Protein 2DJP (pdb70)

CATH classification: 3.10.350.10

InterPro domains:
  IPR018392 LysM domain [PF01476] (45-85)
  IPR018392 LysM domain [PS51782] (40-84)
  IPR018392 LysM domain [SM00257] (41-85)
  IPR018392 LysM domain [cd00118] (42-84)
  IPR036779 LysM domain superfamily [G3DSA:3.10.350.10] (25-99)
  IPR036779 LysM domain superfamily [SSF54106] (41-85)
  IPR045030 LysM and putative peptidoglycan-binding domain-containing protein 1-4 [PTHR20932] (3-223)

Solvent-accessible surface area: 6997 Å² total; per-residue (Å²): 135,127,118,68,129,113,78,128,109,117,122,180,89,124,132,78,128,31,147,21,101,126,72,36,91,36,45,33,4,4,143,124,72,61,18,66,78,106,72,0,48,191,45,32,163,6,147,83,162,87,79,19,94,118,102,168,38,2,93,0,15,52,111,78,131,115,212,74,183,177,93,101,44,142,92,110,125

Foldseek 3Di:
DPDDDDDDDPDDKDKDKDFDDDPDDLVCLQVVAPHHSVCQCVVVVCDDPDDSSVDGIGIDTHDDDPVDDDDDDDDDD

Sequence (77 aa):
GSSGSSGCSPVRERRLEHQLEPGDTLAGLALKYGVTMEQIKRANRLYTNDSIFLKKTLYIPILTEPRDLFNSGPSSGGSSGSSGCSPVRERRLEHQLEPGDTLAGLALKYGVTMEQIKRANRLYTNDSIFLKKTLYIPILTEPRDLFNSGPSSGGSSGSSGCSPVRERRLEHQLEPGDTLAGLALKYGVTMEQIKRANRLYTNDSIFLKKTLYIPILTEPRDLFNSGPSSGGSSGSSGCSPVRERRLEHQLEPGDTLAGLALKYGVTMEQIKRANRLYTNDSIFLKKTLYIPILTEPRDLFNSGPSSGGSSGSSGCSPVRERRLEHQLEPGDTLAGLALKYGVTMEQIKRANRLYTNDSIFLKKTLYIPILTEPRDLFNSGPSSGGSSGSSGCSPVRERRLEHQLEPGDTLAGLALKYGVTMEQIKRANRLYTNDSIFLKKTLYIPILTEPRDLFNSGPSSGGSSGSSGCSPVRERRLEHQLEPGDTLAGLALKYGVTMEQIKRANRLYTNDSIFLKKTLYIPILTEPRDLFNSGPSSGGSSGSSGCSPVRERRLEHQLEPGDTLAGLALKYGVTMEQIKRANRLYTNDSIFLKKTLYIPILTEPRDLFNSGPSSGGSSGSSGCSPVRERRLEHQLEPGDTLAGLALKYGVTMEQIKRANRLYTNDSIFLKKTLYIPILTEPRDLFNSGPSSGGSSGSSGCSPVRERRLEHQLEPGDTLAGLALKYGVTMEQIKRANRLYTNDSIFLKKTLYIPILTEPRDLFNSGPSSGGSSGSSGCSPVRERRLEHQLEPGDTLAGLALKYGVTMEQIKRANRLYTNDSIFLKKTLYIPILTEPRDLFNSGPSSGGSSGSSGCSPVRERRLEHQLEPGDTLAGLALKYGVTMEQIKRANRLYTNDSIFLKKTLYIPILTEPRDLFNSGPSSGGSSGSSGCSPVRERRLEHQLEPGDTLAGLALKYGVTMEQIKRANRLYTNDSIFLKKTLYIPILTEPRDLFNSGPSSGGSSGSSGCSPVRERRLEHQLEPGDTLAGLALKYGVTMEQIKRANRLYTNDSIFLKKTLYIPILTEPRDLFNSGPSSGGSSGSSGCSPVRERRLEHQLEPGDTLAGLALKYGVTMEQIKRANRLYTNDSIFLKKTLYIPILTEPRDLFNSGPSSGGSSGSSGCSPVRERRLEHQLEPGDTLAGLALKYGVTMEQIKRANRLYTNDSIFLKKTLYIPILTEPRDLFNSGPSSGGSSGSSGCSPVRERRLEHQLEPGDTLAGLALKYGVTMEQIKRANRLYTNDSIFLKKTLYIPILTEPRDLFNSGPSSGGSSGSSGCSPVRERRLEHQLEPGDTLAGLALKYGVTMEQIKRANRLYTNDSIFLKKTLYIPILTEPRDLFNSGPSSGGSSGSSGCSPVRERRLEHQLEPGDTLAGLALKYGVTMEQIKRANRLYTNDSIFLKKTLYIPILTEPRDLFNSGPSSGGSSGSSGCSPVRERRLEHQLEPGDTLAGLALKYGVTMEQIKRANRLYTNDSIFLKKTLYIPILTEPRDLFNSGPSSG

Nearest PDB structures (foldseek):
  2djp-assembly1_A  TM=8.012E-01  e=9.213E-13  Homo sapiens
  4b8v-assembly1_A  TM=7.421E-01  e=3.220E-02  Fulvia fulva
  4xcm-assembly1_B  TM=6.071E-01  e=5.305E-03  Thermus thermophilus HB8
  5jce-assembly1_A  TM=6.536E-01  e=1.382E-01  Oryza sativa Japonica Group
  4s3j-assembly1_A  TM=6.427E-01  e=1.203E-01  Bacillus cereus ATCC 10876

Organism: Homo sapiens (NCBI:txid9606)

GO terms:
  GO:0005515 protein binding (F, IPI)
  GO:0005654 nucleoplasm (C, IDA)

Secondary structure (DSSP, 8-state):
------------EEEEEE---TT--HHHHHHHHT--HHHHHHHHT---SS-GGGSS-EEEEEE--S--SS---S---

Structure (mmCIF, N/CA/C/O backbone):
data_2DJP
#
_entry.id   2DJP
#
loop_
_atom_site.group_PDB
_atom_site.id
_atom_site.type_symbol
_atom_site.label_atom_id
_atom_site.label_alt_id
_atom_site.label_comp_id
_atom_site.label_asym_id
_atom_site.label_entity_id
_atom_site.label_seq_id
_atom_site.pdbx_PDB_ins_code
_atom_site.Cartn_x
_atom_site.Cartn_y
_atom_site.Cartn_z
_atom_site.occupancy
_atom_site.B_iso_or_equiv
_atom_site.auth_seq_id
_atom_site.auth_comp_id
_atom_site.auth_asym_id
_atom_site.auth_atom_id
_atom_site.pdbx_PDB_model_num
ATOM 1 N N . GLY A 1 1 ? 0.839 45.046 -2.295 1.00 0.00 1 GLY A N 1
ATOM 2 C CA . GLY A 1 1 ? 0.565 43.848 -3.067 1.00 0.00 1 GLY A CA 1
ATOM 3 C C . GLY A 1 1 ? 1.692 42.838 -2.990 1.00 0.00 1 GLY A C 1
ATOM 4 O O . GLY A 1 1 ? 2.473 42.696 -3.931 1.00 0.00 1 GLY A O 1
ATOM 8 N N . SER A 1 2 ? 1.779 42.136 -1.865 1.00 0.00 2 SER A N 1
ATOM 9 C CA . SER A 1 2 ? 2.823 41.138 -1.666 1.00 0.00 2 SER A CA 1
ATOM 10 C C . SER A 1 2 ? 2.350 39.759 -2.118 1.00 0.00 2 SER A C 1
ATOM 11 O O . SER A 1 2 ? 1.367 39.228 -1.602 1.00 0.00 2 SER A O 1
ATOM 19 N N . SER A 1 3 ? 3.058 39.186 -3.086 1.00 0.00 3 SER A N 1
ATOM 20 C CA . SER A 1 3 ? 2.709 37.872 -3.612 1.00 0.00 3 SER A CA 1
ATOM 21 C C . SER A 1 3 ? 3.868 36.893 -3.440 1.00 0.00 3 SER A C 1
ATOM 22 O O . SER A 1 3 ? 4.987 37.156 -3.877 1.00 0.00 3 SER A O 1
ATOM 30 N N . GLY A 1 4 ? 3.589 35.762 -2.799 1.00 0.00 4 GLY A N 1
ATOM 31 C CA . GLY A 1 4 ? 4.616 34.761 -2.580 1.00 0.00 4 GLY A CA 1
ATOM 32 C C . GLY A 1 4 ? 4.234 33.406 -3.142 1.00 0.00 4 GLY A C 1
ATOM 33 O O . GLY A 1 4 ? 3.110 33.212 -3.603 1.00 0.00 4 GLY A O 1
ATOM 37 N N . SER A 1 5 ? 5.173 32.466 -3.104 1.00 0.00 5 SER A N 1
ATOM 38 C CA . SER A 1 5 ? 4.931 31.123 -3.619 1.00 0.00 5 SER A CA 1
ATOM 39 C C . SER A 1 5 ? 4.273 30.245 -2.558 1.00 0.00 5 SER A C 1
ATOM 40 O O . SER A 1 5 ? 4.949 29.670 -1.706 1.00 0.00 5 SER A O 1
ATOM 48 N N . SER A 1 6 ? 2.949 30.148 -2.618 1.00 0.00 6 SER A N 1
ATOM 49 C CA . SER A 1 6 ? 2.197 29.344 -1.661 1.00 0.00 6 SER A CA 1
ATOM 50 C C . SER A 1 6 ? 1.391 28.263 -2.374 1.00 0.00 6 SER A C 1
ATOM 51 O O . SER A 1 6 ? 0.705 28.532 -3.359 1.00 0.00 6 SER A O 1
ATOM 59 N N . GLY A 1 7 ? 1.481 27.036 -1.869 1.00 0.00 7 GLY A N 1
ATOM 60 C CA . GLY A 1 7 ? 0.756 25.931 -2.469 1.00 0.00 7 GLY A CA 1
ATOM 61 C C . GLY A 1 7 ? 1.591 24.669 -2.556 1.00 0.00 7 GLY A C 1
ATOM 62 O O . GLY A 1 7 ? 2.362 24.490 -3.500 1.00 0.00 7 GLY A O 1
ATOM 66 N N . CYS A 1 8 ? 1.439 23.793 -1.569 1.00 0.00 8 CYS A N 1
ATOM 67 C CA . CYS A 1 8 ? 2.188 22.541 -1.537 1.00 0.00 8 CYS A CA 1
ATOM 68 C C . CYS A 1 8 ? 1.425 21.433 -2.256 1.00 0.00 8 CYS A C 1
ATOM 69 O O . CYS A 1 8 ? 0.231 21.561 -2.524 1.00 0.00 8 CYS A O 1
ATOM 77 N N . SER A 1 9 ? 2.124 20.346 -2.566 1.00 0.00 9 SER A N 1
ATOM 78 C CA . SER A 1 9 ? 1.514 19.217 -3.259 1.00 0.00 9 SER A CA 1
ATOM 79 C C . SER A 1 9 ? 1.605 17.948 -2.415 1.00 0.00 9 SER A C 1
ATOM 80 O O . SER A 1 9 ? 2.563 17.180 -2.505 1.00 0.00 9 SER A O 1
ATOM 88 N N . PRO A 1 10 ? 0.584 17.723 -1.575 1.00 0.00 10 PRO A N 1
ATOM 89 C CA . PRO A 1 10 ? 0.524 16.549 -0.700 1.00 0.00 10 PRO A CA 1
ATOM 90 C C . PRO A 1 10 ? 0.298 15.257 -1.477 1.00 0.00 10 PRO A C 1
ATOM 91 O O . PRO A 1 10 ? -0.353 15.255 -2.522 1.00 0.00 10 PRO A O 1
ATOM 102 N N . VAL A 1 11 ? 0.839 14.158 -0.960 1.00 0.00 11 VAL A N 1
ATOM 103 C CA . VAL A 1 11 ? 0.695 12.858 -1.605 1.00 0.00 11 VAL A CA 1
ATOM 104 C C . VAL A 1 11 ? -0.684 12.265 -1.344 1.00 0.00 11 VAL A C 1
ATOM 105 O O . VAL A 1 11 ? -1.347 12.616 -0.367 1.00 0.00 11 VAL A O 1
ATOM 118 N N . ARG A 1 12 ? -1.111 11.363 -2.222 1.00 0.00 12 ARG A N 1
ATOM 119 C CA . ARG A 1 12 ? -2.413 10.721 -2.086 1.00 0.00 12 ARG A CA 1
ATOM 120 C C . ARG A 1 12 ? -2.256 9.229 -1.808 1.00 0.00 12 ARG A C 1
ATOM 121 O O . ARG A 1 12 ? -2.840 8.700 -0.863 1.00 0.00 12 ARG A O 1
ATOM 142 N N . GLU A 1 13 ? -1.464 8.557 -2.638 1.00 0.00 13 GLU A N 1
ATOM 143 C CA . GLU A 1 13 ? -1.233 7.126 -2.482 1.00 0.00 13 GLU A CA 1
ATOM 144 C C . GLU A 1 13 ? 0.192 6.854 -2.008 1.00 0.00 13 GLU A C 1
ATOM 145 O O . GLU A 1 13 ? 1.154 7.388 -2.560 1.00 0.00 13 GLU A O 1
ATOM 157 N N . ARG A 1 14 ? 0.319 6.020 -0.981 1.00 0.00 14 ARG A N 1
ATOM 158 C CA . ARG A 1 14 ? 1.625 5.678 -0.431 1.00 0.00 14 ARG A CA 1
ATOM 159 C C . ARG A 1 14 ? 1.772 4.167 -0.279 1.00 0.00 14 ARG A C 1
ATOM 160 O O . ARG A 1 14 ? 0.813 3.418 -0.464 1.00 0.00 14 ARG A O 1
ATOM 181 N N . ARG A 1 15 ? 2.979 3.726 0.060 1.00 0.00 15 ARG A N 1
ATOM 182 C CA . ARG A 1 15 ? 3.252 2.305 0.235 1.00 0.00 15 ARG A CA 1
ATOM 183 C C . ARG A 1 15 ? 3.807 2.025 1.629 1.00 0.00 15 ARG A C 1
ATOM 184 O O . ARG A 1 15 ? 4.664 2.757 2.126 1.00 0.00 15 ARG A O 1
ATOM 205 N N . LEU A 1 16 ? 3.312 0.963 2.255 1.00 0.00 16 LEU A N 1
ATOM 206 C CA . LEU A 1 16 ? 3.758 0.587 3.592 1.00 0.00 16 LEU A CA 1
ATOM 207 C C . LEU A 1 16 ? 4.555 -0.713 3.555 1.00 0.00 16 LEU A C 1
ATOM 208 O O . LEU A 1 16 ? 4.099 -1.716 3.006 1.00 0.00 16 LEU A O 1
ATOM 224 N N . GLU A 1 17 ? 5.746 -0.688 4.144 1.00 0.00 17 GLU A N 1
ATOM 225 C CA . GLU A 1 17 ? 6.605 -1.866 4.179 1.00 0.00 17 GLU A CA 1
ATOM 226 C C . GLU A 1 17 ? 6.077 -2.896 5.173 1.00 0.00 17 GLU A C 1
ATOM 227 O O . GLU A 1 17 ? 6.100 -2.675 6.385 1.00 0.00 17 GLU A O 1
ATOM 239 N N . HIS A 1 18 ? 5.599 -4.022 4.653 1.00 0.00 18 HIS A N 1
ATOM 240 C CA . HIS A 1 18 ? 5.065 -5.087 5.494 1.00 0.00 18 HIS A CA 1
ATOM 241 C C . HIS A 1 18 ? 5.998 -6.293 5.502 1.00 0.00 18 HIS A C 1
ATOM 242 O O . HIS A 1 18 ? 6.318 -6.849 4.451 1.00 0.00 18 HIS A O 1
ATOM 257 N N . GLN A 1 19 ? 6.431 -6.692 6.693 1.00 0.00 19 GLN A N 1
ATOM 258 C CA . GLN A 1 19 ? 7.329 -7.832 6.837 1.00 0.00 19 GLN A CA 1
ATOM 259 C C . GLN A 1 19 ? 6.624 -9.131 6.462 1.00 0.00 19 GLN A C 1
ATOM 260 O O . GLN A 1 19 ? 6.254 -9.922 7.330 1.00 0.00 19 GLN A O 1
ATOM 274 N N . LEU A 1 20 ? 6.441 -9.345 5.163 1.00 0.00 20 LEU A N 1
ATOM 275 C CA . LEU A 1 20 ? 5.779 -10.549 4.672 1.00 0.00 20 LEU A CA 1
ATOM 276 C C . LEU A 1 20 ? 6.201 -11.771 5.482 1.00 0.00 20 LEU A C 1
ATOM 277 O O . LEU A 1 20 ? 7.390 -12.009 5.689 1.00 0.00 20 LEU A O 1
ATOM 293 N N . GLU A 1 21 ? 5.218 -12.543 5.935 1.00 0.00 21 GLU A N 1
ATOM 294 C CA . GLU A 1 21 ? 5.489 -13.741 6.721 1.00 0.00 21 GLU A CA 1
ATOM 295 C C . GLU A 1 21 ? 5.165 -15.000 5.922 1.00 0.00 21 GLU A C 1
ATOM 296 O O . GLU A 1 21 ? 4.422 -14.969 4.940 1.00 0.00 21 GLU A O 1
ATOM 308 N N . PRO A 1 22 ? 5.735 -16.136 6.351 1.00 0.00 22 PRO A N 1
ATOM 309 C CA . PRO A 1 22 ? 5.522 -17.427 5.690 1.00 0.00 22 PRO A CA 1
ATOM 310 C C . PRO A 1 22 ? 4.104 -17.951 5.885 1.00 0.00 22 PRO A C 1
ATOM 311 O O . PRO A 1 22 ? 3.678 -18.886 5.208 1.00 0.00 22 PRO A O 1
ATOM 322 N N . GLY A 1 23 ? 3.374 -17.341 6.814 1.00 0.00 23 GLY A N 1
ATOM 323 C CA . GLY A 1 23 ? 2.011 -17.759 7.081 1.00 0.00 23 GLY A CA 1
ATOM 324 C C . GLY A 1 23 ? 0.992 -16.719 6.659 1.00 0.00 23 GLY A C 1
ATOM 325 O O . GLY A 1 23 ? -0.106 -16.656 7.212 1.00 0.00 23 GLY A O 1
ATOM 329 N N . ASP A 1 24 ? 1.356 -15.900 5.679 1.00 0.00 24 ASP A N 1
ATOM 330 C CA . ASP A 1 24 ? 0.466 -14.857 5.183 1.00 0.00 24 ASP A CA 1
ATOM 331 C C . ASP A 1 24 ? -0.062 -15.206 3.796 1.00 0.00 24 ASP A C 1
ATOM 332 O O . ASP A 1 24 ? 0.613 -15.875 3.012 1.00 0.00 24 ASP A O 1
ATOM 341 N N . THR A 1 25 ? -1.275 -14.750 3.497 1.00 0.00 25 THR A N 1
ATOM 342 C CA . THR A 1 25 ? -1.895 -15.017 2.205 1.00 0.00 25 THR A CA 1
ATOM 343 C C . THR A 1 25 ? -2.282 -13.720 1.504 1.00 0.00 25 THR A C 1
ATOM 344 O O . THR A 1 25 ? -2.729 -12.766 2.142 1.00 0.00 25 THR A O 1
ATOM 355 N N . LEU A 1 26 ? -2.109 -13.690 0.187 1.00 0.00 26 LEU A N 1
ATOM 356 C CA . LEU A 1 26 ? -2.442 -12.510 -0.603 1.00 0.00 26 LEU A CA 1
ATOM 357 C C . LEU A 1 26 ? -3.829 -11.988 -0.243 1.00 0.00 26 LEU A C 1
ATOM 358 O O . LEU A 1 26 ? -3.996 -10.813 0.084 1.00 0.00 26 LEU A O 1
ATOM 374 N N . ALA A 1 27 ? -4.822 -12.869 -0.303 1.00 0.00 27 ALA A N 1
ATOM 375 C CA . ALA A 1 27 ? -6.194 -12.498 0.020 1.00 0.00 27 ALA A CA 1
ATOM 376 C C . ALA A 1 27 ? -6.282 -11.880 1.411 1.00 0.00 27 ALA A C 1
ATOM 377 O O . ALA A 1 27 ? -7.109 -11.004 1.661 1.00 0.00 27 ALA A O 1
ATOM 384 N N . GLY A 1 28 ? -5.424 -12.343 2.315 1.00 0.00 28 GLY A N 1
ATOM 385 C CA . GLY A 1 28 ? -5.422 -11.824 3.670 1.00 0.00 28 GLY A CA 1
ATOM 386 C C . GLY A 1 28 ? -4.998 -10.370 3.734 1.00 0.00 28 GLY A C 1
ATOM 387 O O . GLY A 1 28 ? -5.723 -9.527 4.263 1.00 0.00 28 GLY A O 1
ATOM 391 N N . LEU A 1 29 ? -3.820 -10.075 3.196 1.00 0.00 29 LEU A N 1
ATOM 392 C CA . LEU A 1 29 ? -3.298 -8.713 3.196 1.00 0.00 29 LEU A CA 1
ATOM 393 C C . LEU A 1 29 ? -4.284 -7.753 2.538 1.00 0.00 29 LEU A C 1
ATOM 394 O O . LEU A 1 29 ? -4.592 -6.693 3.084 1.00 0.00 29 LEU A O 1
ATOM 410 N N . ALA A 1 30 ? -4.779 -8.132 1.364 1.00 0.00 30 ALA A N 1
ATOM 411 C CA . ALA A 1 30 ? -5.733 -7.307 0.635 1.00 0.00 30 ALA A CA 1
ATOM 412 C C . ALA A 1 30 ? -6.767 -6.700 1.577 1.00 0.00 30 ALA A C 1
ATOM 413 O O . ALA A 1 30 ? -6.869 -5.478 1.699 1.00 0.00 30 ALA A O 1
ATOM 420 N N . LEU A 1 31 ? -7.532 -7.558 2.242 1.00 0.00 31 LEU A N 1
ATOM 421 C CA . LEU A 1 31 ? -8.558 -7.106 3.174 1.00 0.00 31 LEU A CA 1
ATOM 422 C C . LEU A 1 31 ? -7.930 -6.478 4.414 1.00 0.00 31 LEU A C 1
ATOM 423 O O . LEU A 1 31 ? -8.341 -5.405 4.856 1.00 0.00 31 LEU A O 1
ATOM 439 N N . LYS A 1 32 ? -6.929 -7.152 4.969 1.00 0.00 32 LYS A N 1
ATOM 440 C CA . LYS A 1 32 ? -6.240 -6.660 6.156 1.00 0.00 32 LYS A CA 1
ATOM 441 C C . LYS A 1 32 ? -6.147 -5.137 6.139 1.00 0.00 32 LYS A C 1
ATOM 442 O O . LYS A 1 32 ? -6.226 -4.489 7.183 1.00 0.00 32 LYS A O 1
ATOM 461 N N . TYR A 1 33 ? -5.979 -4.573 4.948 1.00 0.00 33 TYR A N 1
ATOM 462 C CA . TYR A 1 33 ? -5.875 -3.127 4.796 1.00 0.00 33 TYR A CA 1
ATOM 463 C C . TYR A 1 33 ? -7.165 -2.544 4.226 1.00 0.00 33 TYR A C 1
ATOM 464 O O . TYR A 1 33 ? -7.869 -1.791 4.896 1.00 0.00 33 TYR A O 1
ATOM 482 N N . GLY A 1 34 ? -7.468 -2.901 2.981 1.00 0.00 34 GLY A N 1
ATOM 483 C CA . GLY A 1 34 ? -8.672 -2.406 2.340 1.00 0.00 34 GLY A CA 1
ATOM 484 C C . GLY A 1 34 ? -8.537 -2.330 0.832 1.00 0.00 34 GLY A C 1
ATOM 485 O O . GLY A 1 34 ? -9.092 -1.434 0.196 1.00 0.00 34 GLY A O 1
ATOM 489 N N . VAL A 1 35 ? -7.796 -3.272 0.258 1.00 0.00 35 VAL A N 1
ATOM 490 C CA . VAL A 1 35 ? -7.589 -3.309 -1.185 1.00 0.00 35 VAL A CA 1
ATOM 491 C C . VAL A 1 35 ? -7.841 -4.706 -1.741 1.00 0.00 35 VAL A C 1
ATOM 492 O O . VAL A 1 35 ? -8.258 -5.609 -1.016 1.00 0.00 35 VAL A O 1
ATOM 505 N N . THR A 1 36 ? -7.584 -4.877 -3.034 1.00 0.00 36 THR A N 1
ATOM 506 C CA . THR A 1 36 ? -7.782 -6.164 -3.689 1.00 0.00 36 THR A CA 1
ATOM 507 C C . THR A 1 36 ? -6.450 -6.792 -4.082 1.00 0.00 36 THR A C 1
ATOM 508 O O . THR A 1 36 ? -5.550 -6.109 -4.568 1.00 0.00 36 THR A O 1
ATOM 519 N N . MET A 1 37 ? -6.333 -8.099 -3.869 1.00 0.00 37 MET A N 1
ATOM 520 C CA . MET A 1 37 ? -5.110 -8.820 -4.203 1.00 0.00 37 MET A CA 1
ATOM 521 C C . MET A 1 37 ? -4.503 -8.291 -5.498 1.00 0.00 37 MET A C 1
ATOM 522 O O . MET A 1 37 ? -3.344 -7.880 -5.528 1.00 0.00 37 MET A O 1
ATOM 536 N N . GLU A 1 38 ? -5.295 -8.304 -6.566 1.00 0.00 38 GLU A N 1
ATOM 537 C CA . GLU A 1 38 ? -4.834 -7.826 -7.864 1.00 0.00 38 GLU A CA 1
ATOM 538 C C . GLU A 1 38 ? -4.056 -6.522 -7.719 1.00 0.00 38 GLU A C 1
ATOM 539 O O . GLU A 1 38 ? -2.888 -6.439 -8.098 1.00 0.00 38 GLU A O 1
ATOM 551 N N . GLN A 1 39 ? -4.712 -5.506 -7.167 1.00 0.00 39 GLN A N 1
ATOM 552 C CA . GLN A 1 39 ? -4.082 -4.206 -6.972 1.00 0.00 39 GLN A CA 1
ATOM 553 C C . GLN A 1 39 ? -2.656 -4.364 -6.455 1.00 0.00 39 GLN A C 1
ATOM 554 O O . GLN A 1 39 ? -1.697 -3.971 -7.120 1.00 0.00 39 GLN A O 1
ATOM 568 N N . ILE A 1 40 ? -2.524 -4.939 -5.265 1.00 0.00 40 ILE A N 1
ATOM 569 C CA . ILE A 1 40 ? -1.215 -5.149 -4.659 1.00 0.00 40 ILE A CA 1
ATOM 570 C C . ILE A 1 40 ? -0.229 -5.730 -5.667 1.00 0.00 40 ILE A C 1
ATOM 571 O O . ILE A 1 40 ? 0.859 -5.192 -5.869 1.00 0.00 40 ILE A O 1
ATOM 587 N N . LYS A 1 41 ? -0.619 -6.832 -6.300 1.00 0.00 41 LYS A N 1
ATOM 588 C CA . LYS A 1 41 ? 0.228 -7.485 -7.291 1.00 0.00 41 LYS A CA 1
ATOM 589 C C . LYS A 1 41 ? 0.579 -6.527 -8.424 1.00 0.00 41 LYS A C 1
ATOM 590 O O . LYS A 1 41 ? 1.733 -6.123 -8.573 1.00 0.00 41 LYS A O 1
ATOM 609 N N . ARG A 1 42 ? -0.422 -6.164 -9.219 1.00 0.00 42 ARG A N 1
ATOM 610 C CA . ARG A 1 42 ? -0.218 -5.253 -10.338 1.00 0.00 42 ARG A CA 1
ATOM 611 C C . ARG A 1 42 ? 0.558 -4.015 -9.896 1.00 0.00 42 ARG A C 1
ATOM 612 O O . ARG A 1 42 ? 1.270 -3.401 -10.690 1.00 0.00 42 ARG A O 1
ATOM 633 N N . ALA A 1 43 ? 0.415 -3.656 -8.625 1.00 0.00 43 ALA A N 1
ATOM 634 C CA . ALA A 1 43 ? 1.104 -2.493 -8.078 1.00 0.00 43 ALA A CA 1
ATOM 635 C C . ALA A 1 43 ? 2.602 -2.750 -7.956 1.00 0.00 43 ALA A C 1
ATOM 636 O O . ALA A 1 43 ? 3.411 -1.833 -8.089 1.00 0.00 43 ALA A O 1
ATOM 643 N N . ASN A 1 44 ? 2.964 -4.003 -7.702 1.00 0.00 44 ASN A N 1
ATOM 644 C CA . ASN A 1 44 ? 4.366 -4.380 -7.561 1.00 0.00 44 ASN A CA 1
ATOM 645 C C . ASN A 1 44 ? 4.722 -5.519 -8.511 1.00 0.00 44 ASN A C 1
ATOM 646 O O . ASN A 1 44 ? 5.691 -6.245 -8.291 1.00 0.00 44 ASN A O 1
ATOM 657 N N . ARG A 1 45 ? 3.930 -5.670 -9.568 1.00 0.00 45 ARG A N 1
ATOM 658 C CA . ARG A 1 45 ? 4.160 -6.721 -10.551 1.00 0.00 45 ARG A CA 1
ATOM 659 C C . ARG A 1 45 ? 4.740 -7.968 -9.889 1.00 0.00 45 ARG A C 1
ATOM 660 O O . ARG A 1 45 ? 5.708 -8.551 -10.378 1.00 0.00 45 ARG A O 1
ATOM 681 N N . LEU A 1 46 ? 4.141 -8.371 -8.774 1.00 0.00 46 LEU A N 1
ATOM 682 C CA . LEU A 1 46 ? 4.597 -9.549 -8.043 1.00 0.00 46 LEU A CA 1
ATOM 683 C C . LEU A 1 46 ? 4.296 -10.824 -8.823 1.00 0.00 46 LEU A C 1
ATOM 684 O O . LEU A 1 46 ? 4.839 -11.889 -8.526 1.00 0.00 46 LEU A O 1
ATOM 700 N N . TYR A 1 47 ? 3.430 -10.709 -9.823 1.00 0.00 47 TYR A N 1
ATOM 701 C CA . TYR A 1 47 ? 3.056 -11.853 -10.647 1.00 0.00 47 TYR A CA 1
ATOM 702 C C . TYR A 1 47 ? 4.293 -12.549 -11.206 1.00 0.00 47 TYR A C 1
ATOM 703 O O . TYR A 1 47 ? 4.943 -12.045 -12.123 1.00 0.00 47 TYR A O 1
ATOM 721 N N . THR A 1 48 ? 4.613 -13.712 -10.647 1.00 0.00 48 THR A N 1
ATOM 722 C CA . THR A 1 48 ? 5.771 -14.479 -11.088 1.00 0.00 48 THR A CA 1
ATOM 723 C C . THR A 1 48 ? 5.425 -15.954 -11.251 1.00 0.00 48 THR A C 1
ATOM 724 O O . THR A 1 48 ? 4.436 -16.434 -10.698 1.00 0.00 48 THR A O 1
ATOM 735 N N . ASN A 1 49 ? 6.245 -16.669 -12.014 1.00 0.00 49 ASN A N 1
ATOM 736 C CA . ASN A 1 49 ? 6.025 -18.091 -12.250 1.00 0.00 49 ASN A CA 1
ATOM 737 C C . ASN A 1 49 ? 5.851 -18.841 -10.932 1.00 0.00 49 ASN A C 1
ATOM 738 O O . ASN A 1 49 ? 5.027 -19.750 -10.827 1.00 0.00 49 ASN A O 1
ATOM 749 N N . ASP A 1 50 ? 6.632 -18.453 -9.930 1.00 0.00 50 ASP A N 1
ATOM 750 C CA . ASP A 1 50 ? 6.565 -19.087 -8.618 1.00 0.00 50 ASP A CA 1
ATOM 751 C C . ASP A 1 50 ? 5.828 -18.196 -7.622 1.00 0.00 50 ASP A C 1
ATOM 752 O O . ASP A 1 50 ? 5.759 -16.979 -7.796 1.00 0.00 50 ASP A O 1
ATOM 761 N N . SER A 1 51 ? 5.278 -18.812 -6.580 1.00 0.00 51 SER A N 1
ATOM 762 C CA . SER A 1 51 ? 4.542 -18.075 -5.559 1.00 0.00 51 SER A CA 1
ATOM 763 C C . SER A 1 51 ? 5.232 -16.752 -5.240 1.00 0.00 51 SER A C 1
ATOM 764 O O . SER A 1 51 ? 6.415 -16.571 -5.528 1.00 0.00 51 SER A O 1
ATOM 772 N N . ILE A 1 52 ? 4.482 -15.830 -4.645 1.00 0.00 52 ILE A N 1
ATOM 773 C CA . ILE A 1 52 ? 5.020 -14.524 -4.287 1.00 0.00 52 ILE A CA 1
ATOM 774 C C . ILE A 1 52 ? 5.976 -14.630 -3.103 1.00 0.00 52 ILE A C 1
ATOM 775 O O . ILE A 1 52 ? 6.872 -13.800 -2.939 1.00 0.00 52 ILE A O 1
ATOM 791 N N . PHE A 1 53 ? 5.782 -15.656 -2.282 1.00 0.00 53 PHE A N 1
ATOM 792 C CA . PHE A 1 53 ? 6.628 -15.872 -1.114 1.00 0.00 53 PHE A CA 1
ATOM 793 C C . PHE A 1 53 ? 8.103 -15.728 -1.476 1.00 0.00 53 PHE A C 1
ATOM 794 O O . PHE A 1 53 ? 8.947 -15.497 -0.610 1.00 0.00 53 PHE A O 1
ATOM 811 N N . LEU A 1 54 ? 8.406 -15.869 -2.762 1.00 0.00 54 LEU A N 1
ATOM 812 C CA . LEU A 1 54 ? 9.779 -15.756 -3.241 1.00 0.00 54 LEU A CA 1
ATOM 813 C C . LEU A 1 54 ? 10.449 -14.504 -2.684 1.00 0.00 54 LEU A C 1
ATOM 814 O O . LEU A 1 54 ? 11.648 -14.500 -2.404 1.00 0.00 54 LEU A O 1
ATOM 830 N N . LYS A 1 55 ? 9.667 -13.442 -2.525 1.00 0.00 55 LYS A N 1
ATOM 831 C CA . LYS A 1 55 ? 10.182 -12.184 -1.998 1.00 0.00 55 LYS A CA 1
ATOM 832 C C . LYS A 1 55 ? 10.312 -12.242 -0.479 1.00 0.00 55 LYS A C 1
ATOM 833 O O . LYS A 1 55 ? 10.081 -13.284 0.134 1.00 0.00 55 LYS A O 1
ATOM 852 N N . LYS A 1 56 ? 10.682 -11.117 0.122 1.00 0.00 56 LYS A N 1
ATOM 853 C CA . LYS A 1 56 ? 10.840 -11.038 1.569 1.00 0.00 56 LYS A CA 1
ATOM 854 C C . LYS A 1 56 ? 9.850 -10.046 2.172 1.00 0.00 56 LYS A C 1
ATOM 855 O O . LYS A 1 56 ? 9.168 -10.350 3.151 1.00 0.00 56 LYS A O 1
ATOM 874 N N . THR A 1 57 ? 9.776 -8.858 1.580 1.00 0.00 57 THR A N 1
ATOM 875 C CA . THR A 1 57 ? 8.870 -7.821 2.058 1.00 0.00 57 THR A CA 1
ATOM 876 C C . THR A 1 57 ? 7.999 -7.288 0.926 1.00 0.00 57 THR A C 1
ATOM 877 O O . THR A 1 57 ? 8.470 -7.091 -0.194 1.00 0.00 57 THR A O 1
ATOM 888 N N . LEU A 1 58 ? 6.725 -7.055 1.226 1.00 0.00 58 LEU A N 1
ATOM 889 C CA . LEU A 1 58 ? 5.787 -6.543 0.233 1.00 0.00 58 LEU A CA 1
ATOM 890 C C . LEU A 1 58 ? 5.158 -5.235 0.702 1.00 0.00 58 LEU A C 1
ATOM 891 O O . LEU A 1 58 ? 4.722 -5.120 1.848 1.00 0.00 58 LEU A O 1
ATOM 907 N N . TYR A 1 59 ? 5.112 -4.253 -0.191 1.00 0.00 59 TYR A N 1
ATOM 908 C CA . TYR A 1 59 ? 4.536 -2.953 0.131 1.00 0.00 59 TYR A CA 1
ATOM 909 C C . TYR A 1 59 ? 3.027 -2.955 -0.092 1.00 0.00 59 TYR A C 1
ATOM 910 O O . TYR A 1 59 ? 2.521 -3.643 -0.979 1.00 0.00 59 TYR A O 1
ATOM 928 N N . ILE A 1 60 ? 2.315 -2.181 0.719 1.00 0.00 60 ILE A N 1
ATOM 929 C CA . ILE A 1 60 ? 0.864 -2.091 0.609 1.00 0.00 60 ILE A CA 1
ATOM 930 C C . ILE A 1 60 ? 0.422 -0.661 0.317 1.00 0.00 60 ILE A C 1
ATOM 931 O O . ILE A 1 60 ? 0.730 0.274 1.056 1.00 0.00 60 ILE A O 1
ATOM 947 N N . PRO A 1 61 ? -0.320 -0.486 -0.787 1.00 0.00 61 PRO A N 1
ATOM 948 C CA . PRO A 1 61 ? -0.823 0.827 -1.202 1.00 0.00 61 PRO A CA 1
ATOM 949 C C . PRO A 1 61 ? -1.909 1.353 -0.269 1.00 0.00 61 PRO A C 1
ATOM 950 O O . PRO A 1 61 ? -2.976 0.751 -0.142 1.00 0.00 61 PRO A O 1
ATOM 961 N N . ILE A 1 62 ? -1.631 2.479 0.380 1.00 0.00 62 ILE A N 1
ATOM 962 C CA . ILE A 1 62 ? -2.586 3.086 1.299 1.00 0.00 62 ILE A CA 1
ATOM 963 C C . ILE A 1 62 ? -3.488 4.081 0.577 1.00 0.00 62 ILE A C 1
ATOM 964 O O . ILE A 1 62 ? -3.029 5.119 0.100 1.00 0.00 62 ILE A O 1
ATOM 980 N N . LEU A 1 63 ? -4.774 3.758 0.502 1.00 0.00 63 LEU A N 1
ATOM 981 C CA . LEU A 1 63 ? -5.743 4.624 -0.161 1.00 0.00 63 LEU A CA 1
ATOM 982 C C . LEU A 1 63 ? -6.598 5.367 0.861 1.00 0.00 63 LEU A C 1
ATOM 983 O O . LEU A 1 63 ? -7.494 4.787 1.477 1.00 0.00 63 LEU A O 1
ATOM 999 N N . THR A 1 64 ? -6.317 6.654 1.036 1.00 0.00 64 THR A N 1
ATOM 1000 C CA . THR A 1 64 ? -7.060 7.477 1.983 1.00 0.00 64 THR A CA 1
ATOM 1001 C C . THR A 1 64 ? -7.638 8.712 1.302 1.00 0.00 64 THR A C 1
ATOM 1002 O O . THR A 1 64 ? -7.060 9.235 0.350 1.00 0.00 64 THR A O 1
ATOM 1013 N N . GLU A 1 65 ? -8.783 9.173 1.796 1.00 0.00 65 GLU A N 1
ATOM 1014 C CA . GLU A 1 65 ? -9.439 10.348 1.234 1.00 0.00 65 GLU A CA 1
ATOM 1015 C C . GLU A 1 65 ? -9.232 11.567 2.127 1.00 0.00 65 GLU A C 1
ATOM 1016 O O . GLU A 1 65 ? -8.974 11.453 3.326 1.00 0.00 65 GLU A O 1
ATOM 1028 N N . PRO A 1 66 ? -9.347 12.763 1.532 1.00 0.00 66 PRO A N 1
ATOM 1029 C CA . PRO A 1 66 ? -9.176 14.027 2.254 1.00 0.00 66 PRO A CA 1
ATOM 1030 C C . PRO A 1 66 ? -10.316 14.295 3.231 1.00 0.00 66 PRO A C 1
ATOM 1031 O O . PRO A 1 66 ? -10.345 15.330 3.898 1.00 0.00 66 PRO A O 1
ATOM 1042 N N . ARG A 1 67 ? -11.253 13.356 3.312 1.00 0.00 67 ARG A N 1
ATOM 1043 C CA . ARG A 1 67 ? -12.395 13.491 4.207 1.00 0.00 67 ARG A CA 1
ATOM 1044 C C . ARG A 1 67 ? -12.112 12.832 5.554 1.00 0.00 67 ARG A C 1
ATOM 1045 O O . ARG A 1 67 ? -12.048 11.607 5.655 1.00 0.00 67 ARG A O 1
ATOM 1066 N N . ASP A 1 68 ? -11.943 13.653 6.585 1.00 0.00 68 ASP A N 1
ATOM 1067 C CA . ASP A 1 68 ? -11.666 13.150 7.925 1.00 0.00 68 ASP A CA 1
ATOM 1068 C C . ASP A 1 68 ? -12.433 13.949 8.974 1.00 0.00 68 ASP A C 1
ATOM 1069 O O . ASP A 1 68 ? -12.474 15.179 8.925 1.00 0.00 68 ASP A O 1
ATOM 1078 N N . LEU A 1 69 ? -13.041 13.243 9.921 1.00 0.00 69 LEU A N 1
ATOM 1079 C CA . LEU A 1 69 ? -13.808 13.886 10.982 1.00 0.00 69 LEU A CA 1
ATOM 1080 C C . LEU A 1 69 ? -13.047 15.076 11.559 1.00 0.00 69 LEU A C 1
ATOM 1081 O O . LEU A 1 69 ? -13.642 16.093 11.915 1.00 0.00 69 LEU A O 1
ATOM 1097 N N . PHE A 1 70 ? -11.728 14.941 11.648 1.00 0.00 70 PHE A N 1
ATOM 1098 C CA . PHE A 1 70 ? -10.885 16.005 12.180 1.00 0.00 70 PHE A CA 1
ATOM 1099 C C . PHE A 1 70 ? -9.454 15.874 11.667 1.00 0.00 70 PHE A C 1
ATOM 1100 O O . PHE A 1 70 ? -8.822 14.830 11.820 1.00 0.00 70 PHE A O 1
ATOM 1117 N N . ASN A 1 71 ? -8.951 16.942 11.056 1.00 0.00 71 ASN A N 1
ATOM 1118 C CA . ASN A 1 71 ? -7.596 16.947 10.518 1.00 0.00 71 ASN A CA 1
ATOM 1119 C C . ASN A 1 71 ? -6.630 17.628 11.484 1.00 0.00 71 ASN A C 1
ATOM 1120 O O . ASN A 1 71 ? -6.878 18.742 11.943 1.00 0.00 71 ASN A O 1
ATOM 1131 N N . SER A 1 72 ? -5.528 16.949 11.786 1.00 0.00 72 SER A N 1
ATOM 1132 C CA . SER A 1 72 ? -4.526 17.486 12.699 1.00 0.00 72 SER A CA 1
ATOM 1133 C C . SER A 1 72 ? -3.814 18.686 12.080 1.00 0.00 72 SER A C 1
ATOM 1134 O O . SER A 1 72 ? -3.645 19.721 12.723 1.00 0.00 72 SER A O 1
ATOM 1142 N N . GLY A 1 73 ? -3.398 18.536 10.826 1.00 0.00 73 GLY A N 1
ATOM 1143 C CA . GLY A 1 73 ? -2.709 19.614 10.140 1.00 0.00 73 GLY A CA 1
ATOM 1144 C C . GLY A 1 73 ? -1.275 19.261 9.800 1.00 0.00 73 GLY A C 1
ATOM 1145 O O . GLY A 1 73 ? -0.900 18.090 9.732 1.00 0.00 73 GLY A O 1
ATOM 1149 N N . PRO A 1 74 ? -0.444 20.291 9.578 1.00 0.00 74 PRO A N 1
ATOM 1150 C CA . PRO A 1 74 ? 0.970 20.109 9.238 1.00 0.00 74 PRO A CA 1
ATOM 1151 C C . PRO A 1 74 ? 1.785 19.578 10.413 1.00 0.00 74 PRO A C 1
ATOM 1152 O O . PRO A 1 74 ? 2.938 19.180 10.252 1.00 0.00 74 PRO A O 1
ATOM 1163 N N . SER A 1 75 ? 1.177 19.576 11.596 1.00 0.00 75 SER A N 1
ATOM 1164 C CA . SER A 1 75 ? 1.848 19.098 12.799 1.00 0.00 75 SER A CA 1
ATOM 1165 C C . SER A 1 75 ? 2.294 17.648 12.632 1.00 0.00 75 SER A C 1
ATOM 1166 O O . SER A 1 75 ? 1.501 16.782 12.264 1.00 0.00 75 SER A O 1
ATOM 1174 N N . SER A 1 76 ? 3.569 17.393 12.906 1.00 0.00 76 SER A N 1
ATOM 1175 C CA . SER A 1 76 ? 4.123 16.050 12.783 1.00 0.00 76 SER A CA 1
ATOM 1176 C C . SER A 1 76 ? 4.683 15.569 14.119 1.00 0.00 76 SER A C 1
ATOM 1177 O O . SER A 1 76 ? 5.087 16.370 14.960 1.00 0.00 76 SER A O 1
ATOM 1185 N N . GLY A 1 77 ? 4.704 14.252 14.305 1.00 0.00 77 GLY A N 1
ATOM 1186 C CA . GLY A 1 77 ? 5.216 13.686 15.539 1.00 0.00 77 GLY A CA 1
ATOM 1187 C C . GLY A 1 77 ? 6.723 13.528 15.523 1.00 0.00 77 GLY A C 1
ATOM 1188 O O . GLY A 1 77 ? 7.281 12.927 14.605 1.00 0.00 77 GLY A O 1
ATOM 1192 N N . GLY A 1 1 ? -11.899 34.673 1.131 1.00 0.00 1 GLY A N 2
ATOM 1193 C CA . GLY A 1 1 ? -10.614 34.047 1.380 1.00 0.00 1 GLY A CA 2
ATOM 1194 C C . GLY A 1 1 ? -10.295 32.957 0.376 1.00 0.00 1 GLY A C 2
ATOM 1195 O O . GLY A 1 1 ? -10.926 32.870 -0.677 1.00 0.00 1 GLY A O 2
ATOM 1199 N N . SER A 1 2 ? -9.311 32.125 0.700 1.00 0.00 2 SER A N 2
ATOM 1200 C CA . SER A 1 2 ? -8.905 31.039 -0.184 1.00 0.00 2 SER A CA 2
ATOM 1201 C C . SER A 1 2 ? -8.310 29.883 0.613 1.00 0.00 2 SER A C 2
ATOM 1202 O O . SER A 1 2 ? -7.451 30.083 1.472 1.00 0.00 2 SER A O 2
ATOM 1210 N N . SER A 1 3 ? -8.772 28.671 0.322 1.00 0.00 3 SER A N 2
ATOM 1211 C CA . SER A 1 3 ? -8.289 27.482 1.014 1.00 0.00 3 SER A CA 2
ATOM 1212 C C . SER A 1 3 ? -6.807 27.255 0.733 1.00 0.00 3 SER A C 2
ATOM 1213 O O . SER A 1 3 ? -6.263 27.766 -0.245 1.00 0.00 3 SER A O 2
ATOM 1221 N N . GLY A 1 4 ? -6.158 26.483 1.600 1.00 0.00 4 GLY A N 2
ATOM 1222 C CA . GLY A 1 4 ? -4.745 26.201 1.429 1.00 0.00 4 GLY A CA 2
ATOM 1223 C C . GLY A 1 4 ? -4.486 24.766 1.016 1.00 0.00 4 GLY A C 2
ATOM 1224 O O . GLY A 1 4 ? -5.274 23.872 1.323 1.00 0.00 4 GLY A O 2
ATOM 1228 N N . SER A 1 5 ? -3.378 24.544 0.314 1.00 0.00 5 SER A N 2
ATOM 1229 C CA . SER A 1 5 ? -3.020 23.208 -0.147 1.00 0.00 5 SER A CA 2
ATOM 1230 C C . SER A 1 5 ? -2.348 22.411 0.966 1.00 0.00 5 SER A C 2
ATOM 1231 O O . SER A 1 5 ? -2.063 22.942 2.040 1.00 0.00 5 SER A O 2
ATOM 1239 N N . SER A 1 6 ? -2.097 21.133 0.702 1.00 0.00 6 SER A N 2
ATOM 1240 C CA . SER A 1 6 ? -1.462 20.260 1.682 1.00 0.00 6 SER A CA 2
ATOM 1241 C C . SER A 1 6 ? 0.044 20.186 1.448 1.00 0.00 6 SER A C 2
ATOM 1242 O O . SER A 1 6 ? 0.838 20.419 2.358 1.00 0.00 6 SER A O 2
ATOM 1250 N N . GLY A 1 7 ? 0.430 19.858 0.218 1.00 0.00 7 GLY A N 2
ATOM 1251 C CA . GLY A 1 7 ? 1.839 19.758 -0.115 1.00 0.00 7 GLY A CA 2
ATOM 1252 C C . GLY A 1 7 ? 2.183 20.479 -1.403 1.00 0.00 7 GLY A C 2
ATOM 1253 O O . GLY A 1 7 ? 1.323 21.115 -2.015 1.00 0.00 7 GLY A O 2
ATOM 1257 N N . CYS A 1 8 ? 3.441 20.381 -1.816 1.00 0.00 8 CYS A N 2
ATOM 1258 C CA . CYS A 1 8 ? 3.897 21.031 -3.040 1.00 0.00 8 CYS A CA 2
ATOM 1259 C C . CYS A 1 8 ? 3.657 20.138 -4.252 1.00 0.00 8 CYS A C 2
ATOM 1260 O O . CYS A 1 8 ? 3.119 20.583 -5.266 1.00 0.00 8 CYS A O 2
ATOM 1268 N N . SER A 1 9 ? 4.060 18.877 -4.141 1.00 0.00 9 SER A N 2
ATOM 1269 C CA . SER A 1 9 ? 3.893 17.922 -5.230 1.00 0.00 9 SER A CA 2
ATOM 1270 C C . SER A 1 9 ? 2.653 17.060 -5.013 1.00 0.00 9 SER A C 2
ATOM 1271 O O . SER A 1 9 ? 2.326 16.670 -3.892 1.00 0.00 9 SER A O 2
ATOM 1279 N N . PRO A 1 10 ? 1.944 16.756 -6.110 1.00 0.00 10 PRO A N 2
ATOM 1280 C CA . PRO A 1 10 ? 0.729 15.937 -6.067 1.00 0.00 10 PRO A CA 2
ATOM 1281 C C . PRO A 1 10 ? 1.025 14.479 -5.734 1.00 0.00 10 PRO A C 2
ATOM 1282 O O . PRO A 1 10 ? 1.339 13.681 -6.618 1.00 0.00 10 PRO A O 2
ATOM 1293 N N . VAL A 1 11 ? 0.921 14.136 -4.454 1.00 0.00 11 VAL A N 2
ATOM 1294 C CA . VAL A 1 11 ? 1.176 12.772 -4.004 1.00 0.00 11 VAL A CA 2
ATOM 1295 C C . VAL A 1 11 ? -0.060 12.171 -3.345 1.00 0.00 11 VAL A C 2
ATOM 1296 O O . VAL A 1 11 ? -0.424 12.544 -2.229 1.00 0.00 11 VAL A O 2
ATOM 1309 N N . ARG A 1 12 ? -0.701 11.239 -4.041 1.00 0.00 12 ARG A N 2
ATOM 1310 C CA . ARG A 1 12 ? -1.898 10.586 -3.523 1.00 0.00 12 ARG A CA 2
ATOM 1311 C C . ARG A 1 12 ? -1.657 9.093 -3.318 1.00 0.00 12 ARG A C 2
ATOM 1312 O O . ARG A 1 12 ? -2.481 8.398 -2.725 1.00 0.00 12 ARG A O 2
ATOM 1333 N N . GLU A 1 13 ? -0.522 8.609 -3.812 1.00 0.00 13 GLU A N 2
ATOM 1334 C CA . GLU A 1 13 ? -0.174 7.198 -3.684 1.00 0.00 13 GLU A CA 2
ATOM 1335 C C . GLU A 1 13 ? 0.924 7.002 -2.642 1.00 0.00 13 GLU A C 2
ATOM 1336 O O . GLU A 1 13 ? 1.806 7.846 -2.488 1.00 0.00 13 GLU A O 2
ATOM 1348 N N . ARG A 1 14 ? 0.861 5.882 -1.930 1.00 0.00 14 ARG A N 2
ATOM 1349 C CA . ARG A 1 14 ? 1.848 5.574 -0.901 1.00 0.00 14 ARG A CA 2
ATOM 1350 C C . ARG A 1 14 ? 2.044 4.066 -0.769 1.00 0.00 14 ARG A C 2
ATOM 1351 O O . ARG A 1 14 ? 1.294 3.280 -1.348 1.00 0.00 14 ARG A O 2
ATOM 1372 N N . ARG A 1 15 ? 3.056 3.671 -0.005 1.00 0.00 15 ARG A N 2
ATOM 1373 C CA . ARG A 1 15 ? 3.352 2.259 0.201 1.00 0.00 15 ARG A CA 2
ATOM 1374 C C . ARG A 1 15 ? 3.919 2.020 1.598 1.00 0.00 15 ARG A C 2
ATOM 1375 O O . ARG A 1 15 ? 4.762 2.780 2.076 1.00 0.00 15 ARG A O 2
ATOM 1396 N N . LEU A 1 16 ? 3.450 0.960 2.248 1.00 0.00 16 LEU A N 2
ATOM 1397 C CA . LEU A 1 16 ? 3.909 0.621 3.590 1.00 0.00 16 LEU A CA 2
ATOM 1398 C C . LEU A 1 16 ? 4.704 -0.680 3.581 1.00 0.00 16 LEU A C 2
ATOM 1399 O O . LEU A 1 16 ? 4.263 -1.684 3.022 1.00 0.00 16 LEU A O 2
ATOM 1415 N N . GLU A 1 17 ? 5.877 -0.656 4.206 1.00 0.00 17 GLU A N 2
ATOM 1416 C CA . GLU A 1 17 ? 6.733 -1.835 4.270 1.00 0.00 17 GLU A CA 2
ATOM 1417 C C . GLU A 1 17 ? 6.174 -2.860 5.253 1.00 0.00 17 GLU A C 2
ATOM 1418 O O . GLU A 1 17 ? 6.273 -2.689 6.469 1.00 0.00 17 GLU A O 2
ATOM 1430 N N . HIS A 1 18 ? 5.584 -3.924 4.718 1.00 0.00 18 HIS A N 2
ATOM 1431 C CA . HIS A 1 18 ? 5.009 -4.977 5.547 1.00 0.00 18 HIS A CA 2
ATOM 1432 C C . HIS A 1 18 ? 5.952 -6.173 5.639 1.00 0.00 18 HIS A C 2
ATOM 1433 O O . HIS A 1 18 ? 6.313 -6.769 4.624 1.00 0.00 18 HIS A O 2
ATOM 1448 N N . GLN A 1 19 ? 6.346 -6.517 6.860 1.00 0.00 19 GLN A N 2
ATOM 1449 C CA . GLN A 1 19 ? 7.249 -7.641 7.083 1.00 0.00 19 GLN A CA 2
ATOM 1450 C C . GLN A 1 19 ? 6.554 -8.964 6.781 1.00 0.00 19 GLN A C 2
ATOM 1451 O O . GLN A 1 19 ? 6.014 -9.613 7.679 1.00 0.00 19 GLN A O 2
ATOM 1465 N N . LEU A 1 20 ? 6.570 -9.360 5.513 1.00 0.00 20 LEU A N 2
ATOM 1466 C CA . LEU A 1 20 ? 5.941 -10.607 5.093 1.00 0.00 20 LEU A CA 2
ATOM 1467 C C . LEU A 1 20 ? 6.449 -11.781 5.924 1.00 0.00 20 LEU A C 2
ATOM 1468 O O . LEU A 1 20 ? 7.656 -11.977 6.066 1.00 0.00 20 LEU A O 2
ATOM 1484 N N . GLU A 1 21 ? 5.520 -12.559 6.470 1.00 0.00 21 GLU A N 2
ATOM 1485 C CA . GLU A 1 21 ? 5.874 -13.714 7.287 1.00 0.00 21 GLU A CA 2
ATOM 1486 C C . GLU A 1 21 ? 5.422 -15.010 6.621 1.00 0.00 21 GLU A C 2
ATOM 1487 O O . GLU A 1 21 ? 4.554 -15.019 5.748 1.00 0.00 21 GLU A O 2
ATOM 1499 N N . PRO A 1 22 ? 6.024 -16.132 7.042 1.00 0.00 22 PRO A N 2
ATOM 1500 C CA . PRO A 1 22 ? 5.700 -17.455 6.500 1.00 0.00 22 PRO A CA 2
ATOM 1501 C C . PRO A 1 22 ? 4.312 -17.928 6.916 1.00 0.00 22 PRO A C 2
ATOM 1502 O O . PRO A 1 22 ? 4.110 -18.378 8.044 1.00 0.00 22 PRO A O 2
ATOM 1513 N N . GLY A 1 23 ? 3.356 -17.822 5.998 1.00 0.00 23 GLY A N 2
ATOM 1514 C CA . GLY A 1 23 ? 1.998 -18.244 6.290 1.00 0.00 23 GLY A CA 2
ATOM 1515 C C . GLY A 1 23 ? 0.967 -17.221 5.854 1.00 0.00 23 GLY A C 2
ATOM 1516 O O . GLY A 1 23 ? -0.236 -17.471 5.930 1.00 0.00 23 GLY A O 2
ATOM 1520 N N . ASP A 1 24 ? 1.439 -16.066 5.397 1.00 0.00 24 ASP A N 2
ATOM 1521 C CA . ASP A 1 24 ? 0.550 -15.001 4.948 1.00 0.00 24 ASP A CA 2
ATOM 1522 C C . ASP A 1 24 ? 0.085 -15.249 3.516 1.00 0.00 24 ASP A C 2
ATOM 1523 O O . ASP A 1 24 ? 0.845 -15.742 2.681 1.00 0.00 24 ASP A O 2
ATOM 1532 N N . THR A 1 25 ? -1.169 -14.905 3.238 1.00 0.00 25 THR A N 2
ATOM 1533 C CA . THR A 1 25 ? -1.736 -15.093 1.909 1.00 0.00 25 THR A CA 2
ATOM 1534 C C . THR A 1 25 ? -2.237 -13.773 1.334 1.00 0.00 25 THR A C 2
ATOM 1535 O O . THR A 1 25 ? -2.787 -12.939 2.055 1.00 0.00 25 THR A O 2
ATOM 1546 N N . LEU A 1 26 ? -2.045 -13.589 0.033 1.00 0.00 26 LEU A N 2
ATOM 1547 C CA . LEU A 1 26 ? -2.479 -12.369 -0.640 1.00 0.00 26 LEU A CA 2
ATOM 1548 C C . LEU A 1 26 ? -3.872 -11.956 -0.174 1.00 0.00 26 LEU A C 2
ATOM 1549 O O . LEU A 1 26 ? -4.066 -10.851 0.330 1.00 0.00 26 LEU A O 2
ATOM 1565 N N . ALA A 1 27 ? -4.837 -12.853 -0.344 1.00 0.00 27 ALA A N 2
ATOM 1566 C CA . ALA A 1 27 ? -6.211 -12.584 0.063 1.00 0.00 27 ALA A CA 2
ATOM 1567 C C . ALA A 1 27 ? -6.260 -11.976 1.460 1.00 0.00 27 ALA A C 2
ATOM 1568 O O . ALA A 1 27 ? -7.083 -11.105 1.740 1.00 0.00 27 ALA A O 2
ATOM 1575 N N . GLY A 1 28 ? -5.374 -12.442 2.335 1.00 0.00 28 GLY A N 2
ATOM 1576 C CA . GLY A 1 28 ? -5.335 -11.933 3.694 1.00 0.00 28 GLY A CA 2
ATOM 1577 C C . GLY A 1 28 ? -4.945 -10.469 3.753 1.00 0.00 28 GLY A C 2
ATOM 1578 O O . GLY A 1 28 ? -5.681 -9.644 4.297 1.00 0.00 28 GLY A O 2
ATOM 1582 N N . LEU A 1 29 ? -3.785 -10.144 3.194 1.00 0.00 29 LEU A N 2
ATOM 1583 C CA . LEU A 1 29 ? -3.297 -8.770 3.187 1.00 0.00 29 LEU A CA 2
ATOM 1584 C C . LEU A 1 29 ? -4.299 -7.840 2.510 1.00 0.00 29 LEU A C 2
ATOM 1585 O O . LEU A 1 29 ? -4.686 -6.815 3.069 1.00 0.00 29 LEU A O 2
ATOM 1601 N N . ALA A 1 30 ? -4.717 -8.207 1.302 1.00 0.00 30 ALA A N 2
ATOM 1602 C CA . ALA A 1 30 ? -5.677 -7.408 0.551 1.00 0.00 30 ALA A CA 2
ATOM 1603 C C . ALA A 1 30 ? -6.746 -6.827 1.470 1.00 0.00 30 ALA A C 2
ATOM 1604 O O . ALA A 1 30 ? -6.896 -5.609 1.572 1.00 0.00 30 ALA A O 2
ATOM 1611 N N . LEU A 1 31 ? -7.488 -7.705 2.136 1.00 0.00 31 LEU A N 2
ATOM 1612 C CA . LEU A 1 31 ? -8.544 -7.279 3.047 1.00 0.00 31 LEU A CA 2
ATOM 1613 C C . LEU A 1 31 ? -7.957 -6.634 4.299 1.00 0.00 31 LEU A C 2
ATOM 1614 O O . LEU A 1 31 ? -8.458 -5.617 4.780 1.00 0.00 31 LEU A O 2
ATOM 1630 N N . LYS A 1 32 ? -6.892 -7.231 4.821 1.00 0.00 32 LYS A N 2
ATOM 1631 C CA . LYS A 1 32 ? -6.233 -6.715 6.015 1.00 0.00 32 LYS A CA 2
ATOM 1632 C C . LYS A 1 32 ? -6.122 -5.194 5.960 1.00 0.00 32 LYS A C 2
ATOM 1633 O O . LYS A 1 32 ? -6.254 -4.516 6.979 1.00 0.00 32 LYS A O 2
ATOM 1652 N N . TYR A 1 33 ? -5.880 -4.666 4.766 1.00 0.00 33 TYR A N 2
ATOM 1653 C CA . 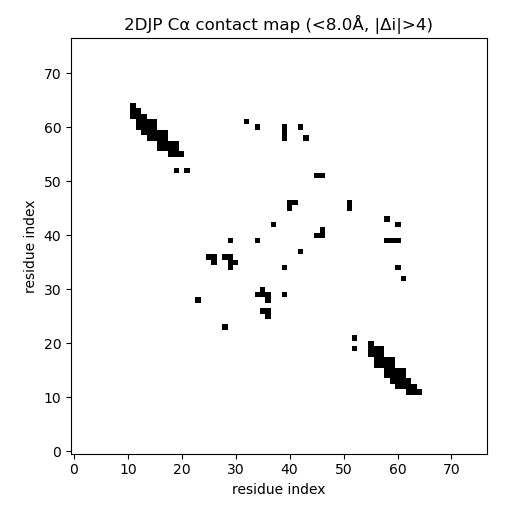TYR A 1 33 ? -5.751 -3.226 4.579 1.00 0.00 33 TYR A CA 2
ATOM 1654 C C . TYR A 1 33 ? -7.016 -2.641 3.957 1.00 0.00 33 TYR A C 2
ATOM 1655 O O . TYR A 1 33 ? -7.487 -1.579 4.362 1.00 0.00 33 TYR A O 2
ATOM 1673 N N . GLY A 1 34 ? -7.562 -3.345 2.970 1.00 0.00 34 GLY A N 2
ATOM 1674 C CA . GLY A 1 34 ? -8.767 -2.882 2.307 1.00 0.00 34 GLY A CA 2
ATOM 1675 C C . GLY A 1 34 ? -8.670 -2.970 0.797 1.00 0.00 34 GLY A C 2
ATOM 1676 O O . GLY A 1 34 ? -9.679 -2.893 0.097 1.00 0.00 34 GLY A O 2
ATOM 1680 N N . VAL A 1 35 ? -7.450 -3.132 0.293 1.00 0.00 35 VAL A N 2
ATOM 1681 C CA . VAL A 1 35 ? -7.224 -3.230 -1.144 1.00 0.00 35 VAL A CA 2
ATOM 1682 C C . VAL A 1 35 ? -7.398 -4.665 -1.630 1.00 0.00 35 VAL A C 2
ATOM 1683 O O . VAL A 1 35 ? -7.391 -5.607 -0.838 1.00 0.00 35 VAL A O 2
ATOM 1696 N N . THR A 1 36 ? -7.555 -4.824 -2.941 1.00 0.00 36 THR A N 2
ATOM 1697 C CA . THR A 1 36 ? -7.732 -6.143 -3.535 1.00 0.00 36 THR A CA 2
ATOM 1698 C C . THR A 1 36 ? -6.396 -6.734 -3.971 1.00 0.00 36 THR A C 2
ATOM 1699 O O . THR A 1 36 ? -5.524 -6.020 -4.466 1.00 0.00 36 THR A O 2
ATOM 1710 N N . MET A 1 37 ? -6.243 -8.041 -3.785 1.00 0.00 37 MET A N 2
ATOM 1711 C CA . MET A 1 37 ? -5.012 -8.727 -4.162 1.00 0.00 37 MET A CA 2
ATOM 1712 C C . MET A 1 37 ? -4.487 -8.208 -5.496 1.00 0.00 37 MET A C 2
ATOM 1713 O O . MET A 1 37 ? -3.329 -7.807 -5.604 1.00 0.00 37 MET A O 2
ATOM 1727 N N . GLU A 1 38 ? -5.347 -8.218 -6.510 1.00 0.00 38 GLU A N 2
ATOM 1728 C CA . GLU A 1 38 ? -4.968 -7.749 -7.838 1.00 0.00 38 GLU A CA 2
ATOM 1729 C C . GLU A 1 38 ? -4.224 -6.419 -7.753 1.00 0.00 38 GLU A C 2
ATOM 1730 O O . GLU A 1 38 ? -3.138 -6.268 -8.311 1.00 0.00 38 GLU A O 2
ATOM 1742 N N . GLN A 1 39 ? -4.818 -5.459 -7.051 1.00 0.00 39 GLN A N 2
ATOM 1743 C CA . GLN A 1 39 ? -4.212 -4.142 -6.894 1.00 0.00 39 GLN A CA 2
ATOM 1744 C C . GLN A 1 39 ? -2.776 -4.259 -6.396 1.00 0.00 39 GLN A C 2
ATOM 1745 O O . GLN A 1 39 ? -1.841 -3.809 -7.059 1.00 0.00 39 GLN A O 2
ATOM 1759 N N . ILE A 1 40 ? -2.608 -4.866 -5.226 1.00 0.00 40 ILE A N 2
ATOM 1760 C CA . ILE A 1 40 ? -1.285 -5.043 -4.640 1.00 0.00 40 ILE A CA 2
ATOM 1761 C C . ILE A 1 40 ? -0.326 -5.690 -5.634 1.00 0.00 40 ILE A C 2
ATOM 1762 O O . ILE A 1 40 ? 0.773 -5.188 -5.870 1.00 0.00 40 ILE A O 2
ATOM 1778 N N . LYS A 1 41 ? -0.750 -6.807 -6.215 1.00 0.00 41 LYS A N 2
ATOM 1779 C CA . LYS A 1 41 ? 0.069 -7.522 -7.187 1.00 0.00 41 LYS A CA 2
ATOM 1780 C C . LYS A 1 41 ? 0.484 -6.603 -8.331 1.00 0.00 41 LYS A C 2
ATOM 1781 O O . LYS A 1 41 ? 1.664 -6.293 -8.494 1.00 0.00 41 LYS A O 2
ATOM 1800 N N . ARG A 1 42 ? -0.494 -6.169 -9.120 1.00 0.00 42 ARG A N 2
ATOM 1801 C CA . ARG A 1 42 ? -0.229 -5.285 -10.249 1.00 0.00 42 ARG A CA 2
ATOM 1802 C C . ARG A 1 42 ? 0.555 -4.054 -9.803 1.00 0.00 42 ARG A C 2
ATOM 1803 O O . ARG A 1 42 ? 1.356 -3.508 -10.561 1.00 0.00 42 ARG A O 2
ATOM 1824 N N . ALA A 1 43 ? 0.317 -3.623 -8.568 1.00 0.00 43 ALA A N 2
ATOM 1825 C CA . ALA A 1 43 ? 1.002 -2.458 -8.021 1.00 0.00 43 ALA A CA 2
ATOM 1826 C C . ALA A 1 43 ? 2.493 -2.728 -7.850 1.00 0.00 43 ALA A C 2
ATOM 1827 O O . ALA A 1 43 ? 3.309 -1.809 -7.904 1.00 0.00 43 ALA A O 2
ATOM 1834 N N . ASN A 1 44 ? 2.841 -3.994 -7.643 1.00 0.00 44 ASN A N 2
ATOM 1835 C CA . ASN A 1 44 ? 4.234 -4.384 -7.462 1.00 0.00 44 ASN A CA 2
ATOM 1836 C C . ASN A 1 44 ? 4.608 -5.520 -8.408 1.00 0.00 44 ASN A C 2
ATOM 1837 O O . ASN A 1 44 ? 5.584 -6.235 -8.181 1.00 0.00 44 ASN A O 2
ATOM 1848 N N . ARG A 1 45 ? 3.825 -5.681 -9.470 1.00 0.00 45 ARG A N 2
ATOM 1849 C CA . ARG A 1 45 ? 4.073 -6.730 -10.451 1.00 0.00 45 ARG A CA 2
ATOM 1850 C C . ARG A 1 45 ? 4.661 -7.970 -9.784 1.00 0.00 45 ARG A C 2
ATOM 1851 O O . ARG A 1 45 ? 5.636 -8.547 -10.268 1.00 0.00 45 ARG A O 2
ATOM 1872 N N . LEU A 1 46 ? 4.063 -8.375 -8.669 1.00 0.00 46 LEU A N 2
ATOM 1873 C CA . LEU A 1 46 ? 4.527 -9.546 -7.933 1.00 0.00 46 LEU A CA 2
ATOM 1874 C C . LEU A 1 46 ? 4.238 -10.827 -8.710 1.00 0.00 46 LEU A C 2
ATOM 1875 O O . LEU A 1 46 ? 4.761 -11.893 -8.386 1.00 0.00 46 LEU A O 2
ATOM 1891 N N . TYR A 1 47 ? 3.404 -10.713 -9.738 1.00 0.00 47 TYR A N 2
ATOM 1892 C CA . TYR A 1 47 ? 3.045 -11.862 -10.562 1.00 0.00 47 TYR A CA 2
ATOM 1893 C C . TYR A 1 47 ? 4.293 -12.574 -11.076 1.00 0.00 47 TYR A C 2
ATOM 1894 O O . TYR A 1 47 ? 4.976 -12.084 -11.977 1.00 0.00 47 TYR A O 2
ATOM 1912 N N . THR A 1 48 ? 4.584 -13.735 -10.499 1.00 0.00 48 THR A N 2
ATOM 1913 C CA . THR A 1 48 ? 5.748 -14.516 -10.897 1.00 0.00 48 THR A CA 2
ATOM 1914 C C . THR A 1 48 ? 5.392 -15.989 -11.062 1.00 0.00 48 THR A C 2
ATOM 1915 O O . THR A 1 48 ? 4.382 -16.455 -10.537 1.00 0.00 48 THR A O 2
ATOM 1926 N N . ASN A 1 49 ? 6.229 -16.717 -11.794 1.00 0.00 49 ASN A N 2
ATOM 1927 C CA . ASN A 1 49 ? 6.002 -18.138 -12.028 1.00 0.00 49 ASN A CA 2
ATOM 1928 C C . ASN A 1 49 ? 5.753 -18.873 -10.714 1.00 0.00 49 ASN A C 2
ATOM 1929 O O . ASN A 1 49 ? 4.874 -19.731 -10.627 1.00 0.00 49 ASN A O 2
ATOM 1940 N N . ASP A 1 50 ? 6.531 -18.529 -9.694 1.00 0.00 50 ASP A N 2
ATOM 1941 C CA . ASP A 1 50 ? 6.395 -19.154 -8.383 1.00 0.00 50 ASP A CA 2
ATOM 1942 C C . ASP A 1 50 ? 5.687 -18.220 -7.407 1.00 0.00 50 ASP A C 2
ATOM 1943 O O . ASP A 1 50 ? 5.694 -17.001 -7.582 1.00 0.00 50 ASP A O 2
ATOM 1952 N N . SER A 1 51 ? 5.076 -18.799 -6.378 1.00 0.00 51 SER A N 2
ATOM 1953 C CA . SER A 1 51 ? 4.360 -18.018 -5.376 1.00 0.00 51 SER A CA 2
ATOM 1954 C C . SER A 1 51 ? 5.096 -16.717 -5.073 1.00 0.00 51 SER A C 2
ATOM 1955 O O . SER A 1 51 ? 6.302 -16.606 -5.299 1.00 0.00 51 SER A O 2
ATOM 1963 N N . ILE A 1 52 ? 4.363 -15.735 -4.560 1.00 0.00 52 ILE A N 2
ATOM 1964 C CA . ILE A 1 52 ? 4.945 -14.442 -4.225 1.00 0.00 52 ILE A CA 2
ATOM 1965 C C . ILE A 1 52 ? 5.901 -14.560 -3.042 1.00 0.00 52 ILE A C 2
ATOM 1966 O O . ILE A 1 52 ? 6.789 -13.725 -2.862 1.00 0.00 52 ILE A O 2
ATOM 1982 N N . PHE A 1 53 ? 5.716 -15.603 -2.240 1.00 0.00 53 PHE A N 2
ATOM 1983 C CA . PHE A 1 53 ? 6.562 -15.831 -1.075 1.00 0.00 53 PHE A CA 2
ATOM 1984 C C . PHE A 1 53 ? 8.036 -15.668 -1.433 1.00 0.00 53 PHE A C 2
ATOM 1985 O O . PHE A 1 53 ? 8.878 -15.444 -0.562 1.00 0.00 53 PHE A O 2
ATOM 2002 N N . LEU A 1 54 ? 8.342 -15.783 -2.721 1.00 0.00 54 LEU A N 2
ATOM 2003 C CA . LEU A 1 54 ? 9.715 -15.650 -3.196 1.00 0.00 54 LEU A CA 2
ATOM 2004 C C . LEU A 1 54 ? 10.400 -14.449 -2.552 1.00 0.00 54 LEU A C 2
ATOM 2005 O O . LEU A 1 54 ? 11.606 -14.466 -2.307 1.00 0.00 54 LEU A O 2
ATOM 2021 N N . LYS A 1 55 ? 9.622 -13.407 -2.278 1.00 0.00 55 LYS A N 2
ATOM 2022 C CA . LYS A 1 55 ? 10.151 -12.198 -1.659 1.00 0.00 55 LYS A CA 2
ATOM 2023 C C . LYS A 1 55 ? 10.126 -12.310 -0.138 1.00 0.00 55 LYS A C 2
ATOM 2024 O O . LYS A 1 55 ? 9.781 -13.356 0.413 1.00 0.00 55 LYS A O 2
ATOM 2043 N N . LYS A 1 56 ? 10.492 -11.226 0.537 1.00 0.00 56 LYS A N 2
ATOM 2044 C CA . LYS A 1 56 ? 10.509 -11.200 1.995 1.00 0.00 56 LYS A CA 2
ATOM 2045 C C . LYS A 1 56 ? 9.624 -10.079 2.530 1.00 0.00 56 LYS A C 2
ATOM 2046 O O . LYS A 1 56 ? 8.966 -10.229 3.560 1.00 0.00 56 LYS A O 2
ATOM 2065 N N . THR A 1 57 ? 9.611 -8.953 1.823 1.00 0.00 57 THR A N 2
ATOM 2066 C CA . THR A 1 57 ? 8.807 -7.806 2.226 1.00 0.00 57 THR A CA 2
ATOM 2067 C C . THR A 1 57 ? 7.938 -7.312 1.076 1.00 0.00 57 THR A C 2
ATOM 2068 O O . THR A 1 57 ? 8.412 -7.151 -0.050 1.00 0.00 57 THR A O 2
ATOM 2079 N N . LEU A 1 58 ? 6.663 -7.073 1.364 1.00 0.00 58 LEU A N 2
ATOM 2080 C CA . LEU A 1 58 ? 5.726 -6.595 0.353 1.00 0.00 58 LEU A CA 2
ATOM 2081 C C . LEU A 1 58 ? 5.107 -5.265 0.768 1.00 0.00 58 LEU A C 2
ATOM 2082 O O . LEU A 1 58 ? 4.613 -5.121 1.887 1.00 0.00 58 LEU A O 2
ATOM 2098 N N . TYR A 1 59 ? 5.136 -4.296 -0.140 1.00 0.00 59 TYR A N 2
ATOM 2099 C CA . TYR A 1 59 ? 4.578 -2.976 0.132 1.00 0.00 59 TYR A CA 2
ATOM 2100 C C . TYR A 1 59 ? 3.067 -2.970 -0.079 1.00 0.00 59 TYR A C 2
ATOM 2101 O O . TYR A 1 59 ? 2.546 -3.691 -0.930 1.00 0.00 59 TYR A O 2
ATOM 2119 N N . ILE A 1 60 ? 2.371 -2.150 0.701 1.00 0.00 60 ILE A N 2
ATOM 2120 C CA . ILE A 1 60 ? 0.921 -2.047 0.598 1.00 0.00 60 ILE A CA 2
ATOM 2121 C C . ILE A 1 60 ? 0.496 -0.639 0.196 1.00 0.00 60 ILE A C 2
ATOM 2122 O O . ILE A 1 60 ? 0.805 0.345 0.868 1.00 0.00 60 ILE A O 2
ATOM 2138 N N . PRO A 1 61 ? -0.230 -0.538 -0.927 1.00 0.00 61 PRO A N 2
ATOM 2139 C CA . PRO A 1 61 ? -0.715 0.745 -1.444 1.00 0.00 61 PRO A CA 2
ATOM 2140 C C . PRO A 1 61 ? -1.807 1.348 -0.566 1.00 0.00 61 PRO A C 2
ATOM 2141 O O . PRO A 1 61 ? -2.860 0.742 -0.366 1.00 0.00 61 PRO A O 2
ATOM 2152 N N . ILE A 1 62 ? -1.549 2.543 -0.047 1.00 0.00 62 ILE A N 2
ATOM 2153 C CA . ILE A 1 62 ? -2.511 3.228 0.807 1.00 0.00 62 ILE A CA 2
ATOM 2154 C C . ILE A 1 62 ? -3.401 4.163 -0.005 1.00 0.00 62 ILE A C 2
ATOM 2155 O O . ILE A 1 62 ? -2.910 5.031 -0.729 1.00 0.00 62 ILE A O 2
ATOM 2171 N N . LEU A 1 63 ? -4.711 3.982 0.120 1.00 0.00 63 LEU A N 2
ATOM 2172 C CA . LEU A 1 63 ? -5.670 4.810 -0.601 1.00 0.00 63 LEU A CA 2
ATOM 2173 C C . LEU A 1 63 ? -6.292 5.853 0.322 1.00 0.00 63 LEU A C 2
ATOM 2174 O O . LEU A 1 63 ? -7.154 5.536 1.143 1.00 0.00 63 LEU A O 2
ATOM 2190 N N . THR A 1 64 ? -5.852 7.099 0.182 1.00 0.00 64 THR A N 2
ATOM 2191 C CA . THR A 1 64 ? -6.366 8.189 1.002 1.00 0.00 64 THR A CA 2
ATOM 2192 C C . THR A 1 64 ? -6.981 9.284 0.139 1.00 0.00 64 THR A C 2
ATOM 2193 O O . THR A 1 64 ? -6.499 9.566 -0.958 1.00 0.00 64 THR A O 2
ATOM 2204 N N . GLU A 1 65 ? -8.048 9.898 0.641 1.00 0.00 65 GLU A N 2
ATOM 2205 C CA . GLU A 1 65 ? -8.728 10.963 -0.086 1.00 0.00 65 GLU A CA 2
ATOM 2206 C C . GLU A 1 65 ? -8.257 12.334 0.391 1.00 0.00 65 GLU A C 2
ATOM 2207 O O . GLU A 1 65 ? -8.030 12.562 1.579 1.00 0.00 65 GLU A O 2
ATOM 2219 N N . PRO A 1 66 ? -8.107 13.271 -0.558 1.00 0.00 66 PRO A N 2
ATOM 2220 C CA . PRO A 1 66 ? -7.662 14.635 -0.260 1.00 0.00 66 PRO A CA 2
ATOM 2221 C C . PRO A 1 66 ? -8.715 15.435 0.500 1.00 0.00 66 PRO A C 2
ATOM 2222 O O . PRO A 1 66 ? -8.438 16.526 0.999 1.00 0.00 66 PRO A O 2
ATOM 2233 N N . ARG A 1 67 ? -9.922 14.885 0.585 1.00 0.00 67 ARG A N 2
ATOM 2234 C CA . ARG A 1 67 ? -11.015 15.548 1.285 1.00 0.00 67 ARG A CA 2
ATOM 2235 C C . ARG A 1 67 ? -10.957 15.261 2.782 1.00 0.00 67 ARG A C 2
ATOM 2236 O O . ARG A 1 67 ? -10.954 16.180 3.601 1.00 0.00 67 ARG A O 2
ATOM 2257 N N . ASP A 1 68 ? -10.912 13.980 3.132 1.00 0.00 68 ASP A N 2
ATOM 2258 C CA . ASP A 1 68 ? -10.853 13.571 4.530 1.00 0.00 68 ASP A CA 2
ATOM 2259 C C . ASP A 1 68 ? -9.407 13.428 4.994 1.00 0.00 68 ASP A C 2
ATOM 2260 O O . ASP A 1 68 ? -8.914 12.316 5.192 1.00 0.00 68 ASP A O 2
ATOM 2269 N N . LEU A 1 69 ? -8.731 14.558 5.165 1.00 0.00 69 LEU A N 2
ATOM 2270 C CA . LEU A 1 69 ? -7.340 14.560 5.605 1.00 0.00 69 LEU A CA 2
ATOM 2271 C C . LEU A 1 69 ? -7.007 15.846 6.353 1.00 0.00 69 LEU A C 2
ATOM 2272 O O . LEU A 1 69 ? -7.397 16.938 5.937 1.00 0.00 69 LEU A O 2
ATOM 2288 N N . PHE A 1 70 ? -6.281 15.711 7.458 1.00 0.00 70 PHE A N 2
ATOM 2289 C CA . PHE A 1 70 ? -5.894 16.863 8.264 1.00 0.00 70 PHE A CA 2
ATOM 2290 C C . PHE A 1 70 ? -4.377 16.941 8.407 1.00 0.00 70 PHE A C 2
ATOM 2291 O O . PHE A 1 70 ? -3.715 15.938 8.673 1.00 0.00 70 PHE A O 2
ATOM 2308 N N . ASN A 1 71 ? -3.832 18.140 8.228 1.00 0.00 71 ASN A N 2
ATOM 2309 C CA . ASN A 1 71 ? -2.393 18.350 8.336 1.00 0.00 71 ASN A CA 2
ATOM 2310 C C . ASN A 1 71 ? -1.854 17.765 9.638 1.00 0.00 71 ASN A C 2
ATOM 2311 O O . ASN A 1 71 ? -2.619 17.343 10.504 1.00 0.00 71 ASN A O 2
ATOM 2322 N N . SER A 1 72 ? -0.531 17.745 9.768 1.00 0.00 72 SER A N 2
ATOM 2323 C CA . SER A 1 72 ? 0.111 17.208 10.962 1.00 0.00 72 SER A CA 2
ATOM 2324 C C . SER A 1 72 ? 1.604 17.522 10.963 1.00 0.00 72 SER A C 2
ATOM 2325 O O . SER A 1 72 ? 2.172 17.895 9.938 1.00 0.00 72 SER A O 2
ATOM 2333 N N . GLY A 1 73 ? 2.234 17.368 12.124 1.00 0.00 73 GLY A N 2
ATOM 2334 C CA . GLY A 1 73 ? 3.655 17.638 12.238 1.00 0.00 73 GLY A CA 2
ATOM 2335 C C . GLY A 1 73 ? 4.436 16.438 12.736 1.00 0.00 73 GLY A C 2
ATOM 2336 O O . GLY A 1 73 ? 3.899 15.340 12.887 1.00 0.00 73 GLY A O 2
ATOM 2340 N N . PRO A 1 74 ? 5.735 16.640 13.000 1.00 0.00 74 PRO A N 2
ATOM 2341 C CA . PRO A 1 74 ? 6.619 15.577 13.487 1.00 0.00 74 PRO A CA 2
ATOM 2342 C C . PRO A 1 74 ? 6.293 15.161 14.917 1.00 0.00 74 PRO A C 2
ATOM 2343 O O . PRO A 1 74 ? 5.532 15.836 15.611 1.00 0.00 74 PRO A O 2
ATOM 2354 N N . SER A 1 75 ? 6.873 14.048 15.352 1.00 0.00 75 SER A N 2
ATOM 2355 C CA . SER A 1 75 ? 6.641 13.541 16.700 1.00 0.00 75 SER A CA 2
ATOM 2356 C C . SER A 1 75 ? 7.918 13.606 17.532 1.00 0.00 75 SER A C 2
ATOM 2357 O O . SER A 1 75 ? 7.940 14.201 18.609 1.00 0.00 75 SER A O 2
ATOM 2365 N N . SER A 1 76 ? 8.980 12.989 17.024 1.00 0.00 76 SER A N 2
ATOM 2366 C CA . SER A 1 76 ? 10.261 12.973 17.721 1.00 0.00 76 SER A CA 2
ATOM 2367 C C . SER A 1 76 ? 10.557 14.333 18.345 1.00 0.00 76 SER A C 2
ATOM 2368 O O . SER A 1 76 ? 10.020 15.354 17.918 1.00 0.00 76 SER A O 2
ATOM 2376 N N . GLY A 1 77 ? 11.418 14.338 19.358 1.00 0.00 77 GLY A N 2
ATOM 2377 C CA . GLY A 1 77 ? 11.772 15.577 20.025 1.00 0.00 77 GLY A CA 2
ATOM 2378 C C . GLY A 1 77 ? 13.215 15.595 20.488 1.00 0.00 77 GLY A C 2
ATOM 2379 O O . GLY A 1 77 ? 13.489 15.588 21.688 1.00 0.00 77 GLY A O 2
ATOM 2383 N N . GLY A 1 1 ? 9.140 13.858 6.093 1.00 0.00 1 GLY A N 3
ATOM 2384 C CA . GLY A 1 1 ? 9.025 15.036 6.932 1.00 0.00 1 GLY A CA 3
ATOM 2385 C C . GLY A 1 1 ? 8.838 16.306 6.126 1.00 0.00 1 GLY A C 3
ATOM 2386 O O . GLY A 1 1 ? 9.810 16.921 5.688 1.00 0.00 1 GLY A O 3
ATOM 2390 N N . SER A 1 2 ? 7.584 16.700 5.928 1.00 0.00 2 SER A N 3
ATOM 2391 C CA . SER A 1 2 ? 7.271 17.902 5.164 1.00 0.00 2 SER A CA 3
ATOM 2392 C C . SER A 1 2 ? 6.466 18.887 6.007 1.00 0.00 2 SER A C 3
ATOM 2393 O O . SER A 1 2 ? 5.458 18.524 6.611 1.00 0.00 2 SER A O 3
ATOM 2401 N N . SER A 1 3 ? 6.920 20.136 6.041 1.00 0.00 3 SER A N 3
ATOM 2402 C CA . SER A 1 3 ? 6.246 21.174 6.811 1.00 0.00 3 SER A CA 3
ATOM 2403 C C . SER A 1 3 ? 4.761 21.228 6.467 1.00 0.00 3 SER A C 3
ATOM 2404 O O . SER A 1 3 ? 4.376 21.706 5.400 1.00 0.00 3 SER A O 3
ATOM 2412 N N . GLY A 1 4 ? 3.929 20.733 7.379 1.00 0.00 4 GLY A N 3
ATOM 2413 C CA . GLY A 1 4 ? 2.496 20.734 7.154 1.00 0.00 4 GLY A CA 3
ATOM 2414 C C . GLY A 1 4 ? 1.710 21.002 8.422 1.00 0.00 4 GLY A C 3
ATOM 2415 O O . GLY A 1 4 ? 1.723 20.194 9.351 1.00 0.00 4 GLY A O 3
ATOM 2419 N N . SER A 1 5 ? 1.025 22.140 8.462 1.00 0.00 5 SER A N 3
ATOM 2420 C CA . SER A 1 5 ? 0.234 22.516 9.629 1.00 0.00 5 SER A CA 3
ATOM 2421 C C . SER A 1 5 ? -1.196 22.866 9.226 1.00 0.00 5 SER A C 3
ATOM 2422 O O . SER A 1 5 ? -2.152 22.238 9.681 1.00 0.00 5 SER A O 3
ATOM 2430 N N . SER A 1 6 ? -1.333 23.873 8.370 1.00 0.00 6 SER A N 3
ATOM 2431 C CA . SER A 1 6 ? -2.645 24.311 7.908 1.00 0.00 6 SER A CA 3
ATOM 2432 C C . SER A 1 6 ? -2.855 23.942 6.442 1.00 0.00 6 SER A C 3
ATOM 2433 O O . SER A 1 6 ? -3.935 23.502 6.050 1.00 0.00 6 SER A O 3
ATOM 2441 N N . GLY A 1 7 ? -1.813 24.126 5.637 1.00 0.00 7 GLY A N 3
ATOM 2442 C CA . GLY A 1 7 ? -1.903 23.809 4.223 1.00 0.00 7 GLY A CA 3
ATOM 2443 C C . GLY A 1 7 ? -1.311 22.453 3.894 1.00 0.00 7 GLY A C 3
ATOM 2444 O O . GLY A 1 7 ? -0.223 22.365 3.324 1.00 0.00 7 GLY A O 3
ATOM 2448 N N . CYS A 1 8 ? -2.027 21.394 4.256 1.00 0.00 8 CYS A N 3
ATOM 2449 C CA . CYS A 1 8 ? -1.564 20.035 3.998 1.00 0.00 8 CYS A CA 3
ATOM 2450 C C . CYS A 1 8 ? -2.094 19.525 2.662 1.00 0.00 8 CYS A C 3
ATOM 2451 O O . CYS A 1 8 ? -3.231 19.808 2.285 1.00 0.00 8 CYS A O 3
ATOM 2459 N N . SER A 1 9 ? -1.261 18.773 1.949 1.00 0.00 9 SER A N 3
ATOM 2460 C CA . SER A 1 9 ? -1.644 18.228 0.652 1.00 0.00 9 SER A CA 3
ATOM 2461 C C . SER A 1 9 ? -2.062 16.766 0.779 1.00 0.00 9 SER A C 3
ATOM 2462 O O . SER A 1 9 ? -1.509 16.002 1.570 1.00 0.00 9 SER A O 3
ATOM 2470 N N . PRO A 1 10 ? -3.063 16.366 -0.020 1.00 0.00 10 PRO A N 3
ATOM 2471 C CA . PRO A 1 10 ? -3.578 14.994 -0.017 1.00 0.00 10 PRO A CA 3
ATOM 2472 C C . PRO A 1 10 ? -2.583 14.000 -0.604 1.00 0.00 10 PRO A C 3
ATOM 2473 O O . PRO A 1 10 ? -1.940 14.274 -1.617 1.00 0.00 10 PRO A O 3
ATOM 2484 N N . VAL A 1 11 ? -2.459 12.843 0.039 1.00 0.00 11 VAL A N 3
ATOM 2485 C CA . VAL A 1 11 ? -1.543 11.806 -0.420 1.00 0.00 11 VAL A CA 3
ATOM 2486 C C . VAL A 1 11 ? -2.229 10.860 -1.399 1.00 0.00 11 VAL A C 3
ATOM 2487 O O . VAL A 1 11 ? -3.144 10.124 -1.028 1.00 0.00 11 VAL A O 3
ATOM 2500 N N . ARG A 1 12 ? -1.781 10.884 -2.650 1.00 0.00 12 ARG A N 3
ATOM 2501 C CA . ARG A 1 12 ? -2.353 10.028 -3.682 1.00 0.00 12 ARG A CA 3
ATOM 2502 C C . ARG A 1 12 ? -1.687 8.655 -3.681 1.00 0.00 12 ARG A C 3
ATOM 2503 O O . ARG A 1 12 ? -2.359 7.629 -3.583 1.00 0.00 12 ARG A O 3
ATOM 2524 N N . GLU A 1 13 ? -0.362 8.646 -3.790 1.00 0.00 13 GLU A N 3
ATOM 2525 C CA . GLU A 1 13 ? 0.394 7.399 -3.803 1.00 0.00 13 GLU A CA 3
ATOM 2526 C C . GLU A 1 13 ? 1.136 7.199 -2.485 1.00 0.00 13 GLU A C 3
ATOM 2527 O O . GLU A 1 13 ? 1.605 8.158 -1.873 1.00 0.00 13 GLU A O 3
ATOM 2539 N N . ARG A 1 14 ? 1.238 5.946 -2.054 1.00 0.00 14 ARG A N 3
ATOM 2540 C CA . ARG A 1 14 ? 1.921 5.619 -0.808 1.00 0.00 14 ARG A CA 3
ATOM 2541 C C . ARG A 1 14 ? 2.002 4.108 -0.612 1.00 0.00 14 ARG A C 3
ATOM 2542 O O . ARG A 1 14 ? 1.048 3.383 -0.896 1.00 0.00 14 ARG A O 3
ATOM 2563 N N . ARG A 1 15 ? 3.147 3.640 -0.126 1.00 0.00 15 ARG A N 3
ATOM 2564 C CA . ARG A 1 15 ? 3.352 2.215 0.106 1.00 0.00 15 ARG A CA 3
ATOM 2565 C C . ARG A 1 15 ? 3.823 1.960 1.535 1.00 0.00 15 ARG A C 3
ATOM 2566 O O . ARG A 1 15 ? 4.644 2.705 2.072 1.00 0.00 15 ARG A O 3
ATOM 2587 N N . LEU A 1 16 ? 3.297 0.903 2.145 1.00 0.00 16 LEU A N 3
ATOM 2588 C CA . LEU A 1 16 ? 3.663 0.549 3.512 1.00 0.00 16 LEU A CA 3
ATOM 2589 C C . LEU A 1 16 ? 4.372 -0.801 3.554 1.00 0.00 16 LEU A C 3
ATOM 2590 O O . LEU A 1 16 ? 3.918 -1.769 2.947 1.00 0.00 16 LEU A O 3
ATOM 2606 N N . GLU A 1 17 ? 5.487 -0.856 4.276 1.00 0.00 17 GLU A N 3
ATOM 2607 C CA . GLU A 1 17 ? 6.257 -2.088 4.398 1.00 0.00 17 GLU A CA 3
ATOM 2608 C C . GLU A 1 17 ? 5.551 -3.083 5.315 1.00 0.00 17 GLU A C 3
ATOM 2609 O O . GLU A 1 17 ? 5.207 -2.759 6.453 1.00 0.00 17 GLU A O 3
ATOM 2621 N N . HIS A 1 18 ? 5.338 -4.294 4.812 1.00 0.00 18 HIS A N 3
ATOM 2622 C CA . HIS A 1 18 ? 4.674 -5.337 5.586 1.00 0.00 18 HIS A CA 3
ATOM 2623 C C . HIS A 1 18 ? 5.534 -6.596 5.653 1.00 0.00 18 HIS A C 3
ATOM 2624 O O . HIS A 1 18 ? 5.755 -7.261 4.641 1.00 0.00 18 HIS A O 3
ATOM 2639 N N . GLN A 1 19 ? 6.015 -6.915 6.850 1.00 0.00 19 GLN A N 3
ATOM 2640 C CA . GLN A 1 19 ? 6.852 -8.092 7.047 1.00 0.00 19 GLN A CA 3
ATOM 2641 C C . GLN A 1 19 ? 6.131 -9.356 6.588 1.00 0.00 19 GLN A C 3
ATOM 2642 O O . GLN A 1 19 ? 5.429 -10.001 7.368 1.00 0.00 19 GLN A O 3
ATOM 2656 N N . LEU A 1 20 ? 6.308 -9.704 5.318 1.00 0.00 20 LEU A N 3
ATOM 2657 C CA . LEU A 1 20 ? 5.673 -10.890 4.755 1.00 0.00 20 LEU A CA 3
ATOM 2658 C C . LEU A 1 20 ? 6.056 -12.139 5.543 1.00 0.00 20 LEU A C 3
ATOM 2659 O O . LEU A 1 20 ? 7.237 -12.444 5.705 1.00 0.00 20 LEU A O 3
ATOM 2675 N N . GLU A 1 21 ? 5.049 -12.857 6.029 1.00 0.00 21 GLU A N 3
ATOM 2676 C CA . GLU A 1 21 ? 5.281 -14.074 6.799 1.00 0.00 21 GLU A CA 3
ATOM 2677 C C . GLU A 1 21 ? 5.254 -15.303 5.896 1.00 0.00 21 GLU A C 3
ATOM 2678 O O . GLU A 1 21 ? 4.727 -15.275 4.783 1.00 0.00 21 GLU A O 3
ATOM 2690 N N . PRO A 1 22 ? 5.834 -16.409 6.384 1.00 0.00 22 PRO A N 3
ATOM 2691 C CA . PRO A 1 22 ? 5.890 -17.670 5.638 1.00 0.00 22 PRO A CA 3
ATOM 2692 C C . PRO A 1 22 ? 4.520 -18.328 5.509 1.00 0.00 22 PRO A C 3
ATOM 2693 O O . PRO A 1 22 ? 4.302 -19.162 4.632 1.00 0.00 22 PRO A O 3
ATOM 2704 N N . GLY A 1 23 ? 3.600 -17.946 6.390 1.00 0.00 23 GLY A N 3
ATOM 2705 C CA . GLY A 1 23 ? 2.263 -18.509 6.356 1.00 0.00 23 GLY A CA 3
ATOM 2706 C C . GLY A 1 23 ? 1.203 -17.468 6.055 1.00 0.00 23 GLY A C 3
ATOM 2707 O O . GLY A 1 23 ? 0.072 -17.568 6.532 1.00 0.00 23 GLY A O 3
ATOM 2711 N N . ASP A 1 24 ? 1.568 -16.467 5.263 1.00 0.00 24 ASP A N 3
ATOM 2712 C CA . ASP A 1 24 ? 0.640 -15.402 4.899 1.00 0.00 24 ASP A CA 3
ATOM 2713 C C . ASP A 1 24 ? 0.099 -15.612 3.488 1.00 0.00 24 ASP A C 3
ATOM 2714 O O . ASP A 1 24 ? 0.683 -16.346 2.690 1.00 0.00 24 ASP A O 3
ATOM 2723 N N . THR A 1 25 ? -1.021 -14.963 3.186 1.00 0.00 25 THR A N 3
ATOM 2724 C CA . THR A 1 25 ? -1.642 -15.079 1.873 1.00 0.00 25 THR A CA 3
ATOM 2725 C C . THR A 1 25 ? -2.105 -13.720 1.361 1.00 0.00 25 THR A C 3
ATOM 2726 O O . THR A 1 25 ? -2.583 -12.885 2.130 1.00 0.00 25 THR A O 3
ATOM 2737 N N . LEU A 1 26 ? -1.961 -13.504 0.058 1.00 0.00 26 LEU A N 3
ATOM 2738 C CA . LEU A 1 26 ? -2.365 -12.245 -0.558 1.00 0.00 26 LEU A CA 3
ATOM 2739 C C . LEU A 1 26 ? -3.751 -11.824 -0.078 1.00 0.00 26 LEU A C 3
ATOM 2740 O O . LEU A 1 26 ? -3.948 -10.694 0.365 1.00 0.00 26 LEU A O 3
ATOM 2756 N N . ALA A 1 27 ? -4.707 -12.743 -0.169 1.00 0.00 27 ALA A N 3
ATOM 2757 C CA . ALA A 1 27 ? -6.073 -12.469 0.260 1.00 0.00 27 ALA A CA 3
ATOM 2758 C C . ALA A 1 27 ? -6.094 -11.796 1.628 1.00 0.00 27 ALA A C 3
ATOM 2759 O O . ALA A 1 27 ? -6.875 -10.875 1.865 1.00 0.00 27 ALA A O 3
ATOM 2766 N N . GLY A 1 28 ? -5.232 -12.262 2.526 1.00 0.00 28 GLY A N 3
ATOM 2767 C CA . GLY A 1 28 ? -5.169 -11.693 3.859 1.00 0.00 28 GLY A CA 3
ATOM 2768 C C . GLY A 1 28 ? -4.823 -10.217 3.844 1.00 0.00 28 GLY A C 3
ATOM 2769 O O . GLY A 1 28 ? -5.592 -9.386 4.331 1.00 0.00 28 GLY A O 3
ATOM 2773 N N . LEU A 1 29 ? -3.663 -9.889 3.287 1.00 0.00 29 LEU A N 3
ATOM 2774 C CA . LEU A 1 29 ? -3.215 -8.502 3.212 1.00 0.00 29 LEU A CA 3
ATOM 2775 C C . LEU A 1 29 ? -4.256 -7.631 2.516 1.00 0.00 29 LEU A C 3
ATOM 2776 O O . LEU A 1 29 ? -4.625 -6.569 3.017 1.00 0.00 29 LEU A O 3
ATOM 2792 N N . ALA A 1 30 ? -4.727 -8.089 1.361 1.00 0.00 30 ALA A N 3
ATOM 2793 C CA . ALA A 1 30 ? -5.729 -7.353 0.599 1.00 0.00 30 ALA A CA 3
ATOM 2794 C C . ALA A 1 30 ? -6.777 -6.738 1.520 1.00 0.00 30 ALA A C 3
ATOM 2795 O O . ALA A 1 30 ? -6.897 -5.515 1.612 1.00 0.00 30 ALA A O 3
ATOM 2802 N N . LEU A 1 31 ? -7.533 -7.591 2.201 1.00 0.00 31 LEU A N 3
ATOM 2803 C CA . LEU A 1 31 ? -8.573 -7.131 3.116 1.00 0.00 31 LEU A CA 3
ATOM 2804 C C . LEU A 1 31 ? -7.962 -6.449 4.335 1.00 0.00 31 LEU A C 3
ATOM 2805 O O . LEU A 1 31 ? -8.406 -5.377 4.748 1.00 0.00 31 LEU A O 3
ATOM 2821 N N . LYS A 1 32 ? -6.939 -7.075 4.907 1.00 0.00 32 LYS A N 3
ATOM 2822 C CA . LYS A 1 32 ? -6.263 -6.527 6.077 1.00 0.00 32 LYS A CA 3
ATOM 2823 C C . LYS A 1 32 ? -6.230 -5.003 6.023 1.00 0.00 32 LYS A C 3
ATOM 2824 O O . LYS A 1 32 ? -6.339 -4.333 7.050 1.00 0.00 32 LYS A O 3
ATOM 2843 N N . TYR A 1 33 ? -6.080 -4.462 4.819 1.00 0.00 33 TYR A N 3
ATOM 2844 C CA . TYR A 1 33 ? -6.032 -3.017 4.631 1.00 0.00 33 TYR A CA 3
ATOM 2845 C C . TYR A 1 33 ? -7.330 -2.504 4.016 1.00 0.00 33 TYR A C 3
ATOM 2846 O O . TYR A 1 33 ? -7.882 -1.495 4.454 1.00 0.00 33 TYR A O 3
ATOM 2864 N N . GLY A 1 34 ? -7.813 -3.207 2.996 1.00 0.00 34 GLY A N 3
ATOM 2865 C CA . GLY A 1 34 ? -9.043 -2.809 2.337 1.00 0.00 34 GLY A CA 3
ATOM 2866 C C . GLY A 1 34 ? -8.965 -2.955 0.830 1.00 0.00 34 GLY A C 3
ATOM 2867 O O . GLY A 1 34 ? -9.983 -2.896 0.140 1.00 0.00 34 GLY A O 3
ATOM 2871 N N . VAL A 1 35 ? -7.754 -3.143 0.316 1.00 0.00 35 VAL A N 3
ATOM 2872 C CA . VAL A 1 35 ? -7.547 -3.296 -1.119 1.00 0.00 35 VAL A CA 3
ATOM 2873 C C . VAL A 1 35 ? -7.669 -4.757 -1.539 1.00 0.00 35 VAL A C 3
ATOM 2874 O O . VAL A 1 35 ? -7.836 -5.644 -0.701 1.00 0.00 35 VAL A O 3
ATOM 2887 N N . THR A 1 36 ? -7.584 -5.001 -2.843 1.00 0.00 36 THR A N 3
ATOM 2888 C CA . THR A 1 36 ? -7.686 -6.354 -3.375 1.00 0.00 36 THR A CA 3
ATOM 2889 C C . THR A 1 36 ? -6.307 -6.931 -3.676 1.00 0.00 36 THR A C 3
ATOM 2890 O O . THR A 1 36 ? -5.338 -6.192 -3.842 1.00 0.00 36 THR A O 3
ATOM 2901 N N . MET A 1 37 ? -6.228 -8.256 -3.744 1.00 0.00 37 MET A N 3
ATOM 2902 C CA . MET A 1 37 ? -4.967 -8.932 -4.027 1.00 0.00 37 MET A CA 3
ATOM 2903 C C . MET A 1 37 ? -4.383 -8.460 -5.355 1.00 0.00 37 MET A C 3
ATOM 2904 O O . MET A 1 37 ? -3.186 -8.189 -5.454 1.00 0.00 37 MET A O 3
ATOM 2918 N N . GLU A 1 38 ? -5.235 -8.363 -6.370 1.00 0.00 38 GLU A N 3
ATOM 2919 C CA . GLU A 1 38 ? -4.801 -7.924 -7.691 1.00 0.00 38 GLU A CA 3
ATOM 2920 C C . GLU A 1 38 ? -4.071 -6.586 -7.608 1.00 0.00 38 GLU A C 3
ATOM 2921 O O . GLU A 1 38 ? -2.931 -6.461 -8.053 1.00 0.00 38 GLU A O 3
ATOM 2933 N N . GLN A 1 39 ? -4.738 -5.590 -7.034 1.00 0.00 39 GLN A N 3
ATOM 2934 C CA . GLN A 1 39 ? -4.154 -4.262 -6.893 1.00 0.00 39 GLN A CA 3
ATOM 2935 C C . GLN A 1 39 ? -2.708 -4.350 -6.416 1.00 0.00 39 GLN A C 3
ATOM 2936 O O . GLN A 1 39 ? -1.789 -3.908 -7.105 1.00 0.00 39 GLN A O 3
ATOM 2950 N N . ILE A 1 40 ? -2.515 -4.924 -5.233 1.00 0.00 40 ILE A N 3
ATOM 2951 C CA . ILE A 1 40 ? -1.181 -5.071 -4.664 1.00 0.00 40 ILE A CA 3
ATOM 2952 C C . ILE A 1 40 ? -0.210 -5.654 -5.685 1.00 0.00 40 ILE A C 3
ATOM 2953 O O . ILE A 1 40 ? 0.869 -5.107 -5.915 1.00 0.00 40 ILE A O 3
ATOM 2969 N N . LYS A 1 41 ? -0.600 -6.767 -6.297 1.00 0.00 41 LYS A N 3
ATOM 2970 C CA . LYS A 1 41 ? 0.234 -7.424 -7.296 1.00 0.00 41 LYS A CA 3
ATOM 2971 C C . LYS A 1 41 ? 0.568 -6.470 -8.438 1.00 0.00 41 LYS A C 3
ATOM 2972 O O . LYS A 1 41 ? 1.717 -6.061 -8.602 1.00 0.00 41 LYS A O 3
ATOM 2991 N N . ARG A 1 42 ? -0.444 -6.118 -9.225 1.00 0.00 42 ARG A N 3
ATOM 2992 C CA . ARG A 1 42 ? -0.257 -5.212 -10.352 1.00 0.00 42 ARG A CA 3
ATOM 2993 C C . ARG A 1 42 ? 0.514 -3.967 -9.925 1.00 0.00 42 ARG A C 3
ATOM 2994 O O . ARG A 1 42 ? 1.266 -3.390 -10.711 1.00 0.00 42 ARG A O 3
ATOM 3015 N N . ALA A 1 43 ? 0.322 -3.557 -8.675 1.00 0.00 43 ALA A N 3
ATOM 3016 C CA . ALA A 1 43 ? 1.000 -2.381 -8.144 1.00 0.00 43 ALA A CA 3
ATOM 3017 C C . ALA A 1 43 ? 2.504 -2.614 -8.042 1.00 0.00 43 ALA A C 3
ATOM 3018 O O . ALA A 1 43 ? 3.296 -1.684 -8.184 1.00 0.00 43 ALA A O 3
ATOM 3025 N N . ASN A 1 44 ? 2.889 -3.862 -7.793 1.00 0.00 44 ASN A N 3
ATOM 3026 C CA . ASN A 1 44 ? 4.298 -4.216 -7.671 1.00 0.00 44 ASN A CA 3
ATOM 3027 C C . ASN A 1 44 ? 4.660 -5.347 -8.629 1.00 0.00 44 ASN A C 3
ATOM 3028 O O . ASN A 1 44 ? 5.648 -6.053 -8.427 1.00 0.00 44 ASN A O 3
ATOM 3039 N N . ARG A 1 45 ? 3.853 -5.512 -9.672 1.00 0.00 45 ARG A N 3
ATOM 3040 C CA . ARG A 1 45 ? 4.088 -6.557 -10.661 1.00 0.00 45 ARG A CA 3
ATOM 3041 C C . ARG A 1 45 ? 4.695 -7.796 -10.009 1.00 0.00 45 ARG A C 3
ATOM 3042 O O . ARG A 1 45 ? 5.664 -8.365 -10.514 1.00 0.00 45 ARG A O 3
ATOM 3063 N N . LEU A 1 46 ? 4.120 -8.209 -8.886 1.00 0.00 46 LEU A N 3
ATOM 3064 C CA . LEU A 1 46 ? 4.604 -9.381 -8.164 1.00 0.00 46 LEU A CA 3
ATOM 3065 C C . LEU A 1 46 ? 4.309 -10.660 -8.941 1.00 0.00 46 LEU A C 3
ATOM 3066 O O . LEU A 1 46 ? 4.850 -11.723 -8.635 1.00 0.00 46 LEU A O 3
ATOM 3082 N N . TYR A 1 47 ? 3.450 -10.549 -9.948 1.00 0.00 47 TYR A N 3
ATOM 3083 C CA . TYR A 1 47 ? 3.083 -11.696 -10.770 1.00 0.00 47 TYR A CA 3
ATOM 3084 C C . TYR A 1 47 ? 4.325 -12.395 -11.316 1.00 0.00 47 TYR A C 3
ATOM 3085 O O . TYR A 1 47 ? 4.986 -11.891 -12.225 1.00 0.00 47 TYR A O 3
ATOM 3103 N N . THR A 1 48 ? 4.636 -13.559 -10.756 1.00 0.00 48 THR A N 3
ATOM 3104 C CA . THR A 1 48 ? 5.797 -14.328 -11.185 1.00 0.00 48 THR A CA 3
ATOM 3105 C C . THR A 1 48 ? 5.446 -15.801 -11.362 1.00 0.00 48 THR A C 3
ATOM 3106 O O . THR A 1 48 ? 4.449 -16.280 -10.825 1.00 0.00 48 THR A O 3
ATOM 3117 N N . ASN A 1 49 ? 6.274 -16.515 -12.119 1.00 0.00 49 ASN A N 3
ATOM 3118 C CA . ASN A 1 49 ? 6.050 -17.934 -12.367 1.00 0.00 49 ASN A CA 3
ATOM 3119 C C . ASN A 1 49 ? 5.846 -18.690 -11.057 1.00 0.00 49 ASN A C 3
ATOM 3120 O O . ASN A 1 49 ? 5.009 -19.588 -10.971 1.00 0.00 49 ASN A O 3
ATOM 3131 N N . ASP A 1 50 ? 6.615 -18.318 -10.040 1.00 0.00 50 ASP A N 3
ATOM 3132 C CA . ASP A 1 50 ? 6.518 -18.958 -8.733 1.00 0.00 50 ASP A CA 3
ATOM 3133 C C . ASP A 1 50 ? 5.774 -18.066 -7.745 1.00 0.00 50 ASP A C 3
ATOM 3134 O O . ASP A 1 50 ? 5.723 -16.847 -7.911 1.00 0.00 50 ASP A O 3
ATOM 3143 N N . SER A 1 51 ? 5.199 -18.681 -6.716 1.00 0.00 51 SER A N 3
ATOM 3144 C CA . SER A 1 51 ? 4.454 -17.943 -5.703 1.00 0.00 51 SER A CA 3
ATOM 3145 C C . SER A 1 51 ? 5.166 -16.641 -5.347 1.00 0.00 51 SER A C 3
ATOM 3146 O O . SER A 1 51 ? 6.352 -16.472 -5.630 1.00 0.00 51 SER A O 3
ATOM 3154 N N . ILE A 1 52 ? 4.432 -15.725 -4.724 1.00 0.00 52 ILE A N 3
ATOM 3155 C CA . ILE A 1 52 ? 4.992 -14.439 -4.328 1.00 0.00 52 ILE A CA 3
ATOM 3156 C C . ILE A 1 52 ? 5.976 -14.600 -3.174 1.00 0.00 52 ILE A C 3
ATOM 3157 O O . ILE A 1 52 ? 6.858 -13.764 -2.975 1.00 0.00 52 ILE A O 3
ATOM 3173 N N . PHE A 1 53 ? 5.821 -15.681 -2.417 1.00 0.00 53 PHE A N 3
ATOM 3174 C CA . PHE A 1 53 ? 6.697 -15.953 -1.283 1.00 0.00 53 PHE A CA 3
ATOM 3175 C C . PHE A 1 53 ? 8.160 -15.757 -1.667 1.00 0.00 53 PHE A C 3
ATOM 3176 O O . PHE A 1 53 ? 9.018 -15.554 -0.807 1.00 0.00 53 PHE A O 3
ATOM 3193 N N . LEU A 1 54 ? 8.439 -15.819 -2.965 1.00 0.00 54 LEU A N 3
ATOM 3194 C CA . LEU A 1 54 ? 9.799 -15.649 -3.464 1.00 0.00 54 LEU A CA 3
ATOM 3195 C C . LEU A 1 54 ? 10.472 -14.446 -2.812 1.00 0.00 54 LEU A C 3
ATOM 3196 O O . LEU A 1 54 ? 11.652 -14.494 -2.465 1.00 0.00 54 LEU A O 3
ATOM 3212 N N . LYS A 1 55 ? 9.713 -13.368 -2.646 1.00 0.00 55 LYS A N 3
ATOM 3213 C CA . LYS A 1 55 ? 10.234 -12.152 -2.033 1.00 0.00 55 LYS A CA 3
ATOM 3214 C C . LYS A 1 55 ? 10.264 -12.280 -0.513 1.00 0.00 55 LYS A C 3
ATOM 3215 O O . LYS A 1 55 ? 9.777 -13.262 0.048 1.00 0.00 55 LYS A O 3
ATOM 3234 N N . LYS A 1 56 ? 10.839 -11.281 0.149 1.00 0.00 56 LYS A N 3
ATOM 3235 C CA . LYS A 1 56 ? 10.931 -11.280 1.604 1.00 0.00 56 LYS A CA 3
ATOM 3236 C C . LYS A 1 56 ? 9.888 -10.348 2.214 1.00 0.00 56 LYS A C 3
ATOM 3237 O O . LYS A 1 56 ? 9.113 -10.750 3.082 1.00 0.00 56 LYS A O 3
ATOM 3256 N N . THR A 1 57 ? 9.874 -9.101 1.754 1.00 0.00 57 THR A N 3
ATOM 3257 C CA . THR A 1 57 ? 8.927 -8.113 2.254 1.00 0.00 57 THR A CA 3
ATOM 3258 C C . THR A 1 57 ? 8.181 -7.437 1.109 1.00 0.00 57 THR A C 3
ATOM 3259 O O . THR A 1 57 ? 8.767 -7.128 0.070 1.00 0.00 57 THR A O 3
ATOM 3270 N N . LEU A 1 58 ? 6.888 -7.208 1.305 1.00 0.00 58 LEU A N 3
ATOM 3271 C CA . LEU A 1 58 ? 6.061 -6.567 0.287 1.00 0.00 58 LEU A CA 3
ATOM 3272 C C . LEU A 1 58 ? 5.539 -5.221 0.779 1.00 0.00 58 LEU A C 3
ATOM 3273 O O . LEU A 1 58 ? 5.599 -4.918 1.971 1.00 0.00 58 LEU A O 3
ATOM 3289 N N . TYR A 1 59 ? 5.024 -4.418 -0.145 1.00 0.00 59 TYR A N 3
ATOM 3290 C CA . TYR A 1 59 ? 4.491 -3.104 0.194 1.00 0.00 59 TYR A CA 3
ATOM 3291 C C . TYR A 1 59 ? 2.986 -3.047 -0.052 1.00 0.00 59 TYR A C 3
ATOM 3292 O O . TYR A 1 59 ? 2.469 -3.702 -0.956 1.00 0.00 59 TYR A O 3
ATOM 3310 N N . ILE A 1 60 ? 2.291 -2.258 0.761 1.00 0.00 60 ILE A N 3
ATOM 3311 C CA . ILE A 1 60 ? 0.846 -2.113 0.631 1.00 0.00 60 ILE A CA 3
ATOM 3312 C C . ILE A 1 60 ? 0.469 -0.687 0.248 1.00 0.00 60 ILE A C 3
ATOM 3313 O O . ILE A 1 60 ? 0.785 0.275 0.948 1.00 0.00 60 ILE A O 3
ATOM 3329 N N . PRO A 1 61 ? -0.226 -0.544 -0.890 1.00 0.00 61 PRO A N 3
ATOM 3330 C CA . PRO A 1 61 ? -0.664 0.762 -1.392 1.00 0.00 61 PRO A CA 3
ATOM 3331 C C . PRO A 1 61 ? -1.762 1.376 -0.530 1.00 0.00 61 PRO A C 3
ATOM 3332 O O . PRO A 1 61 ? -2.861 0.829 -0.427 1.00 0.00 61 PRO A O 3
ATOM 3343 N N . ILE A 1 62 ? -1.458 2.513 0.087 1.00 0.00 62 ILE A N 3
ATOM 3344 C CA . ILE A 1 62 ? -2.421 3.200 0.938 1.00 0.00 62 ILE A CA 3
ATOM 3345 C C . ILE A 1 62 ? -3.314 4.127 0.121 1.00 0.00 62 ILE A C 3
ATOM 3346 O O . ILE A 1 62 ? -2.843 5.098 -0.472 1.00 0.00 62 ILE A O 3
ATOM 3362 N N . LEU A 1 63 ? -4.607 3.822 0.095 1.00 0.00 63 LEU A N 3
ATOM 3363 C CA . LEU A 1 63 ? -5.569 4.628 -0.648 1.00 0.00 63 LEU A CA 3
ATOM 3364 C C . LEU A 1 63 ? -6.541 5.326 0.298 1.00 0.00 63 LEU A C 3
ATOM 3365 O O . LEU A 1 63 ? -7.400 4.687 0.905 1.00 0.00 63 LEU A O 3
ATOM 3381 N N . THR A 1 64 ? -6.400 6.643 0.417 1.00 0.00 64 THR A N 3
ATOM 3382 C CA . THR A 1 64 ? -7.265 7.428 1.288 1.00 0.00 64 THR A CA 3
ATOM 3383 C C . THR A 1 64 ? -7.819 8.647 0.559 1.00 0.00 64 THR A C 3
ATOM 3384 O O . THR A 1 64 ? -7.195 9.162 -0.368 1.00 0.00 64 THR A O 3
ATOM 3395 N N . GLU A 1 65 ? -8.992 9.104 0.986 1.00 0.00 65 GLU A N 3
ATOM 3396 C CA . GLU A 1 65 ? -9.629 10.263 0.372 1.00 0.00 65 GLU A CA 3
ATOM 3397 C C . GLU A 1 65 ? -10.757 10.794 1.252 1.00 0.00 65 GLU A C 3
ATOM 3398 O O . GLU A 1 65 ? -11.474 10.039 1.908 1.00 0.00 65 GLU A O 3
ATOM 3410 N N . PRO A 1 66 ? -10.917 12.126 1.267 1.00 0.00 66 PRO A N 3
ATOM 3411 C CA . PRO A 1 66 ? -11.956 12.788 2.062 1.00 0.00 66 PRO A CA 3
ATOM 3412 C C . PRO A 1 66 ? -13.356 12.528 1.519 1.00 0.00 66 PRO A C 3
ATOM 3413 O O . PRO A 1 66 ? -13.709 12.994 0.436 1.00 0.00 66 PRO A O 3
ATOM 3424 N N . ARG A 1 67 ? -14.151 11.781 2.279 1.00 0.00 67 ARG A N 3
ATOM 3425 C CA . ARG A 1 67 ? -15.513 11.457 1.873 1.00 0.00 67 ARG A CA 3
ATOM 3426 C C . ARG A 1 67 ? -16.521 11.955 2.905 1.00 0.00 67 ARG A C 3
ATOM 3427 O O . ARG A 1 67 ? -17.295 12.874 2.639 1.00 0.00 67 ARG A O 3
ATOM 3448 N N . ASP A 1 68 ? -16.505 11.341 4.083 1.00 0.00 68 ASP A N 3
ATOM 3449 C CA . ASP A 1 68 ? -17.416 11.721 5.156 1.00 0.00 68 ASP A CA 3
ATOM 3450 C C . ASP A 1 68 ? -16.655 12.354 6.317 1.00 0.00 68 ASP A C 3
ATOM 3451 O O . ASP A 1 68 ? -15.634 11.829 6.764 1.00 0.00 68 ASP A O 3
ATOM 3460 N N . LEU A 1 69 ? -17.158 13.485 6.800 1.00 0.00 69 LEU A N 3
ATOM 3461 C CA . LEU A 1 69 ? -16.525 14.191 7.909 1.00 0.00 69 LEU A CA 3
ATOM 3462 C C . LEU A 1 69 ? -15.914 13.208 8.903 1.00 0.00 69 LEU A C 3
ATOM 3463 O O . LEU A 1 69 ? -16.621 12.610 9.715 1.00 0.00 69 LEU A O 3
ATOM 3479 N N . PHE A 1 70 ? -14.597 13.047 8.835 1.00 0.00 70 PHE A N 3
ATOM 3480 C CA . PHE A 1 70 ? -13.890 12.138 9.729 1.00 0.00 70 PHE A CA 3
ATOM 3481 C C . PHE A 1 70 ? -13.597 12.810 11.067 1.00 0.00 70 PHE A C 3
ATOM 3482 O O . PHE A 1 70 ? -12.510 13.345 11.280 1.00 0.00 70 PHE A O 3
ATOM 3499 N N . ASN A 1 71 ? -14.576 12.778 11.966 1.00 0.00 71 ASN A N 3
ATOM 3500 C CA . ASN A 1 71 ? -14.424 13.385 13.283 1.00 0.00 71 ASN A CA 3
ATOM 3501 C C . ASN A 1 71 ? -13.140 12.910 13.956 1.00 0.00 71 ASN A C 3
ATOM 3502 O O . ASN A 1 71 ? -12.892 11.709 14.066 1.00 0.00 71 ASN A O 3
ATOM 3513 N N . SER A 1 72 ? -12.327 13.860 14.406 1.00 0.00 72 SER A N 3
ATOM 3514 C CA . SER A 1 72 ? -11.067 13.540 15.066 1.00 0.00 72 SER A CA 3
ATOM 3515 C C . SER A 1 72 ? -10.507 14.760 15.790 1.00 0.00 72 SER A C 3
ATOM 3516 O O . SER A 1 72 ? -10.763 15.899 15.400 1.00 0.00 72 SER A O 3
ATOM 3524 N N . GLY A 1 73 ? -9.740 14.513 16.848 1.00 0.00 73 GLY A N 3
ATOM 3525 C CA . GLY A 1 73 ? -9.156 15.600 17.611 1.00 0.00 73 GLY A CA 3
ATOM 3526 C C . GLY A 1 73 ? -9.214 15.356 19.106 1.00 0.00 73 GLY A C 3
ATOM 3527 O O . GLY A 1 73 ? -10.115 15.829 19.799 1.00 0.00 73 GLY A O 3
ATOM 3531 N N . PRO A 1 74 ? -8.235 14.600 19.624 1.00 0.00 74 PRO A N 3
ATOM 3532 C CA . PRO A 1 74 ? -8.157 14.276 21.052 1.00 0.00 74 PRO A CA 3
ATOM 3533 C C . PRO A 1 74 ? -7.804 15.490 21.904 1.00 0.00 74 PRO A C 3
ATOM 3534 O O . PRO A 1 74 ? -6.681 15.992 21.851 1.00 0.00 74 PRO A O 3
ATOM 3545 N N . SER A 1 75 ? -8.769 15.958 22.688 1.00 0.00 75 SER A N 3
ATOM 3546 C CA . SER A 1 75 ? -8.561 17.116 23.549 1.00 0.00 75 SER A CA 3
ATOM 3547 C C . SER A 1 75 ? -7.332 16.923 24.432 1.00 0.00 75 SER A C 3
ATOM 3548 O O . SER A 1 75 ? -6.489 17.812 24.546 1.00 0.00 75 SER A O 3
ATOM 3556 N N . SER A 1 76 ? -7.238 15.753 25.057 1.00 0.00 76 SER A N 3
ATOM 3557 C CA . SER A 1 76 ? -6.115 15.442 25.933 1.00 0.00 76 SER A CA 3
ATOM 3558 C C . SER A 1 76 ? -4.992 14.761 25.157 1.00 0.00 76 SER A C 3
ATOM 3559 O O . SER A 1 76 ? -5.209 13.755 24.483 1.00 0.00 76 SER A O 3
ATOM 3567 N N . GLY A 1 77 ? -3.789 15.319 25.257 1.00 0.00 77 GLY A N 3
ATOM 3568 C CA . GLY A 1 77 ? -2.649 14.753 24.559 1.00 0.00 77 GLY A CA 3
ATOM 3569 C C . GLY A 1 77 ? -1.397 15.592 24.721 1.00 0.00 77 GLY A C 3
ATOM 3570 O O . GLY A 1 77 ? -1.358 16.511 25.538 1.00 0.00 77 GLY A O 3
ATOM 3574 N N . GLY A 1 1 ? -1.539 28.883 -11.496 1.00 0.00 1 GLY A N 4
ATOM 3575 C CA . GLY A 1 1 ? -0.791 28.724 -12.730 1.00 0.00 1 GLY A CA 4
ATOM 3576 C C . GLY A 1 1 ? 0.647 29.186 -12.600 1.00 0.00 1 GLY A C 4
ATOM 3577 O O . GLY A 1 1 ? 1.014 30.245 -13.111 1.00 0.00 1 GLY A O 4
ATOM 3581 N N . SER A 1 2 ? 1.462 28.393 -11.913 1.00 0.00 2 SER A N 4
ATOM 3582 C CA . SER A 1 2 ? 2.867 28.730 -11.713 1.00 0.00 2 SER A CA 4
ATOM 3583 C C . SER A 1 2 ? 3.017 30.172 -11.238 1.00 0.00 2 SER A C 4
ATOM 3584 O O . SER A 1 2 ? 3.980 30.855 -11.587 1.00 0.00 2 SER A O 4
ATOM 3592 N N . SER A 1 3 ? 2.058 30.628 -10.439 1.00 0.00 3 SER A N 4
ATOM 3593 C CA . SER A 1 3 ? 2.080 31.990 -9.918 1.00 0.00 3 SER A CA 4
ATOM 3594 C C . SER A 1 3 ? 2.946 32.078 -8.665 1.00 0.00 3 SER A C 4
ATOM 3595 O O . SER A 1 3 ? 3.761 32.989 -8.522 1.00 0.00 3 SER A O 4
ATOM 3603 N N . GLY A 1 4 ? 2.764 31.122 -7.758 1.00 0.00 4 GLY A N 4
ATOM 3604 C CA . GLY A 1 4 ? 3.534 31.109 -6.529 1.00 0.00 4 GLY A CA 4
ATOM 3605 C C . GLY A 1 4 ? 4.029 29.722 -6.169 1.00 0.00 4 GLY A C 4
ATOM 3606 O O . GLY A 1 4 ? 3.944 28.797 -6.977 1.00 0.00 4 GLY A O 4
ATOM 3610 N N . SER A 1 5 ? 4.550 29.578 -4.955 1.00 0.00 5 SER A N 4
ATOM 3611 C CA . SER A 1 5 ? 5.066 28.295 -4.492 1.00 0.00 5 SER A CA 4
ATOM 3612 C C . SER A 1 5 ? 4.173 27.712 -3.400 1.00 0.00 5 SER A C 4
ATOM 3613 O O . SER A 1 5 ? 3.883 28.372 -2.402 1.00 0.00 5 SER A O 4
ATOM 3621 N N . SER A 1 6 ? 3.741 26.471 -3.598 1.00 0.00 6 SER A N 4
ATOM 3622 C CA . SER A 1 6 ? 2.878 25.799 -2.633 1.00 0.00 6 SER A CA 4
ATOM 3623 C C . SER A 1 6 ? 3.376 26.027 -1.208 1.00 0.00 6 SER A C 4
ATOM 3624 O O . SER A 1 6 ? 2.605 26.391 -0.321 1.00 0.00 6 SER A O 4
ATOM 3632 N N . GLY A 1 7 ? 4.671 25.811 -0.999 1.00 0.00 7 GLY A N 4
ATOM 3633 C CA . GLY A 1 7 ? 5.250 25.997 0.319 1.00 0.00 7 GLY A CA 4
ATOM 3634 C C . GLY A 1 7 ? 5.468 24.686 1.047 1.00 0.00 7 GLY A C 4
ATOM 3635 O O . GLY A 1 7 ? 6.477 24.509 1.731 1.00 0.00 7 GLY A O 4
ATOM 3639 N N . CYS A 1 8 ? 4.521 23.766 0.902 1.00 0.00 8 CYS A N 4
ATOM 3640 C CA . CYS A 1 8 ? 4.614 22.464 1.554 1.00 0.00 8 CYS A CA 4
ATOM 3641 C C . CYS A 1 8 ? 4.569 21.338 0.527 1.00 0.00 8 CYS A C 4
ATOM 3642 O O . CYS A 1 8 ? 3.963 21.477 -0.536 1.00 0.00 8 CYS A O 4
ATOM 3650 N N . SER A 1 9 ? 5.215 20.222 0.851 1.00 0.00 9 SER A N 4
ATOM 3651 C CA . SER A 1 9 ? 5.253 19.073 -0.046 1.00 0.00 9 SER A CA 4
ATOM 3652 C C . SER A 1 9 ? 4.351 17.954 0.466 1.00 0.00 9 SER A C 4
ATOM 3653 O O . SER A 1 9 ? 4.773 17.078 1.222 1.00 0.00 9 SER A O 4
ATOM 3661 N N . PRO A 1 10 ? 3.078 17.983 0.046 1.00 0.00 10 PRO A N 4
ATOM 3662 C CA . PRO A 1 10 ? 2.088 16.978 0.448 1.00 0.00 10 PRO A CA 4
ATOM 3663 C C . PRO A 1 10 ? 2.365 15.612 -0.170 1.00 0.00 10 PRO A C 4
ATOM 3664 O O . PRO A 1 10 ? 3.057 15.506 -1.183 1.00 0.00 10 PRO A O 4
ATOM 3675 N N . VAL A 1 11 ? 1.819 14.568 0.445 1.00 0.00 11 VAL A N 4
ATOM 3676 C CA . VAL A 1 11 ? 2.006 13.208 -0.046 1.00 0.00 11 VAL A CA 4
ATOM 3677 C C . VAL A 1 11 ? 0.742 12.691 -0.725 1.00 0.00 11 VAL A C 4
ATOM 3678 O O . VAL A 1 11 ? -0.343 12.721 -0.145 1.00 0.00 11 VAL A O 4
ATOM 3691 N N . ARG A 1 12 ? 0.892 12.215 -1.957 1.00 0.00 12 ARG A N 4
ATOM 3692 C CA . ARG A 1 12 ? -0.238 11.691 -2.715 1.00 0.00 12 ARG A CA 4
ATOM 3693 C C . ARG A 1 12 ? -0.225 10.165 -2.725 1.00 0.00 12 ARG A C 4
ATOM 3694 O O . ARG A 1 12 ? -1.236 9.525 -2.437 1.00 0.00 12 ARG A O 4
ATOM 3715 N N . GLU A 1 13 ? 0.926 9.590 -3.060 1.00 0.00 13 GLU A N 4
ATOM 3716 C CA . GLU A 1 13 ? 1.068 8.140 -3.109 1.00 0.00 13 GLU A CA 4
ATOM 3717 C C . GLU A 1 13 ? 2.136 7.665 -2.128 1.00 0.00 13 GLU A C 4
ATOM 3718 O O . GLU A 1 13 ? 3.297 8.067 -2.214 1.00 0.00 13 GLU A O 4
ATOM 3730 N N . ARG A 1 14 ? 1.735 6.807 -1.195 1.00 0.00 14 ARG A N 4
ATOM 3731 C CA . ARG A 1 14 ? 2.657 6.278 -0.196 1.00 0.00 14 ARG A CA 4
ATOM 3732 C C . ARG A 1 14 ? 2.411 4.790 0.036 1.00 0.00 14 ARG A C 4
ATOM 3733 O O . ARG A 1 14 ? 1.267 4.347 0.129 1.00 0.00 14 ARG A O 4
ATOM 3754 N N . ARG A 1 15 ? 3.494 4.025 0.128 1.00 0.00 15 ARG A N 4
ATOM 3755 C CA . ARG A 1 15 ? 3.396 2.587 0.347 1.00 0.00 15 ARG A CA 4
ATOM 3756 C C . ARG A 1 15 ? 3.898 2.214 1.739 1.00 0.00 15 ARG A C 4
ATOM 3757 O O . ARG A 1 15 ? 4.752 2.896 2.306 1.00 0.00 15 ARG A O 4
ATOM 3778 N N . LEU A 1 16 ? 3.361 1.128 2.285 1.00 0.00 16 LEU A N 4
ATOM 3779 C CA . LEU A 1 16 ? 3.753 0.664 3.611 1.00 0.00 16 LEU A CA 4
ATOM 3780 C C . LEU A 1 16 ? 4.541 -0.639 3.521 1.00 0.00 16 LEU A C 4
ATOM 3781 O O . LEU A 1 16 ? 4.114 -1.588 2.866 1.00 0.00 16 LEU A O 4
ATOM 3797 N N . GLU A 1 17 ? 5.692 -0.675 4.186 1.00 0.00 17 GLU A N 4
ATOM 3798 C CA . GLU A 1 17 ? 6.538 -1.863 4.181 1.00 0.00 17 GLU A CA 4
ATOM 3799 C C . GLU A 1 17 ? 6.013 -2.909 5.160 1.00 0.00 17 GLU A C 4
ATOM 3800 O O . GLU A 1 17 ? 6.028 -2.703 6.374 1.00 0.00 17 GLU A O 4
ATOM 3812 N N . HIS A 1 18 ? 5.548 -4.033 4.623 1.00 0.00 18 HIS A N 4
ATOM 3813 C CA . HIS A 1 18 ? 5.017 -5.112 5.448 1.00 0.00 18 HIS A CA 4
ATOM 3814 C C . HIS A 1 18 ? 5.977 -6.297 5.475 1.00 0.00 18 HIS A C 4
ATOM 3815 O O . HIS A 1 18 ? 6.301 -6.869 4.434 1.00 0.00 18 HIS A O 4
ATOM 3830 N N . GLN A 1 19 ? 6.429 -6.659 6.671 1.00 0.00 19 GLN A N 4
ATOM 3831 C CA . GLN A 1 19 ? 7.354 -7.775 6.832 1.00 0.00 19 GLN A CA 4
ATOM 3832 C C . GLN A 1 19 ? 6.677 -9.097 6.486 1.00 0.00 19 GLN A C 4
ATOM 3833 O O . GLN A 1 19 ? 6.354 -9.892 7.370 1.00 0.00 19 GLN A O 4
ATOM 3847 N N . LEU A 1 20 ? 6.464 -9.327 5.195 1.00 0.00 20 LEU A N 4
ATOM 3848 C CA . LEU A 1 20 ? 5.825 -10.553 4.731 1.00 0.00 20 LEU A CA 4
ATOM 3849 C C . LEU A 1 20 ? 6.322 -11.759 5.521 1.00 0.00 20 LEU A C 4
ATOM 3850 O O . LEU A 1 20 ? 7.512 -12.072 5.510 1.00 0.00 20 LEU A O 4
ATOM 3866 N N . GLU A 1 21 ? 5.402 -12.433 6.205 1.00 0.00 21 GLU A N 4
ATOM 3867 C CA . GLU A 1 21 ? 5.748 -13.605 7.000 1.00 0.00 21 GLU A CA 4
ATOM 3868 C C . GLU A 1 21 ? 5.348 -14.889 6.278 1.00 0.00 21 GLU A C 4
ATOM 3869 O O . GLU A 1 21 ? 4.405 -14.918 5.487 1.00 0.00 21 GLU A O 4
ATOM 3881 N N . PRO A 1 22 ? 6.083 -15.976 6.554 1.00 0.00 22 PRO A N 4
ATOM 3882 C CA . PRO A 1 22 ? 5.825 -17.283 5.942 1.00 0.00 22 PRO A CA 4
ATOM 3883 C C . PRO A 1 22 ? 4.529 -17.911 6.443 1.00 0.00 22 PRO A C 4
ATOM 3884 O O . PRO A 1 22 ? 4.539 -18.728 7.363 1.00 0.00 22 PRO A O 4
ATOM 3895 N N . GLY A 1 23 ? 3.414 -17.526 5.829 1.00 0.00 23 GLY A N 4
ATOM 3896 C CA . GLY A 1 23 ? 2.125 -18.062 6.226 1.00 0.00 23 GLY A CA 4
ATOM 3897 C C . GLY A 1 23 ? 0.971 -17.190 5.775 1.00 0.00 23 GLY A C 4
ATOM 3898 O O . GLY A 1 23 ? -0.170 -17.648 5.701 1.00 0.00 23 GLY A O 4
ATOM 3902 N N . ASP A 1 24 ? 1.265 -15.930 5.475 1.00 0.00 24 ASP A N 4
ATOM 3903 C CA . ASP A 1 24 ? 0.242 -14.991 5.029 1.00 0.00 24 ASP A CA 4
ATOM 3904 C C . ASP A 1 24 ? -0.221 -15.323 3.614 1.00 0.00 24 ASP A C 4
ATOM 3905 O O . ASP A 1 24 ? 0.443 -16.065 2.889 1.00 0.00 24 ASP A O 4
ATOM 3914 N N . THR A 1 25 ? -1.366 -14.770 3.226 1.00 0.00 25 THR A N 4
ATOM 3915 C CA . THR A 1 25 ? -1.919 -15.009 1.899 1.00 0.00 25 THR A CA 4
ATOM 3916 C C . THR A 1 25 ? -2.401 -13.710 1.262 1.00 0.00 25 THR A C 4
ATOM 3917 O O . THR A 1 25 ? -2.930 -12.831 1.944 1.00 0.00 25 THR A O 4
ATOM 3928 N N . LEU A 1 26 ? -2.216 -13.595 -0.048 1.00 0.00 26 LEU A N 4
ATOM 3929 C CA . LEU A 1 26 ? -2.633 -12.403 -0.778 1.00 0.00 26 LEU A CA 4
ATOM 3930 C C . LEU A 1 26 ? -4.025 -11.957 -0.342 1.00 0.00 26 LEU A C 4
ATOM 3931 O O . LEU A 1 26 ? -4.212 -10.829 0.112 1.00 0.00 26 LEU A O 4
ATOM 3947 N N . ALA A 1 27 ? -4.998 -12.851 -0.482 1.00 0.00 27 ALA A N 4
ATOM 3948 C CA . ALA A 1 27 ? -6.372 -12.551 -0.099 1.00 0.00 27 ALA A CA 4
ATOM 3949 C C . ALA A 1 27 ? -6.436 -11.977 1.312 1.00 0.00 27 ALA A C 4
ATOM 3950 O O . ALA A 1 27 ? -7.362 -11.242 1.653 1.00 0.00 27 ALA A O 4
ATOM 3957 N N . GLY A 1 28 ? -5.444 -12.318 2.130 1.00 0.00 28 GLY A N 4
ATOM 3958 C CA . GLY A 1 28 ? -5.407 -11.827 3.496 1.00 0.00 28 GLY A CA 4
ATOM 3959 C C . GLY A 1 28 ? -5.020 -10.364 3.576 1.00 0.00 28 GLY A C 4
ATOM 3960 O O . GLY A 1 28 ? -5.815 -9.526 4.004 1.00 0.00 28 GLY A O 4
ATOM 3964 N N . LEU A 1 29 ? -3.796 -10.054 3.165 1.00 0.00 29 LEU A N 4
ATOM 3965 C CA . LEU A 1 29 ? -3.303 -8.681 3.193 1.00 0.00 29 LEU A CA 4
ATOM 3966 C C . LEU A 1 29 ? -4.294 -7.733 2.525 1.00 0.00 29 LEU A C 4
ATOM 3967 O O . LEU A 1 29 ? -4.534 -6.628 3.009 1.00 0.00 29 LEU A O 4
ATOM 3983 N N . ALA A 1 30 ? -4.868 -8.175 1.411 1.00 0.00 30 ALA A N 4
ATOM 3984 C CA . ALA A 1 30 ? -5.836 -7.368 0.678 1.00 0.00 30 ALA A CA 4
ATOM 3985 C C . ALA A 1 30 ? -6.868 -6.759 1.621 1.00 0.00 30 ALA A C 4
ATOM 3986 O O . ALA A 1 30 ? -7.006 -5.538 1.702 1.00 0.00 30 ALA A O 4
ATOM 3993 N N . LEU A 1 31 ? -7.592 -7.616 2.332 1.00 0.00 31 LEU A N 4
ATOM 3994 C CA . LEU A 1 31 ? -8.613 -7.162 3.269 1.00 0.00 31 LEU A CA 4
ATOM 3995 C C . LEU A 1 31 ? -7.978 -6.517 4.497 1.00 0.00 31 LEU A C 4
ATOM 3996 O O . LEU A 1 31 ? -8.392 -5.443 4.932 1.00 0.00 31 LEU A O 4
ATOM 4012 N N . LYS A 1 32 ? -6.966 -7.178 5.049 1.00 0.00 32 LYS A N 4
ATOM 4013 C CA . LYS A 1 32 ? -6.269 -6.669 6.224 1.00 0.00 32 LYS A CA 4
ATOM 4014 C C . LYS A 1 32 ? -6.118 -5.153 6.152 1.00 0.00 32 LYS A C 4
ATOM 4015 O O . LYS A 1 32 ? -6.129 -4.469 7.176 1.00 0.00 32 LYS A O 4
ATOM 4034 N N . TYR A 1 33 ? -5.978 -4.634 4.938 1.00 0.00 33 TYR A N 4
ATOM 4035 C CA . TYR A 1 33 ? -5.823 -3.199 4.733 1.00 0.00 33 TYR A CA 4
ATOM 4036 C C . TYR A 1 33 ? -7.104 -2.587 4.174 1.00 0.00 33 TYR A C 4
ATOM 4037 O O . TYR A 1 33 ? -7.833 -1.890 4.879 1.00 0.00 33 TYR A O 4
ATOM 4055 N N . GLY A 1 34 ? -7.373 -2.855 2.899 1.00 0.00 34 GLY A N 4
ATOM 4056 C CA . GLY A 1 34 ? -8.566 -2.325 2.265 1.00 0.00 34 GLY A CA 4
ATOM 4057 C C . GLY A 1 34 ? -8.454 -2.293 0.754 1.00 0.00 34 GLY A C 4
ATOM 4058 O O . GLY A 1 34 ? -8.980 -1.389 0.104 1.00 0.00 34 GLY A O 4
ATOM 4062 N N . VAL A 1 35 ? -7.765 -3.281 0.192 1.00 0.00 35 VAL A N 4
ATOM 4063 C CA . VAL A 1 35 ? -7.584 -3.361 -1.253 1.00 0.00 35 VAL A CA 4
ATOM 4064 C C . VAL A 1 35 ? -7.830 -4.778 -1.759 1.00 0.00 35 VAL A C 4
ATOM 4065 O O . VAL A 1 35 ? -8.222 -5.663 -0.997 1.00 0.00 35 VAL A O 4
ATOM 4078 N N . THR A 1 36 ? -7.596 -4.988 -3.051 1.00 0.00 36 THR A N 4
ATOM 4079 C CA . THR A 1 36 ? -7.792 -6.298 -3.660 1.00 0.00 36 THR A CA 4
ATOM 4080 C C . THR A 1 36 ? -6.460 -6.925 -4.055 1.00 0.00 36 THR A C 4
ATOM 4081 O O . THR A 1 36 ? -5.576 -6.248 -4.580 1.00 0.00 36 THR A O 4
ATOM 4092 N N . MET A 1 37 ? -6.324 -8.222 -3.802 1.00 0.00 37 MET A N 4
ATOM 4093 C CA . MET A 1 37 ? -5.099 -8.941 -4.134 1.00 0.00 37 MET A CA 4
ATOM 4094 C C . MET A 1 37 ? -4.503 -8.424 -5.439 1.00 0.00 37 MET A C 4
ATOM 4095 O O . MET A 1 37 ? -3.323 -8.078 -5.498 1.00 0.00 37 MET A O 4
ATOM 4109 N N . GLU A 1 38 ? -5.325 -8.375 -6.482 1.00 0.00 38 GLU A N 4
ATOM 4110 C CA . GLU A 1 38 ? -4.876 -7.901 -7.786 1.00 0.00 38 GLU A CA 4
ATOM 4111 C C . GLU A 1 38 ? -4.111 -6.588 -7.654 1.00 0.00 38 GLU A C 4
ATOM 4112 O O . GLU A 1 38 ? -2.955 -6.488 -8.062 1.00 0.00 38 GLU A O 4
ATOM 4124 N N . GLN A 1 39 ? -4.767 -5.583 -7.082 1.00 0.00 39 GLN A N 4
ATOM 4125 C CA . GLN A 1 39 ? -4.149 -4.275 -6.897 1.00 0.00 39 GLN A CA 4
ATOM 4126 C C . GLN A 1 39 ? -2.722 -4.416 -6.378 1.00 0.00 39 GLN A C 4
ATOM 4127 O O . GLN A 1 39 ? -1.768 -4.006 -7.041 1.00 0.00 39 GLN A O 4
ATOM 4141 N N . ILE A 1 40 ? -2.583 -4.996 -5.191 1.00 0.00 40 ILE A N 4
ATOM 4142 C CA . ILE A 1 40 ? -1.272 -5.191 -4.585 1.00 0.00 40 ILE A CA 4
ATOM 4143 C C . ILE A 1 40 ? -0.281 -5.767 -5.591 1.00 0.00 40 ILE A C 4
ATOM 4144 O O . ILE A 1 40 ? 0.811 -5.231 -5.780 1.00 0.00 40 ILE A O 4
ATOM 4160 N N . LYS A 1 41 ? -0.670 -6.861 -6.236 1.00 0.00 41 LYS A N 4
ATOM 4161 C CA . LYS A 1 41 ? 0.181 -7.510 -7.227 1.00 0.00 41 LYS A CA 4
ATOM 4162 C C . LYS A 1 41 ? 0.536 -6.545 -8.354 1.00 0.00 41 LYS A C 4
ATOM 4163 O O . LYS A 1 41 ? 1.689 -6.137 -8.494 1.00 0.00 41 LYS A O 4
ATOM 4182 N N . ARG A 1 42 ? -0.462 -6.185 -9.154 1.00 0.00 42 ARG A N 4
ATOM 4183 C CA . ARG A 1 42 ? -0.254 -5.268 -10.269 1.00 0.00 42 ARG A CA 4
ATOM 4184 C C . ARG A 1 42 ? 0.540 -4.043 -9.825 1.00 0.00 42 ARG A C 4
ATOM 4185 O O . ARG A 1 42 ? 1.272 -3.447 -10.613 1.00 0.00 42 ARG A O 4
ATOM 4206 N N . ALA A 1 43 ? 0.388 -3.674 -8.557 1.00 0.00 43 ALA A N 4
ATOM 4207 C CA . ALA A 1 43 ? 1.092 -2.521 -8.008 1.00 0.00 43 ALA A CA 4
ATOM 4208 C C . ALA A 1 43 ? 2.591 -2.786 -7.915 1.00 0.00 43 ALA A C 4
ATOM 4209 O O . ALA A 1 43 ? 3.403 -1.879 -8.093 1.00 0.00 43 ALA A O 4
ATOM 4216 N N . ASN A 1 44 ? 2.950 -4.035 -7.636 1.00 0.00 44 ASN A N 4
ATOM 4217 C CA . ASN A 1 44 ? 4.352 -4.419 -7.519 1.00 0.00 44 ASN A CA 4
ATOM 4218 C C . ASN A 1 44 ? 4.684 -5.565 -8.469 1.00 0.00 44 ASN A C 4
ATOM 4219 O O . ASN A 1 44 ? 5.654 -6.295 -8.263 1.00 0.00 44 ASN A O 4
ATOM 4230 N N . ARG A 1 45 ? 3.872 -5.716 -9.511 1.00 0.00 45 ARG A N 4
ATOM 4231 C CA . ARG A 1 45 ? 4.079 -6.774 -10.493 1.00 0.00 45 ARG A CA 4
ATOM 4232 C C . ARG A 1 45 ? 4.665 -8.020 -9.835 1.00 0.00 45 ARG A C 4
ATOM 4233 O O . ARG A 1 45 ? 5.628 -8.604 -10.334 1.00 0.00 45 ARG A O 4
ATOM 4254 N N . LEU A 1 46 ? 4.078 -8.422 -8.713 1.00 0.00 46 LEU A N 4
ATOM 4255 C CA . LEU A 1 46 ? 4.542 -9.598 -7.986 1.00 0.00 46 LEU A CA 4
ATOM 4256 C C . LEU A 1 46 ? 4.233 -10.875 -8.762 1.00 0.00 46 LEU A C 4
ATOM 4257 O O . LEU A 1 46 ? 4.782 -11.938 -8.472 1.00 0.00 46 LEU A O 4
ATOM 4273 N N . TYR A 1 47 ? 3.354 -10.761 -9.751 1.00 0.00 47 TYR A N 4
ATOM 4274 C CA . TYR A 1 47 ? 2.972 -11.906 -10.570 1.00 0.00 47 TYR A CA 4
ATOM 4275 C C . TYR A 1 47 ? 4.203 -12.600 -11.144 1.00 0.00 47 TYR A C 4
ATOM 4276 O O . TYR A 1 47 ? 4.838 -12.098 -12.072 1.00 0.00 47 TYR A O 4
ATOM 4294 N N . THR A 1 48 ? 4.535 -13.760 -10.585 1.00 0.00 48 THR A N 4
ATOM 4295 C CA . THR A 1 48 ? 5.690 -14.524 -11.040 1.00 0.00 48 THR A CA 4
ATOM 4296 C C . THR A 1 48 ? 5.347 -16.002 -11.188 1.00 0.00 48 THR A C 4
ATOM 4297 O O . THR A 1 48 ? 4.370 -16.482 -10.616 1.00 0.00 48 THR A O 4
ATOM 4308 N N . ASN A 1 49 ? 6.159 -16.719 -11.958 1.00 0.00 49 ASN A N 4
ATOM 4309 C CA . ASN A 1 49 ? 5.942 -18.143 -12.181 1.00 0.00 49 ASN A CA 4
ATOM 4310 C C . ASN A 1 49 ? 5.775 -18.882 -10.856 1.00 0.00 49 ASN A C 4
ATOM 4311 O O . ASN A 1 49 ? 4.944 -19.782 -10.736 1.00 0.00 49 ASN A O 4
ATOM 4322 N N . ASP A 1 50 ? 6.570 -18.494 -9.865 1.00 0.00 50 ASP A N 4
ATOM 4323 C CA . ASP A 1 50 ? 6.511 -19.118 -8.548 1.00 0.00 50 ASP A CA 4
ATOM 4324 C C . ASP A 1 50 ? 5.793 -18.213 -7.551 1.00 0.00 50 ASP A C 4
ATOM 4325 O O . ASP A 1 50 ? 5.733 -16.997 -7.732 1.00 0.00 50 ASP A O 4
ATOM 4334 N N . SER A 1 51 ? 5.249 -18.816 -6.498 1.00 0.00 51 SER A N 4
ATOM 4335 C CA . SER A 1 51 ? 4.531 -18.066 -5.475 1.00 0.00 51 SER A CA 4
ATOM 4336 C C . SER A 1 51 ? 5.229 -16.740 -5.183 1.00 0.00 51 SER A C 4
ATOM 4337 O O . SER A 1 51 ? 6.413 -16.573 -5.473 1.00 0.00 51 SER A O 4
ATOM 4345 N N . ILE A 1 52 ? 4.485 -15.802 -4.607 1.00 0.00 52 ILE A N 4
ATOM 4346 C CA . ILE A 1 52 ? 5.031 -14.492 -4.275 1.00 0.00 52 ILE A CA 4
ATOM 4347 C C . ILE A 1 52 ? 5.987 -14.579 -3.090 1.00 0.00 52 ILE A C 4
ATOM 4348 O O . ILE A 1 52 ? 6.842 -13.713 -2.904 1.00 0.00 52 ILE A O 4
ATOM 4364 N N . PHE A 1 53 ? 5.838 -15.632 -2.293 1.00 0.00 53 PHE A N 4
ATOM 4365 C CA . PHE A 1 53 ? 6.689 -15.834 -1.126 1.00 0.00 53 PHE A CA 4
ATOM 4366 C C . PHE A 1 53 ? 8.160 -15.653 -1.488 1.00 0.00 53 PHE A C 4
ATOM 4367 O O . PHE A 1 53 ? 9.003 -15.428 -0.618 1.00 0.00 53 PHE A O 4
ATOM 4384 N N . LEU A 1 54 ? 8.462 -15.754 -2.778 1.00 0.00 54 LEU A N 4
ATOM 4385 C CA . LEU A 1 54 ? 9.832 -15.603 -3.257 1.00 0.00 54 LEU A CA 4
ATOM 4386 C C . LEU A 1 54 ? 10.511 -14.408 -2.596 1.00 0.00 54 LEU A C 4
ATOM 4387 O O . LEU A 1 54 ? 11.687 -14.469 -2.235 1.00 0.00 54 LEU A O 4
ATOM 4403 N N . LYS A 1 55 ? 9.763 -13.321 -2.438 1.00 0.00 55 LYS A N 4
ATOM 4404 C CA . LYS A 1 55 ? 10.290 -12.112 -1.817 1.00 0.00 55 LYS A CA 4
ATOM 4405 C C . LYS A 1 55 ? 10.278 -12.232 -0.296 1.00 0.00 55 LYS A C 4
ATOM 4406 O O . LYS A 1 55 ? 9.926 -13.277 0.252 1.00 0.00 55 LYS A O 4
ATOM 4425 N N . LYS A 1 56 ? 10.663 -11.155 0.380 1.00 0.00 56 LYS A N 4
ATOM 4426 C CA . LYS A 1 56 ? 10.693 -11.137 1.838 1.00 0.00 56 LYS A CA 4
ATOM 4427 C C . LYS A 1 56 ? 9.743 -10.080 2.389 1.00 0.00 56 LYS A C 4
ATOM 4428 O O . LYS A 1 56 ? 9.034 -10.316 3.368 1.00 0.00 56 LYS A O 4
ATOM 4447 N N . THR A 1 57 ? 9.732 -8.912 1.755 1.00 0.00 57 THR A N 4
ATOM 4448 C CA . THR A 1 57 ? 8.868 -7.818 2.182 1.00 0.00 57 THR A CA 4
ATOM 4449 C C . THR A 1 57 ? 8.017 -7.306 1.025 1.00 0.00 57 THR A C 4
ATOM 4450 O O . THR A 1 57 ? 8.508 -7.134 -0.092 1.00 0.00 57 THR A O 4
ATOM 4461 N N . LEU A 1 58 ? 6.741 -7.062 1.299 1.00 0.00 58 LEU A N 4
ATOM 4462 C CA . LEU A 1 58 ? 5.821 -6.568 0.280 1.00 0.00 58 LEU A CA 4
ATOM 4463 C C . LEU A 1 58 ? 5.193 -5.245 0.709 1.00 0.00 58 LEU A C 4
ATOM 4464 O O . LEU A 1 58 ? 4.689 -5.118 1.825 1.00 0.00 58 LEU A O 4
ATOM 4480 N N . TYR A 1 59 ? 5.226 -4.264 -0.186 1.00 0.00 59 TYR A N 4
ATOM 4481 C CA . TYR A 1 59 ? 4.661 -2.950 0.100 1.00 0.00 59 TYR A CA 4
ATOM 4482 C C . TYR A 1 59 ? 3.152 -2.946 -0.126 1.00 0.00 59 TYR A C 4
ATOM 4483 O O . TYR A 1 59 ? 2.644 -3.630 -1.014 1.00 0.00 59 TYR A O 4
ATOM 4501 N N . ILE A 1 60 ? 2.442 -2.168 0.685 1.00 0.00 60 ILE A N 4
ATOM 4502 C CA . ILE A 1 60 ? 0.992 -2.073 0.573 1.00 0.00 60 ILE A CA 4
ATOM 4503 C C . ILE A 1 60 ? 0.562 -0.660 0.192 1.00 0.00 60 ILE A C 4
ATOM 4504 O O . ILE A 1 60 ? 0.872 0.316 0.875 1.00 0.00 60 ILE A O 4
ATOM 4520 N N . PRO A 1 61 ? -0.172 -0.546 -0.925 1.00 0.00 61 PRO A N 4
ATOM 4521 C CA . PRO A 1 61 ? -0.663 0.743 -1.422 1.00 0.00 61 PRO A CA 4
ATOM 4522 C C . PRO A 1 61 ? -1.751 1.331 -0.530 1.00 0.00 61 PRO A C 4
ATOM 4523 O O . PRO A 1 61 ? -2.822 0.745 -0.372 1.00 0.00 61 PRO A O 4
ATOM 4534 N N . ILE A 1 62 ? -1.469 2.493 0.050 1.00 0.00 62 ILE A N 4
ATOM 4535 C CA . ILE A 1 62 ? -2.425 3.161 0.925 1.00 0.00 62 ILE A CA 4
ATOM 4536 C C . ILE A 1 62 ? -3.317 4.114 0.138 1.00 0.00 62 ILE A C 4
ATOM 4537 O O . ILE A 1 62 ? -2.839 5.078 -0.462 1.00 0.00 62 ILE A O 4
ATOM 4553 N N . LEU A 1 63 ? -4.617 3.841 0.145 1.00 0.00 63 LEU A N 4
ATOM 4554 C CA . LEU A 1 63 ? -5.579 4.676 -0.567 1.00 0.00 63 LEU A CA 4
ATOM 4555 C C . LEU A 1 63 ? -6.300 5.615 0.394 1.00 0.00 63 LEU A C 4
ATOM 4556 O O . LEU A 1 63 ? -7.191 5.199 1.136 1.00 0.00 63 LEU A O 4
ATOM 4572 N N . THR A 1 64 ? -5.912 6.887 0.374 1.00 0.00 64 THR A N 4
ATOM 4573 C CA . THR A 1 64 ? -6.522 7.886 1.241 1.00 0.00 64 THR A CA 4
ATOM 4574 C C . THR A 1 64 ? -7.563 8.706 0.488 1.00 0.00 64 THR A C 4
ATOM 4575 O O . THR A 1 64 ? -7.390 9.013 -0.691 1.00 0.00 64 THR A O 4
ATOM 4586 N N . GLU A 1 65 ? -8.644 9.058 1.177 1.00 0.00 65 GLU A N 4
ATOM 4587 C CA . GLU A 1 65 ? -9.714 9.843 0.572 1.00 0.00 65 GLU A CA 4
ATOM 4588 C C . GLU A 1 65 ? -9.257 11.276 0.313 1.00 0.00 65 GLU A C 4
ATOM 4589 O O . GLU A 1 65 ? -8.500 11.862 1.087 1.00 0.00 65 GLU A O 4
ATOM 4601 N N . PRO A 1 66 ? -9.729 11.855 -0.801 1.00 0.00 66 PRO A N 4
ATOM 4602 C CA . PRO A 1 66 ? -9.383 13.226 -1.188 1.00 0.00 66 PRO A CA 4
ATOM 4603 C C . PRO A 1 66 ? -10.011 14.264 -0.265 1.00 0.00 66 PRO A C 4
ATOM 4604 O O . PRO A 1 66 ? -9.669 15.446 -0.320 1.00 0.00 66 PRO A O 4
ATOM 4615 N N . ARG A 1 67 ? -10.932 13.816 0.582 1.00 0.00 67 ARG A N 4
ATOM 4616 C CA . ARG A 1 67 ? -11.608 14.708 1.517 1.00 0.00 67 ARG A CA 4
ATOM 4617 C C . ARG A 1 67 ? -10.621 15.291 2.524 1.00 0.00 67 ARG A C 4
ATOM 4618 O O . ARG A 1 67 ? -10.468 16.508 2.625 1.00 0.00 67 ARG A O 4
ATOM 4639 N N . ASP A 1 68 ? -9.954 14.414 3.266 1.00 0.00 68 ASP A N 4
ATOM 4640 C CA . ASP A 1 68 ? -8.981 14.841 4.265 1.00 0.00 68 ASP A CA 4
ATOM 4641 C C . ASP A 1 68 ? -8.142 16.003 3.744 1.00 0.00 68 ASP A C 4
ATOM 4642 O O . ASP A 1 68 ? -8.020 16.202 2.535 1.00 0.00 68 ASP A O 4
ATOM 4651 N N . LEU A 1 69 ? -7.568 16.770 4.665 1.00 0.00 69 LEU A N 4
ATOM 4652 C CA . LEU A 1 69 ? -6.740 17.915 4.299 1.00 0.00 69 LEU A CA 4
ATOM 4653 C C . LEU A 1 69 ? -5.497 17.467 3.538 1.00 0.00 69 LEU A C 4
ATOM 4654 O O . LEU A 1 69 ? -4.775 16.572 3.979 1.00 0.00 69 LEU A O 4
ATOM 4670 N N . PHE A 1 70 ? -5.250 18.097 2.394 1.00 0.00 70 PHE A N 4
ATOM 4671 C CA . PHE A 1 70 ? -4.092 17.764 1.572 1.00 0.00 70 PHE A CA 4
ATOM 4672 C C . PHE A 1 70 ? -2.800 18.217 2.245 1.00 0.00 70 PHE A C 4
ATOM 4673 O O . PHE A 1 70 ? -1.915 17.408 2.520 1.00 0.00 70 PHE A O 4
ATOM 4690 N N . ASN A 1 71 ? -2.700 19.517 2.506 1.00 0.00 71 ASN A N 4
ATOM 4691 C CA . ASN A 1 71 ? -1.515 20.079 3.145 1.00 0.00 71 ASN A CA 4
ATOM 4692 C C . ASN A 1 71 ? -1.195 19.341 4.441 1.00 0.00 71 ASN A C 4
ATOM 4693 O O . ASN A 1 71 ? -0.106 18.790 4.601 1.00 0.00 71 ASN A O 4
ATOM 4704 N N . SER A 1 72 ? -2.152 19.335 5.364 1.00 0.00 72 SER A N 4
ATOM 4705 C CA . SER A 1 72 ? -1.971 18.668 6.648 1.00 0.00 72 SER A CA 4
ATOM 4706 C C . SER A 1 72 ? -0.564 18.903 7.189 1.00 0.00 72 SER A C 4
ATOM 4707 O O . SER A 1 72 ? 0.067 17.993 7.724 1.00 0.00 72 SER A O 4
ATOM 4715 N N . GLY A 1 73 ? -0.079 20.133 7.045 1.00 0.00 73 GLY A N 4
ATOM 4716 C CA . GLY A 1 73 ? 1.250 20.467 7.523 1.00 0.00 73 GLY A CA 4
ATOM 4717 C C . GLY A 1 73 ? 1.531 21.955 7.462 1.00 0.00 73 GLY A C 4
ATOM 4718 O O . GLY A 1 73 ? 2.304 22.429 6.629 1.00 0.00 73 GLY A O 4
ATOM 4722 N N . PRO A 1 74 ? 0.893 22.719 8.361 1.00 0.00 74 PRO A N 4
ATOM 4723 C CA . PRO A 1 74 ? 1.062 24.174 8.426 1.00 0.00 74 PRO A CA 4
ATOM 4724 C C . PRO A 1 74 ? 2.446 24.575 8.922 1.00 0.00 74 PRO A C 4
ATOM 4725 O O . PRO A 1 74 ? 3.022 23.915 9.787 1.00 0.00 74 PRO A O 4
ATOM 4736 N N . SER A 1 75 ? 2.976 25.662 8.369 1.00 0.00 75 SER A N 4
ATOM 4737 C CA . SER A 1 75 ? 4.296 26.149 8.754 1.00 0.00 75 SER A CA 4
ATOM 4738 C C . SER A 1 75 ? 4.363 26.406 10.256 1.00 0.00 75 SER A C 4
ATOM 4739 O O . SER A 1 75 ? 4.033 27.494 10.727 1.00 0.00 75 SER A O 4
ATOM 4747 N N . SER A 1 76 ? 4.794 25.395 11.004 1.00 0.00 76 SER A N 4
ATOM 4748 C CA . SER A 1 76 ? 4.902 25.508 12.454 1.00 0.00 76 SER A CA 4
ATOM 4749 C C . SER A 1 76 ? 5.493 26.857 12.851 1.00 0.00 76 SER A C 4
ATOM 4750 O O . SER A 1 76 ? 6.602 27.204 12.447 1.00 0.00 76 SER A O 4
ATOM 4758 N N . GLY A 1 77 ? 4.743 27.614 13.645 1.00 0.00 77 GLY A N 4
ATOM 4759 C CA . GLY A 1 77 ? 5.209 28.917 14.084 1.00 0.00 77 GLY A CA 4
ATOM 4760 C C . GLY A 1 77 ? 6.698 28.936 14.365 1.00 0.00 77 GLY A C 4
ATOM 4761 O O . GLY A 1 77 ? 7.187 29.798 15.096 1.00 0.00 77 GLY A O 4
ATOM 4765 N N . GLY A 1 1 ? -28.968 22.893 -10.829 1.00 0.00 1 GLY A N 5
ATOM 4766 C CA . GLY A 1 1 ? -27.811 23.383 -11.557 1.00 0.00 1 GLY A CA 5
ATOM 4767 C C . GLY A 1 1 ? -26.504 22.902 -10.959 1.00 0.00 1 GLY A C 5
ATOM 4768 O O . GLY A 1 1 ? -26.490 22.282 -9.896 1.00 0.00 1 GLY A O 5
ATOM 4772 N N . SER A 1 2 ? -25.402 23.185 -11.646 1.00 0.00 2 SER A N 5
ATOM 4773 C CA . SER A 1 2 ? -24.083 22.772 -11.179 1.00 0.00 2 SER A CA 5
ATOM 4774 C C . SER A 1 2 ? -22.987 23.352 -12.067 1.00 0.00 2 SER A C 5
ATOM 4775 O O . SER A 1 2 ? -22.971 23.132 -13.278 1.00 0.00 2 SER A O 5
ATOM 4783 N N . SER A 1 3 ? -22.070 24.095 -11.455 1.00 0.00 3 SER A N 5
ATOM 4784 C CA . SER A 1 3 ? -20.971 24.711 -12.190 1.00 0.00 3 SER A CA 5
ATOM 4785 C C . SER A 1 3 ? -19.790 24.992 -11.265 1.00 0.00 3 SER A C 5
ATOM 4786 O O . SER A 1 3 ? -19.963 25.484 -10.151 1.00 0.00 3 SER A O 5
ATOM 4794 N N . GLY A 1 4 ? -18.588 24.675 -11.737 1.00 0.00 4 GLY A N 5
ATOM 4795 C CA . GLY A 1 4 ? -17.395 24.899 -10.942 1.00 0.00 4 GLY A CA 5
ATOM 4796 C C . GLY A 1 4 ? -16.712 23.606 -10.543 1.00 0.00 4 GLY A C 5
ATOM 4797 O O . GLY A 1 4 ? -17.360 22.567 -10.420 1.00 0.00 4 GLY A O 5
ATOM 4801 N N . SER A 1 5 ? -15.400 23.669 -10.342 1.00 0.00 5 SER A N 5
ATOM 4802 C CA . SER A 1 5 ? -14.627 22.493 -9.961 1.00 0.00 5 SER A CA 5
ATOM 4803 C C . SER A 1 5 ? -14.881 22.126 -8.502 1.00 0.00 5 SER A C 5
ATOM 4804 O O . SER A 1 5 ? -14.219 22.638 -7.598 1.00 0.00 5 SER A O 5
ATOM 4812 N N . SER A 1 6 ? -15.843 21.237 -8.280 1.00 0.00 6 SER A N 5
ATOM 4813 C CA . SER A 1 6 ? -16.188 20.804 -6.931 1.00 0.00 6 SER A CA 5
ATOM 4814 C C . SER A 1 6 ? -15.054 19.989 -6.316 1.00 0.00 6 SER A C 5
ATOM 4815 O O . SER A 1 6 ? -14.772 18.872 -6.747 1.00 0.00 6 SER A O 5
ATOM 4823 N N . GLY A 1 7 ? -14.407 20.558 -5.303 1.00 0.00 7 GLY A N 5
ATOM 4824 C CA . GLY A 1 7 ? -13.311 19.872 -4.644 1.00 0.00 7 GLY A CA 5
ATOM 4825 C C . GLY A 1 7 ? -12.434 19.110 -5.618 1.00 0.00 7 GLY A C 5
ATOM 4826 O O . GLY A 1 7 ? -12.331 17.885 -5.543 1.00 0.00 7 GLY A O 5
ATOM 4830 N N . CYS A 1 8 ? -11.803 19.835 -6.534 1.00 0.00 8 CYS A N 5
ATOM 4831 C CA . CYS A 1 8 ? -10.932 19.220 -7.530 1.00 0.00 8 CYS A CA 5
ATOM 4832 C C . CYS A 1 8 ? -9.473 19.286 -7.091 1.00 0.00 8 CYS A C 5
ATOM 4833 O O . CYS A 1 8 ? -8.742 20.202 -7.468 1.00 0.00 8 CYS A O 5
ATOM 4841 N N . SER A 1 9 ? -9.056 18.310 -6.291 1.00 0.00 9 SER A N 5
ATOM 4842 C CA . SER A 1 9 ? -7.686 18.260 -5.795 1.00 0.00 9 SER A CA 5
ATOM 4843 C C . SER A 1 9 ? -7.017 16.943 -6.180 1.00 0.00 9 SER A C 5
ATOM 4844 O O . SER A 1 9 ? -7.648 15.887 -6.225 1.00 0.00 9 SER A O 5
ATOM 4852 N N . PRO A 1 10 ? -5.707 17.006 -6.463 1.00 0.00 10 PRO A N 5
ATOM 4853 C CA . PRO A 1 10 ? -4.923 15.829 -6.847 1.00 0.00 10 PRO A CA 5
ATOM 4854 C C . PRO A 1 10 ? -4.725 14.860 -5.687 1.00 0.00 10 PRO A C 5
ATOM 4855 O O . PRO A 1 10 ? -4.583 15.273 -4.537 1.00 0.00 10 PRO A O 5
ATOM 4866 N N . VAL A 1 11 ? -4.717 13.567 -5.997 1.00 0.00 11 VAL A N 5
ATOM 4867 C CA . VAL A 1 11 ? -4.535 12.538 -4.980 1.00 0.00 11 VAL A CA 5
ATOM 4868 C C . VAL A 1 11 ? -3.192 11.835 -5.143 1.00 0.00 11 VAL A C 5
ATOM 4869 O O . VAL A 1 11 ? -2.658 11.745 -6.249 1.00 0.00 11 VAL A O 5
ATOM 4882 N N . ARG A 1 12 ? -2.652 11.339 -4.035 1.00 0.00 12 ARG A N 5
ATOM 4883 C CA . ARG A 1 12 ? -1.370 10.644 -4.055 1.00 0.00 12 ARG A CA 5
ATOM 4884 C C . ARG A 1 12 ? -1.416 9.394 -3.182 1.00 0.00 12 ARG A C 5
ATOM 4885 O O . ARG A 1 12 ? -1.868 9.441 -2.038 1.00 0.00 12 ARG A O 5
ATOM 4906 N N . GLU A 1 13 ? -0.945 8.278 -3.730 1.00 0.00 13 GLU A N 5
ATOM 4907 C CA . GLU A 1 13 ? -0.934 7.015 -3.001 1.00 0.00 13 GLU A CA 5
ATOM 4908 C C . GLU A 1 13 ? 0.439 6.752 -2.389 1.00 0.00 13 GLU A C 5
ATOM 4909 O O . GLU A 1 13 ? 1.450 7.270 -2.862 1.00 0.00 13 GLU A O 5
ATOM 4921 N N . ARG A 1 14 ? 0.465 5.944 -1.334 1.00 0.00 14 ARG A N 5
ATOM 4922 C CA . ARG A 1 14 ? 1.713 5.614 -0.656 1.00 0.00 14 ARG A CA 5
ATOM 4923 C C . ARG A 1 14 ? 1.895 4.102 -0.560 1.00 0.00 14 ARG A C 5
ATOM 4924 O O . ARG A 1 14 ? 1.098 3.335 -1.101 1.00 0.00 14 ARG A O 5
ATOM 4945 N N . ARG A 1 15 ? 2.950 3.681 0.131 1.00 0.00 15 ARG A N 5
ATOM 4946 C CA . ARG A 1 15 ? 3.238 2.261 0.296 1.00 0.00 15 ARG A CA 5
ATOM 4947 C C . ARG A 1 15 ? 3.787 1.976 1.691 1.00 0.00 15 ARG A C 5
ATOM 4948 O O . ARG A 1 15 ? 4.648 2.702 2.191 1.00 0.00 15 ARG A O 5
ATOM 4969 N N . LEU A 1 16 ? 3.284 0.917 2.314 1.00 0.00 16 LEU A N 5
ATOM 4970 C CA . LEU A 1 16 ? 3.724 0.536 3.652 1.00 0.00 16 LEU A CA 5
ATOM 4971 C C . LEU A 1 16 ? 4.524 -0.762 3.613 1.00 0.00 16 LEU A C 5
ATOM 4972 O O . LEU A 1 16 ? 4.095 -1.749 3.016 1.00 0.00 16 LEU A O 5
ATOM 4988 N N . GLU A 1 17 ? 5.688 -0.753 4.255 1.00 0.00 17 GLU A N 5
ATOM 4989 C CA . GLU A 1 17 ? 6.548 -1.931 4.294 1.00 0.00 17 GLU A CA 5
ATOM 4990 C C . GLU A 1 17 ? 5.977 -2.989 5.233 1.00 0.00 17 GLU A C 5
ATOM 4991 O O . GLU A 1 17 ? 5.977 -2.818 6.453 1.00 0.00 17 GLU A O 5
ATOM 5003 N N . HIS A 1 18 ? 5.490 -4.084 4.656 1.00 0.00 18 HIS A N 5
ATOM 5004 C CA . HIS A 1 18 ? 4.916 -5.171 5.441 1.00 0.00 18 HIS A CA 5
ATOM 5005 C C . HIS A 1 18 ? 5.869 -6.361 5.499 1.00 0.00 18 HIS A C 5
ATOM 5006 O O . HIS A 1 18 ? 6.176 -6.972 4.476 1.00 0.00 18 HIS A O 5
ATOM 5021 N N . GLN A 1 19 ? 6.334 -6.683 6.702 1.00 0.00 19 GLN A N 5
ATOM 5022 C CA . GLN A 1 19 ? 7.253 -7.798 6.892 1.00 0.00 19 GLN A CA 5
ATOM 5023 C C . GLN A 1 19 ? 6.580 -9.123 6.548 1.00 0.00 19 GLN A C 5
ATOM 5024 O O . GLN A 1 19 ? 6.031 -9.797 7.421 1.00 0.00 19 GLN A O 5
ATOM 5038 N N . LEU A 1 20 ? 6.625 -9.490 5.273 1.00 0.00 20 LEU A N 5
ATOM 5039 C CA . LEU A 1 20 ? 6.019 -10.735 4.813 1.00 0.00 20 LEU A CA 5
ATOM 5040 C C . LEU A 1 20 ? 6.565 -11.927 5.592 1.00 0.00 20 LEU A C 5
ATOM 5041 O O . LEU A 1 20 ? 7.778 -12.107 5.700 1.00 0.00 20 LEU A O 5
ATOM 5057 N N . GLU A 1 21 ? 5.662 -12.740 6.131 1.00 0.00 21 GLU A N 5
ATOM 5058 C CA . GLU A 1 21 ? 6.054 -13.915 6.899 1.00 0.00 21 GLU A CA 5
ATOM 5059 C C . GLU A 1 21 ? 5.556 -15.193 6.230 1.00 0.00 21 GLU A C 5
ATOM 5060 O O . GLU A 1 21 ? 4.627 -15.180 5.423 1.00 0.00 21 GLU A O 5
ATOM 5072 N N . PRO A 1 22 ? 6.191 -16.325 6.571 1.00 0.00 22 PRO A N 5
ATOM 5073 C CA . PRO A 1 22 ? 5.830 -17.633 6.015 1.00 0.00 22 PRO A CA 5
ATOM 5074 C C . PRO A 1 22 ? 4.477 -18.124 6.518 1.00 0.00 22 PRO A C 5
ATOM 5075 O O . PRO A 1 22 ? 4.368 -18.644 7.628 1.00 0.00 22 PRO A O 5
ATOM 5086 N N . GLY A 1 23 ? 3.447 -17.955 5.694 1.00 0.00 23 GLY A N 5
ATOM 5087 C CA . GLY A 1 23 ? 2.115 -18.386 6.074 1.00 0.00 23 GLY A CA 5
ATOM 5088 C C . GLY A 1 23 ? 1.045 -17.397 5.658 1.00 0.00 23 GLY A C 5
ATOM 5089 O O . GLY A 1 23 ? -0.139 -17.733 5.615 1.00 0.00 23 GLY A O 5
ATOM 5093 N N . ASP A 1 24 ? 1.460 -16.172 5.353 1.00 0.00 24 ASP A N 5
ATOM 5094 C CA . ASP A 1 24 ? 0.528 -15.130 4.940 1.00 0.00 24 ASP A CA 5
ATOM 5095 C C . ASP A 1 24 ? -0.004 -15.402 3.537 1.00 0.00 24 ASP A C 5
ATOM 5096 O O . ASP A 1 24 ? 0.563 -16.200 2.789 1.00 0.00 24 ASP A O 5
ATOM 5105 N N . THR A 1 25 ? -1.098 -14.734 3.184 1.00 0.00 25 THR A N 5
ATOM 5106 C CA . THR A 1 25 ? -1.709 -14.905 1.872 1.00 0.00 25 THR A CA 5
ATOM 5107 C C . THR A 1 25 ? -2.186 -13.571 1.309 1.00 0.00 25 THR A C 5
ATOM 5108 O O . THR A 1 25 ? -2.625 -12.693 2.053 1.00 0.00 25 THR A O 5
ATOM 5119 N N . LEU A 1 26 ? -2.097 -13.424 -0.009 1.00 0.00 26 LEU A N 5
ATOM 5120 C CA . LEU A 1 26 ? -2.520 -12.196 -0.672 1.00 0.00 26 LEU A CA 5
ATOM 5121 C C . LEU A 1 26 ? -3.887 -11.747 -0.165 1.00 0.00 26 LEU A C 5
ATOM 5122 O O . LEU A 1 26 ? -4.028 -10.652 0.380 1.00 0.00 26 LEU A O 5
ATOM 5138 N N . ALA A 1 27 ? -4.889 -12.600 -0.346 1.00 0.00 27 ALA A N 5
ATOM 5139 C CA . ALA A 1 27 ? -6.244 -12.292 0.097 1.00 0.00 27 ALA A CA 5
ATOM 5140 C C . ALA A 1 27 ? -6.241 -11.705 1.504 1.00 0.00 27 ALA A C 5
ATOM 5141 O O . ALA A 1 27 ? -7.027 -10.811 1.816 1.00 0.00 27 ALA A O 5
ATOM 5148 N N . GLY A 1 28 ? -5.351 -12.214 2.351 1.00 0.00 28 GLY A N 5
ATOM 5149 C CA . GLY A 1 28 ? -5.264 -11.728 3.716 1.00 0.00 28 GLY A CA 5
ATOM 5150 C C . GLY A 1 28 ? -4.902 -10.258 3.786 1.00 0.00 28 GLY A C 5
ATOM 5151 O O . GLY A 1 28 ? -5.670 -9.445 4.304 1.00 0.00 28 GLY A O 5
ATOM 5155 N N . LEU A 1 29 ? -3.730 -9.913 3.264 1.00 0.00 29 LEU A N 5
ATOM 5156 C CA . LEU A 1 29 ? -3.266 -8.530 3.271 1.00 0.00 29 LEU A CA 5
ATOM 5157 C C . LEU A 1 29 ? -4.250 -7.622 2.540 1.00 0.00 29 LEU A C 5
ATOM 5158 O O . LEU A 1 29 ? -4.502 -6.494 2.963 1.00 0.00 29 LEU A O 5
ATOM 5174 N N . ALA A 1 30 ? -4.805 -8.124 1.441 1.00 0.00 30 ALA A N 5
ATOM 5175 C CA . ALA A 1 30 ? -5.765 -7.360 0.654 1.00 0.00 30 ALA A CA 5
ATOM 5176 C C . ALA A 1 30 ? -6.834 -6.737 1.545 1.00 0.00 30 ALA A C 5
ATOM 5177 O O . ALA A 1 30 ? -6.996 -5.516 1.576 1.00 0.00 30 ALA A O 5
ATOM 5184 N N . LEU A 1 31 ? -7.561 -7.581 2.267 1.00 0.00 31 LEU A N 5
ATOM 5185 C CA . LEU A 1 31 ? -8.616 -7.113 3.159 1.00 0.00 31 LEU A CA 5
ATOM 5186 C C . LEU A 1 31 ? -8.026 -6.457 4.403 1.00 0.00 31 LEU A C 5
ATOM 5187 O O . LEU A 1 31 ? -8.444 -5.370 4.803 1.00 0.00 31 LEU A O 5
ATOM 5203 N N . LYS A 1 32 ? -7.051 -7.124 5.011 1.00 0.00 32 LYS A N 5
ATOM 5204 C CA . LYS A 1 32 ? -6.399 -6.605 6.208 1.00 0.00 32 LYS A CA 5
ATOM 5205 C C . LYS A 1 32 ? -6.295 -5.084 6.155 1.00 0.00 32 LYS A C 5
ATOM 5206 O O . LYS A 1 32 ? -6.373 -4.411 7.183 1.00 0.00 32 LYS A O 5
ATOM 5225 N N . TYR A 1 33 ? -6.119 -4.550 4.952 1.00 0.00 33 TYR A N 5
ATOM 5226 C CA . TYR A 1 33 ? -6.002 -3.108 4.765 1.00 0.00 33 TYR A CA 5
ATOM 5227 C C . TYR A 1 33 ? -7.283 -2.531 4.169 1.00 0.00 33 TYR A C 5
ATOM 5228 O O . TYR A 1 33 ? -8.024 -1.814 4.838 1.00 0.00 33 TYR A O 5
ATOM 5246 N N . GLY A 1 34 ? -7.535 -2.851 2.903 1.00 0.00 34 GLY A N 5
ATOM 5247 C CA . GLY A 1 34 ? -8.725 -2.358 2.236 1.00 0.00 34 GLY A CA 5
ATOM 5248 C C . GLY A 1 34 ? -8.574 -2.325 0.729 1.00 0.00 34 GLY A C 5
ATOM 5249 O O . GLY A 1 34 ? -9.113 -1.441 0.062 1.00 0.00 34 GLY A O 5
ATOM 5253 N N . VAL A 1 35 ? -7.837 -3.291 0.188 1.00 0.00 35 VAL A N 5
ATOM 5254 C CA . VAL A 1 35 ? -7.616 -3.369 -1.251 1.00 0.00 35 VAL A CA 5
ATOM 5255 C C . VAL A 1 35 ? -7.811 -4.793 -1.760 1.00 0.00 35 VAL A C 5
ATOM 5256 O O . VAL A 1 35 ? -8.180 -5.691 -1.002 1.00 0.00 35 VAL A O 5
ATOM 5269 N N . THR A 1 36 ? -7.562 -4.993 -3.051 1.00 0.00 36 THR A N 5
ATOM 5270 C CA . THR A 1 36 ? -7.712 -6.307 -3.663 1.00 0.00 36 THR A CA 5
ATOM 5271 C C . THR A 1 36 ? -6.355 -6.912 -4.005 1.00 0.00 36 THR A C 5
ATOM 5272 O O . THR A 1 36 ? -5.435 -6.204 -4.415 1.00 0.00 36 THR A O 5
ATOM 5283 N N . MET A 1 37 ? -6.237 -8.224 -3.834 1.00 0.00 37 MET A N 5
ATOM 5284 C CA . MET A 1 37 ? -4.991 -8.924 -4.127 1.00 0.00 37 MET A CA 5
ATOM 5285 C C . MET A 1 37 ? -4.391 -8.437 -5.442 1.00 0.00 37 MET A C 5
ATOM 5286 O O . MET A 1 37 ? -3.190 -8.184 -5.530 1.00 0.00 37 MET A O 5
ATOM 5300 N N . GLU A 1 38 ? -5.235 -8.309 -6.462 1.00 0.00 38 GLU A N 5
ATOM 5301 C CA . GLU A 1 38 ? -4.785 -7.853 -7.772 1.00 0.00 38 GLU A CA 5
ATOM 5302 C C . GLU A 1 38 ? -4.011 -6.544 -7.656 1.00 0.00 38 GLU A C 5
ATOM 5303 O O . GLU A 1 38 ? -2.878 -6.437 -8.126 1.00 0.00 38 GLU A O 5
ATOM 5315 N N . GLN A 1 39 ? -4.631 -5.550 -7.028 1.00 0.00 39 GLN A N 5
ATOM 5316 C CA . GLN A 1 39 ? -4.001 -4.247 -6.852 1.00 0.00 39 GLN A CA 5
ATOM 5317 C C . GLN A 1 39 ? -2.577 -4.397 -6.327 1.00 0.00 39 GLN A C 5
ATOM 5318 O O . GLN A 1 39 ? -1.622 -3.939 -6.955 1.00 0.00 39 GLN A O 5
ATOM 5332 N N . ILE A 1 40 ? -2.443 -5.041 -5.172 1.00 0.00 40 ILE A N 5
ATOM 5333 C CA . ILE A 1 40 ? -1.135 -5.252 -4.563 1.00 0.00 40 ILE A CA 5
ATOM 5334 C C . ILE A 1 40 ? -0.151 -5.846 -5.565 1.00 0.00 40 ILE A C 5
ATOM 5335 O O . ILE A 1 40 ? 0.963 -5.349 -5.728 1.00 0.00 40 ILE A O 5
ATOM 5351 N N . LYS A 1 41 ? -0.572 -6.913 -6.237 1.00 0.00 41 LYS A N 5
ATOM 5352 C CA . LYS A 1 41 ? 0.270 -7.575 -7.227 1.00 0.00 41 LYS A CA 5
ATOM 5353 C C . LYS A 1 41 ? 0.614 -6.626 -8.370 1.00 0.00 41 LYS A C 5
ATOM 5354 O O . LYS A 1 41 ? 1.765 -6.216 -8.524 1.00 0.00 41 LYS A O 5
ATOM 5373 N N . ARG A 1 42 ? -0.391 -6.280 -9.169 1.00 0.00 42 ARG A N 5
ATOM 5374 C CA . ARG A 1 42 ? -0.194 -5.379 -10.298 1.00 0.00 42 ARG A CA 5
ATOM 5375 C C . ARG A 1 42 ? 0.605 -4.148 -9.879 1.00 0.00 42 ARG A C 5
ATOM 5376 O O . ARG A 1 42 ? 1.382 -3.604 -10.662 1.00 0.00 42 ARG A O 5
ATOM 5397 N N . ALA A 1 43 ? 0.408 -3.715 -8.638 1.00 0.00 43 ALA A N 5
ATOM 5398 C CA . ALA A 1 43 ? 1.111 -2.551 -8.114 1.00 0.00 43 ALA A CA 5
ATOM 5399 C C . ALA A 1 43 ? 2.606 -2.822 -7.991 1.00 0.00 43 ALA A C 5
ATOM 5400 O O . ALA A 1 43 ? 3.426 -1.920 -8.159 1.00 0.00 43 ALA A O 5
ATOM 5407 N N . ASN A 1 44 ? 2.954 -4.070 -7.695 1.00 0.00 44 ASN A N 5
ATOM 5408 C CA . ASN A 1 44 ? 4.352 -4.459 -7.548 1.00 0.00 44 ASN A CA 5
ATOM 5409 C C . ASN A 1 44 ? 4.700 -5.607 -8.491 1.00 0.00 44 ASN A C 5
ATOM 5410 O O . ASN A 1 44 ? 5.646 -6.357 -8.250 1.00 0.00 44 ASN A O 5
ATOM 5421 N N . ARG A 1 45 ? 3.928 -5.736 -9.565 1.00 0.00 45 ARG A N 5
ATOM 5422 C CA . ARG A 1 45 ? 4.154 -6.793 -10.544 1.00 0.00 45 ARG A CA 5
ATOM 5423 C C . ARG A 1 45 ? 4.733 -8.037 -9.878 1.00 0.00 45 ARG A C 5
ATOM 5424 O O . ARG A 1 45 ? 5.691 -8.631 -10.374 1.00 0.00 45 ARG A O 5
ATOM 5445 N N . LEU A 1 46 ? 4.146 -8.426 -8.752 1.00 0.00 46 LEU A N 5
ATOM 5446 C CA . LEU A 1 46 ? 4.603 -9.600 -8.016 1.00 0.00 46 LEU A CA 5
ATOM 5447 C C . LEU A 1 46 ? 4.285 -10.880 -8.782 1.00 0.00 46 LEU A C 5
ATOM 5448 O O . LEU A 1 46 ? 4.810 -11.949 -8.470 1.00 0.00 46 LEU A O 5
ATOM 5464 N N . TYR A 1 47 ? 3.424 -10.764 -9.787 1.00 0.00 47 TYR A N 5
ATOM 5465 C CA . TYR A 1 47 ? 3.035 -11.912 -10.597 1.00 0.00 47 TYR A CA 5
ATOM 5466 C C . TYR A 1 47 ? 4.263 -12.634 -11.143 1.00 0.00 47 TYR A C 5
ATOM 5467 O O . TYR A 1 47 ? 4.927 -12.151 -12.060 1.00 0.00 47 TYR A O 5
ATOM 5485 N N . THR A 1 48 ? 4.560 -13.798 -10.572 1.00 0.00 48 THR A N 5
ATOM 5486 C CA . THR A 1 48 ? 5.708 -14.588 -10.999 1.00 0.00 48 THR A CA 5
ATOM 5487 C C . THR A 1 48 ? 5.335 -16.058 -11.156 1.00 0.00 48 THR A C 5
ATOM 5488 O O . THR A 1 48 ? 4.335 -16.517 -10.605 1.00 0.00 48 THR A O 5
ATOM 5499 N N . ASN A 1 49 ? 6.146 -16.792 -11.910 1.00 0.00 49 ASN A N 5
ATOM 5500 C CA . ASN A 1 49 ? 5.901 -18.211 -12.140 1.00 0.00 49 ASN A CA 5
ATOM 5501 C C . ASN A 1 49 ? 5.666 -18.942 -10.821 1.00 0.00 49 ASN A C 5
ATOM 5502 O O . ASN A 1 49 ? 4.776 -19.787 -10.718 1.00 0.00 49 ASN A O 5
ATOM 5513 N N . ASP A 1 50 ? 6.470 -18.611 -9.816 1.00 0.00 50 ASP A N 5
ATOM 5514 C CA . ASP A 1 50 ? 6.349 -19.235 -8.504 1.00 0.00 50 ASP A CA 5
ATOM 5515 C C . ASP A 1 50 ? 5.673 -18.291 -7.514 1.00 0.00 50 ASP A C 5
ATOM 5516 O O . ASP A 1 50 ? 5.690 -17.073 -7.692 1.00 0.00 50 ASP A O 5
ATOM 5525 N N . SER A 1 51 ? 5.077 -18.862 -6.472 1.00 0.00 51 SER A N 5
ATOM 5526 C CA . SER A 1 51 ? 4.391 -18.072 -5.456 1.00 0.00 51 SER A CA 5
ATOM 5527 C C . SER A 1 51 ? 5.141 -16.772 -5.181 1.00 0.00 51 SER A C 5
ATOM 5528 O O . SER A 1 51 ? 6.344 -16.674 -5.423 1.00 0.00 51 SER A O 5
ATOM 5536 N N . ILE A 1 52 ? 4.421 -15.777 -4.674 1.00 0.00 52 ILE A N 5
ATOM 5537 C CA . ILE A 1 52 ? 5.017 -14.483 -4.365 1.00 0.00 52 ILE A CA 5
ATOM 5538 C C . ILE A 1 52 ? 5.999 -14.594 -3.203 1.00 0.00 52 ILE A C 5
ATOM 5539 O O . ILE A 1 52 ? 6.861 -13.734 -3.021 1.00 0.00 52 ILE A O 5
ATOM 5555 N N . PHE A 1 53 ? 5.863 -15.659 -2.421 1.00 0.00 53 PHE A N 5
ATOM 5556 C CA . PHE A 1 53 ? 6.739 -15.884 -1.277 1.00 0.00 53 PHE A CA 5
ATOM 5557 C C . PHE A 1 53 ? 8.203 -15.712 -1.670 1.00 0.00 53 PHE A C 5
ATOM 5558 O O . PHE A 1 53 ? 9.068 -15.513 -0.816 1.00 0.00 53 PHE A O 5
ATOM 5575 N N . LEU A 1 54 ? 8.473 -15.791 -2.968 1.00 0.00 54 LEU A N 5
ATOM 5576 C CA . LEU A 1 54 ? 9.833 -15.646 -3.477 1.00 0.00 54 LEU A CA 5
ATOM 5577 C C . LEU A 1 54 ? 10.493 -14.391 -2.915 1.00 0.00 54 LEU A C 5
ATOM 5578 O O . LEU A 1 54 ? 11.707 -14.351 -2.716 1.00 0.00 54 LEU A O 5
ATOM 5594 N N . LYS A 1 55 ? 9.685 -13.368 -2.660 1.00 0.00 55 LYS A N 5
ATOM 5595 C CA . LYS A 1 55 ? 10.188 -12.111 -2.117 1.00 0.00 55 LYS A CA 5
ATOM 5596 C C . LYS A 1 55 ? 10.316 -12.187 -0.599 1.00 0.00 55 LYS A C 5
ATOM 5597 O O . LYS A 1 55 ? 10.074 -13.233 0.004 1.00 0.00 55 LYS A O 5
ATOM 5616 N N . LYS A 1 56 ? 10.697 -11.071 0.014 1.00 0.00 56 LYS A N 5
ATOM 5617 C CA . LYS A 1 56 ? 10.855 -11.010 1.463 1.00 0.00 56 LYS A CA 5
ATOM 5618 C C . LYS A 1 56 ? 9.852 -10.039 2.078 1.00 0.00 56 LYS A C 5
ATOM 5619 O O . LYS A 1 56 ? 9.162 -10.371 3.042 1.00 0.00 56 LYS A O 5
ATOM 5638 N N . THR A 1 57 ? 9.775 -8.837 1.514 1.00 0.00 57 THR A N 5
ATOM 5639 C CA . THR A 1 57 ? 8.857 -7.819 2.006 1.00 0.00 57 THR A CA 5
ATOM 5640 C C . THR A 1 57 ? 7.986 -7.273 0.881 1.00 0.00 57 THR A C 5
ATOM 5641 O O . THR A 1 57 ? 8.467 -7.024 -0.226 1.00 0.00 57 THR A O 5
ATOM 5652 N N . LEU A 1 58 ? 6.702 -7.087 1.169 1.00 0.00 58 LEU A N 5
ATOM 5653 C CA . LEU A 1 58 ? 5.764 -6.569 0.180 1.00 0.00 58 LEU A CA 5
ATOM 5654 C C . LEU A 1 58 ? 5.126 -5.270 0.663 1.00 0.00 58 LEU A C 5
ATOM 5655 O O . LEU A 1 58 ? 4.652 -5.184 1.796 1.00 0.00 58 LEU A O 5
ATOM 5671 N N . TYR A 1 59 ? 5.115 -4.264 -0.205 1.00 0.00 59 TYR A N 5
ATOM 5672 C CA . TYR A 1 59 ? 4.535 -2.970 0.133 1.00 0.00 59 TYR A CA 5
ATOM 5673 C C . TYR A 1 59 ? 3.029 -2.967 -0.112 1.00 0.00 59 TYR A C 5
ATOM 5674 O O . TYR A 1 59 ? 2.535 -3.641 -1.015 1.00 0.00 59 TYR A O 5
ATOM 5692 N N . ILE A 1 60 ? 2.306 -2.202 0.699 1.00 0.00 60 ILE A N 5
ATOM 5693 C CA . ILE A 1 60 ? 0.857 -2.109 0.570 1.00 0.00 60 ILE A CA 5
ATOM 5694 C C . ILE A 1 60 ? 0.427 -0.690 0.215 1.00 0.00 60 ILE A C 5
ATOM 5695 O O . ILE A 1 60 ? 0.734 0.273 0.918 1.00 0.00 60 ILE A O 5
ATOM 5711 N N . PRO A 1 61 ? -0.302 -0.555 -0.902 1.00 0.00 61 PRO A N 5
ATOM 5712 C CA . PRO A 1 61 ? -0.793 0.743 -1.376 1.00 0.00 61 PRO A CA 5
ATOM 5713 C C . PRO A 1 61 ? -1.885 1.313 -0.477 1.00 0.00 61 PRO A C 5
ATOM 5714 O O . PRO A 1 61 ? -2.951 0.715 -0.324 1.00 0.00 61 PRO A O 5
ATOM 5725 N N . ILE A 1 62 ? -1.613 2.471 0.115 1.00 0.00 62 ILE A N 5
ATOM 5726 C CA . ILE A 1 62 ? -2.573 3.122 0.998 1.00 0.00 62 ILE A CA 5
ATOM 5727 C C . ILE A 1 62 ? -3.496 4.051 0.216 1.00 0.00 62 ILE A C 5
ATOM 5728 O O . ILE A 1 62 ? -3.041 4.992 -0.435 1.00 0.00 62 ILE A O 5
ATOM 5744 N N . LEU A 1 63 ? -4.795 3.782 0.287 1.00 0.00 63 LEU A N 5
ATOM 5745 C CA . LEU A 1 63 ? -5.784 4.595 -0.413 1.00 0.00 63 LEU A CA 5
ATOM 5746 C C . LEU A 1 63 ? -6.650 5.369 0.576 1.00 0.00 63 LEU A C 5
ATOM 5747 O O . LEU A 1 63 ? -7.479 4.790 1.278 1.00 0.00 63 LEU A O 5
ATOM 5763 N N . THR A 1 64 ? -6.453 6.683 0.624 1.00 0.00 64 THR A N 5
ATOM 5764 C CA . THR A 1 64 ? -7.216 7.537 1.526 1.00 0.00 64 THR A CA 5
ATOM 5765 C C . THR A 1 64 ? -7.829 8.716 0.778 1.00 0.00 64 THR A C 5
ATOM 5766 O O . THR A 1 64 ? -7.119 9.501 0.150 1.00 0.00 64 THR A O 5
ATOM 5777 N N . GLU A 1 65 ? -9.151 8.835 0.852 1.00 0.00 65 GLU A N 5
ATOM 5778 C CA . GLU A 1 65 ? -9.858 9.919 0.181 1.00 0.00 65 GLU A CA 5
ATOM 5779 C C . GLU A 1 65 ? -9.803 11.199 1.010 1.00 0.00 65 GLU A C 5
ATOM 5780 O O . GLU A 1 65 ? -10.020 11.194 2.222 1.00 0.00 65 GLU A O 5
ATOM 5792 N N . PRO A 1 66 ? -9.504 12.324 0.342 1.00 0.00 66 PRO A N 5
ATOM 5793 C CA . PRO A 1 66 ? -9.412 13.632 0.996 1.00 0.00 66 PRO A CA 5
ATOM 5794 C C . PRO A 1 66 ? -10.772 14.149 1.452 1.00 0.00 66 PRO A C 5
ATOM 5795 O O . PRO A 1 66 ? -11.525 14.721 0.664 1.00 0.00 66 PRO A O 5
ATOM 5806 N N . ARG A 1 67 ? -11.081 13.943 2.728 1.00 0.00 67 ARG A N 5
ATOM 5807 C CA . ARG A 1 67 ? -12.351 14.387 3.289 1.00 0.00 67 ARG A CA 5
ATOM 5808 C C . ARG A 1 67 ? -12.154 15.606 4.185 1.00 0.00 67 ARG A C 5
ATOM 5809 O O . ARG A 1 67 ? -11.023 15.990 4.487 1.00 0.00 67 ARG A O 5
ATOM 5830 N N . ASP A 1 68 ? -13.259 16.209 4.607 1.00 0.00 68 ASP A N 5
ATOM 5831 C CA . ASP A 1 68 ? -13.208 17.384 5.469 1.00 0.00 68 ASP A CA 5
ATOM 5832 C C . ASP A 1 68 ? -13.707 17.052 6.871 1.00 0.00 68 ASP A C 5
ATOM 5833 O O . ASP A 1 68 ? -14.903 17.142 7.154 1.00 0.00 68 ASP A O 5
ATOM 5842 N N . LEU A 1 69 ? -12.785 16.665 7.746 1.00 0.00 69 LEU A N 5
ATOM 5843 C CA . LEU A 1 69 ? -13.132 16.317 9.119 1.00 0.00 69 LEU A CA 5
ATOM 5844 C C . LEU A 1 69 ? -12.421 17.234 10.109 1.00 0.00 69 LEU A C 5
ATOM 5845 O O . LEU A 1 69 ? -11.327 16.926 10.582 1.00 0.00 69 LEU A O 5
ATOM 5861 N N . PHE A 1 70 ? -13.050 18.363 10.420 1.00 0.00 70 PHE A N 5
ATOM 5862 C CA . PHE A 1 70 ? -12.479 19.325 11.355 1.00 0.00 70 PHE A CA 5
ATOM 5863 C C . PHE A 1 70 ? -11.011 19.590 11.033 1.00 0.00 70 PHE A C 5
ATOM 5864 O O . PHE A 1 70 ? -10.167 19.635 11.926 1.00 0.00 70 PHE A O 5
ATOM 5881 N N . ASN A 1 71 ? -10.716 19.765 9.749 1.00 0.00 71 ASN A N 5
ATOM 5882 C CA . ASN A 1 71 ? -9.350 20.025 9.307 1.00 0.00 71 ASN A CA 5
ATOM 5883 C C . ASN A 1 71 ? -8.884 21.404 9.763 1.00 0.00 71 ASN A C 5
ATOM 5884 O O . ASN A 1 71 ? -7.769 21.561 10.259 1.00 0.00 71 ASN A O 5
ATOM 5895 N N . SER A 1 72 ? -9.747 22.401 9.592 1.00 0.00 72 SER A N 5
ATOM 5896 C CA . SER A 1 72 ? -9.423 23.768 9.982 1.00 0.00 72 SER A CA 5
ATOM 5897 C C . SER A 1 72 ? -8.746 23.796 11.349 1.00 0.00 72 SER A C 5
ATOM 5898 O O . SER A 1 72 ? -7.761 24.504 11.552 1.00 0.00 72 SER A O 5
ATOM 5906 N N . GLY A 1 73 ? -9.283 23.019 12.285 1.00 0.00 73 GLY A N 5
ATOM 5907 C CA . GLY A 1 73 ? -8.719 22.969 13.622 1.00 0.00 73 GLY A CA 5
ATOM 5908 C C . GLY A 1 73 ? -7.438 22.161 13.680 1.00 0.00 73 GLY A C 5
ATOM 5909 O O . GLY A 1 73 ? -7.077 21.460 12.735 1.00 0.00 73 GLY A O 5
ATOM 5913 N N . PRO A 1 74 ? -6.726 22.256 14.813 1.00 0.00 74 PRO A N 5
ATOM 5914 C CA . PRO A 1 74 ? -5.465 21.536 15.018 1.00 0.00 74 PRO A CA 5
ATOM 5915 C C . PRO A 1 74 ? -5.674 20.032 15.159 1.00 0.00 74 PRO A C 5
ATOM 5916 O O . PRO A 1 74 ? -6.806 19.549 15.157 1.00 0.00 74 PRO A O 5
ATOM 5927 N N . SER A 1 75 ? -4.574 19.296 15.282 1.00 0.00 75 SER A N 5
ATOM 5928 C CA . SER A 1 75 ? -4.636 17.845 15.420 1.00 0.00 75 SER A CA 5
ATOM 5929 C C . SER A 1 75 ? -4.875 17.449 16.874 1.00 0.00 75 SER A C 5
ATOM 5930 O O . SER A 1 75 ? -5.862 16.785 17.193 1.00 0.00 75 SER A O 5
ATOM 5938 N N . SER A 1 76 ? -3.965 17.860 17.751 1.00 0.00 76 SER A N 5
ATOM 5939 C CA . SER A 1 76 ? -4.074 17.545 19.170 1.00 0.00 76 SER A CA 5
ATOM 5940 C C . SER A 1 76 ? -4.892 18.605 19.901 1.00 0.00 76 SER A C 5
ATOM 5941 O O . SER A 1 76 ? -5.732 18.287 20.742 1.00 0.00 76 SER A O 5
ATOM 5949 N N . GLY A 1 77 ? -4.639 19.869 19.573 1.00 0.00 77 GLY A N 5
ATOM 5950 C CA . GLY A 1 77 ? -5.359 20.958 20.207 1.00 0.00 77 GLY A CA 5
ATOM 5951 C C . GLY A 1 77 ? -4.443 22.088 20.633 1.00 0.00 77 GLY A C 5
ATOM 5952 O O . GLY A 1 77 ? -4.882 23.042 21.275 1.00 0.00 77 GLY A O 5
ATOM 5956 N N . GLY A 1 1 ? -3.599 41.952 -0.170 1.00 0.00 1 GLY A N 6
ATOM 5957 C CA . GLY A 1 1 ? -2.956 41.196 -1.229 1.00 0.00 1 GLY A CA 6
ATOM 5958 C C . GLY A 1 1 ? -2.323 39.914 -0.726 1.00 0.00 1 GLY A C 6
ATOM 5959 O O . GLY A 1 1 ? -1.099 39.799 -0.669 1.00 0.00 1 GLY A O 6
ATOM 5963 N N . SER A 1 2 ? -3.159 38.949 -0.357 1.00 0.00 2 SER A N 6
ATOM 5964 C CA . SER A 1 2 ? -2.675 37.670 0.150 1.00 0.00 2 SER A CA 6
ATOM 5965 C C . SER A 1 2 ? -1.423 37.227 -0.602 1.00 0.00 2 SER A C 6
ATOM 5966 O O . SER A 1 2 ? -1.302 37.440 -1.808 1.00 0.00 2 SER A O 6
ATOM 5974 N N . SER A 1 3 ? -0.494 36.609 0.121 1.00 0.00 3 SER A N 6
ATOM 5975 C CA . SER A 1 3 ? 0.750 36.138 -0.475 1.00 0.00 3 SER A CA 6
ATOM 5976 C C . SER A 1 3 ? 1.457 35.151 0.449 1.00 0.00 3 SER A C 6
ATOM 5977 O O . SER A 1 3 ? 1.005 34.897 1.565 1.00 0.00 3 SER A O 6
ATOM 5985 N N . GLY A 1 4 ? 2.569 34.598 -0.025 1.00 0.00 4 GLY A N 6
ATOM 5986 C CA . GLY A 1 4 ? 3.320 33.645 0.771 1.00 0.00 4 GLY A CA 6
ATOM 5987 C C . GLY A 1 4 ? 2.896 32.212 0.513 1.00 0.00 4 GLY A C 6
ATOM 5988 O O . GLY A 1 4 ? 2.528 31.490 1.439 1.00 0.00 4 GLY A O 6
ATOM 5992 N N . SER A 1 5 ? 2.946 31.800 -0.750 1.00 0.00 5 SER A N 6
ATOM 5993 C CA . SER A 1 5 ? 2.559 30.446 -1.128 1.00 0.00 5 SER A CA 6
ATOM 5994 C C . SER A 1 5 ? 3.168 29.421 -0.177 1.00 0.00 5 SER A C 6
ATOM 5995 O O . SER A 1 5 ? 4.291 29.589 0.298 1.00 0.00 5 SER A O 6
ATOM 6003 N N . SER A 1 6 ? 2.418 28.359 0.097 1.00 0.00 6 SER A N 6
ATOM 6004 C CA . SER A 1 6 ? 2.882 27.307 0.995 1.00 0.00 6 SER A CA 6
ATOM 6005 C C . SER A 1 6 ? 3.149 26.016 0.227 1.00 0.00 6 SER A C 6
ATOM 6006 O O . SER A 1 6 ? 2.360 25.614 -0.627 1.00 0.00 6 SER A O 6
ATOM 6014 N N . GLY A 1 7 ? 4.268 25.370 0.539 1.00 0.00 7 GLY A N 6
ATOM 6015 C CA . GLY A 1 7 ? 4.621 24.131 -0.130 1.00 0.00 7 GLY A CA 6
ATOM 6016 C C . GLY A 1 7 ? 3.821 22.949 0.379 1.00 0.00 7 GLY A C 6
ATOM 6017 O O . GLY A 1 7 ? 4.388 21.926 0.764 1.00 0.00 7 GLY A O 6
ATOM 6021 N N . CYS A 1 8 ? 2.500 23.090 0.384 1.00 0.00 8 CYS A N 6
ATOM 6022 C CA . CYS A 1 8 ? 1.619 22.025 0.853 1.00 0.00 8 CYS A CA 6
ATOM 6023 C C . CYS A 1 8 ? 1.234 21.094 -0.292 1.00 0.00 8 CYS A C 6
ATOM 6024 O O . CYS A 1 8 ? 0.192 21.268 -0.923 1.00 0.00 8 CYS A O 6
ATOM 6032 N N . SER A 1 9 ? 2.083 20.106 -0.555 1.00 0.00 9 SER A N 6
ATOM 6033 C CA . SER A 1 9 ? 1.835 19.150 -1.628 1.00 0.00 9 SER A CA 6
ATOM 6034 C C . SER A 1 9 ? 1.308 17.832 -1.070 1.00 0.00 9 SER A C 6
ATOM 6035 O O . SER A 1 9 ? 2.064 16.976 -0.610 1.00 0.00 9 SER A O 6
ATOM 6043 N N . PRO A 1 10 ? -0.022 17.663 -1.111 1.00 0.00 10 PRO A N 6
ATOM 6044 C CA . PRO A 1 10 ? -0.682 16.451 -0.615 1.00 0.00 10 PRO A CA 6
ATOM 6045 C C . PRO A 1 10 ? -0.402 15.237 -1.494 1.00 0.00 10 PRO A C 6
ATOM 6046 O O . PRO A 1 10 ? -0.588 15.282 -2.710 1.00 0.00 10 PRO A O 6
ATOM 6057 N N . VAL A 1 11 ? 0.047 14.152 -0.871 1.00 0.00 11 VAL A N 6
ATOM 6058 C CA . VAL A 1 11 ? 0.351 12.924 -1.596 1.00 0.00 11 VAL A CA 6
ATOM 6059 C C . VAL A 1 11 ? -0.925 12.227 -2.056 1.00 0.00 11 VAL A C 6
ATOM 6060 O O . VAL A 1 11 ? -1.999 12.444 -1.495 1.00 0.00 11 VAL A O 6
ATOM 6073 N N . ARG A 1 12 ? -0.798 11.389 -3.079 1.00 0.00 12 ARG A N 6
ATOM 6074 C CA . ARG A 1 12 ? -1.942 10.660 -3.615 1.00 0.00 12 ARG A CA 6
ATOM 6075 C C . ARG A 1 12 ? -1.832 9.170 -3.302 1.00 0.00 12 ARG A C 6
ATOM 6076 O O . ARG A 1 12 ? -2.758 8.572 -2.756 1.00 0.00 12 ARG A O 6
ATOM 6097 N N . GLU A 1 13 ? -0.694 8.579 -3.652 1.00 0.00 13 GLU A N 6
ATOM 6098 C CA . GLU A 1 13 ? -0.465 7.160 -3.409 1.00 0.00 13 GLU A CA 6
ATOM 6099 C C . GLU A 1 13 ? 0.691 6.954 -2.433 1.00 0.00 13 GLU A C 6
ATOM 6100 O O . GLU A 1 13 ? 1.650 7.726 -2.419 1.00 0.00 13 GLU A O 6
ATOM 6112 N N . ARG A 1 14 ? 0.591 5.909 -1.619 1.00 0.00 14 ARG A N 6
ATOM 6113 C CA . ARG A 1 14 ? 1.626 5.602 -0.639 1.00 0.00 14 ARG A CA 6
ATOM 6114 C C . ARG A 1 14 ? 1.813 4.094 -0.500 1.00 0.00 14 ARG A C 6
ATOM 6115 O O . ARG A 1 14 ? 0.939 3.313 -0.874 1.00 0.00 14 ARG A O 6
ATOM 6136 N N . ARG A 1 15 ? 2.959 3.693 0.041 1.00 0.00 15 ARG A N 6
ATOM 6137 C CA . ARG A 1 15 ? 3.262 2.279 0.228 1.00 0.00 15 ARG A CA 6
ATOM 6138 C C . ARG A 1 15 ? 3.813 2.022 1.627 1.00 0.00 15 ARG A C 6
ATOM 6139 O O . ARG A 1 15 ? 4.647 2.779 2.127 1.00 0.00 15 ARG A O 6
ATOM 6160 N N . LEU A 1 16 ? 3.342 0.950 2.255 1.00 0.00 16 LEU A N 6
ATOM 6161 C CA . LEU A 1 16 ? 3.787 0.592 3.597 1.00 0.00 16 LEU A CA 6
ATOM 6162 C C . LEU A 1 16 ? 4.539 -0.735 3.586 1.00 0.00 16 LEU A C 6
ATOM 6163 O O . LEU A 1 16 ? 4.079 -1.714 3.000 1.00 0.00 16 LEU A O 6
ATOM 6179 N N . GLU A 1 17 ? 5.696 -0.759 4.240 1.00 0.00 17 GLU A N 6
ATOM 6180 C CA . GLU A 1 17 ? 6.510 -1.967 4.306 1.00 0.00 17 GLU A CA 6
ATOM 6181 C C . GLU A 1 17 ? 5.893 -2.988 5.256 1.00 0.00 17 GLU A C 6
ATOM 6182 O O . GLU A 1 17 ? 5.664 -2.700 6.432 1.00 0.00 17 GLU A O 6
ATOM 6194 N N . HIS A 1 18 ? 5.624 -4.183 4.739 1.00 0.00 18 HIS A N 6
ATOM 6195 C CA . HIS A 1 18 ? 5.033 -5.248 5.541 1.00 0.00 18 HIS A CA 6
ATOM 6196 C C . HIS A 1 18 ? 5.882 -6.513 5.474 1.00 0.00 18 HIS A C 6
ATOM 6197 O O . HIS A 1 18 ? 5.989 -7.145 4.424 1.00 0.00 18 HIS A O 6
ATOM 6212 N N . GLN A 1 19 ? 6.484 -6.876 6.602 1.00 0.00 19 GLN A N 6
ATOM 6213 C CA . GLN A 1 19 ? 7.325 -8.065 6.670 1.00 0.00 19 GLN A CA 6
ATOM 6214 C C . GLN A 1 19 ? 6.544 -9.309 6.260 1.00 0.00 19 GLN A C 6
ATOM 6215 O O . GLN A 1 19 ? 5.950 -9.987 7.099 1.00 0.00 19 GLN A O 6
ATOM 6229 N N . LEU A 1 20 ? 6.547 -9.603 4.964 1.00 0.00 20 LEU A N 6
ATOM 6230 C CA . LEU A 1 20 ? 5.837 -10.765 4.442 1.00 0.00 20 LEU A CA 6
ATOM 6231 C C . LEU A 1 20 ? 6.307 -12.044 5.128 1.00 0.00 20 LEU A C 6
ATOM 6232 O O . LEU A 1 20 ? 7.484 -12.396 5.065 1.00 0.00 20 LEU A O 6
ATOM 6248 N N . GLU A 1 21 ? 5.378 -12.734 5.782 1.00 0.00 21 GLU A N 6
ATOM 6249 C CA . GLU A 1 21 ? 5.698 -13.974 6.479 1.00 0.00 21 GLU A CA 6
ATOM 6250 C C . GLU A 1 21 ? 5.336 -15.187 5.625 1.00 0.00 21 GLU A C 6
ATOM 6251 O O . GLU A 1 21 ? 4.448 -15.136 4.774 1.00 0.00 21 GLU A O 6
ATOM 6263 N N . PRO A 1 22 ? 6.041 -16.304 5.857 1.00 0.00 22 PRO A N 6
ATOM 6264 C CA . PRO A 1 22 ? 5.813 -17.551 5.121 1.00 0.00 22 PRO A CA 6
ATOM 6265 C C . PRO A 1 22 ? 4.480 -18.200 5.478 1.00 0.00 22 PRO A C 6
ATOM 6266 O O . PRO A 1 22 ? 4.156 -19.283 4.993 1.00 0.00 22 PRO A O 6
ATOM 6277 N N . GLY A 1 23 ? 3.709 -17.530 6.330 1.00 0.00 23 GLY A N 6
ATOM 6278 C CA . GLY A 1 23 ? 2.420 -18.057 6.737 1.00 0.00 23 GLY A CA 6
ATOM 6279 C C . GLY A 1 23 ? 1.283 -17.100 6.439 1.00 0.00 23 GLY A C 6
ATOM 6280 O O . GLY A 1 23 ? 0.225 -17.168 7.066 1.00 0.00 23 GLY A O 6
ATOM 6284 N N . ASP A 1 24 ? 1.499 -16.206 5.481 1.00 0.00 24 ASP A N 6
ATOM 6285 C CA . ASP A 1 24 ? 0.483 -15.231 5.102 1.00 0.00 24 ASP A CA 6
ATOM 6286 C C . ASP A 1 24 ? -0.081 -15.544 3.719 1.00 0.00 24 ASP A C 6
ATOM 6287 O O . ASP A 1 24 ? 0.439 -16.399 3.003 1.00 0.00 24 ASP A O 6
ATOM 6296 N N . THR A 1 25 ? -1.150 -14.845 3.350 1.00 0.00 25 THR A N 6
ATOM 6297 C CA . THR A 1 25 ? -1.787 -15.049 2.055 1.00 0.00 25 THR A CA 6
ATOM 6298 C C . THR A 1 25 ? -2.154 -13.719 1.407 1.00 0.00 25 THR A C 6
ATOM 6299 O O . THR A 1 25 ? -2.392 -12.726 2.095 1.00 0.00 25 THR A O 6
ATOM 6310 N N . LEU A 1 26 ? -2.199 -13.706 0.079 1.00 0.00 26 LEU A N 6
ATOM 6311 C CA . LEU A 1 26 ? -2.538 -12.497 -0.663 1.00 0.00 26 LEU A CA 6
ATOM 6312 C C . LEU A 1 26 ? -3.908 -11.971 -0.250 1.00 0.00 26 LEU A C 6
ATOM 6313 O O . LEU A 1 26 ? -4.058 -10.795 0.082 1.00 0.00 26 LEU A O 6
ATOM 6329 N N . ALA A 1 27 ? -4.905 -12.850 -0.270 1.00 0.00 27 ALA A N 6
ATOM 6330 C CA . ALA A 1 27 ? -6.262 -12.475 0.107 1.00 0.00 27 ALA A CA 6
ATOM 6331 C C . ALA A 1 27 ? -6.296 -11.871 1.506 1.00 0.00 27 ALA A C 6
ATOM 6332 O O . ALA A 1 27 ? -7.144 -11.033 1.811 1.00 0.00 27 ALA A O 6
ATOM 6339 N N . GLY A 1 28 ? -5.369 -12.304 2.356 1.00 0.00 28 GLY A N 6
ATOM 6340 C CA . GLY A 1 28 ? -5.312 -11.796 3.714 1.00 0.00 28 GLY A CA 6
ATOM 6341 C C . GLY A 1 28 ? -4.917 -10.333 3.769 1.00 0.00 28 GLY A C 6
ATOM 6342 O O . GLY A 1 28 ? -5.638 -9.509 4.334 1.00 0.00 28 GLY A O 6
ATOM 6346 N N . LEU A 1 29 ? -3.770 -10.009 3.184 1.00 0.00 29 LEU A N 6
ATOM 6347 C CA . LEU A 1 29 ? -3.279 -8.635 3.170 1.00 0.00 29 LEU A CA 6
ATOM 6348 C C . LEU A 1 29 ? -4.301 -7.698 2.533 1.00 0.00 29 LEU A C 6
ATOM 6349 O O . LEU A 1 29 ? -4.669 -6.677 3.114 1.00 0.00 29 LEU A O 6
ATOM 6365 N N . ALA A 1 30 ? -4.757 -8.054 1.337 1.00 0.00 30 ALA A N 6
ATOM 6366 C CA . ALA A 1 30 ? -5.739 -7.248 0.623 1.00 0.00 30 ALA A CA 6
ATOM 6367 C C . ALA A 1 30 ? -6.792 -6.693 1.577 1.00 0.00 30 ALA A C 6
ATOM 6368 O O . ALA A 1 30 ? -6.946 -5.479 1.709 1.00 0.00 30 ALA A O 6
ATOM 6375 N N . LEU A 1 31 ? -7.515 -7.590 2.238 1.00 0.00 31 LEU A N 6
ATOM 6376 C CA . LEU A 1 31 ? -8.555 -7.191 3.180 1.00 0.00 31 LEU A CA 6
ATOM 6377 C C . LEU A 1 31 ? -7.947 -6.535 4.415 1.00 0.00 31 LEU A C 6
ATOM 6378 O O . LEU A 1 31 ? -8.373 -5.457 4.832 1.00 0.00 31 LEU A O 6
ATOM 6394 N N . LYS A 1 32 ? -6.949 -7.190 4.997 1.00 0.00 32 LYS A N 6
ATOM 6395 C CA . LYS A 1 32 ? -6.279 -6.670 6.183 1.00 0.00 32 LYS A CA 6
ATOM 6396 C C . LYS A 1 32 ? -6.188 -5.149 6.133 1.00 0.00 32 LYS A C 6
ATOM 6397 O O . LYS A 1 32 ? -6.277 -4.478 7.162 1.00 0.00 32 LYS A O 6
ATOM 6416 N N . TYR A 1 33 ? -6.013 -4.610 4.932 1.00 0.00 33 TYR A N 6
ATOM 6417 C CA . TYR A 1 33 ? -5.909 -3.167 4.749 1.00 0.00 33 TYR A CA 6
ATOM 6418 C C . TYR A 1 33 ? -7.191 -2.601 4.145 1.00 0.00 33 TYR A C 6
ATOM 6419 O O . TYR A 1 33 ? -7.662 -1.537 4.545 1.00 0.00 33 TYR A O 6
ATOM 6437 N N . GLY A 1 34 ? -7.752 -3.323 3.179 1.00 0.00 34 GLY A N 6
ATOM 6438 C CA . GLY A 1 34 ? -8.974 -2.878 2.535 1.00 0.00 34 GLY A CA 6
ATOM 6439 C C . GLY A 1 34 ? -8.908 -2.991 1.025 1.00 0.00 34 GLY A C 6
ATOM 6440 O O . GLY A 1 34 ? -9.938 -3.018 0.352 1.00 0.00 34 GLY A O 6
ATOM 6444 N N . VAL A 1 35 ? -7.693 -3.056 0.490 1.00 0.00 35 VAL A N 6
ATOM 6445 C CA . VAL A 1 35 ? -7.496 -3.166 -0.950 1.00 0.00 35 VAL A CA 6
ATOM 6446 C C . VAL A 1 35 ? -7.599 -4.616 -1.409 1.00 0.00 35 VAL A C 6
ATOM 6447 O O . VAL A 1 35 ? -7.649 -5.536 -0.593 1.00 0.00 35 VAL A O 6
ATOM 6460 N N . THR A 1 36 ? -7.631 -4.814 -2.724 1.00 0.00 36 THR A N 6
ATOM 6461 C CA . THR A 1 36 ? -7.728 -6.152 -3.293 1.00 0.00 36 THR A CA 6
ATOM 6462 C C . THR A 1 36 ? -6.348 -6.720 -3.603 1.00 0.00 36 THR A C 6
ATOM 6463 O O . THR A 1 36 ? -5.390 -5.973 -3.801 1.00 0.00 36 THR A O 6
ATOM 6474 N N . MET A 1 37 ? -6.254 -8.045 -3.644 1.00 0.00 37 MET A N 6
ATOM 6475 C CA . MET A 1 37 ? -4.990 -8.712 -3.932 1.00 0.00 37 MET A CA 6
ATOM 6476 C C . MET A 1 37 ? -4.401 -8.216 -5.248 1.00 0.00 37 MET A C 6
ATOM 6477 O O . MET A 1 37 ? -3.290 -7.688 -5.281 1.00 0.00 37 MET A O 6
ATOM 6491 N N . GLU A 1 38 ? -5.152 -8.390 -6.331 1.00 0.00 38 GLU A N 6
ATOM 6492 C CA . GLU A 1 38 ? -4.703 -7.961 -7.650 1.00 0.00 38 GLU A CA 6
ATOM 6493 C C . GLU A 1 38 ? -3.990 -6.614 -7.570 1.00 0.00 38 GLU A C 6
ATOM 6494 O O . GLU A 1 38 ? -2.840 -6.483 -7.989 1.00 0.00 38 GLU A O 6
ATOM 6506 N N . GLN A 1 39 ? -4.682 -5.616 -7.029 1.00 0.00 39 GLN A N 6
ATOM 6507 C CA . GLN A 1 39 ? -4.116 -4.279 -6.895 1.00 0.00 39 GLN A CA 6
ATOM 6508 C C . GLN A 1 39 ? -2.663 -4.347 -6.437 1.00 0.00 39 GLN A C 6
ATOM 6509 O O . GLN A 1 39 ? -1.755 -3.933 -7.158 1.00 0.00 39 GLN A O 6
ATOM 6523 N N . ILE A 1 40 ? -2.450 -4.870 -5.234 1.00 0.00 40 ILE A N 6
ATOM 6524 C CA . ILE A 1 40 ? -1.107 -4.992 -4.681 1.00 0.00 40 ILE A CA 6
ATOM 6525 C C . ILE A 1 40 ? -0.151 -5.614 -5.693 1.00 0.00 40 ILE A C 6
ATOM 6526 O O . ILE A 1 40 ? 0.875 -5.026 -6.036 1.00 0.00 40 ILE A O 6
ATOM 6542 N N . LYS A 1 41 ? -0.493 -6.806 -6.168 1.00 0.00 41 LYS A N 6
ATOM 6543 C CA . LYS A 1 41 ? 0.332 -7.508 -7.143 1.00 0.00 41 LYS A CA 6
ATOM 6544 C C . LYS A 1 41 ? 0.684 -6.597 -8.314 1.00 0.00 41 LYS A C 6
ATOM 6545 O O . LYS A 1 41 ? 1.848 -6.251 -8.516 1.00 0.00 41 LYS A O 6
ATOM 6564 N N . ARG A 1 42 ? -0.329 -6.211 -9.082 1.00 0.00 42 ARG A N 6
ATOM 6565 C CA . ARG A 1 42 ? -0.126 -5.339 -10.234 1.00 0.00 42 ARG A CA 6
ATOM 6566 C C . ARG A 1 42 ? 0.655 -4.090 -9.838 1.00 0.00 42 ARG A C 6
ATOM 6567 O O . ARG A 1 42 ? 1.430 -3.554 -10.630 1.00 0.00 42 ARG A O 6
ATOM 6588 N N . ALA A 1 43 ? 0.445 -3.630 -8.609 1.00 0.00 43 ALA A N 6
ATOM 6589 C CA . ALA A 1 43 ? 1.131 -2.446 -8.109 1.00 0.00 43 ALA A CA 6
ATOM 6590 C C . ALA A 1 43 ? 2.626 -2.701 -7.953 1.00 0.00 43 ALA A C 6
ATOM 6591 O O . ALA A 1 43 ? 3.439 -1.788 -8.089 1.00 0.00 43 ALA A O 6
ATOM 6598 N N . ASN A 1 44 ? 2.981 -3.949 -7.665 1.00 0.00 44 ASN A N 6
ATOM 6599 C CA . ASN A 1 44 ? 4.380 -4.325 -7.490 1.00 0.00 44 ASN A CA 6
ATOM 6600 C C . ASN A 1 44 ? 4.762 -5.458 -8.436 1.00 0.00 44 ASN A C 6
ATOM 6601 O O . ASN A 1 44 ? 5.733 -6.177 -8.200 1.00 0.00 44 ASN A O 6
ATOM 6612 N N . ARG A 1 45 ? 3.992 -5.611 -9.509 1.00 0.00 45 ARG A N 6
ATOM 6613 C CA . ARG A 1 45 ? 4.249 -6.657 -10.491 1.00 0.00 45 ARG A CA 6
ATOM 6614 C C . ARG A 1 45 ? 4.818 -7.904 -9.821 1.00 0.00 45 ARG A C 6
ATOM 6615 O O . ARG A 1 45 ? 5.783 -8.498 -10.306 1.00 0.00 45 ARG A O 6
ATOM 6636 N N . LEU A 1 46 ? 4.216 -8.296 -8.704 1.00 0.00 46 LEU A N 6
ATOM 6637 C CA . LEU A 1 46 ? 4.662 -9.473 -7.966 1.00 0.00 46 LEU A CA 6
ATOM 6638 C C . LEU A 1 46 ? 4.351 -10.750 -8.739 1.00 0.00 46 LEU A C 6
ATOM 6639 O O . LEU A 1 46 ? 4.876 -11.820 -8.427 1.00 0.00 46 LEU A O 6
ATOM 6655 N N . TYR A 1 47 ? 3.497 -10.631 -9.749 1.00 0.00 47 TYR A N 6
ATOM 6656 C CA . TYR A 1 47 ? 3.115 -11.777 -10.566 1.00 0.00 47 TYR A CA 6
ATOM 6657 C C . TYR A 1 47 ? 4.348 -12.494 -11.108 1.00 0.00 47 TYR A C 6
ATOM 6658 O O . TYR A 1 47 ? 5.019 -12.003 -12.016 1.00 0.00 47 TYR A O 6
ATOM 6676 N N . THR A 1 48 ? 4.642 -13.662 -10.543 1.00 0.00 48 THR A N 6
ATOM 6677 C CA . THR A 1 48 ? 5.793 -14.448 -10.966 1.00 0.00 48 THR A CA 6
ATOM 6678 C C . THR A 1 48 ? 5.422 -15.916 -11.141 1.00 0.00 48 THR A C 6
ATOM 6679 O O . THR A 1 48 ? 4.416 -16.380 -10.605 1.00 0.00 48 THR A O 6
ATOM 6690 N N . ASN A 1 49 ? 6.241 -16.644 -11.893 1.00 0.00 49 ASN A N 6
ATOM 6691 C CA . ASN A 1 49 ? 5.998 -18.061 -12.138 1.00 0.00 49 ASN A CA 6
ATOM 6692 C C . ASN A 1 49 ? 5.724 -18.799 -10.831 1.00 0.00 49 ASN A C 6
ATOM 6693 O O . ASN A 1 49 ? 4.829 -19.641 -10.758 1.00 0.00 49 ASN A O 6
ATOM 6704 N N . ASP A 1 50 ? 6.501 -18.478 -9.802 1.00 0.00 50 ASP A N 6
ATOM 6705 C CA . ASP A 1 50 ? 6.341 -19.109 -8.498 1.00 0.00 50 ASP A CA 6
ATOM 6706 C C . ASP A 1 50 ? 5.644 -18.168 -7.520 1.00 0.00 50 ASP A C 6
ATOM 6707 O O . ASP A 1 50 ? 5.675 -16.949 -7.688 1.00 0.00 50 ASP A O 6
ATOM 6716 N N . SER A 1 51 ? 5.015 -18.742 -6.500 1.00 0.00 51 SER A N 6
ATOM 6717 C CA . SER A 1 51 ? 4.306 -17.955 -5.498 1.00 0.00 51 SER A CA 6
ATOM 6718 C C . SER A 1 51 ? 5.063 -16.669 -5.182 1.00 0.00 51 SER A C 6
ATOM 6719 O O . SER A 1 51 ? 6.272 -16.578 -5.400 1.00 0.00 51 SER A O 6
ATOM 6727 N N . ILE A 1 52 ? 4.344 -15.678 -4.666 1.00 0.00 52 ILE A N 6
ATOM 6728 C CA . ILE A 1 52 ? 4.947 -14.397 -4.319 1.00 0.00 52 ILE A CA 6
ATOM 6729 C C . ILE A 1 52 ? 5.924 -14.547 -3.158 1.00 0.00 52 ILE A C 6
ATOM 6730 O O . ILE A 1 52 ? 6.810 -13.713 -2.966 1.00 0.00 52 ILE A O 6
ATOM 6746 N N . PHE A 1 53 ? 5.758 -15.616 -2.386 1.00 0.00 53 PHE A N 6
ATOM 6747 C CA . PHE A 1 53 ? 6.626 -15.876 -1.243 1.00 0.00 53 PHE A CA 6
ATOM 6748 C C . PHE A 1 53 ? 8.093 -15.696 -1.622 1.00 0.00 53 PHE A C 6
ATOM 6749 O O . PHE A 1 53 ? 8.949 -15.492 -0.760 1.00 0.00 53 PHE A O 6
ATOM 6766 N N . LEU A 1 54 ? 8.377 -15.772 -2.918 1.00 0.00 54 LEU A N 6
ATOM 6767 C CA . LEU A 1 54 ? 9.741 -15.617 -3.413 1.00 0.00 54 LEU A CA 6
ATOM 6768 C C . LEU A 1 54 ? 10.404 -14.385 -2.807 1.00 0.00 54 LEU A C 6
ATOM 6769 O O . LEU A 1 54 ? 11.625 -14.332 -2.659 1.00 0.00 54 LEU A O 6
ATOM 6785 N N . LYS A 1 55 ? 9.590 -13.395 -2.455 1.00 0.00 55 LYS A N 6
ATOM 6786 C CA . LYS A 1 55 ? 10.096 -12.163 -1.861 1.00 0.00 55 LYS A CA 6
ATOM 6787 C C . LYS A 1 55 ? 10.139 -12.270 -0.340 1.00 0.00 55 LYS A C 6
ATOM 6788 O O . LYS A 1 55 ? 9.829 -13.317 0.228 1.00 0.00 55 LYS A O 6
ATOM 6807 N N . LYS A 1 56 ? 10.526 -11.180 0.315 1.00 0.00 56 LYS A N 6
ATOM 6808 C CA . LYS A 1 56 ? 10.607 -11.150 1.770 1.00 0.00 56 LYS A CA 6
ATOM 6809 C C . LYS A 1 56 ? 9.659 -10.103 2.346 1.00 0.00 56 LYS A C 6
ATOM 6810 O O . LYS A 1 56 ? 8.943 -10.364 3.314 1.00 0.00 56 LYS A O 6
ATOM 6829 N N . THR A 1 57 ? 9.658 -8.917 1.745 1.00 0.00 57 THR A N 6
ATOM 6830 C CA . THR A 1 57 ? 8.798 -7.832 2.198 1.00 0.00 57 THR A CA 6
ATOM 6831 C C . THR A 1 57 ? 7.966 -7.272 1.049 1.00 0.00 57 THR A C 6
ATOM 6832 O O . THR A 1 57 ? 8.479 -7.040 -0.046 1.00 0.00 57 THR A O 6
ATOM 6843 N N . LEU A 1 58 ? 6.681 -7.057 1.306 1.00 0.00 58 LEU A N 6
ATOM 6844 C CA . LEU A 1 58 ? 5.777 -6.524 0.292 1.00 0.00 58 LEU A CA 6
ATOM 6845 C C . LEU A 1 58 ? 5.176 -5.197 0.743 1.00 0.00 58 LEU A C 6
ATOM 6846 O O . LEU A 1 58 ? 4.865 -5.013 1.920 1.00 0.00 58 LEU A O 6
ATOM 6862 N N . TYR A 1 59 ? 5.013 -4.276 -0.201 1.00 0.00 59 TYR A N 6
ATOM 6863 C CA . TYR A 1 59 ? 4.448 -2.966 0.099 1.00 0.00 59 TYR A CA 6
ATOM 6864 C C . TYR A 1 59 ? 2.948 -2.943 -0.176 1.00 0.00 59 TYR A C 6
ATOM 6865 O O . TYR A 1 59 ? 2.463 -3.613 -1.088 1.00 0.00 59 TYR A O 6
ATOM 6883 N N . ILE A 1 60 ? 2.219 -2.166 0.618 1.00 0.00 60 ILE A N 6
ATOM 6884 C CA . ILE A 1 60 ? 0.774 -2.054 0.460 1.00 0.00 60 ILE A CA 6
ATOM 6885 C C . ILE A 1 60 ? 0.375 -0.639 0.053 1.00 0.00 60 ILE A C 6
ATOM 6886 O O . ILE A 1 60 ? 0.660 0.337 0.747 1.00 0.00 60 ILE A O 6
ATOM 6902 N N . PRO A 1 61 ? -0.304 -0.524 -1.098 1.00 0.00 61 PRO A N 6
ATOM 6903 C CA . PRO A 1 61 ? -0.761 0.766 -1.622 1.00 0.00 61 PRO A CA 6
ATOM 6904 C C . PRO A 1 61 ? -1.885 1.367 -0.785 1.00 0.00 61 PRO A C 6
ATOM 6905 O O . PRO A 1 61 ? -2.970 0.793 -0.682 1.00 0.00 61 PRO A O 6
ATOM 6916 N N . ILE A 1 62 ? -1.619 2.525 -0.189 1.00 0.00 62 ILE A N 6
ATOM 6917 C CA . ILE A 1 62 ? -2.609 3.203 0.637 1.00 0.00 62 ILE A CA 6
ATOM 6918 C C . ILE A 1 62 ? -3.399 4.223 -0.177 1.00 0.00 62 ILE A C 6
ATOM 6919 O O . ILE A 1 62 ? -2.837 5.187 -0.698 1.00 0.00 62 ILE A O 6
ATOM 6935 N N . LEU A 1 63 ? -4.705 4.005 -0.280 1.00 0.00 63 LEU A N 6
ATOM 6936 C CA . LEU A 1 63 ? -5.574 4.906 -1.029 1.00 0.00 63 LEU A CA 6
ATOM 6937 C C . LEU A 1 63 ? -6.326 5.844 -0.089 1.00 0.00 63 LEU A C 6
ATOM 6938 O O . LEU A 1 63 ? -7.287 5.443 0.568 1.00 0.00 63 LEU A O 6
ATOM 6954 N N . THR A 1 64 ? -5.883 7.096 -0.032 1.00 0.00 64 THR A N 6
ATOM 6955 C CA . THR A 1 64 ? -6.514 8.091 0.826 1.00 0.00 64 THR A CA 6
ATOM 6956 C C . THR A 1 64 ? -7.029 9.273 0.011 1.00 0.00 64 THR A C 6
ATOM 6957 O O . THR A 1 64 ? -6.385 9.707 -0.943 1.00 0.00 64 THR A O 6
ATOM 6968 N N . GLU A 1 65 ? -8.193 9.788 0.394 1.00 0.00 65 GLU A N 6
ATOM 6969 C CA . GLU A 1 65 ? -8.793 10.920 -0.302 1.00 0.00 65 GLU A CA 6
ATOM 6970 C C . GLU A 1 65 ? -7.826 12.099 -0.358 1.00 0.00 65 GLU A C 6
ATOM 6971 O O . GLU A 1 65 ? -7.050 12.342 0.566 1.00 0.00 65 GLU A O 6
ATOM 6983 N N . PRO A 1 66 ? -7.872 12.850 -1.469 1.00 0.00 66 PRO A N 6
ATOM 6984 C CA . PRO A 1 66 ? -7.008 14.016 -1.673 1.00 0.00 66 PRO A CA 6
ATOM 6985 C C . PRO A 1 66 ? -7.374 15.177 -0.755 1.00 0.00 66 PRO A C 6
ATOM 6986 O O . PRO A 1 66 ? -6.662 16.179 -0.692 1.00 0.00 66 PRO A O 6
ATOM 6997 N N . ARG A 1 67 ? -8.489 15.035 -0.045 1.00 0.00 67 ARG A N 6
ATOM 6998 C CA . ARG A 1 67 ? -8.950 16.073 0.869 1.00 0.00 67 ARG A CA 6
ATOM 6999 C C . ARG A 1 67 ? -9.088 15.526 2.287 1.00 0.00 67 ARG A C 6
ATOM 7000 O O . ARG A 1 67 ? -10.083 14.882 2.621 1.00 0.00 67 ARG A O 6
ATOM 7021 N N . ASP A 1 68 ? -8.083 15.787 3.116 1.00 0.00 68 ASP A N 6
ATOM 7022 C CA . ASP A 1 68 ? -8.093 15.322 4.499 1.00 0.00 68 ASP A CA 6
ATOM 7023 C C . ASP A 1 68 ? -7.868 16.482 5.464 1.00 0.00 68 ASP A C 6
ATOM 7024 O O . ASP A 1 68 ? -7.653 17.620 5.044 1.00 0.00 68 ASP A O 6
ATOM 7033 N N . LEU A 1 69 ? -7.922 16.187 6.758 1.00 0.00 69 LEU A N 6
ATOM 7034 C CA . LEU A 1 69 ? -7.726 17.206 7.784 1.00 0.00 69 LEU A CA 6
ATOM 7035 C C . LEU A 1 69 ? -6.407 17.943 7.574 1.00 0.00 69 LEU A C 6
ATOM 7036 O O . LEU A 1 69 ? -5.331 17.388 7.800 1.00 0.00 69 LEU A O 6
ATOM 7052 N N . PHE A 1 70 ? -6.497 19.196 7.143 1.00 0.00 70 PHE A N 6
ATOM 7053 C CA . PHE A 1 70 ? -5.311 20.010 6.904 1.00 0.00 70 PHE A CA 6
ATOM 7054 C C . PHE A 1 70 ? -4.375 19.974 8.109 1.00 0.00 70 PHE A C 6
ATOM 7055 O O . PHE A 1 70 ? -4.822 19.965 9.255 1.00 0.00 70 PHE A O 6
ATOM 7072 N N . ASN A 1 71 ? -3.074 19.951 7.839 1.00 0.00 71 ASN A N 6
ATOM 7073 C CA . ASN A 1 71 ? -2.074 19.915 8.900 1.00 0.00 71 ASN A CA 6
ATOM 7074 C C . ASN A 1 71 ? -1.943 21.278 9.571 1.00 0.00 71 ASN A C 6
ATOM 7075 O O . ASN A 1 71 ? -2.379 22.293 9.029 1.00 0.00 71 ASN A O 6
ATOM 7086 N N . SER A 1 72 ? -1.338 21.293 10.755 1.00 0.00 72 SER A N 6
ATOM 7087 C CA . SER A 1 72 ? -1.152 22.532 11.502 1.00 0.00 72 SER A CA 6
ATOM 7088 C C . SER A 1 72 ? -0.253 23.498 10.737 1.00 0.00 72 SER A C 6
ATOM 7089 O O . SER A 1 72 ? 0.954 23.285 10.627 1.00 0.00 72 SER A O 6
ATOM 7097 N N . GLY A 1 73 ? -0.851 24.562 10.210 1.00 0.00 73 GLY A N 6
ATOM 7098 C CA . GLY A 1 73 ? -0.090 25.546 9.462 1.00 0.00 73 GLY A CA 6
ATOM 7099 C C . GLY A 1 73 ? 0.223 26.782 10.281 1.00 0.00 73 GLY A C 6
ATOM 7100 O O . GLY A 1 73 ? -0.242 26.939 11.411 1.00 0.00 73 GLY A O 6
ATOM 7104 N N . PRO A 1 74 ? 1.032 27.686 9.709 1.00 0.00 74 PRO A N 6
ATOM 7105 C CA . PRO A 1 74 ? 1.426 28.930 10.377 1.00 0.00 74 PRO A CA 6
ATOM 7106 C C . PRO A 1 74 ? 0.265 29.909 10.513 1.00 0.00 74 PRO A C 6
ATOM 7107 O O . PRO A 1 74 ? 0.023 30.727 9.625 1.00 0.00 74 PRO A O 6
ATOM 7118 N N . SER A 1 75 ? -0.451 29.820 11.629 1.00 0.00 75 SER A N 6
ATOM 7119 C CA . SER A 1 75 ? -1.589 30.697 11.879 1.00 0.00 75 SER A CA 6
ATOM 7120 C C . SER A 1 75 ? -1.861 30.821 13.375 1.00 0.00 75 SER A C 6
ATOM 7121 O O . SER A 1 75 ? -1.411 29.996 14.170 1.00 0.00 75 SER A O 6
ATOM 7129 N N . SER A 1 76 ? -2.603 31.858 13.751 1.00 0.00 76 SER A N 6
ATOM 7130 C CA . SER A 1 76 ? -2.933 32.093 15.152 1.00 0.00 76 SER A CA 6
ATOM 7131 C C . SER A 1 76 ? -4.325 31.561 15.479 1.00 0.00 76 SER A C 6
ATOM 7132 O O . SER A 1 76 ? -5.333 32.127 15.058 1.00 0.00 76 SER A O 6
ATOM 7140 N N . GLY A 1 77 ? -4.371 30.467 16.234 1.00 0.00 77 GLY A N 6
ATOM 7141 C CA . GLY A 1 77 ? -5.643 29.876 16.605 1.00 0.00 77 GLY A CA 6
ATOM 7142 C C . GLY A 1 77 ? -6.379 30.692 17.649 1.00 0.00 77 GLY A C 6
ATOM 7143 O O . GLY A 1 77 ? -6.300 30.402 18.843 1.00 0.00 77 GLY A O 6
ATOM 7147 N N . GLY A 1 1 ? 11.154 15.033 -22.753 1.00 0.00 1 GLY A N 7
ATOM 7148 C CA . GLY A 1 1 ? 10.319 13.848 -22.804 1.00 0.00 1 GLY A CA 7
ATOM 7149 C C . GLY A 1 1 ? 8.861 14.152 -22.520 1.00 0.00 1 GLY A C 7
ATOM 7150 O O . GLY A 1 1 ? 8.507 14.548 -21.410 1.00 0.00 1 GLY A O 7
ATOM 7154 N N . SER A 1 2 ? 8.013 13.970 -23.527 1.00 0.00 2 SER A N 7
ATOM 7155 C CA . SER A 1 2 ? 6.586 14.233 -23.382 1.00 0.00 2 SER A CA 7
ATOM 7156 C C . SER A 1 2 ? 5.803 12.930 -23.257 1.00 0.00 2 SER A C 7
ATOM 7157 O O . SER A 1 2 ? 5.653 12.187 -24.228 1.00 0.00 2 SER A O 7
ATOM 7165 N N . SER A 1 3 ? 5.305 12.658 -22.055 1.00 0.00 3 SER A N 7
ATOM 7166 C CA . SER A 1 3 ? 4.541 11.443 -21.801 1.00 0.00 3 SER A CA 7
ATOM 7167 C C . SER A 1 3 ? 5.187 10.241 -22.483 1.00 0.00 3 SER A C 7
ATOM 7168 O O . SER A 1 3 ? 4.503 9.403 -23.067 1.00 0.00 3 SER A O 7
ATOM 7176 N N . GLY A 1 4 ? 6.512 10.166 -22.404 1.00 0.00 4 GLY A N 7
ATOM 7177 C CA . GLY A 1 4 ? 7.231 9.065 -23.018 1.00 0.00 4 GLY A CA 7
ATOM 7178 C C . GLY A 1 4 ? 7.191 7.805 -22.176 1.00 0.00 4 GLY A C 7
ATOM 7179 O O . GLY A 1 4 ? 8.233 7.258 -21.816 1.00 0.00 4 GLY A O 7
ATOM 7183 N N . SER A 1 5 ? 5.985 7.345 -21.859 1.00 0.00 5 SER A N 7
ATOM 7184 C CA . SER A 1 5 ? 5.813 6.145 -21.049 1.00 0.00 5 SER A CA 7
ATOM 7185 C C . SER A 1 5 ? 4.402 5.583 -21.201 1.00 0.00 5 SER A C 7
ATOM 7186 O O . SER A 1 5 ? 3.418 6.320 -21.132 1.00 0.00 5 SER A O 7
ATOM 7194 N N . SER A 1 6 ? 4.313 4.274 -21.410 1.00 0.00 6 SER A N 7
ATOM 7195 C CA . SER A 1 6 ? 3.024 3.613 -21.576 1.00 0.00 6 SER A CA 7
ATOM 7196 C C . SER A 1 6 ? 2.584 2.945 -20.277 1.00 0.00 6 SER A C 7
ATOM 7197 O O . SER A 1 6 ? 3.407 2.438 -19.516 1.00 0.00 6 SER A O 7
ATOM 7205 N N . GLY A 1 7 ? 1.277 2.949 -20.029 1.00 0.00 7 GLY A N 7
ATOM 7206 C CA . GLY A 1 7 ? 0.749 2.342 -18.822 1.00 0.00 7 GLY A CA 7
ATOM 7207 C C . GLY A 1 7 ? -0.104 3.301 -18.016 1.00 0.00 7 GLY A C 7
ATOM 7208 O O . GLY A 1 7 ? -1.293 3.467 -18.291 1.00 0.00 7 GLY A O 7
ATOM 7212 N N . CYS A 1 8 ? 0.502 3.934 -17.017 1.00 0.00 8 CYS A N 7
ATOM 7213 C CA . CYS A 1 8 ? -0.211 4.880 -16.167 1.00 0.00 8 CYS A CA 7
ATOM 7214 C C . CYS A 1 8 ? 0.752 5.887 -15.546 1.00 0.00 8 CYS A C 7
ATOM 7215 O O . CYS A 1 8 ? 1.968 5.695 -15.572 1.00 0.00 8 CYS A O 7
ATOM 7223 N N . SER A 1 9 ? 0.201 6.961 -14.990 1.00 0.00 9 SER A N 7
ATOM 7224 C CA . SER A 1 9 ? 1.012 8.001 -14.368 1.00 0.00 9 SER A CA 7
ATOM 7225 C C . SER A 1 9 ? 0.622 8.191 -12.905 1.00 0.00 9 SER A C 7
ATOM 7226 O O . SER A 1 9 ? -0.246 8.997 -12.567 1.00 0.00 9 SER A O 7
ATOM 7234 N N . PRO A 1 10 ? 1.278 7.431 -12.015 1.00 0.00 10 PRO A N 7
ATOM 7235 C CA . PRO A 1 10 ? 1.018 7.498 -10.574 1.00 0.00 10 PRO A CA 7
ATOM 7236 C C . PRO A 1 10 ? 1.499 8.807 -9.958 1.00 0.00 10 PRO A C 7
ATOM 7237 O O . PRO A 1 10 ? 2.664 9.179 -10.097 1.00 0.00 10 PRO A O 7
ATOM 7248 N N . VAL A 1 11 ? 0.594 9.502 -9.276 1.00 0.00 11 VAL A N 7
ATOM 7249 C CA . VAL A 1 11 ? 0.927 10.770 -8.637 1.00 0.00 11 VAL A CA 7
ATOM 7250 C C . VAL A 1 11 ? 1.107 10.597 -7.133 1.00 0.00 11 VAL A C 7
ATOM 7251 O O . VAL A 1 11 ? 0.318 9.914 -6.478 1.00 0.00 11 VAL A O 7
ATOM 7264 N N . ARG A 1 12 ? 2.148 11.219 -6.592 1.00 0.00 12 ARG A N 7
ATOM 7265 C CA . ARG A 1 12 ? 2.433 11.133 -5.165 1.00 0.00 12 ARG A CA 7
ATOM 7266 C C . ARG A 1 12 ? 2.167 9.725 -4.641 1.00 0.00 12 ARG A C 7
ATOM 7267 O O . ARG A 1 12 ? 1.673 9.549 -3.528 1.00 0.00 12 ARG A O 7
ATOM 7288 N N . GLU A 1 13 ? 2.499 8.725 -5.453 1.00 0.00 13 GLU A N 7
ATOM 7289 C CA . GLU A 1 13 ? 2.294 7.333 -5.071 1.00 0.00 13 GLU A CA 7
ATOM 7290 C C . GLU A 1 13 ? 3.116 6.981 -3.834 1.00 0.00 13 GLU A C 7
ATOM 7291 O O . GLU A 1 13 ? 4.156 7.587 -3.574 1.00 0.00 13 GLU A O 7
ATOM 7303 N N . ARG A 1 14 ? 2.642 5.999 -3.075 1.00 0.00 14 ARG A N 7
ATOM 7304 C CA . ARG A 1 14 ? 3.331 5.567 -1.865 1.00 0.00 14 ARG A CA 7
ATOM 7305 C C . ARG A 1 14 ? 2.898 4.160 -1.465 1.00 0.00 14 ARG A C 7
ATOM 7306 O O . ARG A 1 14 ? 1.832 3.691 -1.864 1.00 0.00 14 ARG A O 7
ATOM 7327 N N . ARG A 1 15 ? 3.733 3.491 -0.676 1.00 0.00 15 ARG A N 7
ATOM 7328 C CA . ARG A 1 15 ? 3.437 2.137 -0.224 1.00 0.00 15 ARG A CA 7
ATOM 7329 C C . ARG A 1 15 ? 4.013 1.891 1.167 1.00 0.00 15 ARG A C 7
ATOM 7330 O O . ARG A 1 15 ? 5.098 2.373 1.496 1.00 0.00 15 ARG A O 7
ATOM 7351 N N . LEU A 1 16 ? 3.280 1.138 1.981 1.00 0.00 16 LEU A N 7
ATOM 7352 C CA . LEU A 1 16 ? 3.718 0.828 3.337 1.00 0.00 16 LEU A CA 7
ATOM 7353 C C . LEU A 1 16 ? 4.422 -0.525 3.386 1.00 0.00 16 LEU A C 7
ATOM 7354 O O . LEU A 1 16 ? 3.923 -1.514 2.850 1.00 0.00 16 LEU A O 7
ATOM 7370 N N . GLU A 1 17 ? 5.582 -0.559 4.034 1.00 0.00 17 GLU A N 7
ATOM 7371 C CA . GLU A 1 17 ? 6.353 -1.791 4.154 1.00 0.00 17 GLU A CA 7
ATOM 7372 C C . GLU A 1 17 ? 5.706 -2.742 5.156 1.00 0.00 17 GLU A C 7
ATOM 7373 O O . GLU A 1 17 ? 5.441 -2.371 6.300 1.00 0.00 17 GLU A O 7
ATOM 7385 N N . HIS A 1 18 ? 5.454 -3.972 4.717 1.00 0.00 18 HIS A N 7
ATOM 7386 C CA . HIS A 1 18 ? 4.838 -4.978 5.575 1.00 0.00 18 HIS A CA 7
ATOM 7387 C C . HIS A 1 18 ? 5.740 -6.201 5.712 1.00 0.00 18 HIS A C 7
ATOM 7388 O O . HIS A 1 18 ? 6.225 -6.740 4.718 1.00 0.00 18 HIS A O 7
ATOM 7403 N N . GLN A 1 19 ? 5.960 -6.632 6.950 1.00 0.00 19 GLN A N 7
ATOM 7404 C CA . GLN A 1 19 ? 6.805 -7.790 7.217 1.00 0.00 19 GLN A CA 7
ATOM 7405 C C . GLN A 1 19 ? 6.102 -9.081 6.812 1.00 0.00 19 GLN A C 7
ATOM 7406 O O . GLN A 1 19 ? 5.364 -9.672 7.601 1.00 0.00 19 GLN A O 7
ATOM 7420 N N . LEU A 1 20 ? 6.335 -9.514 5.577 1.00 0.00 20 LEU A N 7
ATOM 7421 C CA . LEU A 1 20 ? 5.724 -10.736 5.067 1.00 0.00 20 LEU A CA 7
ATOM 7422 C C . LEU A 1 20 ? 6.247 -11.959 5.812 1.00 0.00 20 LEU A C 7
ATOM 7423 O O . LEU A 1 20 ? 7.422 -12.308 5.703 1.00 0.00 20 LEU A O 7
ATOM 7439 N N . GLU A 1 21 ? 5.366 -12.608 6.567 1.00 0.00 21 GLU A N 7
ATOM 7440 C CA . GLU A 1 21 ? 5.740 -13.794 7.329 1.00 0.00 21 GLU A CA 7
ATOM 7441 C C . GLU A 1 21 ? 5.297 -15.065 6.610 1.00 0.00 21 GLU A C 7
ATOM 7442 O O . GLU A 1 21 ? 4.420 -15.046 5.746 1.00 0.00 21 GLU A O 7
ATOM 7454 N N . PRO A 1 22 ? 5.917 -16.197 6.974 1.00 0.00 22 PRO A N 7
ATOM 7455 C CA . PRO A 1 22 ? 5.604 -17.498 6.377 1.00 0.00 22 PRO A CA 7
ATOM 7456 C C . PRO A 1 22 ? 4.225 -18.007 6.786 1.00 0.00 22 PRO A C 7
ATOM 7457 O O . PRO A 1 22 ? 4.095 -18.792 7.723 1.00 0.00 22 PRO A O 7
ATOM 7468 N N . GLY A 1 23 ? 3.197 -17.553 6.075 1.00 0.00 23 GLY A N 7
ATOM 7469 C CA . GLY A 1 23 ? 1.842 -17.973 6.379 1.00 0.00 23 GLY A CA 7
ATOM 7470 C C . GLY A 1 23 ? 0.801 -17.024 5.818 1.00 0.00 23 GLY A C 7
ATOM 7471 O O . GLY A 1 23 ? -0.345 -17.411 5.593 1.00 0.00 23 GLY A O 7
ATOM 7475 N N . ASP A 1 24 ? 1.200 -15.777 5.594 1.00 0.00 24 ASP A N 7
ATOM 7476 C CA . ASP A 1 24 ? 0.294 -14.769 5.057 1.00 0.00 24 ASP A CA 7
ATOM 7477 C C . ASP A 1 24 ? -0.135 -15.124 3.636 1.00 0.00 24 ASP A C 7
ATOM 7478 O O . ASP A 1 24 ? 0.558 -15.860 2.933 1.00 0.00 24 ASP A O 7
ATOM 7487 N N . THR A 1 25 ? -1.282 -14.598 3.220 1.00 0.00 25 THR A N 7
ATOM 7488 C CA . THR A 1 25 ? -1.805 -14.862 1.885 1.00 0.00 25 THR A CA 7
ATOM 7489 C C . THR A 1 25 ? -2.322 -13.584 1.235 1.00 0.00 25 THR A C 7
ATOM 7490 O O . THR A 1 25 ? -2.882 -12.716 1.907 1.00 0.00 25 THR A O 7
ATOM 7501 N N . LEU A 1 26 ? -2.131 -13.473 -0.075 1.00 0.00 26 LEU A N 7
ATOM 7502 C CA . LEU A 1 26 ? -2.580 -12.300 -0.817 1.00 0.00 26 LEU A CA 7
ATOM 7503 C C . LEU A 1 26 ? -3.941 -11.827 -0.317 1.00 0.00 26 LEU A C 7
ATOM 7504 O O . LEU A 1 26 ? -4.083 -10.697 0.151 1.00 0.00 26 LEU A O 7
ATOM 7520 N N . ALA A 1 27 ? -4.938 -12.699 -0.417 1.00 0.00 27 ALA A N 7
ATOM 7521 C CA . ALA A 1 27 ? -6.287 -12.372 0.029 1.00 0.00 27 ALA A CA 7
ATOM 7522 C C . ALA A 1 27 ? -6.274 -11.802 1.443 1.00 0.00 27 ALA A C 7
ATOM 7523 O O . ALA A 1 27 ? -7.082 -10.938 1.782 1.00 0.00 27 ALA A O 7
ATOM 7530 N N . GLY A 1 28 ? -5.351 -12.291 2.266 1.00 0.00 28 GLY A N 7
ATOM 7531 C CA . GLY A 1 28 ? -5.252 -11.819 3.634 1.00 0.00 28 GLY A CA 7
ATOM 7532 C C . GLY A 1 28 ? -4.880 -10.351 3.716 1.00 0.00 28 GLY A C 7
ATOM 7533 O O . GLY A 1 28 ? -5.630 -9.542 4.264 1.00 0.00 28 GLY A O 7
ATOM 7537 N N . LEU A 1 29 ? -3.719 -10.006 3.171 1.00 0.00 29 LEU A N 7
ATOM 7538 C CA . LEU A 1 29 ? -3.247 -8.626 3.185 1.00 0.00 29 LEU A CA 7
ATOM 7539 C C . LEU A 1 29 ? -4.260 -7.697 2.523 1.00 0.00 29 LEU A C 7
ATOM 7540 O O . LEU A 1 29 ? -4.591 -6.640 3.059 1.00 0.00 29 LEU A O 7
ATOM 7556 N N . ALA A 1 30 ? -4.750 -8.101 1.355 1.00 0.00 30 ALA A N 7
ATOM 7557 C CA . ALA A 1 30 ? -5.729 -7.307 0.622 1.00 0.00 30 ALA A CA 7
ATOM 7558 C C . ALA A 1 30 ? -6.788 -6.739 1.560 1.00 0.00 30 ALA A C 7
ATOM 7559 O O . ALA A 1 30 ? -6.911 -5.522 1.710 1.00 0.00 30 ALA A O 7
ATOM 7566 N N . LEU A 1 31 ? -7.551 -7.625 2.190 1.00 0.00 31 LEU A N 7
ATOM 7567 C CA . LEU A 1 31 ? -8.602 -7.211 3.114 1.00 0.00 31 LEU A CA 7
ATOM 7568 C C . LEU A 1 31 ? -8.005 -6.609 4.382 1.00 0.00 31 LEU A C 7
ATOM 7569 O O . LEU A 1 31 ? -8.465 -5.575 4.868 1.00 0.00 31 LEU A O 7
ATOM 7585 N N . LYS A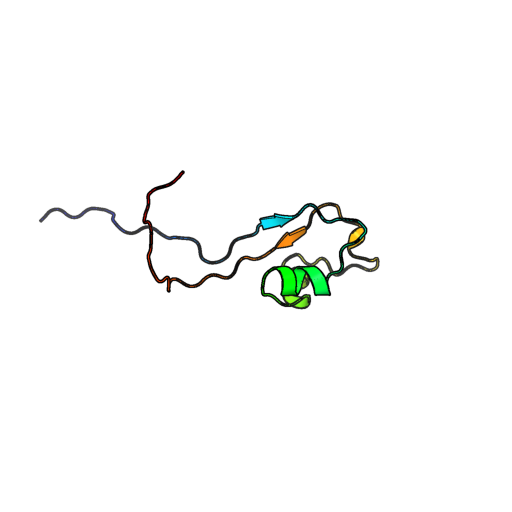 1 32 ? -6.976 -7.261 4.913 1.00 0.00 32 LYS A N 7
ATOM 7586 C CA . LYS A 1 32 ? -6.313 -6.789 6.123 1.00 0.00 32 LYS A CA 7
ATOM 7587 C C . LYS A 1 32 ? -6.252 -5.265 6.151 1.00 0.00 32 LYS A C 7
ATOM 7588 O O . LYS A 1 32 ? -6.415 -4.647 7.203 1.00 0.00 32 LYS A O 7
ATOM 7607 N N . TYR A 1 33 ? -6.019 -4.665 4.989 1.00 0.00 33 TYR A N 7
ATOM 7608 C CA . TYR A 1 33 ? -5.936 -3.213 4.881 1.00 0.00 33 TYR A CA 7
ATOM 7609 C C . TYR A 1 33 ? -7.224 -2.636 4.300 1.00 0.00 33 TYR A C 7
ATOM 7610 O O . TYR A 1 33 ? -7.762 -1.654 4.808 1.00 0.00 33 TYR A O 7
ATOM 7628 N N . GLY A 1 34 ? -7.712 -3.256 3.229 1.00 0.00 34 GLY A N 7
ATOM 7629 C CA . GLY A 1 34 ? -8.932 -2.791 2.596 1.00 0.00 34 GLY A CA 7
ATOM 7630 C C . GLY A 1 34 ? -8.864 -2.863 1.083 1.00 0.00 34 GLY A C 7
ATOM 7631 O O . GLY A 1 34 ? -9.878 -2.717 0.401 1.00 0.00 34 GLY A O 7
ATOM 7635 N N . VAL A 1 35 ? -7.664 -3.087 0.556 1.00 0.00 35 VAL A N 7
ATOM 7636 C CA . VAL A 1 35 ? -7.467 -3.177 -0.885 1.00 0.00 35 VAL A CA 7
ATOM 7637 C C . VAL A 1 35 ? -7.659 -4.607 -1.378 1.00 0.00 35 VAL A C 7
ATOM 7638 O O . VAL A 1 35 ? -7.874 -5.525 -0.586 1.00 0.00 35 VAL A O 7
ATOM 7651 N N . THR A 1 36 ? -7.579 -4.790 -2.692 1.00 0.00 36 THR A N 7
ATOM 7652 C CA . THR A 1 36 ? -7.744 -6.108 -3.292 1.00 0.00 36 THR A CA 7
ATOM 7653 C C . THR A 1 36 ? -6.397 -6.714 -3.669 1.00 0.00 36 THR A C 7
ATOM 7654 O O . THR A 1 36 ? -5.445 -5.995 -3.970 1.00 0.00 36 THR A O 7
ATOM 7665 N N . MET A 1 37 ? -6.325 -8.041 -3.650 1.00 0.00 37 MET A N 7
ATOM 7666 C CA . MET A 1 37 ? -5.093 -8.743 -3.993 1.00 0.00 37 MET A CA 7
ATOM 7667 C C . MET A 1 37 ? -4.513 -8.217 -5.302 1.00 0.00 37 MET A C 7
ATOM 7668 O O . MET A 1 37 ? -3.402 -7.689 -5.330 1.00 0.00 37 MET A O 7
ATOM 7682 N N . GLU A 1 38 ? -5.272 -8.366 -6.383 1.00 0.00 38 GLU A N 7
ATOM 7683 C CA . GLU A 1 38 ? -4.831 -7.906 -7.694 1.00 0.00 38 GLU A CA 7
ATOM 7684 C C . GLU A 1 38 ? -4.051 -6.600 -7.579 1.00 0.00 38 GLU A C 7
ATOM 7685 O O . GLU A 1 38 ? -2.904 -6.510 -8.016 1.00 0.00 38 GLU A O 7
ATOM 7697 N N . GLN A 1 39 ? -4.683 -5.591 -6.988 1.00 0.00 39 GLN A N 7
ATOM 7698 C CA . GLN A 1 39 ? -4.048 -4.289 -6.816 1.00 0.00 39 GLN A CA 7
ATOM 7699 C C . GLN A 1 39 ? -2.612 -4.444 -6.327 1.00 0.00 39 GLN A C 7
ATOM 7700 O O . GLN A 1 39 ? -1.663 -4.150 -7.055 1.00 0.00 39 GLN A O 7
ATOM 7714 N N . ILE A 1 40 ? -2.460 -4.906 -5.091 1.00 0.00 40 ILE A N 7
ATOM 7715 C CA . ILE A 1 40 ? -1.140 -5.100 -4.505 1.00 0.00 40 ILE A CA 7
ATOM 7716 C C . ILE A 1 40 ? -0.158 -5.650 -5.534 1.00 0.00 40 ILE A C 7
ATOM 7717 O O . ILE A 1 40 ? 0.948 -5.131 -5.693 1.00 0.00 40 ILE A O 7
ATOM 7733 N N . LYS A 1 41 ? -0.569 -6.703 -6.232 1.00 0.00 41 LYS A N 7
ATOM 7734 C CA . LYS A 1 41 ? 0.272 -7.323 -7.249 1.00 0.00 41 LYS A CA 7
ATOM 7735 C C . LYS A 1 41 ? 0.585 -6.339 -8.371 1.00 0.00 41 LYS A C 7
ATOM 7736 O O . LYS A 1 41 ? 1.720 -5.884 -8.513 1.00 0.00 41 LYS A O 7
ATOM 7755 N N . ARG A 1 42 ? -0.430 -6.012 -9.165 1.00 0.00 42 ARG A N 7
ATOM 7756 C CA . ARG A 1 42 ? -0.263 -5.081 -10.275 1.00 0.00 42 ARG A CA 7
ATOM 7757 C C . ARG A 1 42 ? 0.512 -3.843 -9.833 1.00 0.00 42 ARG A C 7
ATOM 7758 O O . ARG A 1 42 ? 1.165 -3.185 -10.643 1.00 0.00 42 ARG A O 7
ATOM 7779 N N . ALA A 1 43 ? 0.434 -3.531 -8.544 1.00 0.00 43 ALA A N 7
ATOM 7780 C CA . ALA A 1 43 ? 1.128 -2.373 -7.994 1.00 0.00 43 ALA A CA 7
ATOM 7781 C C . ALA A 1 43 ? 2.627 -2.631 -7.888 1.00 0.00 43 ALA A C 7
ATOM 7782 O O . ALA A 1 43 ? 3.438 -1.725 -8.075 1.00 0.00 43 ALA A O 7
ATOM 7789 N N . ASN A 1 44 ? 2.989 -3.874 -7.585 1.00 0.00 44 ASN A N 7
ATOM 7790 C CA . ASN A 1 44 ? 4.391 -4.251 -7.452 1.00 0.00 44 ASN A CA 7
ATOM 7791 C C . ASN A 1 44 ? 4.745 -5.380 -8.416 1.00 0.00 44 ASN A C 7
ATOM 7792 O O . ASN A 1 44 ? 5.721 -6.101 -8.212 1.00 0.00 44 ASN A O 7
ATOM 7803 N N . ARG A 1 45 ? 3.945 -5.525 -9.468 1.00 0.00 45 ARG A N 7
ATOM 7804 C CA . ARG A 1 45 ? 4.172 -6.565 -10.463 1.00 0.00 45 ARG A CA 7
ATOM 7805 C C . ARG A 1 45 ? 4.767 -7.814 -9.818 1.00 0.00 45 ARG A C 7
ATOM 7806 O O . ARG A 1 45 ? 5.747 -8.374 -10.312 1.00 0.00 45 ARG A O 7
ATOM 7827 N N . LEU A 1 46 ? 4.169 -8.244 -8.713 1.00 0.00 46 LEU A N 7
ATOM 7828 C CA . LEU A 1 46 ? 4.639 -9.427 -7.999 1.00 0.00 46 LEU A CA 7
ATOM 7829 C C . LEU A 1 46 ? 4.282 -10.700 -8.760 1.00 0.00 46 LEU A C 7
ATOM 7830 O O . LEU A 1 46 ? 4.821 -11.772 -8.484 1.00 0.00 46 LEU A O 7
ATOM 7846 N N . TYR A 1 47 ? 3.373 -10.574 -9.720 1.00 0.00 47 TYR A N 7
ATOM 7847 C CA . TYR A 1 47 ? 2.943 -11.714 -10.521 1.00 0.00 47 TYR A CA 7
ATOM 7848 C C . TYR A 1 47 ? 4.142 -12.432 -11.132 1.00 0.00 47 TYR A C 7
ATOM 7849 O O . TYR A 1 47 ? 4.761 -11.941 -12.077 1.00 0.00 47 TYR A O 7
ATOM 7867 N N . THR A 1 48 ? 4.466 -13.600 -10.586 1.00 0.00 48 THR A N 7
ATOM 7868 C CA . THR A 1 48 ? 5.590 -14.388 -11.076 1.00 0.00 48 THR A CA 7
ATOM 7869 C C . THR A 1 48 ? 5.209 -15.856 -11.225 1.00 0.00 48 THR A C 7
ATOM 7870 O O . THR A 1 48 ? 4.237 -16.318 -10.631 1.00 0.00 48 THR A O 7
ATOM 7881 N N . ASN A 1 49 ? 5.983 -16.585 -12.023 1.00 0.00 49 ASN A N 7
ATOM 7882 C CA . ASN A 1 49 ? 5.726 -18.003 -12.250 1.00 0.00 49 ASN A CA 7
ATOM 7883 C C . ASN A 1 49 ? 5.544 -18.741 -10.928 1.00 0.00 49 ASN A C 7
ATOM 7884 O O . ASN A 1 49 ? 4.688 -19.618 -10.808 1.00 0.00 49 ASN A O 7
ATOM 7895 N N . ASP A 1 50 ? 6.354 -18.381 -9.939 1.00 0.00 50 ASP A N 7
ATOM 7896 C CA . ASP A 1 50 ? 6.281 -19.008 -8.624 1.00 0.00 50 ASP A CA 7
ATOM 7897 C C . ASP A 1 50 ? 5.592 -18.088 -7.621 1.00 0.00 50 ASP A C 7
ATOM 7898 O O . ASP A 1 50 ? 5.564 -16.870 -7.798 1.00 0.00 50 ASP A O 7
ATOM 7907 N N . SER A 1 51 ? 5.036 -18.680 -6.569 1.00 0.00 51 SER A N 7
ATOM 7908 C CA . SER A 1 51 ? 4.342 -17.915 -5.539 1.00 0.00 51 SER A CA 7
ATOM 7909 C C . SER A 1 51 ? 5.084 -16.616 -5.236 1.00 0.00 51 SER A C 7
ATOM 7910 O O . SER A 1 51 ? 6.268 -16.478 -5.543 1.00 0.00 51 SER A O 7
ATOM 7918 N N . ILE A 1 52 ? 4.377 -15.667 -4.631 1.00 0.00 52 ILE A N 7
ATOM 7919 C CA . ILE A 1 52 ? 4.968 -14.380 -4.284 1.00 0.00 52 ILE A CA 7
ATOM 7920 C C . ILE A 1 52 ? 5.940 -14.517 -3.118 1.00 0.00 52 ILE A C 7
ATOM 7921 O O . ILE A 1 52 ? 6.823 -13.680 -2.930 1.00 0.00 52 ILE A O 7
ATOM 7937 N N . PHE A 1 53 ? 5.773 -15.580 -2.337 1.00 0.00 53 PHE A N 7
ATOM 7938 C CA . PHE A 1 53 ? 6.637 -15.828 -1.189 1.00 0.00 53 PHE A CA 7
ATOM 7939 C C . PHE A 1 53 ? 8.107 -15.712 -1.579 1.00 0.00 53 PHE A C 7
ATOM 7940 O O . PHE A 1 53 ? 8.977 -15.545 -0.723 1.00 0.00 53 PHE A O 7
ATOM 7957 N N . LEU A 1 54 ? 8.378 -15.803 -2.877 1.00 0.00 54 LEU A N 7
ATOM 7958 C CA . LEU A 1 54 ? 9.743 -15.709 -3.382 1.00 0.00 54 LEU A CA 7
ATOM 7959 C C . LEU A 1 54 ? 10.461 -14.500 -2.790 1.00 0.00 54 LEU A C 7
ATOM 7960 O O . LEU A 1 54 ? 11.685 -14.493 -2.659 1.00 0.00 54 LEU A O 7
ATOM 7976 N N . LYS A 1 55 ? 9.690 -13.477 -2.433 1.00 0.00 55 LYS A N 7
ATOM 7977 C CA . LYS A 1 55 ? 10.250 -12.263 -1.852 1.00 0.00 55 LYS A CA 7
ATOM 7978 C C . LYS A 1 55 ? 10.305 -12.364 -0.331 1.00 0.00 55 LYS A C 7
ATOM 7979 O O . LYS A 1 55 ? 9.803 -13.322 0.257 1.00 0.00 55 LYS A O 7
ATOM 7998 N N . LYS A 1 56 ? 10.917 -11.368 0.301 1.00 0.00 56 LYS A N 7
ATOM 7999 C CA . LYS A 1 56 ? 11.035 -11.341 1.755 1.00 0.00 56 LYS A CA 7
ATOM 8000 C C . LYS A 1 56 ? 10.019 -10.382 2.366 1.00 0.00 56 LYS A C 7
ATOM 8001 O O . LYS A 1 56 ? 9.257 -10.754 3.259 1.00 0.00 56 LYS A O 7
ATOM 8020 N N . THR A 1 57 ? 10.012 -9.145 1.879 1.00 0.00 57 THR A N 7
ATOM 8021 C CA . THR A 1 57 ? 9.089 -8.133 2.377 1.00 0.00 57 THR A CA 7
ATOM 8022 C C . THR A 1 57 ? 8.328 -7.472 1.233 1.00 0.00 57 THR A C 7
ATOM 8023 O O . THR A 1 57 ? 8.895 -7.195 0.175 1.00 0.00 57 THR A O 7
ATOM 8034 N N . LEU A 1 58 ? 7.042 -7.220 1.452 1.00 0.00 58 LEU A N 7
ATOM 8035 C CA . LEU A 1 58 ? 6.203 -6.590 0.439 1.00 0.00 58 LEU A CA 7
ATOM 8036 C C . LEU A 1 58 ? 5.657 -5.256 0.937 1.00 0.00 58 LEU A C 7
ATOM 8037 O O . LEU A 1 58 ? 5.813 -4.908 2.107 1.00 0.00 58 LEU A O 7
ATOM 8053 N N . TYR A 1 59 ? 5.016 -4.514 0.041 1.00 0.00 59 TYR A N 7
ATOM 8054 C CA . TYR A 1 59 ? 4.447 -3.217 0.389 1.00 0.00 59 TYR A CA 7
ATOM 8055 C C . TYR A 1 59 ? 2.947 -3.189 0.114 1.00 0.00 59 TYR A C 7
ATOM 8056 O O . TYR A 1 59 ? 2.462 -3.843 -0.810 1.00 0.00 59 TYR A O 7
ATOM 8074 N N . ILE A 1 60 ? 2.218 -2.426 0.922 1.00 0.00 60 ILE A N 7
ATOM 8075 C CA . ILE A 1 60 ? 0.774 -2.310 0.765 1.00 0.00 60 ILE A CA 7
ATOM 8076 C C . ILE A 1 60 ? 0.386 -0.928 0.252 1.00 0.00 60 ILE A C 7
ATOM 8077 O O . ILE A 1 60 ? 0.746 0.099 0.828 1.00 0.00 60 ILE A O 7
ATOM 8093 N N . PRO A 1 61 ? -0.369 -0.898 -0.856 1.00 0.00 61 PRO A N 7
ATOM 8094 C CA . PRO A 1 61 ? -0.825 0.352 -1.471 1.00 0.00 61 PRO A CA 7
ATOM 8095 C C . PRO A 1 61 ? -1.871 1.067 -0.622 1.00 0.00 61 PRO A C 7
ATOM 8096 O O . PRO A 1 61 ? -2.937 0.518 -0.341 1.00 0.00 61 PRO A O 7
ATOM 8107 N N . ILE A 1 62 ? -1.559 2.293 -0.216 1.00 0.00 62 ILE A N 7
ATOM 8108 C CA . ILE A 1 62 ? -2.473 3.083 0.600 1.00 0.00 62 ILE A CA 7
ATOM 8109 C C . ILE A 1 62 ? -3.333 3.998 -0.267 1.00 0.00 62 ILE A C 7
ATOM 8110 O O . ILE A 1 62 ? -2.816 4.829 -1.015 1.00 0.00 62 ILE A O 7
ATOM 8126 N N . LEU A 1 63 ? -4.647 3.841 -0.160 1.00 0.00 63 LEU A N 7
ATOM 8127 C CA . LEU A 1 63 ? -5.581 4.654 -0.932 1.00 0.00 63 LEU A CA 7
ATOM 8128 C C . LEU A 1 63 ? -6.209 5.737 -0.061 1.00 0.00 63 LEU A C 7
ATOM 8129 O O . LEU A 1 63 ? -7.084 5.459 0.760 1.00 0.00 63 LEU A O 7
ATOM 8145 N N . THR A 1 64 ? -5.758 6.974 -0.247 1.00 0.00 64 THR A N 7
ATOM 8146 C CA . THR A 1 64 ? -6.276 8.099 0.521 1.00 0.00 64 THR A CA 7
ATOM 8147 C C . THR A 1 64 ? -6.896 9.149 -0.394 1.00 0.00 64 THR A C 7
ATOM 8148 O O . THR A 1 64 ? -6.556 9.236 -1.573 1.00 0.00 64 THR A O 7
ATOM 8159 N N . GLU A 1 65 ? -7.806 9.946 0.158 1.00 0.00 65 GLU A N 7
ATOM 8160 C CA . GLU A 1 65 ? -8.473 10.991 -0.610 1.00 0.00 65 GLU A CA 7
ATOM 8161 C C . GLU A 1 65 ? -7.736 12.320 -0.475 1.00 0.00 65 GLU A C 7
ATOM 8162 O O . GLU A 1 65 ? -6.993 12.552 0.479 1.00 0.00 65 GLU A O 7
ATOM 8174 N N . PRO A 1 66 ? -7.945 13.214 -1.452 1.00 0.00 66 PRO A N 7
ATOM 8175 C CA . PRO A 1 66 ? -7.310 14.535 -1.465 1.00 0.00 66 PRO A CA 7
ATOM 8176 C C . PRO A 1 66 ? -7.856 15.452 -0.376 1.00 0.00 66 PRO A C 7
ATOM 8177 O O . PRO A 1 66 ? -7.319 16.533 -0.134 1.00 0.00 66 PRO A O 7
ATOM 8188 N N . ARG A 1 67 ? -8.927 15.013 0.279 1.00 0.00 67 ARG A N 7
ATOM 8189 C CA . ARG A 1 67 ? -9.546 15.795 1.342 1.00 0.00 67 ARG A CA 7
ATOM 8190 C C . ARG A 1 67 ? -9.033 15.354 2.710 1.00 0.00 67 ARG A C 7
ATOM 8191 O O . ARG A 1 67 ? -9.462 14.332 3.245 1.00 0.00 67 ARG A O 7
ATOM 8212 N N . ASP A 1 68 ? -8.113 16.132 3.269 1.00 0.00 68 ASP A N 7
ATOM 8213 C CA . ASP A 1 68 ? -7.542 15.823 4.575 1.00 0.00 68 ASP A CA 7
ATOM 8214 C C . ASP A 1 68 ? -7.517 17.061 5.465 1.00 0.00 68 ASP A C 7
ATOM 8215 O O . ASP A 1 68 ? -7.496 18.191 4.974 1.00 0.00 68 ASP A O 7
ATOM 8224 N N . LEU A 1 69 ? -7.521 16.843 6.775 1.00 0.00 69 LEU A N 7
ATOM 8225 C CA . LEU A 1 69 ? -7.500 17.941 7.735 1.00 0.00 69 LEU A CA 7
ATOM 8226 C C . LEU A 1 69 ? -6.227 18.768 7.588 1.00 0.00 69 LEU A C 7
ATOM 8227 O O . LEU A 1 69 ? -5.280 18.356 6.917 1.00 0.00 69 LEU A O 7
ATOM 8243 N N . PHE A 1 70 ? -6.210 19.936 8.222 1.00 0.00 70 PHE A N 7
ATOM 8244 C CA . PHE A 1 70 ? -5.052 20.821 8.163 1.00 0.00 70 PHE A CA 7
ATOM 8245 C C . PHE A 1 70 ? -4.391 20.943 9.532 1.00 0.00 70 PHE A C 7
ATOM 8246 O O . PHE A 1 70 ? -3.184 20.749 9.670 1.00 0.00 70 PHE A O 7
ATOM 8263 N N . ASN A 1 71 ? -5.191 21.267 10.543 1.00 0.00 71 ASN A N 7
ATOM 8264 C CA . ASN A 1 71 ? -4.684 21.417 11.902 1.00 0.00 71 ASN A CA 7
ATOM 8265 C C . ASN A 1 71 ? -3.934 20.164 12.344 1.00 0.00 71 ASN A C 7
ATOM 8266 O O . ASN A 1 71 ? -4.533 19.216 12.852 1.00 0.00 71 ASN A O 7
ATOM 8277 N N . SER A 1 72 ? -2.620 20.167 12.147 1.00 0.00 72 SER A N 7
ATOM 8278 C CA . SER A 1 72 ? -1.788 19.030 12.522 1.00 0.00 72 SER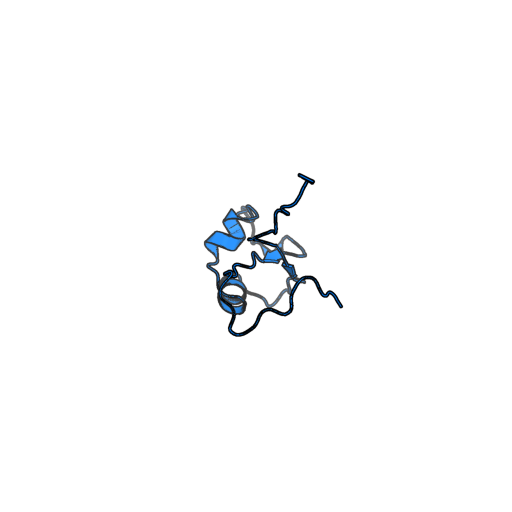 A CA 7
ATOM 8279 C C . SER A 1 72 ? -0.450 19.498 13.085 1.00 0.00 72 SER A C 7
ATOM 8280 O O . SER A 1 72 ? 0.221 20.347 12.500 1.00 0.00 72 SER A O 7
ATOM 8288 N N . GLY A 1 73 ? -0.067 18.937 14.228 1.00 0.00 73 GLY A N 7
ATOM 8289 C CA . GLY A 1 73 ? 1.189 19.309 14.854 1.00 0.00 73 GLY A CA 7
ATOM 8290 C C . GLY A 1 73 ? 1.059 20.540 15.728 1.00 0.00 73 GLY A C 7
ATOM 8291 O O . GLY A 1 73 ? 1.332 21.662 15.301 1.00 0.00 73 GLY A O 7
ATOM 8295 N N . PRO A 1 74 ? 0.631 20.337 16.983 1.00 0.00 74 PRO A N 7
ATOM 8296 C CA . PRO A 1 74 ? 0.455 21.429 17.945 1.00 0.00 74 PRO A CA 7
ATOM 8297 C C . PRO A 1 74 ? 1.783 22.029 18.391 1.00 0.00 74 PRO A C 7
ATOM 8298 O O . PRO A 1 74 ? 2.850 21.505 18.072 1.00 0.00 74 PRO A O 7
ATOM 8309 N N . SER A 1 75 ? 1.711 23.130 19.132 1.00 0.00 75 SER A N 7
ATOM 8310 C CA . SER A 1 75 ? 2.910 23.804 19.619 1.00 0.00 75 SER A CA 7
ATOM 8311 C C . SER A 1 75 ? 2.921 23.857 21.143 1.00 0.00 75 SER A C 7
ATOM 8312 O O . SER A 1 75 ? 2.022 23.332 21.801 1.00 0.00 75 SER A O 7
ATOM 8320 N N . SER A 1 76 ? 3.945 24.496 21.699 1.00 0.00 76 SER A N 7
ATOM 8321 C CA . SER A 1 76 ? 4.077 24.615 23.147 1.00 0.00 76 SER A CA 7
ATOM 8322 C C . SER A 1 76 ? 4.147 26.080 23.567 1.00 0.00 76 SER A C 7
ATOM 8323 O O . SER A 1 76 ? 3.564 26.477 24.575 1.00 0.00 76 SER A O 7
ATOM 8331 N N . GLY A 1 77 ? 4.864 26.880 22.784 1.00 0.00 77 GLY A N 7
ATOM 8332 C CA . GLY A 1 77 ? 4.998 28.293 23.090 1.00 0.00 77 GLY A CA 7
ATOM 8333 C C . GLY A 1 77 ? 6.433 28.772 23.002 1.00 0.00 77 GLY A C 7
ATOM 8334 O O . GLY A 1 77 ? 7.265 28.143 22.347 1.00 0.00 77 GLY A O 7
ATOM 8338 N N . GLY A 1 1 ? -21.177 21.939 9.732 1.00 0.00 1 GLY A N 8
ATOM 8339 C CA . GLY A 1 1 ? -20.595 23.251 9.523 1.00 0.00 1 GLY A CA 8
ATOM 8340 C C . GLY A 1 1 ? -19.302 23.193 8.735 1.00 0.00 1 GLY A C 8
ATOM 8341 O O . GLY A 1 1 ? -19.150 23.884 7.727 1.00 0.00 1 GLY A O 8
ATOM 8345 N N . SER A 1 2 ? -18.367 22.367 9.194 1.00 0.00 2 SER A N 8
ATOM 8346 C CA . SER A 1 2 ? -17.078 22.226 8.527 1.00 0.00 2 SER A CA 8
ATOM 8347 C C . SER A 1 2 ? -17.263 21.982 7.032 1.00 0.00 2 SER A C 8
ATOM 8348 O O . SER A 1 2 ? -17.688 20.904 6.616 1.00 0.00 2 SER A O 8
ATOM 8356 N N . SER A 1 3 ? -16.942 22.991 6.230 1.00 0.00 3 SER A N 8
ATOM 8357 C CA . SER A 1 3 ? -17.076 22.889 4.782 1.00 0.00 3 SER A CA 8
ATOM 8358 C C . SER A 1 3 ? -16.154 23.881 4.079 1.00 0.00 3 SER A C 8
ATOM 8359 O O . SER A 1 3 ? -15.847 24.946 4.6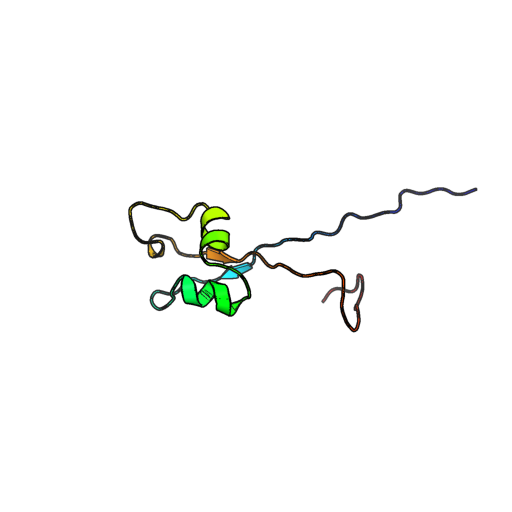13 1.00 0.00 3 SER A O 8
ATOM 8367 N N . GLY A 1 4 ? -15.714 23.521 2.877 1.00 0.00 4 GLY A N 8
ATOM 8368 C CA . GLY A 1 4 ? -14.830 24.389 2.120 1.00 0.00 4 GLY A CA 8
ATOM 8369 C C . GLY A 1 4 ? -13.367 24.071 2.352 1.00 0.00 4 GLY A C 8
ATOM 8370 O O . GLY A 1 4 ? -12.845 24.281 3.447 1.00 0.00 4 GLY A O 8
ATOM 8374 N N . SER A 1 5 ? -12.702 23.562 1.320 1.00 0.00 5 SER A N 8
ATOM 8375 C CA . SER A 1 5 ? -11.291 23.209 1.418 1.00 0.00 5 SER A CA 8
ATOM 8376 C C . SER A 1 5 ? -10.654 23.124 0.034 1.00 0.00 5 SER A C 8
ATOM 8377 O O . SER A 1 5 ? -11.037 22.291 -0.787 1.00 0.00 5 SER A O 8
ATOM 8385 N N . SER A 1 6 ? -9.681 23.994 -0.217 1.00 0.00 6 SER A N 8
ATOM 8386 C CA . SER A 1 6 ? -8.993 24.021 -1.502 1.00 0.00 6 SER A CA 8
ATOM 8387 C C . SER A 1 6 ? -7.580 24.575 -1.350 1.00 0.00 6 SER A C 8
ATOM 8388 O O . SER A 1 6 ? -7.173 24.980 -0.262 1.00 0.00 6 SER A O 8
ATOM 8396 N N . GLY A 1 7 ? -6.834 24.589 -2.451 1.00 0.00 7 GLY A N 8
ATOM 8397 C CA . GLY A 1 7 ? -5.474 25.095 -2.420 1.00 0.00 7 GLY A CA 8
ATOM 8398 C C . GLY A 1 7 ? -4.478 24.115 -3.008 1.00 0.00 7 GLY A C 8
ATOM 8399 O O . GLY A 1 7 ? -4.416 23.938 -4.225 1.00 0.00 7 GLY A O 8
ATOM 8403 N N . CYS A 1 8 ? -3.696 23.479 -2.144 1.00 0.00 8 CYS A N 8
ATOM 8404 C CA . CYS A 1 8 ? -2.695 22.514 -2.584 1.00 0.00 8 CYS A CA 8
ATOM 8405 C C . CYS A 1 8 ? -2.932 21.152 -1.940 1.00 0.00 8 CYS A C 8
ATOM 8406 O O . CYS A 1 8 ? -3.256 21.063 -0.755 1.00 0.00 8 CYS A O 8
ATOM 8414 N N . SER A 1 9 ? -2.769 20.094 -2.727 1.00 0.00 9 SER A N 8
ATOM 8415 C CA . SER A 1 9 ? -2.971 18.736 -2.234 1.00 0.00 9 SER A CA 8
ATOM 8416 C C . SER A 1 9 ? -1.657 18.136 -1.743 1.00 0.00 9 SER A C 8
ATOM 8417 O O . SER A 1 9 ? -0.587 18.381 -2.299 1.00 0.00 9 SER A O 8
ATOM 8425 N N . PRO A 1 10 ? -1.739 17.331 -0.673 1.00 0.00 10 PRO A N 8
ATOM 8426 C CA . PRO A 1 10 ? -0.567 16.678 -0.082 1.00 0.00 10 PRO A CA 8
ATOM 8427 C C . PRO A 1 10 ? 0.004 15.588 -0.982 1.00 0.00 10 PRO A C 8
ATOM 8428 O O . PRO A 1 10 ? -0.391 15.454 -2.140 1.00 0.00 10 PRO A O 8
ATOM 8439 N N . VAL A 1 11 ? 0.936 14.809 -0.441 1.00 0.00 11 VAL A N 8
ATOM 8440 C CA . VAL A 1 11 ? 1.561 13.729 -1.195 1.00 0.00 11 VAL A CA 8
ATOM 8441 C C . VAL A 1 11 ? 0.552 12.636 -1.529 1.00 0.00 11 VAL A C 8
ATOM 8442 O O . VAL A 1 11 ? -0.418 12.429 -0.799 1.00 0.00 11 VAL A O 8
ATOM 8455 N N . ARG A 1 12 ? 0.787 11.939 -2.636 1.00 0.00 12 ARG A N 8
ATOM 8456 C CA . ARG A 1 12 ? -0.102 10.867 -3.067 1.00 0.00 12 ARG A CA 8
ATOM 8457 C C . ARG A 1 12 ? 0.617 9.521 -3.041 1.00 0.00 12 ARG A C 8
ATOM 8458 O O . ARG A 1 12 ? 0.114 8.550 -2.477 1.00 0.00 12 ARG A O 8
ATOM 8479 N N . GLU A 1 13 ? 1.794 9.473 -3.656 1.00 0.00 13 GLU A N 8
ATOM 8480 C CA . GLU A 1 13 ? 2.580 8.246 -3.704 1.00 0.00 13 GLU A CA 8
ATOM 8481 C C . GLU A 1 13 ? 3.056 7.849 -2.309 1.00 0.00 13 GLU A C 8
ATOM 8482 O O . GLU A 1 13 ? 3.973 8.459 -1.758 1.00 0.00 13 GLU A O 8
ATOM 8494 N N . ARG A 1 14 ? 2.425 6.825 -1.744 1.00 0.00 14 ARG A N 8
ATOM 8495 C CA . ARG A 1 14 ? 2.782 6.349 -0.413 1.00 0.00 14 ARG A CA 8
ATOM 8496 C C . ARG A 1 14 ? 2.480 4.860 -0.269 1.00 0.00 14 ARG A C 8
ATOM 8497 O O . ARG A 1 14 ? 1.353 4.420 -0.499 1.00 0.00 14 ARG A O 8
ATOM 8518 N N . ARG A 1 15 ? 3.494 4.090 0.111 1.00 0.00 15 ARG A N 8
ATOM 8519 C CA . ARG A 1 15 ? 3.337 2.650 0.283 1.00 0.00 15 ARG A CA 8
ATOM 8520 C C . ARG A 1 15 ? 3.943 2.192 1.606 1.00 0.00 15 ARG A C 8
ATOM 8521 O O . ARG A 1 15 ? 5.031 2.627 1.987 1.00 0.00 15 ARG A O 8
ATOM 8542 N N . LEU A 1 16 ? 3.233 1.312 2.303 1.00 0.00 16 LEU A N 8
ATOM 8543 C CA . LEU A 1 16 ? 3.700 0.795 3.584 1.00 0.00 16 LEU A CA 8
ATOM 8544 C C . LEU A 1 16 ? 4.413 -0.542 3.405 1.00 0.00 16 LEU A C 8
ATOM 8545 O O . LEU A 1 16 ? 3.915 -1.434 2.720 1.00 0.00 16 LEU A O 8
ATOM 8561 N N . GLU A 1 17 ? 5.581 -0.671 4.026 1.00 0.00 17 GLU A N 8
ATOM 8562 C CA . GLU A 1 17 ? 6.362 -1.900 3.935 1.00 0.00 17 GLU A CA 8
ATOM 8563 C C . GLU A 1 17 ? 5.875 -2.930 4.950 1.00 0.00 17 GLU A C 8
ATOM 8564 O O . GLU A 1 17 ? 5.907 -2.692 6.158 1.00 0.00 17 GLU A O 8
ATOM 8576 N N . HIS A 1 18 ? 5.423 -4.076 4.451 1.00 0.00 18 HIS A N 8
ATOM 8577 C CA . HIS A 1 18 ? 4.929 -5.144 5.313 1.00 0.00 18 HIS A CA 8
ATOM 8578 C C . HIS A 1 18 ? 5.927 -6.296 5.377 1.00 0.00 18 HIS A C 8
ATOM 8579 O O . HIS A 1 18 ? 6.285 -6.877 4.353 1.00 0.00 18 HIS A O 8
ATOM 8594 N N . GLN A 1 19 ? 6.373 -6.620 6.587 1.00 0.00 19 GLN A N 8
ATOM 8595 C CA . GLN A 1 19 ? 7.331 -7.701 6.783 1.00 0.00 19 GLN A CA 8
ATOM 8596 C C . GLN A 1 19 ? 6.700 -9.052 6.463 1.00 0.00 19 GLN A C 8
ATOM 8597 O O . GLN A 1 19 ? 6.338 -9.809 7.365 1.00 0.00 19 GLN A O 8
ATOM 8611 N N . LEU A 1 20 ? 6.571 -9.349 5.175 1.00 0.00 20 LEU A N 8
ATOM 8612 C CA . LEU A 1 20 ? 5.983 -10.609 4.735 1.00 0.00 20 LEU A CA 8
ATOM 8613 C C . LEU A 1 20 ? 6.449 -11.764 5.616 1.00 0.00 20 LEU A C 8
ATOM 8614 O O . LEU A 1 20 ? 7.642 -12.057 5.692 1.00 0.00 20 LEU A O 8
ATOM 8630 N N . GLU A 1 21 ? 5.499 -12.417 6.279 1.00 0.00 21 GLU A N 8
ATOM 8631 C CA . GLU A 1 21 ? 5.812 -13.540 7.153 1.00 0.00 21 GLU A CA 8
ATOM 8632 C C . GLU A 1 21 ? 5.403 -14.862 6.509 1.00 0.00 21 GLU A C 8
ATOM 8633 O O . GLU A 1 21 ? 4.514 -14.918 5.659 1.00 0.00 21 GLU A O 8
ATOM 8645 N N . PRO A 1 22 ? 6.067 -15.951 6.922 1.00 0.00 22 PRO A N 8
ATOM 8646 C CA . PRO A 1 22 ? 5.790 -17.293 6.399 1.00 0.00 22 PRO A CA 8
ATOM 8647 C C . PRO A 1 22 ? 4.436 -17.825 6.855 1.00 0.00 22 PRO A C 8
ATOM 8648 O O . PRO A 1 22 ? 4.314 -18.392 7.940 1.00 0.00 22 PRO A O 8
ATOM 8659 N N . GLY A 1 23 ? 3.419 -17.637 6.019 1.00 0.00 23 GLY A N 8
ATOM 8660 C CA . GLY A 1 23 ? 2.087 -18.105 6.354 1.00 0.00 23 GLY A CA 8
ATOM 8661 C C . GLY A 1 23 ? 1.004 -17.153 5.885 1.00 0.00 23 GLY A C 8
ATOM 8662 O O . GLY A 1 23 ? -0.171 -17.517 5.832 1.00 0.00 23 GLY A O 8
ATOM 8666 N N . ASP A 1 24 ? 1.399 -15.931 5.546 1.00 0.00 24 ASP A N 8
ATOM 8667 C CA . ASP A 1 24 ? 0.453 -14.924 5.080 1.00 0.00 24 ASP A CA 8
ATOM 8668 C C . ASP A 1 24 ? -0.072 -15.273 3.691 1.00 0.00 24 ASP A C 8
ATOM 8669 O O . ASP A 1 24 ? 0.521 -16.081 2.975 1.00 0.00 24 ASP A O 8
ATOM 8678 N N . THR A 1 25 ? -1.190 -14.659 3.314 1.00 0.00 25 THR A N 8
ATOM 8679 C CA . THR A 1 25 ? -1.796 -14.907 2.012 1.00 0.00 25 THR A CA 8
ATOM 8680 C C . THR A 1 25 ? -2.279 -13.608 1.375 1.00 0.00 25 THR A C 8
ATOM 8681 O O . THR A 1 25 ? -2.631 -12.656 2.072 1.00 0.00 25 THR A O 8
ATOM 8692 N N . LEU A 1 26 ? -2.294 -13.576 0.047 1.00 0.00 26 LEU A N 8
ATOM 8693 C CA . LEU A 1 26 ? -2.734 -12.394 -0.685 1.00 0.00 26 LEU A CA 8
ATOM 8694 C C . LEU A 1 26 ? -4.113 -11.943 -0.212 1.00 0.00 26 LEU A C 8
ATOM 8695 O O . LEU A 1 26 ? -4.297 -10.794 0.188 1.00 0.00 26 LEU A O 8
ATOM 8711 N N . ALA A 1 27 ? -5.077 -12.857 -0.259 1.00 0.00 27 ALA A N 8
ATOM 8712 C CA . ALA A 1 27 ? -6.437 -12.554 0.169 1.00 0.00 27 ALA A CA 8
ATOM 8713 C C . ALA A 1 27 ? -6.451 -11.950 1.569 1.00 0.00 27 ALA A C 8
ATOM 8714 O O . ALA A 1 27 ? -7.271 -11.085 1.874 1.00 0.00 27 ALA A O 8
ATOM 8721 N N . GLY A 1 28 ? -5.537 -12.412 2.417 1.00 0.00 28 GLY A N 8
ATOM 8722 C CA . GLY A 1 28 ? -5.463 -11.906 3.775 1.00 0.00 28 GLY A CA 8
ATOM 8723 C C . GLY A 1 28 ? -5.069 -10.443 3.828 1.00 0.00 28 GLY A C 8
ATOM 8724 O O . GLY A 1 28 ? -5.810 -9.612 4.355 1.00 0.00 28 GLY A O 8
ATOM 8728 N N . LEU A 1 29 ? -3.900 -10.126 3.282 1.00 0.00 29 LEU A N 8
ATOM 8729 C CA . LEU A 1 29 ? -3.408 -8.753 3.270 1.00 0.00 29 LEU A CA 8
ATOM 8730 C C . LEU A 1 29 ? -4.401 -7.825 2.579 1.00 0.00 29 LEU A C 8
ATOM 8731 O O . LEU A 1 29 ? -4.715 -6.748 3.086 1.00 0.00 29 LEU A O 8
ATOM 8747 N N . ALA A 1 30 ? -4.894 -8.250 1.421 1.00 0.00 30 ALA A N 8
ATOM 8748 C CA . ALA A 1 30 ? -5.855 -7.459 0.662 1.00 0.00 30 ALA A CA 8
ATOM 8749 C C . ALA A 1 30 ? -6.871 -6.796 1.586 1.00 0.00 30 ALA A C 8
ATOM 8750 O O . ALA A 1 30 ? -6.999 -5.571 1.608 1.00 0.00 30 ALA A O 8
ATOM 8757 N N . LEU A 1 31 ? -7.591 -7.612 2.348 1.00 0.00 31 LEU A N 8
ATOM 8758 C CA . LEU A 1 31 ? -8.597 -7.104 3.275 1.00 0.00 31 LEU A CA 8
ATOM 8759 C C . LEU A 1 31 ? -7.941 -6.474 4.499 1.00 0.00 31 LEU A C 8
ATOM 8760 O O . LEU A 1 31 ? -8.331 -5.392 4.938 1.00 0.00 31 LEU A O 8
ATOM 8776 N N . LYS A 1 32 ? -6.941 -7.157 5.046 1.00 0.00 32 LYS A N 8
ATOM 8777 C CA . LYS A 1 32 ? -6.227 -6.664 6.218 1.00 0.00 32 LYS A CA 8
ATOM 8778 C C . LYS A 1 32 ? -6.038 -5.152 6.143 1.00 0.00 32 LYS A C 8
ATOM 8779 O O . LYS A 1 32 ? -6.042 -4.465 7.165 1.00 0.00 32 LYS A O 8
ATOM 8798 N N . TYR A 1 33 ? -5.873 -4.641 4.928 1.00 0.00 33 TYR A N 8
ATOM 8799 C CA . TYR A 1 33 ? -5.681 -3.210 4.721 1.00 0.00 33 TYR A CA 8
ATOM 8800 C C . TYR A 1 33 ? -6.950 -2.564 4.176 1.00 0.00 33 TYR A C 8
ATOM 8801 O O . TYR A 1 33 ? -7.579 -1.744 4.843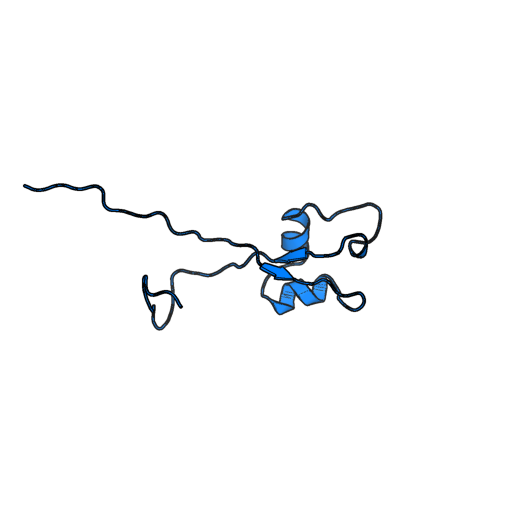 1.00 0.00 33 TYR A O 8
ATOM 8819 N N . GLY A 1 34 ? -7.322 -2.941 2.956 1.00 0.00 34 GLY A N 8
ATOM 8820 C CA . GLY A 1 34 ? -8.515 -2.390 2.341 1.00 0.00 34 GLY A CA 8
ATOM 8821 C C . GLY A 1 34 ? -8.397 -2.293 0.832 1.00 0.00 34 GLY A C 8
ATOM 8822 O O . GLY A 1 34 ? -8.902 -1.350 0.222 1.00 0.00 34 GLY A O 8
ATOM 8826 N N . VAL A 1 35 ? -7.728 -3.270 0.229 1.00 0.00 35 VAL A N 8
ATOM 8827 C CA . VAL A 1 35 ? -7.544 -3.291 -1.218 1.00 0.00 35 VAL A CA 8
ATOM 8828 C C . VAL A 1 35 ? -7.764 -4.691 -1.779 1.00 0.00 35 VAL A C 8
ATOM 8829 O O . VAL A 1 35 ? -8.070 -5.628 -1.041 1.00 0.00 35 VAL A O 8
ATOM 8842 N N . THR A 1 36 ? -7.606 -4.827 -3.092 1.00 0.00 36 THR A N 8
ATOM 8843 C CA . THR A 1 36 ? -7.787 -6.113 -3.754 1.00 0.00 36 THR A CA 8
ATOM 8844 C C . THR A 1 36 ? -6.446 -6.770 -4.057 1.00 0.00 36 THR A C 8
ATOM 8845 O O . THR A 1 36 ? -5.483 -6.097 -4.425 1.00 0.00 36 THR A O 8
ATOM 8856 N N . MET A 1 37 ? -6.389 -8.089 -3.900 1.00 0.00 37 MET A N 8
ATOM 8857 C CA . MET A 1 37 ? -5.164 -8.837 -4.158 1.00 0.00 37 MET A CA 8
ATOM 8858 C C . MET A 1 37 ? -4.496 -8.358 -5.443 1.00 0.00 37 MET A C 8
ATOM 8859 O O . MET A 1 37 ? -3.303 -8.055 -5.456 1.00 0.00 37 MET A O 8
ATOM 8873 N N . GLU A 1 38 ? -5.272 -8.292 -6.520 1.00 0.00 38 GLU A N 8
ATOM 8874 C CA . GLU A 1 38 ? -4.753 -7.851 -7.809 1.00 0.00 38 GLU A CA 8
ATOM 8875 C C . GLU A 1 38 ? -3.990 -6.537 -7.668 1.00 0.00 38 GLU A C 8
ATOM 8876 O O . GLU A 1 38 ? -2.815 -6.448 -8.024 1.00 0.00 38 GLU A O 8
ATOM 8888 N N . GLN A 1 39 ? -4.667 -5.519 -7.146 1.00 0.00 39 GLN A N 8
ATOM 8889 C CA . GLN A 1 39 ? -4.054 -4.210 -6.958 1.00 0.00 39 GLN A CA 8
ATOM 8890 C C . GLN A 1 39 ? -2.634 -4.346 -6.419 1.00 0.00 39 GLN A C 8
ATOM 8891 O O . GLN A 1 39 ? -1.675 -3.903 -7.051 1.00 0.00 39 GLN A O 8
ATOM 8905 N N . ILE A 1 40 ? -2.508 -4.961 -5.248 1.00 0.00 40 ILE A N 8
ATOM 8906 C CA . ILE A 1 40 ? -1.204 -5.155 -4.624 1.00 0.00 40 ILE A CA 8
ATOM 8907 C C . ILE A 1 40 ? -0.193 -5.706 -5.625 1.00 0.00 40 ILE A C 8
ATOM 8908 O O . ILE A 1 40 ? 0.850 -5.099 -5.867 1.00 0.00 40 ILE A O 8
ATOM 8924 N N . LYS A 1 41 ? -0.510 -6.858 -6.205 1.00 0.00 41 LYS A N 8
ATOM 8925 C CA . LYS A 1 41 ? 0.368 -7.491 -7.182 1.00 0.00 41 LYS A CA 8
ATOM 8926 C C . LYS A 1 41 ? 0.711 -6.524 -8.311 1.00 0.00 41 LYS A C 8
ATOM 8927 O O . LYS A 1 41 ? 1.866 -6.133 -8.476 1.00 0.00 41 LYS A O 8
ATOM 8946 N N . ARG A 1 42 ? -0.300 -6.142 -9.084 1.00 0.00 42 ARG A N 8
ATOM 8947 C CA . ARG A 1 42 ? -0.105 -5.221 -10.197 1.00 0.00 42 ARG A CA 8
ATOM 8948 C C . ARG A 1 42 ? 0.680 -3.990 -9.753 1.00 0.00 42 ARG A C 8
ATOM 8949 O O . ARG A 1 42 ? 1.361 -3.353 -10.556 1.00 0.00 42 ARG A O 8
ATOM 8970 N N . ALA A 1 43 ? 0.578 -3.661 -8.469 1.00 0.00 43 ALA A N 8
ATOM 8971 C CA . ALA A 1 43 ? 1.279 -2.508 -7.918 1.00 0.00 43 ALA A CA 8
ATOM 8972 C C . ALA A 1 43 ? 2.774 -2.781 -7.795 1.00 0.00 43 ALA A C 8
ATOM 8973 O O . ALA A 1 43 ? 3.595 -1.884 -7.980 1.00 0.00 43 ALA A O 8
ATOM 8980 N N . ASN A 1 44 ? 3.119 -4.026 -7.482 1.00 0.00 44 ASN A N 8
ATOM 8981 C CA . ASN A 1 44 ? 4.516 -4.417 -7.333 1.00 0.00 44 ASN A CA 8
ATOM 8982 C C . ASN A 1 44 ? 4.872 -5.544 -8.298 1.00 0.00 44 ASN A C 8
ATOM 8983 O O . ASN A 1 44 ? 5.827 -6.288 -8.075 1.00 0.00 44 ASN A O 8
ATOM 8994 N N . ARG A 1 45 ? 4.096 -5.663 -9.371 1.00 0.00 45 ARG A N 8
ATOM 8995 C CA . ARG A 1 45 ? 4.328 -6.699 -10.370 1.00 0.00 45 ARG A CA 8
ATOM 8996 C C . ARG A 1 45 ? 4.880 -7.965 -9.722 1.00 0.00 45 ARG A C 8
ATOM 8997 O O . ARG A 1 45 ? 5.846 -8.555 -10.209 1.00 0.00 45 ARG A O 8
ATOM 9018 N N . LEU A 1 46 ? 4.261 -8.378 -8.621 1.00 0.00 46 LEU A N 8
ATOM 9019 C CA . LEU A 1 46 ? 4.690 -9.575 -7.905 1.00 0.00 46 LEU A CA 8
ATOM 9020 C C . LEU A 1 46 ? 4.381 -10.832 -8.712 1.00 0.00 46 LEU A C 8
ATOM 9021 O O . LEU A 1 46 ? 4.897 -11.911 -8.420 1.00 0.00 46 LEU A O 8
ATOM 9037 N N . TYR A 1 47 ? 3.537 -10.685 -9.727 1.00 0.00 47 TYR A N 8
ATOM 9038 C CA . TYR A 1 47 ? 3.159 -11.808 -10.576 1.00 0.00 47 TYR A CA 8
ATOM 9039 C C . TYR A 1 47 ? 4.394 -12.520 -11.119 1.00 0.00 47 TYR A C 8
ATOM 9040 O O . TYR A 1 47 ? 5.071 -12.018 -12.017 1.00 0.00 47 TYR A O 8
ATOM 9058 N N . THR A 1 48 ? 4.682 -13.696 -10.568 1.00 0.00 48 THR A N 8
ATOM 9059 C CA . THR A 1 48 ? 5.835 -14.478 -10.995 1.00 0.00 48 THR A CA 8
ATOM 9060 C C . THR A 1 48 ? 5.466 -15.946 -11.178 1.00 0.00 48 THR A C 8
ATOM 9061 O O . THR A 1 48 ? 4.460 -16.413 -10.647 1.00 0.00 48 THR A O 8
ATOM 9072 N N . ASN A 1 49 ? 6.287 -16.668 -11.933 1.00 0.00 49 ASN A N 8
ATOM 9073 C CA . ASN A 1 49 ? 6.046 -18.084 -12.186 1.00 0.00 49 ASN A CA 8
ATOM 9074 C C . ASN A 1 49 ? 5.875 -18.849 -10.876 1.00 0.00 49 ASN A C 8
ATOM 9075 O O . ASN A 1 49 ? 5.044 -19.751 -10.777 1.00 0.00 49 ASN A O 8
ATOM 9086 N N . ASP A 1 50 ? 6.668 -18.482 -9.875 1.00 0.00 50 ASP A N 8
ATOM 9087 C CA . ASP A 1 50 ? 6.603 -19.131 -8.571 1.00 0.00 50 ASP A CA 8
ATOM 9088 C C . ASP A 1 50 ? 5.884 -18.246 -7.558 1.00 0.00 50 ASP A C 8
ATOM 9089 O O . ASP A 1 50 ? 5.823 -17.027 -7.717 1.00 0.00 50 ASP A O 8
ATOM 9098 N N . SER A 1 51 ? 5.338 -18.869 -6.518 1.00 0.00 51 SER A N 8
ATOM 9099 C CA . SER A 1 51 ? 4.618 -18.139 -5.482 1.00 0.00 51 SER A CA 8
ATOM 9100 C C . SER A 1 51 ? 5.289 -16.799 -5.195 1.00 0.00 51 SER A C 8
ATOM 9101 O O . SER A 1 51 ? 6.480 -16.621 -5.453 1.00 0.00 51 SER A O 8
ATOM 9109 N N . ILE A 1 52 ? 4.516 -15.860 -4.661 1.00 0.00 52 ILE A N 8
ATOM 9110 C CA . ILE A 1 52 ? 5.035 -14.536 -4.338 1.00 0.00 52 ILE A CA 8
ATOM 9111 C C . ILE A 1 52 ? 6.023 -14.601 -3.179 1.00 0.00 52 ILE A C 8
ATOM 9112 O O . ILE A 1 52 ? 6.885 -13.733 -3.035 1.00 0.00 52 ILE A O 8
ATOM 9128 N N . PHE A 1 53 ? 5.894 -15.635 -2.355 1.00 0.00 53 PHE A N 8
ATOM 9129 C CA . PHE A 1 53 ? 6.777 -15.814 -1.209 1.00 0.00 53 PHE A CA 8
ATOM 9130 C C . PHE A 1 53 ? 8.235 -15.611 -1.608 1.00 0.00 53 PHE A C 8
ATOM 9131 O O . PHE A 1 53 ? 9.092 -15.347 -0.763 1.00 0.00 53 PHE A O 8
ATOM 9148 N N . LEU A 1 54 ? 8.511 -15.737 -2.901 1.00 0.00 54 LEU A N 8
ATOM 9149 C CA . LEU A 1 54 ? 9.866 -15.568 -3.415 1.00 0.00 54 LEU A CA 8
ATOM 9150 C C . LEU A 1 54 ? 10.516 -14.316 -2.836 1.00 0.00 54 LEU A C 8
ATOM 9151 O O . LEU A 1 54 ? 11.729 -14.271 -2.630 1.00 0.00 54 LEU A O 8
ATOM 9167 N N . LYS A 1 55 ? 9.700 -13.300 -2.573 1.00 0.00 55 LYS A N 8
ATOM 9168 C CA . LYS A 1 55 ? 10.194 -12.047 -2.014 1.00 0.00 55 LYS A CA 8
ATOM 9169 C C . LYS A 1 55 ? 10.305 -12.136 -0.495 1.00 0.00 55 LYS A C 8
ATOM 9170 O O . LYS A 1 55 ? 10.072 -13.191 0.095 1.00 0.00 55 LYS A O 8
ATOM 9189 N N . LYS A 1 56 ? 10.661 -11.021 0.134 1.00 0.00 56 LYS A N 8
ATOM 9190 C CA . LYS A 1 56 ? 10.801 -10.970 1.584 1.00 0.00 56 LYS A CA 8
ATOM 9191 C C . LYS A 1 56 ? 9.832 -9.960 2.189 1.00 0.00 56 LYS A C 8
ATOM 9192 O O . LYS A 1 56 ? 9.151 -10.249 3.174 1.00 0.00 56 LYS A O 8
ATOM 9211 N N . THR A 1 57 ? 9.774 -8.773 1.594 1.00 0.00 57 THR A N 8
ATOM 9212 C CA . THR A 1 57 ? 8.888 -7.719 2.074 1.00 0.00 57 THR A CA 8
ATOM 9213 C C . THR A 1 57 ? 7.958 -7.236 0.967 1.00 0.00 57 THR A C 8
ATOM 9214 O O . THR A 1 57 ? 8.400 -6.942 -0.144 1.00 0.00 57 THR A O 8
ATOM 9225 N N . LEU A 1 58 ? 6.669 -7.155 1.277 1.00 0.00 58 LEU A N 8
ATOM 9226 C CA . LEU A 1 58 ? 5.676 -6.706 0.308 1.00 0.00 58 LEU A CA 8
ATOM 9227 C C . LEU A 1 58 ? 5.026 -5.402 0.759 1.00 0.00 58 LEU A C 8
ATOM 9228 O O . LEU A 1 58 ? 4.446 -5.327 1.843 1.00 0.00 58 LEU A O 8
ATOM 9244 N N . TYR A 1 59 ? 5.124 -4.376 -0.080 1.00 0.00 59 TYR A N 8
ATOM 9245 C CA . TYR A 1 59 ? 4.546 -3.075 0.233 1.00 0.00 59 TYR A CA 8
ATOM 9246 C C . TYR A 1 59 ? 3.054 -3.051 -0.086 1.00 0.00 59 TYR A C 8
ATOM 9247 O O . TYR A 1 59 ? 2.596 -3.717 -1.015 1.00 0.00 59 TYR A O 8
ATOM 9265 N N . ILE A 1 60 ? 2.302 -2.277 0.690 1.00 0.00 60 ILE A N 8
ATOM 9266 C CA . ILE A 1 60 ? 0.863 -2.164 0.490 1.00 0.00 60 ILE A CA 8
ATOM 9267 C C . ILE A 1 60 ? 0.466 -0.731 0.152 1.00 0.00 60 ILE A C 8
ATOM 9268 O O . ILE A 1 60 ? 0.776 0.213 0.879 1.00 0.00 60 ILE A O 8
ATOM 9284 N N . PRO A 1 61 ? -0.239 -0.562 -0.976 1.00 0.00 61 PRO A N 8
ATOM 9285 C CA . PRO A 1 61 ? -0.696 0.753 -1.435 1.00 0.00 61 PRO A CA 8
ATOM 9286 C C . PRO A 1 61 ? -1.795 1.327 -0.547 1.00 0.00 61 PRO A C 8
ATOM 9287 O O . PRO A 1 61 ? -2.882 0.758 -0.443 1.00 0.00 61 PRO A O 8
ATOM 9298 N N . ILE A 1 62 ? -1.505 2.456 0.090 1.00 0.00 62 ILE A N 8
ATOM 9299 C CA . ILE A 1 62 ? -2.470 3.106 0.968 1.00 0.00 62 ILE A CA 8
ATOM 9300 C C . ILE A 1 62 ? -3.308 4.125 0.203 1.00 0.00 62 ILE A C 8
ATOM 9301 O O . ILE A 1 62 ? -2.773 5.031 -0.438 1.00 0.00 62 ILE A O 8
ATOM 9317 N N . LEU A 1 63 ? -4.626 3.973 0.277 1.00 0.00 63 LEU A N 8
ATOM 9318 C CA . LEU A 1 63 ? -5.540 4.880 -0.407 1.00 0.00 63 LEU A CA 8
ATOM 9319 C C . LEU A 1 63 ? -6.107 5.914 0.562 1.00 0.00 63 LEU A C 8
ATOM 9320 O O . LEU A 1 63 ? -6.990 5.611 1.364 1.00 0.00 63 LEU A O 8
ATOM 9336 N N . THR A 1 64 ? -5.594 7.138 0.480 1.00 0.00 64 THR A N 8
ATOM 9337 C CA . THR A 1 64 ? -6.049 8.217 1.347 1.00 0.00 64 THR A CA 8
ATOM 9338 C C . THR A 1 64 ? -6.609 9.378 0.534 1.00 0.00 64 THR A C 8
ATOM 9339 O O . THR A 1 64 ? -6.258 9.556 -0.632 1.00 0.00 64 THR A O 8
ATOM 9350 N N . GLU A 1 65 ? -7.480 10.165 1.157 1.00 0.00 65 GLU A N 8
ATOM 9351 C CA . GLU A 1 65 ? -8.088 11.310 0.488 1.00 0.00 65 GLU A CA 8
ATOM 9352 C C . GLU A 1 65 ? -7.394 12.608 0.892 1.00 0.00 65 GLU A C 8
ATOM 9353 O O . GLU A 1 65 ? -6.808 12.718 1.969 1.00 0.00 65 GLU A O 8
ATOM 9365 N N . PRO A 1 66 ? -7.462 13.614 0.008 1.00 0.00 66 PRO A N 8
ATOM 9366 C CA . PRO A 1 66 ? -6.846 14.923 0.250 1.00 0.00 66 PRO A CA 8
ATOM 9367 C C . PRO A 1 66 ? -7.562 15.706 1.345 1.00 0.00 66 PRO A C 8
ATOM 9368 O O . PRO A 1 66 ? -7.127 16.792 1.730 1.00 0.00 66 PRO A O 8
ATOM 9379 N N . ARG A 1 67 ? -8.660 15.149 1.844 1.00 0.00 67 ARG A N 8
ATOM 9380 C CA . ARG A 1 67 ? -9.436 15.797 2.895 1.00 0.00 67 ARG A CA 8
ATOM 9381 C C . ARG A 1 67 ? -8.519 16.469 3.912 1.00 0.00 67 ARG A C 8
ATOM 9382 O O . ARG A 1 67 ? -7.529 15.884 4.352 1.00 0.00 67 ARG A O 8
ATOM 9403 N N . ASP A 1 68 ? -8.855 17.700 4.281 1.00 0.00 68 ASP A N 8
ATOM 9404 C CA . ASP A 1 68 ? -8.062 18.452 5.246 1.00 0.00 68 ASP A CA 8
ATOM 9405 C C . ASP A 1 68 ? -8.788 19.724 5.673 1.00 0.00 68 ASP A C 8
ATOM 9406 O O . ASP A 1 68 ? -9.918 19.978 5.252 1.00 0.00 68 ASP A O 8
ATOM 9415 N N . LEU A 1 69 ? -8.134 20.521 6.510 1.00 0.00 69 LEU A N 8
ATOM 9416 C CA . LEU A 1 69 ? -8.717 21.767 6.995 1.00 0.00 69 LEU A CA 8
ATOM 9417 C C . LEU A 1 69 ? -7.754 22.932 6.798 1.00 0.00 69 LEU A C 8
ATOM 9418 O O . LEU A 1 69 ? -8.170 24.053 6.504 1.00 0.00 69 LEU A O 8
ATOM 9434 N N . PHE A 1 70 ? -6.463 22.660 6.959 1.00 0.00 70 PHE A N 8
ATOM 9435 C CA . PHE A 1 70 ? -5.439 23.686 6.798 1.00 0.00 70 PHE A CA 8
ATOM 9436 C C . PHE A 1 70 ? -4.096 23.061 6.432 1.00 0.00 70 PHE A C 8
ATOM 9437 O O . PHE A 1 70 ? -3.885 21.864 6.620 1.00 0.00 70 PHE A O 8
ATOM 9454 N N . ASN A 1 71 ? -3.192 23.882 5.908 1.00 0.00 71 ASN A N 8
ATOM 9455 C CA . ASN A 1 71 ? -1.869 23.410 5.514 1.00 0.00 71 ASN A CA 8
ATOM 9456 C C . ASN A 1 71 ? -1.092 22.898 6.723 1.00 0.00 71 ASN A C 8
ATOM 9457 O O . ASN A 1 71 ? -1.331 23.323 7.853 1.00 0.00 71 ASN A O 8
ATOM 9468 N N . SER A 1 72 ? -0.159 21.983 6.476 1.00 0.00 72 SER A N 8
ATOM 9469 C CA . SER A 1 72 ? 0.651 21.411 7.545 1.00 0.00 72 SER A CA 8
ATOM 9470 C C . SER A 1 72 ? 1.859 20.674 6.975 1.00 0.00 72 SER A C 8
ATOM 9471 O O . SER A 1 72 ? 1.724 19.825 6.094 1.00 0.00 72 SER A O 8
ATOM 9479 N N . GLY A 1 73 ? 3.042 21.006 7.484 1.00 0.00 73 GLY A N 8
ATOM 9480 C CA . GLY A 1 73 ? 4.258 20.367 7.015 1.00 0.00 73 GLY A CA 8
ATOM 9481 C C . GLY A 1 73 ? 4.739 19.277 7.951 1.00 0.00 73 GLY A C 8
ATOM 9482 O O . GLY A 1 73 ? 3.980 18.748 8.764 1.00 0.00 73 GLY A O 8
ATOM 9486 N N . PRO A 1 74 ? 6.028 18.924 7.842 1.00 0.00 74 PRO A N 8
ATOM 9487 C CA . PRO A 1 74 ? 6.638 17.885 8.677 1.00 0.00 74 PRO A CA 8
ATOM 9488 C C . PRO A 1 74 ? 6.779 18.320 10.132 1.00 0.00 74 PRO A C 8
ATOM 9489 O O . PRO A 1 74 ? 6.562 19.485 10.466 1.00 0.00 74 PRO A O 8
ATOM 9500 N N . SER A 1 75 ? 7.142 17.376 10.995 1.00 0.00 75 SER A N 8
ATOM 9501 C CA . SER A 1 75 ? 7.308 17.661 12.415 1.00 0.00 75 SER A CA 8
ATOM 9502 C C . SER A 1 75 ? 8.687 17.222 12.899 1.00 0.00 75 SER A C 8
ATOM 9503 O O . SER A 1 75 ? 9.423 18.005 13.501 1.00 0.00 75 SER A O 8
ATOM 9511 N N . SER A 1 76 ? 9.029 15.966 12.633 1.00 0.00 76 SER A N 8
ATOM 9512 C CA . SER A 1 76 ? 10.318 15.421 13.044 1.00 0.00 76 SER A CA 8
ATOM 9513 C C . SER A 1 76 ? 11.449 16.008 12.205 1.00 0.00 76 SER A C 8
ATOM 9514 O O . SER A 1 76 ? 11.898 15.398 11.236 1.00 0.00 76 SER A O 8
ATOM 9522 N N . GLY A 1 77 ? 11.904 17.197 12.587 1.00 0.00 77 GLY A N 8
ATOM 9523 C CA . GLY A 1 77 ? 12.979 17.848 11.860 1.00 0.00 77 GLY A CA 8
ATOM 9524 C C . GLY A 1 77 ? 14.258 17.932 12.668 1.00 0.00 77 GLY A C 8
ATOM 9525 O O . GLY A 1 77 ? 15.248 17.275 12.346 1.00 0.00 77 GLY A O 8
ATOM 9529 N N . GLY A 1 1 ? -20.486 25.855 2.286 1.00 0.00 1 GLY A N 9
ATOM 9530 C CA . GLY A 1 1 ? -20.160 26.874 1.305 1.00 0.00 1 GLY A CA 9
ATOM 9531 C C . GLY A 1 1 ? -19.668 26.284 -0.001 1.00 0.00 1 GLY A C 9
ATOM 9532 O O . GLY A 1 1 ? -19.840 25.092 -0.256 1.00 0.00 1 GLY A O 9
ATOM 9536 N N . SER A 1 2 ? -19.054 27.120 -0.832 1.00 0.00 2 SER A N 9
ATOM 9537 C CA . SER A 1 2 ? -18.540 26.676 -2.123 1.00 0.00 2 SER A CA 9
ATOM 9538 C C . SER A 1 2 ? -17.298 25.808 -1.943 1.00 0.00 2 SER A C 9
ATOM 9539 O O . SER A 1 2 ? -16.641 25.853 -0.903 1.00 0.00 2 SER A O 9
ATOM 9547 N N . SER A 1 3 ? -16.982 25.019 -2.965 1.00 0.00 3 SER A N 9
ATOM 9548 C CA . SER A 1 3 ? -15.821 24.138 -2.920 1.00 0.00 3 SER A CA 9
ATOM 9549 C C . SER A 1 3 ? -14.557 24.883 -3.337 1.00 0.00 3 SER A C 9
ATOM 9550 O O . SER A 1 3 ? -13.509 24.750 -2.707 1.00 0.00 3 SER A O 9
ATOM 9558 N N . GLY A 1 4 ? -14.665 25.669 -4.405 1.00 0.00 4 GLY A N 9
ATOM 9559 C CA . GLY A 1 4 ? -13.524 26.424 -4.889 1.00 0.00 4 GLY A CA 9
ATOM 9560 C C . GLY A 1 4 ? -12.839 25.751 -6.061 1.00 0.00 4 GLY A C 9
ATOM 9561 O O . GLY A 1 4 ? -13.481 25.056 -6.849 1.00 0.00 4 GLY A O 9
ATOM 9565 N N . SER A 1 5 ? -11.531 25.958 -6.179 1.00 0.00 5 SER A N 9
ATOM 9566 C CA . SER A 1 5 ? -10.759 25.371 -7.268 1.00 0.00 5 SER A CA 9
ATOM 9567 C C . SER A 1 5 ? -9.523 24.655 -6.732 1.00 0.00 5 SER A C 9
ATOM 9568 O O . SER A 1 5 ? -9.159 24.808 -5.566 1.00 0.00 5 SER A O 9
ATOM 9576 N N . SER A 1 6 ? -8.882 23.871 -7.593 1.00 0.00 6 SER A N 9
ATOM 9577 C CA . SER A 1 6 ? -7.689 23.127 -7.207 1.00 0.00 6 SER A CA 9
ATOM 9578 C C . SER A 1 6 ? -6.440 23.740 -7.834 1.00 0.00 6 SER A C 9
ATOM 9579 O O . SER A 1 6 ? -6.510 24.394 -8.873 1.00 0.00 6 SER A O 9
ATOM 9587 N N . GLY A 1 7 ? -5.296 23.522 -7.192 1.00 0.00 7 GLY A N 9
ATOM 9588 C CA . GLY A 1 7 ? -4.047 24.059 -7.700 1.00 0.00 7 GLY A CA 9
ATOM 9589 C C . GLY A 1 7 ? -3.234 23.024 -8.452 1.00 0.00 7 GLY A C 9
ATOM 9590 O O . GLY A 1 7 ? -3.387 21.823 -8.228 1.00 0.00 7 GLY A O 9
ATOM 9594 N N . CYS A 1 8 ? -2.369 23.489 -9.346 1.00 0.00 8 CYS A N 9
ATOM 9595 C CA . CYS A 1 8 ? -1.530 22.595 -10.136 1.00 0.00 8 CYS A CA 9
ATOM 9596 C C . CYS A 1 8 ? -0.471 21.930 -9.262 1.00 0.00 8 CYS A C 9
ATOM 9597 O O . CYS A 1 8 ? 0.572 22.518 -8.977 1.00 0.00 8 CYS A O 9
ATOM 9605 N N . SER A 1 9 ? -0.747 20.700 -8.839 1.00 0.00 9 SER A N 9
ATOM 9606 C CA . SER A 1 9 ? 0.179 19.957 -7.994 1.00 0.00 9 SER A CA 9
ATOM 9607 C C . SER A 1 9 ? 0.503 18.597 -8.606 1.00 0.00 9 SER A C 9
ATOM 9608 O O . SER A 1 9 ? -0.341 17.952 -9.229 1.00 0.00 9 SER A O 9
ATOM 9616 N N . PRO A 1 10 ? 1.754 18.151 -8.425 1.00 0.00 10 PRO A N 9
ATOM 9617 C CA . PRO A 1 10 ? 2.219 16.864 -8.951 1.00 0.00 10 PRO A CA 9
ATOM 9618 C C . PRO A 1 10 ? 1.587 15.679 -8.227 1.00 0.00 10 PRO A C 9
ATOM 9619 O O . PRO A 1 10 ? 0.883 15.851 -7.233 1.00 0.00 10 PRO A O 9
ATOM 9630 N N . VAL A 1 11 ? 1.844 14.477 -8.733 1.00 0.00 11 VAL A N 9
ATOM 9631 C CA . VAL A 1 11 ? 1.302 13.264 -8.134 1.00 0.00 11 VAL A CA 9
ATOM 9632 C C . VAL A 1 11 ? 2.415 12.365 -7.608 1.00 0.00 11 VAL A C 9
ATOM 9633 O O . VAL A 1 11 ? 3.457 12.212 -8.246 1.00 0.00 11 VAL A O 9
ATOM 9646 N N . ARG A 1 12 ? 2.188 11.772 -6.440 1.00 0.00 12 ARG A N 9
ATOM 9647 C CA . ARG A 1 12 ? 3.173 10.889 -5.828 1.00 0.00 12 ARG A CA 9
ATOM 9648 C C . ARG A 1 12 ? 2.520 9.595 -5.350 1.00 0.00 12 ARG A C 9
ATOM 9649 O O . ARG A 1 12 ? 1.332 9.571 -5.028 1.00 0.00 12 ARG A O 9
ATOM 9670 N N . GLU A 1 13 ? 3.304 8.523 -5.308 1.00 0.00 13 GLU A N 9
ATOM 9671 C CA . GLU A 1 13 ? 2.801 7.226 -4.871 1.00 0.00 13 GLU A CA 9
ATOM 9672 C C . GLU A 1 13 ? 3.555 6.737 -3.637 1.00 0.00 13 GLU A C 9
ATOM 9673 O O . GLU A 1 13 ? 4.786 6.739 -3.608 1.00 0.00 13 GLU A O 9
ATOM 9685 N N . ARG A 1 14 ? 2.807 6.319 -2.621 1.00 0.00 14 ARG A N 9
ATOM 9686 C CA . ARG A 1 14 ? 3.404 5.830 -1.384 1.00 0.00 14 ARG A CA 9
ATOM 9687 C C . ARG A 1 14 ? 2.926 4.415 -1.073 1.00 0.00 14 ARG A C 9
ATOM 9688 O O . ARG A 1 14 ? 1.892 3.973 -1.576 1.00 0.00 14 ARG A O 9
ATOM 9709 N N . ARG A 1 15 ? 3.685 3.708 -0.241 1.00 0.00 15 ARG A N 9
ATOM 9710 C CA . ARG A 1 15 ? 3.339 2.343 0.136 1.00 0.00 15 ARG A CA 9
ATOM 9711 C C . ARG A 1 15 ? 3.784 2.044 1.565 1.00 0.00 15 ARG A C 9
ATOM 9712 O O . ARG A 1 15 ? 4.548 2.805 2.160 1.00 0.00 15 ARG A O 9
ATOM 9733 N N . LEU A 1 16 ? 3.301 0.933 2.109 1.00 0.00 16 LEU A N 9
ATOM 9734 C CA . LEU A 1 16 ? 3.648 0.534 3.468 1.00 0.00 16 LEU A CA 9
ATOM 9735 C C . LEU A 1 16 ? 4.354 -0.819 3.475 1.00 0.00 16 LEU A C 9
ATOM 9736 O O . LEU A 1 16 ? 3.835 -1.802 2.949 1.00 0.00 16 LEU A O 9
ATOM 9752 N N . GLU A 1 17 ? 5.539 -0.859 4.076 1.00 0.00 17 GLU A N 9
ATOM 9753 C CA . GLU A 1 17 ? 6.315 -2.091 4.152 1.00 0.00 17 GLU A CA 9
ATOM 9754 C C . GLU A 1 17 ? 5.703 -3.058 5.163 1.00 0.00 17 GLU A C 9
ATOM 9755 O O . GLU A 1 17 ? 5.458 -2.697 6.314 1.00 0.00 17 GLU A O 9
ATOM 9767 N N . HIS A 1 18 ? 5.458 -4.288 4.722 1.00 0.00 18 HIS A N 9
ATOM 9768 C CA . HIS A 1 18 ? 4.874 -5.307 5.587 1.00 0.00 18 HIS A CA 9
ATOM 9769 C C . HIS A 1 18 ? 5.759 -6.549 5.636 1.00 0.00 18 HIS A C 9
ATOM 9770 O O . HIS A 1 18 ? 5.913 -7.252 4.637 1.00 0.00 18 HIS A O 9
ATOM 9785 N N . GLN A 1 19 ? 6.338 -6.812 6.803 1.00 0.00 19 GLN A N 9
ATOM 9786 C CA . GLN A 1 19 ? 7.208 -7.969 6.980 1.00 0.00 19 GLN A CA 9
ATOM 9787 C C . GLN A 1 19 ? 6.488 -9.256 6.593 1.00 0.00 19 GLN A C 9
ATOM 9788 O O . GLN A 1 19 ? 5.886 -9.921 7.437 1.00 0.00 19 GLN A O 9
ATOM 9802 N N . LEU A 1 20 ? 6.554 -9.602 5.312 1.00 0.00 20 LEU A N 9
ATOM 9803 C CA . LEU A 1 20 ? 5.908 -10.811 4.812 1.00 0.00 20 LEU A CA 9
ATOM 9804 C C . LEU A 1 20 ? 6.432 -12.047 5.536 1.00 0.00 20 LEU A C 9
ATOM 9805 O O . LEU A 1 20 ? 7.613 -12.379 5.441 1.00 0.00 20 LEU A O 9
ATOM 9821 N N . GLU A 1 21 ? 5.544 -12.726 6.256 1.00 0.00 21 GLU A N 9
ATOM 9822 C CA . GLU A 1 21 ? 5.917 -13.926 6.994 1.00 0.00 21 GLU A CA 9
ATOM 9823 C C . GLU A 1 21 ? 5.590 -15.182 6.191 1.00 0.00 21 GLU A C 9
ATOM 9824 O O . GLU A 1 21 ? 4.712 -15.187 5.328 1.00 0.00 21 GLU A O 9
ATOM 9836 N N . PRO A 1 22 ? 6.314 -16.274 6.481 1.00 0.00 22 PRO A N 9
ATOM 9837 C CA . PRO A 1 22 ? 6.119 -17.557 5.798 1.00 0.00 22 PRO A CA 9
ATOM 9838 C C . PRO A 1 22 ? 4.795 -18.216 6.168 1.00 0.00 22 PRO A C 9
ATOM 9839 O O . PRO A 1 22 ? 4.752 -19.121 7.000 1.00 0.00 22 PRO A O 9
ATOM 9850 N N . GLY A 1 23 ? 3.715 -17.755 5.544 1.00 0.00 23 GLY A N 9
ATOM 9851 C CA . GLY A 1 23 ? 2.404 -18.312 5.821 1.00 0.00 23 GLY A CA 9
ATOM 9852 C C . GLY A 1 23 ? 1.280 -17.377 5.421 1.00 0.00 23 GLY A C 9
ATOM 9853 O O . GLY A 1 23 ? 0.168 -17.819 5.133 1.00 0.00 23 GLY A O 9
ATOM 9857 N N . ASP A 1 24 ? 1.569 -16.080 5.404 1.00 0.00 24 ASP A N 9
ATOM 9858 C CA . ASP A 1 24 ? 0.574 -15.080 5.037 1.00 0.00 24 ASP A CA 9
ATOM 9859 C C . ASP A 1 24 ? 0.000 -15.366 3.653 1.00 0.00 24 ASP A C 9
ATOM 9860 O O . ASP A 1 24 ? 0.582 -16.119 2.871 1.00 0.00 24 ASP A O 9
ATOM 9869 N N . THR A 1 25 ? -1.146 -14.762 3.356 1.00 0.00 25 THR A N 9
ATOM 9870 C CA . THR A 1 25 ? -1.800 -14.954 2.068 1.00 0.00 25 THR A CA 9
ATOM 9871 C C . THR A 1 25 ? -2.238 -13.621 1.470 1.00 0.00 25 THR A C 9
ATOM 9872 O O . THR A 1 25 ? -2.722 -12.739 2.181 1.00 0.00 25 THR A O 9
ATOM 9883 N N . LEU A 1 26 ? -2.068 -13.482 0.160 1.00 0.00 26 LEU A N 9
ATOM 9884 C CA . LEU A 1 26 ? -2.447 -12.256 -0.534 1.00 0.00 26 LEU A CA 9
ATOM 9885 C C . LEU A 1 26 ? -3.827 -11.783 -0.089 1.00 0.00 26 LEU A C 9
ATOM 9886 O O . LEU A 1 26 ? -4.018 -10.611 0.234 1.00 0.00 26 LEU A O 9
ATOM 9902 N N . ALA A 1 27 ? -4.786 -12.703 -0.072 1.00 0.00 27 ALA A N 9
ATOM 9903 C CA . ALA A 1 27 ? -6.147 -12.381 0.338 1.00 0.00 27 ALA A CA 9
ATOM 9904 C C . ALA A 1 27 ? -6.164 -11.706 1.705 1.00 0.00 27 ALA A C 9
ATOM 9905 O O . ALA A 1 27 ? -6.754 -10.640 1.874 1.00 0.00 27 ALA A O 9
ATOM 9912 N N . GLY A 1 28 ? -5.512 -12.335 2.679 1.00 0.00 28 GLY A N 9
ATOM 9913 C CA . GLY A 1 28 ? -5.466 -11.780 4.019 1.00 0.00 28 GLY A CA 9
ATOM 9914 C C . GLY A 1 28 ? -5.036 -10.326 4.030 1.00 0.00 28 GLY A C 9
ATOM 9915 O O . GLY A 1 28 ? -5.707 -9.478 4.618 1.00 0.00 28 GLY A O 9
ATOM 9919 N N . LEU A 1 29 ? -3.915 -10.038 3.380 1.00 0.00 29 LEU A N 9
ATOM 9920 C CA . LEU A 1 29 ? -3.395 -8.676 3.318 1.00 0.00 29 LEU A CA 9
ATOM 9921 C C . LEU A 1 29 ? -4.420 -7.729 2.701 1.00 0.00 29 LEU A C 9
ATOM 9922 O O . LEU A 1 29 ? -4.798 -6.727 3.307 1.00 0.00 29 LEU A O 9
ATOM 9938 N N . ALA A 1 30 ? -4.867 -8.056 1.493 1.00 0.00 30 ALA A N 9
ATOM 9939 C CA . ALA A 1 30 ? -5.851 -7.238 0.795 1.00 0.00 30 ALA A CA 9
ATOM 9940 C C . ALA A 1 30 ? -6.892 -6.687 1.764 1.00 0.00 30 ALA A C 9
ATOM 9941 O O . ALA A 1 30 ? -6.994 -5.475 1.958 1.00 0.00 30 ALA A O 9
ATOM 9948 N N . LEU A 1 31 ? -7.664 -7.583 2.368 1.00 0.00 31 LEU A N 9
ATOM 9949 C CA . LEU A 1 31 ? -8.699 -7.186 3.316 1.00 0.00 31 LEU A CA 9
ATOM 9950 C C . LEU A 1 31 ? -8.088 -6.496 4.532 1.00 0.00 31 LEU A C 9
ATOM 9951 O O . LEU A 1 31 ? -8.555 -5.440 4.960 1.00 0.00 31 LEU A O 9
ATOM 9967 N N . LYS A 1 32 ? -7.039 -7.098 5.083 1.00 0.00 32 LYS A N 9
ATOM 9968 C CA . LYS A 1 32 ? -6.361 -6.541 6.247 1.00 0.00 32 LYS A CA 9
ATOM 9969 C C . LYS A 1 32 ? -6.287 -5.020 6.157 1.00 0.00 32 LYS A C 9
ATOM 9970 O O . LYS A 1 32 ? -6.421 -4.322 7.162 1.00 0.00 32 LYS A O 9
ATOM 9989 N N . TYR A 1 33 ? -6.073 -4.513 4.948 1.00 0.00 33 TYR A N 9
ATOM 9990 C CA . TYR A 1 33 ? -5.980 -3.075 4.727 1.00 0.00 33 TYR A CA 9
ATOM 9991 C C . TYR A 1 33 ? -7.268 -2.534 4.112 1.00 0.00 33 TYR A C 9
ATOM 9992 O O . TYR A 1 33 ? -7.962 -1.717 4.715 1.00 0.00 33 TYR A O 9
ATOM 10010 N N . GLY A 1 34 ? -7.580 -2.997 2.906 1.00 0.00 34 GLY A N 9
ATOM 10011 C CA . GLY A 1 34 ? -8.783 -2.551 2.228 1.00 0.00 34 GLY A CA 9
ATOM 10012 C C . GLY A 1 34 ? -8.610 -2.486 0.723 1.00 0.00 34 GLY A C 9
ATOM 10013 O O . GLY A 1 34 ? -9.183 -1.621 0.061 1.00 0.00 34 GLY A O 9
ATOM 10017 N N . VAL A 1 35 ? -7.817 -3.405 0.180 1.00 0.00 35 VAL A N 9
ATOM 10018 C CA . VAL A 1 35 ? -7.570 -3.449 -1.256 1.00 0.00 35 VAL A CA 9
ATOM 10019 C C . VAL A 1 35 ? -7.718 -4.867 -1.796 1.00 0.00 35 VAL A C 9
ATOM 10020 O O . VAL A 1 35 ? -7.896 -5.818 -1.034 1.00 0.00 35 VAL A O 9
ATOM 10033 N N . THR A 1 36 ? -7.641 -5.003 -3.116 1.00 0.00 36 THR A N 9
ATOM 10034 C CA . THR A 1 36 ? -7.767 -6.304 -3.759 1.00 0.00 36 THR A CA 9
ATOM 10035 C C . THR A 1 36 ? -6.399 -6.888 -4.092 1.00 0.00 36 THR A C 9
ATOM 10036 O O . THR A 1 36 ? -5.520 -6.186 -4.593 1.00 0.00 36 THR A O 9
ATOM 10047 N N . MET A 1 37 ? -6.225 -8.175 -3.812 1.00 0.00 37 MET A N 9
ATOM 10048 C CA . MET A 1 37 ? -4.963 -8.853 -4.084 1.00 0.00 37 MET A CA 9
ATOM 10049 C C . MET A 1 37 ? -4.389 -8.414 -5.428 1.00 0.00 37 MET A C 9
ATOM 10050 O O . MET A 1 37 ? -3.288 -7.870 -5.495 1.00 0.00 37 MET A O 9
ATOM 10064 N N . GLU A 1 38 ? -5.144 -8.656 -6.496 1.00 0.00 38 GLU A N 9
ATOM 10065 C CA . GLU A 1 38 ? -4.709 -8.286 -7.837 1.00 0.00 38 GLU A CA 9
ATOM 10066 C C . GLU A 1 38 ? -3.946 -6.964 -7.817 1.00 0.00 38 GLU A C 9
ATOM 10067 O O . GLU A 1 38 ? -2.801 -6.891 -8.261 1.00 0.00 38 GLU A O 9
ATOM 10079 N N . GLN A 1 39 ? -4.592 -5.924 -7.300 1.00 0.00 39 GLN A N 9
ATOM 10080 C CA . GLN A 1 39 ? -3.975 -4.605 -7.224 1.00 0.00 39 GLN A CA 9
ATOM 10081 C C . GLN A 1 39 ? -2.564 -4.695 -6.651 1.00 0.00 39 GLN A C 9
ATOM 10082 O O . GLN A 1 39 ? -1.584 -4.434 -7.348 1.00 0.00 39 GLN A O 9
ATOM 10096 N N . ILE A 1 40 ? -2.470 -5.067 -5.379 1.00 0.00 40 ILE A N 9
ATOM 10097 C CA . ILE A 1 40 ? -1.179 -5.193 -4.715 1.00 0.00 40 ILE A CA 9
ATOM 10098 C C . ILE A 1 40 ? -0.142 -5.817 -5.642 1.00 0.00 40 ILE A C 9
ATOM 10099 O O . ILE A 1 40 ? 1.042 -5.485 -5.581 1.00 0.00 40 ILE A O 9
ATOM 10115 N N . LYS A 1 41 ? -0.594 -6.724 -6.501 1.00 0.00 41 LYS A N 9
ATOM 10116 C CA . LYS A 1 41 ? 0.293 -7.394 -7.445 1.00 0.00 41 LYS A CA 9
ATOM 10117 C C . LYS A 1 41 ? 0.600 -6.493 -8.637 1.00 0.00 41 LYS A C 9
ATOM 10118 O O . LYS A 1 41 ? 1.714 -6.499 -9.161 1.00 0.00 41 LYS A O 9
ATOM 10137 N N . ARG A 1 42 ? -0.395 -5.719 -9.060 1.00 0.00 42 ARG A N 9
ATOM 10138 C CA . ARG A 1 42 ? -0.231 -4.813 -10.190 1.00 0.00 42 ARG A CA 9
ATOM 10139 C C . ARG A 1 42 ? 0.636 -3.617 -9.806 1.00 0.00 42 ARG A C 9
ATOM 10140 O O . ARG A 1 42 ? 1.383 -3.089 -10.630 1.00 0.00 42 ARG A O 9
ATOM 10161 N N . ALA A 1 43 ? 0.531 -3.196 -8.550 1.00 0.00 43 ALA A N 9
ATOM 10162 C CA . ALA A 1 43 ? 1.306 -2.064 -8.057 1.00 0.00 43 ALA A CA 9
ATOM 10163 C C . ALA A 1 43 ? 2.782 -2.426 -7.922 1.00 0.00 43 ALA A C 9
ATOM 10164 O O . ALA A 1 43 ? 3.657 -1.582 -8.112 1.00 0.00 43 ALA A O 9
ATOM 10171 N N . ASN A 1 44 ? 3.050 -3.685 -7.593 1.00 0.00 44 ASN A N 9
ATOM 10172 C CA . ASN A 1 44 ? 4.420 -4.158 -7.432 1.00 0.00 44 ASN A CA 9
ATOM 10173 C C . ASN A 1 44 ? 4.724 -5.289 -8.410 1.00 0.00 44 ASN A C 9
ATOM 10174 O O . ASN A 1 44 ? 5.691 -6.030 -8.237 1.00 0.00 44 ASN A O 9
ATOM 10185 N N . ARG A 1 45 ? 3.891 -5.415 -9.438 1.00 0.00 45 ARG A N 9
ATOM 10186 C CA . ARG A 1 45 ? 4.070 -6.455 -10.443 1.00 0.00 45 ARG A CA 9
ATOM 10187 C C . ARG A 1 45 ? 4.651 -7.720 -9.819 1.00 0.00 45 ARG A C 9
ATOM 10188 O O . ARG A 1 45 ? 5.635 -8.273 -10.313 1.00 0.00 45 ARG A O 9
ATOM 10209 N N . LEU A 1 46 ? 4.038 -8.172 -8.731 1.00 0.00 46 LEU A N 9
ATOM 10210 C CA . LEU A 1 46 ? 4.495 -9.372 -8.038 1.00 0.00 46 LEU A CA 9
ATOM 10211 C C . LEU A 1 46 ? 4.222 -10.620 -8.872 1.00 0.00 46 LEU A C 9
ATOM 10212 O O . LEU A 1 46 ? 4.767 -11.691 -8.603 1.00 0.00 46 LEU A O 9
ATOM 10228 N N . TYR A 1 47 ? 3.379 -10.473 -9.888 1.00 0.00 47 TYR A N 9
ATOM 10229 C CA . TYR A 1 47 ? 3.034 -11.588 -10.762 1.00 0.00 47 TYR A CA 9
ATOM 10230 C C . TYR A 1 47 ? 4.290 -12.254 -11.317 1.00 0.00 47 TYR A C 9
ATOM 10231 O O . TYR A 1 47 ? 4.954 -11.714 -12.202 1.00 0.00 47 TYR A O 9
ATOM 10249 N N . THR A 1 48 ? 4.609 -13.432 -10.791 1.00 0.00 48 THR A N 9
ATOM 10250 C CA . THR A 1 48 ? 5.784 -14.173 -11.231 1.00 0.00 48 THR A CA 9
ATOM 10251 C C . THR A 1 48 ? 5.457 -15.646 -11.447 1.00 0.00 48 THR A C 9
ATOM 10252 O O . THR A 1 48 ? 4.462 -16.152 -10.929 1.00 0.00 48 THR A O 9
ATOM 10263 N N . ASN A 1 49 ? 6.300 -16.329 -12.215 1.00 0.00 49 ASN A N 9
ATOM 10264 C CA . ASN A 1 49 ? 6.100 -17.745 -12.499 1.00 0.00 49 ASN A CA 9
ATOM 10265 C C . ASN A 1 49 ? 5.943 -18.542 -11.207 1.00 0.00 49 ASN A C 9
ATOM 10266 O O . ASN A 1 49 ? 5.134 -19.467 -11.131 1.00 0.00 49 ASN A O 9
ATOM 10277 N N . ASP A 1 50 ? 6.720 -18.175 -10.194 1.00 0.00 50 ASP A N 9
ATOM 10278 C CA . ASP A 1 50 ? 6.667 -18.855 -8.905 1.00 0.00 50 ASP A CA 9
ATOM 10279 C C . ASP A 1 50 ? 5.917 -18.012 -7.877 1.00 0.00 50 ASP A C 9
ATOM 10280 O O . ASP A 1 50 ? 5.827 -16.791 -8.009 1.00 0.00 50 ASP A O 9
ATOM 10289 N N . SER A 1 51 ? 5.381 -18.672 -6.856 1.00 0.00 51 SER A N 9
ATOM 10290 C CA . SER A 1 51 ? 4.635 -17.984 -5.808 1.00 0.00 51 SER A CA 9
ATOM 10291 C C . SER A 1 51 ? 5.292 -16.652 -5.459 1.00 0.00 51 SER A C 9
ATOM 10292 O O . SER A 1 51 ? 6.475 -16.442 -5.729 1.00 0.00 51 SER A O 9
ATOM 10300 N N . ILE A 1 52 ? 4.517 -15.757 -4.857 1.00 0.00 52 ILE A N 9
ATOM 10301 C CA . ILE A 1 52 ? 5.023 -14.446 -4.469 1.00 0.00 52 ILE A CA 9
ATOM 10302 C C . ILE A 1 52 ? 5.984 -14.555 -3.290 1.00 0.00 52 ILE A C 9
ATOM 10303 O O . ILE A 1 52 ? 6.851 -13.701 -3.102 1.00 0.00 52 ILE A O 9
ATOM 10319 N N . PHE A 1 53 ? 5.825 -15.611 -2.500 1.00 0.00 53 PHE A N 9
ATOM 10320 C CA . PHE A 1 53 ? 6.679 -15.832 -1.339 1.00 0.00 53 PHE A CA 9
ATOM 10321 C C . PHE A 1 53 ? 8.148 -15.630 -1.698 1.00 0.00 53 PHE A C 9
ATOM 10322 O O . PHE A 1 53 ? 8.986 -15.397 -0.826 1.00 0.00 53 PHE A O 9
ATOM 10339 N N . LEU A 1 54 ? 8.453 -15.722 -2.988 1.00 0.00 54 LEU A N 9
ATOM 10340 C CA . LEU A 1 54 ? 9.821 -15.550 -3.464 1.00 0.00 54 LEU A CA 9
ATOM 10341 C C . LEU A 1 54 ? 10.493 -14.365 -2.777 1.00 0.00 54 LEU A C 9
ATOM 10342 O O . LEU A 1 54 ? 11.637 -14.458 -2.332 1.00 0.00 54 LEU A O 9
ATOM 10358 N N . LYS A 1 55 ? 9.773 -13.252 -2.691 1.00 0.00 55 LYS A N 9
ATOM 10359 C CA . LYS A 1 55 ? 10.296 -12.049 -2.054 1.00 0.00 55 LYS A CA 9
ATOM 10360 C C . LYS A 1 55 ? 10.319 -12.203 -0.536 1.00 0.00 55 LYS A C 9
ATOM 10361 O O . LYS A 1 55 ? 10.002 -13.267 -0.005 1.00 0.00 55 LYS A O 9
ATOM 10380 N N . LYS A 1 56 ? 10.694 -11.133 0.156 1.00 0.00 56 LYS A N 9
ATOM 10381 C CA . LYS A 1 56 ? 10.756 -11.147 1.613 1.00 0.00 56 LYS A CA 9
ATOM 10382 C C . LYS A 1 56 ? 9.762 -10.156 2.209 1.00 0.00 56 LYS A C 9
ATOM 10383 O O . LYS A 1 56 ? 9.036 -10.478 3.151 1.00 0.00 56 LYS A O 9
ATOM 10402 N N . THR A 1 57 ? 9.733 -8.948 1.655 1.00 0.00 57 THR A N 9
ATOM 10403 C CA . THR A 1 57 ? 8.827 -7.910 2.131 1.00 0.00 57 THR A CA 9
ATOM 10404 C C . THR A 1 57 ? 7.966 -7.368 0.997 1.00 0.00 57 THR A C 9
ATOM 10405 O O . THR A 1 57 ? 8.450 -7.151 -0.115 1.00 0.00 57 THR A O 9
ATOM 10416 N N . LEU A 1 58 ? 6.687 -7.151 1.283 1.00 0.00 58 LEU A N 9
ATOM 10417 C CA . LEU A 1 58 ? 5.756 -6.633 0.286 1.00 0.00 58 LEU A CA 9
ATOM 10418 C C . LEU A 1 58 ? 5.128 -5.325 0.755 1.00 0.00 58 LEU A C 9
ATOM 10419 O O . LEU A 1 58 ? 4.639 -5.228 1.880 1.00 0.00 58 LEU A O 9
ATOM 10435 N N . TYR A 1 59 ? 5.145 -4.322 -0.116 1.00 0.00 59 TYR A N 9
ATOM 10436 C CA . TYR A 1 59 ? 4.577 -3.019 0.208 1.00 0.00 59 TYR A CA 9
ATOM 10437 C C . TYR A 1 59 ? 3.072 -3.003 -0.040 1.00 0.00 59 TYR A C 9
ATOM 10438 O O . TYR A 1 59 ? 2.573 -3.682 -0.937 1.00 0.00 59 TYR A O 9
ATOM 10456 N N . ILE A 1 60 ? 2.355 -2.222 0.761 1.00 0.00 60 ILE A N 9
ATOM 10457 C CA . ILE A 1 60 ? 0.907 -2.115 0.628 1.00 0.00 60 ILE A CA 9
ATOM 10458 C C . ILE A 1 60 ? 0.499 -0.720 0.168 1.00 0.00 60 ILE A C 9
ATOM 10459 O O . ILE A 1 60 ? 0.860 0.290 0.772 1.00 0.00 60 ILE A O 9
ATOM 10475 N N . PRO A 1 61 ? -0.274 -0.661 -0.926 1.00 0.00 61 PRO A N 9
ATOM 10476 C CA . PRO A 1 61 ? -0.752 0.605 -1.491 1.00 0.00 61 PRO A CA 9
ATOM 10477 C C . PRO A 1 61 ? -1.789 1.282 -0.601 1.00 0.00 61 PRO A C 9
ATOM 10478 O O . PRO A 1 61 ? -2.832 0.703 -0.298 1.00 0.00 61 PRO A O 9
ATOM 10489 N N . ILE A 1 62 ? -1.496 2.510 -0.187 1.00 0.00 62 ILE A N 9
ATOM 10490 C CA . ILE A 1 62 ? -2.405 3.266 0.666 1.00 0.00 62 ILE A CA 9
ATOM 10491 C C . ILE A 1 62 ? -3.278 4.206 -0.158 1.00 0.00 62 ILE A C 9
ATOM 10492 O O . ILE A 1 62 ? -2.774 5.076 -0.868 1.00 0.00 62 ILE A O 9
ATOM 10508 N N . LEU A 1 63 ? -4.590 4.026 -0.056 1.00 0.00 63 LEU A N 9
ATOM 10509 C CA . LEU A 1 63 ? -5.536 4.860 -0.790 1.00 0.00 63 LEU A CA 9
ATOM 10510 C C . LEU A 1 63 ? -6.106 5.955 0.106 1.00 0.00 63 LEU A C 9
ATOM 10511 O O . LEU A 1 63 ? -6.969 5.699 0.946 1.00 0.00 63 LEU A O 9
ATOM 10527 N N . THR A 1 64 ? -5.620 7.178 -0.081 1.00 0.00 64 THR A N 9
ATOM 10528 C CA . THR A 1 64 ? -6.082 8.313 0.709 1.00 0.00 64 THR A CA 9
ATOM 10529 C C . THR A 1 64 ? -6.668 9.401 -0.182 1.00 0.00 64 THR A C 9
ATOM 10530 O O . THR A 1 64 ? -6.334 9.496 -1.363 1.00 0.00 64 THR A O 9
ATOM 10541 N N . GLU A 1 65 ? -7.543 10.222 0.391 1.00 0.00 65 GLU A N 9
ATOM 10542 C CA . GLU A 1 65 ? -8.176 11.304 -0.354 1.00 0.00 65 GLU A CA 9
ATOM 10543 C C . GLU A 1 65 ? -7.131 12.154 -1.071 1.00 0.00 65 GLU A C 9
ATOM 10544 O O . GLU A 1 65 ? -5.979 12.255 -0.648 1.00 0.00 65 GLU A O 9
ATOM 10556 N N . PRO A 1 66 ? -7.541 12.781 -2.183 1.00 0.00 66 PRO A N 9
ATOM 10557 C CA . PRO A 1 66 ? -6.657 13.634 -2.983 1.00 0.00 66 PRO A CA 9
ATOM 10558 C C . PRO A 1 66 ? -6.299 14.931 -2.267 1.00 0.00 66 PRO A C 9
ATOM 10559 O O . PRO A 1 66 ? -5.469 15.705 -2.743 1.00 0.00 66 PRO A O 9
ATOM 10570 N N . ARG A 1 67 ? -6.929 15.162 -1.120 1.00 0.00 67 ARG A N 9
ATOM 10571 C CA . ARG A 1 67 ? -6.676 16.366 -0.338 1.00 0.00 67 ARG A CA 9
ATOM 10572 C C . ARG A 1 67 ? -5.788 16.058 0.864 1.00 0.00 67 ARG A C 9
ATOM 10573 O O . ARG A 1 67 ? -6.222 15.414 1.820 1.00 0.00 67 ARG A O 9
ATOM 10594 N N . ASP A 1 68 ? -4.545 16.521 0.808 1.00 0.00 68 ASP A N 9
ATOM 10595 C CA . ASP A 1 68 ? -3.596 16.295 1.893 1.00 0.00 68 ASP A CA 9
ATOM 10596 C C . ASP A 1 68 ? -3.238 17.607 2.584 1.00 0.00 68 ASP A C 9
ATOM 10597 O O . ASP A 1 68 ? -3.633 18.685 2.136 1.00 0.00 68 ASP A O 9
ATOM 10606 N N . LEU A 1 69 ? -2.491 17.509 3.678 1.00 0.00 69 LEU A N 9
ATOM 10607 C CA . LEU A 1 69 ? -2.081 18.688 4.433 1.00 0.00 69 LEU A CA 9
ATOM 10608 C C . LEU A 1 69 ? -0.577 18.913 4.317 1.00 0.00 69 LEU A C 9
ATOM 10609 O O . LEU A 1 69 ? -0.091 20.031 4.494 1.00 0.00 69 LEU A O 9
ATOM 10625 N N . PHE A 1 70 ? 0.154 17.846 4.016 1.00 0.00 70 PHE A N 9
ATOM 10626 C CA . PHE A 1 70 ? 1.603 17.927 3.875 1.00 0.00 70 PHE A CA 9
ATOM 10627 C C . PHE A 1 70 ? 1.992 18.244 2.434 1.00 0.00 70 PHE A C 9
ATOM 10628 O O . PHE A 1 70 ? 1.200 18.060 1.511 1.00 0.00 70 PHE A O 9
ATOM 10645 N N . ASN A 1 71 ? 3.219 18.722 2.250 1.00 0.00 71 ASN A N 9
ATOM 10646 C CA . ASN A 1 71 ? 3.714 19.067 0.923 1.00 0.00 71 ASN A CA 9
ATOM 10647 C C . ASN A 1 71 ? 4.845 18.133 0.505 1.00 0.00 71 ASN A C 9
ATOM 10648 O O . ASN A 1 71 ? 5.968 18.242 0.997 1.00 0.00 71 ASN A O 9
ATOM 10659 N N . SER A 1 72 ? 4.542 17.215 -0.408 1.00 0.00 72 SER A N 9
ATOM 10660 C CA . SER A 1 72 ? 5.532 16.260 -0.890 1.00 0.00 72 SER A CA 9
ATOM 10661 C C . SER A 1 72 ? 6.435 16.897 -1.941 1.00 0.00 72 SER A C 9
ATOM 10662 O O . SER A 1 72 ? 6.155 17.988 -2.437 1.00 0.00 72 SER A O 9
ATOM 10670 N N . GLY A 1 73 ? 7.521 16.208 -2.276 1.00 0.00 73 GLY A N 9
ATOM 10671 C CA . GLY A 1 73 ? 8.450 16.721 -3.266 1.00 0.00 73 GLY A CA 9
ATOM 10672 C C . GLY A 1 73 ? 9.646 17.408 -2.638 1.00 0.00 73 GLY A C 9
ATOM 10673 O O . GLY A 1 73 ? 9.542 18.052 -1.594 1.00 0.00 73 GLY A O 9
ATOM 10677 N N . PRO A 1 74 ? 10.816 17.272 -3.280 1.00 0.00 74 PRO A N 9
ATOM 10678 C CA . PRO A 1 74 ? 12.060 17.877 -2.795 1.00 0.00 74 PRO A CA 9
ATOM 10679 C C . PRO A 1 74 ? 12.055 19.396 -2.922 1.00 0.00 74 PRO A C 9
ATOM 10680 O O . PRO A 1 74 ? 11.765 19.938 -3.989 1.00 0.00 74 PRO A O 9
ATOM 10691 N N . SER A 1 75 ? 12.377 20.078 -1.828 1.00 0.00 75 SER A N 9
ATOM 10692 C CA . SER A 1 75 ? 12.406 21.536 -1.817 1.00 0.00 75 SER A CA 9
ATOM 10693 C C . SER A 1 75 ? 13.350 22.053 -0.735 1.00 0.00 75 SER A C 9
ATOM 10694 O O . SER A 1 75 ? 13.693 21.331 0.201 1.00 0.00 75 SER A O 9
ATOM 10702 N N . SER A 1 76 ? 13.767 23.307 -0.872 1.00 0.00 76 SER A N 9
ATOM 10703 C CA . SER A 1 76 ? 14.675 23.921 0.090 1.00 0.00 76 SER A CA 9
ATOM 10704 C C . SER A 1 76 ? 13.946 24.958 0.940 1.00 0.00 76 SER A C 9
ATOM 10705 O O . SER A 1 76 ? 13.259 25.834 0.416 1.00 0.00 76 SER A O 9
ATOM 10713 N N . GLY A 1 77 ? 14.102 24.851 2.256 1.00 0.00 77 GLY A N 9
ATOM 10714 C CA . GLY A 1 77 ? 13.454 25.785 3.158 1.00 0.00 77 GLY A CA 9
ATOM 10715 C C . GLY A 1 77 ? 13.813 25.534 4.609 1.00 0.00 77 GLY A C 9
ATOM 10716 O O . GLY A 1 77 ? 13.915 24.386 5.040 1.00 0.00 77 GLY A O 9
ATOM 10720 N N . GLY A 1 1 ? -10.628 40.953 -15.575 1.00 0.00 1 GLY A N 10
ATOM 10721 C CA . GLY A 1 1 ? -9.762 40.279 -16.524 1.00 0.00 1 GLY A CA 10
ATOM 10722 C C . GLY A 1 1 ? -8.784 39.338 -15.849 1.00 0.00 1 GLY A C 10
ATOM 10723 O O . GLY A 1 1 ? -8.310 39.610 -14.747 1.00 0.00 1 GLY A O 10
ATOM 10727 N N . SER A 1 2 ? -8.483 38.225 -16.512 1.00 0.00 2 SER A N 10
ATOM 10728 C CA . SER A 1 2 ? -7.559 37.237 -15.966 1.00 0.00 2 SER A CA 10
ATOM 10729 C C . SER A 1 2 ? -6.869 36.463 -17.085 1.00 0.00 2 SER A C 10
ATOM 10730 O O . SER A 1 2 ? -7.464 36.197 -18.130 1.00 0.00 2 SER A O 10
ATOM 10738 N N . SER A 1 3 ? -5.610 36.104 -16.858 1.00 0.00 3 SER A N 10
ATOM 10739 C CA . SER A 1 3 ? -4.836 35.363 -17.848 1.00 0.00 3 SER A CA 10
ATOM 10740 C C . SER A 1 3 ? -4.971 33.859 -17.628 1.00 0.00 3 SER A C 10
ATOM 10741 O O . SER A 1 3 ? -5.340 33.118 -18.538 1.00 0.00 3 SER A O 10
ATOM 10749 N N . GLY A 1 4 ? -4.668 33.415 -16.412 1.00 0.00 4 GLY A N 10
ATOM 10750 C CA . GLY A 1 4 ? -4.760 32.003 -16.093 1.00 0.00 4 GLY A CA 10
ATOM 10751 C C . GLY A 1 4 ? -3.549 31.222 -16.562 1.00 0.00 4 GLY A C 10
ATOM 10752 O O . GLY A 1 4 ? -2.969 31.529 -17.603 1.00 0.00 4 GLY A O 10
ATOM 10756 N N . SER A 1 5 ? -3.165 30.209 -15.792 1.00 0.00 5 SER A N 10
ATOM 10757 C CA . SER A 1 5 ? -2.011 29.385 -16.131 1.00 0.00 5 SER A CA 10
ATOM 10758 C C . SER A 1 5 ? -2.305 27.909 -15.882 1.00 0.00 5 SER A C 10
ATOM 10759 O O . SER A 1 5 ? -2.976 27.553 -14.913 1.00 0.00 5 SER A O 10
ATOM 10767 N N . SER A 1 6 ? -1.797 27.054 -16.763 1.00 0.00 6 SER A N 10
ATOM 10768 C CA . SER A 1 6 ? -2.008 25.616 -16.642 1.00 0.00 6 SER A CA 10
ATOM 10769 C C . SER A 1 6 ? -1.226 25.050 -15.461 1.00 0.00 6 SER A C 10
ATOM 10770 O O . SER A 1 6 ? -0.070 25.408 -15.238 1.00 0.00 6 SER A O 10
ATOM 10778 N N . GLY A 1 7 ? -1.866 24.162 -14.706 1.00 0.00 7 GLY A N 10
ATOM 10779 C CA . GLY A 1 7 ? -1.217 23.560 -13.556 1.00 0.00 7 GLY A CA 10
ATOM 10780 C C . GLY A 1 7 ? -1.851 22.243 -13.156 1.00 0.00 7 GLY A C 10
ATOM 10781 O O . GLY A 1 7 ? -2.854 22.222 -12.441 1.00 0.00 7 GLY A O 10
ATOM 10785 N N . CYS A 1 8 ? -1.268 21.143 -13.617 1.00 0.00 8 CYS A N 10
ATOM 10786 C CA . CYS A 1 8 ? -1.785 19.815 -13.305 1.00 0.00 8 CYS A CA 10
ATOM 10787 C C . CYS A 1 8 ? -1.746 19.557 -11.802 1.00 0.00 8 CYS A C 10
ATOM 10788 O O . CYS A 1 8 ? -1.178 20.340 -11.042 1.00 0.00 8 CYS A O 10
ATOM 10796 N N . SER A 1 9 ? -2.357 18.453 -11.381 1.00 0.00 9 SER A N 10
ATOM 10797 C CA . SER A 1 9 ? -2.397 18.094 -9.968 1.00 0.00 9 SER A CA 10
ATOM 10798 C C . SER A 1 9 ? -1.113 17.384 -9.551 1.00 0.00 9 SER A C 10
ATOM 10799 O O . SER A 1 9 ? -0.523 16.616 -10.312 1.00 0.00 9 SER A O 10
ATOM 10807 N N . PRO A 1 10 ? -0.669 17.645 -8.313 1.00 0.00 10 PRO A N 10
ATOM 10808 C CA . PRO A 1 10 ? 0.549 17.041 -7.765 1.00 0.00 10 PRO A CA 10
ATOM 10809 C C . PRO A 1 10 ? 0.387 15.549 -7.498 1.00 0.00 10 PRO A C 10
ATOM 10810 O O . PRO A 1 10 ? -0.708 15.080 -7.185 1.00 0.00 10 PRO A O 10
ATOM 10821 N N . VAL A 1 11 ? 1.483 14.807 -7.621 1.00 0.00 11 VAL A N 10
ATOM 10822 C CA . VAL A 1 11 ? 1.462 13.368 -7.391 1.00 0.00 11 VAL A CA 10
ATOM 10823 C C . VAL A 1 11 ? 2.264 12.998 -6.148 1.00 0.00 11 VAL A C 10
ATOM 10824 O O . VAL A 1 11 ? 3.438 13.347 -6.028 1.00 0.00 11 VAL A O 10
ATOM 10837 N N . ARG A 1 12 ? 1.622 12.289 -5.226 1.00 0.00 12 ARG A N 10
ATOM 10838 C CA . ARG A 1 12 ? 2.275 11.872 -3.991 1.00 0.00 12 ARG A CA 10
ATOM 10839 C C . ARG A 1 12 ? 2.087 10.376 -3.755 1.00 0.00 12 ARG A C 10
ATOM 10840 O O . ARG A 1 12 ? 1.014 9.932 -3.348 1.00 0.00 12 ARG A O 10
ATOM 10861 N N . GLU A 1 13 ? 3.139 9.605 -4.012 1.00 0.00 13 GLU A N 10
ATOM 10862 C CA . GLU A 1 13 ? 3.089 8.159 -3.829 1.00 0.00 13 GLU A CA 10
ATOM 10863 C C . GLU A 1 13 ? 3.352 7.786 -2.373 1.00 0.00 13 GLU A C 10
ATOM 10864 O O . GLU A 1 13 ? 4.213 8.373 -1.717 1.00 0.00 13 GLU A O 10
ATOM 10876 N N . ARG A 1 14 ? 2.605 6.807 -1.875 1.00 0.00 14 ARG A N 10
ATOM 10877 C CA . ARG A 1 14 ? 2.756 6.356 -0.496 1.00 0.00 14 ARG A CA 10
ATOM 10878 C C . ARG A 1 14 ? 2.464 4.863 -0.378 1.00 0.00 14 ARG A C 10
ATOM 10879 O O . ARG A 1 14 ? 1.395 4.396 -0.772 1.00 0.00 14 ARG A O 10
ATOM 10900 N N . ARG A 1 15 ? 3.421 4.120 0.168 1.00 0.00 15 ARG A N 10
ATOM 10901 C CA . ARG A 1 15 ? 3.267 2.680 0.337 1.00 0.00 15 ARG A CA 10
ATOM 10902 C C . ARG A 1 15 ? 3.930 2.210 1.628 1.00 0.00 15 ARG A C 10
ATOM 10903 O O . ARG A 1 15 ? 5.067 2.580 1.925 1.00 0.00 15 ARG A O 10
ATOM 10924 N N . LEU A 1 16 ? 3.213 1.394 2.392 1.00 0.00 16 LEU A N 10
ATOM 10925 C CA . LEU A 1 16 ? 3.731 0.874 3.653 1.00 0.00 16 LEU A CA 10
ATOM 10926 C C . LEU A 1 16 ? 4.556 -0.388 3.423 1.00 0.00 16 LEU A C 10
ATOM 10927 O O . LEU A 1 16 ? 4.343 -1.112 2.451 1.00 0.00 16 LEU A O 10
ATOM 10943 N N . GLU A 1 17 ? 5.498 -0.647 4.325 1.00 0.00 17 GLU A N 10
ATOM 10944 C CA . GLU A 1 17 ? 6.354 -1.823 4.220 1.00 0.00 17 GLU A CA 10
ATOM 10945 C C . GLU A 1 17 ? 5.877 -2.928 5.157 1.00 0.00 17 GLU A C 10
ATOM 10946 O O . GLU A 1 17 ? 5.841 -2.752 6.376 1.00 0.00 17 GLU A O 10
ATOM 10958 N N . HIS A 1 18 ? 5.510 -4.068 4.580 1.00 0.00 18 HIS A N 10
ATOM 10959 C CA . HIS A 1 18 ? 5.034 -5.203 5.363 1.00 0.00 18 HIS A CA 10
ATOM 10960 C C . HIS A 1 18 ? 6.030 -6.357 5.307 1.00 0.00 18 HIS A C 10
ATOM 10961 O O . HIS A 1 18 ? 6.318 -6.888 4.235 1.00 0.00 18 HIS A O 10
ATOM 10976 N N . GLN A 1 19 ? 6.553 -6.739 6.468 1.00 0.00 19 GLN A N 10
ATOM 10977 C CA . GLN A 1 19 ? 7.518 -7.829 6.549 1.00 0.00 19 GLN A CA 10
ATOM 10978 C C . GLN A 1 19 ? 6.854 -9.168 6.245 1.00 0.00 19 GLN A C 10
ATOM 10979 O O . GLN A 1 19 ? 6.517 -9.927 7.155 1.00 0.00 19 GLN A O 10
ATOM 10993 N N . LEU A 1 20 ? 6.667 -9.452 4.961 1.00 0.00 20 LEU A N 10
ATOM 10994 C CA . LEU A 1 20 ? 6.042 -10.700 4.536 1.00 0.00 20 LEU A CA 10
ATOM 10995 C C . LEU A 1 20 ? 6.509 -11.865 5.404 1.00 0.00 20 LEU A C 10
ATOM 10996 O O . LEU A 1 20 ? 7.693 -11.983 5.716 1.00 0.00 20 LEU A O 10
ATOM 11012 N N . GLU A 1 21 ? 5.569 -12.725 5.786 1.00 0.00 21 GLU A N 10
ATOM 11013 C CA . GLU A 1 21 ? 5.885 -13.881 6.616 1.00 0.00 21 GLU A CA 10
ATOM 11014 C C . GLU A 1 21 ? 5.615 -15.181 5.864 1.00 0.00 21 GLU A C 10
ATOM 11015 O O . GLU A 1 21 ? 4.859 -15.220 4.893 1.00 0.00 21 GLU A O 10
ATOM 11027 N N . PRO A 1 22 ? 6.247 -16.272 6.322 1.00 0.00 22 PRO A N 10
ATOM 11028 C CA . PRO A 1 22 ? 6.091 -17.593 5.707 1.00 0.00 22 PRO A CA 10
ATOM 11029 C C . PRO A 1 22 ? 4.703 -18.180 5.939 1.00 0.00 22 PRO A C 10
ATOM 11030 O O . PRO A 1 22 ? 4.390 -19.268 5.457 1.00 0.00 22 PRO A O 10
ATOM 11041 N N . GLY A 1 23 ? 3.874 -17.453 6.682 1.00 0.00 23 GLY A N 10
ATOM 11042 C CA . GLY A 1 23 ? 2.529 -17.918 6.964 1.00 0.00 23 GLY A CA 10
ATOM 11043 C C . GLY A 1 23 ? 1.475 -16.881 6.632 1.00 0.00 23 GLY A C 10
ATOM 11044 O O . GLY A 1 23 ? 0.466 -16.767 7.328 1.00 0.00 23 GLY A O 10
ATOM 11048 N N . ASP A 1 24 ? 1.709 -16.122 5.568 1.00 0.00 24 ASP A N 10
ATOM 11049 C CA . ASP A 1 24 ? 0.772 -15.087 5.145 1.00 0.00 24 ASP A CA 10
ATOM 11050 C C . ASP A 1 24 ? 0.094 -15.472 3.833 1.00 0.00 24 ASP A C 10
ATOM 11051 O O . ASP A 1 24 ? 0.521 -16.404 3.150 1.00 0.00 24 ASP A O 10
ATOM 11060 N N . THR A 1 25 ? -0.966 -14.748 3.486 1.00 0.00 25 THR A N 10
ATOM 11061 C CA . THR A 1 25 ? -1.704 -15.014 2.258 1.00 0.00 25 THR A CA 10
ATOM 11062 C C . THR A 1 25 ? -2.119 -13.717 1.574 1.00 0.00 25 THR A C 10
ATOM 11063 O O . THR A 1 25 ? -2.379 -12.710 2.234 1.00 0.00 25 THR A O 10
ATOM 11074 N N . LEU A 1 26 ? -2.179 -13.747 0.247 1.00 0.00 26 LEU A N 10
ATOM 11075 C CA . LEU A 1 26 ? -2.564 -12.572 -0.528 1.00 0.00 26 LEU A CA 10
ATOM 11076 C C . LEU A 1 26 ? -3.926 -12.048 -0.084 1.00 0.00 26 LEU A C 10
ATOM 11077 O O . LEU A 1 26 ? -4.053 -10.899 0.338 1.00 0.00 26 LEU A O 10
ATOM 11093 N N . ALA A 1 27 ? -4.942 -12.900 -0.180 1.00 0.00 27 ALA A N 10
ATOM 11094 C CA . ALA A 1 27 ? -6.293 -12.525 0.216 1.00 0.00 27 ALA A CA 10
ATOM 11095 C C . ALA A 1 27 ? -6.303 -11.890 1.602 1.00 0.00 27 ALA A C 10
ATOM 11096 O O . ALA A 1 27 ? -7.104 -10.999 1.882 1.00 0.00 27 ALA A O 10
ATOM 11103 N N . GLY A 1 28 ? -5.408 -12.356 2.468 1.00 0.00 28 GLY A N 10
ATOM 11104 C CA . GLY A 1 28 ? -5.331 -11.822 3.816 1.00 0.00 28 GLY A CA 10
ATOM 11105 C C . GLY A 1 28 ? -4.981 -10.347 3.836 1.00 0.00 28 GLY A C 10
ATOM 11106 O O . GLY A 1 28 ? -5.715 -9.535 4.401 1.00 0.00 28 GLY A O 10
ATOM 11110 N N . LEU A 1 29 ? -3.857 -9.999 3.220 1.00 0.00 29 LEU A N 10
ATOM 11111 C CA . LEU A 1 29 ? -3.410 -8.611 3.170 1.00 0.00 29 LEU A CA 10
ATOM 11112 C C . LEU A 1 29 ? -4.473 -7.719 2.538 1.00 0.00 29 LEU A C 10
ATOM 11113 O O . LEU A 1 29 ? -4.786 -6.647 3.056 1.00 0.00 29 LEU A O 10
ATOM 11129 N N . ALA A 1 30 ? -5.026 -8.169 1.417 1.00 0.00 30 ALA A N 10
ATOM 11130 C CA . ALA A 1 30 ? -6.057 -7.413 0.716 1.00 0.00 30 ALA A CA 10
ATOM 11131 C C . ALA A 1 30 ? -7.057 -6.810 1.696 1.00 0.00 30 ALA A C 10
ATOM 11132 O O . ALA A 1 30 ? -7.230 -5.592 1.752 1.00 0.00 30 ALA A O 10
ATOM 11139 N N . LEU A 1 31 ? -7.714 -7.669 2.468 1.00 0.00 31 LEU A N 10
ATOM 11140 C CA . LEU A 1 31 ? -8.698 -7.220 3.447 1.00 0.00 31 LEU A CA 10
ATOM 11141 C C . LEU A 1 31 ? -8.018 -6.546 4.634 1.00 0.00 31 LEU A C 10
ATOM 11142 O O . LEU A 1 31 ? -8.438 -5.479 5.080 1.00 0.00 31 LEU A O 10
ATOM 11158 N N . LYS A 1 32 ? -6.963 -7.176 5.140 1.00 0.00 32 LYS A N 10
ATOM 11159 C CA . LYS A 1 32 ? -6.220 -6.636 6.273 1.00 0.00 32 LYS A CA 10
ATOM 11160 C C . LYS A 1 32 ? -6.077 -5.122 6.158 1.00 0.00 32 LYS A C 10
ATOM 11161 O O . LYS A 1 32 ? -6.147 -4.405 7.157 1.00 0.00 32 LYS A O 10
ATOM 11180 N N . TYR A 1 33 ? -5.878 -4.642 4.936 1.00 0.00 33 TYR A N 10
ATOM 11181 C CA . TYR A 1 33 ? -5.724 -3.213 4.692 1.00 0.00 33 TYR A CA 10
ATOM 11182 C C . TYR A 1 33 ? -7.004 -2.619 4.112 1.00 0.00 33 TYR A C 10
ATOM 11183 O O . TYR A 1 33 ? -7.646 -1.773 4.734 1.00 0.00 33 TYR A O 10
ATOM 11201 N N . GLY A 1 34 ? -7.369 -3.069 2.915 1.00 0.00 34 GLY A N 10
ATOM 11202 C CA . GLY A 1 34 ? -8.571 -2.572 2.271 1.00 0.00 34 GLY A CA 10
ATOM 11203 C C . GLY A 1 34 ? -8.424 -2.477 0.765 1.00 0.00 34 GLY A C 10
ATOM 11204 O O . GLY A 1 34 ? -8.980 -1.577 0.135 1.00 0.00 34 GLY A O 10
ATOM 11208 N N . VAL A 1 35 ? -7.672 -3.407 0.186 1.00 0.00 35 VAL A N 10
ATOM 11209 C CA . VAL A 1 35 ? -7.453 -3.424 -1.256 1.00 0.00 35 VAL A CA 10
ATOM 11210 C C . VAL A 1 35 ? -7.537 -4.843 -1.808 1.00 0.00 35 VAL A C 10
ATOM 11211 O O . VAL A 1 35 ? -7.475 -5.818 -1.058 1.00 0.00 35 VAL A O 10
ATOM 11224 N N . THR A 1 36 ? -7.678 -4.952 -3.125 1.00 0.00 36 THR A N 10
ATOM 11225 C CA . THR A 1 36 ? -7.772 -6.252 -3.778 1.00 0.00 36 THR A CA 10
ATOM 11226 C C . THR A 1 36 ? -6.388 -6.826 -4.060 1.00 0.00 36 THR A C 10
ATOM 11227 O O . THR A 1 36 ? -5.486 -6.112 -4.497 1.00 0.00 36 THR A O 10
ATOM 11238 N N . MET A 1 37 ? -6.228 -8.121 -3.806 1.00 0.00 37 MET A N 10
ATOM 11239 C CA . MET A 1 37 ? -4.953 -8.792 -4.034 1.00 0.00 37 MET A CA 10
ATOM 11240 C C . MET A 1 37 ? -4.322 -8.329 -5.343 1.00 0.00 37 MET A C 10
ATOM 11241 O O . MET A 1 37 ? -3.154 -7.942 -5.377 1.00 0.00 37 MET A O 10
ATOM 11255 N N . GLU A 1 38 ? -5.102 -8.372 -6.419 1.00 0.00 38 GLU A N 10
ATOM 11256 C CA . GLU A 1 38 ? -4.617 -7.958 -7.730 1.00 0.00 38 GLU A CA 10
ATOM 11257 C C . GLU A 1 38 ? -3.878 -6.626 -7.642 1.00 0.00 38 GLU A C 10
ATOM 11258 O O . GLU A 1 38 ? -2.707 -6.529 -8.006 1.00 0.00 38 GLU A O 10
ATOM 11270 N N . GLN A 1 39 ? -4.573 -5.602 -7.155 1.00 0.00 39 GLN A N 10
ATOM 11271 C CA . GLN A 1 39 ? -3.983 -4.276 -7.020 1.00 0.00 39 GLN A CA 10
ATOM 11272 C C . GLN A 1 39 ? -2.565 -4.364 -6.464 1.00 0.00 39 GLN A C 10
ATOM 11273 O O . GLN A 1 39 ? -1.606 -3.950 -7.116 1.00 0.00 39 GLN A O 10
ATOM 11287 N N . ILE A 1 40 ? -2.441 -4.906 -5.257 1.00 0.00 40 ILE A N 10
ATOM 11288 C CA . ILE A 1 40 ? -1.140 -5.049 -4.615 1.00 0.00 40 ILE A CA 10
ATOM 11289 C C . ILE A 1 40 ? -0.113 -5.634 -5.578 1.00 0.00 40 ILE A C 10
ATOM 11290 O O . ILE A 1 40 ? 0.960 -5.066 -5.780 1.00 0.00 40 ILE A O 10
ATOM 11306 N N . LYS A 1 41 ? -0.450 -6.774 -6.173 1.00 0.00 41 LYS A N 10
ATOM 11307 C CA . LYS A 1 41 ? 0.441 -7.437 -7.118 1.00 0.00 41 LYS A CA 10
ATOM 11308 C C . LYS A 1 41 ? 0.808 -6.503 -8.266 1.00 0.00 41 LYS A C 10
ATOM 11309 O O . LYS A 1 41 ? 1.958 -6.080 -8.391 1.00 0.00 41 LYS A O 10
ATOM 11328 N N . ARG A 1 42 ? -0.175 -6.183 -9.101 1.00 0.00 42 ARG A N 10
ATOM 11329 C CA . ARG A 1 42 ? 0.046 -5.298 -10.238 1.00 0.00 42 ARG A CA 10
ATOM 11330 C C . ARG A 1 42 ? 0.875 -4.084 -9.829 1.00 0.00 42 ARG A C 10
ATOM 11331 O O . ARG A 1 42 ? 1.736 -3.627 -10.580 1.00 0.00 42 ARG A O 10
ATOM 11352 N N . ALA A 1 43 ? 0.607 -3.566 -8.635 1.00 0.00 43 ALA A N 10
ATOM 11353 C CA . ALA A 1 43 ? 1.328 -2.406 -8.126 1.00 0.00 43 ALA A CA 10
ATOM 11354 C C . ALA A 1 43 ? 2.814 -2.711 -7.967 1.00 0.00 43 ALA A C 10
ATOM 11355 O O . ALA A 1 43 ? 3.660 -1.839 -8.162 1.00 0.00 43 ALA A O 10
ATOM 11362 N N . ASN A 1 44 ? 3.124 -3.953 -7.609 1.00 0.00 44 ASN A N 10
ATOM 11363 C CA . ASN A 1 44 ? 4.508 -4.372 -7.422 1.00 0.00 44 ASN A CA 10
ATOM 11364 C C . ASN A 1 44 ? 4.871 -5.498 -8.385 1.00 0.00 44 ASN A C 10
ATOM 11365 O O . ASN A 1 44 ? 5.823 -6.243 -8.154 1.00 0.00 44 ASN A O 10
ATOM 11376 N N . ARG A 1 45 ? 4.105 -5.615 -9.465 1.00 0.00 45 ARG A N 10
ATOM 11377 C CA . ARG A 1 45 ? 4.345 -6.650 -10.463 1.00 0.00 45 ARG A CA 10
ATOM 11378 C C . ARG A 1 45 ? 4.889 -7.918 -9.811 1.00 0.00 45 ARG A C 10
ATOM 11379 O O . ARG A 1 45 ? 5.871 -8.497 -10.277 1.00 0.00 45 ARG A O 10
ATOM 11400 N N . LEU A 1 46 ? 4.244 -8.344 -8.730 1.00 0.00 46 LEU A N 10
ATOM 11401 C CA . LEU A 1 46 ? 4.663 -9.544 -8.013 1.00 0.00 46 LEU A CA 10
ATOM 11402 C C . LEU A 1 46 ? 4.384 -10.796 -8.838 1.00 0.00 46 LEU A C 10
ATOM 11403 O O . LEU A 1 46 ? 4.935 -11.864 -8.569 1.00 0.00 46 LEU A O 10
ATOM 11419 N N . TYR A 1 47 ? 3.527 -10.657 -9.844 1.00 0.00 47 TYR A N 10
ATOM 11420 C CA . TYR A 1 47 ? 3.175 -11.778 -10.708 1.00 0.00 47 TYR A CA 10
ATOM 11421 C C . TYR A 1 47 ? 4.426 -12.442 -11.275 1.00 0.00 47 TYR A C 10
ATOM 11422 O O . TYR A 1 47 ? 5.077 -11.906 -12.171 1.00 0.00 47 TYR A O 10
ATOM 11440 N N . THR A 1 48 ? 4.756 -13.616 -10.745 1.00 0.00 48 THR A N 10
ATOM 11441 C CA . THR A 1 48 ? 5.928 -14.356 -11.196 1.00 0.00 48 THR A CA 10
ATOM 11442 C C . THR A 1 48 ? 5.603 -15.832 -11.395 1.00 0.00 48 THR A C 10
ATOM 11443 O O . THR A 1 48 ? 4.618 -16.338 -10.860 1.00 0.00 48 THR A O 10
ATOM 11454 N N . ASN A 1 49 ? 6.438 -16.518 -12.169 1.00 0.00 49 ASN A N 10
ATOM 11455 C CA . ASN A 1 49 ? 6.240 -17.937 -12.439 1.00 0.00 49 ASN A CA 10
ATOM 11456 C C . ASN A 1 49 ? 6.017 -18.711 -11.144 1.00 0.00 49 ASN A C 10
ATOM 11457 O O . ASN A 1 49 ? 5.188 -19.620 -11.086 1.00 0.00 49 ASN A O 10
ATOM 11468 N N . ASP A 1 50 ? 6.761 -18.344 -10.106 1.00 0.00 50 ASP A N 10
ATOM 11469 C CA . ASP A 1 50 ? 6.644 -19.003 -8.810 1.00 0.00 50 ASP A CA 10
ATOM 11470 C C . ASP A 1 50 ? 5.873 -18.130 -7.825 1.00 0.00 50 ASP A C 10
ATOM 11471 O O . ASP A 1 50 ? 5.809 -16.911 -7.979 1.00 0.00 50 ASP A O 10
ATOM 11480 N N . SER A 1 51 ? 5.289 -18.763 -6.813 1.00 0.00 51 SER A N 10
ATOM 11481 C CA . SER A 1 51 ? 4.517 -18.046 -5.805 1.00 0.00 51 SER A CA 10
ATOM 11482 C C . SER A 1 51 ? 5.180 -16.715 -5.460 1.00 0.00 51 SER A C 10
ATOM 11483 O O . SER A 1 51 ? 6.375 -16.527 -5.688 1.00 0.00 51 SER A O 10
ATOM 11491 N N . ILE A 1 52 ? 4.395 -15.796 -4.908 1.00 0.00 52 ILE A N 10
ATOM 11492 C CA . ILE A 1 52 ? 4.904 -14.484 -4.530 1.00 0.00 52 ILE A CA 10
ATOM 11493 C C . ILE A 1 52 ? 5.853 -14.585 -3.341 1.00 0.00 52 ILE A C 10
ATOM 11494 O O . ILE A 1 52 ? 6.711 -13.724 -3.142 1.00 0.00 52 ILE A O 10
ATOM 11510 N N . PHE A 1 53 ? 5.695 -15.644 -2.553 1.00 0.00 53 PHE A N 10
ATOM 11511 C CA . PHE A 1 53 ? 6.538 -15.858 -1.382 1.00 0.00 53 PHE A CA 10
ATOM 11512 C C . PHE A 1 53 ? 8.009 -15.641 -1.725 1.00 0.00 53 PHE A C 10
ATOM 11513 O O . PHE A 1 53 ? 8.835 -15.400 -0.843 1.00 0.00 53 PHE A O 10
ATOM 11530 N N . LEU A 1 54 ? 8.330 -15.728 -3.011 1.00 0.00 54 LEU A N 10
ATOM 11531 C CA . LEU A 1 54 ? 9.702 -15.542 -3.472 1.00 0.00 54 LEU A CA 10
ATOM 11532 C C . LEU A 1 54 ? 10.357 -14.359 -2.766 1.00 0.00 54 LEU A C 10
ATOM 11533 O O . LEU A 1 54 ? 11.480 -14.462 -2.271 1.00 0.00 54 LEU A O 10
ATOM 11549 N N . LYS A 1 55 ? 9.648 -13.236 -2.722 1.00 0.00 55 LYS A N 10
ATOM 11550 C CA . LYS A 1 55 ? 10.158 -12.034 -2.074 1.00 0.00 55 LYS A CA 10
ATOM 11551 C C . LYS A 1 55 ? 10.173 -12.197 -0.558 1.00 0.00 55 LYS A C 10
ATOM 11552 O O . LYS A 1 55 ? 9.878 -13.273 -0.036 1.00 0.00 55 LYS A O 10
ATOM 11571 N N . LYS A 1 56 ? 10.517 -11.124 0.145 1.00 0.00 56 LYS A N 10
ATOM 11572 C CA . LYS A 1 56 ? 10.568 -11.147 1.602 1.00 0.00 56 LYS A CA 10
ATOM 11573 C C . LYS A 1 56 ? 9.682 -10.056 2.195 1.00 0.00 56 LYS A C 10
ATOM 11574 O O . LYS A 1 56 ? 9.081 -10.237 3.255 1.00 0.00 56 LYS A O 10
ATOM 11593 N N . THR A 1 57 ? 9.602 -8.923 1.503 1.00 0.00 57 THR A N 10
ATOM 11594 C CA . THR A 1 57 ? 8.788 -7.804 1.961 1.00 0.00 57 THR A CA 10
ATOM 11595 C C . THR A 1 57 ? 7.847 -7.324 0.863 1.00 0.00 57 THR A C 10
ATOM 11596 O O . THR A 1 57 ? 8.267 -7.091 -0.271 1.00 0.00 57 THR A O 10
ATOM 11607 N N . LEU A 1 58 ? 6.572 -7.176 1.206 1.00 0.00 58 LEU A N 10
ATOM 11608 C CA . LEU A 1 58 ? 5.569 -6.722 0.249 1.00 0.00 58 LEU A CA 10
ATOM 11609 C C . LEU A 1 58 ? 4.922 -5.421 0.714 1.00 0.00 58 LEU A C 10
ATOM 11610 O O . LEU A 1 58 ? 4.345 -5.357 1.800 1.00 0.00 58 LEU A O 10
ATOM 11626 N N . TYR A 1 59 ? 5.018 -4.388 -0.115 1.00 0.00 59 TYR A N 10
ATOM 11627 C CA . TYR A 1 59 ? 4.442 -3.090 0.211 1.00 0.00 59 TYR A CA 10
ATOM 11628 C C . TYR A 1 59 ? 2.950 -3.060 -0.106 1.00 0.00 59 TYR A C 10
ATOM 11629 O O . TYR A 1 59 ? 2.490 -3.719 -1.039 1.00 0.00 59 TYR A O 10
ATOM 11647 N N . ILE A 1 60 ? 2.201 -2.291 0.676 1.00 0.00 60 ILE A N 10
ATOM 11648 C CA . ILE A 1 60 ? 0.761 -2.174 0.478 1.00 0.00 60 ILE A CA 10
ATOM 11649 C C . ILE A 1 60 ? 0.382 -0.769 0.022 1.00 0.00 60 ILE A C 10
ATOM 11650 O O . ILE A 1 60 ? 0.692 0.228 0.674 1.00 0.00 60 ILE A O 10
ATOM 11666 N N . PRO A 1 61 ? -0.307 -0.686 -1.126 1.00 0.00 61 PRO A N 10
ATOM 11667 C CA . PRO A 1 61 ? -0.747 0.591 -1.695 1.00 0.00 61 PRO A CA 10
ATOM 11668 C C . PRO A 1 61 ? -1.851 1.244 -0.871 1.00 0.00 61 PRO A C 10
ATOM 11669 O O . PRO A 1 61 ? -2.921 0.665 -0.680 1.00 0.00 61 PRO A O 10
ATOM 11680 N N . ILE A 1 62 ? -1.585 2.452 -0.385 1.00 0.00 62 ILE A N 10
ATOM 11681 C CA . ILE A 1 62 ? -2.558 3.183 0.417 1.00 0.00 62 ILE A CA 10
ATOM 11682 C C . ILE A 1 62 ? -3.365 4.149 -0.443 1.00 0.00 62 ILE A C 10
ATOM 11683 O O . ILE A 1 62 ? -2.830 5.129 -0.963 1.00 0.00 62 ILE A O 10
ATOM 11699 N N . LEU A 1 63 ? -4.655 3.868 -0.587 1.00 0.00 63 LEU A N 10
ATOM 11700 C CA . LEU A 1 63 ? -5.538 4.714 -1.383 1.00 0.00 63 LEU A CA 10
ATOM 11701 C C . LEU A 1 63 ? -6.388 5.609 -0.487 1.00 0.00 63 LEU A C 10
ATOM 11702 O O . LEU A 1 63 ? -7.351 5.153 0.131 1.00 0.00 63 LEU A O 10
ATOM 11718 N N . THR A 1 64 ? -6.027 6.887 -0.421 1.00 0.00 64 THR A N 10
ATOM 11719 C CA . THR A 1 64 ? -6.757 7.846 0.398 1.00 0.00 64 THR A CA 10
ATOM 11720 C C . THR A 1 64 ? -7.483 8.868 -0.469 1.00 0.00 64 THR A C 10
ATOM 11721 O O . THR A 1 64 ? -6.856 9.625 -1.209 1.00 0.00 64 THR A O 10
ATOM 11732 N N . GLU A 1 65 ? -8.809 8.885 -0.370 1.00 0.00 65 GLU A N 10
ATOM 11733 C CA . GLU A 1 65 ? -9.620 9.815 -1.146 1.00 0.00 65 GLU A CA 10
ATOM 11734 C C . GLU A 1 65 ? -9.994 11.038 -0.313 1.00 0.00 65 GLU A C 10
ATOM 11735 O O . GLU A 1 65 ? -9.971 11.012 0.918 1.00 0.00 65 GLU A O 10
ATOM 11747 N N . PRO A 1 66 ? -10.346 12.136 -0.998 1.00 0.00 66 PRO A N 10
ATOM 11748 C CA . PRO A 1 66 ? -10.731 13.389 -0.342 1.00 0.00 66 PRO A CA 10
ATOM 11749 C C . PRO A 1 66 ? -12.076 13.282 0.368 1.00 0.00 66 PRO A C 10
ATOM 11750 O O . PRO A 1 66 ? -12.459 14.170 1.130 1.00 0.00 66 PRO A O 10
ATOM 11761 N N . ARG A 1 67 ? -12.789 12.190 0.113 1.00 0.00 67 ARG A N 10
ATOM 11762 C CA . ARG A 1 67 ? -14.093 11.967 0.728 1.00 0.00 67 ARG A CA 10
ATOM 11763 C C . ARG A 1 67 ? -13.939 11.448 2.154 1.00 0.00 67 ARG A C 10
ATOM 11764 O O . ARG A 1 67 ? -13.241 10.463 2.395 1.00 0.00 67 ARG A O 10
ATOM 11785 N N . ASP A 1 68 ? -14.596 12.117 3.095 1.00 0.00 68 ASP A N 10
ATOM 11786 C CA . ASP A 1 68 ? -14.534 11.723 4.498 1.00 0.00 68 ASP A CA 10
ATOM 11787 C C . ASP A 1 68 ? -15.503 12.549 5.338 1.00 0.00 68 ASP A C 10
ATOM 11788 O O . ASP A 1 68 ? -15.407 13.776 5.389 1.00 0.00 68 ASP A O 10
ATOM 11797 N N . LEU A 1 69 ? -16.437 11.869 5.994 1.00 0.00 69 LEU A N 10
ATOM 11798 C CA . LEU A 1 69 ? -17.426 12.540 6.831 1.00 0.00 69 LEU A CA 10
ATOM 11799 C C . LEU A 1 69 ? -16.820 13.760 7.517 1.00 0.00 69 LEU A C 10
ATOM 11800 O O . LEU A 1 69 ? -15.660 13.742 7.930 1.00 0.00 69 LEU A O 10
ATOM 11816 N N . PHE A 1 70 ? -17.614 14.820 7.638 1.00 0.00 70 PHE A N 10
ATOM 11817 C CA . PHE A 1 70 ? -17.156 16.049 8.275 1.00 0.00 70 PHE A CA 10
ATOM 11818 C C . PHE A 1 70 ? -17.475 16.038 9.767 1.00 0.00 70 PHE A C 10
ATOM 11819 O O . PHE A 1 70 ? -17.960 17.027 10.316 1.00 0.00 70 PHE A O 10
ATOM 11836 N N . ASN A 1 71 ? -17.198 14.913 10.418 1.00 0.00 71 ASN A N 10
ATOM 11837 C CA . ASN A 1 71 ? -17.456 14.772 11.846 1.00 0.00 71 ASN A CA 10
ATOM 11838 C C . ASN A 1 71 ? -16.199 14.318 12.583 1.00 0.00 71 ASN A C 10
ATOM 11839 O O . ASN A 1 71 ? -15.686 15.025 13.451 1.00 0.00 71 ASN A O 10
ATOM 11850 N N . SER A 1 72 ? -15.709 13.134 12.232 1.00 0.00 72 SER A N 10
ATOM 11851 C CA . SER A 1 72 ? -14.515 12.583 12.862 1.00 0.00 72 SER A CA 10
ATOM 11852 C C . SER A 1 72 ? -13.273 12.882 12.027 1.00 0.00 72 SER A C 10
ATOM 11853 O O . SER A 1 72 ? -12.987 12.191 11.050 1.00 0.00 72 SER A O 10
ATOM 11861 N N . GLY A 1 73 ? -12.539 13.918 12.420 1.00 0.00 73 GLY A N 10
ATOM 11862 C CA . GLY A 1 73 ? -11.336 14.292 11.698 1.00 0.00 73 GLY A CA 10
ATOM 11863 C C . GLY A 1 73 ? -11.300 15.769 11.358 1.00 0.00 73 GLY A C 10
ATOM 11864 O O . GLY A 1 73 ? -11.661 16.183 10.257 1.00 0.00 73 GLY A O 10
ATOM 11868 N N . PRO A 1 74 ? -10.855 16.590 12.320 1.00 0.00 74 PRO A N 10
ATOM 11869 C CA . PRO A 1 74 ? -10.763 18.042 12.141 1.00 0.00 74 PRO A CA 10
ATOM 11870 C C . PRO A 1 74 ? -9.664 18.437 11.161 1.00 0.00 74 PRO A C 10
ATOM 11871 O O . PRO A 1 74 ? -8.618 17.791 11.093 1.00 0.00 74 PRO A O 10
ATOM 11882 N N . SER A 1 75 ? -9.907 19.501 10.403 1.00 0.00 75 SER A N 10
ATOM 11883 C CA . SER A 1 75 ? -8.939 19.980 9.423 1.00 0.00 75 SER A CA 10
ATOM 11884 C C . SER A 1 75 ? -7.700 20.541 10.114 1.00 0.00 75 SER A C 10
ATOM 11885 O O . SER A 1 75 ? -7.799 21.403 10.987 1.00 0.00 75 SER A O 10
ATOM 11893 N N . SER A 1 76 ? -6.532 20.045 9.716 1.00 0.00 76 SER A N 10
ATOM 11894 C CA . SER A 1 76 ? -5.273 20.494 10.298 1.00 0.00 76 SER A CA 10
ATOM 11895 C C . SER A 1 76 ? -4.535 21.427 9.344 1.00 0.00 76 SER A C 10
ATOM 11896 O O . SER A 1 76 ? -4.569 21.244 8.128 1.00 0.00 76 SER A O 10
ATOM 11904 N N . GLY A 1 77 ? -3.867 22.431 9.905 1.00 0.00 77 GLY A N 10
ATOM 11905 C CA . GLY A 1 77 ? -3.130 23.379 9.091 1.00 0.00 77 GLY A CA 10
ATOM 11906 C C . GLY A 1 77 ? -2.045 24.094 9.872 1.00 0.00 77 GLY A C 10
ATOM 11907 O O . GLY A 1 77 ? -0.887 24.121 9.455 1.00 0.00 77 GLY A O 10
ATOM 11911 N N . GLY A 1 1 ? -2.667 40.676 3.015 1.00 0.00 1 GLY A N 11
ATOM 11912 C CA . GLY A 1 1 ? -3.481 39.665 2.366 1.00 0.00 1 GLY A CA 11
ATOM 11913 C C . GLY A 1 1 ? -4.266 38.828 3.357 1.00 0.00 1 GLY A C 11
ATOM 11914 O O . GLY A 1 1 ? -4.000 38.864 4.558 1.00 0.00 1 GLY A O 11
ATOM 11918 N N . SER A 1 2 ? -5.238 38.074 2.853 1.00 0.00 2 SER A N 11
ATOM 11919 C CA . SER A 1 2 ? -6.068 37.229 3.703 1.00 0.00 2 SER A CA 11
ATOM 11920 C C . SER A 1 2 ? -5.580 35.784 3.676 1.00 0.00 2 SER A C 11
ATOM 11921 O O . SER A 1 2 ? -5.234 35.215 4.711 1.00 0.00 2 SER A O 11
ATOM 11929 N N . SER A 1 3 ? -5.553 35.197 2.484 1.00 0.00 3 SER A N 11
ATOM 11930 C CA . SER A 1 3 ? -5.111 33.817 2.321 1.00 0.00 3 SER A CA 11
ATOM 11931 C C . SER A 1 3 ? -3.589 33.740 2.243 1.00 0.00 3 SER A C 11
ATOM 11932 O O . SER A 1 3 ? -2.956 32.982 2.976 1.00 0.00 3 SER A O 11
ATOM 11940 N N . GLY A 1 4 ? -3.008 34.533 1.347 1.00 0.00 4 GLY A N 11
ATOM 11941 C CA . GLY A 1 4 ? -1.565 34.540 1.189 1.00 0.00 4 GLY A CA 11
ATOM 11942 C C . GLY A 1 4 ? -1.069 33.385 0.341 1.00 0.00 4 GLY A C 11
ATOM 11943 O O . GLY A 1 4 ? -1.570 32.266 0.450 1.00 0.00 4 GLY A O 11
ATOM 11947 N N . SER A 1 5 ? -0.083 33.657 -0.508 1.00 0.00 5 SER A N 11
ATOM 11948 C CA . SER A 1 5 ? 0.477 32.634 -1.382 1.00 0.00 5 SER A CA 11
ATOM 11949 C C . SER A 1 5 ? 0.549 31.288 -0.667 1.00 0.00 5 SER A C 11
ATOM 11950 O O . SER A 1 5 ? 1.353 31.099 0.245 1.00 0.00 5 SER A O 11
ATOM 11958 N N . SER A 1 6 ? -0.300 30.355 -1.088 1.00 0.00 6 SER A N 11
ATOM 11959 C CA . SER A 1 6 ? -0.337 29.028 -0.486 1.00 0.00 6 SER A CA 11
ATOM 11960 C C . SER A 1 6 ? 0.187 27.975 -1.459 1.00 0.00 6 SER A C 11
ATOM 11961 O O . SER A 1 6 ? 0.104 28.142 -2.675 1.00 0.00 6 SER A O 11
ATOM 11969 N N . GLY A 1 7 ? 0.727 26.890 -0.912 1.00 0.00 7 GLY A N 11
ATOM 11970 C CA . GLY A 1 7 ? 1.256 25.826 -1.745 1.00 0.00 7 GLY A CA 11
ATOM 11971 C C . GLY A 1 7 ? 1.605 24.585 -0.947 1.00 0.00 7 GLY A C 11
ATOM 11972 O O . GLY A 1 7 ? 2.731 24.090 -1.018 1.00 0.00 7 GLY A O 11
ATOM 11976 N N . CYS A 1 8 ? 0.640 24.082 -0.186 1.00 0.00 8 CYS A N 11
ATOM 11977 C CA . CYS A 1 8 ? 0.852 22.892 0.631 1.00 0.00 8 CYS A CA 11
ATOM 11978 C C . CYS A 1 8 ? 0.331 21.646 -0.078 1.00 0.00 8 CYS A C 11
ATOM 11979 O O . CYS A 1 8 ? -0.877 21.443 -0.192 1.00 0.00 8 CYS A O 11
ATOM 11987 N N . SER A 1 9 ? 1.253 20.815 -0.556 1.00 0.00 9 SER A N 11
ATOM 11988 C CA . SER A 1 9 ? 0.887 19.591 -1.259 1.00 0.00 9 SER A CA 11
ATOM 11989 C C . SER A 1 9 ? 1.687 18.403 -0.734 1.00 0.00 9 SER A C 11
ATOM 11990 O O . SER A 1 9 ? 2.817 18.149 -1.153 1.00 0.00 9 SER A O 11
ATOM 11998 N N . PRO A 1 10 ? 1.088 17.657 0.205 1.00 0.00 10 PRO A N 11
ATOM 11999 C CA . PRO A 1 10 ? 1.726 16.482 0.808 1.00 0.00 10 PRO A CA 11
ATOM 12000 C C . PRO A 1 10 ? 1.851 15.322 -0.173 1.00 0.00 10 PRO A C 11
ATOM 12001 O O . PRO A 1 10 ? 1.172 15.289 -1.200 1.00 0.00 10 PRO A O 11
ATOM 12012 N N . VAL A 1 11 ? 2.722 14.372 0.149 1.00 0.00 11 VAL A N 11
ATOM 12013 C CA . VAL A 1 11 ? 2.935 13.208 -0.704 1.00 0.00 11 VAL A CA 11
ATOM 12014 C C . VAL A 1 11 ? 1.655 12.393 -0.850 1.00 0.00 11 VAL A C 11
ATOM 12015 O O . VAL A 1 11 ? 1.035 12.009 0.141 1.00 0.00 11 VAL A O 11
ATOM 12028 N N . ARG A 1 12 ? 1.265 12.132 -2.094 1.00 0.00 12 ARG A N 11
ATOM 12029 C CA . ARG A 1 12 ? 0.058 11.363 -2.370 1.00 0.00 12 ARG A CA 11
ATOM 12030 C C . ARG A 1 12 ? 0.367 9.870 -2.433 1.00 0.00 12 ARG A C 11
ATOM 12031 O O . ARG A 1 12 ? -0.235 9.071 -1.717 1.00 0.00 12 ARG A O 11
ATOM 12052 N N . GLU A 1 13 ? 1.309 9.502 -3.296 1.00 0.00 13 GLU A N 11
ATOM 12053 C CA . GLU A 1 13 ? 1.697 8.105 -3.453 1.00 0.00 13 GLU A CA 11
ATOM 12054 C C . GLU A 1 13 ? 2.580 7.652 -2.294 1.00 0.00 13 GLU A C 11
ATOM 12055 O O . GLU A 1 13 ? 3.721 8.095 -2.159 1.00 0.00 13 GLU A O 11
ATOM 12067 N N . ARG A 1 14 ? 2.044 6.766 -1.461 1.00 0.00 14 ARG A N 11
ATOM 12068 C CA . ARG A 1 14 ? 2.782 6.254 -0.312 1.00 0.00 14 ARG A CA 11
ATOM 12069 C C . ARG A 1 14 ? 2.473 4.778 -0.082 1.00 0.00 14 ARG A C 11
ATOM 12070 O O . ARG A 1 14 ? 1.310 4.377 -0.034 1.00 0.00 14 ARG A O 11
ATOM 12091 N N . ARG A 1 15 ? 3.522 3.974 0.060 1.00 0.00 15 ARG A N 11
ATOM 12092 C CA . ARG A 1 15 ? 3.362 2.542 0.283 1.00 0.00 15 ARG A CA 11
ATOM 12093 C C . ARG A 1 15 ? 3.832 2.155 1.682 1.00 0.00 15 ARG A C 11
ATOM 12094 O O . ARG A 1 15 ? 4.696 2.813 2.263 1.00 0.00 15 ARG A O 11
ATOM 12115 N N . LEU A 1 16 ? 3.257 1.084 2.218 1.00 0.00 16 LEU A N 11
ATOM 12116 C CA . LEU A 1 16 ? 3.616 0.608 3.550 1.00 0.00 16 LEU A CA 11
ATOM 12117 C C . LEU A 1 16 ? 4.412 -0.691 3.468 1.00 0.00 16 LEU A C 11
ATOM 12118 O O . LEU A 1 16 ? 4.153 -1.535 2.610 1.00 0.00 16 LEU A O 11
ATOM 12134 N N . GLU A 1 17 ? 5.379 -0.844 4.367 1.00 0.00 17 GLU A N 11
ATOM 12135 C CA . GLU A 1 17 ? 6.211 -2.041 4.396 1.00 0.00 17 GLU A CA 11
ATOM 12136 C C . GLU A 1 17 ? 5.621 -3.091 5.335 1.00 0.00 17 GLU A C 11
ATOM 12137 O O . GLU A 1 17 ? 5.431 -2.838 6.525 1.00 0.00 17 GLU A O 11
ATOM 12149 N N . HIS A 1 18 ? 5.334 -4.269 4.790 1.00 0.00 18 HIS A N 11
ATOM 12150 C CA . HIS A 1 18 ? 4.766 -5.357 5.577 1.00 0.00 18 HIS A CA 11
ATOM 12151 C C . HIS A 1 18 ? 5.714 -6.552 5.615 1.00 0.00 18 HIS A C 11
ATOM 12152 O O . HIS A 1 18 ? 5.981 -7.176 4.588 1.00 0.00 18 HIS A O 11
ATOM 12167 N N . GLN A 1 19 ? 6.218 -6.864 6.804 1.00 0.00 19 GLN A N 11
ATOM 12168 C CA . GLN A 1 19 ? 7.137 -7.984 6.974 1.00 0.00 19 GLN A CA 11
ATOM 12169 C C . GLN A 1 19 ? 6.477 -9.297 6.565 1.00 0.00 19 GLN A C 11
ATOM 12170 O O . GLN A 1 19 ? 5.970 -10.038 7.409 1.00 0.00 19 GLN A O 11
ATOM 12184 N N . LEU A 1 20 ? 6.486 -9.578 5.267 1.00 0.00 20 LEU A N 11
ATOM 12185 C CA . LEU A 1 20 ? 5.887 -10.802 4.746 1.00 0.00 20 LEU A CA 11
ATOM 12186 C C . LEU A 1 20 ? 6.313 -12.012 5.572 1.00 0.00 20 LEU A C 11
ATOM 12187 O O . LEU A 1 20 ? 7.422 -12.522 5.417 1.00 0.00 20 LEU A O 11
ATOM 12203 N N . GLU A 1 21 ? 5.423 -12.465 6.450 1.00 0.00 21 GLU A N 11
ATOM 12204 C CA . GLU A 1 21 ? 5.707 -13.616 7.299 1.00 0.00 21 GLU A CA 11
ATOM 12205 C C . GLU A 1 21 ? 5.329 -14.917 6.598 1.00 0.00 21 GLU A C 11
ATOM 12206 O O . GLU A 1 21 ? 4.503 -14.942 5.685 1.00 0.00 21 GLU A O 11
ATOM 12218 N N . PRO A 1 22 ? 5.948 -16.025 7.033 1.00 0.00 22 PRO A N 11
ATOM 12219 C CA . PRO A 1 22 ? 5.692 -17.350 6.461 1.00 0.00 22 PRO A CA 11
ATOM 12220 C C . PRO A 1 22 ? 4.302 -17.873 6.807 1.00 0.00 22 PRO A C 11
ATOM 12221 O O . PRO A 1 22 ? 4.055 -18.312 7.929 1.00 0.00 22 PRO A O 11
ATOM 12232 N N . GLY A 1 23 ? 3.397 -17.822 5.834 1.00 0.00 23 GLY A N 11
ATOM 12233 C CA . GLY A 1 23 ? 2.043 -18.294 6.056 1.00 0.00 23 GLY A CA 11
ATOM 12234 C C . GLY A 1 23 ? 0.999 -17.285 5.620 1.00 0.00 23 GLY A C 11
ATOM 12235 O O . GLY A 1 23 ? -0.185 -17.609 5.525 1.00 0.00 23 GLY A O 11
ATOM 12239 N N . ASP A 1 24 ? 1.437 -16.059 5.357 1.00 0.00 24 ASP A N 11
ATOM 12240 C CA . ASP A 1 24 ? 0.531 -14.999 4.929 1.00 0.00 24 ASP A CA 11
ATOM 12241 C C . ASP A 1 24 ? -0.006 -15.275 3.528 1.00 0.00 24 ASP A C 11
ATOM 12242 O O . ASP A 1 24 ? 0.654 -15.922 2.714 1.00 0.00 24 ASP A O 11
ATOM 12251 N N . THR A 1 25 ? -1.210 -14.781 3.254 1.00 0.00 25 THR A N 11
ATOM 12252 C CA . THR A 1 25 ? -1.837 -14.976 1.953 1.00 0.00 25 THR A CA 11
ATOM 12253 C C . THR A 1 25 ? -2.256 -13.645 1.339 1.00 0.00 25 THR A C 11
ATOM 12254 O O . THR A 1 25 ? -2.722 -12.746 2.040 1.00 0.00 25 THR A O 11
ATOM 12265 N N . LEU A 1 26 ? -2.088 -13.525 0.027 1.00 0.00 26 LEU A N 11
ATOM 12266 C CA . LEU A 1 26 ? -2.450 -12.303 -0.682 1.00 0.00 26 LEU A CA 11
ATOM 12267 C C . LEU A 1 26 ? -3.774 -11.747 -0.169 1.00 0.00 26 LEU A C 11
ATOM 12268 O O . LEU A 1 26 ? -3.846 -10.604 0.281 1.00 0.00 26 LEU A O 11
ATOM 12284 N N . ALA A 1 27 ? -4.819 -12.565 -0.237 1.00 0.00 27 ALA A N 11
ATOM 12285 C CA . ALA A 1 27 ? -6.140 -12.157 0.225 1.00 0.00 27 ALA A CA 11
ATOM 12286 C C . ALA A 1 27 ? -6.075 -11.582 1.635 1.00 0.00 27 ALA A C 11
ATOM 12287 O O . ALA A 1 27 ? -6.761 -10.610 1.952 1.00 0.00 27 ALA A O 11
ATOM 12294 N N . GLY A 1 28 ? -5.246 -12.188 2.479 1.00 0.00 28 GLY A N 11
ATOM 12295 C CA . GLY A 1 28 ? -5.107 -11.722 3.847 1.00 0.00 28 GLY A CA 11
ATOM 12296 C C . GLY A 1 28 ? -4.739 -10.253 3.924 1.00 0.00 28 GLY A C 11
ATOM 12297 O O . GLY A 1 28 ? -5.435 -9.464 4.565 1.00 0.00 28 GLY A O 11
ATOM 12301 N N . LEU A 1 29 ? -3.642 -9.885 3.272 1.00 0.00 29 LEU A N 11
ATOM 12302 C CA . LEU A 1 29 ? -3.181 -8.501 3.271 1.00 0.00 29 LEU A CA 11
ATOM 12303 C C . LEU A 1 29 ? -4.185 -7.593 2.568 1.00 0.00 29 LEU A C 11
ATOM 12304 O O . LEU A 1 29 ? -4.517 -6.517 3.063 1.00 0.00 29 LEU A O 11
ATOM 12320 N N . ALA A 1 30 ? -4.667 -8.036 1.411 1.00 0.00 30 ALA A N 11
ATOM 12321 C CA . ALA A 1 30 ? -5.637 -7.266 0.642 1.00 0.00 30 ALA A CA 11
ATOM 12322 C C . ALA A 1 30 ? -6.763 -6.754 1.535 1.00 0.00 30 ALA A C 11
ATOM 12323 O O . ALA A 1 30 ? -6.954 -5.545 1.678 1.00 0.00 30 ALA A O 11
ATOM 12330 N N . LEU A 1 31 ? -7.506 -7.679 2.131 1.00 0.00 31 LEU A N 11
ATOM 12331 C CA . LEU A 1 31 ? -8.614 -7.321 3.010 1.00 0.00 31 LEU A CA 11
ATOM 12332 C C . LEU A 1 31 ? -8.105 -6.661 4.288 1.00 0.00 31 LEU A C 11
ATOM 12333 O O . LEU A 1 31 ? -8.654 -5.657 4.742 1.00 0.00 31 LEU A O 11
ATOM 12349 N N . LYS A 1 32 ? -7.051 -7.231 4.862 1.00 0.00 32 LYS A N 11
ATOM 12350 C CA . LYS A 1 32 ? -6.464 -6.697 6.085 1.00 0.00 32 LYS A CA 11
ATOM 12351 C C . LYS A 1 32 ? -6.398 -5.174 6.038 1.00 0.00 32 LYS A C 11
ATOM 12352 O O . LYS A 1 32 ? -6.632 -4.502 7.043 1.00 0.00 32 LYS A O 11
ATOM 12371 N N . TYR A 1 33 ? -6.081 -4.636 4.866 1.00 0.00 33 TYR A N 11
ATOM 12372 C CA . TYR A 1 33 ? -5.984 -3.192 4.688 1.00 0.00 33 TYR A CA 11
ATOM 12373 C C . TYR A 1 33 ? -7.243 -2.639 4.027 1.00 0.00 33 TYR A C 11
ATOM 12374 O O . TYR A 1 33 ? -7.692 -1.539 4.344 1.00 0.00 33 TYR A O 11
ATOM 12392 N N . GLY A 1 34 ? -7.809 -3.413 3.105 1.00 0.00 34 GLY A N 11
ATOM 12393 C CA . GLY A 1 34 ? -9.010 -2.985 2.413 1.00 0.00 34 GLY A CA 11
ATOM 12394 C C . GLY A 1 34 ? -8.896 -3.130 0.909 1.00 0.00 34 GLY A C 11
ATOM 12395 O O . GLY A 1 34 ? -9.904 -3.179 0.204 1.00 0.00 34 GLY A O 11
ATOM 12399 N N . VAL A 1 35 ? -7.664 -3.197 0.414 1.00 0.00 35 VAL A N 11
ATOM 12400 C CA . VAL A 1 35 ? -7.420 -3.336 -1.017 1.00 0.00 35 VAL A CA 11
ATOM 12401 C C . VAL A 1 35 ? -7.537 -4.792 -1.455 1.00 0.00 35 VAL A C 11
ATOM 12402 O O . VAL A 1 35 ? -7.624 -5.697 -0.625 1.00 0.00 35 VAL A O 11
ATOM 12415 N N . THR A 1 36 ? -7.537 -5.011 -2.766 1.00 0.00 36 THR A N 11
ATOM 12416 C CA . THR A 1 36 ? -7.643 -6.357 -3.316 1.00 0.00 36 THR A CA 11
ATOM 12417 C C . THR A 1 36 ? -6.269 -6.923 -3.653 1.00 0.00 36 THR A C 11
ATOM 12418 O O . THR A 1 36 ? -5.302 -6.178 -3.810 1.00 0.00 36 THR A O 11
ATOM 12429 N N . MET A 1 37 ? -6.189 -8.245 -3.763 1.00 0.00 37 MET A N 11
ATOM 12430 C CA . MET A 1 37 ? -4.932 -8.911 -4.084 1.00 0.00 37 MET A CA 11
ATOM 12431 C C . MET A 1 37 ? -4.384 -8.423 -5.421 1.00 0.00 37 MET A C 11
ATOM 12432 O O . MET A 1 37 ? -3.217 -8.048 -5.524 1.00 0.00 37 MET A O 11
ATOM 12446 N N . GLU A 1 38 ? -5.235 -8.431 -6.443 1.00 0.00 38 GLU A N 11
ATOM 12447 C CA . GLU A 1 38 ? -4.834 -7.990 -7.773 1.00 0.00 38 GLU A CA 11
ATOM 12448 C C . GLU A 1 38 ? -4.116 -6.645 -7.707 1.00 0.00 38 GLU A C 11
ATOM 12449 O O . GLU A 1 38 ? -3.060 -6.464 -8.312 1.00 0.00 38 GLU A O 11
ATOM 12461 N N . GLN A 1 39 ? -4.698 -5.706 -6.969 1.00 0.00 39 GLN A N 11
ATOM 12462 C CA . GLN A 1 39 ? -4.115 -4.377 -6.825 1.00 0.00 39 GLN A CA 11
ATOM 12463 C C . GLN A 1 39 ? -2.667 -4.466 -6.355 1.00 0.00 39 GLN A C 11
ATOM 12464 O O . GLN A 1 39 ? -1.743 -4.125 -7.094 1.00 0.00 39 GLN A O 11
ATOM 12478 N N . ILE A 1 40 ? -2.477 -4.927 -5.124 1.00 0.00 40 ILE A N 11
ATOM 12479 C CA . ILE A 1 40 ? -1.141 -5.061 -4.557 1.00 0.00 40 ILE A CA 11
ATOM 12480 C C . ILE A 1 40 ? -0.182 -5.702 -5.554 1.00 0.00 40 ILE A C 11
ATOM 12481 O O . ILE A 1 40 ? 0.960 -5.266 -5.704 1.00 0.00 40 ILE A O 11
ATOM 12497 N N . LYS A 1 41 ? -0.654 -6.740 -6.237 1.00 0.00 41 LYS A N 11
ATOM 12498 C CA . LYS A 1 41 ? 0.159 -7.441 -7.224 1.00 0.00 41 LYS A CA 11
ATOM 12499 C C . LYS A 1 41 ? 0.518 -6.520 -8.386 1.00 0.00 41 LYS A C 11
ATOM 12500 O O . LYS A 1 41 ? 1.672 -6.122 -8.541 1.00 0.00 41 LYS A O 11
ATOM 12519 N N . ARG A 1 42 ? -0.479 -6.184 -9.199 1.00 0.00 42 ARG A N 11
ATOM 12520 C CA . ARG A 1 42 ? -0.268 -5.310 -10.346 1.00 0.00 42 ARG A CA 11
ATOM 12521 C C . ARG A 1 42 ? 0.577 -4.100 -9.959 1.00 0.00 42 ARG A C 11
ATOM 12522 O O . ARG A 1 42 ? 1.400 -3.629 -10.743 1.00 0.00 42 ARG A O 11
ATOM 12543 N N . ALA A 1 43 ? 0.366 -3.601 -8.746 1.00 0.00 43 ALA A N 11
ATOM 12544 C CA . ALA A 1 43 ? 1.108 -2.447 -8.255 1.00 0.00 43 ALA A CA 11
ATOM 12545 C C . ALA A 1 43 ? 2.601 -2.749 -8.171 1.00 0.00 43 ALA A C 11
ATOM 12546 O O . ALA A 1 43 ? 3.435 -1.877 -8.409 1.00 0.00 43 ALA A O 11
ATOM 12553 N N . ASN A 1 44 ? 2.930 -3.991 -7.831 1.00 0.00 44 ASN A N 11
ATOM 12554 C CA . ASN A 1 44 ? 4.323 -4.408 -7.715 1.00 0.00 44 ASN A CA 11
ATOM 12555 C C . ASN A 1 44 ? 4.620 -5.579 -8.647 1.00 0.00 44 ASN A C 11
ATOM 12556 O O . ASN A 1 44 ? 5.563 -6.338 -8.426 1.00 0.00 44 ASN A O 11
ATOM 12567 N N . ARG A 1 45 ? 3.808 -5.718 -9.690 1.00 0.00 45 ARG A N 11
ATOM 12568 C CA . ARG A 1 45 ? 3.983 -6.796 -10.656 1.00 0.00 45 ARG A CA 11
ATOM 12569 C C . ARG A 1 45 ? 4.569 -8.035 -9.987 1.00 0.00 45 ARG A C 11
ATOM 12570 O O . ARG A 1 45 ? 5.504 -8.650 -10.503 1.00 0.00 45 ARG A O 11
ATOM 12591 N N . LEU A 1 46 ? 4.015 -8.397 -8.835 1.00 0.00 46 LEU A N 11
ATOM 12592 C CA . LEU A 1 46 ? 4.483 -9.564 -8.094 1.00 0.00 46 LEU A CA 11
ATOM 12593 C C . LEU A 1 46 ? 4.122 -10.853 -8.824 1.00 0.00 46 LEU A C 11
ATOM 12594 O O . LEU A 1 46 ? 4.626 -11.927 -8.495 1.00 0.00 46 LEU A O 11
ATOM 12610 N N . TYR A 1 47 ? 3.248 -10.739 -9.818 1.00 0.00 47 TYR A N 11
ATOM 12611 C CA . TYR A 1 47 ? 2.819 -11.896 -10.595 1.00 0.00 47 TYR A CA 11
ATOM 12612 C C . TYR A 1 47 ? 4.020 -12.662 -11.141 1.00 0.00 47 TYR A C 11
ATOM 12613 O O . TYR A 1 47 ? 4.683 -12.216 -12.078 1.00 0.00 47 TYR A O 11
ATOM 12631 N N . THR A 1 48 ? 4.296 -13.819 -10.547 1.00 0.00 48 THR A N 11
ATOM 12632 C CA . THR A 1 48 ? 5.417 -14.648 -10.972 1.00 0.00 48 THR A CA 11
ATOM 12633 C C . THR A 1 48 ? 5.005 -16.111 -11.091 1.00 0.00 48 THR A C 11
ATOM 12634 O O . THR A 1 48 ? 4.000 -16.531 -10.520 1.00 0.00 48 THR A O 11
ATOM 12645 N N . ASN A 1 49 ? 5.789 -16.882 -11.838 1.00 0.00 49 ASN A N 11
ATOM 12646 C CA . ASN A 1 49 ? 5.505 -18.299 -12.032 1.00 0.00 49 ASN A CA 11
ATOM 12647 C C . ASN A 1 49 ? 5.314 -19.004 -10.692 1.00 0.00 49 ASN A C 11
ATOM 12648 O O . ASN A 1 49 ? 4.432 -19.851 -10.545 1.00 0.00 49 ASN A O 11
ATOM 12659 N N . ASP A 1 50 ? 6.145 -18.649 -9.719 1.00 0.00 50 ASP A N 11
ATOM 12660 C CA . ASP A 1 50 ? 6.067 -19.246 -8.391 1.00 0.00 50 ASP A CA 11
ATOM 12661 C C . ASP A 1 50 ? 5.417 -18.285 -7.401 1.00 0.00 50 ASP A C 11
ATOM 12662 O O . ASP A 1 50 ? 5.422 -17.071 -7.604 1.00 0.00 50 ASP A O 11
ATOM 12671 N N . SER A 1 51 ? 4.855 -18.837 -6.330 1.00 0.00 51 SER A N 11
ATOM 12672 C CA . SER A 1 51 ? 4.196 -18.029 -5.310 1.00 0.00 51 SER A CA 11
ATOM 12673 C C . SER A 1 51 ? 4.956 -16.728 -5.073 1.00 0.00 51 SER A C 11
ATOM 12674 O O . SER A 1 51 ? 6.150 -16.632 -5.360 1.00 0.00 51 SER A O 11
ATOM 12682 N N . ILE A 1 52 ? 4.256 -15.729 -4.547 1.00 0.00 52 ILE A N 11
ATOM 12683 C CA . ILE A 1 52 ? 4.864 -14.433 -4.270 1.00 0.00 52 ILE A CA 11
ATOM 12684 C C . ILE A 1 52 ? 5.884 -14.535 -3.141 1.00 0.00 52 ILE A C 11
ATOM 12685 O O . ILE A 1 52 ? 6.784 -13.702 -3.026 1.00 0.00 52 ILE A O 11
ATOM 12701 N N . PHE A 1 53 ? 5.740 -15.563 -2.312 1.00 0.00 53 PHE A N 11
ATOM 12702 C CA . PHE A 1 53 ? 6.650 -15.775 -1.192 1.00 0.00 53 PHE A CA 11
ATOM 12703 C C . PHE A 1 53 ? 8.103 -15.630 -1.637 1.00 0.00 53 PHE A C 11
ATOM 12704 O O . PHE A 1 53 ? 8.995 -15.400 -0.819 1.00 0.00 53 PHE A O 11
ATOM 12721 N N . LEU A 1 54 ? 8.333 -15.767 -2.938 1.00 0.00 54 LEU A N 11
ATOM 12722 C CA . LEU A 1 54 ? 9.677 -15.652 -3.493 1.00 0.00 54 LEU A CA 11
ATOM 12723 C C . LEU A 1 54 ? 10.395 -14.429 -2.932 1.00 0.00 54 LEU A C 11
ATOM 12724 O O . LEU A 1 54 ? 11.617 -14.427 -2.782 1.00 0.00 54 LEU A O 11
ATOM 12740 N N . LYS A 1 55 ? 9.628 -13.390 -2.622 1.00 0.00 55 LYS A N 11
ATOM 12741 C CA . LYS A 1 55 ? 10.189 -12.161 -2.074 1.00 0.00 55 LYS A CA 11
ATOM 12742 C C . LYS A 1 55 ? 10.272 -12.231 -0.552 1.00 0.00 55 LYS A C 11
ATOM 12743 O O . LYS A 1 55 ? 9.779 -13.177 0.063 1.00 0.00 55 LYS A O 11
ATOM 12762 N N . LYS A 1 56 ? 10.896 -11.224 0.049 1.00 0.00 56 LYS A N 11
ATOM 12763 C CA . LYS A 1 56 ? 11.041 -11.170 1.499 1.00 0.00 56 LYS A CA 11
ATOM 12764 C C . LYS A 1 56 ? 10.020 -10.217 2.112 1.00 0.00 56 LYS A C 11
ATOM 12765 O O . LYS A 1 56 ? 9.285 -10.584 3.031 1.00 0.00 56 LYS A O 11
ATOM 12784 N N . THR A 1 57 ? 9.977 -8.992 1.598 1.00 0.00 57 THR A N 11
ATOM 12785 C CA . THR A 1 57 ? 9.046 -7.986 2.095 1.00 0.00 57 THR A CA 11
ATOM 12786 C C . THR A 1 57 ? 8.244 -7.369 0.955 1.00 0.00 57 THR A C 11
ATOM 12787 O O . THR A 1 57 ? 8.783 -7.087 -0.116 1.00 0.00 57 THR A O 11
ATOM 12798 N N . LEU A 1 58 ? 6.954 -7.159 1.192 1.00 0.00 58 LEU A N 11
ATOM 12799 C CA . LEU A 1 58 ? 6.076 -6.573 0.184 1.00 0.00 58 LEU A CA 11
ATOM 12800 C C . LEU A 1 58 ? 5.565 -5.209 0.635 1.00 0.00 58 LEU A C 11
ATOM 12801 O O . LEU A 1 58 ? 5.606 -4.879 1.820 1.00 0.00 58 LEU A O 11
ATOM 12817 N N . TYR A 1 59 ? 5.083 -4.420 -0.319 1.00 0.00 59 TYR A N 11
ATOM 12818 C CA . TYR A 1 59 ? 4.564 -3.090 -0.021 1.00 0.00 59 TYR A CA 11
ATOM 12819 C C . TYR A 1 59 ? 3.042 -3.062 -0.130 1.00 0.00 59 TYR A C 11
ATOM 12820 O O . TYR A 1 59 ? 2.454 -3.783 -0.936 1.00 0.00 59 TYR A O 11
ATOM 12838 N N . ILE A 1 60 ? 2.413 -2.224 0.686 1.00 0.00 60 ILE A N 11
ATOM 12839 C CA . ILE A 1 60 ? 0.960 -2.100 0.680 1.00 0.00 60 ILE A CA 11
ATOM 12840 C C . ILE A 1 60 ? 0.530 -0.697 0.264 1.00 0.00 60 ILE A C 11
ATOM 12841 O O . ILE A 1 60 ? 0.855 0.297 0.914 1.00 0.00 60 ILE A O 11
ATOM 12857 N N . PRO A 1 61 ? -0.221 -0.613 -0.844 1.00 0.00 61 PRO A N 11
ATOM 12858 C CA . PRO A 1 61 ? -0.714 0.663 -1.370 1.00 0.00 61 PRO A CA 11
ATOM 12859 C C . PRO A 1 61 ? -1.786 1.283 -0.479 1.00 0.00 61 PRO A C 11
ATOM 12860 O O . PRO A 1 61 ? -2.838 0.685 -0.251 1.00 0.00 61 PRO A O 11
ATOM 12871 N N . ILE A 1 62 ? -1.511 2.483 0.021 1.00 0.00 62 ILE A N 11
ATOM 12872 C CA . ILE A 1 62 ? -2.453 3.183 0.885 1.00 0.00 62 ILE A CA 11
ATOM 12873 C C . ILE A 1 62 ? -3.389 4.071 0.073 1.00 0.00 62 ILE A C 11
ATOM 12874 O O . ILE A 1 62 ? -2.943 4.934 -0.684 1.00 0.00 62 ILE A O 11
ATOM 12890 N N . LEU A 1 63 ? -4.690 3.855 0.236 1.00 0.00 63 LEU A N 11
ATOM 12891 C CA . LEU A 1 63 ? -5.691 4.637 -0.481 1.00 0.00 63 LEU A CA 11
ATOM 12892 C C . LEU A 1 63 ? -6.363 5.644 0.448 1.00 0.00 63 LEU A C 11
ATOM 12893 O O . LEU A 1 63 ? -7.183 5.278 1.290 1.00 0.00 63 LEU A O 11
ATOM 12909 N N . THR A 1 64 ? -6.011 6.916 0.287 1.00 0.00 64 THR A N 11
ATOM 12910 C CA . THR A 1 64 ? -6.579 7.976 1.110 1.00 0.00 64 THR A CA 11
ATOM 12911 C C . THR A 1 64 ? -7.387 8.954 0.264 1.00 0.00 64 THR A C 11
ATOM 12912 O O . THR A 1 64 ? -6.854 9.588 -0.645 1.00 0.00 64 THR A O 11
ATOM 12923 N N . GLU A 1 65 ? -8.675 9.071 0.572 1.00 0.00 65 GLU A N 11
ATOM 12924 C CA . GLU A 1 65 ? -9.556 9.973 -0.161 1.00 0.00 65 GLU A CA 11
ATOM 12925 C C . GLU A 1 65 ? -9.623 11.338 0.517 1.00 0.00 65 GLU A C 11
ATOM 12926 O O . GLU A 1 65 ? -9.345 11.482 1.708 1.00 0.00 65 GLU A O 11
ATOM 12938 N N . PRO A 1 66 ? -10.001 12.366 -0.258 1.00 0.00 66 PRO A N 11
ATOM 12939 C CA . PRO A 1 66 ? -10.114 13.738 0.246 1.00 0.00 66 PRO A CA 11
ATOM 12940 C C . PRO A 1 66 ? -11.284 13.907 1.210 1.00 0.00 66 PRO A C 11
ATOM 12941 O O . PRO A 1 66 ? -11.339 14.874 1.969 1.00 0.00 66 PRO A O 11
ATOM 12952 N N . ARG A 1 67 ? -12.216 12.961 1.173 1.00 0.00 67 ARG A N 11
ATOM 12953 C CA . ARG A 1 67 ? -13.385 13.006 2.043 1.00 0.00 67 ARG A CA 11
ATOM 12954 C C . ARG A 1 67 ? -13.275 11.968 3.156 1.00 0.00 67 ARG A C 11
ATOM 12955 O O . ARG A 1 67 ? -13.279 10.764 2.898 1.00 0.00 67 ARG A O 11
ATOM 12976 N N . ASP A 1 68 ? -13.178 12.442 4.393 1.00 0.00 68 ASP A N 11
ATOM 12977 C CA . ASP A 1 68 ? -13.067 11.556 5.545 1.00 0.00 68 ASP A CA 11
ATOM 12978 C C . ASP A 1 68 ? -14.305 11.660 6.431 1.00 0.00 68 ASP A C 11
ATOM 12979 O O . ASP A 1 68 ? -15.158 12.524 6.226 1.00 0.00 68 ASP A O 11
ATOM 12988 N N . LEU A 1 69 ? -14.397 10.773 7.416 1.00 0.00 69 LEU A N 11
ATOM 12989 C CA . LEU A 1 69 ? -15.531 10.764 8.334 1.00 0.00 69 LEU A CA 11
ATOM 12990 C C . LEU A 1 69 ? -15.318 11.756 9.472 1.00 0.00 69 LEU A C 11
ATOM 12991 O O . LEU A 1 69 ? -14.363 11.639 10.241 1.00 0.00 69 LEU A O 11
ATOM 13007 N N . PHE A 1 70 ? -16.216 12.730 9.577 1.00 0.00 70 PHE A N 11
ATOM 13008 C CA . PHE A 1 70 ? -16.127 13.742 10.623 1.00 0.00 70 PHE A CA 11
ATOM 13009 C C . PHE A 1 70 ? -17.513 14.259 10.999 1.00 0.00 70 PHE A C 11
ATOM 13010 O O . PHE A 1 70 ? -18.447 14.199 10.201 1.00 0.00 70 PHE A O 11
ATOM 13027 N N . ASN A 1 71 ? -17.637 14.765 12.222 1.00 0.00 71 ASN A N 11
ATOM 13028 C CA . ASN A 1 71 ? -18.909 15.292 12.705 1.00 0.00 71 ASN A CA 11
ATOM 13029 C C . ASN A 1 71 ? -18.688 16.492 13.621 1.00 0.00 71 ASN A C 11
ATOM 13030 O O . ASN A 1 71 ? -17.917 16.421 14.578 1.00 0.00 71 ASN A O 11
ATOM 13041 N N . SER A 1 72 ? -19.370 17.592 13.321 1.00 0.00 72 SER A N 11
ATOM 13042 C CA . SER A 1 72 ? -19.246 18.809 14.115 1.00 0.00 72 SER A CA 11
ATOM 13043 C C . SER A 1 72 ? -20.607 19.469 14.313 1.00 0.00 72 SER A C 11
ATOM 13044 O O . SER A 1 72 ? -21.485 19.376 13.456 1.00 0.00 72 SER A O 11
ATOM 13052 N N . GLY A 1 73 ? -20.774 20.137 15.450 1.00 0.00 73 GLY A N 11
ATOM 13053 C CA . GLY A 1 73 ? -22.030 20.803 15.742 1.00 0.00 73 GLY A CA 11
ATOM 13054 C C . GLY A 1 73 ? -22.304 20.898 17.230 1.00 0.00 73 GLY A C 11
ATOM 13055 O O . GLY A 1 73 ? -21.719 20.176 18.038 1.00 0.00 73 GLY A O 11
ATOM 13059 N N . PRO A 1 74 ? -23.214 21.807 17.611 1.00 0.00 74 PRO A N 11
ATOM 13060 C CA . PRO A 1 74 ? -23.584 22.016 19.014 1.00 0.00 74 PRO A CA 11
ATOM 13061 C C . PRO A 1 74 ? -24.373 20.843 19.586 1.00 0.00 74 PRO A C 11
ATOM 13062 O O . PRO A 1 74 ? -25.286 20.324 18.943 1.00 0.00 74 PRO A O 11
ATOM 13073 N N . SER A 1 75 ? -24.016 20.430 20.798 1.00 0.00 75 SER A N 11
ATOM 13074 C CA . SER A 1 75 ? -24.689 19.316 21.455 1.00 0.00 75 SER A CA 11
ATOM 13075 C C . SER A 1 75 ? -25.820 19.815 22.349 1.00 0.00 75 SER A C 11
ATOM 13076 O O . SER A 1 75 ? -25.865 20.990 22.714 1.00 0.00 75 SER A O 11
ATOM 13084 N N . SER A 1 76 ? -26.733 18.914 22.697 1.00 0.00 76 SER A N 11
ATOM 13085 C CA . SER A 1 76 ? -27.867 19.263 23.544 1.00 0.00 76 SER A CA 11
ATOM 13086 C C . SER A 1 76 ? -27.394 19.771 24.903 1.00 0.00 76 SER A C 11
ATOM 13087 O O . SER A 1 76 ? -26.253 19.542 25.301 1.00 0.00 76 SER A O 11
ATOM 13095 N N . GLY A 1 77 ? -28.282 20.463 25.611 1.00 0.00 77 GLY A N 11
ATOM 13096 C CA . GLY A 1 77 ? -27.937 20.993 26.917 1.00 0.00 77 GLY A CA 11
ATOM 13097 C C . GLY A 1 77 ? -27.246 19.969 27.795 1.00 0.00 77 GLY A C 11
ATOM 13098 O O . GLY A 1 77 ? -27.486 19.911 29.001 1.00 0.00 77 GLY A O 11
ATOM 13102 N N . GLY A 1 1 ? 4.217 33.978 15.625 1.00 0.00 1 GLY A N 12
ATOM 13103 C CA . GLY A 1 1 ? 2.925 34.631 15.720 1.00 0.00 1 GLY A CA 12
ATOM 13104 C C . GLY A 1 1 ? 1.843 33.887 14.963 1.00 0.00 1 GLY A C 12
ATOM 13105 O O . GLY A 1 1 ? 1.952 32.683 14.733 1.00 0.00 1 GLY A O 12
ATOM 13109 N N . SER A 1 2 ? 0.793 34.605 14.575 1.00 0.00 2 SER A N 12
ATOM 13110 C CA . SER A 1 2 ? -0.316 34.005 13.844 1.00 0.00 2 SER A CA 12
ATOM 13111 C C . SER A 1 2 ? 0.051 33.790 12.379 1.00 0.00 2 SER A C 12
ATOM 13112 O O . SER A 1 2 ? 0.008 34.720 11.574 1.00 0.00 2 SER A O 12
ATOM 13120 N N . SER A 1 3 ? 0.413 32.556 12.041 1.00 0.00 3 SER A N 12
ATOM 13121 C CA . SER A 1 3 ? 0.792 32.218 10.674 1.00 0.00 3 SER A CA 12
ATOM 13122 C C . SER A 1 3 ? 0.992 30.714 10.522 1.00 0.00 3 SER A C 12
ATOM 13123 O O . SER A 1 3 ? 1.630 30.074 11.357 1.00 0.00 3 SER A O 12
ATOM 13131 N N . GLY A 1 4 ? 0.441 30.155 9.449 1.00 0.00 4 GLY A N 12
ATOM 13132 C CA . GLY A 1 4 ? 0.570 28.730 9.206 1.00 0.00 4 GLY A CA 12
ATOM 13133 C C . GLY A 1 4 ? -0.179 28.283 7.966 1.00 0.00 4 GLY A C 12
ATOM 13134 O O . GLY A 1 4 ? -1.039 27.405 8.035 1.00 0.00 4 GLY A O 12
ATOM 13138 N N . SER A 1 5 ? 0.146 28.890 6.829 1.00 0.00 5 SER A N 12
ATOM 13139 C CA . SER A 1 5 ? -0.507 28.553 5.569 1.00 0.00 5 SER A CA 12
ATOM 13140 C C . SER A 1 5 ? 0.240 27.433 4.852 1.00 0.00 5 SER A C 12
ATOM 13141 O O . SER A 1 5 ? 1.218 27.677 4.146 1.00 0.00 5 SER A O 12
ATOM 13149 N N . SER A 1 6 ? -0.228 26.203 5.041 1.00 0.00 6 SER A N 12
ATOM 13150 C CA . SER A 1 6 ? 0.397 25.043 4.416 1.00 0.00 6 SER A CA 12
ATOM 13151 C C . SER A 1 6 ? 0.606 25.277 2.923 1.00 0.00 6 SER A C 12
ATOM 13152 O O . SER A 1 6 ? -0.204 25.930 2.266 1.00 0.00 6 SER A O 12
ATOM 13160 N N . GLY A 1 7 ? 1.700 24.739 2.393 1.00 0.00 7 GLY A N 12
ATOM 13161 C CA . GLY A 1 7 ? 1.998 24.899 0.982 1.00 0.00 7 GLY A CA 12
ATOM 13162 C C . GLY A 1 7 ? 2.615 23.656 0.374 1.00 0.00 7 GLY A C 12
ATOM 13163 O O . GLY A 1 7 ? 3.739 23.695 -0.128 1.00 0.00 7 GLY A O 12
ATOM 13167 N N . CYS A 1 8 ? 1.881 22.549 0.421 1.00 0.00 8 CYS A N 12
ATOM 13168 C CA . CYS A 1 8 ? 2.365 21.287 -0.128 1.00 0.00 8 CYS A CA 12
ATOM 13169 C C . CYS A 1 8 ? 1.248 20.547 -0.856 1.00 0.00 8 CYS A C 12
ATOM 13170 O O . CYS A 1 8 ? 0.068 20.846 -0.671 1.00 0.00 8 CYS A O 12
ATOM 13178 N N . SER A 1 9 ? 1.628 19.580 -1.684 1.00 0.00 9 SER A N 12
ATOM 13179 C CA . SER A 1 9 ? 0.659 18.800 -2.444 1.00 0.00 9 SER A CA 12
ATOM 13180 C C . SER A 1 9 ? 0.272 17.531 -1.691 1.00 0.00 9 SER A C 12
ATOM 13181 O O . SER A 1 9 ? 1.095 16.891 -1.037 1.00 0.00 9 SER A O 12
ATOM 13189 N N . PRO A 1 10 ? -1.013 17.156 -1.785 1.00 0.00 10 PRO A N 12
ATOM 13190 C CA . PRO A 1 10 ? -1.540 15.961 -1.120 1.00 0.00 10 PRO A CA 12
ATOM 13191 C C . PRO A 1 10 ? -1.017 14.672 -1.744 1.00 0.00 10 PRO A C 12
ATOM 13192 O O . PRO A 1 10 ? -1.315 14.364 -2.898 1.00 0.00 10 PRO A O 12
ATOM 13203 N N . VAL A 1 11 ? -0.235 13.921 -0.974 1.00 0.00 11 VAL A N 12
ATOM 13204 C CA . VAL A 1 11 ? 0.328 12.664 -1.452 1.00 0.00 11 VAL A CA 12
ATOM 13205 C C . VAL A 1 11 ? -0.759 11.614 -1.648 1.00 0.00 11 VAL A C 12
ATOM 13206 O O . VAL A 1 11 ? -1.434 11.219 -0.696 1.00 0.00 11 VAL A O 12
ATOM 13219 N N . ARG A 1 12 ? -0.924 11.165 -2.888 1.00 0.00 12 ARG A N 12
ATOM 13220 C CA . ARG A 1 12 ? -1.930 10.160 -3.209 1.00 0.00 12 ARG A CA 12
ATOM 13221 C C . ARG A 1 12 ? -1.340 8.755 -3.132 1.00 0.00 12 ARG A C 12
ATOM 13222 O O . ARG A 1 12 ? -1.915 7.864 -2.507 1.00 0.00 12 ARG A O 12
ATOM 13243 N N . GLU A 1 13 ? -0.190 8.566 -3.771 1.00 0.00 13 GLU A N 12
ATOM 13244 C CA . GLU A 1 13 ? 0.477 7.269 -3.775 1.00 0.00 13 GLU A CA 12
ATOM 13245 C C . GLU A 1 13 ? 1.239 7.045 -2.472 1.00 0.00 13 GLU A C 12
ATOM 13246 O O . GLU A 1 13 ? 2.001 7.905 -2.030 1.00 0.00 13 GLU A O 12
ATOM 13258 N N . ARG A 1 14 ? 1.026 5.883 -1.862 1.00 0.00 14 ARG A N 12
ATOM 13259 C CA . ARG A 1 14 ? 1.690 5.546 -0.609 1.00 0.00 14 ARG A CA 12
ATOM 13260 C C . ARG A 1 14 ? 1.862 4.036 -0.474 1.00 0.00 14 ARG A C 12
ATOM 13261 O O . ARG A 1 14 ? 0.967 3.266 -0.823 1.00 0.00 14 ARG A O 12
ATOM 13282 N N . ARG A 1 15 ? 3.017 3.620 0.034 1.00 0.00 15 ARG A N 12
ATOM 13283 C CA . ARG A 1 15 ? 3.307 2.202 0.214 1.00 0.00 15 ARG A CA 12
ATOM 13284 C C . ARG A 1 15 ? 3.793 1.922 1.633 1.00 0.00 15 ARG A C 12
ATOM 13285 O O . ARG A 1 15 ? 4.624 2.653 2.172 1.00 0.00 15 ARG A O 12
ATOM 13306 N N . LEU A 1 16 ? 3.268 0.859 2.233 1.00 0.00 16 LEU A N 12
ATOM 13307 C CA . LEU A 1 16 ? 3.648 0.481 3.590 1.00 0.00 16 LEU A CA 12
ATOM 13308 C C . LEU A 1 16 ? 4.458 -0.811 3.589 1.00 0.00 16 LEU A C 12
ATOM 13309 O O . LEU A 1 16 ? 4.055 -1.807 2.989 1.00 0.00 16 LEU A O 12
ATOM 13325 N N . GLU A 1 17 ? 5.601 -0.787 4.267 1.00 0.00 17 GLU A N 12
ATOM 13326 C CA . GLU A 1 17 ? 6.467 -1.958 4.345 1.00 0.00 17 GLU A CA 12
ATOM 13327 C C . GLU A 1 17 ? 5.876 -3.011 5.278 1.00 0.00 17 GLU A C 12
ATOM 13328 O O . GLU A 1 17 ? 5.762 -2.793 6.485 1.00 0.00 17 GLU A O 12
ATOM 13340 N N . HIS A 1 18 ? 5.500 -4.152 4.710 1.00 0.00 18 HIS A N 12
ATOM 13341 C CA . HIS A 1 18 ? 4.920 -5.240 5.490 1.00 0.00 18 HIS A CA 12
ATOM 13342 C C . HIS A 1 18 ? 5.866 -6.436 5.543 1.00 0.00 18 HIS A C 12
ATOM 13343 O O . HIS A 1 18 ? 6.182 -7.033 4.514 1.00 0.00 18 HIS A O 12
ATOM 13358 N N . GLN A 1 19 ? 6.313 -6.778 6.747 1.00 0.00 19 GLN A N 12
ATOM 13359 C CA . GLN A 1 19 ? 7.224 -7.901 6.931 1.00 0.00 19 GLN A CA 12
ATOM 13360 C C . GLN A 1 19 ? 6.548 -9.217 6.561 1.00 0.00 19 GLN A C 12
ATOM 13361 O O . GLN A 1 19 ? 6.129 -9.979 7.433 1.00 0.00 19 GLN A O 12
ATOM 13375 N N . LEU A 1 20 ? 6.445 -9.478 5.262 1.00 0.00 20 LEU A N 12
ATOM 13376 C CA . LEU A 1 20 ? 5.819 -10.702 4.775 1.00 0.00 20 LEU A CA 12
ATOM 13377 C C . LEU A 1 20 ? 6.405 -11.927 5.470 1.00 0.00 20 LEU A C 12
ATOM 13378 O O . LEU A 1 20 ? 7.601 -12.196 5.368 1.00 0.00 20 LEU A O 12
ATOM 13394 N N . GLU A 1 21 ? 5.553 -12.666 6.174 1.00 0.00 21 GLU A N 12
ATOM 13395 C CA . GLU A 1 21 ? 5.987 -13.863 6.885 1.00 0.00 21 GLU A CA 12
ATOM 13396 C C . GLU A 1 21 ? 5.575 -15.123 6.129 1.00 0.00 21 GLU A C 12
ATOM 13397 O O . GLU A 1 21 ? 4.653 -15.115 5.314 1.00 0.00 21 GLU A O 12
ATOM 13409 N N . PRO A 1 22 ? 6.276 -16.233 6.406 1.00 0.00 22 PRO A N 12
ATOM 13410 C CA . PRO A 1 22 ? 6.001 -17.522 5.763 1.00 0.00 22 PRO A CA 12
ATOM 13411 C C . PRO A 1 22 ? 4.677 -18.126 6.218 1.00 0.00 22 PRO A C 12
ATOM 13412 O O . PRO A 1 22 ? 4.628 -18.880 7.189 1.00 0.00 22 PRO A O 12
ATOM 13423 N N . GLY A 1 23 ? 3.604 -17.790 5.509 1.00 0.00 23 GLY A N 12
ATOM 13424 C CA . GLY A 1 23 ? 2.294 -18.309 5.855 1.00 0.00 23 GLY A CA 12
ATOM 13425 C C . GLY A 1 23 ? 1.176 -17.354 5.484 1.00 0.00 23 GLY A C 12
ATOM 13426 O O . GLY A 1 23 ? 0.009 -17.745 5.429 1.00 0.00 23 GLY A O 12
ATOM 13430 N N . ASP A 1 24 ? 1.531 -16.100 5.230 1.00 0.00 24 ASP A N 12
ATOM 13431 C CA . ASP A 1 24 ? 0.549 -15.086 4.863 1.00 0.00 24 ASP A CA 12
ATOM 13432 C C . ASP A 1 24 ? -0.015 -15.354 3.471 1.00 0.00 24 ASP A C 12
ATOM 13433 O O . ASP A 1 24 ? 0.602 -16.048 2.662 1.00 0.00 24 ASP A O 12
ATOM 13442 N N . THR A 1 25 ? -1.192 -14.801 3.198 1.00 0.00 25 THR A N 12
ATOM 13443 C CA . THR A 1 25 ? -1.840 -14.981 1.905 1.00 0.00 25 THR A CA 12
ATOM 13444 C C . THR A 1 25 ? -2.322 -13.650 1.341 1.00 0.00 25 THR A C 12
ATOM 13445 O O . THR A 1 25 ? -2.754 -12.768 2.084 1.00 0.00 25 THR A O 12
ATOM 13456 N N . LEU A 1 26 ? -2.245 -13.509 0.022 1.00 0.00 26 LEU A N 12
ATOM 13457 C CA . LEU A 1 26 ? -2.675 -12.284 -0.643 1.00 0.00 26 LEU A CA 12
ATOM 13458 C C . LEU A 1 26 ? -4.046 -11.843 -0.140 1.00 0.00 26 LEU A C 12
ATOM 13459 O O . LEU A 1 26 ? -4.255 -10.671 0.172 1.00 0.00 26 LEU A O 12
ATOM 13475 N N . ALA A 1 27 ? -4.974 -12.790 -0.062 1.00 0.00 27 ALA A N 12
ATOM 13476 C CA . ALA A 1 27 ? -6.324 -12.500 0.408 1.00 0.00 27 ALA A CA 12
ATOM 13477 C C . ALA A 1 27 ? -6.297 -11.858 1.791 1.00 0.00 27 ALA A C 12
ATOM 13478 O O . ALA A 1 27 ? -7.138 -11.021 2.114 1.00 0.00 27 ALA A O 12
ATOM 13485 N N . GLY A 1 28 ? -5.325 -12.258 2.606 1.00 0.00 28 GLY A N 12
ATOM 13486 C CA . GLY A 1 28 ? -5.208 -11.712 3.945 1.00 0.00 28 GLY A CA 12
ATOM 13487 C C . GLY A 1 28 ? -4.881 -10.232 3.941 1.00 0.00 28 GLY A C 12
ATOM 13488 O O . GLY A 1 28 ? -5.635 -9.420 4.479 1.00 0.00 28 GLY A O 12
ATOM 13492 N N . LEU A 1 29 ? -3.753 -9.879 3.335 1.00 0.00 29 LEU A N 12
ATOM 13493 C CA . LEU A 1 29 ? -3.325 -8.486 3.265 1.00 0.00 29 LEU A CA 12
ATOM 13494 C C . LEU A 1 29 ? -4.375 -7.629 2.565 1.00 0.00 29 LEU A C 12
ATOM 13495 O O . LEU A 1 29 ? -4.712 -6.541 3.030 1.00 0.00 29 LEU A O 12
ATOM 13511 N N . ALA A 1 30 ? -4.890 -8.129 1.447 1.00 0.00 30 ALA A N 12
ATOM 13512 C CA . ALA A 1 30 ? -5.905 -7.411 0.686 1.00 0.00 30 ALA A CA 12
ATOM 13513 C C . ALA A 1 30 ? -6.946 -6.788 1.610 1.00 0.00 30 ALA A C 12
ATOM 13514 O O . ALA A 1 30 ? -7.111 -5.568 1.643 1.00 0.00 30 ALA A O 12
ATOM 13521 N N . LEU A 1 31 ? -7.646 -7.632 2.359 1.00 0.00 31 LEU A N 12
ATOM 13522 C CA . LEU A 1 31 ? -8.672 -7.164 3.284 1.00 0.00 31 LEU A CA 12
ATOM 13523 C C . LEU A 1 31 ? -8.044 -6.464 4.485 1.00 0.00 31 LEU A C 12
ATOM 13524 O O . LEU A 1 31 ? -8.476 -5.381 4.881 1.00 0.00 31 LEU A O 12
ATOM 13540 N N . LYS A 1 32 ? -7.022 -7.089 5.059 1.00 0.00 32 LYS A N 12
ATOM 13541 C CA . LYS A 1 32 ? -6.331 -6.525 6.213 1.00 0.00 32 LYS A CA 12
ATOM 13542 C C . LYS A 1 32 ? -6.286 -5.002 6.130 1.00 0.00 32 LYS A C 12
ATOM 13543 O O . LYS A 1 32 ? -6.430 -4.312 7.139 1.00 0.00 32 LYS A O 12
ATOM 13562 N N . TYR A 1 33 ? -6.087 -4.486 4.922 1.00 0.00 33 TYR A N 12
ATOM 13563 C CA . TYR A 1 33 ? -6.022 -3.045 4.708 1.00 0.00 33 TYR A CA 12
ATOM 13564 C C . TYR A 1 33 ? -7.324 -2.525 4.107 1.00 0.00 33 TYR A C 12
ATOM 13565 O O . TYR A 1 33 ? -8.070 -1.791 4.753 1.00 0.00 33 TYR A O 12
ATOM 13583 N N . GLY A 1 34 ? -7.590 -2.912 2.863 1.00 0.00 34 GLY A N 12
ATOM 13584 C CA . GLY A 1 34 ? -8.802 -2.476 2.194 1.00 0.00 34 GLY A CA 12
ATOM 13585 C C . GLY A 1 34 ? -8.647 -2.427 0.687 1.00 0.00 34 GLY A C 12
ATOM 13586 O O . GLY A 1 34 ? -9.214 -1.557 0.025 1.00 0.00 34 GLY A O 12
ATOM 13590 N N . VAL A 1 35 ? -7.876 -3.363 0.142 1.00 0.00 35 VAL A N 12
ATOM 13591 C CA . VAL A 1 35 ? -7.646 -3.422 -1.297 1.00 0.00 35 VAL A CA 12
ATOM 13592 C C . VAL A 1 35 ? -7.801 -4.846 -1.819 1.00 0.00 35 VAL A C 12
ATOM 13593 O O . VAL A 1 35 ? -8.096 -5.770 -1.060 1.00 0.00 35 VAL A O 12
ATOM 13606 N N . THR A 1 36 ? -7.599 -5.018 -3.122 1.00 0.00 36 THR A N 12
ATOM 13607 C CA . THR A 1 36 ? -7.716 -6.330 -3.747 1.00 0.00 36 THR A CA 12
ATOM 13608 C C . THR A 1 36 ? -6.345 -6.956 -3.972 1.00 0.00 36 THR A C 12
ATOM 13609 O O . THR A 1 36 ? -5.353 -6.251 -4.153 1.00 0.00 36 THR A O 12
ATOM 13620 N N . MET A 1 37 ? -6.297 -8.284 -3.960 1.00 0.00 37 MET A N 12
ATOM 13621 C CA . MET A 1 37 ? -5.046 -9.005 -4.165 1.00 0.00 37 MET A CA 12
ATOM 13622 C C . MET A 1 37 ? -4.375 -8.572 -5.465 1.00 0.00 37 MET A C 12
ATOM 13623 O O . MET A 1 37 ? -3.155 -8.431 -5.526 1.00 0.00 37 MET A O 12
ATOM 13637 N N . GLU A 1 38 ? -5.182 -8.362 -6.500 1.00 0.00 38 GLU A N 12
ATOM 13638 C CA . GLU A 1 38 ? -4.664 -7.946 -7.799 1.00 0.00 38 GLU A CA 12
ATOM 13639 C C . GLU A 1 38 ? -3.964 -6.594 -7.697 1.00 0.00 38 GLU A C 12
ATOM 13640 O O . GLU A 1 38 ? -2.839 -6.430 -8.167 1.00 0.00 38 GLU A O 12
ATOM 13652 N N . GLN A 1 39 ? -4.639 -5.629 -7.080 1.00 0.00 39 GLN A N 12
ATOM 13653 C CA . GLN A 1 39 ? -4.082 -4.291 -6.918 1.00 0.00 39 GLN A CA 12
ATOM 13654 C C . GLN A 1 39 ? -2.655 -4.357 -6.383 1.00 0.00 39 GLN A C 12
ATOM 13655 O O . GLN A 1 39 ? -1.722 -3.859 -7.014 1.00 0.00 39 GLN A O 12
ATOM 13669 N N . ILE A 1 40 ? -2.494 -4.973 -5.217 1.00 0.00 40 ILE A N 12
ATOM 13670 C CA . ILE A 1 40 ? -1.181 -5.103 -4.598 1.00 0.00 40 ILE A CA 12
ATOM 13671 C C . ILE A 1 40 ? -0.155 -5.637 -5.592 1.00 0.00 40 ILE A C 12
ATOM 13672 O O . ILE A 1 40 ? 0.887 -5.021 -5.818 1.00 0.00 40 ILE A O 12
ATOM 13688 N N . LYS A 1 41 ? -0.458 -6.786 -6.187 1.00 0.00 41 LYS A N 12
ATOM 13689 C CA . LYS A 1 41 ? 0.435 -7.402 -7.161 1.00 0.00 41 LYS A CA 12
ATOM 13690 C C . LYS A 1 41 ? 0.741 -6.441 -8.305 1.00 0.00 41 LYS A C 12
ATOM 13691 O O . LYS A 1 41 ? 1.878 -6.000 -8.470 1.00 0.00 41 LYS A O 12
ATOM 13710 N N . ARG A 1 42 ? -0.282 -6.118 -9.090 1.00 0.00 42 ARG A N 12
ATOM 13711 C CA . ARG A 1 42 ? -0.122 -5.208 -10.217 1.00 0.00 42 ARG A CA 12
ATOM 13712 C C . ARG A 1 42 ? 0.686 -3.979 -9.814 1.00 0.00 42 ARG A C 12
ATOM 13713 O O . ARG A 1 42 ? 1.512 -3.487 -10.582 1.00 0.00 42 ARG A O 12
ATOM 13734 N N . ALA A 1 43 ? 0.441 -3.487 -8.603 1.00 0.00 43 ALA A N 12
ATOM 13735 C CA . ALA A 1 43 ? 1.147 -2.317 -8.097 1.00 0.00 43 ALA A CA 12
ATOM 13736 C C . ALA A 1 43 ? 2.645 -2.581 -7.994 1.00 0.00 43 ALA A C 12
ATOM 13737 O O . ALA A 1 43 ? 3.458 -1.677 -8.184 1.00 0.00 43 ALA A O 12
ATOM 13744 N N . ASN A 1 44 ? 3.003 -3.824 -7.691 1.00 0.00 44 ASN A N 12
ATOM 13745 C CA . ASN A 1 44 ? 4.404 -4.207 -7.562 1.00 0.00 44 ASN A CA 12
ATOM 13746 C C . ASN A 1 44 ? 4.757 -5.321 -8.542 1.00 0.00 44 ASN A C 12
ATOM 13747 O O . ASN A 1 44 ? 5.720 -6.060 -8.338 1.00 0.00 44 ASN A O 12
ATOM 13758 N N . ARG A 1 45 ? 3.970 -5.436 -9.607 1.00 0.00 45 ARG A N 12
ATOM 13759 C CA . ARG A 1 45 ? 4.199 -6.460 -10.619 1.00 0.00 45 ARG A CA 12
ATOM 13760 C C . ARG A 1 45 ? 4.770 -7.728 -9.990 1.00 0.00 45 ARG A C 12
ATOM 13761 O O . ARG A 1 45 ? 5.738 -8.300 -10.492 1.00 0.00 45 ARG A O 12
ATOM 13782 N N . LEU A 1 46 ? 4.165 -8.160 -8.889 1.00 0.00 46 LEU A N 12
ATOM 13783 C CA . LEU A 1 46 ? 4.614 -9.360 -8.191 1.00 0.00 46 LEU A CA 12
ATOM 13784 C C . LEU A 1 46 ? 4.311 -10.611 -9.009 1.00 0.00 46 LEU A C 12
ATOM 13785 O O . LEU A 1 46 ? 4.863 -11.682 -8.752 1.00 0.00 46 LEU A O 12
ATOM 13801 N N . TYR A 1 47 ? 3.434 -10.469 -9.996 1.00 0.00 47 TYR A N 12
ATOM 13802 C CA . TYR A 1 47 ? 3.058 -11.588 -10.851 1.00 0.00 47 TYR A CA 12
ATOM 13803 C C . TYR A 1 47 ? 4.293 -12.259 -11.444 1.00 0.00 47 TYR A C 12
ATOM 13804 O O . TYR A 1 47 ? 4.928 -11.726 -12.354 1.00 0.00 47 TYR A O 12
ATOM 13822 N N . THR A 1 48 ? 4.627 -13.435 -10.922 1.00 0.00 48 THR A N 12
ATOM 13823 C CA . THR A 1 48 ? 5.785 -14.181 -11.397 1.00 0.00 48 THR A CA 12
ATOM 13824 C C . THR A 1 48 ? 5.448 -15.655 -11.591 1.00 0.00 48 THR A C 12
ATOM 13825 O O . THR A 1 48 ? 4.471 -16.156 -11.036 1.00 0.00 48 THR A O 12
ATOM 13836 N N . ASN A 1 49 ? 6.264 -16.345 -12.382 1.00 0.00 49 ASN A N 12
ATOM 13837 C CA . ASN A 1 49 ? 6.051 -17.762 -12.649 1.00 0.00 49 ASN A CA 12
ATOM 13838 C C . ASN A 1 49 ? 5.904 -18.545 -11.347 1.00 0.00 49 ASN A C 12
ATOM 13839 O O . ASN A 1 49 ? 5.096 -19.469 -11.255 1.00 0.00 49 ASN A O 12
ATOM 13850 N N . ASP A 1 50 ? 6.690 -18.168 -10.345 1.00 0.00 50 ASP A N 12
ATOM 13851 C CA . ASP A 1 50 ? 6.647 -18.832 -9.048 1.00 0.00 50 ASP A CA 12
ATOM 13852 C C . ASP A 1 50 ? 5.908 -17.977 -8.023 1.00 0.00 50 ASP A C 12
ATOM 13853 O O . ASP A 1 50 ? 5.816 -16.759 -8.168 1.00 0.00 50 ASP A O 12
ATOM 13862 N N . SER A 1 51 ? 5.382 -18.625 -6.989 1.00 0.00 51 SER A N 12
ATOM 13863 C CA . SER A 1 51 ? 4.646 -17.925 -5.943 1.00 0.00 51 SER A CA 12
ATOM 13864 C C . SER A 1 51 ? 5.326 -16.605 -5.591 1.00 0.00 51 SER A C 12
ATOM 13865 O O . SER A 1 51 ? 6.498 -16.396 -5.903 1.00 0.00 51 SER A O 12
ATOM 13873 N N . ILE A 1 52 ? 4.581 -15.719 -4.939 1.00 0.00 52 ILE A N 12
ATOM 13874 C CA . ILE A 1 52 ? 5.111 -14.420 -4.543 1.00 0.00 52 ILE A CA 12
ATOM 13875 C C . ILE A 1 52 ? 6.042 -14.549 -3.342 1.00 0.00 52 ILE A C 12
ATOM 13876 O O . ILE A 1 52 ? 6.919 -13.711 -3.131 1.00 0.00 52 ILE A O 12
ATOM 13892 N N . PHE A 1 53 ? 5.846 -15.604 -2.559 1.00 0.00 53 PHE A N 12
ATOM 13893 C CA . PHE A 1 53 ? 6.669 -15.844 -1.379 1.00 0.00 53 PHE A CA 12
ATOM 13894 C C . PHE A 1 53 ? 8.149 -15.667 -1.703 1.00 0.00 53 PHE A C 12
ATOM 13895 O O . PHE A 1 53 ? 8.970 -15.452 -0.811 1.00 0.00 53 PHE A O 12
ATOM 13912 N N . LEU A 1 54 ? 8.483 -15.761 -2.986 1.00 0.00 54 LEU A N 12
ATOM 13913 C CA . LEU A 1 54 ? 9.865 -15.612 -3.429 1.00 0.00 54 LEU A CA 12
ATOM 13914 C C . LEU A 1 54 ? 10.538 -14.437 -2.728 1.00 0.00 54 LEU A C 12
ATOM 13915 O O . LEU A 1 54 ? 11.698 -14.523 -2.323 1.00 0.00 54 LEU A O 12
ATOM 13931 N N . LYS A 1 55 ? 9.803 -13.339 -2.586 1.00 0.00 55 LYS A N 12
ATOM 13932 C CA . LYS A 1 55 ? 10.327 -12.146 -1.931 1.00 0.00 55 LYS A CA 12
ATOM 13933 C C . LYS A 1 55 ? 10.297 -12.302 -0.414 1.00 0.00 55 LYS A C 12
ATOM 13934 O O . LYS A 1 55 ? 9.951 -13.364 0.106 1.00 0.00 55 LYS A O 12
ATOM 13953 N N . LYS A 1 56 ? 10.660 -11.237 0.293 1.00 0.00 56 LYS A N 12
ATOM 13954 C CA . LYS A 1 56 ? 10.673 -11.254 1.751 1.00 0.00 56 LYS A CA 12
ATOM 13955 C C . LYS A 1 56 ? 9.704 -10.219 2.315 1.00 0.00 56 LYS A C 12
ATOM 13956 O O . LYS A 1 56 ? 8.975 -10.492 3.269 1.00 0.00 56 LYS A O 12
ATOM 13975 N N . THR A 1 57 ? 9.700 -9.031 1.719 1.00 0.00 57 THR A N 12
ATOM 13976 C CA . THR A 1 57 ? 8.821 -7.956 2.161 1.00 0.00 57 THR A CA 12
ATOM 13977 C C . THR A 1 57 ? 7.994 -7.410 1.003 1.00 0.00 57 THR A C 12
ATOM 13978 O O . THR A 1 57 ? 8.499 -7.239 -0.107 1.00 0.00 57 THR A O 12
ATOM 13989 N N . LEU A 1 58 ? 6.721 -7.138 1.268 1.00 0.00 58 LEU A N 12
ATOM 13990 C CA . LEU A 1 58 ? 5.823 -6.610 0.247 1.00 0.00 58 LEU A CA 12
ATOM 13991 C C . LEU A 1 58 ? 5.192 -5.298 0.703 1.00 0.00 58 LEU A C 12
ATOM 13992 O O . LEU A 1 58 ? 4.763 -5.170 1.850 1.00 0.00 58 LEU A O 12
ATOM 14008 N N . TYR A 1 59 ? 5.136 -4.328 -0.203 1.00 0.00 59 TYR A N 12
ATOM 14009 C CA . TYR A 1 59 ? 4.557 -3.026 0.106 1.00 0.00 59 TYR A CA 12
ATOM 14010 C C . TYR A 1 59 ? 3.060 -3.013 -0.187 1.00 0.00 59 TYR A C 12
ATOM 14011 O O . TYR A 1 59 ? 2.593 -3.670 -1.117 1.00 0.00 59 TYR A O 12
ATOM 14029 N N . ILE A 1 60 ? 2.314 -2.258 0.613 1.00 0.00 60 ILE A N 12
ATOM 14030 C CA . ILE A 1 60 ? 0.870 -2.156 0.439 1.00 0.00 60 ILE A CA 12
ATOM 14031 C C . ILE A 1 60 ? 0.462 -0.740 0.049 1.00 0.00 60 ILE A C 12
ATOM 14032 O O . ILE A 1 60 ? 0.717 0.226 0.769 1.00 0.00 60 ILE A O 12
ATOM 14048 N N . PRO A 1 61 ? -0.190 -0.611 -1.116 1.00 0.00 61 PRO A N 12
ATOM 14049 C CA . PRO A 1 61 ? -0.650 0.684 -1.627 1.00 0.00 61 PRO A CA 12
ATOM 14050 C C . PRO A 1 61 ? -1.802 1.254 -0.807 1.00 0.00 61 PRO A C 12
ATOM 14051 O O . PRO A 1 61 ? -2.879 0.661 -0.737 1.00 0.00 61 PRO A O 12
ATOM 14062 N N . ILE A 1 62 ? -1.570 2.407 -0.189 1.00 0.00 62 ILE A N 12
ATOM 14063 C CA . ILE A 1 62 ? -2.590 3.057 0.624 1.00 0.00 62 ILE A CA 12
ATOM 14064 C C . ILE A 1 62 ? -3.437 4.009 -0.214 1.00 0.00 62 ILE A C 12
ATOM 14065 O O . ILE A 1 62 ? -2.970 5.070 -0.630 1.00 0.00 62 ILE A O 12
ATOM 14081 N N . LEU A 1 63 ? -4.685 3.623 -0.457 1.00 0.00 63 LEU A N 12
ATOM 14082 C CA . LEU A 1 63 ? -5.599 4.443 -1.244 1.00 0.00 63 LEU A CA 12
ATOM 14083 C C . LEU A 1 63 ? -6.666 5.074 -0.355 1.00 0.00 63 LEU A C 12
ATOM 14084 O O . LEU A 1 63 ? -7.605 4.405 0.078 1.00 0.00 63 LEU A O 12
ATOM 14100 N N . THR A 1 64 ? -6.517 6.368 -0.088 1.00 0.00 64 THR A N 12
ATOM 14101 C CA . THR A 1 64 ? -7.468 7.090 0.747 1.00 0.00 64 THR A CA 12
ATOM 14102 C C . THR A 1 64 ? -7.994 8.332 0.035 1.00 0.00 64 THR A C 12
ATOM 14103 O O . THR A 1 64 ? -7.218 9.176 -0.412 1.00 0.00 64 THR A O 12
ATOM 14114 N N . GLU A 1 65 ? -9.315 8.436 -0.065 1.00 0.00 65 GLU A N 12
ATOM 14115 C CA . GLU A 1 65 ? -9.943 9.576 -0.723 1.00 0.00 65 GLU A CA 12
ATOM 14116 C C . GLU A 1 65 ? -9.324 10.887 -0.248 1.00 0.00 65 GLU A C 12
ATOM 14117 O O . GLU A 1 65 ? -9.580 11.358 0.861 1.00 0.00 65 GLU A O 12
ATOM 14129 N N . PRO A 1 66 ? -8.489 11.492 -1.105 1.00 0.00 66 PRO A N 12
ATOM 14130 C CA . PRO A 1 66 ? -7.816 12.757 -0.796 1.00 0.00 66 PRO A CA 12
ATOM 14131 C C . PRO A 1 66 ? -8.784 13.935 -0.756 1.00 0.00 66 PRO A C 12
ATOM 14132 O O . PRO A 1 66 ? -8.428 15.029 -0.320 1.00 0.00 66 PRO A O 12
ATOM 14143 N N . ARG A 1 67 ? -10.011 13.702 -1.212 1.00 0.00 67 ARG A N 12
ATOM 14144 C CA . ARG A 1 67 ? -11.030 14.744 -1.229 1.00 0.00 67 ARG A CA 12
ATOM 14145 C C . ARG A 1 67 ? -11.502 15.065 0.186 1.00 0.00 67 ARG A C 12
ATOM 14146 O O . ARG A 1 67 ? -11.672 16.231 0.545 1.00 0.00 67 ARG A O 12
ATOM 14167 N N . ASP A 1 68 ? -11.712 14.025 0.985 1.00 0.00 68 ASP A N 12
ATOM 14168 C CA . ASP A 1 68 ? -12.164 14.196 2.361 1.00 0.00 68 ASP A CA 12
ATOM 14169 C C . ASP A 1 68 ? -11.088 14.871 3.206 1.00 0.00 68 ASP A C 12
ATOM 14170 O O . ASP A 1 68 ? -10.100 14.243 3.590 1.00 0.00 68 ASP A O 12
ATOM 14179 N N . LEU A 1 69 ? -11.286 16.153 3.492 1.00 0.00 69 LEU A N 12
ATOM 14180 C CA . LEU A 1 69 ? -10.332 16.914 4.292 1.00 0.00 69 LEU A CA 12
ATOM 14181 C C . LEU A 1 69 ? -9.792 16.072 5.443 1.00 0.00 69 LEU A C 12
ATOM 14182 O O . LEU A 1 69 ? -10.436 15.122 5.887 1.00 0.00 69 LEU A O 12
ATOM 14198 N N . PHE A 1 70 ? -8.605 16.428 5.923 1.00 0.00 70 PHE A N 12
ATOM 14199 C CA . PHE A 1 70 ? -7.977 15.706 7.023 1.00 0.00 70 PHE A CA 12
ATOM 14200 C C . PHE A 1 70 ? -8.361 16.320 8.366 1.00 0.00 70 PHE A C 12
ATOM 14201 O O . PHE A 1 70 ? -8.258 17.531 8.559 1.00 0.00 70 PHE A O 12
ATOM 14218 N N . ASN A 1 71 ? -8.806 15.476 9.291 1.00 0.00 71 ASN A N 12
ATOM 14219 C CA . ASN A 1 71 ? -9.207 15.935 10.616 1.00 0.00 71 ASN A CA 12
ATOM 14220 C C . ASN A 1 71 ? -8.074 16.702 11.292 1.00 0.00 71 ASN A C 12
ATOM 14221 O O . ASN A 1 71 ? -7.039 16.129 11.630 1.00 0.00 71 ASN A O 12
ATOM 14232 N N . SER A 1 72 ? -8.280 18.001 11.486 1.00 0.00 72 SER A N 12
ATOM 14233 C CA . SER A 1 72 ? -7.275 18.847 12.118 1.00 0.00 72 SER A CA 12
ATOM 14234 C C . SER A 1 72 ? -7.861 20.209 12.478 1.00 0.00 72 SER A C 12
ATOM 14235 O O . SER A 1 72 ? -8.900 20.609 11.953 1.00 0.00 72 SER A O 12
ATOM 14243 N N . GLY A 1 73 ? -7.186 20.919 13.377 1.00 0.00 73 GLY A N 12
ATOM 14244 C CA . GLY A 1 73 ? -7.654 22.228 13.792 1.00 0.00 73 GLY A CA 12
ATOM 14245 C C . GLY A 1 73 ? -6.596 23.009 14.547 1.00 0.00 73 GLY A C 12
ATOM 14246 O O . GLY A 1 73 ? -6.694 23.218 15.757 1.00 0.00 73 GLY A O 12
ATOM 14250 N N . PRO A 1 74 ? -5.556 23.453 13.827 1.00 0.00 74 PRO A N 12
ATOM 14251 C CA . PRO A 1 74 ? -4.455 24.221 14.416 1.00 0.00 74 PRO A CA 12
ATOM 14252 C C . PRO A 1 74 ? -4.886 25.621 14.838 1.00 0.00 74 PRO A C 12
ATOM 14253 O O . PRO A 1 74 ? -4.661 26.594 14.119 1.00 0.00 74 PRO A O 12
ATOM 14264 N N . SER A 1 75 ? -5.506 25.716 16.010 1.00 0.00 75 SER A N 12
ATOM 14265 C CA . SER A 1 75 ? -5.972 26.998 16.527 1.00 0.00 75 SER A CA 12
ATOM 14266 C C . SER A 1 75 ? -7.163 27.508 15.722 1.00 0.00 75 SER A C 12
ATOM 14267 O O . SER A 1 75 ? -7.394 28.714 15.630 1.00 0.00 75 SER A O 12
ATOM 14275 N N . SER A 1 76 ? -7.916 26.581 15.139 1.00 0.00 76 SER A N 12
ATOM 14276 C CA . SER A 1 76 ? -9.081 26.936 14.337 1.00 0.00 76 SER A CA 12
ATOM 14277 C C . SER A 1 76 ? -10.349 26.922 15.185 1.00 0.00 76 SER A C 12
ATOM 14278 O O . SER A 1 76 ? -10.710 25.899 15.765 1.00 0.00 76 SER A O 12
ATOM 14286 N N . GLY A 1 77 ? -11.021 28.067 15.253 1.00 0.00 77 GLY A N 12
ATOM 14287 C CA . GLY A 1 77 ? -12.241 28.166 16.032 1.00 0.00 77 GLY A CA 12
ATOM 14288 C C . GLY A 1 77 ? -13.204 27.030 15.749 1.00 0.00 77 GLY A C 12
ATOM 14289 O O . GLY A 1 77 ? -14.313 27.000 16.284 1.00 0.00 77 GLY A O 12
ATOM 14293 N N . GLY A 1 1 ? -18.199 30.868 -3.509 1.00 0.00 1 GLY A N 13
ATOM 14294 C CA . GLY A 1 1 ? -17.954 29.967 -2.398 1.00 0.00 1 GLY A CA 13
ATOM 14295 C C . GLY A 1 1 ? -16.762 30.388 -1.562 1.00 0.00 1 GLY A C 13
ATOM 14296 O O . GLY A 1 1 ? -15.645 30.494 -2.070 1.00 0.00 1 GLY A O 13
ATOM 14300 N N . SER A 1 2 ? -16.998 30.630 -0.277 1.00 0.00 2 SER A N 13
ATOM 14301 C CA . SER A 1 2 ? -15.936 31.048 0.630 1.00 0.00 2 SER A CA 13
ATOM 14302 C C . SER A 1 2 ? -15.262 29.838 1.271 1.00 0.00 2 SER A C 13
ATOM 14303 O O . SER A 1 2 ? -15.848 29.164 2.118 1.00 0.00 2 SER A O 13
ATOM 14311 N N . SER A 1 3 ? -14.027 29.570 0.860 1.00 0.00 3 SER A N 13
ATOM 14312 C CA . SER A 1 3 ? -13.273 28.439 1.390 1.00 0.00 3 SER A CA 13
ATOM 14313 C C . SER A 1 3 ? -12.000 28.913 2.085 1.00 0.00 3 SER A C 13
ATOM 14314 O O . SER A 1 3 ? -11.546 30.037 1.874 1.00 0.00 3 SER A O 13
ATOM 14322 N N . GLY A 1 4 ? -11.429 28.046 2.916 1.00 0.00 4 GLY A N 13
ATOM 14323 C CA . GLY A 1 4 ? -10.214 28.393 3.630 1.00 0.00 4 GLY A CA 13
ATOM 14324 C C . GLY A 1 4 ? -9.139 27.333 3.493 1.00 0.00 4 GLY A C 13
ATOM 14325 O O . GLY A 1 4 ? -9.153 26.329 4.204 1.00 0.00 4 GLY A O 13
ATOM 14329 N N . SER A 1 5 ? -8.204 27.556 2.574 1.00 0.00 5 SER A N 13
ATOM 14330 C CA . SER A 1 5 ? -7.120 26.610 2.342 1.00 0.00 5 SER A CA 13
ATOM 14331 C C . SER A 1 5 ? -6.046 27.224 1.448 1.00 0.00 5 SER A C 13
ATOM 14332 O O . SER A 1 5 ? -6.347 27.988 0.532 1.00 0.00 5 SER A O 13
ATOM 14340 N N . SER A 1 6 ? -4.791 26.882 1.722 1.00 0.00 6 SER A N 13
ATOM 14341 C CA . SER A 1 6 ? -3.670 27.401 0.947 1.00 0.00 6 SER A CA 13
ATOM 14342 C C . SER A 1 6 ? -3.637 26.777 -0.445 1.00 0.00 6 SER A C 13
ATOM 14343 O O . SER A 1 6 ? -3.428 27.466 -1.442 1.00 0.00 6 SER A O 13
ATOM 14351 N N . GLY A 1 7 ? -3.845 25.465 -0.503 1.00 0.00 7 GLY A N 13
ATOM 14352 C CA . GLY A 1 7 ? -3.835 24.768 -1.776 1.00 0.00 7 GLY A CA 13
ATOM 14353 C C . GLY A 1 7 ? -2.536 24.026 -2.020 1.00 0.00 7 GLY A C 13
ATOM 14354 O O . GLY A 1 7 ? -1.513 24.638 -2.330 1.00 0.00 7 GLY A O 13
ATOM 14358 N N . CYS A 1 8 ? -2.575 22.706 -1.881 1.00 0.00 8 CYS A N 13
ATOM 14359 C CA . CYS A 1 8 ? -1.391 21.880 -2.086 1.00 0.00 8 CYS A CA 13
ATOM 14360 C C . CYS A 1 8 ? -1.773 20.507 -2.630 1.00 0.00 8 CYS A C 13
ATOM 14361 O O . CYS A 1 8 ? -2.916 20.072 -2.497 1.00 0.00 8 CYS A O 13
ATOM 14369 N N . SER A 1 9 ? -0.808 19.830 -3.244 1.00 0.00 9 SER A N 13
ATOM 14370 C CA . SER A 1 9 ? -1.044 18.508 -3.813 1.00 0.00 9 SER A CA 13
ATOM 14371 C C . SER A 1 9 ? -0.379 17.426 -2.969 1.00 0.00 9 SER A C 13
ATOM 14372 O O . SER A 1 9 ? 0.774 17.053 -3.188 1.00 0.00 9 SER A O 13
ATOM 14380 N N . PRO A 1 10 ? -1.121 16.909 -1.978 1.00 0.00 10 PRO A N 13
ATOM 14381 C CA . PRO A 1 10 ? -0.625 15.862 -1.080 1.00 0.00 10 PRO A CA 13
ATOM 14382 C C . PRO A 1 10 ? -0.460 14.522 -1.788 1.00 0.00 10 PRO A C 13
ATOM 14383 O O . PRO A 1 10 ? -0.941 14.335 -2.906 1.00 0.00 10 PRO A O 13
ATOM 14394 N N . VAL A 1 11 ? 0.224 13.591 -1.131 1.00 0.00 11 VAL A N 13
ATOM 14395 C CA . VAL A 1 11 ? 0.452 12.267 -1.697 1.00 0.00 11 VAL A CA 13
ATOM 14396 C C . VAL A 1 11 ? -0.764 11.369 -1.500 1.00 0.00 11 VAL A C 13
ATOM 14397 O O . VAL A 1 11 ? -1.179 11.107 -0.371 1.00 0.00 11 VAL A O 13
ATOM 14410 N N . ARG A 1 12 ? -1.331 10.899 -2.607 1.00 0.00 12 ARG A N 13
ATOM 14411 C CA . ARG A 1 12 ? -2.501 10.030 -2.556 1.00 0.00 12 ARG A CA 13
ATOM 14412 C C . ARG A 1 12 ? -2.090 8.562 -2.607 1.00 0.00 12 ARG A C 13
ATOM 14413 O O . ARG A 1 12 ? -2.804 7.691 -2.113 1.00 0.00 12 ARG A O 13
ATOM 14434 N N . GLU A 1 13 ? -0.934 8.296 -3.208 1.00 0.00 13 GLU A N 13
ATOM 14435 C CA . GLU A 1 13 ? -0.430 6.933 -3.324 1.00 0.00 13 GLU A CA 13
ATOM 14436 C C . GLU A 1 13 ? 0.720 6.693 -2.350 1.00 0.00 13 GLU A C 13
ATOM 14437 O O . GLU A 1 13 ? 1.786 7.296 -2.472 1.00 0.00 13 GLU A O 13
ATOM 14449 N N . ARG A 1 14 ? 0.494 5.810 -1.383 1.00 0.00 14 ARG A N 13
ATOM 14450 C CA . ARG A 1 14 ? 1.509 5.492 -0.386 1.00 0.00 14 ARG A CA 13
ATOM 14451 C C . ARG A 1 14 ? 1.716 3.984 -0.283 1.00 0.00 14 ARG A C 13
ATOM 14452 O O . ARG A 1 14 ? 0.841 3.201 -0.654 1.00 0.00 14 ARG A O 13
ATOM 14473 N N . ARG A 1 15 ? 2.878 3.584 0.222 1.00 0.00 15 ARG A N 13
ATOM 14474 C CA . ARG A 1 15 ? 3.201 2.170 0.372 1.00 0.00 15 ARG A CA 13
ATOM 14475 C C . ARG A 1 15 ? 3.730 1.879 1.773 1.00 0.00 15 ARG A C 13
ATOM 14476 O O . ARG A 1 15 ? 4.576 2.608 2.293 1.00 0.00 15 ARG A O 13
ATOM 14497 N N . LEU A 1 16 ? 3.225 0.810 2.380 1.00 0.00 16 LEU A N 13
ATOM 14498 C CA . LEU A 1 16 ? 3.646 0.422 3.722 1.00 0.00 16 LEU A CA 13
ATOM 14499 C C . LEU A 1 16 ? 4.474 -0.859 3.684 1.00 0.00 16 LEU A C 13
ATOM 14500 O O . LEU A 1 16 ? 4.064 -1.856 3.091 1.00 0.00 16 LEU A O 13
ATOM 14516 N N . GLU A 1 17 ? 5.640 -0.823 4.322 1.00 0.00 17 GLU A N 13
ATOM 14517 C CA . GLU A 1 17 ? 6.524 -1.982 4.361 1.00 0.00 17 GLU A CA 13
ATOM 14518 C C . GLU A 1 17 ? 5.979 -3.050 5.306 1.00 0.00 17 GLU A C 13
ATOM 14519 O O . GLU A 1 17 ? 5.953 -2.863 6.523 1.00 0.00 17 GLU A O 13
ATOM 14531 N N . HIS A 1 18 ? 5.545 -4.169 4.736 1.00 0.00 18 HIS A N 13
ATOM 14532 C CA . HIS A 1 18 ? 5.001 -5.268 5.527 1.00 0.00 18 HIS A CA 13
ATOM 14533 C C . HIS A 1 18 ? 5.969 -6.446 5.558 1.00 0.00 18 HIS A C 13
ATOM 14534 O O . HIS A 1 18 ? 6.318 -7.002 4.517 1.00 0.00 18 HIS A O 13
ATOM 14549 N N . GLN A 1 19 ? 6.399 -6.821 6.759 1.00 0.00 19 GLN A N 13
ATOM 14550 C CA . GLN A 1 19 ? 7.328 -7.932 6.924 1.00 0.00 19 GLN A CA 13
ATOM 14551 C C . GLN A 1 19 ? 6.674 -9.252 6.532 1.00 0.00 19 GLN A C 13
ATOM 14552 O O . GLN A 1 19 ? 6.241 -10.023 7.390 1.00 0.00 19 GLN A O 13
ATOM 14566 N N . LEU A 1 20 ? 6.603 -9.508 5.230 1.00 0.00 20 LEU A N 13
ATOM 14567 C CA . LEU A 1 20 ? 6.000 -10.736 4.723 1.00 0.00 20 LEU A CA 13
ATOM 14568 C C . LEU A 1 20 ? 6.449 -11.942 5.542 1.00 0.00 20 LEU A C 13
ATOM 14569 O O . LEU A 1 20 ? 7.586 -12.396 5.421 1.00 0.00 20 LEU A O 13
ATOM 14585 N N . GLU A 1 21 ? 5.547 -12.455 6.372 1.00 0.00 21 GLU A N 13
ATOM 14586 C CA . GLU A 1 21 ? 5.852 -13.610 7.210 1.00 0.00 21 GLU A CA 13
ATOM 14587 C C . GLU A 1 21 ? 5.460 -14.908 6.510 1.00 0.00 21 GLU A C 13
ATOM 14588 O O . GLU A 1 21 ? 4.583 -14.937 5.646 1.00 0.00 21 GLU A O 13
ATOM 14600 N N . PRO A 1 22 ? 6.127 -16.008 6.889 1.00 0.00 22 PRO A N 13
ATOM 14601 C CA . PRO A 1 22 ? 5.867 -17.330 6.311 1.00 0.00 22 PRO A CA 13
ATOM 14602 C C . PRO A 1 22 ? 4.511 -17.889 6.728 1.00 0.00 22 PRO A C 13
ATOM 14603 O O . PRO A 1 22 ? 4.410 -18.643 7.695 1.00 0.00 22 PRO A O 13
ATOM 14614 N N . GLY A 1 23 ? 3.469 -17.513 5.992 1.00 0.00 23 GLY A N 13
ATOM 14615 C CA . GLY A 1 23 ? 2.133 -17.986 6.302 1.00 0.00 23 GLY A CA 13
ATOM 14616 C C . GLY A 1 23 ? 1.054 -17.045 5.803 1.00 0.00 23 GLY A C 13
ATOM 14617 O O . GLY A 1 23 ? -0.106 -17.435 5.668 1.00 0.00 23 GLY A O 13
ATOM 14621 N N . ASP A 1 24 ? 1.435 -15.802 5.532 1.00 0.00 24 ASP A N 13
ATOM 14622 C CA . ASP A 1 24 ? 0.492 -14.802 5.046 1.00 0.00 24 ASP A CA 13
ATOM 14623 C C . ASP A 1 24 ? 0.016 -15.142 3.637 1.00 0.00 24 ASP A C 13
ATOM 14624 O O . ASP A 1 24 ? 0.688 -15.864 2.900 1.00 0.00 24 ASP A O 13
ATOM 14633 N N . THR A 1 25 ? -1.150 -14.619 3.269 1.00 0.00 25 THR A N 13
ATOM 14634 C CA . THR A 1 25 ? -1.718 -14.870 1.951 1.00 0.00 25 THR A CA 13
ATOM 14635 C C . THR A 1 25 ? -2.304 -13.596 1.353 1.00 0.00 25 THR A C 13
ATOM 14636 O O . THR A 1 25 ? -2.913 -12.790 2.059 1.00 0.00 25 THR A O 13
ATOM 14647 N N . LEU A 1 26 ? -2.118 -13.419 0.050 1.00 0.00 26 LEU A N 13
ATOM 14648 C CA . LEU A 1 26 ? -2.629 -12.241 -0.643 1.00 0.00 26 LEU A CA 13
ATOM 14649 C C . LEU A 1 26 ? -3.995 -11.838 -0.096 1.00 0.00 26 LEU A C 13
ATOM 14650 O O . LEU A 1 26 ? -4.184 -10.712 0.361 1.00 0.00 26 LEU A O 13
ATOM 14666 N N . ALA A 1 27 ? -4.944 -12.768 -0.145 1.00 0.00 27 ALA A N 13
ATOM 14667 C CA . ALA A 1 27 ? -6.291 -12.511 0.349 1.00 0.00 27 ALA A CA 13
ATOM 14668 C C . ALA A 1 27 ? -6.255 -11.833 1.714 1.00 0.00 27 ALA A C 13
ATOM 14669 O O . ALA A 1 27 ? -7.005 -10.892 1.971 1.00 0.00 27 ALA A O 13
ATOM 14676 N N . GLY A 1 28 ? -5.378 -12.319 2.588 1.00 0.00 28 GLY A N 13
ATOM 14677 C CA . GLY A 1 28 ? -5.262 -11.748 3.917 1.00 0.00 28 GLY A CA 13
ATOM 14678 C C . GLY A 1 28 ? -4.923 -10.271 3.886 1.00 0.00 28 GLY A C 13
ATOM 14679 O O . GLY A 1 28 ? -5.695 -9.439 4.364 1.00 0.00 28 GLY A O 13
ATOM 14683 N N . LEU A 1 29 ? -3.765 -9.943 3.325 1.00 0.00 29 LEU A N 13
ATOM 14684 C CA . LEU A 1 29 ? -3.324 -8.555 3.235 1.00 0.00 29 LEU A CA 13
ATOM 14685 C C . LEU A 1 29 ? -4.374 -7.694 2.539 1.00 0.00 29 LEU A C 13
ATOM 14686 O O . LEU A 1 29 ? -4.742 -6.628 3.032 1.00 0.00 29 LEU A O 13
ATOM 14702 N N . ALA A 1 30 ? -4.853 -8.166 1.393 1.00 0.00 30 ALA A N 13
ATOM 14703 C CA . ALA A 1 30 ? -5.864 -7.441 0.632 1.00 0.00 30 ALA A CA 13
ATOM 14704 C C . ALA A 1 30 ? -6.891 -6.798 1.558 1.00 0.00 30 ALA A C 13
ATOM 14705 O O . ALA A 1 30 ? -7.087 -5.582 1.535 1.00 0.00 30 ALA A O 13
ATOM 14712 N N . LEU A 1 31 ? -7.544 -7.620 2.371 1.00 0.00 31 LEU A N 13
ATOM 14713 C CA . LEU A 1 31 ? -8.553 -7.131 3.305 1.00 0.00 31 LEU A CA 13
ATOM 14714 C C . LEU A 1 31 ? -7.901 -6.417 4.485 1.00 0.00 31 LEU A C 13
ATOM 14715 O O . LEU A 1 31 ? -8.343 -5.343 4.896 1.00 0.00 31 LEU A O 13
ATOM 14731 N N . LYS A 1 32 ? -6.848 -7.019 5.026 1.00 0.00 32 LYS A N 13
ATOM 14732 C CA . LYS A 1 32 ? -6.132 -6.440 6.156 1.00 0.00 32 LYS A CA 13
ATOM 14733 C C . LYS A 1 32 ? -6.041 -4.923 6.024 1.00 0.00 32 LYS A C 13
ATOM 14734 O O . LYS A 1 32 ? -6.143 -4.197 7.013 1.00 0.00 32 LYS A O 13
ATOM 14753 N N . TYR A 1 33 ? -5.849 -4.452 4.797 1.00 0.00 33 TYR A N 13
ATOM 14754 C CA . TYR A 1 33 ? -5.744 -3.021 4.536 1.00 0.00 33 TYR A CA 13
ATOM 14755 C C . TYR A 1 33 ? -7.049 -2.473 3.966 1.00 0.00 33 TYR A C 13
ATOM 14756 O O . TYR A 1 33 ? -7.647 -1.555 4.525 1.00 0.00 33 TYR A O 13
ATOM 14774 N N . GLY A 1 34 ? -7.486 -3.046 2.848 1.00 0.00 34 GLY A N 13
ATOM 14775 C CA . GLY A 1 34 ? -8.717 -2.604 2.221 1.00 0.00 34 GLY A CA 13
ATOM 14776 C C . GLY A 1 34 ? -8.599 -2.511 0.713 1.00 0.00 34 GLY A C 13
ATOM 14777 O O . GLY A 1 34 ? -9.253 -1.681 0.081 1.00 0.00 34 GLY A O 13
ATOM 14781 N N . VAL A 1 35 ? -7.760 -3.364 0.133 1.00 0.00 35 VAL A N 13
ATOM 14782 C CA . VAL A 1 35 ? -7.557 -3.375 -1.311 1.00 0.00 35 VAL A CA 13
ATOM 14783 C C . VAL A 1 35 ? -7.678 -4.787 -1.872 1.00 0.00 35 VAL A C 13
ATOM 14784 O O . VAL A 1 35 ? -7.794 -5.758 -1.124 1.00 0.00 35 VAL A O 13
ATOM 14797 N N . THR A 1 36 ? -7.648 -4.896 -3.197 1.00 0.00 36 THR A N 13
ATOM 14798 C CA . THR A 1 36 ? -7.755 -6.189 -3.860 1.00 0.00 36 THR A CA 13
ATOM 14799 C C . THR A 1 36 ? -6.377 -6.776 -4.145 1.00 0.00 36 THR A C 13
ATOM 14800 O O . THR A 1 36 ? -5.453 -6.058 -4.525 1.00 0.00 36 THR A O 13
ATOM 14811 N N . MET A 1 37 ? -6.247 -8.086 -3.960 1.00 0.00 37 MET A N 13
ATOM 14812 C CA . MET A 1 37 ? -4.981 -8.769 -4.199 1.00 0.00 37 MET A CA 13
ATOM 14813 C C . MET A 1 37 ? -4.427 -8.420 -5.576 1.00 0.00 37 MET A C 13
ATOM 14814 O O . MET A 1 37 ? -3.214 -8.329 -5.762 1.00 0.00 37 MET A O 13
ATOM 14828 N N . GLU A 1 38 ? -5.323 -8.225 -6.538 1.00 0.00 38 GLU A N 13
ATOM 14829 C CA . GLU A 1 38 ? -4.921 -7.886 -7.899 1.00 0.00 38 GLU A CA 13
ATOM 14830 C C . GLU A 1 38 ? -4.159 -6.565 -7.928 1.00 0.00 38 GLU A C 13
ATOM 14831 O O . GLU A 1 38 ? -3.152 -6.434 -8.622 1.00 0.00 38 GLU A O 13
ATOM 14843 N N . GLN A 1 39 ? -4.649 -5.589 -7.170 1.00 0.00 39 GLN A N 13
ATOM 14844 C CA . GLN A 1 39 ? -4.015 -4.277 -7.110 1.00 0.00 39 GLN A CA 13
ATOM 14845 C C . GLN A 1 39 ? -2.587 -4.386 -6.586 1.00 0.00 39 GLN A C 13
ATOM 14846 O O . GLN A 1 39 ? -1.641 -3.945 -7.239 1.00 0.00 39 GLN A O 13
ATOM 14860 N N . ILE A 1 40 ? -2.439 -4.975 -5.404 1.00 0.00 40 ILE A N 13
ATOM 14861 C CA . ILE A 1 40 ? -1.127 -5.142 -4.793 1.00 0.00 40 ILE A CA 13
ATOM 14862 C C . ILE A 1 40 ? -0.161 -5.839 -5.746 1.00 0.00 40 ILE A C 13
ATOM 14863 O O . ILE A 1 40 ? 1.020 -5.498 -5.810 1.00 0.00 40 ILE A O 13
ATOM 14879 N N . LYS A 1 41 ? -0.672 -6.816 -6.488 1.00 0.00 41 LYS A N 13
ATOM 14880 C CA . LYS A 1 41 ? 0.143 -7.559 -7.441 1.00 0.00 41 LYS A CA 13
ATOM 14881 C C . LYS A 1 41 ? 0.404 -6.732 -8.696 1.00 0.00 41 LYS A C 13
ATOM 14882 O O . LYS A 1 41 ? 1.480 -6.808 -9.288 1.00 0.00 41 LYS A O 13
ATOM 14901 N N . ARG A 1 42 ? -0.587 -5.941 -9.094 1.00 0.00 42 ARG A N 13
ATOM 14902 C CA . ARG A 1 42 ? -0.464 -5.099 -10.278 1.00 0.00 42 ARG A CA 13
ATOM 14903 C C . ARG A 1 42 ? 0.320 -3.828 -9.962 1.00 0.00 42 ARG A C 13
ATOM 14904 O O . ARG A 1 42 ? 0.757 -3.117 -10.866 1.00 0.00 42 ARG A O 13
ATOM 14925 N N . ALA A 1 43 ? 0.493 -3.550 -8.674 1.00 0.00 43 ALA A N 13
ATOM 14926 C CA . ALA A 1 43 ? 1.225 -2.367 -8.240 1.00 0.00 43 ALA A CA 13
ATOM 14927 C C . ALA A 1 43 ? 2.708 -2.675 -8.060 1.00 0.00 43 ALA A C 13
ATOM 14928 O O . ALA A 1 43 ? 3.548 -1.777 -8.109 1.00 0.00 43 ALA A O 13
ATOM 14935 N N . ASN A 1 44 ? 3.023 -3.949 -7.852 1.00 0.00 44 ASN A N 13
ATOM 14936 C CA . ASN A 1 44 ? 4.405 -4.374 -7.664 1.00 0.00 44 ASN A CA 13
ATOM 14937 C C . ASN A 1 44 ? 4.755 -5.521 -8.609 1.00 0.00 44 ASN A C 13
ATOM 14938 O O . ASN A 1 44 ? 5.758 -6.209 -8.421 1.00 0.00 44 ASN A O 13
ATOM 14949 N N . ARG A 1 45 ? 3.921 -5.719 -9.624 1.00 0.00 45 ARG A N 13
ATOM 14950 C CA . ARG A 1 45 ? 4.141 -6.782 -10.597 1.00 0.00 45 ARG A CA 13
ATOM 14951 C C . ARG A 1 45 ? 4.792 -7.995 -9.940 1.00 0.00 45 ARG A C 13
ATOM 14952 O O . ARG A 1 45 ? 5.844 -8.462 -10.377 1.00 0.00 45 ARG A O 13
ATOM 14973 N N . LEU A 1 46 ? 4.159 -8.501 -8.887 1.00 0.00 46 LEU A N 13
ATOM 14974 C CA . LEU A 1 46 ? 4.676 -9.660 -8.168 1.00 0.00 46 LEU A CA 13
ATOM 14975 C C . LEU A 1 46 ? 4.382 -10.949 -8.929 1.00 0.00 46 LEU A C 13
ATOM 14976 O O . LEU A 1 46 ? 4.581 -12.047 -8.410 1.00 0.00 46 LEU A O 13
ATOM 14992 N N . TYR A 1 47 ? 3.911 -10.806 -10.163 1.00 0.00 47 TYR A N 13
ATOM 14993 C CA . TYR A 1 47 ? 3.590 -11.959 -10.996 1.00 0.00 47 TYR A CA 13
ATOM 14994 C C . TYR A 1 47 ? 4.856 -12.713 -11.393 1.00 0.00 47 TYR A C 13
ATOM 14995 O O . TYR A 1 47 ? 5.617 -12.265 -12.251 1.00 0.00 47 TYR A O 13
ATOM 15013 N N . THR A 1 48 ? 5.074 -13.863 -10.763 1.00 0.00 48 THR A N 13
ATOM 15014 C CA . THR A 1 48 ? 6.246 -14.681 -11.049 1.00 0.00 48 THR A CA 13
ATOM 15015 C C . THR A 1 48 ? 5.871 -16.153 -11.180 1.00 0.00 48 THR A C 13
ATOM 15016 O O . THR A 1 48 ? 4.814 -16.577 -10.714 1.00 0.00 48 THR A O 13
ATOM 15027 N N . ASN A 1 49 ? 6.743 -16.927 -11.817 1.00 0.00 49 ASN A N 13
ATOM 15028 C CA . ASN A 1 49 ? 6.503 -18.352 -12.009 1.00 0.00 49 ASN A CA 13
ATOM 15029 C C . ASN A 1 49 ? 6.261 -19.048 -10.673 1.00 0.00 49 ASN A C 13
ATOM 15030 O O . ASN A 1 49 ? 5.427 -19.948 -10.573 1.00 0.00 49 ASN A O 13
ATOM 15041 N N . ASP A 1 50 ? 6.994 -18.624 -9.650 1.00 0.00 50 ASP A N 13
ATOM 15042 C CA . ASP A 1 50 ? 6.858 -19.204 -8.319 1.00 0.00 50 ASP A CA 13
ATOM 15043 C C . ASP A 1 50 ? 6.065 -18.279 -7.401 1.00 0.00 50 ASP A C 13
ATOM 15044 O O . ASP A 1 50 ? 5.999 -17.071 -7.628 1.00 0.00 50 ASP A O 13
ATOM 15053 N N . SER A 1 51 ? 5.463 -18.855 -6.365 1.00 0.00 51 SER A N 13
ATOM 15054 C CA . SER A 1 51 ? 4.670 -18.083 -5.416 1.00 0.00 51 SER A CA 13
ATOM 15055 C C . SER A 1 51 ? 5.358 -16.764 -5.080 1.00 0.00 51 SER A C 13
ATOM 15056 O O . SER A 1 51 ? 6.582 -16.650 -5.164 1.00 0.00 51 SER A O 13
ATOM 15064 N N . ILE A 1 52 ? 4.563 -15.769 -4.700 1.00 0.00 52 ILE A N 13
ATOM 15065 C CA . ILE A 1 52 ? 5.095 -14.458 -4.350 1.00 0.00 52 ILE A CA 13
ATOM 15066 C C . ILE A 1 52 ? 6.015 -14.543 -3.137 1.00 0.00 52 ILE A C 13
ATOM 15067 O O . ILE A 1 52 ? 6.818 -13.644 -2.888 1.00 0.00 52 ILE A O 13
ATOM 15083 N N . PHE A 1 53 ? 5.893 -15.632 -2.385 1.00 0.00 53 PHE A N 13
ATOM 15084 C CA . PHE A 1 53 ? 6.714 -15.836 -1.197 1.00 0.00 53 PHE A CA 13
ATOM 15085 C C . PHE A 1 53 ? 8.193 -15.634 -1.517 1.00 0.00 53 PHE A C 13
ATOM 15086 O O . PHE A 1 53 ? 9.014 -15.447 -0.618 1.00 0.00 53 PHE A O 13
ATOM 15103 N N . LEU A 1 54 ? 8.524 -15.673 -2.802 1.00 0.00 54 LEU A N 13
ATOM 15104 C CA . LEU A 1 54 ? 9.904 -15.494 -3.242 1.00 0.00 54 LEU A CA 13
ATOM 15105 C C . LEU A 1 54 ? 10.546 -14.297 -2.549 1.00 0.00 54 LEU A C 13
ATOM 15106 O O . LEU A 1 54 ? 11.593 -14.421 -1.914 1.00 0.00 54 LEU A O 13
ATOM 15122 N N . LYS A 1 55 ? 9.910 -13.137 -2.673 1.00 0.00 55 LYS A N 13
ATOM 15123 C CA . LYS A 1 55 ? 10.416 -11.917 -2.056 1.00 0.00 55 LYS A CA 13
ATOM 15124 C C . LYS A 1 55 ? 10.460 -12.053 -0.538 1.00 0.00 55 LYS A C 13
ATOM 15125 O O . LYS A 1 55 ? 10.152 -13.111 0.010 1.00 0.00 55 LYS A O 13
ATOM 15144 N N . LYS A 1 56 ? 10.846 -10.975 0.137 1.00 0.00 56 LYS A N 13
ATOM 15145 C CA . LYS A 1 56 ? 10.928 -10.973 1.593 1.00 0.00 56 LYS A CA 13
ATOM 15146 C C . LYS A 1 56 ? 9.925 -9.993 2.193 1.00 0.00 56 LYS A C 13
ATOM 15147 O O . LYS A 1 56 ? 9.223 -10.316 3.152 1.00 0.00 56 LYS A O 13
ATOM 15166 N N . THR A 1 57 ? 9.861 -8.794 1.622 1.00 0.00 57 THR A N 13
ATOM 15167 C CA . THR A 1 57 ? 8.944 -7.768 2.101 1.00 0.00 57 THR A CA 13
ATOM 15168 C C . THR A 1 57 ? 8.062 -7.249 0.971 1.00 0.00 57 THR A C 13
ATOM 15169 O O . THR A 1 57 ? 8.538 -6.997 -0.137 1.00 0.00 57 THR A O 13
ATOM 15180 N N . LEU A 1 58 ? 6.774 -7.090 1.257 1.00 0.00 58 LEU A N 13
ATOM 15181 C CA . LEU A 1 58 ? 5.825 -6.600 0.264 1.00 0.00 58 LEU A CA 13
ATOM 15182 C C . LEU A 1 58 ? 5.169 -5.304 0.732 1.00 0.00 58 LEU A C 13
ATOM 15183 O O . LEU A 1 58 ? 4.690 -5.211 1.862 1.00 0.00 58 LEU A O 13
ATOM 15199 N N . TYR A 1 59 ? 5.148 -4.307 -0.146 1.00 0.00 59 TYR A N 13
ATOM 15200 C CA . TYR A 1 59 ? 4.551 -3.017 0.176 1.00 0.00 59 TYR A CA 13
ATOM 15201 C C . TYR A 1 59 ? 3.050 -3.029 -0.094 1.00 0.00 59 TYR A C 13
ATOM 15202 O O . TYR A 1 59 ? 2.581 -3.679 -1.029 1.00 0.00 59 TYR A O 13
ATOM 15220 N N . ILE A 1 60 ? 2.301 -2.304 0.731 1.00 0.00 60 ILE A N 13
ATOM 15221 C CA . ILE A 1 60 ? 0.853 -2.229 0.580 1.00 0.00 60 ILE A CA 13
ATOM 15222 C C . ILE A 1 60 ? 0.411 -0.817 0.213 1.00 0.00 60 ILE A C 13
ATOM 15223 O O . ILE A 1 60 ? 0.669 0.148 0.933 1.00 0.00 60 ILE A O 13
ATOM 15239 N N . PRO A 1 61 ? -0.274 -0.690 -0.933 1.00 0.00 61 PRO A N 13
ATOM 15240 C CA . PRO A 1 61 ? -0.770 0.600 -1.421 1.00 0.00 61 PRO A CA 13
ATOM 15241 C C . PRO A 1 61 ? -1.909 1.145 -0.566 1.00 0.00 61 PRO A C 13
ATOM 15242 O O . PRO A 1 61 ? -2.971 0.530 -0.466 1.00 0.00 61 PRO A O 13
ATOM 15253 N N . ILE A 1 62 ? -1.681 2.301 0.049 1.00 0.00 62 ILE A N 13
ATOM 15254 C CA . ILE A 1 62 ? -2.689 2.928 0.894 1.00 0.00 62 ILE A CA 13
ATOM 15255 C C . ILE A 1 62 ? -3.526 3.928 0.102 1.00 0.00 62 ILE A C 13
ATOM 15256 O O . ILE A 1 62 ? -3.016 4.946 -0.368 1.00 0.00 62 ILE A O 13
ATOM 15272 N N . LEU A 1 63 ? -4.813 3.632 -0.041 1.00 0.00 63 LEU A N 13
ATOM 15273 C CA . LEU A 1 63 ? -5.722 4.506 -0.774 1.00 0.00 63 LEU A CA 13
ATOM 15274 C C . LEU A 1 63 ? -6.541 5.366 0.183 1.00 0.00 63 LEU A C 13
ATOM 15275 O O . LEU A 1 63 ? -7.487 4.889 0.809 1.00 0.00 63 LEU A O 13
ATOM 15291 N N . THR A 1 64 ? -6.172 6.639 0.289 1.00 0.00 64 THR A N 13
ATOM 15292 C CA . THR A 1 64 ? -6.872 7.566 1.169 1.00 0.00 64 THR A CA 13
ATOM 15293 C C . THR A 1 64 ? -7.558 8.669 0.370 1.00 0.00 64 THR A C 13
ATOM 15294 O O . THR A 1 64 ? -6.991 9.201 -0.584 1.00 0.00 64 THR A O 13
ATOM 15305 N N . GLU A 1 65 ? -8.781 9.007 0.767 1.00 0.00 65 GLU A N 13
ATOM 15306 C CA . GLU A 1 65 ? -9.544 10.047 0.087 1.00 0.00 65 GLU A CA 13
ATOM 15307 C C . GLU A 1 65 ? -8.947 11.425 0.358 1.00 0.00 65 GLU A C 13
ATOM 15308 O O . GLU A 1 65 ? -8.454 11.712 1.449 1.00 0.00 65 GLU A O 13
ATOM 15320 N N . PRO A 1 66 ? -8.991 12.299 -0.659 1.00 0.00 66 PRO A N 13
ATOM 15321 C CA . PRO A 1 66 ? -8.460 13.661 -0.555 1.00 0.00 66 PRO A CA 13
ATOM 15322 C C . PRO A 1 66 ? -9.297 14.541 0.367 1.00 0.00 66 PRO A C 13
ATOM 15323 O O . PRO A 1 66 ? -8.879 15.637 0.741 1.00 0.00 66 PRO A O 13
ATOM 15334 N N . ARG A 1 67 ? -10.479 14.055 0.729 1.00 0.00 67 ARG A N 13
ATOM 15335 C CA . ARG A 1 67 ? -11.375 14.798 1.607 1.00 0.00 67 ARG A CA 13
ATOM 15336 C C . ARG A 1 67 ? -11.194 14.367 3.059 1.00 0.00 67 ARG A C 13
ATOM 15337 O O . ARG A 1 67 ? -12.152 14.336 3.832 1.00 0.00 67 ARG A O 13
ATOM 15358 N N . ASP A 1 68 ? -9.960 14.035 3.423 1.00 0.00 68 ASP A N 13
ATOM 15359 C CA . ASP A 1 68 ? -9.653 13.606 4.783 1.00 0.00 68 ASP A CA 13
ATOM 15360 C C . ASP A 1 68 ? -8.512 14.433 5.369 1.00 0.00 68 ASP A C 13
ATOM 15361 O O . ASP A 1 68 ? -7.848 15.187 4.656 1.00 0.00 68 ASP A O 13
ATOM 15370 N N . LEU A 1 69 ? -8.290 14.286 6.670 1.00 0.00 69 LEU A N 13
ATOM 15371 C CA . LEU A 1 69 ? -7.230 15.020 7.353 1.00 0.00 69 LEU A CA 13
ATOM 15372 C C . LEU A 1 69 ? -5.875 14.740 6.711 1.00 0.00 69 LEU A C 13
ATOM 15373 O O . LEU A 1 69 ? -5.586 13.612 6.311 1.00 0.00 69 LEU A O 13
ATOM 15389 N N . PHE A 1 70 ? -5.045 15.775 6.619 1.00 0.00 70 PHE A N 13
ATOM 15390 C CA . PHE A 1 70 ? -3.719 15.641 6.027 1.00 0.00 70 PHE A CA 13
ATOM 15391 C C . PHE A 1 70 ? -2.905 14.574 6.754 1.00 0.00 70 PHE A C 13
ATOM 15392 O O . PHE A 1 70 ? -3.159 14.271 7.918 1.00 0.00 70 PHE A O 13
ATOM 15409 N N . ASN A 1 71 ? -1.925 14.009 6.056 1.00 0.00 71 ASN A N 13
ATOM 15410 C CA . ASN A 1 71 ? -1.074 12.975 6.633 1.00 0.00 71 ASN A CA 13
ATOM 15411 C C . ASN A 1 71 ? 0.357 13.479 6.799 1.00 0.00 71 ASN A C 13
ATOM 15412 O O . ASN A 1 71 ? 0.814 14.340 6.048 1.00 0.00 71 ASN A O 13
ATOM 15423 N N . SER A 1 72 ? 1.059 12.936 7.789 1.00 0.00 72 SER A N 13
ATOM 15424 C CA . SER A 1 72 ? 2.436 13.332 8.056 1.00 0.00 72 SER A CA 13
ATOM 15425 C C . SER A 1 72 ? 3.412 12.489 7.242 1.00 0.00 72 SER A C 13
ATOM 15426 O O . SER A 1 72 ? 4.335 13.014 6.620 1.00 0.00 72 SER A O 13
ATOM 15434 N N . GLY A 1 73 ? 3.200 11.176 7.251 1.00 0.00 73 GLY A N 13
ATOM 15435 C CA . GLY A 1 73 ? 4.069 10.280 6.510 1.00 0.00 73 GLY A CA 13
ATOM 15436 C C . GLY A 1 73 ? 4.851 9.350 7.416 1.00 0.00 73 GLY A C 13
ATOM 15437 O O . GLY A 1 73 ? 4.363 8.300 7.835 1.00 0.00 73 GLY A O 13
ATOM 15441 N N . PRO A 1 74 ? 6.097 9.735 7.731 1.00 0.00 74 PRO A N 13
ATOM 15442 C CA . PRO A 1 74 ? 6.975 8.941 8.596 1.00 0.00 74 PRO A CA 13
ATOM 15443 C C . PRO A 1 74 ? 6.506 8.932 10.047 1.00 0.00 74 PRO A C 13
ATOM 15444 O O . PRO A 1 74 ? 6.559 7.902 10.719 1.00 0.00 74 PRO A O 13
ATOM 15455 N N . SER A 1 75 ? 6.048 10.085 10.523 1.00 0.00 75 SER A N 13
ATOM 15456 C CA . SER A 1 75 ? 5.573 10.210 11.896 1.00 0.00 75 SER A CA 13
ATOM 15457 C C . SER A 1 75 ? 4.215 9.535 12.064 1.00 0.00 75 SER A C 13
ATOM 15458 O O . SER A 1 75 ? 3.305 9.737 11.259 1.00 0.00 75 SER A O 13
ATOM 15466 N N . SER A 1 76 ? 4.086 8.734 13.116 1.00 0.00 76 SER A N 13
ATOM 15467 C CA . SER A 1 76 ? 2.841 8.025 13.389 1.00 0.00 76 SER A CA 13
ATOM 15468 C C . SER A 1 76 ? 1.995 8.785 14.407 1.00 0.00 76 SER A C 13
ATOM 15469 O O . SER A 1 76 ? 0.786 8.934 14.239 1.00 0.00 76 SER A O 13
ATOM 15477 N N . GLY A 1 77 ? 2.643 9.265 15.465 1.00 0.00 77 GLY A N 13
ATOM 15478 C CA . GLY A 1 77 ? 1.936 10.004 16.495 1.00 0.00 77 GLY A CA 13
ATOM 15479 C C . GLY A 1 77 ? 1.446 9.109 17.617 1.00 0.00 77 GLY A C 13
ATOM 15480 O O . GLY A 1 77 ? 0.244 8.889 17.763 1.00 0.00 77 GLY A O 13
ATOM 15484 N N . GLY A 1 1 ? -6.507 25.794 2.019 1.00 0.00 1 GLY A N 14
ATOM 15485 C CA . GLY A 1 1 ? -7.511 25.947 3.055 1.00 0.00 1 GLY A CA 14
ATOM 15486 C C . GLY A 1 1 ? -7.047 25.415 4.396 1.00 0.00 1 GLY A C 14
ATOM 15487 O O . GLY A 1 1 ? -6.648 26.182 5.272 1.00 0.00 1 GLY A O 14
ATOM 15491 N N . SER A 1 2 ? -7.101 24.097 4.559 1.00 0.00 2 SER A N 14
ATOM 15492 C CA . SER A 1 2 ? -6.687 23.463 5.805 1.00 0.00 2 SER A CA 14
ATOM 15493 C C . SER A 1 2 ? -5.334 22.778 5.644 1.00 0.00 2 SER A C 14
ATOM 15494 O O . SER A 1 2 ? -5.149 21.945 4.757 1.00 0.00 2 SER A O 14
ATOM 15502 N N . SER A 1 3 ? -4.390 23.136 6.508 1.00 0.00 3 SER A N 14
ATOM 15503 C CA . SER A 1 3 ? -3.051 22.560 6.460 1.00 0.00 3 SER A CA 14
ATOM 15504 C C . SER A 1 3 ? -2.603 22.110 7.848 1.00 0.00 3 SER A C 14
ATOM 15505 O O . SER A 1 3 ? -2.661 22.875 8.809 1.00 0.00 3 SER A O 14
ATOM 15513 N N . GLY A 1 4 ? -2.157 20.861 7.942 1.00 0.00 4 GLY A N 14
ATOM 15514 C CA . GLY A 1 4 ? -1.706 20.329 9.215 1.00 0.00 4 GLY A CA 14
ATOM 15515 C C . GLY A 1 4 ? -0.195 20.241 9.304 1.00 0.00 4 GLY A C 14
ATOM 15516 O O . GLY A 1 4 ? 0.517 20.859 8.513 1.00 0.00 4 GLY A O 14
ATOM 15520 N N . SER A 1 5 ? 0.295 19.471 10.270 1.00 0.00 5 SER A N 14
ATOM 15521 C CA . SER A 1 5 ? 1.731 19.308 10.463 1.00 0.00 5 SER A CA 14
ATOM 15522 C C . SER A 1 5 ? 2.276 18.193 9.575 1.00 0.00 5 SER A C 14
ATOM 15523 O O . SER A 1 5 ? 1.569 17.238 9.255 1.00 0.00 5 SER A O 14
ATOM 15531 N N . SER A 1 6 ? 3.538 18.324 9.179 1.00 0.00 6 SER A N 14
ATOM 15532 C CA . SER A 1 6 ? 4.178 17.330 8.325 1.00 0.00 6 SER A CA 14
ATOM 15533 C C . SER A 1 6 ? 3.238 16.889 7.207 1.00 0.00 6 SER A C 14
ATOM 15534 O O . SER A 1 6 ? 3.152 15.704 6.885 1.00 0.00 6 SER A O 14
ATOM 15542 N N . GLY A 1 7 ? 2.534 17.851 6.619 1.00 0.00 7 GLY A N 14
ATOM 15543 C CA . GLY A 1 7 ? 1.609 17.543 5.545 1.00 0.00 7 GLY A CA 14
ATOM 15544 C C . GLY A 1 7 ? 1.277 18.756 4.699 1.00 0.00 7 GLY A C 14
ATOM 15545 O O . GLY A 1 7 ? 0.454 19.586 5.088 1.00 0.00 7 GLY A O 14
ATOM 15549 N N . CYS A 1 8 ? 1.919 18.862 3.541 1.00 0.00 8 CYS A N 14
ATOM 15550 C CA . CYS A 1 8 ? 1.689 19.986 2.640 1.00 0.00 8 CYS A CA 14
ATOM 15551 C C . CYS A 1 8 ? 0.969 19.529 1.375 1.00 0.00 8 CYS A C 14
ATOM 15552 O O . CYS A 1 8 ? -0.100 20.038 1.039 1.00 0.00 8 CYS A O 14
ATOM 15560 N N . SER A 1 9 ? 1.563 18.566 0.677 1.00 0.00 9 SER A N 14
ATOM 15561 C CA . SER A 1 9 ? 0.980 18.045 -0.554 1.00 0.00 9 SER A CA 14
ATOM 15562 C C . SER A 1 9 ? 0.128 16.811 -0.272 1.00 0.00 9 SER A C 14
ATOM 15563 O O . SER A 1 9 ? 0.480 15.955 0.540 1.00 0.00 9 SER A O 14
ATOM 15571 N N . PRO A 1 10 ? -1.020 16.717 -0.958 1.00 0.00 10 PRO A N 14
ATOM 15572 C CA . PRO A 1 10 ? -1.947 15.593 -0.799 1.00 0.00 10 PRO A CA 14
ATOM 15573 C C . PRO A 1 10 ? -1.387 14.294 -1.369 1.00 0.00 10 PRO A C 14
ATOM 15574 O O . PRO A 1 10 ? -1.479 14.041 -2.571 1.00 0.00 10 PRO A O 14
ATOM 15585 N N . VAL A 1 11 ? -0.805 13.474 -0.500 1.00 0.00 11 VAL A N 14
ATOM 15586 C CA . VAL A 1 11 ? -0.231 12.200 -0.917 1.00 0.00 11 VAL A CA 14
ATOM 15587 C C . VAL A 1 11 ? -1.321 11.178 -1.219 1.00 0.00 11 VAL A C 14
ATOM 15588 O O . VAL A 1 11 ? -1.868 10.552 -0.310 1.00 0.00 11 VAL A O 14
ATOM 15601 N N . ARG A 1 12 ? -1.632 11.014 -2.500 1.00 0.00 12 ARG A N 14
ATOM 15602 C CA . ARG A 1 12 ? -2.658 10.068 -2.922 1.00 0.00 12 ARG A CA 14
ATOM 15603 C C . ARG A 1 12 ? -2.090 8.654 -3.012 1.00 0.00 12 ARG A C 14
ATOM 15604 O O . ARG A 1 12 ? -2.769 7.681 -2.689 1.00 0.00 12 ARG A O 14
ATOM 15625 N N . GLU A 1 13 ? -0.840 8.551 -3.454 1.00 0.00 13 GLU A N 14
ATOM 15626 C CA . GLU A 1 13 ? -0.182 7.256 -3.587 1.00 0.00 13 GLU A CA 14
ATOM 15627 C C . GLU A 1 13 ? 0.875 7.069 -2.503 1.00 0.00 13 GLU A C 14
ATOM 15628 O O . GLU A 1 13 ? 1.747 7.918 -2.318 1.00 0.00 13 GLU A O 14
ATOM 15640 N N . ARG A 1 14 ? 0.791 5.951 -1.789 1.00 0.00 14 ARG A N 14
ATOM 15641 C CA . ARG A 1 14 ? 1.738 5.653 -0.722 1.00 0.00 14 ARG A CA 14
ATOM 15642 C C . ARG A 1 14 ? 1.909 4.146 -0.552 1.00 0.00 14 ARG A C 14
ATOM 15643 O O . ARG A 1 14 ? 1.009 3.369 -0.874 1.00 0.00 14 ARG A O 14
ATOM 15664 N N . ARG A 1 15 ? 3.068 3.740 -0.045 1.00 0.00 15 ARG A N 14
ATOM 15665 C CA . ARG A 1 15 ? 3.357 2.327 0.166 1.00 0.00 15 ARG A CA 14
ATOM 15666 C C . ARG A 1 15 ? 3.887 2.085 1.576 1.00 0.00 15 ARG A C 14
ATOM 15667 O O . ARG A 1 15 ? 4.699 2.857 2.087 1.00 0.00 15 ARG A O 14
ATOM 15688 N N . LEU A 1 16 ? 3.421 1.009 2.200 1.00 0.00 16 LEU A N 14
ATOM 15689 C CA . LEU A 1 16 ? 3.846 0.664 3.553 1.00 0.00 16 LEU A CA 14
ATOM 15690 C C . LEU A 1 16 ? 4.576 -0.675 3.569 1.00 0.00 16 LEU A C 14
ATOM 15691 O O . LEU A 1 16 ? 4.110 -1.654 2.987 1.00 0.00 16 LEU A O 14
ATOM 15707 N N . GLU A 1 17 ? 5.722 -0.710 4.242 1.00 0.00 17 GLU A N 14
ATOM 15708 C CA . GLU A 1 17 ? 6.515 -1.931 4.335 1.00 0.00 17 GLU A CA 14
ATOM 15709 C C . GLU A 1 17 ? 5.865 -2.930 5.288 1.00 0.00 17 GLU A C 14
ATOM 15710 O O . GLU A 1 17 ? 5.671 -2.643 6.469 1.00 0.00 17 GLU A O 14
ATOM 15722 N N . HIS A 1 18 ? 5.531 -4.106 4.765 1.00 0.00 18 HIS A N 14
ATOM 15723 C CA . HIS A 1 18 ? 4.903 -5.149 5.568 1.00 0.00 18 HIS A CA 14
ATOM 15724 C C . HIS A 1 18 ? 5.775 -6.400 5.611 1.00 0.00 18 HIS A C 14
ATOM 15725 O O . HIS A 1 18 ? 5.966 -7.070 4.596 1.00 0.00 18 HIS A O 14
ATOM 15740 N N . GLN A 1 19 ? 6.301 -6.708 6.792 1.00 0.00 19 GLN A N 14
ATOM 15741 C CA . GLN A 1 19 ? 7.154 -7.878 6.966 1.00 0.00 19 GLN A CA 14
ATOM 15742 C C . GLN A 1 19 ? 6.435 -9.147 6.520 1.00 0.00 19 GLN A C 14
ATOM 15743 O O . GLN A 1 19 ? 5.770 -9.809 7.318 1.00 0.00 19 GLN A O 14
ATOM 15757 N N . LEU A 1 20 ? 6.573 -9.480 5.242 1.00 0.00 20 LEU A N 14
ATOM 15758 C CA . LEU A 1 20 ? 5.936 -10.670 4.689 1.00 0.00 20 LEU A CA 14
ATOM 15759 C C . LEU A 1 20 ? 6.495 -11.935 5.332 1.00 0.00 20 LEU A C 14
ATOM 15760 O O . LEU A 1 20 ? 7.613 -11.940 5.845 1.00 0.00 20 LEU A O 14
ATOM 15776 N N . GLU A 1 21 ? 5.709 -13.007 5.298 1.00 0.00 21 GLU A N 14
ATOM 15777 C CA . GLU A 1 21 ? 6.127 -14.278 5.877 1.00 0.00 21 GLU A CA 14
ATOM 15778 C C . GLU A 1 21 ? 5.776 -15.439 4.951 1.00 0.00 21 GLU A C 14
ATOM 15779 O O . GLU A 1 21 ? 4.833 -15.374 4.162 1.00 0.00 21 GLU A O 14
ATOM 15791 N N . PRO A 1 22 ? 6.553 -16.528 5.048 1.00 0.00 22 PRO A N 14
ATOM 15792 C CA . PRO A 1 22 ? 6.345 -17.725 4.227 1.00 0.00 22 PRO A CA 14
ATOM 15793 C C . PRO A 1 22 ? 5.075 -18.477 4.610 1.00 0.00 22 PRO A C 14
ATOM 15794 O O . PRO A 1 22 ? 5.052 -19.214 5.594 1.00 0.00 22 PRO A O 14
ATOM 15805 N N . GLY A 1 23 ? 4.019 -18.286 3.824 1.00 0.00 23 GLY A N 14
ATOM 15806 C CA . GLY A 1 23 ? 2.760 -18.953 4.098 1.00 0.00 23 GLY A CA 14
ATOM 15807 C C . GLY A 1 23 ? 1.579 -18.004 4.054 1.00 0.00 23 GLY A C 14
ATOM 15808 O O . GLY A 1 23 ? 0.429 -18.437 3.985 1.00 0.00 23 GLY A O 14
ATOM 15812 N N . ASP A 1 24 ? 1.863 -16.707 4.096 1.00 0.00 24 ASP A N 14
ATOM 15813 C CA . ASP A 1 24 ? 0.815 -15.694 4.061 1.00 0.00 24 ASP A CA 14
ATOM 15814 C C . ASP A 1 24 ? -0.138 -15.937 2.894 1.00 0.00 24 ASP A C 14
ATOM 15815 O O . ASP A 1 24 ? 0.038 -16.879 2.121 1.00 0.00 24 ASP A O 14
ATOM 15824 N N . THR A 1 25 ? -1.148 -15.082 2.774 1.00 0.00 25 THR A N 14
ATOM 15825 C CA . THR A 1 25 ? -2.130 -15.205 1.703 1.00 0.00 25 THR A CA 14
ATOM 15826 C C . THR A 1 25 ? -2.492 -13.839 1.130 1.00 0.00 25 THR A C 14
ATOM 15827 O O . THR A 1 25 ? -2.623 -12.860 1.866 1.00 0.00 25 THR A O 14
ATOM 15838 N N . LEU A 1 26 ? -2.652 -13.780 -0.188 1.00 0.00 26 LEU A N 14
ATOM 15839 C CA . LEU A 1 26 ? -3.000 -12.534 -0.861 1.00 0.00 26 LEU A CA 14
ATOM 15840 C C . LEU A 1 26 ? -4.339 -12.000 -0.360 1.00 0.00 26 LEU A C 14
ATOM 15841 O O . LEU A 1 26 ? -4.491 -10.802 -0.124 1.00 0.00 26 LEU A O 14
ATOM 15857 N N . ALA A 1 27 ? -5.305 -12.898 -0.200 1.00 0.00 27 ALA A N 14
ATOM 15858 C CA . ALA A 1 27 ? -6.629 -12.518 0.276 1.00 0.00 27 ALA A CA 14
ATOM 15859 C C . ALA A 1 27 ? -6.559 -11.929 1.681 1.00 0.00 27 ALA A C 14
ATOM 15860 O O . ALA A 1 27 ? -7.331 -11.036 2.030 1.00 0.00 27 ALA A O 14
ATOM 15867 N N . GLY A 1 28 ? -5.628 -12.435 2.484 1.00 0.00 28 GLY A N 14
ATOM 15868 C CA . GLY A 1 28 ? -5.476 -11.947 3.843 1.00 0.00 28 GLY A CA 14
ATOM 15869 C C . GLY A 1 28 ? -5.030 -10.499 3.892 1.00 0.00 28 GLY A C 14
ATOM 15870 O O . GLY A 1 28 ? -5.701 -9.655 4.488 1.00 0.00 28 GLY A O 14
ATOM 15874 N N . LEU A 1 29 ? -3.895 -10.209 3.265 1.00 0.00 29 LEU A N 14
ATOM 15875 C CA . LEU A 1 29 ? -3.359 -8.852 3.241 1.00 0.00 29 LEU A CA 14
ATOM 15876 C C . LEU A 1 29 ? -4.352 -7.886 2.604 1.00 0.00 29 LEU A C 14
ATOM 15877 O O . LEU A 1 29 ? -4.648 -6.828 3.160 1.00 0.00 29 LEU A O 14
ATOM 15893 N N . ALA A 1 30 ? -4.865 -8.257 1.435 1.00 0.00 30 ALA A N 14
ATOM 15894 C CA . ALA A 1 30 ? -5.828 -7.425 0.724 1.00 0.00 30 ALA A CA 14
ATOM 15895 C C . ALA A 1 30 ? -6.807 -6.770 1.692 1.00 0.00 30 ALA A C 14
ATOM 15896 O O . ALA A 1 30 ? -6.845 -5.545 1.819 1.00 0.00 30 ALA A O 14
ATOM 15903 N N . LEU A 1 31 ? -7.598 -7.591 2.374 1.00 0.00 31 LEU A N 14
ATOM 15904 C CA . LEU A 1 31 ? -8.578 -7.091 3.331 1.00 0.00 31 LEU A CA 14
ATOM 15905 C C . LEU A 1 31 ? -7.890 -6.475 4.545 1.00 0.00 31 LEU A C 14
ATOM 15906 O O . LEU A 1 31 ? -8.224 -5.368 4.967 1.00 0.00 31 LEU A O 14
ATOM 15922 N N . LYS A 1 32 ? -6.924 -7.199 5.101 1.00 0.00 32 LYS A N 14
ATOM 15923 C CA . LYS A 1 32 ? -6.185 -6.725 6.264 1.00 0.00 32 LYS A CA 14
ATOM 15924 C C . LYS A 1 32 ? -6.004 -5.211 6.213 1.00 0.00 32 LYS A C 14
ATOM 15925 O O . LYS A 1 32 ? -6.024 -4.539 7.245 1.00 0.00 32 LYS A O 14
ATOM 15944 N N . TYR A 1 33 ? -5.829 -4.681 5.008 1.00 0.00 33 TYR A N 14
ATOM 15945 C CA . TYR A 1 33 ? -5.644 -3.246 4.823 1.00 0.00 33 TYR A CA 14
ATOM 15946 C C . TYR A 1 33 ? -6.925 -2.593 4.316 1.00 0.00 33 TYR A C 14
ATOM 15947 O O . TYR A 1 33 ? -7.452 -1.669 4.936 1.00 0.00 33 TYR A O 14
ATOM 15965 N N . GLY A 1 34 ? -7.423 -3.080 3.183 1.00 0.00 34 GLY A N 14
ATOM 15966 C CA . GLY A 1 34 ? -8.639 -2.533 2.611 1.00 0.00 34 GLY A CA 14
ATOM 15967 C C . GLY A 1 34 ? -8.562 -2.402 1.103 1.00 0.00 34 GLY A C 14
ATOM 15968 O O . GLY A 1 34 ? -9.134 -1.479 0.522 1.00 0.00 34 GLY A O 14
ATOM 15972 N N . VAL A 1 35 ? -7.851 -3.327 0.466 1.00 0.00 35 VAL A N 14
ATOM 15973 C CA . VAL A 1 35 ? -7.701 -3.311 -0.985 1.00 0.00 35 VAL A CA 14
ATOM 15974 C C . VAL A 1 35 ? -7.869 -4.708 -1.570 1.00 0.00 35 VAL A C 14
ATOM 15975 O O . VAL A 1 35 ? -8.189 -5.659 -0.856 1.00 0.00 35 VAL A O 14
ATOM 15988 N N . THR A 1 36 ? -7.651 -4.827 -2.876 1.00 0.00 36 THR A N 14
ATOM 15989 C CA . THR A 1 36 ? -7.779 -6.108 -3.559 1.00 0.00 36 THR A CA 14
ATOM 15990 C C . THR A 1 36 ? -6.424 -6.792 -3.704 1.00 0.00 36 THR A C 14
ATOM 15991 O O . THR A 1 36 ? -5.380 -6.164 -3.531 1.00 0.00 36 THR A O 14
ATOM 16002 N N . MET A 1 37 ? -6.448 -8.082 -4.022 1.00 0.00 37 MET A N 14
ATOM 16003 C CA . MET A 1 37 ? -5.221 -8.850 -4.191 1.00 0.00 37 MET A CA 14
ATOM 16004 C C . MET A 1 37 ? -4.499 -8.446 -5.472 1.00 0.00 37 MET A C 14
ATOM 16005 O O . MET A 1 37 ? -3.274 -8.325 -5.493 1.00 0.00 37 MET A O 14
ATOM 16019 N N . GLU A 1 38 ? -5.265 -8.238 -6.538 1.00 0.00 38 GLU A N 14
ATOM 16020 C CA . GLU A 1 38 ? -4.697 -7.849 -7.823 1.00 0.00 38 GLU A CA 14
ATOM 16021 C C . GLU A 1 38 ? -3.939 -6.530 -7.705 1.00 0.00 38 GLU A C 14
ATOM 16022 O O . GLU A 1 38 ? -2.772 -6.437 -8.086 1.00 0.00 38 GLU A O 14
ATOM 16034 N N . GLN A 1 39 ? -4.611 -5.513 -7.176 1.00 0.00 39 GLN A N 14
ATOM 16035 C CA . GLN A 1 39 ? -4.002 -4.199 -7.008 1.00 0.00 39 GLN A CA 14
ATOM 16036 C C . GLN A 1 39 ? -2.598 -4.320 -6.425 1.00 0.00 39 GLN A C 14
ATOM 16037 O O . GLN A 1 39 ? -1.626 -3.857 -7.022 1.00 0.00 39 GLN A O 14
ATOM 16051 N N . ILE A 1 40 ? -2.500 -4.945 -5.257 1.00 0.00 40 ILE A N 14
ATOM 16052 C CA . ILE A 1 40 ? -1.215 -5.127 -4.594 1.00 0.00 40 ILE A CA 14
ATOM 16053 C C . ILE A 1 40 ? -0.204 -5.786 -5.526 1.00 0.00 40 ILE A C 14
ATOM 16054 O O . ILE A 1 40 ? 0.975 -5.431 -5.533 1.00 0.00 40 ILE A O 14
ATOM 16070 N N . LYS A 1 41 ? -0.673 -6.747 -6.315 1.00 0.00 41 LYS A N 14
ATOM 16071 C CA . LYS A 1 41 ? 0.188 -7.454 -7.255 1.00 0.00 41 LYS A CA 14
ATOM 16072 C C . LYS A 1 41 ? 0.617 -6.538 -8.396 1.00 0.00 41 LYS A C 14
ATOM 16073 O O . LYS A 1 41 ? 1.782 -6.151 -8.489 1.00 0.00 41 LYS A O 14
ATOM 16092 N N . ARG A 1 42 ? -0.332 -6.192 -9.260 1.00 0.00 42 ARG A N 14
ATOM 16093 C CA . ARG A 1 42 ? -0.051 -5.320 -10.394 1.00 0.00 42 ARG A CA 14
ATOM 16094 C C . ARG A 1 42 ? 0.791 -4.122 -9.964 1.00 0.00 42 ARG A C 14
ATOM 16095 O O . ARG A 1 42 ? 1.669 -3.672 -10.699 1.00 0.00 42 ARG A O 14
ATOM 16116 N N . ALA A 1 43 ? 0.516 -3.610 -8.768 1.00 0.00 43 ALA A N 14
ATOM 16117 C CA . ALA A 1 43 ? 1.248 -2.467 -8.240 1.00 0.00 43 ALA A CA 14
ATOM 16118 C C . ALA A 1 43 ? 2.733 -2.783 -8.099 1.00 0.00 43 ALA A C 14
ATOM 16119 O O . ALA A 1 43 ? 3.584 -1.924 -8.321 1.00 0.00 43 ALA A O 14
ATOM 16126 N N . ASN A 1 44 ? 3.036 -4.023 -7.727 1.00 0.00 44 ASN A N 14
ATOM 16127 C CA . ASN A 1 44 ? 4.419 -4.452 -7.555 1.00 0.00 44 ASN A CA 14
ATOM 16128 C C . ASN A 1 44 ? 4.741 -5.630 -8.470 1.00 0.00 44 ASN A C 14
ATOM 16129 O O . ASN A 1 44 ? 5.675 -6.391 -8.215 1.00 0.00 44 ASN A O 14
ATOM 16140 N N . ARG A 1 45 ? 3.961 -5.774 -9.537 1.00 0.00 45 ARG A N 14
ATOM 16141 C CA . ARG A 1 45 ? 4.163 -6.859 -10.490 1.00 0.00 45 ARG A CA 14
ATOM 16142 C C . ARG A 1 45 ? 4.677 -8.111 -9.786 1.00 0.00 45 ARG A C 14
ATOM 16143 O O . ARG A 1 45 ? 5.599 -8.772 -10.266 1.00 0.00 45 ARG A O 14
ATOM 16164 N N . LEU A 1 46 ? 4.075 -8.433 -8.647 1.00 0.00 46 LEU A N 14
ATOM 16165 C CA . LEU A 1 46 ? 4.471 -9.606 -7.876 1.00 0.00 46 LEU A CA 14
ATOM 16166 C C . LEU A 1 46 ? 4.077 -10.891 -8.599 1.00 0.00 46 LEU A C 14
ATOM 16167 O O . LEU A 1 46 ? 4.555 -11.975 -8.264 1.00 0.00 46 LEU A O 14
ATOM 16183 N N . TYR A 1 47 ? 3.205 -10.761 -9.592 1.00 0.00 47 TYR A N 14
ATOM 16184 C CA . TYR A 1 47 ? 2.746 -11.911 -10.362 1.00 0.00 47 TYR A CA 14
ATOM 16185 C C . TYR A 1 47 ? 3.915 -12.601 -11.059 1.00 0.00 47 TYR A C 14
ATOM 16186 O O . TYR A 1 47 ? 4.449 -12.097 -12.048 1.00 0.00 47 TYR A O 14
ATOM 16204 N N . THR A 1 48 ? 4.307 -13.758 -10.536 1.00 0.00 48 THR A N 14
ATOM 16205 C CA . THR A 1 48 ? 5.412 -14.519 -11.107 1.00 0.00 48 THR A CA 14
ATOM 16206 C C . THR A 1 48 ? 5.070 -16.002 -11.197 1.00 0.00 48 THR A C 14
ATOM 16207 O O . THR A 1 48 ? 4.166 -16.482 -10.515 1.00 0.00 48 THR A O 14
ATOM 16218 N N . ASN A 1 49 ? 5.799 -16.721 -12.044 1.00 0.00 49 ASN A N 14
ATOM 16219 C CA . ASN A 1 49 ? 5.573 -18.151 -12.223 1.00 0.00 49 ASN A CA 14
ATOM 16220 C C . ASN A 1 49 ? 5.500 -18.864 -10.876 1.00 0.00 49 ASN A C 14
ATOM 16221 O O . ASN A 1 49 ? 4.709 -19.789 -10.694 1.00 0.00 49 ASN A O 14
ATOM 16232 N N . ASP A 1 50 ? 6.329 -18.425 -9.936 1.00 0.00 50 ASP A N 14
ATOM 16233 C CA . ASP A 1 50 ? 6.358 -19.019 -8.604 1.00 0.00 50 ASP A CA 14
ATOM 16234 C C . ASP A 1 50 ? 5.660 -18.118 -7.592 1.00 0.00 50 ASP A C 14
ATOM 16235 O O . ASP A 1 50 ? 5.547 -16.909 -7.796 1.00 0.00 50 ASP A O 14
ATOM 16244 N N . SER A 1 51 ? 5.192 -18.714 -6.500 1.00 0.00 51 SER A N 14
ATOM 16245 C CA . SER A 1 51 ? 4.500 -17.965 -5.457 1.00 0.00 51 SER A CA 14
ATOM 16246 C C . SER A 1 51 ? 5.191 -16.630 -5.198 1.00 0.00 51 SER A C 14
ATOM 16247 O O . SER A 1 51 ? 6.341 -16.428 -5.587 1.00 0.00 51 SER A O 14
ATOM 16255 N N . ILE A 1 52 ? 4.480 -15.722 -4.538 1.00 0.00 52 ILE A N 14
ATOM 16256 C CA . ILE A 1 52 ? 5.024 -14.406 -4.225 1.00 0.00 52 ILE A CA 14
ATOM 16257 C C . ILE A 1 52 ? 6.047 -14.488 -3.098 1.00 0.00 52 ILE A C 14
ATOM 16258 O O . ILE A 1 52 ? 6.920 -13.628 -2.973 1.00 0.00 52 ILE A O 14
ATOM 16274 N N . PHE A 1 53 ? 5.936 -15.529 -2.279 1.00 0.00 53 PHE A N 14
ATOM 16275 C CA . PHE A 1 53 ? 6.852 -15.724 -1.162 1.00 0.00 53 PHE A CA 14
ATOM 16276 C C . PHE A 1 53 ? 8.299 -15.524 -1.604 1.00 0.00 53 PHE A C 14
ATOM 16277 O O . PHE A 1 53 ? 9.182 -15.271 -0.783 1.00 0.00 53 PHE A O 14
ATOM 16294 N N . LEU A 1 54 ? 8.535 -15.641 -2.906 1.00 0.00 54 LEU A N 14
ATOM 16295 C CA . LEU A 1 54 ? 9.875 -15.474 -3.458 1.00 0.00 54 LEU A CA 14
ATOM 16296 C C . LEU A 1 54 ? 10.573 -14.268 -2.838 1.00 0.00 54 LEU A C 14
ATOM 16297 O O . LEU A 1 54 ? 11.793 -14.263 -2.667 1.00 0.00 54 LEU A O 14
ATOM 16313 N N . LYS A 1 55 ? 9.793 -13.247 -2.500 1.00 0.00 55 LYS A N 14
ATOM 16314 C CA . LYS A 1 55 ? 10.334 -12.037 -1.895 1.00 0.00 55 LYS A CA 14
ATOM 16315 C C . LYS A 1 55 ? 10.359 -12.153 -0.374 1.00 0.00 55 LYS A C 14
ATOM 16316 O O . LYS A 1 55 ? 10.042 -13.204 0.184 1.00 0.00 55 LYS A O 14
ATOM 16335 N N . LYS A 1 56 ? 10.735 -11.066 0.292 1.00 0.00 56 LYS A N 14
ATOM 16336 C CA . LYS A 1 56 ? 10.799 -11.045 1.749 1.00 0.00 56 LYS A CA 14
ATOM 16337 C C . LYS A 1 56 ? 9.807 -10.037 2.321 1.00 0.00 56 LYS A C 14
ATOM 16338 O O . LYS A 1 56 ? 9.071 -10.339 3.261 1.00 0.00 56 LYS A O 14
ATOM 16357 N N . THR A 1 57 ? 9.792 -8.837 1.748 1.00 0.00 57 THR A N 14
ATOM 16358 C CA . THR A 1 57 ? 8.892 -7.785 2.201 1.00 0.00 57 THR A CA 14
ATOM 16359 C C . THR A 1 57 ? 8.038 -7.260 1.053 1.00 0.00 57 THR A C 14
ATOM 16360 O O . THR A 1 57 ? 8.520 -7.097 -0.069 1.00 0.00 57 THR A O 14
ATOM 16371 N N . LEU A 1 58 ? 6.768 -6.996 1.339 1.00 0.00 58 LEU A N 14
ATOM 16372 C CA . LEU A 1 58 ? 5.845 -6.488 0.329 1.00 0.00 58 LEU A CA 14
ATOM 16373 C C . LEU A 1 58 ? 5.239 -5.158 0.765 1.00 0.00 58 LEU A C 14
ATOM 16374 O O . LEU A 1 58 ? 4.868 -4.984 1.926 1.00 0.00 58 LEU A O 14
ATOM 16390 N N . TYR A 1 59 ? 5.140 -4.223 -0.173 1.00 0.00 59 TYR A N 14
ATOM 16391 C CA . TYR A 1 59 ? 4.579 -2.908 0.114 1.00 0.00 59 TYR A CA 14
ATOM 16392 C C . TYR A 1 59 ? 3.077 -2.887 -0.154 1.00 0.00 59 TYR A C 14
ATOM 16393 O O . TYR A 1 59 ? 2.591 -3.536 -1.080 1.00 0.00 59 TYR A O 14
ATOM 16411 N N . ILE A 1 60 ? 2.348 -2.134 0.664 1.00 0.00 60 ILE A N 14
ATOM 16412 C CA . ILE A 1 60 ? 0.902 -2.026 0.515 1.00 0.00 60 ILE A CA 14
ATOM 16413 C C . ILE A 1 60 ? 0.496 -0.613 0.109 1.00 0.00 60 ILE A C 14
ATOM 16414 O O . ILE A 1 60 ? 0.787 0.366 0.797 1.00 0.00 60 ILE A O 14
ATOM 16430 N N . PRO A 1 61 ? -0.195 -0.502 -1.035 1.00 0.00 61 PRO A N 14
ATOM 16431 C CA . PRO A 1 61 ? -0.659 0.786 -1.558 1.00 0.00 61 PRO A CA 14
ATOM 16432 C C . PRO A 1 61 ? -1.775 1.388 -0.712 1.00 0.00 61 PRO A C 14
ATOM 16433 O O . PRO A 1 61 ? -2.864 0.822 -0.612 1.00 0.00 61 PRO A O 14
ATOM 16444 N N . ILE A 1 62 ? -1.497 2.536 -0.104 1.00 0.00 62 ILE A N 14
ATOM 16445 C CA . ILE A 1 62 ? -2.480 3.214 0.733 1.00 0.00 62 ILE A CA 14
ATOM 16446 C C . ILE A 1 62 ? -3.361 4.142 -0.096 1.00 0.00 62 ILE A C 14
ATOM 16447 O O . ILE A 1 62 ? -2.929 5.217 -0.515 1.00 0.00 62 ILE A O 14
ATOM 16463 N N . LEU A 1 63 ? -4.599 3.721 -0.329 1.00 0.00 63 LEU A N 14
ATOM 16464 C CA . LEU A 1 63 ? -5.544 4.515 -1.107 1.00 0.00 63 LEU A CA 14
ATOM 16465 C C . LEU A 1 63 ? -6.494 5.281 -0.192 1.00 0.00 63 LEU A C 14
ATOM 16466 O O . LEU A 1 63 ? -7.426 4.708 0.375 1.00 0.00 63 LEU A O 14
ATOM 16482 N N . THR A 1 64 ? -6.254 6.581 -0.052 1.00 0.00 64 THR A N 14
ATOM 16483 C CA . THR A 1 64 ? -7.088 7.427 0.792 1.00 0.00 64 THR A CA 14
ATOM 16484 C C . THR A 1 64 ? -7.494 8.703 0.063 1.00 0.00 64 THR A C 14
ATOM 16485 O O . THR A 1 64 ? -6.756 9.206 -0.783 1.00 0.00 64 THR A O 14
ATOM 16496 N N . GLU A 1 65 ? -8.672 9.221 0.398 1.00 0.00 65 GLU A N 14
ATOM 16497 C CA . GLU A 1 65 ? -9.175 10.439 -0.226 1.00 0.00 65 GLU A CA 14
ATOM 16498 C C . GLU A 1 65 ? -9.248 11.579 0.786 1.00 0.00 65 GLU A C 14
ATOM 16499 O O . GLU A 1 65 ? -9.634 11.394 1.940 1.00 0.00 65 GLU A O 14
ATOM 16511 N N . PRO A 1 66 ? -8.868 12.787 0.344 1.00 0.00 66 PRO A N 14
ATOM 16512 C CA . PRO A 1 66 ? -8.881 13.981 1.195 1.00 0.00 66 PRO A CA 14
ATOM 16513 C C . PRO A 1 66 ? -10.296 14.439 1.528 1.00 0.00 66 PRO A C 14
ATOM 16514 O O . PRO A 1 66 ? -10.497 15.273 2.412 1.00 0.00 66 PRO A O 14
ATOM 16525 N N . ARG A 1 67 ? -11.275 13.890 0.815 1.00 0.00 67 ARG A N 14
ATOM 16526 C CA . ARG A 1 67 ? -12.672 14.244 1.036 1.00 0.00 67 ARG A CA 14
ATOM 16527 C C . ARG A 1 67 ? -12.924 15.707 0.681 1.00 0.00 67 ARG A C 14
ATOM 16528 O O . ARG A 1 67 ? -13.761 16.369 1.295 1.00 0.00 67 ARG A O 14
ATOM 16549 N N . ASP A 1 68 ? -12.194 16.204 -0.311 1.00 0.00 68 ASP A N 14
ATOM 16550 C CA . ASP A 1 68 ? -12.339 17.588 -0.747 1.00 0.00 68 ASP A CA 14
ATOM 16551 C C . ASP A 1 68 ? -13.671 17.796 -1.462 1.00 0.00 68 ASP A C 14
ATOM 16552 O O . ASP A 1 68 ? -14.332 16.835 -1.858 1.00 0.00 68 ASP A O 14
ATOM 16561 N N . LEU A 1 69 ? -14.059 19.056 -1.624 1.00 0.00 69 LEU A N 14
ATOM 16562 C CA . LEU A 1 69 ? -15.313 19.391 -2.291 1.00 0.00 69 LEU A CA 14
ATOM 16563 C C . LEU A 1 69 ? -15.473 18.592 -3.580 1.00 0.00 69 LEU A C 14
ATOM 16564 O O . LEU A 1 69 ? -14.513 18.012 -4.087 1.00 0.00 69 LEU A O 14
ATOM 16580 N N . PHE A 1 70 ? -16.693 18.569 -4.108 1.00 0.00 70 PHE A N 14
ATOM 16581 C CA . PHE A 1 70 ? -16.980 17.843 -5.340 1.00 0.00 70 PHE A CA 14
ATOM 16582 C C . PHE A 1 70 ? -16.899 18.770 -6.549 1.00 0.00 70 PHE A C 14
ATOM 16583 O O . PHE A 1 70 ? -17.749 18.725 -7.437 1.00 0.00 70 PHE A O 14
ATOM 16600 N N . ASN A 1 71 ? -15.869 19.611 -6.574 1.00 0.00 71 ASN A N 14
ATOM 16601 C CA . ASN A 1 71 ? -15.677 20.550 -7.673 1.00 0.00 71 ASN A CA 14
ATOM 16602 C C . ASN A 1 71 ? -15.107 19.844 -8.899 1.00 0.00 71 ASN A C 14
ATOM 16603 O O . ASN A 1 71 ? -15.576 20.047 -10.019 1.00 0.00 71 ASN A O 14
ATOM 16614 N N . SER A 1 72 ? -14.094 19.012 -8.679 1.00 0.00 72 SER A N 14
ATOM 16615 C CA . SER A 1 72 ? -13.457 18.277 -9.766 1.00 0.00 72 SER A CA 14
ATOM 16616 C C . SER A 1 72 ? -14.289 17.060 -10.159 1.00 0.00 72 SER A C 14
ATOM 16617 O O . SER A 1 72 ? -15.242 16.697 -9.471 1.00 0.00 72 SER A O 14
ATOM 16625 N N . GLY A 1 73 ? -13.920 16.433 -11.272 1.00 0.00 73 GLY A N 14
ATOM 16626 C CA . GLY A 1 73 ? -14.642 15.264 -11.738 1.00 0.00 73 GLY A CA 14
ATOM 16627 C C . GLY A 1 73 ? -16.117 15.539 -11.950 1.00 0.00 73 GLY A C 14
ATOM 16628 O O . GLY A 1 73 ? -16.565 16.686 -11.936 1.00 0.00 73 GLY A O 14
ATOM 16632 N N . PRO A 1 74 ? -16.900 14.469 -12.152 1.00 0.00 74 PRO A N 14
ATOM 16633 C CA . PRO A 1 74 ? -18.345 14.575 -12.372 1.00 0.00 74 PRO A CA 14
ATOM 16634 C C . PRO A 1 74 ? -19.093 15.006 -11.115 1.00 0.00 74 PRO A C 14
ATOM 16635 O O . PRO A 1 74 ? -18.564 14.921 -10.007 1.00 0.00 74 PRO A O 14
ATOM 16646 N N . SER A 1 75 ? -20.326 15.469 -11.294 1.00 0.00 75 SER A N 14
ATOM 16647 C CA . SER A 1 75 ? -21.145 15.917 -10.174 1.00 0.00 75 SER A CA 14
ATOM 16648 C C . SER A 1 75 ? -22.612 15.563 -10.399 1.00 0.00 75 SER A C 14
ATOM 16649 O O . SER A 1 75 ? -23.085 15.516 -11.534 1.00 0.00 75 SER A O 14
ATOM 16657 N N . SER A 1 76 ? -23.328 15.314 -9.307 1.00 0.00 76 SER A N 14
ATOM 16658 C CA . SER A 1 76 ? -24.741 14.960 -9.383 1.00 0.00 76 SER A CA 14
ATOM 16659 C C . SER A 1 76 ? -25.619 16.202 -9.264 1.00 0.00 76 SER A C 14
ATOM 16660 O O . SER A 1 76 ? -25.700 16.820 -8.203 1.00 0.00 76 SER A O 14
ATOM 16668 N N . GLY A 1 77 ? -26.276 16.562 -10.362 1.00 0.00 77 GLY A N 14
ATOM 16669 C CA . GLY A 1 77 ? -27.140 17.728 -10.361 1.00 0.00 77 GLY A CA 14
ATOM 16670 C C . GLY A 1 77 ? -26.965 18.579 -11.603 1.00 0.00 77 GLY A C 14
ATOM 16671 O O . GLY A 1 77 ? -26.361 19.650 -11.549 1.00 0.00 77 GLY A O 14
ATOM 16675 N N . GLY A 1 1 ? -29.032 12.100 -14.115 1.00 0.00 1 GLY A N 15
ATOM 16676 C CA . GLY A 1 1 ? -29.112 11.689 -12.726 1.00 0.00 1 GLY A CA 15
ATOM 16677 C C . GLY A 1 1 ? -28.944 12.851 -11.767 1.00 0.00 1 GLY A C 15
ATOM 16678 O O . GLY A 1 1 ? -29.357 13.972 -12.061 1.00 0.00 1 GLY A O 15
ATOM 16682 N N . SER A 1 2 ? -28.336 12.583 -10.616 1.00 0.00 2 SER A N 15
ATOM 16683 C CA . SER A 1 2 ? -28.119 13.614 -9.608 1.00 0.00 2 SER A CA 15
ATOM 16684 C C . SER A 1 2 ? -26.648 14.013 -9.546 1.00 0.00 2 SER A C 15
ATOM 16685 O O . SER A 1 2 ? -25.759 13.171 -9.671 1.00 0.00 2 SER A O 15
ATOM 16693 N N . SER A 1 3 ? -26.399 15.305 -9.354 1.00 0.00 3 SER A N 15
ATOM 16694 C CA . SER A 1 3 ? -25.036 15.818 -9.280 1.00 0.00 3 SER A CA 15
ATOM 16695 C C . SER A 1 3 ? -24.439 15.577 -7.896 1.00 0.00 3 SER A C 15
ATOM 16696 O O . SER A 1 3 ? -25.106 15.765 -6.880 1.00 0.00 3 SER A O 15
ATOM 16704 N N . GLY A 1 4 ? -23.177 15.160 -7.867 1.00 0.00 4 GLY A N 15
ATOM 16705 C CA . GLY A 1 4 ? -22.511 14.900 -6.604 1.00 0.00 4 GLY A CA 15
ATOM 16706 C C . GLY A 1 4 ? -21.076 15.391 -6.594 1.00 0.00 4 GLY A C 15
ATOM 16707 O O . GLY A 1 4 ? -20.810 16.544 -6.256 1.00 0.00 4 GLY A O 15
ATOM 16711 N N . SER A 1 5 ? -20.150 14.513 -6.964 1.00 0.00 5 SER A N 15
ATOM 16712 C CA . SER A 1 5 ? -18.734 14.861 -6.990 1.00 0.00 5 SER A CA 15
ATOM 16713 C C . SER A 1 5 ? -18.283 15.196 -8.409 1.00 0.00 5 SER A C 15
ATOM 16714 O O . SER A 1 5 ? -18.293 14.340 -9.293 1.00 0.00 5 SER A O 15
ATOM 16722 N N . SER A 1 6 ? -17.889 16.448 -8.617 1.00 0.00 6 SER A N 15
ATOM 16723 C CA . SER A 1 6 ? -17.439 16.900 -9.929 1.00 0.00 6 SER A CA 15
ATOM 16724 C C . SER A 1 6 ? -15.934 17.150 -9.929 1.00 0.00 6 SER A C 15
ATOM 16725 O O . SER A 1 6 ? -15.451 18.099 -10.546 1.00 0.00 6 SER A O 15
ATOM 16733 N N . GLY A 1 7 ? -15.197 16.291 -9.232 1.00 0.00 7 GLY A N 15
ATOM 16734 C CA . GLY A 1 7 ? -13.754 16.435 -9.164 1.00 0.00 7 GLY A CA 15
ATOM 16735 C C . GLY A 1 7 ? -13.024 15.235 -9.735 1.00 0.00 7 GLY A C 15
ATOM 16736 O O . GLY A 1 7 ? -13.393 14.091 -9.469 1.00 0.00 7 GLY A O 15
ATOM 16740 N N . CYS A 1 8 ? -11.988 15.496 -10.524 1.00 0.00 8 CYS A N 15
ATOM 16741 C CA . CYS A 1 8 ? -11.205 14.429 -11.136 1.00 0.00 8 CYS A CA 15
ATOM 16742 C C . CYS A 1 8 ? -9.724 14.582 -10.807 1.00 0.00 8 CYS A C 15
ATOM 16743 O O . CYS A 1 8 ? -8.867 14.463 -11.683 1.00 0.00 8 CYS A O 15
ATOM 16751 N N . SER A 1 9 ? -9.430 14.848 -9.538 1.00 0.00 9 SER A N 15
ATOM 16752 C CA . SER A 1 9 ? -8.052 15.024 -9.094 1.00 0.00 9 SER A CA 15
ATOM 16753 C C . SER A 1 9 ? -7.432 13.686 -8.704 1.00 0.00 9 SER A C 15
ATOM 16754 O O . SER A 1 9 ? -8.091 12.806 -8.149 1.00 0.00 9 SER A O 15
ATOM 16762 N N . PRO A 1 10 ? -6.134 13.527 -9.001 1.00 0.00 10 PRO A N 15
ATOM 16763 C CA . PRO A 1 10 ? -5.395 12.299 -8.690 1.00 0.00 10 PRO A CA 15
ATOM 16764 C C . PRO A 1 10 ? -5.175 12.118 -7.192 1.00 0.00 10 PRO A C 15
ATOM 16765 O O . PRO A 1 10 ? -5.346 13.055 -6.412 1.00 0.00 10 PRO A O 15
ATOM 16776 N N . VAL A 1 11 ? -4.796 10.907 -6.797 1.00 0.00 11 VAL A N 15
ATOM 16777 C CA . VAL A 1 11 ? -4.551 10.603 -5.392 1.00 0.00 11 VAL A CA 15
ATOM 16778 C C . VAL A 1 11 ? -3.085 10.266 -5.150 1.00 0.00 11 VAL A C 15
ATOM 16779 O O . VAL A 1 11 ? -2.541 9.342 -5.756 1.00 0.00 11 VAL A O 15
ATOM 16792 N N . ARG A 1 12 ? -2.449 11.020 -4.259 1.00 0.00 12 ARG A N 15
ATOM 16793 C CA . ARG A 1 12 ? -1.044 10.801 -3.937 1.00 0.00 12 ARG A CA 15
ATOM 16794 C C . ARG A 1 12 ? -0.758 9.317 -3.732 1.00 0.00 12 ARG A C 15
ATOM 16795 O O . ARG A 1 12 ? -1.466 8.636 -2.991 1.00 0.00 12 ARG A O 15
ATOM 16816 N N . GLU A 1 13 ? 0.284 8.823 -4.393 1.00 0.00 13 GLU A N 15
ATOM 16817 C CA . GLU A 1 13 ? 0.662 7.419 -4.284 1.00 0.00 13 GLU A CA 15
ATOM 16818 C C . GLU A 1 13 ? 1.479 7.172 -3.018 1.00 0.00 13 GLU A C 15
ATOM 16819 O O . GLU A 1 13 ? 2.349 7.968 -2.664 1.00 0.00 13 GLU A O 15
ATOM 16831 N N . ARG A 1 14 ? 1.191 6.065 -2.341 1.00 0.00 14 ARG A N 15
ATOM 16832 C CA . ARG A 1 14 ? 1.897 5.715 -1.115 1.00 0.00 14 ARG A CA 15
ATOM 16833 C C . ARG A 1 14 ? 1.999 4.200 -0.961 1.00 0.00 14 ARG A C 15
ATOM 16834 O O . ARG A 1 14 ? 1.111 3.461 -1.386 1.00 0.00 14 ARG A O 15
ATOM 16855 N N . ARG A 1 15 ? 3.089 3.745 -0.352 1.00 0.00 15 ARG A N 15
ATOM 16856 C CA . ARG A 1 15 ? 3.309 2.319 -0.144 1.00 0.00 15 ARG A CA 15
ATOM 16857 C C . ARG A 1 15 ? 3.826 2.048 1.266 1.00 0.00 15 ARG A C 15
ATOM 16858 O O . ARG A 1 15 ? 4.746 2.717 1.741 1.00 0.00 15 ARG A O 15
ATOM 16879 N N . LEU A 1 16 ? 3.230 1.065 1.931 1.00 0.00 16 LEU A N 15
ATOM 16880 C CA . LEU A 1 16 ? 3.630 0.706 3.287 1.00 0.00 16 LEU A CA 15
ATOM 16881 C C . LEU A 1 16 ? 4.498 -0.548 3.285 1.00 0.00 16 LEU A C 15
ATOM 16882 O O . LEU A 1 16 ? 4.218 -1.506 2.565 1.00 0.00 16 LEU A O 15
ATOM 16898 N N . GLU A 1 17 ? 5.550 -0.535 4.098 1.00 0.00 17 GLU A N 15
ATOM 16899 C CA . GLU A 1 17 ? 6.457 -1.673 4.190 1.00 0.00 17 GLU A CA 15
ATOM 16900 C C . GLU A 1 17 ? 5.941 -2.701 5.193 1.00 0.00 17 GLU A C 15
ATOM 16901 O O . GLU A 1 17 ? 5.748 -2.393 6.370 1.00 0.00 17 GLU A O 15
ATOM 16913 N N . HIS A 1 18 ? 5.719 -3.923 4.720 1.00 0.00 18 HIS A N 15
ATOM 16914 C CA . HIS A 1 18 ? 5.226 -4.996 5.575 1.00 0.00 18 HIS A CA 15
ATOM 16915 C C . HIS A 1 18 ? 6.168 -6.196 5.540 1.00 0.00 18 HIS A C 15
ATOM 16916 O O . HIS A 1 18 ? 6.477 -6.722 4.471 1.00 0.00 18 HIS A O 15
ATOM 16931 N N . GLN A 1 19 ? 6.621 -6.621 6.714 1.00 0.00 19 GLN A N 15
ATOM 16932 C CA . GLN A 1 19 ? 7.529 -7.758 6.816 1.00 0.00 19 GLN A CA 15
ATOM 16933 C C . GLN A 1 19 ? 6.808 -9.061 6.490 1.00 0.00 19 GLN A C 15
ATOM 16934 O O . GLN A 1 19 ? 6.437 -9.819 7.388 1.00 0.00 19 GLN A O 15
ATOM 16948 N N . LEU A 1 20 ? 6.613 -9.317 5.202 1.00 0.00 20 LEU A N 15
ATOM 16949 C CA . LEU A 1 20 ? 5.936 -10.530 4.756 1.00 0.00 20 LEU A CA 15
ATOM 16950 C C . LEU A 1 20 ? 6.396 -11.739 5.565 1.00 0.00 20 LEU A C 15
ATOM 16951 O O . LEU A 1 20 ? 7.581 -11.883 5.862 1.00 0.00 20 LEU A O 15
ATOM 16967 N N . GLU A 1 21 ? 5.451 -12.605 5.915 1.00 0.00 21 GLU A N 15
ATOM 16968 C CA . GLU A 1 21 ? 5.761 -13.803 6.687 1.00 0.00 21 GLU A CA 15
ATOM 16969 C C . GLU A 1 21 ? 5.371 -15.062 5.919 1.00 0.00 21 GLU A C 15
ATOM 16970 O O . GLU A 1 21 ? 4.579 -15.025 4.977 1.00 0.00 21 GLU A O 15
ATOM 16982 N N . PRO A 1 22 ? 5.941 -16.205 6.330 1.00 0.00 22 PRO A N 15
ATOM 16983 C CA . PRO A 1 22 ? 5.668 -17.498 5.694 1.00 0.00 22 PRO A CA 15
ATOM 16984 C C . PRO A 1 22 ? 4.252 -17.991 5.967 1.00 0.00 22 PRO A C 15
ATOM 16985 O O . PRO A 1 22 ? 3.862 -19.068 5.519 1.00 0.00 22 PRO A O 15
ATOM 16996 N N . GLY A 1 23 ? 3.484 -17.195 6.706 1.00 0.00 23 GLY A N 15
ATOM 16997 C CA . GLY A 1 23 ? 2.119 -17.568 7.025 1.00 0.00 23 GLY A CA 15
ATOM 16998 C C . GLY A 1 23 ? 1.115 -16.514 6.601 1.00 0.00 23 GLY A C 15
ATOM 16999 O O . GLY A 1 23 ? 0.142 -16.253 7.309 1.00 0.00 23 GLY A O 15
ATOM 17003 N N . ASP A 1 24 ? 1.353 -15.904 5.445 1.00 0.00 24 ASP A N 15
ATOM 17004 C CA . ASP A 1 24 ? 0.463 -14.872 4.928 1.00 0.00 24 ASP A CA 15
ATOM 17005 C C . ASP A 1 24 ? -0.133 -15.289 3.587 1.00 0.00 24 ASP A C 15
ATOM 17006 O O . ASP A 1 24 ? 0.400 -16.165 2.904 1.00 0.00 24 ASP A O 15
ATOM 17015 N N . THR A 1 25 ? -1.241 -14.657 3.214 1.00 0.00 25 THR A N 15
ATOM 17016 C CA . THR A 1 25 ? -1.910 -14.964 1.956 1.00 0.00 25 THR A CA 15
ATOM 17017 C C . THR A 1 25 ? -2.403 -13.694 1.271 1.00 0.00 25 THR A C 15
ATOM 17018 O O . THR A 1 25 ? -2.904 -12.778 1.925 1.00 0.00 25 THR A O 15
ATOM 17029 N N . LEU A 1 26 ? -2.259 -13.646 -0.048 1.00 0.00 26 LEU A N 15
ATOM 17030 C CA . LEU A 1 26 ? -2.690 -12.487 -0.823 1.00 0.00 26 LEU A CA 15
ATOM 17031 C C . LEU A 1 26 ? -4.069 -12.015 -0.374 1.00 0.00 26 LEU A C 15
ATOM 17032 O O . LEU A 1 26 ? -4.229 -10.887 0.093 1.00 0.00 26 LEU A O 15
ATOM 17048 N N . ALA A 1 27 ? -5.063 -12.886 -0.516 1.00 0.00 27 ALA A N 15
ATOM 17049 C CA . ALA A 1 27 ? -6.428 -12.560 -0.121 1.00 0.00 27 ALA A CA 15
ATOM 17050 C C . ALA A 1 27 ? -6.474 -12.031 1.309 1.00 0.00 27 ALA A C 15
ATOM 17051 O O . ALA A 1 27 ? -7.320 -11.205 1.649 1.00 0.00 27 ALA A O 15
ATOM 17058 N N . GLY A 1 28 ? -5.558 -12.513 2.143 1.00 0.00 28 GLY A N 15
ATOM 17059 C CA . GLY A 1 28 ? -5.512 -12.078 3.527 1.00 0.00 28 GLY A CA 15
ATOM 17060 C C . GLY A 1 28 ? -5.061 -10.637 3.667 1.00 0.00 28 GLY A C 15
ATOM 17061 O O . GLY A 1 28 ? -5.784 -9.803 4.214 1.00 0.00 28 GLY A O 15
ATOM 17065 N N . LEU A 1 29 ? -3.863 -10.344 3.175 1.00 0.00 29 LEU A N 15
ATOM 17066 C CA . LEU A 1 29 ? -3.314 -8.994 3.249 1.00 0.00 29 LEU A CA 15
ATOM 17067 C C . LEU A 1 29 ? -4.246 -7.990 2.578 1.00 0.00 29 LEU A C 15
ATOM 17068 O O . LEU A 1 29 ? -4.546 -6.936 3.138 1.00 0.00 29 LEU A O 15
ATOM 17084 N N . ALA A 1 30 ? -4.702 -8.326 1.376 1.00 0.00 30 ALA A N 15
ATOM 17085 C CA . ALA A 1 30 ? -5.603 -7.456 0.630 1.00 0.00 30 ALA A CA 15
ATOM 17086 C C . ALA A 1 30 ? -6.649 -6.833 1.548 1.00 0.00 30 ALA A C 15
ATOM 17087 O O . ALA A 1 30 ? -6.761 -5.609 1.638 1.00 0.00 30 ALA A O 15
ATOM 17094 N N . LEU A 1 31 ? -7.414 -7.680 2.228 1.00 0.00 31 LEU A N 15
ATOM 17095 C CA . LEU A 1 31 ? -8.452 -7.212 3.139 1.00 0.00 31 LEU A CA 15
ATOM 17096 C C . LEU A 1 31 ? -7.841 -6.666 4.426 1.00 0.00 31 LEU A C 15
ATOM 17097 O O . LEU A 1 31 ? -8.238 -5.609 4.916 1.00 0.00 31 LEU A O 15
ATOM 17113 N N . LYS A 1 32 ? -6.870 -7.394 4.969 1.00 0.00 32 LYS A N 15
ATOM 17114 C CA . LYS A 1 32 ? -6.201 -6.982 6.197 1.00 0.00 32 LYS A CA 15
ATOM 17115 C C . LYS A 1 32 ? -6.052 -5.465 6.254 1.00 0.00 32 LYS A C 15
ATOM 17116 O O . LYS A 1 32 ? -6.141 -4.863 7.324 1.00 0.00 32 LYS A O 15
ATOM 17135 N N . TYR A 1 33 ? -5.827 -4.854 5.097 1.00 0.00 33 TYR A N 15
ATOM 17136 C CA . TYR A 1 33 ? -5.666 -3.407 5.015 1.00 0.00 33 TYR A CA 15
ATOM 17137 C C . TYR A 1 33 ? -6.933 -2.747 4.479 1.00 0.00 33 TYR A C 15
ATOM 17138 O O . TYR A 1 33 ? -7.620 -2.022 5.197 1.00 0.00 33 TYR A O 15
ATOM 17156 N N . GLY A 1 34 ? -7.235 -3.004 3.210 1.00 0.00 34 GLY A N 15
ATOM 17157 C CA . GLY A 1 34 ? -8.418 -2.428 2.598 1.00 0.00 34 GLY A CA 15
ATOM 17158 C C . GLY A 1 34 ? -8.290 -2.306 1.092 1.00 0.00 34 GLY A C 15
ATOM 17159 O O . GLY A 1 34 ? -8.813 -1.367 0.492 1.00 0.00 34 GLY A O 15
ATOM 17163 N N . VAL A 1 35 ? -7.591 -3.257 0.480 1.00 0.00 35 VAL A N 15
ATOM 17164 C CA . VAL A 1 35 ? -7.396 -3.251 -0.965 1.00 0.00 35 VAL A CA 15
ATOM 17165 C C . VAL A 1 35 ? -7.605 -4.642 -1.553 1.00 0.00 35 VAL A C 15
ATOM 17166 O O . VAL A 1 35 ? -7.867 -5.603 -0.828 1.00 0.00 35 VAL A O 15
ATOM 17179 N N . THR A 1 36 ? -7.487 -4.744 -2.873 1.00 0.00 36 THR A N 15
ATOM 17180 C CA . THR A 1 36 ? -7.664 -6.018 -3.560 1.00 0.00 36 THR A CA 15
ATOM 17181 C C . THR A 1 36 ? -6.321 -6.621 -3.955 1.00 0.00 36 THR A C 15
ATOM 17182 O O . THR A 1 36 ? -5.381 -5.900 -4.290 1.00 0.00 36 THR A O 15
ATOM 17193 N N . MET A 1 37 ? -6.237 -7.946 -3.913 1.00 0.00 37 MET A N 15
ATOM 17194 C CA . MET A 1 37 ? -5.008 -8.646 -4.269 1.00 0.00 37 MET A CA 15
ATOM 17195 C C . MET A 1 37 ? -4.455 -8.134 -5.595 1.00 0.00 37 MET A C 15
ATOM 17196 O O . MET A 1 37 ? -3.253 -7.913 -5.732 1.00 0.00 37 MET A O 15
ATOM 17210 N N . GLU A 1 38 ? -5.342 -7.949 -6.568 1.00 0.00 38 GLU A N 15
ATOM 17211 C CA . GLU A 1 38 ? -4.941 -7.464 -7.884 1.00 0.00 38 GLU A CA 15
ATOM 17212 C C . GLU A 1 38 ? -4.139 -6.171 -7.766 1.00 0.00 38 GLU A C 15
ATOM 17213 O O . GLU A 1 38 ? -3.076 -6.031 -8.370 1.00 0.00 38 GLU A O 15
ATOM 17225 N N . GLN A 1 39 ? -4.658 -5.229 -6.985 1.00 0.00 39 GLN A N 15
ATOM 17226 C CA . GLN A 1 39 ? -3.991 -3.947 -6.789 1.00 0.00 39 GLN A CA 15
ATOM 17227 C C . GLN A 1 39 ? -2.578 -4.145 -6.250 1.00 0.00 39 GLN A C 15
ATOM 17228 O O . GLN A 1 39 ? -1.600 -3.744 -6.882 1.00 0.00 39 GLN A O 15
ATOM 17242 N N . ILE A 1 40 ? -2.478 -4.765 -5.078 1.00 0.00 40 ILE A N 15
ATOM 17243 C CA . ILE A 1 40 ? -1.185 -5.016 -4.455 1.00 0.00 40 ILE A CA 15
ATOM 17244 C C . ILE A 1 40 ? -0.228 -5.695 -5.429 1.00 0.00 40 ILE A C 15
ATOM 17245 O O . ILE A 1 40 ? 0.934 -5.306 -5.548 1.00 0.00 40 ILE A O 15
ATOM 17261 N N . LYS A 1 41 ? -0.725 -6.711 -6.127 1.00 0.00 41 LYS A N 15
ATOM 17262 C CA . LYS A 1 41 ? 0.084 -7.443 -7.094 1.00 0.00 41 LYS A CA 15
ATOM 17263 C C . LYS A 1 41 ? 0.496 -6.541 -8.253 1.00 0.00 41 LYS A C 15
ATOM 17264 O O . LYS A 1 41 ? 1.670 -6.204 -8.402 1.00 0.00 41 LYS A O 15
ATOM 17283 N N . ARG A 1 42 ? -0.478 -6.152 -9.070 1.00 0.00 42 ARG A N 15
ATOM 17284 C CA . ARG A 1 42 ? -0.216 -5.289 -10.215 1.00 0.00 42 ARG A CA 15
ATOM 17285 C C . ARG A 1 42 ? 0.615 -4.077 -9.803 1.00 0.00 42 ARG A C 15
ATOM 17286 O O . ARG A 1 42 ? 1.404 -3.557 -10.591 1.00 0.00 42 ARG A O 15
ATOM 17307 N N . ALA A 1 43 ? 0.431 -3.633 -8.565 1.00 0.00 43 ALA A N 15
ATOM 17308 C CA . ALA A 1 43 ? 1.164 -2.484 -8.048 1.00 0.00 43 ALA A CA 15
ATOM 17309 C C . ALA A 1 43 ? 2.653 -2.790 -7.932 1.00 0.00 43 ALA A C 15
ATOM 17310 O O . ALA A 1 43 ? 3.493 -1.908 -8.104 1.00 0.00 43 ALA A O 15
ATOM 17317 N N . ASN A 1 44 ? 2.974 -4.047 -7.640 1.00 0.00 44 ASN A N 15
ATOM 17318 C CA . ASN A 1 44 ? 4.363 -4.469 -7.500 1.00 0.00 44 ASN A CA 15
ATOM 17319 C C . ASN A 1 44 ? 4.672 -5.639 -8.430 1.00 0.00 44 ASN A C 15
ATOM 17320 O O . ASN A 1 44 ? 5.634 -6.376 -8.217 1.00 0.00 44 ASN A O 15
ATOM 17331 N N . ARG A 1 45 ? 3.850 -5.801 -9.461 1.00 0.00 45 ARG A N 15
ATOM 17332 C CA . ARG A 1 45 ? 4.035 -6.881 -10.423 1.00 0.00 45 ARG A CA 15
ATOM 17333 C C . ARG A 1 45 ? 4.607 -8.122 -9.744 1.00 0.00 45 ARG A C 15
ATOM 17334 O O . ARG A 1 45 ? 5.564 -8.725 -10.232 1.00 0.00 45 ARG A O 15
ATOM 17355 N N . LEU A 1 46 ? 4.017 -8.497 -8.614 1.00 0.00 46 LEU A N 15
ATOM 17356 C CA . LEU A 1 46 ? 4.468 -9.666 -7.867 1.00 0.00 46 LEU A CA 15
ATOM 17357 C C . LEU A 1 46 ? 4.144 -10.952 -8.620 1.00 0.00 46 LEU A C 15
ATOM 17358 O O . LEU A 1 46 ? 4.718 -12.007 -8.344 1.00 0.00 46 LEU A O 15
ATOM 17374 N N . TYR A 1 47 ? 3.223 -10.858 -9.573 1.00 0.00 47 TYR A N 15
ATOM 17375 C CA . TYR A 1 47 ? 2.823 -12.014 -10.366 1.00 0.00 47 TYR A CA 15
ATOM 17376 C C . TYR A 1 47 ? 4.038 -12.698 -10.984 1.00 0.00 47 TYR A C 15
ATOM 17377 O O . TYR A 1 47 ? 4.629 -12.197 -11.941 1.00 0.00 47 TYR A O 15
ATOM 17395 N N . THR A 1 48 ? 4.407 -13.849 -10.430 1.00 0.00 48 THR A N 15
ATOM 17396 C CA . THR A 1 48 ? 5.552 -14.603 -10.924 1.00 0.00 48 THR A CA 15
ATOM 17397 C C . THR A 1 48 ? 5.223 -16.087 -11.043 1.00 0.00 48 THR A C 15
ATOM 17398 O O . THR A 1 48 ? 4.276 -16.574 -10.426 1.00 0.00 48 THR A O 15
ATOM 17409 N N . ASN A 1 49 ? 6.011 -16.801 -11.840 1.00 0.00 49 ASN A N 15
ATOM 17410 C CA . ASN A 1 49 ? 5.803 -18.231 -12.040 1.00 0.00 49 ASN A CA 15
ATOM 17411 C C . ASN A 1 49 ? 5.648 -18.950 -10.703 1.00 0.00 49 ASN A C 15
ATOM 17412 O O . ASN A 1 49 ? 4.833 -19.862 -10.568 1.00 0.00 49 ASN A O 15
ATOM 17423 N N . ASP A 1 50 ? 6.435 -18.531 -9.718 1.00 0.00 50 ASP A N 15
ATOM 17424 C CA . ASP A 1 50 ? 6.384 -19.133 -8.391 1.00 0.00 50 ASP A CA 15
ATOM 17425 C C . ASP A 1 50 ? 5.650 -18.225 -7.409 1.00 0.00 50 ASP A C 15
ATOM 17426 O O . ASP A 1 50 ? 5.566 -17.014 -7.613 1.00 0.00 50 ASP A O 15
ATOM 17435 N N . SER A 1 51 ? 5.118 -18.819 -6.346 1.00 0.00 51 SER A N 15
ATOM 17436 C CA . SER A 1 51 ? 4.386 -18.065 -5.335 1.00 0.00 51 SER A CA 15
ATOM 17437 C C . SER A 1 51 ? 5.082 -16.740 -5.036 1.00 0.00 51 SER A C 15
ATOM 17438 O O . SER A 1 51 ? 6.253 -16.553 -5.368 1.00 0.00 51 SER A O 15
ATOM 17446 N N . ILE A 1 52 ? 4.353 -15.826 -4.406 1.00 0.00 52 ILE A N 15
ATOM 17447 C CA . ILE A 1 52 ? 4.900 -14.519 -4.060 1.00 0.00 52 ILE A CA 15
ATOM 17448 C C . ILE A 1 52 ? 5.868 -14.622 -2.886 1.00 0.00 52 ILE A C 15
ATOM 17449 O O . ILE A 1 52 ? 6.741 -13.772 -2.712 1.00 0.00 52 ILE A O 15
ATOM 17465 N N . PHE A 1 53 ? 5.708 -15.669 -2.084 1.00 0.00 53 PHE A N 15
ATOM 17466 C CA . PHE A 1 53 ? 6.568 -15.884 -0.926 1.00 0.00 53 PHE A CA 15
ATOM 17467 C C . PHE A 1 53 ? 8.036 -15.692 -1.296 1.00 0.00 53 PHE A C 15
ATOM 17468 O O . PHE A 1 53 ? 8.880 -15.454 -0.432 1.00 0.00 53 PHE A O 15
ATOM 17485 N N . LEU A 1 54 ? 8.333 -15.797 -2.587 1.00 0.00 54 LEU A N 15
ATOM 17486 C CA . LEU A 1 54 ? 9.699 -15.636 -3.073 1.00 0.00 54 LEU A CA 15
ATOM 17487 C C . LEU A 1 54 ? 10.391 -14.469 -2.376 1.00 0.00 54 LEU A C 15
ATOM 17488 O O . LEU A 1 54 ? 11.590 -14.519 -2.100 1.00 0.00 54 LEU A O 15
ATOM 17504 N N . LYS A 1 55 ? 9.628 -13.420 -2.092 1.00 0.00 55 LYS A N 15
ATOM 17505 C CA . LYS A 1 55 ? 10.165 -12.240 -1.424 1.00 0.00 55 LYS A CA 15
ATOM 17506 C C . LYS A 1 55 ? 9.990 -12.345 0.088 1.00 0.00 55 LYS A C 15
ATOM 17507 O O . LYS A 1 55 ? 9.482 -13.344 0.597 1.00 0.00 55 LYS A O 15
ATOM 17526 N N . LYS A 1 56 ? 10.411 -11.306 0.801 1.00 0.00 56 LYS A N 15
ATOM 17527 C CA . LYS A 1 56 ? 10.298 -11.278 2.255 1.00 0.00 56 LYS A CA 15
ATOM 17528 C C . LYS A 1 56 ? 9.484 -10.073 2.714 1.00 0.00 56 LYS A C 15
ATOM 17529 O O . LYS A 1 56 ? 8.823 -10.117 3.752 1.00 0.00 56 LYS A O 15
ATOM 17548 N N . THR A 1 57 ? 9.536 -8.997 1.935 1.00 0.00 57 THR A N 15
ATOM 17549 C CA . THR A 1 57 ? 8.804 -7.781 2.262 1.00 0.00 57 THR A CA 15
ATOM 17550 C C . THR A 1 57 ? 7.962 -7.311 1.081 1.00 0.00 57 THR A C 15
ATOM 17551 O O . THR A 1 57 ? 8.454 -7.210 -0.044 1.00 0.00 57 THR A O 15
ATOM 17562 N N . LEU A 1 58 ? 6.691 -7.025 1.343 1.00 0.00 58 LEU A N 15
ATOM 17563 C CA . LEU A 1 58 ? 5.780 -6.565 0.301 1.00 0.00 58 LEU A CA 15
ATOM 17564 C C . LEU A 1 58 ? 5.206 -5.195 0.646 1.00 0.00 58 LEU A C 15
ATOM 17565 O O . LEU A 1 58 ? 4.832 -4.937 1.790 1.00 0.00 58 LEU A O 15
ATOM 17581 N N . TYR A 1 59 ? 5.136 -4.320 -0.352 1.00 0.00 59 TYR A N 15
ATOM 17582 C CA . TYR A 1 59 ? 4.607 -2.976 -0.154 1.00 0.00 59 TYR A CA 15
ATOM 17583 C C . TYR A 1 59 ? 3.083 -2.978 -0.203 1.00 0.00 59 TYR A C 15
ATOM 17584 O O . TYR A 1 59 ? 2.475 -3.760 -0.935 1.00 0.00 59 TYR A O 15
ATOM 17602 N N . ILE A 1 60 ? 2.471 -2.096 0.580 1.00 0.00 60 ILE A N 15
ATOM 17603 C CA . ILE A 1 60 ? 1.017 -1.994 0.625 1.00 0.00 60 ILE A CA 15
ATOM 17604 C C . ILE A 1 60 ? 0.551 -0.603 0.211 1.00 0.00 60 ILE A C 15
ATOM 17605 O O . ILE A 1 60 ? 0.828 0.396 0.876 1.00 0.00 60 ILE A O 15
ATOM 17621 N N . PRO A 1 61 ? -0.176 -0.533 -0.914 1.00 0.00 61 PRO A N 15
ATOM 17622 C CA . PRO A 1 61 ? -0.699 0.731 -1.441 1.00 0.00 61 PRO A CA 15
ATOM 17623 C C . PRO A 1 61 ? -1.811 1.307 -0.571 1.00 0.00 61 PRO A C 15
ATOM 17624 O O . PRO A 1 61 ? -2.879 0.710 -0.436 1.00 0.00 61 PRO A O 15
ATOM 17635 N N . ILE A 1 62 ? -1.552 2.469 0.018 1.00 0.00 62 ILE A N 15
ATOM 17636 C CA . ILE A 1 62 ? -2.532 3.126 0.875 1.00 0.00 62 ILE A CA 15
ATOM 17637 C C . ILE A 1 62 ? -3.350 4.148 0.092 1.00 0.00 62 ILE A C 15
ATOM 17638 O O . ILE A 1 62 ? -2.802 5.093 -0.477 1.00 0.00 62 ILE A O 15
ATOM 17654 N N . LEU A 1 63 ? -4.663 3.953 0.068 1.00 0.00 63 LEU A N 15
ATOM 17655 C CA . LEU A 1 63 ? -5.558 4.859 -0.644 1.00 0.00 63 LEU A CA 15
ATOM 17656 C C . LEU A 1 63 ? -6.136 5.907 0.302 1.00 0.00 63 LEU A C 15
ATOM 17657 O O . LEU A 1 63 ? -7.040 5.620 1.088 1.00 0.00 63 LEU A O 15
ATOM 17673 N N . THR A 1 64 ? -5.611 7.126 0.219 1.00 0.00 64 THR A N 15
ATOM 17674 C CA . THR A 1 64 ? -6.075 8.218 1.065 1.00 0.00 64 THR A CA 15
ATOM 17675 C C . THR A 1 64 ? -6.713 9.325 0.234 1.00 0.00 64 THR A C 15
ATOM 17676 O O . THR A 1 64 ? -6.041 9.981 -0.561 1.00 0.00 64 THR A O 15
ATOM 17687 N N . GLU A 1 65 ? -8.013 9.528 0.424 1.00 0.00 65 GLU A N 15
ATOM 17688 C CA . GLU A 1 65 ? -8.740 10.557 -0.309 1.00 0.00 65 GLU A CA 15
ATOM 17689 C C . GLU A 1 65 ? -9.431 11.523 0.649 1.00 0.00 65 GLU A C 15
ATOM 17690 O O . GLU A 1 65 ? -9.865 11.150 1.740 1.00 0.00 65 GLU A O 15
ATOM 17702 N N . PRO A 1 66 ? -9.536 12.794 0.234 1.00 0.00 66 PRO A N 15
ATOM 17703 C CA . PRO A 1 66 ? -10.174 13.839 1.040 1.00 0.00 66 PRO A CA 15
ATOM 17704 C C . PRO A 1 66 ? -11.682 13.648 1.151 1.00 0.00 66 PRO A C 15
ATOM 17705 O O . PRO A 1 66 ? -12.370 14.429 1.808 1.00 0.00 66 PRO A O 15
ATOM 17716 N N . ARG A 1 67 ? -12.190 12.603 0.505 1.00 0.00 67 ARG A N 15
ATOM 17717 C CA . ARG A 1 67 ? -13.618 12.310 0.530 1.00 0.00 67 ARG A CA 15
ATOM 17718 C C . ARG A 1 67 ? -14.216 12.635 1.896 1.00 0.00 67 ARG A C 15
ATOM 17719 O O . ARG A 1 67 ? -15.190 13.381 1.996 1.00 0.00 67 ARG A O 15
ATOM 17740 N N . ASP A 1 68 ? -13.626 12.070 2.943 1.00 0.00 68 ASP A N 15
ATOM 17741 C CA . ASP A 1 68 ? -14.099 12.300 4.303 1.00 0.00 68 ASP A CA 15
ATOM 17742 C C . ASP A 1 68 ? -14.026 13.782 4.661 1.00 0.00 68 ASP A C 15
ATOM 17743 O O . ASP A 1 68 ? -13.287 14.546 4.039 1.00 0.00 68 ASP A O 15
ATOM 17752 N N . LEU A 1 69 ? -14.799 14.181 5.665 1.00 0.00 69 LEU A N 15
ATOM 17753 C CA . LEU A 1 69 ? -14.823 15.572 6.105 1.00 0.00 69 LEU A CA 15
ATOM 17754 C C . LEU A 1 69 ? -13.439 16.022 6.563 1.00 0.00 69 LEU A C 15
ATOM 17755 O O . LEU A 1 69 ? -12.882 16.985 6.035 1.00 0.00 69 LEU A O 15
ATOM 17771 N N . PHE A 1 70 ? -12.889 15.319 7.547 1.00 0.00 70 PHE A N 15
ATOM 17772 C CA . PHE A 1 70 ? -11.570 15.646 8.076 1.00 0.00 70 PHE A CA 15
ATOM 17773 C C . PHE A 1 70 ? -10.521 15.630 6.967 1.00 0.00 70 PHE A C 15
ATOM 17774 O O . PHE A 1 70 ? -10.617 14.853 6.019 1.00 0.00 70 PHE A O 15
ATOM 17791 N N . ASN A 1 71 ? -9.521 16.496 7.096 1.00 0.00 71 ASN A N 15
ATOM 17792 C CA . ASN A 1 71 ? -8.454 16.583 6.105 1.00 0.00 71 ASN A CA 15
ATOM 17793 C C . ASN A 1 71 ? -7.086 16.428 6.763 1.00 0.00 71 ASN A C 15
ATOM 17794 O O . ASN A 1 71 ? -6.573 17.361 7.380 1.00 0.00 71 ASN A O 15
ATOM 17805 N N . SER A 1 72 ? -6.501 15.242 6.626 1.00 0.00 72 SER A N 15
ATOM 17806 C CA . SER A 1 72 ? -5.194 14.963 7.210 1.00 0.00 72 SER A CA 15
ATOM 17807 C C . SER A 1 72 ? -4.079 15.546 6.348 1.00 0.00 72 SER A C 15
ATOM 17808 O O . SER A 1 72 ? -3.806 15.058 5.252 1.00 0.00 72 SER A O 15
ATOM 17816 N N . GLY A 1 73 ? -3.436 16.595 6.853 1.00 0.00 73 GLY A N 15
ATOM 17817 C CA . GLY A 1 73 ? -2.357 17.228 6.117 1.00 0.00 73 GLY A CA 15
ATOM 17818 C C . GLY A 1 73 ? -1.437 18.031 7.014 1.00 0.00 73 GLY A C 15
ATOM 17819 O O . GLY A 1 73 ? -1.857 18.972 7.688 1.00 0.00 73 GLY A O 15
ATOM 17823 N N . PRO A 1 74 ? -0.148 17.659 7.031 1.00 0.00 74 PRO A N 15
ATOM 17824 C CA . PRO A 1 74 ? 0.861 18.338 7.849 1.00 0.00 74 PRO A CA 15
ATOM 17825 C C . PRO A 1 74 ? 1.172 19.742 7.341 1.00 0.00 74 PRO A C 15
ATOM 17826 O O . PRO A 1 74 ? 1.150 20.708 8.103 1.00 0.00 74 PRO A O 15
ATOM 17837 N N . SER A 1 75 ? 1.460 19.847 6.047 1.00 0.00 75 SER A N 15
ATOM 17838 C CA . SER A 1 75 ? 1.778 21.133 5.437 1.00 0.00 75 SER A CA 15
ATOM 17839 C C . SER A 1 75 ? 1.125 21.259 4.064 1.00 0.00 75 SER A C 15
ATOM 17840 O O . SER A 1 75 ? 1.068 20.295 3.301 1.00 0.00 75 SER A O 15
ATOM 17848 N N . SER A 1 76 ? 0.634 22.455 3.758 1.00 0.00 76 SER A N 15
ATOM 17849 C CA . SER A 1 76 ? -0.019 22.708 2.479 1.00 0.00 76 SER A CA 15
ATOM 17850 C C . SER A 1 76 ? 0.978 22.600 1.329 1.00 0.00 76 SER A C 15
ATOM 17851 O O . SER A 1 76 ? 2.100 23.097 1.416 1.00 0.00 76 SER A O 15
ATOM 17859 N N . GLY A 1 77 ? 0.559 21.945 0.250 1.00 0.00 77 GLY A N 15
ATOM 17860 C CA . GLY A 1 77 ? 1.426 21.782 -0.902 1.00 0.00 77 GLY A CA 15
ATOM 17861 C C . GLY A 1 77 ? 1.174 22.829 -1.970 1.00 0.00 77 GLY A C 15
ATOM 17862 O O . GLY A 1 77 ? 1.397 24.019 -1.747 1.00 0.00 77 GLY A O 15
ATOM 17866 N N . GLY A 1 1 ? 12.943 -4.970 -24.652 1.00 0.00 1 GLY A N 16
ATOM 17867 C CA . GLY A 1 1 ? 11.848 -5.263 -25.558 1.00 0.00 1 GLY A CA 16
ATOM 17868 C C . GLY A 1 1 ? 10.493 -5.122 -24.895 1.00 0.00 1 GLY A C 16
ATOM 17869 O O . GLY A 1 1 ? 9.644 -6.006 -25.008 1.00 0.00 1 GLY A O 16
ATOM 17873 N N . SER A 1 2 ? 10.290 -4.008 -24.199 1.00 0.00 2 SER A N 16
ATOM 17874 C CA . SER A 1 2 ? 9.030 -3.756 -23.509 1.00 0.00 2 SER A CA 16
ATOM 17875 C C . SER A 1 2 ? 8.572 -2.316 -23.721 1.00 0.00 2 SER A C 16
ATOM 17876 O O . SER A 1 2 ? 9.305 -1.371 -23.429 1.00 0.00 2 SER A O 16
ATOM 17884 N N . SER A 1 3 ? 7.355 -2.158 -24.232 1.00 0.00 3 SER A N 16
ATOM 17885 C CA . SER A 1 3 ? 6.800 -0.834 -24.487 1.00 0.00 3 SER A CA 16
ATOM 17886 C C . SER A 1 3 ? 5.777 -0.458 -23.420 1.00 0.00 3 SER A C 16
ATOM 17887 O O . SER A 1 3 ? 5.319 -1.308 -22.657 1.00 0.00 3 SER A O 16
ATOM 17895 N N . GLY A 1 4 ? 5.423 0.823 -23.372 1.00 0.00 4 GLY A N 16
ATOM 17896 C CA . GLY A 1 4 ? 4.457 1.290 -22.395 1.00 0.00 4 GLY A CA 16
ATOM 17897 C C . GLY A 1 4 ? 4.899 2.566 -21.707 1.00 0.00 4 GLY A C 16
ATOM 17898 O O . GLY A 1 4 ? 4.939 3.630 -22.324 1.00 0.00 4 GLY A O 16
ATOM 17902 N N . SER A 1 5 ? 5.231 2.460 -20.424 1.00 0.00 5 SER A N 16
ATOM 17903 C CA . SER A 1 5 ? 5.667 3.616 -19.650 1.00 0.00 5 SER A CA 16
ATOM 17904 C C . SER A 1 5 ? 4.937 4.878 -20.100 1.00 0.00 5 SER A C 16
ATOM 17905 O O . SER A 1 5 ? 5.545 5.936 -20.262 1.00 0.00 5 SER A O 16
ATOM 17913 N N . SER A 1 6 ? 3.628 4.758 -20.299 1.00 0.00 6 SER A N 16
ATOM 17914 C CA . SER A 1 6 ? 2.814 5.887 -20.734 1.00 0.00 6 SER A CA 16
ATOM 17915 C C . SER A 1 6 ? 1.490 5.924 -19.978 1.00 0.00 6 SER A C 16
ATOM 17916 O O . SER A 1 6 ? 0.685 4.998 -20.066 1.00 0.00 6 SER A O 16
ATOM 17924 N N . GLY A 1 7 ? 1.270 7.005 -19.235 1.00 0.00 7 GLY A N 16
ATOM 17925 C CA . GLY A 1 7 ? 0.042 7.144 -18.474 1.00 0.00 7 GLY A CA 16
ATOM 17926 C C . GLY A 1 7 ? 0.292 7.592 -17.047 1.00 0.00 7 GLY A C 16
ATOM 17927 O O . GLY A 1 7 ? -0.294 7.052 -16.108 1.00 0.00 7 GLY A O 16
ATOM 17931 N N . CYS A 1 8 ? 1.165 8.580 -16.883 1.00 0.00 8 CYS A N 16
ATOM 17932 C CA . CYS A 1 8 ? 1.493 9.098 -15.560 1.00 0.00 8 CYS A CA 16
ATOM 17933 C C . CYS A 1 8 ? 0.331 9.905 -14.989 1.00 0.00 8 CYS A C 16
ATOM 17934 O O . CYS A 1 8 ? -0.001 10.977 -15.495 1.00 0.00 8 CYS A O 16
ATOM 17942 N N . SER A 1 9 ? -0.283 9.382 -13.932 1.00 0.00 9 SER A N 16
ATOM 17943 C CA . SER A 1 9 ? -1.411 10.051 -13.295 1.00 0.00 9 SER A CA 16
ATOM 17944 C C . SER A 1 9 ? -0.977 10.737 -12.003 1.00 0.00 9 SER A C 16
ATOM 17945 O O . SER A 1 9 ? -0.134 10.237 -11.258 1.00 0.00 9 SER A O 16
ATOM 17953 N N . PRO A 1 10 ? -1.567 11.910 -11.731 1.00 0.00 10 PRO A N 16
ATOM 17954 C CA . PRO A 1 10 ? -1.258 12.690 -10.529 1.00 0.00 10 PRO A CA 16
ATOM 17955 C C . PRO A 1 10 ? -1.773 12.025 -9.257 1.00 0.00 10 PRO A C 16
ATOM 17956 O O . PRO A 1 10 ? -1.722 12.608 -8.174 1.00 0.00 10 PRO A O 16
ATOM 17967 N N . VAL A 1 11 ? -2.268 10.799 -9.395 1.00 0.00 11 VAL A N 16
ATOM 17968 C CA . VAL A 1 11 ? -2.791 10.052 -8.257 1.00 0.00 11 VAL A CA 16
ATOM 17969 C C . VAL A 1 11 ? -1.709 9.822 -7.208 1.00 0.00 11 VAL A C 16
ATOM 17970 O O . VAL A 1 11 ? -0.649 9.271 -7.505 1.00 0.00 11 VAL A O 16
ATOM 17983 N N . ARG A 1 12 ? -1.984 10.246 -5.979 1.00 0.00 12 ARG A N 16
ATOM 17984 C CA . ARG A 1 12 ? -1.034 10.086 -4.885 1.00 0.00 12 ARG A CA 16
ATOM 17985 C C . ARG A 1 12 ? -0.500 8.657 -4.832 1.00 0.00 12 ARG A C 16
ATOM 17986 O O . ARG A 1 12 ? -1.213 7.707 -5.154 1.00 0.00 12 ARG A O 16
ATOM 18007 N N . GLU A 1 13 ? 0.758 8.515 -4.426 1.00 0.00 13 GLU A N 16
ATOM 18008 C CA . GLU A 1 13 ? 1.386 7.203 -4.333 1.00 0.00 13 GLU A CA 16
ATOM 18009 C C . GLU A 1 13 ? 1.876 6.933 -2.914 1.00 0.00 13 GLU A C 16
ATOM 18010 O O . GLU A 1 13 ? 2.658 7.704 -2.359 1.00 0.00 13 GLU A O 16
ATOM 18022 N N . ARG A 1 14 ? 1.409 5.833 -2.332 1.00 0.00 14 ARG A N 16
ATOM 18023 C CA . ARG A 1 14 ? 1.797 5.462 -0.976 1.00 0.00 14 ARG A CA 16
ATOM 18024 C C . ARG A 1 14 ? 1.985 3.952 -0.859 1.00 0.00 14 ARG A C 16
ATOM 18025 O O . ARG A 1 14 ? 1.271 3.176 -1.495 1.00 0.00 14 ARG A O 16
ATOM 18046 N N . ARG A 1 15 ? 2.951 3.543 -0.043 1.00 0.00 15 ARG A N 16
ATOM 18047 C CA . ARG A 1 15 ? 3.235 2.127 0.156 1.00 0.00 15 ARG A CA 16
ATOM 18048 C C . ARG A 1 15 ? 3.736 1.867 1.574 1.00 0.00 15 ARG A C 16
ATOM 18049 O O . ARG A 1 15 ? 4.590 2.593 2.085 1.00 0.00 15 ARG A O 16
ATOM 18070 N N . LEU A 1 16 ? 3.199 0.828 2.204 1.00 0.00 16 LEU A N 16
ATOM 18071 C CA . LEU A 1 16 ? 3.591 0.472 3.563 1.00 0.00 16 LEU A CA 16
ATOM 18072 C C . LEU A 1 16 ? 4.325 -0.865 3.586 1.00 0.00 16 LEU A C 16
ATOM 18073 O O . LEU A 1 16 ? 3.879 -1.838 2.979 1.00 0.00 16 LEU A O 16
ATOM 18089 N N . GLU A 1 17 ? 5.450 -0.905 4.292 1.00 0.00 17 GLU A N 16
ATOM 18090 C CA . GLU A 1 17 ? 6.244 -2.123 4.394 1.00 0.00 17 GLU A CA 16
ATOM 18091 C C . GLU A 1 17 ? 5.569 -3.137 5.314 1.00 0.00 17 GLU A C 16
ATOM 18092 O O . GLU A 1 17 ? 5.154 -2.804 6.425 1.00 0.00 17 GLU A O 16
ATOM 18104 N N . HIS A 1 18 ? 5.463 -4.376 4.844 1.00 0.00 18 HIS A N 16
ATOM 18105 C CA . HIS A 1 18 ? 4.839 -5.439 5.623 1.00 0.00 18 HIS A CA 16
ATOM 18106 C C . HIS A 1 18 ? 5.731 -6.676 5.667 1.00 0.00 18 HIS A C 16
ATOM 18107 O O . HIS A 1 18 ? 5.978 -7.310 4.641 1.00 0.00 18 HIS A O 16
ATOM 18122 N N . GLN A 1 19 ? 6.211 -7.012 6.860 1.00 0.00 19 GLN A N 16
ATOM 18123 C CA . GLN A 1 19 ? 7.076 -8.172 7.035 1.00 0.00 19 GLN A CA 16
ATOM 18124 C C . GLN A 1 19 ? 6.402 -9.437 6.514 1.00 0.00 19 GLN A C 16
ATOM 18125 O O . GLN A 1 19 ? 5.826 -10.208 7.283 1.00 0.00 19 GLN A O 16
ATOM 18139 N N . LEU A 1 20 ? 6.478 -9.645 5.204 1.00 0.00 20 LEU A N 16
ATOM 18140 C CA . LEU A 1 20 ? 5.876 -10.818 4.580 1.00 0.00 20 LEU A CA 16
ATOM 18141 C C . LEU A 1 20 ? 6.244 -12.089 5.338 1.00 0.00 20 LEU A C 16
ATOM 18142 O O . LEU A 1 20 ? 7.381 -12.554 5.272 1.00 0.00 20 LEU A O 16
ATOM 18158 N N . GLU A 1 21 ? 5.274 -12.646 6.056 1.00 0.00 21 GLU A N 16
ATOM 18159 C CA . GLU A 1 21 ? 5.497 -13.864 6.825 1.00 0.00 21 GLU A CA 16
ATOM 18160 C C . GLU A 1 21 ? 5.511 -15.088 5.914 1.00 0.00 21 GLU A C 16
ATOM 18161 O O . GLU A 1 21 ? 4.915 -15.098 4.837 1.00 0.00 21 GLU A O 16
ATOM 18173 N N . PRO A 1 22 ? 6.208 -16.146 6.356 1.00 0.00 22 PRO A N 16
ATOM 18174 C CA . PRO A 1 22 ? 6.317 -17.395 5.596 1.00 0.00 22 PRO A CA 16
ATOM 18175 C C . PRO A 1 22 ? 4.999 -18.160 5.546 1.00 0.00 22 PRO A C 16
ATOM 18176 O O . PRO A 1 22 ? 4.924 -19.249 4.979 1.00 0.00 22 PRO A O 16
ATOM 18187 N N . GLY A 1 23 ? 3.961 -17.582 6.143 1.00 0.00 23 GLY A N 16
ATOM 18188 C CA . GLY A 1 23 ? 2.660 -18.225 6.155 1.00 0.00 23 GLY A CA 16
ATOM 18189 C C . GLY A 1 23 ? 1.533 -17.256 5.857 1.00 0.00 23 GLY A C 16
ATOM 18190 O O . GLY A 1 23 ? 0.374 -17.527 6.171 1.00 0.00 23 GLY A O 16
ATOM 18194 N N . ASP A 1 24 ? 1.873 -16.123 5.252 1.00 0.00 24 ASP A N 16
ATOM 18195 C CA . ASP A 1 24 ? 0.880 -15.110 4.913 1.00 0.00 24 ASP A CA 16
ATOM 18196 C C . ASP A 1 24 ? 0.296 -15.364 3.526 1.00 0.00 24 ASP A C 16
ATOM 18197 O O . ASP A 1 24 ? 0.844 -16.141 2.743 1.00 0.00 24 ASP A O 16
ATOM 18206 N N . THR A 1 25 ? -0.820 -14.705 3.230 1.00 0.00 25 THR A N 16
ATOM 18207 C CA . THR A 1 25 ? -1.479 -14.861 1.939 1.00 0.00 25 THR A CA 16
ATOM 18208 C C . THR A 1 25 ? -1.893 -13.511 1.367 1.00 0.00 25 THR A C 16
ATOM 18209 O O . THR A 1 25 ? -2.070 -12.540 2.104 1.00 0.00 25 THR A O 16
ATOM 18220 N N . LEU A 1 26 ? -2.047 -13.455 0.048 1.00 0.00 26 LEU A N 16
ATOM 18221 C CA . LEU A 1 26 ? -2.442 -12.222 -0.624 1.00 0.00 26 LEU A CA 16
ATOM 18222 C C . LEU A 1 26 ? -3.798 -11.737 -0.121 1.00 0.00 26 LEU A C 16
ATOM 18223 O O . LEU A 1 26 ? -3.943 -10.587 0.291 1.00 0.00 26 LEU A O 16
ATOM 18239 N N . ALA A 1 27 ? -4.787 -12.624 -0.156 1.00 0.00 27 ALA A N 16
ATOM 18240 C CA . ALA A 1 27 ? -6.130 -12.288 0.300 1.00 0.00 27 ALA A CA 16
ATOM 18241 C C . ALA A 1 27 ? -6.095 -11.634 1.677 1.00 0.00 27 ALA A C 16
ATOM 18242 O O . ALA A 1 27 ? -6.788 -10.649 1.925 1.00 0.00 27 ALA A O 16
ATOM 18249 N N . GLY A 1 28 ? -5.282 -12.191 2.571 1.00 0.00 28 GLY A N 16
ATOM 18250 C CA . GLY A 1 28 ? -5.173 -11.649 3.913 1.00 0.00 28 GLY A CA 16
ATOM 18251 C C . GLY A 1 28 ? -4.830 -10.172 3.915 1.00 0.00 28 GLY A C 16
ATOM 18252 O O . GLY A 1 28 ? -5.591 -9.351 4.430 1.00 0.00 28 GLY A O 16
ATOM 18256 N N . LEU A 1 29 ? -3.681 -9.832 3.341 1.00 0.00 29 LEU A N 16
ATOM 18257 C CA . LEU A 1 29 ? -3.237 -8.444 3.281 1.00 0.00 29 LEU A CA 16
ATOM 18258 C C . LEU A 1 29 ? -4.294 -7.563 2.623 1.00 0.00 29 LEU A C 16
ATOM 18259 O O . LEU A 1 29 ? -4.702 -6.544 3.181 1.00 0.00 29 LEU A O 16
ATOM 18275 N N . ALA A 1 30 ? -4.736 -7.963 1.435 1.00 0.00 30 ALA A N 16
ATOM 18276 C CA . ALA A 1 30 ? -5.748 -7.212 0.704 1.00 0.00 30 ALA A CA 16
ATOM 18277 C C . ALA A 1 30 ? -6.814 -6.665 1.647 1.00 0.00 30 ALA A C 16
ATOM 18278 O O . ALA A 1 30 ? -6.952 -5.451 1.807 1.00 0.00 30 ALA A O 16
ATOM 18285 N N . LEU A 1 31 ? -7.566 -7.566 2.270 1.00 0.00 31 LEU A N 16
ATOM 18286 C CA . LEU A 1 31 ? -8.620 -7.173 3.198 1.00 0.00 31 LEU A CA 16
ATOM 18287 C C . LEU A 1 31 ? -8.036 -6.477 4.423 1.00 0.00 31 LEU A C 16
ATOM 18288 O O . LEU A 1 31 ? -8.506 -5.415 4.831 1.00 0.00 31 LEU A O 16
ATOM 18304 N N . LYS A 1 32 ? -7.006 -7.081 5.006 1.00 0.00 32 LYS A N 16
ATOM 18305 C CA . LYS A 1 32 ? -6.354 -6.520 6.182 1.00 0.00 32 LYS A CA 16
ATOM 18306 C C . LYS A 1 32 ? -6.343 -4.995 6.123 1.00 0.00 32 LYS A C 16
ATOM 18307 O O . LYS A 1 32 ? -6.503 -4.324 7.142 1.00 0.00 32 LYS A O 16
ATOM 18326 N N . TYR A 1 33 ? -6.155 -4.456 4.923 1.00 0.00 33 TYR A N 16
ATOM 18327 C CA . TYR A 1 33 ? -6.123 -3.011 4.731 1.00 0.00 33 TYR A CA 16
ATOM 18328 C C . TYR A 1 33 ? -7.421 -2.516 4.102 1.00 0.00 33 TYR A C 16
ATOM 18329 O O . TYR A 1 33 ? -8.135 -1.700 4.683 1.00 0.00 33 TYR A O 16
ATOM 18347 N N . GLY A 1 34 ? -7.721 -3.018 2.907 1.00 0.00 34 GLY A N 16
ATOM 18348 C CA . GLY A 1 34 ? -8.933 -2.617 2.217 1.00 0.00 34 GLY A CA 16
ATOM 18349 C C . GLY A 1 34 ? -8.745 -2.536 0.715 1.00 0.00 34 GLY A C 16
ATOM 18350 O O . GLY A 1 34 ? -9.337 -1.684 0.053 1.00 0.00 34 GLY A O 16
ATOM 18354 N N . VAL A 1 35 ? -7.917 -3.425 0.175 1.00 0.00 35 VAL A N 16
ATOM 18355 C CA . VAL A 1 35 ? -7.652 -3.451 -1.258 1.00 0.00 35 VAL A CA 16
ATOM 18356 C C . VAL A 1 35 ? -7.792 -4.863 -1.817 1.00 0.00 35 VAL A C 16
ATOM 18357 O O . VAL A 1 35 ? -7.981 -5.823 -1.070 1.00 0.00 35 VAL A O 16
ATOM 18370 N N . THR A 1 36 ? -7.698 -4.982 -3.138 1.00 0.00 36 THR A N 16
ATOM 18371 C CA . THR A 1 36 ? -7.815 -6.276 -3.799 1.00 0.00 36 THR A CA 16
ATOM 18372 C C . THR A 1 36 ? -6.443 -6.842 -4.145 1.00 0.00 36 THR A C 16
ATOM 18373 O O . THR A 1 36 ? -5.595 -6.144 -4.700 1.00 0.00 36 THR A O 16
ATOM 18384 N N . MET A 1 37 ? -6.231 -8.112 -3.815 1.00 0.00 37 MET A N 16
ATOM 18385 C CA . MET A 1 37 ? -4.961 -8.772 -4.094 1.00 0.00 37 MET A CA 16
ATOM 18386 C C . MET A 1 37 ? -4.405 -8.333 -5.445 1.00 0.00 37 MET A C 16
ATOM 18387 O O . MET A 1 37 ? -3.234 -7.972 -5.555 1.00 0.00 37 MET A O 16
ATOM 18401 N N . GLU A 1 38 ? -5.253 -8.366 -6.468 1.00 0.00 38 GLU A N 16
ATOM 18402 C CA . GLU A 1 38 ? -4.844 -7.971 -7.811 1.00 0.00 38 GLU A CA 16
ATOM 18403 C C . GLU A 1 38 ? -4.125 -6.626 -7.788 1.00 0.00 38 GLU A C 16
ATOM 18404 O O . GLU A 1 38 ? -3.032 -6.485 -8.337 1.00 0.00 38 GLU A O 16
ATOM 18416 N N . GLN A 1 39 ? -4.747 -5.640 -7.149 1.00 0.00 39 GLN A N 16
ATOM 18417 C CA . GLN A 1 39 ? -4.167 -4.305 -7.055 1.00 0.00 39 GLN A CA 16
ATOM 18418 C C . GLN A 1 39 ? -2.726 -4.371 -6.560 1.00 0.00 39 GLN A C 16
ATOM 18419 O O . GLN A 1 39 ? -1.801 -3.950 -7.256 1.00 0.00 39 GLN A O 16
ATOM 18433 N N . ILE A 1 40 ? -2.543 -4.901 -5.355 1.00 0.00 40 ILE A N 16
ATOM 18434 C CA . ILE A 1 40 ? -1.214 -5.022 -4.769 1.00 0.00 40 ILE A CA 16
ATOM 18435 C C . ILE A 1 40 ? -0.231 -5.639 -5.758 1.00 0.00 40 ILE A C 16
ATOM 18436 O O . ILE A 1 40 ? 0.847 -5.094 -6.000 1.00 0.00 40 ILE A O 16
ATOM 18452 N N . LYS A 1 41 ? -0.609 -6.777 -6.329 1.00 0.00 41 LYS A N 16
ATOM 18453 C CA . LYS A 1 41 ? 0.237 -7.468 -7.295 1.00 0.00 41 LYS A CA 16
ATOM 18454 C C . LYS A 1 41 ? 0.597 -6.548 -8.457 1.00 0.00 41 LYS A C 16
ATOM 18455 O O . LYS A 1 41 ? 1.748 -6.133 -8.598 1.00 0.00 41 LYS A O 16
ATOM 18474 N N . ARG A 1 42 ? -0.393 -6.233 -9.286 1.00 0.00 42 ARG A N 16
ATOM 18475 C CA . ARG A 1 42 ? -0.179 -5.363 -10.435 1.00 0.00 42 ARG A CA 16
ATOM 18476 C C . ARG A 1 42 ? 0.641 -4.137 -10.044 1.00 0.00 42 ARG A C 16
ATOM 18477 O O . ARG A 1 42 ? 1.514 -3.697 -10.792 1.00 0.00 42 ARG A O 16
ATOM 18498 N N . ALA A 1 43 ? 0.354 -3.590 -8.868 1.00 0.00 43 ALA A N 16
ATOM 18499 C CA . ALA A 1 43 ? 1.065 -2.417 -8.376 1.00 0.00 43 ALA A CA 16
ATOM 18500 C C . ALA A 1 43 ? 2.561 -2.689 -8.264 1.00 0.00 43 ALA A C 16
ATOM 18501 O O . ALA A 1 43 ? 3.381 -1.796 -8.473 1.00 0.00 43 ALA A O 16
ATOM 18508 N N . ASN A 1 44 ? 2.910 -3.928 -7.933 1.00 0.00 44 ASN A N 16
ATOM 18509 C CA . ASN A 1 44 ? 4.308 -4.317 -7.792 1.00 0.00 44 ASN A CA 16
ATOM 18510 C C . ASN A 1 44 ? 4.647 -5.477 -8.723 1.00 0.00 44 ASN A C 16
ATOM 18511 O O . ASN A 1 44 ? 5.616 -6.203 -8.500 1.00 0.00 44 ASN A O 16
ATOM 18522 N N . ARG A 1 45 ? 3.842 -5.645 -9.767 1.00 0.00 45 ARG A N 16
ATOM 18523 C CA . ARG A 1 45 ? 4.055 -6.717 -10.732 1.00 0.00 45 ARG A CA 16
ATOM 18524 C C . ARG A 1 45 ? 4.651 -7.947 -10.055 1.00 0.00 45 ARG A C 16
ATOM 18525 O O . ARG A 1 45 ? 5.601 -8.548 -10.559 1.00 0.00 45 ARG A O 16
ATOM 18546 N N . LEU A 1 46 ? 4.088 -8.316 -8.910 1.00 0.00 46 LEU A N 16
ATOM 18547 C CA . LEU A 1 46 ? 4.564 -9.475 -8.162 1.00 0.00 46 LEU A CA 16
ATOM 18548 C C . LEU A 1 46 ? 4.232 -10.771 -8.895 1.00 0.00 46 LEU A C 16
ATOM 18549 O O . LEU A 1 46 ? 4.798 -11.824 -8.603 1.00 0.00 46 LEU A O 16
ATOM 18565 N N . TYR A 1 47 ? 3.312 -10.684 -9.850 1.00 0.00 47 TYR A N 16
ATOM 18566 C CA . TYR A 1 47 ? 2.904 -11.849 -10.626 1.00 0.00 47 TYR A CA 16
ATOM 18567 C C . TYR A 1 47 ? 4.115 -12.551 -11.233 1.00 0.00 47 TYR A C 16
ATOM 18568 O O . TYR A 1 47 ? 4.717 -12.063 -12.190 1.00 0.00 47 TYR A O 16
ATOM 18586 N N . THR A 1 48 ? 4.467 -13.703 -10.669 1.00 0.00 48 THR A N 16
ATOM 18587 C CA . THR A 1 48 ? 5.606 -14.473 -11.153 1.00 0.00 48 THR A CA 16
ATOM 18588 C C . THR A 1 48 ? 5.255 -15.952 -11.279 1.00 0.00 48 THR A C 16
ATOM 18589 O O . THR A 1 48 ? 4.295 -16.426 -10.673 1.00 0.00 48 THR A O 16
ATOM 18600 N N . ASN A 1 49 ? 6.041 -16.676 -12.070 1.00 0.00 49 ASN A N 16
ATOM 18601 C CA . ASN A 1 49 ? 5.813 -18.102 -12.275 1.00 0.00 49 ASN A CA 16
ATOM 18602 C C . ASN A 1 49 ? 5.655 -18.825 -10.941 1.00 0.00 49 ASN A C 16
ATOM 18603 O O . ASN A 1 49 ? 4.824 -19.723 -10.805 1.00 0.00 49 ASN A O 16
ATOM 18614 N N . ASP A 1 50 ? 6.456 -18.427 -9.960 1.00 0.00 50 ASP A N 16
ATOM 18615 C CA . ASP A 1 50 ? 6.405 -19.035 -8.636 1.00 0.00 50 ASP A CA 16
ATOM 18616 C C . ASP A 1 50 ? 5.691 -18.121 -7.645 1.00 0.00 50 ASP A C 16
ATOM 18617 O O . ASP A 1 50 ? 5.630 -16.907 -7.839 1.00 0.00 50 ASP A O 16
ATOM 18626 N N . SER A 1 51 ? 5.153 -18.712 -6.583 1.00 0.00 51 SER A N 16
ATOM 18627 C CA . SER A 1 51 ? 4.439 -17.951 -5.564 1.00 0.00 51 SER A CA 16
ATOM 18628 C C . SER A 1 51 ? 5.156 -16.638 -5.265 1.00 0.00 51 SER A C 16
ATOM 18629 O O . SER A 1 51 ? 6.332 -16.473 -5.590 1.00 0.00 51 SER A O 16
ATOM 18637 N N . ILE A 1 52 ? 4.440 -15.709 -4.642 1.00 0.00 52 ILE A N 16
ATOM 18638 C CA . ILE A 1 52 ? 5.007 -14.411 -4.298 1.00 0.00 52 ILE A CA 16
ATOM 18639 C C . ILE A 1 52 ? 6.031 -14.540 -3.175 1.00 0.00 52 ILE A C 16
ATOM 18640 O O . ILE A 1 52 ? 6.916 -13.697 -3.028 1.00 0.00 52 ILE A O 16
ATOM 18656 N N . PHE A 1 53 ? 5.905 -15.601 -2.385 1.00 0.00 53 PHE A N 16
ATOM 18657 C CA . PHE A 1 53 ? 6.820 -15.842 -1.276 1.00 0.00 53 PHE A CA 16
ATOM 18658 C C . PHE A 1 53 ? 8.269 -15.652 -1.715 1.00 0.00 53 PHE A C 16
ATOM 18659 O O . PHE A 1 53 ? 9.157 -15.435 -0.889 1.00 0.00 53 PHE A O 16
ATOM 18676 N N . LEU A 1 54 ? 8.501 -15.737 -3.020 1.00 0.00 54 LEU A N 16
ATOM 18677 C CA . LEU A 1 54 ? 9.842 -15.576 -3.571 1.00 0.00 54 LEU A CA 16
ATOM 18678 C C . LEU A 1 54 ? 10.560 -14.398 -2.921 1.00 0.00 54 LEU A C 16
ATOM 18679 O O . LEU A 1 54 ? 11.747 -14.477 -2.605 1.00 0.00 54 LEU A O 16
ATOM 18695 N N . LYS A 1 55 ? 9.831 -13.304 -2.722 1.00 0.00 55 LYS A N 16
ATOM 18696 C CA . LYS A 1 55 ? 10.396 -12.110 -2.106 1.00 0.00 55 LYS A CA 16
ATOM 18697 C C . LYS A 1 55 ? 10.427 -12.243 -0.587 1.00 0.00 55 LYS A C 16
ATOM 18698 O O . LYS A 1 55 ? 9.912 -13.212 -0.028 1.00 0.00 55 LYS A O 16
ATOM 18717 N N . LYS A 1 56 ? 11.033 -11.264 0.076 1.00 0.00 56 LYS A N 16
ATOM 18718 C CA . LYS A 1 56 ? 11.129 -11.270 1.531 1.00 0.00 56 LYS A CA 16
ATOM 18719 C C . LYS A 1 56 ? 10.086 -10.346 2.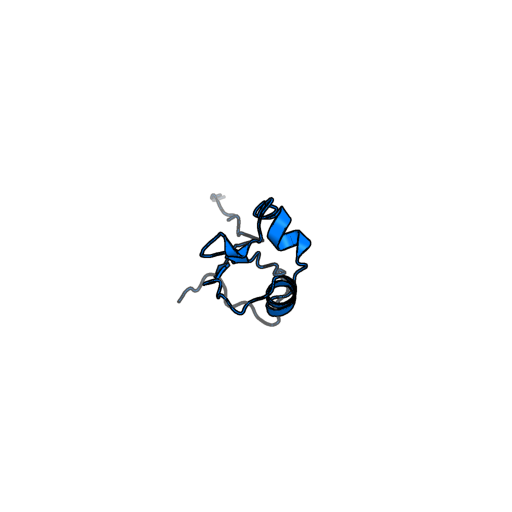149 1.00 0.00 56 LYS A C 16
ATOM 18720 O O . LYS A 1 56 ? 9.340 -10.744 3.045 1.00 0.00 56 LYS A O 16
ATOM 18739 N N . THR A 1 57 ? 10.037 -9.108 1.665 1.00 0.00 57 THR A N 16
ATOM 18740 C CA . THR A 1 57 ? 9.084 -8.128 2.170 1.00 0.00 57 THR A CA 16
ATOM 18741 C C . THR A 1 57 ? 8.296 -7.490 1.032 1.00 0.00 57 THR A C 16
ATOM 18742 O O . THR A 1 57 ? 8.815 -7.306 -0.070 1.00 0.00 57 THR A O 16
ATOM 18753 N N . LEU A 1 58 ? 7.040 -7.155 1.304 1.00 0.00 58 LEU A N 16
ATOM 18754 C CA . LEU A 1 58 ? 6.179 -6.536 0.301 1.00 0.00 58 LEU A CA 16
ATOM 18755 C C . LEU A 1 58 ? 5.625 -5.207 0.804 1.00 0.00 58 LEU A C 16
ATOM 18756 O O . LEU A 1 58 ? 5.651 -4.926 2.003 1.00 0.00 58 LEU A O 16
ATOM 18772 N N . TYR A 1 59 ? 5.122 -4.394 -0.118 1.00 0.00 59 TYR A N 16
ATOM 18773 C CA . TYR A 1 59 ? 4.561 -3.095 0.232 1.00 0.00 59 TYR A CA 16
ATOM 18774 C C . TYR A 1 59 ? 3.053 -3.073 0.006 1.00 0.00 59 TYR A C 16
ATOM 18775 O O . TYR A 1 59 ? 2.539 -3.739 -0.894 1.00 0.00 59 TYR A O 16
ATOM 18793 N N . ILE A 1 60 ? 2.349 -2.303 0.828 1.00 0.00 60 ILE A N 16
ATOM 18794 C CA . ILE A 1 60 ? 0.900 -2.192 0.718 1.00 0.00 60 ILE A CA 16
ATOM 18795 C C . ILE A 1 60 ? 0.485 -0.783 0.308 1.00 0.00 60 ILE A C 16
ATOM 18796 O O . ILE A 1 60 ? 0.793 0.201 0.980 1.00 0.00 60 ILE A O 16
ATOM 18812 N N . PRO A 1 61 ? -0.231 -0.682 -0.821 1.00 0.00 61 PRO A N 16
ATOM 18813 C CA . PRO A 1 61 ? -0.706 0.602 -1.346 1.00 0.00 61 PRO A CA 16
ATOM 18814 C C . PRO A 1 61 ? -1.802 1.212 -0.480 1.00 0.00 61 PRO A C 16
ATOM 18815 O O . PRO A 1 61 ? -2.883 0.640 -0.336 1.00 0.00 61 PRO A O 16
ATOM 18826 N N . ILE A 1 62 ? -1.517 2.375 0.095 1.00 0.00 62 ILE A N 16
ATOM 18827 C CA . ILE A 1 62 ? -2.481 3.063 0.946 1.00 0.00 62 ILE A CA 16
ATOM 18828 C C . ILE A 1 62 ? -3.374 3.990 0.127 1.00 0.00 62 ILE A C 16
ATOM 18829 O O . ILE A 1 62 ? -2.887 4.870 -0.584 1.00 0.00 62 ILE A O 16
ATOM 18845 N N . LEU A 1 63 ? -4.682 3.787 0.234 1.00 0.00 63 LEU A N 16
ATOM 18846 C CA . LEU A 1 63 ? -5.645 4.606 -0.494 1.00 0.00 63 LEU A CA 16
ATOM 18847 C C . LEU A 1 63 ? -6.481 5.447 0.465 1.00 0.00 63 LEU A C 16
ATOM 18848 O O . LEU A 1 63 ? -7.378 4.936 1.136 1.00 0.00 63 LEU A O 16
ATOM 18864 N N . THR A 1 64 ? -6.182 6.741 0.523 1.00 0.00 64 THR A N 16
ATOM 18865 C CA . THR A 1 64 ? -6.906 7.654 1.399 1.00 0.00 64 THR A CA 16
ATOM 18866 C C . THR A 1 64 ? -7.330 8.913 0.651 1.00 0.00 64 THR A C 16
ATOM 18867 O O . THR A 1 64 ? -6.737 9.270 -0.366 1.00 0.00 64 THR A O 16
ATOM 18878 N N . GLU A 1 65 ? -8.359 9.582 1.163 1.00 0.00 65 GLU A N 16
ATOM 18879 C CA . GLU A 1 65 ? -8.861 10.802 0.542 1.00 0.00 65 GLU A CA 16
ATOM 18880 C C . GLU A 1 65 ? -7.995 12.001 0.919 1.00 0.00 65 GLU A C 16
ATOM 18881 O O . GLU A 1 65 ? -7.542 12.138 2.055 1.00 0.00 65 GLU A O 16
ATOM 18893 N N . PRO A 1 66 ? -7.759 12.890 -0.057 1.00 0.00 66 PRO A N 16
ATOM 18894 C CA . PRO A 1 66 ? -6.946 14.093 0.147 1.00 0.00 66 PRO A CA 16
ATOM 18895 C C . PRO A 1 66 ? -7.638 15.114 1.044 1.00 0.00 66 PRO A C 16
ATOM 18896 O O . PRO A 1 66 ? -7.080 16.170 1.343 1.00 0.00 66 PRO A O 16
ATOM 18907 N N . ARG A 1 67 ? -8.855 14.792 1.471 1.00 0.00 67 ARG A N 16
ATOM 18908 C CA . ARG A 1 67 ? -9.622 15.682 2.334 1.00 0.00 67 ARG A CA 16
ATOM 18909 C C . ARG A 1 67 ? -9.265 15.459 3.800 1.00 0.00 67 ARG A C 16
ATOM 18910 O O . ARG A 1 67 ? -8.814 16.377 4.486 1.00 0.00 67 ARG A O 16
ATOM 18931 N N . ASP A 1 68 ? -9.470 14.235 4.274 1.00 0.00 68 ASP A N 16
ATOM 18932 C CA . ASP A 1 68 ? -9.169 13.892 5.659 1.00 0.00 68 ASP A CA 16
ATOM 18933 C C . ASP A 1 68 ? -7.730 14.256 6.009 1.00 0.00 68 ASP A C 16
ATOM 18934 O O . ASP A 1 68 ? -6.813 13.454 5.825 1.00 0.00 68 ASP A O 16
ATOM 18943 N N . LEU A 1 69 ? -7.538 15.470 6.514 1.00 0.00 69 LEU A N 16
ATOM 18944 C CA . LEU A 1 69 ? -6.210 15.941 6.889 1.00 0.00 69 LEU A CA 16
ATOM 18945 C C . LEU A 1 69 ? -6.299 17.031 7.953 1.00 0.00 69 LEU A C 16
ATOM 18946 O O . LEU A 1 69 ? -7.056 17.992 7.811 1.00 0.00 69 LEU A O 16
ATOM 18962 N N . PHE A 1 70 ? -5.520 16.875 9.018 1.00 0.00 70 PHE A N 16
ATOM 18963 C CA . PHE A 1 70 ? -5.510 17.846 10.106 1.00 0.00 70 PHE A CA 16
ATOM 18964 C C . PHE A 1 70 ? -4.529 18.978 9.816 1.00 0.00 70 PHE A C 16
ATOM 18965 O O . PHE A 1 70 ? -3.705 19.330 10.658 1.00 0.00 70 PHE A O 16
ATOM 18982 N N . ASN A 1 71 ? -4.626 19.544 8.617 1.00 0.00 71 ASN A N 16
ATOM 18983 C CA . ASN A 1 71 ? -3.747 20.636 8.214 1.00 0.00 71 ASN A CA 16
ATOM 18984 C C . ASN A 1 71 ? -4.232 21.964 8.786 1.00 0.00 71 ASN A C 16
ATOM 18985 O O . ASN A 1 71 ? -5.301 22.038 9.392 1.00 0.00 71 ASN A O 16
ATOM 18996 N N . SER A 1 72 ? -3.439 23.012 8.588 1.00 0.00 72 SER A N 16
ATOM 18997 C CA . SER A 1 72 ? -3.786 24.338 9.086 1.00 0.00 72 SER A CA 16
ATOM 18998 C C . SER A 1 72 ? -2.998 25.418 8.350 1.00 0.00 72 SER A C 16
ATOM 18999 O O . SER A 1 72 ? -1.957 25.146 7.754 1.00 0.00 72 SER A O 16
ATOM 19007 N N . GLY A 1 73 ? -3.505 26.647 8.398 1.00 0.00 73 GLY A N 16
ATOM 19008 C CA . GLY A 1 73 ? -2.837 27.750 7.732 1.00 0.00 73 GLY A CA 16
ATOM 19009 C C . GLY A 1 73 ? -1.751 28.372 8.588 1.00 0.00 73 GLY A C 16
ATOM 19010 O O . GLY A 1 73 ? -1.883 28.490 9.806 1.00 0.00 73 GLY A O 16
ATOM 19014 N N . PRO A 1 74 ? -0.647 28.780 7.945 1.00 0.00 74 PRO A N 16
ATOM 19015 C CA . PRO A 1 74 ? 0.488 29.399 8.636 1.00 0.00 74 PRO A CA 16
ATOM 19016 C C . PRO A 1 74 ? 0.159 30.793 9.159 1.00 0.00 74 PRO A C 16
ATOM 19017 O O . PRO A 1 74 ? -0.927 31.318 8.913 1.00 0.00 74 PRO A O 16
ATOM 19028 N N . SER A 1 75 ? 1.103 31.387 9.882 1.00 0.00 75 SER A N 16
ATOM 19029 C CA . SER A 1 75 ? 0.911 32.719 10.443 1.00 0.00 75 SER A CA 16
ATOM 19030 C C . SER A 1 75 ? 0.479 33.706 9.363 1.00 0.00 75 SER A C 16
ATOM 19031 O O . SER A 1 75 ? 1.232 33.994 8.433 1.00 0.00 75 SER A O 16
ATOM 19039 N N . SER A 1 76 ? -0.739 34.221 9.494 1.00 0.00 76 SER A N 16
ATOM 19040 C CA . SER A 1 76 ? -1.274 35.174 8.528 1.00 0.00 76 SER A CA 16
ATOM 19041 C C . SER A 1 76 ? -1.459 34.517 7.163 1.00 0.00 76 SER A C 16
ATOM 19042 O O . SER A 1 76 ? -1.134 35.102 6.131 1.00 0.00 76 SER A O 16
ATOM 19050 N N . GLY A 1 77 ? -1.985 33.296 7.168 1.00 0.00 77 GLY A N 16
ATOM 19051 C CA . GLY A 1 77 ? -2.205 32.578 5.925 1.00 0.00 77 GLY A CA 16
ATOM 19052 C C . GLY A 1 77 ? -3.533 31.848 5.905 1.00 0.00 77 GLY A C 16
ATOM 19053 O O . GLY A 1 77 ? -3.699 30.829 6.574 1.00 0.00 77 GLY A O 16
ATOM 19057 N N . GLY A 1 1 ? -4.188 19.276 -18.617 1.00 0.00 1 GLY A N 17
ATOM 19058 C CA . GLY A 1 1 ? -3.875 18.563 -17.393 1.00 0.00 1 GLY A CA 17
ATOM 19059 C C . GLY A 1 1 ? -4.536 19.181 -16.177 1.00 0.00 1 GLY A C 17
ATOM 19060 O O . GLY A 1 1 ? -5.706 18.919 -15.898 1.00 0.00 1 GLY A O 17
ATOM 19064 N N . SER A 1 2 ? -3.785 20.002 -15.450 1.00 0.00 2 SER A N 17
ATOM 19065 C CA . SER A 1 2 ? -4.303 20.655 -14.254 1.00 0.00 2 SER A CA 17
ATOM 19066 C C . SER A 1 2 ? -3.370 21.772 -13.797 1.00 0.00 2 SER A C 17
ATOM 19067 O O . SER A 1 2 ? -2.153 21.686 -13.961 1.00 0.00 2 SER A O 17
ATOM 19075 N N . SER A 1 3 ? -3.950 22.821 -13.223 1.00 0.00 3 SER A N 17
ATOM 19076 C CA . SER A 1 3 ? -3.173 23.958 -12.745 1.00 0.00 3 SER A CA 17
ATOM 19077 C C . SER A 1 3 ? -3.050 23.932 -11.224 1.00 0.00 3 SER A C 17
ATOM 19078 O O . SER A 1 3 ? -3.932 23.432 -10.528 1.00 0.00 3 SER A O 17
ATOM 19086 N N . GLY A 1 4 ? -1.949 24.476 -10.716 1.00 0.00 4 GLY A N 17
ATOM 19087 C CA . GLY A 1 4 ? -1.730 24.505 -9.281 1.00 0.00 4 GLY A CA 17
ATOM 19088 C C . GLY A 1 4 ? -0.258 24.467 -8.919 1.00 0.00 4 GLY A C 17
ATOM 19089 O O . GLY A 1 4 ? 0.472 25.428 -9.158 1.00 0.00 4 GLY A O 17
ATOM 19093 N N . SER A 1 5 ? 0.177 23.353 -8.338 1.00 0.00 5 SER A N 17
ATOM 19094 C CA . SER A 1 5 ? 1.570 23.195 -7.936 1.00 0.00 5 SER A CA 17
ATOM 19095 C C . SER A 1 5 ? 2.497 23.276 -9.146 1.00 0.00 5 SER A C 17
ATOM 19096 O O . SER A 1 5 ? 2.073 23.068 -10.282 1.00 0.00 5 SER A O 17
ATOM 19104 N N . SER A 1 6 ? 3.766 23.581 -8.892 1.00 0.00 6 SER A N 17
ATOM 19105 C CA . SER A 1 6 ? 4.753 23.694 -9.959 1.00 0.00 6 SER A CA 17
ATOM 19106 C C . SER A 1 6 ? 6.069 23.037 -9.553 1.00 0.00 6 SER A C 17
ATOM 19107 O O . SER A 1 6 ? 6.286 22.727 -8.382 1.00 0.00 6 SER A O 17
ATOM 19115 N N . GLY A 1 7 ? 6.945 22.828 -10.531 1.00 0.00 7 GLY A N 17
ATOM 19116 C CA . GLY A 1 7 ? 8.229 22.210 -10.257 1.00 0.00 7 GLY A CA 17
ATOM 19117 C C . GLY A 1 7 ? 8.110 20.724 -9.983 1.00 0.00 7 GLY A C 17
ATOM 19118 O O . GLY A 1 7 ? 8.562 19.901 -10.780 1.00 0.00 7 GLY A O 17
ATOM 19122 N N . CYS A 1 8 ? 7.501 20.379 -8.854 1.00 0.00 8 CYS A N 17
ATOM 19123 C CA . CYS A 1 8 ? 7.326 18.981 -8.476 1.00 0.00 8 CYS A CA 17
ATOM 19124 C C . CYS A 1 8 ? 6.129 18.369 -9.197 1.00 0.00 8 CYS A C 17
ATOM 19125 O O . CYS A 1 8 ? 5.167 19.063 -9.525 1.00 0.00 8 CYS A O 17
ATOM 19133 N N . SER A 1 9 ? 6.196 17.064 -9.440 1.00 0.00 9 SER A N 17
ATOM 19134 C CA . SER A 1 9 ? 5.120 16.358 -10.127 1.00 0.00 9 SER A CA 17
ATOM 19135 C C . SER A 1 9 ? 4.038 15.925 -9.142 1.00 0.00 9 SER A C 17
ATOM 19136 O O . SER A 1 9 ? 4.314 15.558 -8.000 1.00 0.00 9 SER A O 17
ATOM 19144 N N . PRO A 1 10 ? 2.776 15.969 -9.594 1.00 0.00 10 PRO A N 17
ATOM 19145 C CA . PRO A 1 10 ? 1.627 15.585 -8.770 1.00 0.00 10 PRO A CA 17
ATOM 19146 C C . PRO A 1 10 ? 1.582 14.084 -8.500 1.00 0.00 10 PRO A C 17
ATOM 19147 O O . PRO A 1 10 ? 0.854 13.346 -9.164 1.00 0.00 10 PRO A O 17
ATOM 19158 N N . VAL A 1 11 ? 2.365 13.640 -7.523 1.00 0.00 11 VAL A N 17
ATOM 19159 C CA . VAL A 1 11 ? 2.414 12.227 -7.165 1.00 0.00 11 VAL A CA 17
ATOM 19160 C C . VAL A 1 11 ? 1.766 11.982 -5.806 1.00 0.00 11 VAL A C 17
ATOM 19161 O O . VAL A 1 11 ? 2.245 12.470 -4.782 1.00 0.00 11 VAL A O 17
ATOM 19174 N N . ARG A 1 12 ? 0.676 11.222 -5.805 1.00 0.00 12 ARG A N 17
ATOM 19175 C CA . ARG A 1 12 ? -0.038 10.912 -4.572 1.00 0.00 12 ARG A CA 17
ATOM 19176 C C . ARG A 1 12 ? -0.014 9.412 -4.293 1.00 0.00 12 ARG A C 17
ATOM 19177 O O . ARG A 1 12 ? -0.970 8.857 -3.751 1.00 0.00 12 ARG A O 17
ATOM 19198 N N . GLU A 1 13 ? 1.084 8.763 -4.667 1.00 0.00 13 GLU A N 17
ATOM 19199 C CA . GLU A 1 13 ? 1.230 7.327 -4.457 1.00 0.00 13 GLU A CA 17
ATOM 19200 C C . GLU A 1 13 ? 2.066 7.041 -3.213 1.00 0.00 13 GLU A C 17
ATOM 19201 O O . GLU A 1 13 ? 3.132 7.626 -3.020 1.00 0.00 13 GLU A O 17
ATOM 19213 N N . ARG A 1 14 ? 1.573 6.138 -2.371 1.00 0.00 14 ARG A N 17
ATOM 19214 C CA . ARG A 1 14 ? 2.273 5.776 -1.145 1.00 0.00 14 ARG A CA 17
ATOM 19215 C C . ARG A 1 14 ? 2.212 4.269 -0.909 1.00 0.00 14 ARG A C 17
ATOM 19216 O O . ARG A 1 14 ? 1.202 3.626 -1.196 1.00 0.00 14 ARG A O 17
ATOM 19237 N N . ARG A 1 15 ? 3.299 3.713 -0.385 1.00 0.00 15 ARG A N 17
ATOM 19238 C CA . ARG A 1 15 ? 3.370 2.282 -0.112 1.00 0.00 15 ARG A CA 17
ATOM 19239 C C . ARG A 1 15 ? 3.819 2.024 1.323 1.00 0.00 15 ARG A C 17
ATOM 19240 O O . ARG A 1 15 ? 4.633 2.766 1.873 1.00 0.00 15 ARG A O 17
ATOM 19261 N N . LEU A 1 16 ? 3.282 0.968 1.924 1.00 0.00 16 LEU A N 17
ATOM 19262 C CA . LEU A 1 16 ? 3.626 0.611 3.296 1.00 0.00 16 LEU A CA 17
ATOM 19263 C C . LEU A 1 16 ? 4.343 -0.734 3.345 1.00 0.00 16 LEU A C 17
ATOM 19264 O O . LEU A 1 16 ? 3.833 -1.738 2.849 1.00 0.00 16 LEU A O 17
ATOM 19280 N N . GLU A 1 17 ? 5.528 -0.746 3.949 1.00 0.00 17 GLU A N 17
ATOM 19281 C CA . GLU A 1 17 ? 6.313 -1.969 4.064 1.00 0.00 17 GLU A CA 17
ATOM 19282 C C . GLU A 1 17 ? 5.699 -2.916 5.092 1.00 0.00 17 GLU A C 17
ATOM 19283 O O . GLU A 1 17 ? 5.445 -2.530 6.233 1.00 0.00 17 GLU A O 17
ATOM 19295 N N . HIS A 1 18 ? 5.464 -4.157 4.678 1.00 0.00 18 HIS A N 17
ATOM 19296 C CA . HIS A 1 18 ? 4.880 -5.159 5.562 1.00 0.00 18 HIS A CA 17
ATOM 19297 C C . HIS A 1 18 ? 5.776 -6.391 5.654 1.00 0.00 18 HIS A C 17
ATOM 19298 O O . HIS A 1 18 ? 6.033 -7.058 4.652 1.00 0.00 18 HIS A O 17
ATOM 19313 N N . GLN A 1 19 ? 6.248 -6.685 6.861 1.00 0.00 19 GLN A N 17
ATOM 19314 C CA . GLN A 1 19 ? 7.116 -7.835 7.082 1.00 0.00 19 GLN A CA 17
ATOM 19315 C C . GLN A 1 19 ? 6.405 -9.133 6.713 1.00 0.00 19 GLN A C 17
ATOM 19316 O O . GLN A 1 19 ? 5.871 -9.828 7.579 1.00 0.00 19 GLN A O 17
ATOM 19330 N N . LEU A 1 20 ? 6.400 -9.453 5.424 1.00 0.00 20 LEU A N 17
ATOM 19331 C CA . LEU A 1 20 ? 5.754 -10.668 4.940 1.00 0.00 20 LEU A CA 17
ATOM 19332 C C . LEU A 1 20 ? 6.237 -11.889 5.717 1.00 0.00 20 LEU A C 17
ATOM 19333 O O . LEU A 1 20 ? 7.404 -12.270 5.628 1.00 0.00 20 LEU A O 17
ATOM 19349 N N . GLU A 1 21 ? 5.332 -12.498 6.476 1.00 0.00 21 GLU A N 17
ATOM 19350 C CA . GLU A 1 21 ? 5.666 -13.676 7.266 1.00 0.00 21 GLU A CA 17
ATOM 19351 C C . GLU A 1 21 ? 5.350 -14.956 6.497 1.00 0.00 21 GLU A C 17
ATOM 19352 O O . GLU A 1 21 ? 4.535 -14.969 5.574 1.00 0.00 21 GLU A O 17
ATOM 19364 N N . PRO A 1 22 ? 6.009 -16.057 6.885 1.00 0.00 22 PRO A N 17
ATOM 19365 C CA . PRO A 1 22 ? 5.815 -17.362 6.245 1.00 0.00 22 PRO A CA 17
ATOM 19366 C C . PRO A 1 22 ? 4.444 -17.958 6.548 1.00 0.00 22 PRO A C 17
ATOM 19367 O O . PRO A 1 22 ? 4.300 -18.779 7.452 1.00 0.00 22 PRO A O 17
ATOM 19378 N N . GLY A 1 23 ? 3.440 -17.538 5.784 1.00 0.00 23 GLY A N 17
ATOM 19379 C CA . GLY A 1 23 ? 2.094 -18.041 5.987 1.00 0.00 23 GLY A CA 17
ATOM 19380 C C . GLY A 1 23 ? 1.034 -17.077 5.490 1.00 0.00 23 GLY A C 17
ATOM 19381 O O . GLY A 1 23 ? -0.104 -17.473 5.237 1.00 0.00 23 GLY A O 17
ATOM 19385 N N . ASP A 1 24 ? 1.407 -15.810 5.352 1.00 0.00 24 ASP A N 17
ATOM 19386 C CA . ASP A 1 24 ? 0.480 -14.787 4.883 1.00 0.00 24 ASP A CA 17
ATOM 19387 C C . ASP A 1 24 ? -0.034 -15.118 3.486 1.00 0.00 24 ASP A C 17
ATOM 19388 O O . ASP A 1 24 ? 0.603 -15.861 2.738 1.00 0.00 24 ASP A O 17
ATOM 19397 N N . THR A 1 25 ? -1.191 -14.563 3.139 1.00 0.00 25 THR A N 17
ATOM 19398 C CA . THR A 1 25 ? -1.792 -14.802 1.833 1.00 0.00 25 THR A CA 17
ATOM 19399 C C . THR A 1 25 ? -2.359 -13.514 1.245 1.00 0.00 25 THR A C 17
ATOM 19400 O O . THR A 1 25 ? -2.950 -12.702 1.958 1.00 0.00 25 THR A O 17
ATOM 19411 N N . LEU A 1 26 ? -2.175 -13.333 -0.058 1.00 0.00 26 LEU A N 17
ATOM 19412 C CA . LEU A 1 26 ? -2.670 -12.144 -0.742 1.00 0.00 26 LEU A CA 17
ATOM 19413 C C . LEU A 1 26 ? -4.045 -11.744 -0.216 1.00 0.00 26 LEU A C 17
ATOM 19414 O O . LEU A 1 26 ? -4.256 -10.603 0.193 1.00 0.00 26 LEU A O 17
ATOM 19430 N N . ALA A 1 27 ? -4.975 -12.693 -0.228 1.00 0.00 27 ALA A N 17
ATOM 19431 C CA . ALA A 1 27 ? -6.328 -12.442 0.253 1.00 0.00 27 ALA A CA 17
ATOM 19432 C C . ALA A 1 27 ? -6.311 -11.829 1.649 1.00 0.00 27 ALA A C 17
ATOM 19433 O O . ALA A 1 27 ? -7.130 -10.970 1.971 1.00 0.00 27 ALA A O 17
ATOM 19440 N N . GLY A 1 28 ? -5.371 -12.278 2.475 1.00 0.00 28 GLY A N 17
ATOM 19441 C CA . GLY A 1 28 ? -5.265 -11.764 3.828 1.00 0.00 28 GLY A CA 17
ATOM 19442 C C . GLY A 1 28 ? -4.946 -10.282 3.861 1.00 0.00 28 GLY A C 17
ATOM 19443 O O . GLY A 1 28 ? -5.710 -9.487 4.411 1.00 0.00 28 GLY A O 17
ATOM 19447 N N . LEU A 1 29 ? -3.815 -9.909 3.274 1.00 0.00 29 LEU A N 17
ATOM 19448 C CA . LEU A 1 29 ? -3.395 -8.512 3.240 1.00 0.00 29 LEU A CA 17
ATOM 19449 C C . LEU A 1 29 ? -4.450 -7.643 2.563 1.00 0.00 29 LEU A C 17
ATOM 19450 O O . LEU A 1 29 ? -4.755 -6.545 3.027 1.00 0.00 29 LEU A O 17
ATOM 19466 N N . ALA A 1 30 ? -5.005 -8.143 1.464 1.00 0.00 30 ALA A N 17
ATOM 19467 C CA . ALA A 1 30 ? -6.029 -7.415 0.725 1.00 0.00 30 ALA A CA 17
ATOM 19468 C C . ALA A 1 30 ? -7.072 -6.825 1.669 1.00 0.00 30 ALA A C 17
ATOM 19469 O O . ALA A 1 30 ? -7.318 -5.618 1.663 1.00 0.00 30 ALA A O 17
ATOM 19476 N N . LEU A 1 31 ? -7.683 -7.684 2.478 1.00 0.00 31 LEU A N 17
ATOM 19477 C CA . LEU A 1 31 ? -8.701 -7.248 3.428 1.00 0.00 31 LEU A CA 17
ATOM 19478 C C . LEU A 1 31 ? -8.063 -6.575 4.639 1.00 0.00 31 LEU A C 17
ATOM 19479 O O . LEU A 1 31 ? -8.489 -5.500 5.063 1.00 0.00 31 LEU A O 17
ATOM 19495 N N . LYS A 1 32 ? -7.037 -7.214 5.192 1.00 0.00 32 LYS A N 17
ATOM 19496 C CA . LYS A 1 32 ? -6.336 -6.677 6.353 1.00 0.00 32 LYS A CA 17
ATOM 19497 C C . LYS A 1 32 ? -6.273 -5.154 6.293 1.00 0.00 32 LYS A C 17
ATOM 19498 O O . LYS A 1 32 ? -6.397 -4.477 7.315 1.00 0.00 32 LYS A O 17
ATOM 19517 N N . TYR A 1 33 ? -6.081 -4.621 5.092 1.00 0.00 33 TYR A N 17
ATOM 19518 C CA . TYR A 1 33 ? -6.001 -3.178 4.900 1.00 0.00 33 TYR A CA 17
ATOM 19519 C C . TYR A 1 33 ? -7.262 -2.647 4.225 1.00 0.00 33 TYR A C 17
ATOM 19520 O O . TYR A 1 33 ? -8.070 -1.960 4.847 1.00 0.00 33 TYR A O 17
ATOM 19538 N N . GLY A 1 34 ? -7.422 -2.972 2.946 1.00 0.00 34 GLY A N 17
ATOM 19539 C CA . GLY A 1 34 ? -8.586 -2.520 2.206 1.00 0.00 34 GLY A CA 17
ATOM 19540 C C . GLY A 1 34 ? -8.321 -2.414 0.717 1.00 0.00 34 GLY A C 17
ATOM 19541 O O . GLY A 1 34 ? -8.816 -1.502 0.055 1.00 0.00 34 GLY A O 17
ATOM 19545 N N . VAL A 1 35 ? -7.537 -3.348 0.189 1.00 0.00 35 VAL A N 17
ATOM 19546 C CA . VAL A 1 35 ? -7.207 -3.356 -1.231 1.00 0.00 35 VAL A CA 17
ATOM 19547 C C . VAL A 1 35 ? -7.473 -4.723 -1.850 1.00 0.00 35 VAL A C 17
ATOM 19548 O O . VAL A 1 35 ? -7.827 -5.675 -1.154 1.00 0.00 35 VAL A O 17
ATOM 19561 N N . THR A 1 36 ? -7.299 -4.816 -3.165 1.00 0.00 36 THR A N 17
ATOM 19562 C CA . THR A 1 36 ? -7.520 -6.067 -3.879 1.00 0.00 36 THR A CA 17
ATOM 19563 C C . THR A 1 36 ? -6.207 -6.800 -4.124 1.00 0.00 36 THR A C 17
ATOM 19564 O O . THR A 1 36 ? -5.214 -6.196 -4.530 1.00 0.00 36 THR A O 17
ATOM 19575 N N . MET A 1 37 ? -6.208 -8.105 -3.875 1.00 0.00 37 MET A N 17
ATOM 19576 C CA . MET A 1 37 ? -5.015 -8.921 -4.070 1.00 0.00 37 MET A CA 17
ATOM 19577 C C . MET A 1 37 ? -4.299 -8.537 -5.361 1.00 0.00 37 MET A C 17
ATOM 19578 O O . MET A 1 37 ? -3.071 -8.472 -5.404 1.00 0.00 37 MET A O 17
ATOM 19592 N N . GLU A 1 38 ? -5.075 -8.283 -6.410 1.00 0.00 38 GLU A N 17
ATOM 19593 C CA . GLU A 1 38 ? -4.513 -7.905 -7.702 1.00 0.00 38 GLU A CA 17
ATOM 19594 C C . GLU A 1 38 ? -3.870 -6.523 -7.633 1.00 0.00 38 GLU A C 17
ATOM 19595 O O . GLU A 1 38 ? -2.755 -6.321 -8.114 1.00 0.00 38 GLU A O 17
ATOM 19607 N N . GLN A 1 39 ? -4.582 -5.575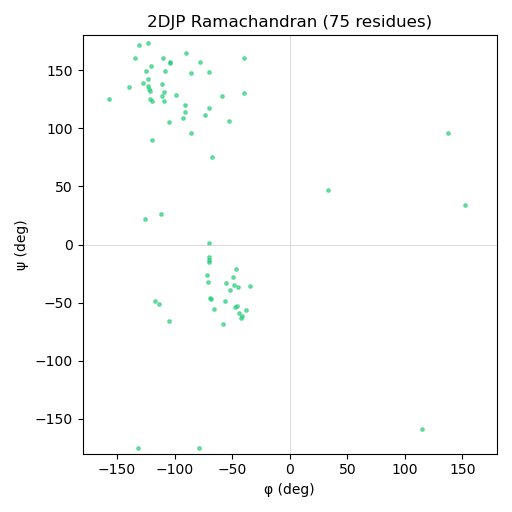 -7.032 1.00 0.00 39 GLN A N 17
ATOM 19608 C CA . GLN A 1 39 ? -4.083 -4.212 -6.901 1.00 0.00 39 GLN A CA 17
ATOM 19609 C C . GLN A 1 39 ? -2.666 -4.203 -6.337 1.00 0.00 39 GLN A C 17
ATOM 19610 O O . GLN A 1 39 ? -1.774 -3.554 -6.884 1.00 0.00 39 GLN A O 17
ATOM 19624 N N . ILE A 1 40 ? -2.466 -4.928 -5.242 1.00 0.00 40 ILE A N 17
ATOM 19625 C CA . ILE A 1 40 ? -1.157 -5.003 -4.605 1.00 0.00 40 ILE A CA 17
ATOM 19626 C C . ILE A 1 40 ? -0.113 -5.572 -5.560 1.00 0.00 40 ILE A C 17
ATOM 19627 O O . ILE A 1 40 ? 0.950 -4.983 -5.758 1.00 0.00 40 ILE A O 17
ATOM 19643 N N . LYS A 1 41 ? -0.423 -6.720 -6.151 1.00 0.00 41 LYS A N 17
ATOM 19644 C CA . LYS A 1 41 ? 0.486 -7.369 -7.089 1.00 0.00 41 LYS A CA 17
ATOM 19645 C C . LYS A 1 41 ? 0.807 -6.447 -8.261 1.00 0.00 41 LYS A C 17
ATOM 19646 O O . LYS A 1 41 ? 1.957 -6.052 -8.454 1.00 0.00 41 LYS A O 17
ATOM 19665 N N . ARG A 1 42 ? -0.215 -6.107 -9.038 1.00 0.00 42 ARG A N 17
ATOM 19666 C CA . ARG A 1 42 ? -0.041 -5.231 -10.191 1.00 0.00 42 ARG A CA 17
ATOM 19667 C C . ARG A 1 42 ? 0.796 -4.009 -9.823 1.00 0.00 42 ARG A C 17
ATOM 19668 O O . ARG A 1 42 ? 1.610 -3.540 -10.617 1.00 0.00 42 ARG A O 17
ATOM 19689 N N . ALA A 1 43 ? 0.588 -3.498 -8.613 1.00 0.00 43 ALA A N 17
ATOM 19690 C CA . ALA A 1 43 ? 1.324 -2.332 -8.140 1.00 0.00 43 ALA A CA 17
ATOM 19691 C C . ALA A 1 43 ? 2.806 -2.648 -7.975 1.00 0.00 43 ALA A C 17
ATOM 19692 O O . ALA A 1 43 ? 3.660 -1.787 -8.178 1.00 0.00 43 ALA A O 17
ATOM 19699 N N . ASN A 1 44 ? 3.104 -3.890 -7.605 1.00 0.00 44 ASN A N 17
ATOM 19700 C CA . ASN A 1 44 ? 4.485 -4.319 -7.411 1.00 0.00 44 ASN A CA 17
ATOM 19701 C C . ASN A 1 44 ? 4.849 -5.435 -8.385 1.00 0.00 44 ASN A C 17
ATOM 19702 O O . ASN A 1 44 ? 5.779 -6.204 -8.144 1.00 0.00 44 ASN A O 17
ATOM 19713 N N . ARG A 1 45 ? 4.110 -5.516 -9.487 1.00 0.00 45 ARG A N 17
ATOM 19714 C CA . ARG A 1 45 ? 4.355 -6.537 -10.498 1.00 0.00 45 ARG A CA 17
ATOM 19715 C C . ARG A 1 45 ? 4.901 -7.812 -9.861 1.00 0.00 45 ARG A C 17
ATOM 19716 O O . ARG A 1 45 ? 5.861 -8.404 -10.357 1.00 0.00 45 ARG A O 17
ATOM 19737 N N . LEU A 1 46 ? 4.285 -8.229 -8.761 1.00 0.00 46 LEU A N 17
ATOM 19738 C CA . LEU A 1 46 ? 4.709 -9.433 -8.056 1.00 0.00 46 LEU A CA 17
ATOM 19739 C C . LEU A 1 46 ? 4.387 -10.682 -8.869 1.00 0.00 46 LEU A C 17
ATOM 19740 O O . LEU A 1 46 ? 4.884 -11.771 -8.577 1.00 0.00 46 LEU A O 17
ATOM 19756 N N . TYR A 1 47 ? 3.555 -10.518 -9.892 1.00 0.00 47 TYR A N 17
ATOM 19757 C CA . TYR A 1 47 ? 3.167 -11.633 -10.748 1.00 0.00 47 TYR A CA 17
ATOM 19758 C C . TYR A 1 47 ? 4.396 -12.363 -11.283 1.00 0.00 47 TYR A C 17
ATOM 19759 O O . TYR A 1 47 ? 5.089 -11.868 -12.172 1.00 0.00 47 TYR A O 17
ATOM 19777 N N . THR A 1 48 ? 4.659 -13.544 -10.734 1.00 0.00 48 THR A N 17
ATOM 19778 C CA . THR A 1 48 ? 5.803 -14.344 -11.154 1.00 0.00 48 THR A CA 17
ATOM 19779 C C . THR A 1 48 ? 5.412 -15.804 -11.348 1.00 0.00 48 THR A C 17
ATOM 19780 O O . THR A 1 48 ? 4.393 -16.258 -10.829 1.00 0.00 48 THR A O 17
ATOM 19791 N N . ASN A 1 49 ? 6.229 -16.536 -12.099 1.00 0.00 49 ASN A N 17
ATOM 19792 C CA . ASN A 1 49 ? 5.967 -17.947 -12.361 1.00 0.00 49 ASN A CA 17
ATOM 19793 C C . ASN A 1 49 ? 5.782 -18.717 -11.058 1.00 0.00 49 ASN A C 17
ATOM 19794 O O . ASN A 1 49 ? 4.933 -19.603 -10.964 1.00 0.00 49 ASN A O 17
ATOM 19805 N N . ASP A 1 50 ? 6.582 -18.373 -10.055 1.00 0.00 50 ASP A N 17
ATOM 19806 C CA . ASP A 1 50 ? 6.506 -19.031 -8.755 1.00 0.00 50 ASP A CA 17
ATOM 19807 C C . ASP A 1 50 ? 5.803 -18.140 -7.736 1.00 0.00 50 ASP A C 17
ATOM 19808 O O . ASP A 1 50 ? 5.766 -16.919 -7.885 1.00 0.00 50 ASP A O 17
ATOM 19817 N N . SER A 1 51 ? 5.245 -18.760 -6.701 1.00 0.00 51 SER A N 17
ATOM 19818 C CA . SER A 1 51 ? 4.538 -18.025 -5.659 1.00 0.00 51 SER A CA 17
ATOM 19819 C C . SER A 1 51 ? 5.237 -16.703 -5.358 1.00 0.00 51 SER A C 17
ATOM 19820 O O . SER A 1 51 ? 6.432 -16.547 -5.615 1.00 0.00 51 SER A O 17
ATOM 19828 N N . ILE A 1 52 ? 4.485 -15.753 -4.812 1.00 0.00 52 ILE A N 17
ATOM 19829 C CA . ILE A 1 52 ? 5.032 -14.445 -4.475 1.00 0.00 52 ILE A CA 17
ATOM 19830 C C . ILE A 1 52 ? 5.971 -14.534 -3.276 1.00 0.00 52 ILE A C 17
ATOM 19831 O O . ILE A 1 52 ? 6.774 -13.633 -3.035 1.00 0.00 52 ILE A O 17
ATOM 19847 N N . PHE A 1 53 ? 5.866 -15.629 -2.530 1.00 0.00 53 PHE A N 17
ATOM 19848 C CA . PHE A 1 53 ? 6.707 -15.837 -1.356 1.00 0.00 53 PHE A CA 17
ATOM 19849 C C . PHE A 1 53 ? 8.184 -15.693 -1.713 1.00 0.00 53 PHE A C 17
ATOM 19850 O O . PHE A 1 53 ? 9.036 -15.555 -0.834 1.00 0.00 53 PHE A O 17
ATOM 19867 N N . LEU A 1 54 ? 8.479 -15.728 -3.008 1.00 0.00 54 LEU A N 17
ATOM 19868 C CA . LEU A 1 54 ? 9.853 -15.603 -3.482 1.00 0.00 54 LEU A CA 17
ATOM 19869 C C . LEU A 1 54 ? 10.550 -14.416 -2.824 1.00 0.00 54 LEU A C 17
ATOM 19870 O O . LEU A 1 54 ? 11.747 -14.466 -2.538 1.00 0.00 54 LEU A O 17
ATOM 19886 N N . LYS A 1 55 ? 9.794 -13.351 -2.585 1.00 0.00 55 LYS A N 17
ATOM 19887 C CA . LYS A 1 55 ? 10.337 -12.152 -1.957 1.00 0.00 55 LYS A CA 17
ATOM 19888 C C . LYS A 1 55 ? 10.333 -12.284 -0.438 1.00 0.00 55 LYS A C 17
ATOM 19889 O O . LYS A 1 55 ? 9.993 -13.336 0.104 1.00 0.00 55 LYS A O 17
ATOM 19908 N N . LYS A 1 56 ? 10.712 -11.209 0.246 1.00 0.00 56 LYS A N 17
ATOM 19909 C CA . LYS A 1 56 ? 10.750 -11.203 1.703 1.00 0.00 56 LYS A CA 17
ATOM 19910 C C . LYS A 1 56 ? 9.738 -10.213 2.270 1.00 0.00 56 LYS A C 17
ATOM 19911 O O . LYS A 1 56 ? 8.969 -10.543 3.174 1.00 0.00 56 LYS A O 17
ATOM 19930 N N . THR A 1 57 ? 9.741 -8.997 1.732 1.00 0.00 57 THR A N 17
ATOM 19931 C CA . THR A 1 57 ? 8.823 -7.959 2.184 1.00 0.00 57 THR A CA 17
ATOM 19932 C C . THR A 1 57 ? 7.962 -7.448 1.035 1.00 0.00 57 THR A C 17
ATOM 19933 O O . THR A 1 57 ? 8.438 -7.297 -0.091 1.00 0.00 57 THR A O 17
ATOM 19944 N N . LEU A 1 58 ? 6.693 -7.184 1.325 1.00 0.00 58 LEU A N 17
ATOM 19945 C CA . LEU A 1 58 ? 5.765 -6.688 0.314 1.00 0.00 58 LEU A CA 17
ATOM 19946 C C . LEU A 1 58 ? 5.116 -5.383 0.764 1.00 0.00 58 LEU A C 17
ATOM 19947 O O . LEU A 1 58 ? 4.624 -5.277 1.888 1.00 0.00 58 LEU A O 17
ATOM 19963 N N . TYR A 1 59 ? 5.118 -4.392 -0.121 1.00 0.00 59 TYR A N 17
ATOM 19964 C CA . TYR A 1 59 ? 4.529 -3.093 0.185 1.00 0.00 59 TYR A CA 17
ATOM 19965 C C . TYR A 1 59 ? 3.023 -3.107 -0.057 1.00 0.00 59 TYR A C 17
ATOM 19966 O O . TYR A 1 59 ? 2.531 -3.812 -0.939 1.00 0.00 59 TYR A O 17
ATOM 19984 N N . ILE A 1 60 ? 2.297 -2.322 0.732 1.00 0.00 60 ILE A N 17
ATOM 19985 C CA . ILE A 1 60 ? 0.847 -2.242 0.603 1.00 0.00 60 ILE A CA 17
ATOM 19986 C C . ILE A 1 60 ? 0.407 -0.834 0.215 1.00 0.00 60 ILE A C 17
ATOM 19987 O O . ILE A 1 60 ? 0.583 0.127 0.964 1.00 0.00 60 ILE A O 17
ATOM 20003 N N . PRO A 1 61 ? -0.181 -0.708 -0.984 1.00 0.00 61 PRO A N 17
ATOM 20004 C CA . PRO A 1 61 ? -0.661 0.578 -1.499 1.00 0.00 61 PRO A CA 17
ATOM 20005 C C . PRO A 1 61 ? -1.880 1.088 -0.738 1.00 0.00 61 PRO A C 17
ATOM 20006 O O . PRO A 1 61 ? -2.936 0.454 -0.742 1.00 0.00 61 PRO A O 17
ATOM 20017 N N . ILE A 1 62 ? -1.727 2.236 -0.087 1.00 0.00 62 ILE A N 17
ATOM 20018 C CA . ILE A 1 62 ? -2.817 2.831 0.677 1.00 0.00 62 ILE A CA 17
ATOM 20019 C C . ILE A 1 62 ? -3.672 3.738 -0.202 1.00 0.00 62 ILE A C 17
ATOM 20020 O O . ILE A 1 62 ? -3.229 4.805 -0.629 1.00 0.00 62 ILE A O 17
ATOM 20036 N N . LEU A 1 63 ? -4.901 3.308 -0.466 1.00 0.00 63 LEU A N 17
ATOM 20037 C CA . LEU A 1 63 ? -5.821 4.083 -1.292 1.00 0.00 63 LEU A CA 17
ATOM 20038 C C . LEU A 1 63 ? -6.875 4.773 -0.433 1.00 0.00 63 LEU A C 17
ATOM 20039 O O . LEU A 1 63 ? -7.814 4.137 0.049 1.00 0.00 63 LEU A O 17
ATOM 20055 N N . THR A 1 64 ? -6.716 6.080 -0.246 1.00 0.00 64 THR A N 17
ATOM 20056 C CA . THR A 1 64 ? -7.654 6.857 0.554 1.00 0.00 64 THR A CA 17
ATOM 20057 C C . THR A 1 64 ? -8.573 7.690 -0.331 1.00 0.00 64 THR A C 17
ATOM 20058 O O . THR A 1 64 ? -8.158 8.187 -1.378 1.00 0.00 64 THR A O 17
ATOM 20069 N N . GLU A 1 65 ? -9.823 7.840 0.095 1.00 0.00 65 GLU A N 17
ATOM 20070 C CA . GLU A 1 65 ? -10.801 8.614 -0.661 1.00 0.00 65 GLU A CA 17
ATOM 20071 C C . GLU A 1 65 ? -10.138 9.806 -1.346 1.00 0.00 65 GLU A C 17
ATOM 20072 O O . GLU A 1 65 ? -9.260 10.465 -0.789 1.00 0.00 65 GLU A O 17
ATOM 20084 N N . PRO A 1 66 ? -10.568 10.089 -2.585 1.00 0.00 66 PRO A N 17
ATOM 20085 C CA . PRO A 1 66 ? -10.030 11.202 -3.374 1.00 0.00 66 PRO A CA 17
ATOM 20086 C C . PRO A 1 66 ? -10.441 12.560 -2.815 1.00 0.00 66 PRO A C 17
ATOM 20087 O O . PRO A 1 66 ? -11.546 13.038 -3.070 1.00 0.00 66 PRO A O 17
ATOM 20098 N N . ARG A 1 67 ? -9.543 13.177 -2.053 1.00 0.00 67 ARG A N 17
ATOM 20099 C CA . ARG A 1 67 ? -9.813 14.480 -1.458 1.00 0.00 67 ARG A CA 17
ATOM 20100 C C . ARG A 1 67 ? -8.673 15.454 -1.742 1.00 0.00 67 ARG A C 17
ATOM 20101 O O . ARG A 1 67 ? -7.585 15.332 -1.178 1.00 0.00 67 ARG A O 17
ATOM 20122 N N . ASP A 1 68 ? -8.930 16.418 -2.618 1.00 0.00 68 ASP A N 17
ATOM 20123 C CA . ASP A 1 68 ? -7.926 17.413 -2.976 1.00 0.00 68 ASP A CA 17
ATOM 20124 C C . ASP A 1 68 ? -7.434 18.158 -1.740 1.00 0.00 68 ASP A C 17
ATOM 20125 O O . ASP A 1 68 ? -7.983 18.002 -0.648 1.00 0.00 68 ASP A O 17
ATOM 20134 N N . LEU A 1 69 ? -6.396 18.968 -1.917 1.00 0.00 69 LEU A N 17
ATOM 20135 C CA . LEU A 1 69 ? -5.828 19.737 -0.815 1.00 0.00 69 LEU A CA 17
ATOM 20136 C C . LEU A 1 69 ? -5.840 21.230 -1.131 1.00 0.00 69 LEU A C 17
ATOM 20137 O O . LEU A 1 69 ? -5.989 21.630 -2.286 1.00 0.00 69 LEU A O 17
ATOM 20153 N N . PHE A 1 70 ? -5.679 22.049 -0.097 1.00 0.00 70 PHE A N 17
ATOM 20154 C CA . PHE A 1 70 ? -5.670 23.498 -0.263 1.00 0.00 70 PHE A CA 17
ATOM 20155 C C . PHE A 1 70 ? -4.794 24.161 0.795 1.00 0.00 70 PHE A C 17
ATOM 20156 O O . PHE A 1 70 ? -4.536 23.586 1.852 1.00 0.00 70 PHE A O 17
ATOM 20173 N N . ASN A 1 71 ? -4.339 25.375 0.502 1.00 0.00 71 ASN A N 17
ATOM 20174 C CA . ASN A 1 71 ? -3.490 26.117 1.427 1.00 0.00 71 ASN A CA 17
ATOM 20175 C C . ASN A 1 71 ? -2.234 25.322 1.771 1.00 0.00 71 ASN A C 17
ATOM 20176 O O . ASN A 1 71 ? -1.756 25.357 2.904 1.00 0.00 71 ASN A O 17
ATOM 20187 N N . SER A 1 72 ? -1.704 24.608 0.783 1.00 0.00 72 SER A N 17
ATOM 20188 C CA . SER A 1 72 ? -0.505 23.802 0.981 1.00 0.00 72 SER A CA 17
ATOM 20189 C C . SER A 1 72 ? 0.610 24.632 1.609 1.00 0.00 72 SER A C 17
ATOM 20190 O O . SER A 1 72 ? 1.182 24.252 2.630 1.00 0.00 72 SER A O 17
ATOM 20198 N N . GLY A 1 73 ? 0.913 25.769 0.990 1.00 0.00 73 GLY A N 17
ATOM 20199 C CA . GLY A 1 73 ? 1.959 26.636 1.501 1.00 0.00 73 GLY A CA 17
ATOM 20200 C C . GLY A 1 73 ? 2.023 27.961 0.768 1.00 0.00 73 GLY A C 17
ATOM 20201 O O . GLY A 1 73 ? 2.879 28.179 -0.090 1.00 0.00 73 GLY A O 17
ATOM 20205 N N . PRO A 1 74 ? 1.101 28.874 1.106 1.00 0.00 74 PRO A N 17
ATOM 20206 C CA . PRO A 1 74 ? 1.035 30.200 0.484 1.00 0.00 74 PRO A CA 17
ATOM 20207 C C . PRO A 1 74 ? 2.205 31.089 0.890 1.00 0.00 74 PRO A C 17
ATOM 20208 O O . PRO A 1 74 ? 2.311 32.233 0.446 1.00 0.00 74 PRO A O 17
ATOM 20219 N N . SER A 1 75 ? 3.081 30.557 1.737 1.00 0.00 75 SER A N 17
ATOM 20220 C CA . SER A 1 75 ? 4.242 31.305 2.205 1.00 0.00 75 SER A CA 17
ATOM 20221 C C . SER A 1 75 ? 3.814 32.490 3.065 1.00 0.00 75 SER A C 17
ATOM 20222 O O . SER A 1 75 ? 4.226 33.625 2.825 1.00 0.00 75 SER A O 17
ATOM 20230 N N . SER A 1 76 ? 2.984 32.218 4.067 1.00 0.00 76 SER A N 17
ATOM 20231 C CA . SER A 1 76 ? 2.496 33.262 4.960 1.00 0.00 76 SER A CA 17
ATOM 20232 C C . SER A 1 76 ? 2.981 33.026 6.387 1.00 0.00 76 SER A C 17
ATOM 20233 O O . SER A 1 76 ? 3.126 31.885 6.825 1.00 0.00 76 SER A O 17
ATOM 20241 N N . GLY A 1 77 ? 3.232 34.114 7.109 1.00 0.00 77 GLY A N 17
ATOM 20242 C CA . GLY A 1 77 ? 3.698 34.005 8.479 1.00 0.00 77 GLY A CA 17
ATOM 20243 C C . GLY A 1 77 ? 4.605 35.153 8.875 1.00 0.00 77 GLY A C 17
ATOM 20244 O O . GLY A 1 77 ? 4.816 36.083 8.097 1.00 0.00 77 GLY A O 17
ATOM 20248 N N . GLY A 1 1 ? -10.744 30.240 -11.209 1.00 0.00 1 GLY A N 18
ATOM 20249 C CA . GLY A 1 1 ? -10.110 29.526 -10.116 1.00 0.00 1 GLY A CA 18
ATOM 20250 C C . GLY A 1 1 ? -8.857 30.221 -9.620 1.00 0.00 1 GLY A C 18
ATOM 20251 O O . GLY A 1 1 ? -7.800 30.131 -10.245 1.00 0.00 1 GLY A O 18
ATOM 20255 N N . SER A 1 2 ? -8.975 30.918 -8.494 1.00 0.00 2 SER A N 18
ATOM 20256 C CA . SER A 1 2 ? -7.844 31.635 -7.918 1.00 0.00 2 SER A CA 18
ATOM 20257 C C . SER A 1 2 ? -7.568 31.160 -6.495 1.00 0.00 2 SER A C 18
ATOM 20258 O O . SER A 1 2 ? -8.321 31.464 -5.570 1.00 0.00 2 SER A O 18
ATOM 20266 N N . SER A 1 3 ? -6.481 30.413 -6.328 1.00 0.00 3 SER A N 18
ATOM 20267 C CA . SER A 1 3 ? -6.106 29.892 -5.019 1.00 0.00 3 SER A CA 18
ATOM 20268 C C . SER A 1 3 ? -4.592 29.736 -4.910 1.00 0.00 3 SER A C 18
ATOM 20269 O O . SER A 1 3 ? -3.946 29.195 -5.806 1.00 0.00 3 SER A O 18
ATOM 20277 N N . GLY A 1 4 ? -4.032 30.214 -3.803 1.00 0.00 4 GLY A N 18
ATOM 20278 C CA . GLY A 1 4 ? -2.599 30.119 -3.595 1.00 0.00 4 GLY A CA 18
ATOM 20279 C C . GLY A 1 4 ? -2.163 28.726 -3.185 1.00 0.00 4 GLY A C 18
ATOM 20280 O O . GLY A 1 4 ? -2.074 28.422 -1.995 1.00 0.00 4 GLY A O 18
ATOM 20284 N N . SER A 1 5 ? -1.894 27.877 -4.171 1.00 0.00 5 SER A N 18
ATOM 20285 C CA . SER A 1 5 ? -1.471 26.507 -3.906 1.00 0.00 5 SER A CA 18
ATOM 20286 C C . SER A 1 5 ? 0.046 26.424 -3.767 1.00 0.00 5 SER A C 18
ATOM 20287 O O . SER A 1 5 ? 0.780 26.575 -4.745 1.00 0.00 5 SER A O 18
ATOM 20295 N N . SER A 1 6 ? 0.510 26.184 -2.545 1.00 0.00 6 SER A N 18
ATOM 20296 C CA . SER A 1 6 ? 1.940 26.084 -2.276 1.00 0.00 6 SER A CA 18
ATOM 20297 C C . SER A 1 6 ? 2.413 24.638 -2.382 1.00 0.00 6 SER A C 18
ATOM 20298 O O . SER A 1 6 ? 2.344 23.878 -1.417 1.00 0.00 6 SER A O 18
ATOM 20306 N N . GLY A 1 7 ? 2.894 24.264 -3.564 1.00 0.00 7 GLY A N 18
ATOM 20307 C CA . GLY A 1 7 ? 3.372 22.911 -3.776 1.00 0.00 7 GLY A CA 18
ATOM 20308 C C . GLY A 1 7 ? 3.768 22.655 -5.217 1.00 0.00 7 GLY A C 18
ATOM 20309 O O . GLY A 1 7 ? 3.018 22.037 -5.974 1.00 0.00 7 GLY A O 18
ATOM 20313 N N . CYS A 1 8 ? 4.948 23.132 -5.598 1.00 0.00 8 CYS A N 18
ATOM 20314 C CA . CYS A 1 8 ? 5.442 22.953 -6.959 1.00 0.00 8 CYS A CA 18
ATOM 20315 C C . CYS A 1 8 ? 6.482 21.839 -7.018 1.00 0.00 8 CYS A C 18
ATOM 20316 O O . CYS A 1 8 ? 7.508 21.970 -7.686 1.00 0.00 8 CYS A O 18
ATOM 20324 N N . SER A 1 9 ? 6.210 20.745 -6.315 1.00 0.00 9 SER A N 18
ATOM 20325 C CA . SER A 1 9 ? 7.125 19.610 -6.284 1.00 0.00 9 SER A CA 18
ATOM 20326 C C . SER A 1 9 ? 6.402 18.319 -6.656 1.00 0.00 9 SER A C 18
ATOM 20327 O O . SER A 1 9 ? 5.241 18.104 -6.308 1.00 0.00 9 SER A O 18
ATOM 20335 N N . PRO A 1 10 ? 7.105 17.437 -7.383 1.00 0.00 10 PRO A N 18
ATOM 20336 C CA . PRO A 1 10 ? 6.552 16.152 -7.819 1.00 0.00 10 PRO A CA 18
ATOM 20337 C C . PRO A 1 10 ? 6.350 15.183 -6.659 1.00 0.00 10 PRO A C 18
ATOM 20338 O O . PRO A 1 10 ? 7.312 14.750 -6.024 1.00 0.00 10 PRO A O 18
ATOM 20349 N N . VAL A 1 11 ? 5.094 14.847 -6.386 1.00 0.00 11 VAL A N 18
ATOM 20350 C CA . VAL A 1 11 ? 4.766 13.928 -5.302 1.00 0.00 11 VAL A CA 18
ATOM 20351 C C . VAL A 1 11 ? 4.567 12.510 -5.826 1.00 0.00 11 VAL A C 18
ATOM 20352 O O . VAL A 1 11 ? 3.839 12.291 -6.794 1.00 0.00 11 VAL A O 18
ATOM 20365 N N . ARG A 1 12 ? 5.219 11.549 -5.178 1.00 0.00 12 ARG A N 18
ATOM 20366 C CA . ARG A 1 12 ? 5.114 10.151 -5.579 1.00 0.00 12 ARG A CA 18
ATOM 20367 C C . ARG A 1 12 ? 4.113 9.408 -4.699 1.00 0.00 12 ARG A C 18
ATOM 20368 O O . ARG A 1 12 ? 3.713 9.900 -3.645 1.00 0.00 12 ARG A O 18
ATOM 20389 N N . GLU A 1 13 ? 3.713 8.219 -5.141 1.00 0.00 13 GLU A N 18
ATOM 20390 C CA . GLU A 1 13 ? 2.758 7.409 -4.394 1.00 0.00 13 GLU A CA 18
ATOM 20391 C C . GLU A 1 13 ? 3.344 6.976 -3.053 1.00 0.00 13 GLU A C 18
ATOM 20392 O O . GLU A 1 13 ? 4.559 6.998 -2.859 1.00 0.00 13 GLU A O 18
ATOM 20404 N N . ARG A 1 14 ? 2.470 6.582 -2.132 1.00 0.00 14 ARG A N 18
ATOM 20405 C CA . ARG A 1 14 ? 2.900 6.145 -0.809 1.00 0.00 14 ARG A CA 18
ATOM 20406 C C . ARG A 1 14 ? 2.554 4.676 -0.583 1.00 0.00 14 ARG A C 18
ATOM 20407 O O . ARG A 1 14 ? 1.416 4.256 -0.797 1.00 0.00 14 ARG A O 18
ATOM 20428 N N . ARG A 1 15 ? 3.542 3.901 -0.149 1.00 0.00 15 ARG A N 18
ATOM 20429 C CA . ARG A 1 15 ? 3.343 2.479 0.104 1.00 0.00 15 ARG A CA 18
ATOM 20430 C C . ARG A 1 15 ? 3.985 2.067 1.425 1.00 0.00 15 ARG A C 18
ATOM 20431 O O . ARG A 1 15 ? 5.134 2.414 1.705 1.00 0.00 15 ARG A O 18
ATOM 20452 N N . LEU A 1 16 ? 3.237 1.326 2.235 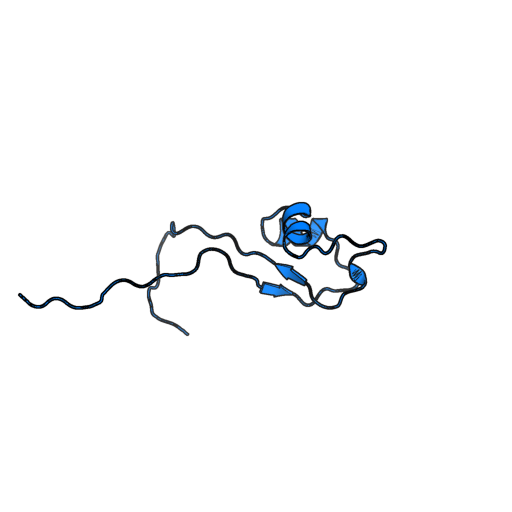1.00 0.00 16 LEU A N 18
ATOM 20453 C CA . LEU A 1 16 ? 3.733 0.867 3.528 1.00 0.00 16 LEU A CA 18
ATOM 20454 C C . LEU A 1 16 ? 4.403 -0.498 3.401 1.00 0.00 16 LEU A C 18
ATOM 20455 O O . LEU A 1 16 ? 4.075 -1.280 2.510 1.00 0.00 16 LEU A O 18
ATOM 20471 N N . GLU A 1 17 ? 5.342 -0.776 4.299 1.00 0.00 17 GLU A N 18
ATOM 20472 C CA . GLU A 1 17 ? 6.057 -2.047 4.287 1.00 0.00 17 GLU A CA 18
ATOM 20473 C C . GLU A 1 17 ? 5.360 -3.072 5.178 1.00 0.00 17 GLU A C 18
ATOM 20474 O O . GLU A 1 17 ? 4.887 -2.745 6.267 1.00 0.00 17 GLU A O 18
ATOM 20486 N N . HIS A 1 18 ? 5.300 -4.313 4.707 1.00 0.00 18 HIS A N 18
ATOM 20487 C CA . HIS A 1 18 ? 4.661 -5.387 5.460 1.00 0.00 18 HIS A CA 18
ATOM 20488 C C . HIS A 1 18 ? 5.571 -6.609 5.542 1.00 0.00 18 HIS A C 18
ATOM 20489 O O . HIS A 1 18 ? 5.912 -7.209 4.523 1.00 0.00 18 HIS A O 18
ATOM 20504 N N . GLN A 1 19 ? 5.960 -6.970 6.761 1.00 0.00 19 GLN A N 18
ATOM 20505 C CA . GLN A 1 19 ? 6.831 -8.120 6.975 1.00 0.00 19 GLN A CA 18
ATOM 20506 C C . GLN A 1 19 ? 6.163 -9.405 6.498 1.00 0.00 19 GLN A C 18
ATOM 20507 O O . GLN A 1 19 ? 5.451 -10.065 7.256 1.00 0.00 19 GLN A O 18
ATOM 20521 N N . LEU A 1 20 ? 6.396 -9.755 5.238 1.00 0.00 20 LEU A N 18
ATOM 20522 C CA . LEU A 1 20 ? 5.817 -10.962 4.659 1.00 0.00 20 LEU A CA 18
ATOM 20523 C C . LEU A 1 20 ? 6.216 -12.196 5.460 1.00 0.00 20 LEU A C 18
ATOM 20524 O O . LEU A 1 20 ? 7.390 -12.561 5.511 1.00 0.00 20 LEU A O 18
ATOM 20540 N N . GLU A 1 21 ? 5.231 -12.836 6.084 1.00 0.00 21 GLU A N 18
ATOM 20541 C CA . GLU A 1 21 ? 5.482 -14.030 6.882 1.00 0.00 21 GLU A CA 18
ATOM 20542 C C . GLU A 1 21 ? 5.346 -15.290 6.032 1.00 0.00 21 GLU A C 18
ATOM 20543 O O . GLU A 1 21 ? 4.697 -15.297 4.985 1.00 0.00 21 GLU A O 18
ATOM 20555 N N . PRO A 1 22 ? 5.974 -16.383 6.491 1.00 0.00 22 PRO A N 18
ATOM 20556 C CA . PRO A 1 22 ? 5.940 -17.669 5.789 1.00 0.00 22 PRO A CA 18
ATOM 20557 C C . PRO A 1 22 ? 4.561 -18.320 5.839 1.00 0.00 22 PRO A C 18
ATOM 20558 O O . PRO A 1 22 ? 4.348 -19.389 5.269 1.00 0.00 22 PRO A O 18
ATOM 20569 N N . GLY A 1 23 ? 3.628 -17.667 6.525 1.00 0.00 23 GLY A N 18
ATOM 20570 C CA . GLY A 1 23 ? 2.282 -18.198 6.637 1.00 0.00 23 GLY A CA 18
ATOM 20571 C C . GLY A 1 23 ? 1.223 -17.169 6.293 1.00 0.00 23 GLY A C 18
ATOM 20572 O O . GLY A 1 23 ? 0.105 -17.225 6.805 1.00 0.00 23 GLY A O 18
ATOM 20576 N N . ASP A 1 24 ? 1.576 -16.226 5.426 1.00 0.00 24 ASP A N 18
ATOM 20577 C CA . ASP A 1 24 ? 0.647 -15.180 5.016 1.00 0.00 24 ASP A CA 18
ATOM 20578 C C . ASP A 1 24 ? 0.057 -15.485 3.642 1.00 0.00 24 ASP A C 18
ATOM 20579 O O . ASP A 1 24 ? 0.562 -16.339 2.913 1.00 0.00 24 ASP A O 18
ATOM 20588 N N . THR A 1 25 ? -1.016 -14.781 3.295 1.00 0.00 25 THR A N 18
ATOM 20589 C CA . THR A 1 25 ? -1.676 -14.978 2.011 1.00 0.00 25 THR A CA 18
ATOM 20590 C C . THR A 1 25 ? -2.056 -13.644 1.378 1.00 0.00 25 THR A C 18
ATOM 20591 O O . THR A 1 25 ? -2.378 -12.682 2.077 1.00 0.00 25 THR A O 18
ATOM 20602 N N . LEU A 1 26 ? -2.016 -13.592 0.051 1.00 0.00 26 LEU A N 18
ATOM 20603 C CA . LEU A 1 26 ? -2.356 -12.375 -0.678 1.00 0.00 26 LEU A CA 18
ATOM 20604 C C . LEU A 1 26 ? -3.699 -11.820 -0.214 1.00 0.00 26 LEU A C 18
ATOM 20605 O O . LEU A 1 26 ? -3.803 -10.654 0.164 1.00 0.00 26 LEU A O 18
ATOM 20621 N N . ALA A 1 27 ? -4.725 -12.665 -0.243 1.00 0.00 27 ALA A N 18
ATOM 20622 C CA . ALA A 1 27 ? -6.060 -12.261 0.178 1.00 0.00 27 ALA A CA 18
ATOM 20623 C C . ALA A 1 27 ? -6.029 -11.619 1.561 1.00 0.00 27 ALA A C 18
ATOM 20624 O O . ALA A 1 27 ? -6.630 -10.569 1.782 1.00 0.00 27 ALA A O 18
ATOM 20631 N N . GLY A 1 28 ? -5.323 -12.257 2.490 1.00 0.00 28 GLY A N 18
ATOM 20632 C CA . GLY A 1 28 ? -5.227 -11.733 3.839 1.00 0.00 28 GLY A CA 18
ATOM 20633 C C . GLY A 1 28 ? -4.871 -10.260 3.865 1.00 0.00 28 GLY A C 18
ATOM 20634 O O . GLY A 1 28 ? -5.600 -9.448 4.437 1.00 0.00 28 GLY A O 18
ATOM 20638 N N . LEU A 1 29 ? -3.747 -9.914 3.247 1.00 0.00 29 LEU A N 18
ATOM 20639 C CA . LEU A 1 29 ? -3.295 -8.528 3.203 1.00 0.00 29 LEU A CA 18
ATOM 20640 C C . LEU A 1 29 ? -4.353 -7.629 2.573 1.00 0.00 29 LEU A C 18
ATOM 20641 O O . LEU A 1 29 ? -4.748 -6.617 3.152 1.00 0.00 29 LEU A O 18
ATOM 20657 N N . ALA A 1 30 ? -4.811 -8.006 1.383 1.00 0.00 30 ALA A N 18
ATOM 20658 C CA . ALA A 1 30 ? -5.827 -7.237 0.676 1.00 0.00 30 ALA A CA 18
ATOM 20659 C C . ALA A 1 30 ? -6.875 -6.694 1.641 1.00 0.00 30 ALA A C 18
ATOM 20660 O O . ALA A 1 30 ? -7.045 -5.481 1.771 1.00 0.00 30 ALA A O 18
ATOM 20667 N N . LEU A 1 31 ? -7.576 -7.598 2.316 1.00 0.00 31 LEU A N 18
ATOM 20668 C CA . LEU A 1 31 ? -8.609 -7.210 3.270 1.00 0.00 31 LEU A CA 18
ATOM 20669 C C . LEU A 1 31 ? -7.995 -6.536 4.493 1.00 0.00 31 LEU A C 18
ATOM 20670 O O . LEU A 1 31 ? -8.443 -5.472 4.919 1.00 0.00 31 LEU A O 18
ATOM 20686 N N . LYS A 1 32 ? -6.966 -7.162 5.053 1.00 0.00 32 LYS A N 18
ATOM 20687 C CA . LYS A 1 32 ? -6.287 -6.623 6.225 1.00 0.00 32 LYS A CA 18
ATOM 20688 C C . LYS A 1 32 ? -6.208 -5.101 6.156 1.00 0.00 32 LYS A C 18
ATOM 20689 O O . LYS A 1 32 ? -6.270 -4.419 7.179 1.00 0.00 32 LYS A O 18
ATOM 20708 N N . TYR A 1 33 ? -6.073 -4.575 4.943 1.00 0.00 33 TYR A N 18
ATOM 20709 C CA . TYR A 1 33 ? -5.986 -3.133 4.741 1.00 0.00 33 TYR A CA 18
ATOM 20710 C C . TYR A 1 33 ? -7.275 -2.589 4.134 1.00 0.00 33 TYR A C 18
ATOM 20711 O O . TYR A 1 33 ? -7.721 -1.494 4.475 1.00 0.00 33 TYR A O 18
ATOM 20729 N N . GLY A 1 34 ? -7.870 -3.364 3.232 1.00 0.00 34 GLY A N 18
ATOM 20730 C CA . GLY A 1 34 ? -9.102 -2.944 2.591 1.00 0.00 34 GLY A CA 18
ATOM 20731 C C . GLY A 1 34 ? -9.029 -3.031 1.080 1.00 0.00 34 GLY A C 18
ATOM 20732 O O . GLY A 1 34 ? -10.048 -2.945 0.395 1.00 0.00 34 GLY A O 18
ATOM 20736 N N . VAL A 1 35 ? -7.819 -3.200 0.556 1.00 0.00 35 VAL A N 18
ATOM 20737 C CA . VAL A 1 35 ? -7.615 -3.298 -0.884 1.00 0.00 35 VAL A CA 18
ATOM 20738 C C . VAL A 1 35 ? -7.730 -4.742 -1.359 1.00 0.00 35 VAL A C 18
ATOM 20739 O O . VAL A 1 35 ? -7.935 -5.656 -0.559 1.00 0.00 35 VAL A O 18
ATOM 20752 N N . THR A 1 36 ? -7.596 -4.942 -2.666 1.00 0.00 36 THR A N 18
ATOM 20753 C CA . THR A 1 36 ? -7.685 -6.275 -3.248 1.00 0.00 36 THR A CA 18
ATOM 20754 C C . THR A 1 36 ? -6.303 -6.819 -3.591 1.00 0.00 36 THR A C 18
ATOM 20755 O O . THR A 1 36 ? -5.357 -6.057 -3.786 1.00 0.00 36 THR A O 18
ATOM 20766 N N . MET A 1 37 ? -6.193 -8.142 -3.664 1.00 0.00 37 MET A N 18
ATOM 20767 C CA . MET A 1 37 ? -4.925 -8.787 -3.986 1.00 0.00 37 MET A CA 18
ATOM 20768 C C . MET A 1 37 ? -4.372 -8.268 -5.309 1.00 0.00 37 MET A C 18
ATOM 20769 O O . MET A 1 37 ? -3.270 -7.723 -5.360 1.00 0.00 37 MET A O 18
ATOM 20783 N N . GLU A 1 38 ? -5.145 -8.442 -6.377 1.00 0.00 38 GLU A N 18
ATOM 20784 C CA . GLU A 1 38 ? -4.730 -7.993 -7.701 1.00 0.00 38 GLU A CA 18
ATOM 20785 C C . GLU A 1 38 ? -4.006 -6.652 -7.618 1.00 0.00 38 GLU A C 18
ATOM 20786 O O . GLU A 1 38 ? -2.851 -6.532 -8.024 1.00 0.00 38 GLU A O 18
ATOM 20798 N N . GLN A 1 39 ? -4.696 -5.646 -7.089 1.00 0.00 39 GLN A N 18
ATOM 20799 C CA . GLN A 1 39 ? -4.120 -4.313 -6.953 1.00 0.00 39 GLN A CA 18
ATOM 20800 C C . GLN A 1 39 ? -2.680 -4.390 -6.457 1.00 0.00 39 GLN A C 18
ATOM 20801 O O . GLN A 1 39 ? -1.747 -4.017 -7.168 1.00 0.00 39 GLN A O 18
ATOM 20815 N N . ILE A 1 40 ? -2.507 -4.877 -5.232 1.00 0.00 40 ILE A N 18
ATOM 20816 C CA . ILE A 1 40 ? -1.180 -5.003 -4.641 1.00 0.00 40 ILE A CA 18
ATOM 20817 C C . ILE A 1 40 ? -0.183 -5.571 -5.646 1.00 0.00 40 ILE A C 18
ATOM 20818 O O . ILE A 1 40 ? 0.875 -4.988 -5.885 1.00 0.00 40 ILE A O 18
ATOM 20834 N N . LYS A 1 41 ? -0.528 -6.712 -6.233 1.00 0.00 41 LYS A N 18
ATOM 20835 C CA . LYS A 1 41 ? 0.334 -7.359 -7.215 1.00 0.00 41 LYS A CA 18
ATOM 20836 C C . LYS A 1 41 ? 0.633 -6.420 -8.379 1.00 0.00 41 LYS A C 18
ATOM 20837 O O . LYS A 1 41 ? 1.762 -5.955 -8.539 1.00 0.00 41 LYS A O 18
ATOM 20856 N N . ARG A 1 42 ? -0.385 -6.145 -9.188 1.00 0.00 42 ARG A N 18
ATOM 20857 C CA . ARG A 1 42 ? -0.230 -5.261 -10.337 1.00 0.00 42 ARG A CA 18
ATOM 20858 C C . ARG A 1 42 ? 0.601 -4.035 -9.972 1.00 0.00 42 ARG A C 18
ATOM 20859 O O . ARG A 1 42 ? 1.402 -3.554 -10.773 1.00 0.00 42 ARG A O 18
ATOM 20880 N N . ALA A 1 43 ? 0.404 -3.533 -8.757 1.00 0.00 43 ALA A N 18
ATOM 20881 C CA . ALA A 1 43 ? 1.135 -2.364 -8.285 1.00 0.00 43 ALA A CA 18
ATOM 20882 C C . ALA A 1 43 ? 2.630 -2.652 -8.193 1.00 0.00 43 ALA A C 18
ATOM 20883 O O . ALA A 1 43 ? 3.457 -1.787 -8.480 1.00 0.00 43 ALA A O 18
ATOM 20890 N N . ASN A 1 44 ? 2.969 -3.873 -7.792 1.00 0.00 44 ASN A N 18
ATOM 20891 C CA . ASN A 1 44 ? 4.365 -4.274 -7.662 1.00 0.00 44 ASN A CA 18
ATOM 20892 C C . ASN A 1 44 ? 4.695 -5.416 -8.619 1.00 0.00 44 ASN A C 18
ATOM 20893 O O . ASN A 1 44 ? 5.653 -6.159 -8.408 1.00 0.00 44 ASN A O 18
ATOM 20904 N N . ARG A 1 45 ? 3.894 -5.548 -9.671 1.00 0.00 45 ARG A N 18
ATOM 20905 C CA . ARG A 1 45 ? 4.100 -6.599 -10.660 1.00 0.00 45 ARG A CA 18
ATOM 20906 C C . ARG A 1 45 ? 4.671 -7.855 -10.009 1.00 0.00 45 ARG A C 18
ATOM 20907 O O . ARG A 1 45 ? 5.617 -8.456 -10.519 1.00 0.00 45 ARG A O 18
ATOM 20928 N N . LEU A 1 46 ? 4.091 -8.245 -8.879 1.00 0.00 46 LEU A N 18
ATOM 20929 C CA . LEU A 1 46 ? 4.543 -9.429 -8.157 1.00 0.00 46 LEU A CA 18
ATOM 20930 C C . LEU A 1 46 ? 4.190 -10.701 -8.922 1.00 0.00 46 LEU A C 18
ATOM 20931 O O . LEU A 1 46 ? 4.709 -11.778 -8.628 1.00 0.00 46 LEU A O 18
ATOM 20947 N N . TYR A 1 47 ? 3.306 -10.568 -9.904 1.00 0.00 47 TYR A N 18
ATOM 20948 C CA . TYR A 1 47 ? 2.884 -11.706 -10.711 1.00 0.00 47 TYR A CA 18
ATOM 20949 C C . TYR A 1 47 ? 4.089 -12.441 -11.291 1.00 0.00 47 TYR A C 18
ATOM 20950 O O . TYR A 1 47 ? 4.735 -11.961 -12.223 1.00 0.00 47 TYR A O 18
ATOM 20968 N N . THR A 1 48 ? 4.387 -13.610 -10.731 1.00 0.00 48 THR A N 18
ATOM 20969 C CA . THR A 1 48 ? 5.514 -14.411 -11.190 1.00 0.00 48 THR A CA 18
ATOM 20970 C C . THR A 1 48 ? 5.122 -15.877 -11.340 1.00 0.00 48 THR A C 18
ATOM 20971 O O . THR A 1 48 ? 4.130 -16.325 -10.766 1.00 0.00 48 THR A O 18
ATOM 20982 N N . ASN A 1 49 ? 5.907 -16.619 -12.114 1.00 0.00 49 ASN A N 18
ATOM 20983 C CA . ASN A 1 49 ? 5.640 -18.035 -12.339 1.00 0.00 49 ASN A CA 18
ATOM 20984 C C . ASN A 1 49 ? 5.474 -18.774 -11.015 1.00 0.00 49 ASN A C 18
ATOM 20985 O O . ASN A 1 49 ? 4.623 -19.655 -10.887 1.00 0.00 49 ASN A O 18
ATOM 20996 N N . ASP A 1 50 ? 6.291 -18.409 -10.033 1.00 0.00 50 ASP A N 18
ATOM 20997 C CA . ASP A 1 50 ? 6.233 -19.036 -8.718 1.00 0.00 50 ASP A CA 18
ATOM 20998 C C . ASP A 1 50 ? 5.549 -18.119 -7.708 1.00 0.00 50 ASP A C 18
ATOM 20999 O O . ASP A 1 50 ? 5.514 -16.901 -7.885 1.00 0.00 50 ASP A O 18
ATOM 21008 N N . SER A 1 51 ? 5.005 -18.712 -6.651 1.00 0.00 51 SER A N 18
ATOM 21009 C CA . SER A 1 51 ? 4.317 -17.949 -5.616 1.00 0.00 51 SER A CA 18
ATOM 21010 C C . SER A 1 51 ? 5.063 -16.654 -5.309 1.00 0.00 51 SER A C 18
ATOM 21011 O O . SER A 1 51 ? 6.241 -16.512 -5.637 1.00 0.00 51 SER A O 18
ATOM 21019 N N . ILE A 1 52 ? 4.368 -15.714 -4.679 1.00 0.00 52 ILE A N 18
ATOM 21020 C CA . ILE A 1 52 ? 4.964 -14.431 -4.327 1.00 0.00 52 ILE A CA 18
ATOM 21021 C C . ILE A 1 52 ? 5.965 -14.584 -3.187 1.00 0.00 52 ILE A C 18
ATOM 21022 O O . ILE A 1 52 ? 6.857 -13.754 -3.014 1.00 0.00 52 ILE A O 18
ATOM 21038 N N . PHE A 1 53 ? 5.811 -15.652 -2.411 1.00 0.00 53 PHE A N 18
ATOM 21039 C CA . PHE A 1 53 ? 6.702 -15.916 -1.287 1.00 0.00 53 PHE A CA 18
ATOM 21040 C C . PHE A 1 53 ? 8.161 -15.738 -1.697 1.00 0.00 53 PHE A C 18
ATOM 21041 O O . PHE A 1 53 ? 9.034 -15.531 -0.852 1.00 0.00 53 PHE A O 18
ATOM 21058 N N . LEU A 1 54 ? 8.419 -15.820 -2.997 1.00 0.00 54 LEU A N 18
ATOM 21059 C CA . LEU A 1 54 ? 9.772 -15.668 -3.520 1.00 0.00 54 LEU A CA 18
ATOM 21060 C C . LEU A 1 54 ? 10.455 -14.444 -2.918 1.00 0.00 54 LEU A C 18
ATOM 21061 O O . LEU A 1 54 ? 11.664 -14.446 -2.686 1.00 0.00 54 LEU A O 18
ATOM 21077 N N . LYS A 1 55 ? 9.672 -13.401 -2.665 1.00 0.00 55 LYS A N 18
ATOM 21078 C CA . LYS A 1 55 ? 10.199 -12.171 -2.086 1.00 0.00 55 LYS A CA 18
ATOM 21079 C C . LYS A 1 55 ? 10.291 -12.280 -0.568 1.00 0.00 55 LYS A C 18
ATOM 21080 O O . LYS A 1 55 ? 9.809 -13.245 0.026 1.00 0.00 55 LYS A O 18
ATOM 21099 N N . LYS A 1 56 ? 10.911 -11.284 0.056 1.00 0.00 56 LYS A N 18
ATOM 21100 C CA . LYS A 1 56 ? 11.063 -11.266 1.506 1.00 0.00 56 LYS A CA 18
ATOM 21101 C C . LYS A 1 56 ? 10.031 -10.347 2.150 1.00 0.00 56 LYS A C 18
ATOM 21102 O O . LYS A 1 56 ? 9.294 -10.755 3.049 1.00 0.00 56 LYS A O 18
ATOM 21121 N N . THR A 1 57 ? 9.981 -9.102 1.685 1.00 0.00 57 THR A N 18
ATOM 21122 C CA . THR A 1 57 ? 9.038 -8.125 2.216 1.00 0.00 57 THR A CA 18
ATOM 21123 C C . THR A 1 57 ? 8.241 -7.466 1.096 1.00 0.00 57 THR A C 18
ATOM 21124 O O . THR A 1 57 ? 8.786 -7.138 0.042 1.00 0.00 57 THR A O 18
ATOM 21135 N N . LEU A 1 58 ? 6.948 -7.275 1.331 1.00 0.00 58 LEU A N 18
ATOM 21136 C CA . LEU A 1 58 ? 6.074 -6.654 0.341 1.00 0.00 58 LEU A CA 18
ATOM 21137 C C . LEU A 1 58 ? 5.535 -5.321 0.851 1.00 0.00 58 LEU A C 18
ATOM 21138 O O . LEU A 1 58 ? 5.603 -5.028 2.045 1.00 0.00 58 LEU A O 18
ATOM 21154 N N . TYR A 1 59 ? 5.000 -4.517 -0.061 1.00 0.00 59 TYR A N 18
ATOM 21155 C CA . TYR A 1 59 ? 4.450 -3.215 0.295 1.00 0.00 59 TYR A CA 18
ATOM 21156 C C . TYR A 1 59 ? 2.949 -3.165 0.025 1.00 0.00 59 TYR A C 18
ATOM 21157 O O . TYR A 1 59 ? 2.451 -3.817 -0.893 1.00 0.00 59 TYR A O 18
ATOM 21175 N N . ILE A 1 60 ? 2.235 -2.387 0.831 1.00 0.00 60 ILE A N 18
ATOM 21176 C CA . ILE A 1 60 ? 0.792 -2.249 0.679 1.00 0.00 60 ILE A CA 18
ATOM 21177 C C . ILE A 1 60 ? 0.421 -0.851 0.196 1.00 0.00 60 ILE A C 18
ATOM 21178 O O . ILE A 1 60 ? 0.760 0.157 0.816 1.00 0.00 60 ILE A O 18
ATOM 21194 N N . PRO A 1 61 ? -0.295 -0.787 -0.937 1.00 0.00 61 PRO A N 18
ATOM 21195 C CA . PRO A 1 61 ? -0.730 0.482 -1.527 1.00 0.00 61 PRO A CA 18
ATOM 21196 C C . PRO A 1 61 ? -1.806 1.170 -0.693 1.00 0.00 61 PRO A C 18
ATOM 21197 O O . PRO A 1 61 ? -2.820 0.563 -0.349 1.00 0.00 61 PRO A O 18
ATOM 21208 N N . ILE A 1 62 ? -1.577 2.439 -0.372 1.00 0.00 62 ILE A N 18
ATOM 21209 C CA . ILE A 1 62 ? -2.528 3.209 0.420 1.00 0.00 62 ILE A CA 18
ATOM 21210 C C . ILE A 1 62 ? -3.389 4.101 -0.469 1.00 0.00 62 ILE A C 18
ATOM 21211 O O . ILE A 1 62 ? -2.882 4.782 -1.360 1.00 0.00 62 ILE A O 18
ATOM 21227 N N . LEU A 1 63 ? -4.694 4.092 -0.218 1.00 0.00 63 LEU A N 18
ATOM 21228 C CA . LEU A 1 63 ? -5.627 4.901 -0.995 1.00 0.00 63 LEU A CA 18
ATOM 21229 C C . LEU A 1 63 ? -6.088 6.117 -0.196 1.00 0.00 63 LEU A C 18
ATOM 21230 O O . LEU A 1 63 ? -6.893 5.998 0.728 1.00 0.00 63 LEU A O 18
ATOM 21246 N N . THR A 1 64 ? -5.575 7.287 -0.561 1.00 0.00 64 THR A N 18
ATOM 21247 C CA . THR A 1 64 ? -5.934 8.525 0.119 1.00 0.00 64 THR A CA 18
ATOM 21248 C C . THR A 1 64 ? -6.640 9.488 -0.828 1.00 0.00 64 THR A C 18
ATOM 21249 O O . THR A 1 64 ? -6.370 9.501 -2.028 1.00 0.00 64 THR A O 18
ATOM 21260 N N . GLU A 1 65 ? -7.544 10.294 -0.280 1.00 0.00 65 GLU A N 18
ATOM 21261 C CA . GLU A 1 65 ? -8.288 11.261 -1.078 1.00 0.00 65 GLU A CA 18
ATOM 21262 C C . GLU A 1 65 ? -7.615 12.631 -1.041 1.00 0.00 65 GLU A C 18
ATOM 21263 O O . GLU A 1 65 ? -7.169 13.103 0.005 1.00 0.00 65 GLU A O 18
ATOM 21275 N N . PRO A 1 66 ? -7.538 13.283 -2.210 1.00 0.00 66 PRO A N 18
ATOM 21276 C CA . PRO A 1 66 ? -6.921 14.607 -2.338 1.00 0.00 66 PRO A CA 18
ATOM 21277 C C . PRO A 1 66 ? -7.749 15.700 -1.670 1.00 0.00 66 PRO A C 18
ATOM 21278 O O . PRO A 1 66 ? -8.578 16.344 -2.313 1.00 0.00 66 PRO A O 18
ATOM 21289 N N . ARG A 1 67 ? -7.518 15.904 -0.378 1.00 0.00 67 ARG A N 18
ATOM 21290 C CA . ARG A 1 67 ? -8.243 16.918 0.377 1.00 0.00 67 ARG A CA 18
ATOM 21291 C C . ARG A 1 67 ? -8.052 18.299 -0.245 1.00 0.00 67 ARG A C 18
ATOM 21292 O O . ARG A 1 67 ? -6.928 18.787 -0.364 1.00 0.00 67 ARG A O 18
ATOM 21313 N N . ASP A 1 68 ? -9.157 18.922 -0.640 1.00 0.00 68 ASP A N 18
ATOM 21314 C CA . ASP A 1 68 ? -9.112 20.246 -1.249 1.00 0.00 68 ASP A CA 18
ATOM 21315 C C . ASP A 1 68 ? -8.498 21.263 -0.293 1.00 0.00 68 ASP A C 18
ATOM 21316 O O . ASP A 1 68 ? -8.691 21.186 0.921 1.00 0.00 68 ASP A O 18
ATOM 21325 N N . LEU A 1 69 ? -7.758 22.217 -0.847 1.00 0.00 69 LEU A N 18
ATOM 21326 C CA . LEU A 1 69 ? -7.114 23.250 -0.044 1.00 0.00 69 LEU A CA 18
ATOM 21327 C C . LEU A 1 69 ? -7.946 24.529 -0.033 1.00 0.00 69 LEU A C 18
ATOM 21328 O O . LEU A 1 69 ? -7.788 25.393 -0.895 1.00 0.00 69 LEU A O 18
ATOM 21344 N N . PHE A 1 70 ? -8.832 24.643 0.951 1.00 0.00 70 PHE A N 18
ATOM 21345 C CA . PHE A 1 70 ? -9.689 25.816 1.076 1.00 0.00 70 PHE A CA 18
ATOM 21346 C C . PHE A 1 70 ? -10.472 26.057 -0.211 1.00 0.00 70 PHE A C 18
ATOM 21347 O O . PHE A 1 70 ? -10.601 27.192 -0.669 1.00 0.00 70 PHE A O 18
ATOM 21364 N N . ASN A 1 71 ? -10.992 24.980 -0.791 1.00 0.00 71 ASN A N 18
ATOM 21365 C CA . ASN A 1 71 ? -11.762 25.073 -2.026 1.00 0.00 71 ASN A CA 18
ATOM 21366 C C . ASN A 1 71 ? -13.056 24.272 -1.923 1.00 0.00 71 ASN A C 18
ATOM 21367 O O . ASN A 1 71 ? -13.052 23.120 -1.488 1.00 0.00 71 ASN A O 18
ATOM 21378 N N . SER A 1 72 ? -14.161 24.889 -2.327 1.00 0.00 72 SER A N 18
ATOM 21379 C CA . SER A 1 72 ? -15.464 24.235 -2.277 1.00 0.00 72 SER A CA 18
ATOM 21380 C C . SER A 1 72 ? -15.636 23.277 -3.452 1.00 0.00 72 SER A C 18
ATOM 21381 O O . SER A 1 72 ? -16.115 22.156 -3.289 1.00 0.00 72 SER A O 18
ATOM 21389 N N . GLY A 1 73 ? -15.240 23.728 -4.639 1.00 0.00 73 GLY A N 18
ATOM 21390 C CA . GLY A 1 73 ? -15.359 22.900 -5.824 1.00 0.00 73 GLY A CA 18
ATOM 21391 C C . GLY A 1 73 ? -15.174 23.691 -7.104 1.00 0.00 73 GLY A C 18
ATOM 21392 O O . GLY A 1 73 ? -14.053 23.977 -7.527 1.00 0.00 73 GLY A O 18
ATOM 21396 N N . PRO A 1 74 ? -16.294 24.057 -7.746 1.00 0.00 74 PRO A N 18
ATOM 21397 C CA . PRO A 1 74 ? -16.276 24.823 -8.995 1.00 0.00 74 PRO A CA 18
ATOM 21398 C C . PRO A 1 74 ? -15.809 26.260 -8.788 1.00 0.00 74 PRO A C 18
ATOM 21399 O O . PRO A 1 74 ? -16.622 27.179 -8.690 1.00 0.00 74 PRO A O 18
ATOM 21410 N N . SER A 1 75 ? -14.495 26.446 -8.722 1.00 0.00 75 SER A N 18
ATOM 21411 C CA . SER A 1 75 ? -13.920 27.771 -8.522 1.00 0.00 75 SER A CA 18
ATOM 21412 C C . SER A 1 75 ? -14.795 28.610 -7.596 1.00 0.00 75 SER A C 18
ATOM 21413 O O . SER A 1 75 ? -14.965 29.811 -7.803 1.00 0.00 75 SER A O 18
ATOM 21421 N N . SER A 1 76 ? -15.348 27.966 -6.572 1.00 0.00 76 SER A N 18
ATOM 21422 C CA . SER A 1 76 ? -16.210 28.651 -5.615 1.00 0.00 76 SER A CA 18
ATOM 21423 C C . SER A 1 76 ? -15.434 29.020 -4.354 1.00 0.00 76 SER A C 18
ATOM 21424 O O . SER A 1 76 ? -15.419 28.269 -3.379 1.00 0.00 76 SER A O 18
ATOM 21432 N N . GLY A 1 77 ? -14.791 30.183 -4.381 1.00 0.00 77 GLY A N 18
ATOM 21433 C CA . GLY A 1 77 ? -14.022 30.633 -3.236 1.00 0.00 77 GLY A CA 18
ATOM 21434 C C . GLY A 1 77 ? -12.580 30.936 -3.588 1.00 0.00 77 GLY A C 18
ATOM 21435 O O . GLY A 1 77 ? -12.280 31.336 -4.713 1.00 0.00 77 GLY A O 18
ATOM 21439 N N . GLY A 1 1 ? -0.918 38.129 -1.770 1.00 0.00 1 GLY A N 19
ATOM 21440 C CA . GLY A 1 1 ? -0.447 37.833 -3.110 1.00 0.00 1 GLY A CA 19
ATOM 21441 C C . GLY A 1 1 ? -0.187 36.354 -3.320 1.00 0.00 1 GLY A C 19
ATOM 21442 O O . GLY A 1 1 ? 0.299 35.669 -2.420 1.00 0.00 1 GLY A O 19
ATOM 21446 N N . SER A 1 2 ? -0.511 35.861 -4.511 1.00 0.00 2 SER A N 19
ATOM 21447 C CA . SER A 1 2 ? -0.315 34.453 -4.834 1.00 0.00 2 SER A CA 19
ATOM 21448 C C . SER A 1 2 ? 1.027 34.237 -5.527 1.00 0.00 2 SER A C 19
ATOM 21449 O O . SER A 1 2 ? 1.192 34.568 -6.701 1.00 0.00 2 SER A O 19
ATOM 21457 N N . SER A 1 3 ? 1.983 33.678 -4.792 1.00 0.00 3 SER A N 19
ATOM 21458 C CA . SER A 1 3 ? 3.312 33.421 -5.333 1.00 0.00 3 SER A CA 19
ATOM 21459 C C . SER A 1 3 ? 3.669 31.942 -5.218 1.00 0.00 3 SER A C 19
ATOM 21460 O O . SER A 1 3 ? 3.049 31.200 -4.457 1.00 0.00 3 SER A O 19
ATOM 21468 N N . GLY A 1 4 ? 4.674 31.520 -5.980 1.00 0.00 4 GLY A N 19
ATOM 21469 C CA . GLY A 1 4 ? 5.096 30.132 -5.950 1.00 0.00 4 GLY A CA 19
ATOM 21470 C C . GLY A 1 4 ? 5.412 29.653 -4.547 1.00 0.00 4 GLY A C 19
ATOM 21471 O O . GLY A 1 4 ? 6.526 29.837 -4.056 1.00 0.00 4 GLY A O 19
ATOM 21475 N N . SER A 1 5 ? 4.429 29.037 -3.898 1.00 0.00 5 SER A N 19
ATOM 21476 C CA . SER A 1 5 ? 4.605 28.535 -2.541 1.00 0.00 5 SER A CA 19
ATOM 21477 C C . SER A 1 5 ? 3.606 27.422 -2.239 1.00 0.00 5 SER A C 19
ATOM 21478 O O . SER A 1 5 ? 2.453 27.475 -2.668 1.00 0.00 5 SER A O 19
ATOM 21486 N N . SER A 1 6 ? 4.057 26.415 -1.498 1.00 0.00 6 SER A N 19
ATOM 21487 C CA . SER A 1 6 ? 3.204 25.287 -1.141 1.00 0.00 6 SER A CA 19
ATOM 21488 C C . SER A 1 6 ? 3.816 24.484 0.003 1.00 0.00 6 SER A C 19
ATOM 21489 O O . SER A 1 6 ? 4.867 23.864 -0.151 1.00 0.00 6 SER A O 19
ATOM 21497 N N . GLY A 1 7 ? 3.149 24.501 1.153 1.00 0.00 7 GLY A N 19
ATOM 21498 C CA . GLY A 1 7 ? 3.641 23.772 2.307 1.00 0.00 7 GLY A CA 19
ATOM 21499 C C . GLY A 1 7 ? 3.655 22.273 2.083 1.00 0.00 7 GLY A C 19
ATOM 21500 O O . GLY A 1 7 ? 3.537 21.807 0.949 1.00 0.00 7 GLY A O 19
ATOM 21504 N N . CYS A 1 8 ? 3.801 21.516 3.165 1.00 0.00 8 CYS A N 19
ATOM 21505 C CA . CYS A 1 8 ? 3.832 20.060 3.081 1.00 0.00 8 CYS A CA 19
ATOM 21506 C C . CYS A 1 8 ? 2.489 19.514 2.608 1.00 0.00 8 CYS A C 19
ATOM 21507 O O . CYS A 1 8 ? 1.520 19.479 3.367 1.00 0.00 8 CYS A O 19
ATOM 21515 N N . SER A 1 9 ? 2.438 19.090 1.350 1.00 0.00 9 SER A N 19
ATOM 21516 C CA . SER A 1 9 ? 1.212 18.550 0.774 1.00 0.00 9 SER A CA 19
ATOM 21517 C C . SER A 1 9 ? 1.180 17.030 0.892 1.00 0.00 9 SER A C 19
ATOM 21518 O O . SER A 1 9 ? 2.201 16.351 0.779 1.00 0.00 9 SER A O 19
ATOM 21526 N N . PRO A 1 10 ? -0.021 16.480 1.124 1.00 0.00 10 PRO A N 19
ATOM 21527 C CA . PRO A 1 10 ? -0.217 15.034 1.262 1.00 0.00 10 PRO A CA 19
ATOM 21528 C C . PRO A 1 10 ? -0.026 14.295 -0.057 1.00 0.00 10 PRO A C 19
ATOM 21529 O O . PRO A 1 10 ? -0.235 14.857 -1.132 1.00 0.00 10 PRO A O 19
ATOM 21540 N N . VAL A 1 11 ? 0.374 13.030 0.031 1.00 0.00 11 VAL A N 19
ATOM 21541 C CA . VAL A 1 11 ? 0.592 12.212 -1.156 1.00 0.00 11 VAL A CA 19
ATOM 21542 C C . VAL A 1 11 ? -0.629 11.352 -1.464 1.00 0.00 11 VAL A C 19
ATOM 21543 O O . VAL A 1 11 ? -1.244 10.785 -0.561 1.00 0.00 11 VAL A O 19
ATOM 21556 N N . ARG A 1 12 ? -0.974 11.261 -2.744 1.00 0.00 12 ARG A N 19
ATOM 21557 C CA . ARG A 1 12 ? -2.122 10.470 -3.171 1.00 0.00 12 ARG A CA 19
ATOM 21558 C C . ARG A 1 12 ? -1.773 8.986 -3.218 1.00 0.00 12 ARG A C 19
ATOM 21559 O O . ARG A 1 12 ? -2.608 8.133 -2.920 1.00 0.00 12 ARG A O 19
ATOM 21580 N N . GLU A 1 13 ? -0.533 8.686 -3.593 1.00 0.00 13 GLU A N 19
ATOM 21581 C CA . GLU A 1 13 ? -0.075 7.304 -3.680 1.00 0.00 13 GLU A CA 19
ATOM 21582 C C . GLU A 1 13 ? 1.071 7.049 -2.705 1.00 0.00 13 GLU A C 19
ATOM 21583 O O . GLU A 1 13 ? 2.015 7.834 -2.621 1.00 0.00 13 GLU A O 19
ATOM 21595 N N . ARG A 1 14 ? 0.980 5.946 -1.970 1.00 0.00 14 ARG A N 19
ATOM 21596 C CA . ARG A 1 14 ? 2.007 5.587 -0.999 1.00 0.00 14 ARG A CA 19
ATOM 21597 C C . ARG A 1 14 ? 2.071 4.075 -0.809 1.00 0.00 14 ARG A C 19
ATOM 21598 O O . ARG A 1 14 ? 1.161 3.349 -1.211 1.00 0.00 14 ARG A O 19
ATOM 21619 N N . ARG A 1 15 ? 3.153 3.606 -0.195 1.00 0.00 15 ARG A N 19
ATOM 21620 C CA . ARG A 1 15 ? 3.336 2.180 0.047 1.00 0.00 15 ARG A CA 19
ATOM 21621 C C . ARG A 1 15 ? 3.835 1.929 1.467 1.00 0.00 15 ARG A C 19
ATOM 21622 O O . ARG A 1 15 ? 4.739 2.613 1.949 1.00 0.00 15 ARG A O 19
ATOM 21643 N N . LEU A 1 16 ? 3.239 0.945 2.133 1.00 0.00 16 LEU A N 19
ATOM 21644 C CA . LEU A 1 16 ? 3.622 0.604 3.498 1.00 0.00 16 LEU A CA 19
ATOM 21645 C C . LEU A 1 16 ? 4.324 -0.749 3.545 1.00 0.00 16 LEU A C 19
ATOM 21646 O O . LEU A 1 16 ? 3.869 -1.716 2.935 1.00 0.00 16 LEU A O 19
ATOM 21662 N N . GLU A 1 17 ? 5.433 -0.810 4.275 1.00 0.00 17 GLU A N 19
ATOM 21663 C CA . GLU A 1 17 ? 6.197 -2.046 4.401 1.00 0.00 17 GLU A CA 19
ATOM 21664 C C . GLU A 1 17 ? 5.480 -3.037 5.313 1.00 0.00 17 GLU A C 19
ATOM 21665 O O . GLU A 1 17 ? 5.051 -2.688 6.414 1.00 0.00 17 GLU A O 19
ATOM 21677 N N . HIS A 1 18 ? 5.352 -4.276 4.847 1.00 0.00 18 HIS A N 19
ATOM 21678 C CA . HIS A 1 18 ? 4.687 -5.319 5.620 1.00 0.00 18 HIS A CA 19
ATOM 21679 C C . HIS A 1 18 ? 5.548 -6.576 5.689 1.00 0.00 18 HIS A C 19
ATOM 21680 O O . HIS A 1 18 ? 5.788 -7.231 4.675 1.00 0.00 18 HIS A O 19
ATOM 21695 N N . GLN A 1 19 ? 6.009 -6.906 6.891 1.00 0.00 19 GLN A N 19
ATOM 21696 C CA . GLN A 1 19 ? 6.845 -8.085 7.091 1.00 0.00 19 GLN A CA 19
ATOM 21697 C C . GLN A 1 19 ? 6.141 -9.342 6.591 1.00 0.00 19 GLN A C 19
ATOM 21698 O O . GLN A 1 19 ? 5.436 -10.013 7.346 1.00 0.00 19 GLN A O 19
ATOM 21712 N N . LEU A 1 20 ? 6.336 -9.656 5.315 1.00 0.00 20 LEU A N 19
ATOM 21713 C CA . LEU A 1 20 ? 5.720 -10.833 4.714 1.00 0.00 20 LEU A CA 19
ATOM 21714 C C . LEU A 1 20 ? 6.164 -12.105 5.428 1.00 0.00 20 LEU A C 19
ATOM 21715 O O . LEU A 1 20 ? 7.348 -12.438 5.444 1.00 0.00 20 LEU A O 19
ATOM 21731 N N . GLU A 1 21 ? 5.204 -12.813 6.016 1.00 0.00 21 GLU A N 19
ATOM 21732 C CA . GLU A 1 21 ? 5.498 -14.050 6.731 1.00 0.00 21 GLU A CA 19
ATOM 21733 C C . GLU A 1 21 ? 5.355 -15.258 5.809 1.00 0.00 21 GLU A C 19
ATOM 21734 O O . GLU A 1 21 ? 4.605 -15.241 4.833 1.00 0.00 21 GLU A O 19
ATOM 21746 N N . PRO A 1 22 ? 6.093 -16.333 6.125 1.00 0.00 22 PRO A N 19
ATOM 21747 C CA . PRO A 1 22 ? 6.067 -17.570 5.339 1.00 0.00 22 PRO A CA 19
ATOM 21748 C C . PRO A 1 22 ? 4.744 -18.316 5.476 1.00 0.00 22 PRO A C 19
ATOM 21749 O O . PRO A 1 22 ? 4.566 -19.393 4.909 1.00 0.00 22 PRO A O 19
ATOM 21760 N N . GLY A 1 23 ? 3.817 -17.735 6.232 1.00 0.00 23 GLY A N 19
ATOM 21761 C CA . GLY A 1 23 ? 2.522 -18.359 6.429 1.00 0.00 23 GLY A CA 19
ATOM 21762 C C . GLY A 1 23 ? 1.373 -17.406 6.167 1.00 0.00 23 GLY A C 19
ATOM 21763 O O . GLY A 1 23 ? 0.266 -17.604 6.668 1.00 0.00 23 GLY A O 19
ATOM 21767 N N . ASP A 1 24 ? 1.635 -16.367 5.382 1.00 0.00 24 ASP A N 19
ATOM 21768 C CA . ASP A 1 24 ? 0.615 -15.378 5.055 1.00 0.00 24 ASP A CA 19
ATOM 21769 C C . ASP A 1 24 ? 0.051 -15.620 3.658 1.00 0.00 24 ASP A C 19
ATOM 21770 O O . ASP A 1 24 ? 0.563 -16.450 2.905 1.00 0.00 24 ASP A O 19
ATOM 21779 N N . THR A 1 25 ? -1.008 -14.892 3.318 1.00 0.00 25 THR A N 19
ATOM 21780 C CA . THR A 1 25 ? -1.643 -15.029 2.013 1.00 0.00 25 THR A CA 19
ATOM 21781 C C . THR A 1 25 ? -2.044 -13.670 1.452 1.00 0.00 25 THR A C 19
ATOM 21782 O O . THR A 1 25 ? -2.223 -12.707 2.198 1.00 0.00 25 THR A O 19
ATOM 21793 N N . LEU A 1 26 ? -2.185 -13.598 0.133 1.00 0.00 26 LEU A N 19
ATOM 21794 C CA . LEU A 1 26 ? -2.566 -12.356 -0.530 1.00 0.00 26 LEU A CA 19
ATOM 21795 C C . LEU A 1 26 ? -3.941 -11.889 -0.062 1.00 0.00 26 LEU A C 19
ATOM 21796 O O . LEU A 1 26 ? -4.136 -10.715 0.250 1.00 0.00 26 LEU A O 19
ATOM 21812 N N . ALA A 1 27 ? -4.890 -12.818 -0.013 1.00 0.00 27 ALA A N 19
ATOM 21813 C CA . ALA A 1 27 ? -6.246 -12.502 0.422 1.00 0.00 27 ALA A CA 19
ATOM 21814 C C . ALA A 1 27 ? -6.243 -11.861 1.805 1.00 0.00 27 ALA A C 19
ATOM 21815 O O . ALA A 1 27 ? -7.117 -11.058 2.129 1.00 0.00 27 ALA A O 19
ATOM 21822 N N . GLY A 1 28 ? -5.256 -12.223 2.619 1.00 0.00 28 GLY A N 19
ATOM 21823 C CA . GLY A 1 28 ? -5.159 -11.674 3.959 1.00 0.00 28 GLY A CA 19
ATOM 21824 C C . GLY A 1 28 ? -4.819 -10.197 3.956 1.00 0.00 28 GLY A C 19
ATOM 21825 O O . GLY A 1 28 ? -5.554 -9.382 4.517 1.00 0.00 28 GLY A O 19
ATOM 21829 N N . LEU A 1 29 ? -3.702 -9.849 3.327 1.00 0.00 29 LEU A N 19
ATOM 21830 C CA . LEU A 1 29 ? -3.264 -8.460 3.256 1.00 0.00 29 LEU A CA 19
ATOM 21831 C C . LEU A 1 29 ? -4.310 -7.594 2.561 1.00 0.00 29 LEU A C 19
ATOM 21832 O O . LEU A 1 29 ? -4.619 -6.492 3.014 1.00 0.00 29 LEU A O 19
ATOM 21848 N N . ALA A 1 30 ? -4.854 -8.101 1.459 1.00 0.00 30 ALA A N 19
ATOM 21849 C CA . ALA A 1 30 ? -5.869 -7.377 0.705 1.00 0.00 30 ALA A CA 19
ATOM 21850 C C . ALA A 1 30 ? -6.907 -6.758 1.634 1.00 0.00 30 ALA A C 19
ATOM 21851 O O . ALA A 1 30 ? -7.064 -5.538 1.683 1.00 0.00 30 ALA A O 19
ATOM 21858 N N . LEU A 1 31 ? -7.615 -7.608 2.371 1.00 0.00 31 LEU A N 19
ATOM 21859 C CA . LEU A 1 31 ? -8.640 -7.144 3.300 1.00 0.00 31 LEU A CA 19
ATOM 21860 C C . LEU A 1 31 ? -8.012 -6.430 4.492 1.00 0.00 31 LEU A C 19
ATOM 21861 O O . LEU A 1 31 ? -8.455 -5.352 4.888 1.00 0.00 31 LEU A O 19
ATOM 21877 N N . LYS A 1 32 ? -6.975 -7.037 5.060 1.00 0.00 32 LYS A N 19
ATOM 21878 C CA . LYS A 1 32 ? -6.282 -6.459 6.205 1.00 0.00 32 LYS A CA 19
ATOM 21879 C C . LYS A 1 32 ? -6.255 -4.937 6.112 1.00 0.00 32 LYS A C 19
ATOM 21880 O O . LYS A 1 32 ? -6.450 -4.241 7.109 1.00 0.00 32 LYS A O 19
ATOM 21899 N N . TYR A 1 33 ? -6.012 -4.426 4.910 1.00 0.00 33 TYR A N 19
ATOM 21900 C CA . TYR A 1 33 ? -5.958 -2.986 4.688 1.00 0.00 33 TYR A CA 19
ATOM 21901 C C . TYR A 1 33 ? -7.240 -2.489 4.026 1.00 0.00 33 TYR A C 19
ATOM 21902 O O . TYR A 1 33 ? -8.033 -1.777 4.640 1.00 0.00 33 TYR A O 19
ATOM 21920 N N . GLY A 1 34 ? -7.435 -2.871 2.767 1.00 0.00 34 GLY A N 19
ATOM 21921 C CA . GLY A 1 34 ? -8.621 -2.456 2.041 1.00 0.00 34 GLY A CA 19
ATOM 21922 C C . GLY A 1 34 ? -8.397 -2.410 0.543 1.00 0.00 34 GLY A C 19
ATOM 21923 O O . GLY A 1 34 ? -8.922 -1.534 -0.144 1.00 0.00 34 GLY A O 19
ATOM 21927 N N . VAL A 1 35 ? -7.613 -3.355 0.034 1.00 0.00 35 VAL A N 19
ATOM 21928 C CA . VAL A 1 35 ? -7.320 -3.419 -1.393 1.00 0.00 35 VAL A CA 19
ATOM 21929 C C . VAL A 1 35 ? -7.507 -4.834 -1.930 1.00 0.00 35 VAL A C 19
ATOM 21930 O O . VAL A 1 35 ? -7.691 -5.781 -1.165 1.00 0.00 35 VAL A O 19
ATOM 21943 N N . THR A 1 36 ? -7.458 -4.971 -3.251 1.00 0.00 36 THR A N 19
ATOM 21944 C CA . THR A 1 36 ? -7.622 -6.270 -3.892 1.00 0.00 36 THR A CA 19
ATOM 21945 C C . THR A 1 36 ? -6.271 -6.910 -4.190 1.00 0.00 36 THR A C 19
ATOM 21946 O O . THR A 1 36 ? -5.349 -6.245 -4.662 1.00 0.00 36 THR A O 19
ATOM 21957 N N . MET A 1 37 ? -6.161 -8.205 -3.913 1.00 0.00 37 MET A N 19
ATOM 21958 C CA . MET A 1 37 ? -4.922 -8.936 -4.154 1.00 0.00 37 MET A CA 19
ATOM 21959 C C . MET A 1 37 ? -4.292 -8.514 -5.478 1.00 0.00 37 MET A C 19
ATOM 21960 O O . MET A 1 37 ? -3.078 -8.330 -5.566 1.00 0.00 37 MET A O 19
ATOM 21974 N N . GLU A 1 38 ? -5.124 -8.364 -6.504 1.00 0.00 38 GLU A N 19
ATOM 21975 C CA . GLU A 1 38 ? -4.646 -7.966 -7.822 1.00 0.00 38 GLU A CA 19
ATOM 21976 C C . GLU A 1 38 ? -3.963 -6.602 -7.764 1.00 0.00 38 GLU A C 19
ATOM 21977 O O . GLU A 1 38 ? -2.847 -6.435 -8.255 1.00 0.00 38 GLU A O 19
ATOM 21989 N N . GLN A 1 39 ? -4.643 -5.632 -7.162 1.00 0.00 39 GLN A N 19
ATOM 21990 C CA . GLN A 1 39 ? -4.103 -4.283 -7.041 1.00 0.00 39 GLN A CA 19
ATOM 21991 C C . GLN A 1 39 ? -2.673 -4.314 -6.510 1.00 0.00 39 GLN A C 19
ATOM 21992 O O . GLN A 1 39 ? -1.752 -3.808 -7.151 1.00 0.00 39 GLN A O 19
ATOM 22006 N N . ILE A 1 40 ? -2.496 -4.912 -5.337 1.00 0.00 40 ILE A N 19
ATOM 22007 C CA . ILE A 1 40 ? -1.178 -5.010 -4.721 1.00 0.00 40 ILE A CA 19
ATOM 22008 C C . ILE A 1 40 ? -0.157 -5.585 -5.697 1.00 0.00 40 ILE A C 19
ATOM 22009 O O . ILE A 1 40 ? 0.867 -4.963 -5.979 1.00 0.00 40 ILE A O 19
ATOM 22025 N N . LYS A 1 41 ? -0.444 -6.777 -6.210 1.00 0.00 41 LYS A N 19
ATOM 22026 C CA . LYS A 1 41 ? 0.447 -7.437 -7.157 1.00 0.00 41 LYS A CA 19
ATOM 22027 C C . LYS A 1 41 ? 0.752 -6.526 -8.342 1.00 0.00 41 LYS A C 19
ATOM 22028 O O . LYS A 1 41 ? 1.895 -6.116 -8.544 1.00 0.00 41 LYS A O 19
ATOM 22047 N N . ARG A 1 42 ? -0.278 -6.213 -9.122 1.00 0.00 42 ARG A N 19
ATOM 22048 C CA . ARG A 1 42 ? -0.119 -5.351 -10.287 1.00 0.00 42 ARG A CA 19
ATOM 22049 C C . ARG A 1 42 ? 0.696 -4.109 -9.938 1.00 0.00 42 ARG A C 19
ATOM 22050 O O . ARG A 1 42 ? 1.542 -3.671 -10.716 1.00 0.00 42 ARG A O 19
ATOM 22071 N N . ALA A 1 43 ? 0.434 -3.548 -8.762 1.00 0.00 43 ALA A N 19
ATOM 22072 C CA . ALA A 1 43 ? 1.144 -2.358 -8.309 1.00 0.00 43 ALA A CA 19
ATOM 22073 C C . ALA A 1 43 ? 2.641 -2.625 -8.185 1.00 0.00 43 ALA A C 19
ATOM 22074 O O . ALA A 1 43 ? 3.459 -1.726 -8.373 1.00 0.00 43 ALA A O 19
ATOM 22081 N N . ASN A 1 44 ? 2.991 -3.868 -7.868 1.00 0.00 44 ASN A N 19
ATOM 22082 C CA . ASN A 1 44 ? 4.390 -4.253 -7.719 1.00 0.00 44 ASN A CA 19
ATOM 22083 C C . ASN A 1 44 ? 4.743 -5.397 -8.664 1.00 0.00 44 ASN A C 19
ATOM 22084 O O . ASN A 1 44 ? 5.681 -6.154 -8.414 1.00 0.00 44 ASN A O 19
ATOM 22095 N N . ARG A 1 45 ? 3.985 -5.517 -9.749 1.00 0.00 45 ARG A N 19
ATOM 22096 C CA . ARG A 1 45 ? 4.218 -6.569 -10.731 1.00 0.00 45 ARG A CA 19
ATOM 22097 C C . ARG A 1 45 ? 4.733 -7.837 -10.057 1.00 0.00 45 ARG A C 19
ATOM 22098 O O . ARG A 1 45 ? 5.676 -8.468 -10.537 1.00 0.00 45 ARG A O 19
ATOM 22119 N N . LEU A 1 46 ? 4.110 -8.204 -8.943 1.00 0.00 46 LEU A N 19
ATOM 22120 C CA . LEU A 1 46 ? 4.506 -9.397 -8.203 1.00 0.00 46 LEU A CA 19
ATOM 22121 C C . LEU A 1 46 ? 4.112 -10.663 -8.958 1.00 0.00 46 LEU A C 19
ATOM 22122 O O . LEU A 1 46 ? 4.721 -11.718 -8.781 1.00 0.00 46 LEU A O 19
ATOM 22138 N N . TYR A 1 47 ? 3.091 -10.549 -9.801 1.00 0.00 47 TYR A N 19
ATOM 22139 C CA . TYR A 1 47 ? 2.616 -11.684 -10.583 1.00 0.00 47 TYR A CA 19
ATOM 22140 C C . TYR A 1 47 ? 3.763 -12.336 -11.348 1.00 0.00 47 TYR A C 19
ATOM 22141 O O . TYR A 1 47 ? 4.240 -11.803 -12.351 1.00 0.00 47 TYR A O 19
ATOM 22159 N N . THR A 1 48 ? 4.202 -13.496 -10.869 1.00 0.00 48 THR A N 19
ATOM 22160 C CA . THR A 1 48 ? 5.293 -14.223 -11.506 1.00 0.00 48 THR A CA 19
ATOM 22161 C C . THR A 1 48 ? 4.970 -15.708 -11.622 1.00 0.00 48 THR A C 19
ATOM 22162 O O . THR A 1 48 ? 4.101 -16.221 -10.917 1.00 0.00 48 THR A O 19
ATOM 22173 N N . ASN A 1 49 ? 5.675 -16.395 -12.514 1.00 0.00 49 ASN A N 19
ATOM 22174 C CA . ASN A 1 49 ? 5.463 -17.823 -12.722 1.00 0.00 49 ASN A CA 19
ATOM 22175 C C . ASN A 1 49 ? 5.447 -18.569 -11.392 1.00 0.00 49 ASN A C 19
ATOM 22176 O O . ASN A 1 49 ? 4.714 -19.544 -11.224 1.00 0.00 49 ASN A O 19
ATOM 22187 N N . ASP A 1 50 ? 6.260 -18.105 -10.449 1.00 0.00 50 ASP A N 19
ATOM 22188 C CA . ASP A 1 50 ? 6.338 -18.727 -9.132 1.00 0.00 50 ASP A CA 19
ATOM 22189 C C . ASP A 1 50 ? 5.600 -17.891 -8.091 1.00 0.00 50 ASP A C 19
ATOM 22190 O O . ASP A 1 50 ? 5.413 -16.687 -8.267 1.00 0.00 50 ASP A O 19
ATOM 22199 N N . SER A 1 51 ? 5.183 -18.537 -7.008 1.00 0.00 51 SER A N 19
ATOM 22200 C CA . SER A 1 51 ? 4.461 -17.854 -5.941 1.00 0.00 51 SER A CA 19
ATOM 22201 C C . SER A 1 51 ? 5.115 -16.515 -5.614 1.00 0.00 51 SER A C 19
ATOM 22202 O O . SER A 1 51 ? 6.225 -16.228 -6.062 1.00 0.00 51 SER A O 19
ATOM 22210 N N . ILE A 1 52 ? 4.418 -15.700 -4.829 1.00 0.00 52 ILE A N 19
ATOM 22211 C CA . ILE A 1 52 ? 4.930 -14.392 -4.441 1.00 0.00 52 ILE A CA 19
ATOM 22212 C C . ILE A 1 52 ? 5.952 -14.513 -3.315 1.00 0.00 52 ILE A C 19
ATOM 22213 O O . ILE A 1 52 ? 6.833 -13.665 -3.168 1.00 0.00 52 ILE A O 19
ATOM 22229 N N . PHE A 1 53 ? 5.830 -15.574 -2.525 1.00 0.00 53 PHE A N 19
ATOM 22230 C CA . PHE A 1 53 ? 6.744 -15.808 -1.413 1.00 0.00 53 PHE A CA 19
ATOM 22231 C C . PHE A 1 53 ? 8.193 -15.609 -1.849 1.00 0.00 53 PHE A C 19
ATOM 22232 O O . PHE A 1 53 ? 9.075 -15.373 -1.022 1.00 0.00 53 PHE A O 19
ATOM 22249 N N . LEU A 1 54 ? 8.431 -15.706 -3.152 1.00 0.00 54 LEU A N 19
ATOM 22250 C CA . LEU A 1 54 ? 9.773 -15.538 -3.699 1.00 0.00 54 LEU A CA 19
ATOM 22251 C C . LEU A 1 54 ? 10.482 -14.355 -3.047 1.00 0.00 54 LEU A C 19
ATOM 22252 O O . LEU A 1 54 ? 11.691 -14.394 -2.814 1.00 0.00 54 LEU A O 19
ATOM 22268 N N . LYS A 1 55 ? 9.723 -13.305 -2.752 1.00 0.00 55 LYS A N 19
ATOM 22269 C CA . LYS A 1 55 ? 10.277 -12.112 -2.124 1.00 0.00 55 LYS A CA 19
ATOM 22270 C C . LYS A 1 55 ? 10.289 -12.253 -0.605 1.00 0.00 55 LYS A C 19
ATOM 22271 O O . LYS A 1 55 ? 9.718 -13.195 -0.054 1.00 0.00 55 LYS A O 19
ATOM 22290 N N . LYS A 1 56 ? 10.942 -11.311 0.067 1.00 0.00 56 LYS A N 19
ATOM 22291 C CA . LYS A 1 56 ? 11.027 -11.328 1.523 1.00 0.00 56 LYS A CA 19
ATOM 22292 C C . LYS A 1 56 ? 9.956 -10.435 2.140 1.00 0.00 56 LYS A C 19
ATOM 22293 O O . LYS A 1 56 ? 9.203 -10.865 3.016 1.00 0.00 56 LYS A O 19
ATOM 22312 N N . THR A 1 57 ? 9.891 -9.190 1.679 1.00 0.00 57 THR A N 19
ATOM 22313 C CA . THR A 1 57 ? 8.912 -8.237 2.186 1.00 0.00 57 THR A CA 19
ATOM 22314 C C . THR A 1 57 ? 8.132 -7.591 1.046 1.00 0.00 57 THR A C 19
ATOM 22315 O O . THR A 1 57 ? 8.650 -7.425 -0.059 1.00 0.00 57 THR A O 19
ATOM 22326 N N . LEU A 1 58 ? 6.884 -7.228 1.321 1.00 0.00 58 LEU A N 19
ATOM 22327 C CA . LEU A 1 58 ? 6.032 -6.599 0.318 1.00 0.00 58 LEU A CA 19
ATOM 22328 C C . LEU A 1 58 ? 5.487 -5.267 0.824 1.00 0.00 58 LEU A C 19
ATOM 22329 O O . LEU A 1 58 ? 5.475 -5.007 2.027 1.00 0.00 58 LEU A O 19
ATOM 22345 N N . TYR A 1 59 ? 5.036 -4.428 -0.102 1.00 0.00 59 TYR A N 19
ATOM 22346 C CA . TYR A 1 59 ? 4.490 -3.123 0.250 1.00 0.00 59 TYR A CA 19
ATOM 22347 C C . TYR A 1 59 ? 2.984 -3.079 0.008 1.00 0.00 59 TYR A C 19
ATOM 22348 O O . TYR A 1 59 ? 2.471 -3.733 -0.900 1.00 0.00 59 TYR A O 19
ATOM 22366 N N . ILE A 1 60 ? 2.282 -2.303 0.826 1.00 0.00 60 ILE A N 19
ATOM 22367 C CA . ILE A 1 60 ? 0.836 -2.171 0.701 1.00 0.00 60 ILE A CA 19
ATOM 22368 C C . ILE A 1 60 ? 0.447 -0.757 0.283 1.00 0.00 60 ILE A C 19
ATOM 22369 O O . ILE A 1 60 ? 0.760 0.225 0.957 1.00 0.00 60 ILE A O 19
ATOM 22385 N N . PRO A 1 61 ? -0.254 -0.648 -0.856 1.00 0.00 61 PRO A N 19
ATOM 22386 C CA . PRO A 1 61 ? -0.704 0.641 -1.388 1.00 0.00 61 PRO A CA 19
ATOM 22387 C C . PRO A 1 61 ? -1.802 1.269 -0.537 1.00 0.00 61 PRO A C 19
ATOM 22388 O O . PRO A 1 61 ? -2.896 0.717 -0.412 1.00 0.00 61 PRO A O 19
ATOM 22399 N N . ILE A 1 62 ? -1.504 2.425 0.046 1.00 0.00 62 ILE A N 19
ATOM 22400 C CA . ILE A 1 62 ? -2.467 3.128 0.884 1.00 0.00 62 ILE A CA 19
ATOM 22401 C C . ILE A 1 62 ? -3.348 4.054 0.052 1.00 0.00 62 ILE A C 19
ATOM 22402 O O . ILE A 1 62 ? -2.889 5.081 -0.450 1.00 0.00 62 ILE A O 19
ATOM 22418 N N . LEU A 1 63 ? -4.616 3.685 -0.091 1.00 0.00 63 LEU A N 19
ATOM 22419 C CA . LEU A 1 63 ? -5.563 4.483 -0.861 1.00 0.00 63 LEU A CA 19
ATOM 22420 C C . LEU A 1 63 ? -6.507 5.248 0.061 1.00 0.00 63 LEU A C 19
ATOM 22421 O O . LEU A 1 63 ? -7.422 4.671 0.650 1.00 0.00 63 LEU A O 19
ATOM 22437 N N . THR A 1 64 ? -6.281 6.553 0.181 1.00 0.00 64 THR A N 19
ATOM 22438 C CA . THR A 1 64 ? -7.111 7.398 1.030 1.00 0.00 64 THR A CA 19
ATOM 22439 C C . THR A 1 64 ? -7.629 8.609 0.263 1.00 0.00 64 THR A C 19
ATOM 22440 O O . THR A 1 64 ? -7.020 9.041 -0.715 1.00 0.00 64 THR A O 19
ATOM 22451 N N . GLU A 1 65 ? -8.755 9.152 0.714 1.00 0.00 65 GLU A N 19
ATOM 22452 C CA . GLU A 1 65 ? -9.354 10.314 0.067 1.00 0.00 65 GLU A CA 19
ATOM 22453 C C . GLU A 1 65 ? -8.648 11.597 0.493 1.00 0.00 65 GLU A C 19
ATOM 22454 O O . GLU A 1 65 ? -8.129 11.711 1.604 1.00 0.00 65 GLU A O 19
ATOM 22466 N N . PRO A 1 66 ? -8.625 12.588 -0.412 1.00 0.00 66 PRO A N 19
ATOM 22467 C CA . PRO A 1 66 ? -7.986 13.881 -0.153 1.00 0.00 66 PRO A CA 19
ATOM 22468 C C . PRO A 1 66 ? -8.745 14.708 0.878 1.00 0.00 66 PRO A C 19
ATOM 22469 O O . PRO A 1 66 ? -8.330 15.813 1.230 1.00 0.00 66 PRO A O 19
ATOM 22480 N N . ARG A 1 67 ? -9.859 14.166 1.360 1.00 0.00 67 ARG A N 19
ATOM 22481 C CA . ARG A 1 67 ? -10.677 14.855 2.351 1.00 0.00 67 ARG A CA 19
ATOM 22482 C C . ARG A 1 67 ? -10.013 14.818 3.725 1.00 0.00 67 ARG A C 19
ATOM 22483 O O . ARG A 1 67 ? -9.666 15.857 4.286 1.00 0.00 67 ARG A O 19
ATOM 22504 N N . ASP A 1 68 ? -9.840 13.614 4.260 1.00 0.00 68 ASP A N 19
ATOM 22505 C CA . ASP A 1 68 ? -9.218 13.441 5.567 1.00 0.00 68 ASP A CA 19
ATOM 22506 C C . ASP A 1 68 ? -7.703 13.596 5.472 1.00 0.00 68 ASP A C 19
ATOM 22507 O O . ASP A 1 68 ? -7.057 12.981 4.623 1.00 0.00 68 ASP A O 19
ATOM 22516 N N . LEU A 1 69 ? -7.143 14.423 6.348 1.00 0.00 69 LEU A N 19
ATOM 22517 C CA . LEU A 1 69 ? -5.704 14.661 6.364 1.00 0.00 69 LEU A CA 19
ATOM 22518 C C . LEU A 1 69 ? -5.049 13.962 7.551 1.00 0.00 69 LEU A C 19
ATOM 22519 O O . LEU A 1 69 ? -5.628 13.881 8.634 1.00 0.00 69 LEU A O 19
ATOM 22535 N N . PHE A 1 70 ? -3.836 13.460 7.340 1.00 0.00 70 PHE A N 19
ATOM 22536 C CA . PHE A 1 70 ? -3.101 12.769 8.393 1.00 0.00 70 PHE A CA 19
ATOM 22537 C C . PHE A 1 70 ? -1.685 13.322 8.521 1.00 0.00 70 PHE A C 19
ATOM 22538 O O . PHE A 1 70 ? -0.813 13.018 7.709 1.00 0.00 70 PHE A O 19
ATOM 22555 N N . ASN A 1 71 ? -1.466 14.138 9.547 1.00 0.00 71 ASN A N 19
ATOM 22556 C CA . ASN A 1 71 ? -0.156 14.736 9.782 1.00 0.00 71 ASN A CA 19
ATOM 22557 C C . ASN A 1 71 ? 0.008 15.129 11.247 1.00 0.00 71 ASN A C 19
ATOM 22558 O O . ASN A 1 71 ? -0.972 15.401 11.941 1.00 0.00 71 ASN A O 19
ATOM 22569 N N . SER A 1 72 ? 1.254 15.156 11.711 1.00 0.00 72 SER A N 19
ATOM 22570 C CA . SER A 1 72 ? 1.546 15.512 13.094 1.00 0.00 72 SER A CA 19
ATOM 22571 C C . SER A 1 72 ? 2.780 16.406 13.175 1.00 0.00 72 SER A C 19
ATOM 22572 O O . SER A 1 72 ? 3.896 15.969 12.897 1.00 0.00 72 SER A O 19
ATOM 22580 N N . GLY A 1 73 ? 2.570 17.662 13.559 1.00 0.00 73 GLY A N 19
ATOM 22581 C CA . GLY A 1 73 ? 3.673 18.598 13.670 1.00 0.00 73 GLY A CA 19
ATOM 22582 C C . GLY A 1 73 ? 4.717 18.148 14.673 1.00 0.00 73 GLY A C 19
ATOM 22583 O O . GLY A 1 73 ? 4.420 17.900 15.841 1.00 0.00 73 GLY A O 19
ATOM 22587 N N . PRO A 1 74 ? 5.973 18.035 14.215 1.00 0.00 74 PRO A N 19
ATOM 22588 C CA . PRO A 1 74 ? 7.089 17.609 15.064 1.00 0.00 74 PRO A CA 19
ATOM 22589 C C . PRO A 1 74 ? 7.459 18.661 16.105 1.00 0.00 74 PRO A C 19
ATOM 22590 O O . PRO A 1 74 ? 6.916 19.765 16.106 1.00 0.00 74 PRO A O 19
ATOM 22601 N N . SER A 1 75 ? 8.387 18.310 16.990 1.00 0.00 75 SER A N 19
ATOM 22602 C CA . SER A 1 75 ? 8.827 19.223 18.039 1.00 0.00 75 SER A CA 19
ATOM 22603 C C . SER A 1 75 ? 10.202 19.798 17.716 1.00 0.00 75 SER A C 19
ATOM 22604 O O . SER A 1 75 ? 10.357 21.007 17.543 1.00 0.00 75 SER A O 19
ATOM 22612 N N . SER A 1 76 ? 11.199 18.923 17.637 1.00 0.00 76 SER A N 19
ATOM 22613 C CA . SER A 1 76 ? 12.564 19.343 17.339 1.00 0.00 76 SER A CA 19
ATOM 22614 C C . SER A 1 76 ? 13.166 20.107 18.514 1.00 0.00 76 SER A C 19
ATOM 22615 O O . SER A 1 76 ? 13.852 21.111 18.330 1.00 0.00 76 SER A O 19
ATOM 22623 N N . GLY A 1 77 ? 12.903 19.622 19.724 1.00 0.00 77 GLY A N 19
ATOM 22624 C CA . GLY A 1 77 ? 13.425 20.271 20.913 1.00 0.00 77 GLY A CA 19
ATOM 22625 C C . GLY A 1 77 ? 14.592 19.517 21.519 1.00 0.00 77 GLY A C 19
ATOM 22626 O O . GLY A 1 77 ? 14.509 18.310 21.745 1.00 0.00 77 GLY A O 19
ATOM 22630 N N . GLY A 1 1 ? 18.710 15.379 -16.670 1.00 0.00 1 GLY A N 20
ATOM 22631 C CA . GLY A 1 1 ? 18.528 14.145 -17.412 1.00 0.00 1 GLY A CA 20
ATOM 22632 C C . GLY A 1 1 ? 17.116 13.991 -17.943 1.00 0.00 1 GLY A C 20
ATOM 22633 O O . GLY A 1 1 ? 16.861 14.224 -19.124 1.00 0.00 1 GLY A O 20
ATOM 22637 N N . SER A 1 2 ? 16.197 13.595 -17.068 1.00 0.00 2 SER A N 20
ATOM 22638 C CA . SER A 1 2 ? 14.804 13.405 -17.457 1.00 0.00 2 SER A CA 20
ATOM 22639 C C . SER A 1 2 ? 13.876 14.235 -16.575 1.00 0.00 2 SER A C 20
ATOM 22640 O O . SER A 1 2 ? 12.876 13.732 -16.062 1.00 0.00 2 SER A O 20
ATOM 22648 N N . SER A 1 3 ? 14.215 15.508 -16.404 1.00 0.00 3 SER A N 20
ATOM 22649 C CA . SER A 1 3 ? 13.415 16.408 -15.582 1.00 0.00 3 SER A CA 20
ATOM 22650 C C . SER A 1 3 ? 12.488 17.256 -16.448 1.00 0.00 3 SER A C 20
ATOM 22651 O O . SER A 1 3 ? 12.940 17.996 -17.320 1.00 0.00 3 SER A O 20
ATOM 22659 N N . GLY A 1 4 ? 11.187 17.142 -16.199 1.00 0.00 4 GLY A N 20
ATOM 22660 C CA . GLY A 1 4 ? 10.216 17.902 -16.963 1.00 0.00 4 GLY A CA 20
ATOM 22661 C C . GLY A 1 4 ? 8.838 17.884 -16.332 1.00 0.00 4 GLY A C 20
ATOM 22662 O O . GLY A 1 4 ? 8.606 18.534 -15.313 1.00 0.00 4 GLY A O 20
ATOM 22666 N N . SER A 1 5 ? 7.920 17.138 -16.939 1.00 0.00 5 SER A N 20
ATOM 22667 C CA . SER A 1 5 ? 6.556 17.042 -16.433 1.00 0.00 5 SER A CA 20
ATOM 22668 C C . SER A 1 5 ? 6.540 16.466 -15.021 1.00 0.00 5 SER A C 20
ATOM 22669 O O . SER A 1 5 ? 7.195 15.462 -14.740 1.00 0.00 5 SER A O 20
ATOM 22677 N N . SER A 1 6 ? 5.786 17.109 -14.134 1.00 0.00 6 SER A N 20
ATOM 22678 C CA . SER A 1 6 ? 5.687 16.663 -12.749 1.00 0.00 6 SER A CA 20
ATOM 22679 C C . SER A 1 6 ? 4.354 15.963 -12.498 1.00 0.00 6 SER A C 20
ATOM 22680 O O . SER A 1 6 ? 4.317 14.821 -12.043 1.00 0.00 6 SER A O 20
ATOM 22688 N N . GLY A 1 7 ? 3.262 16.658 -12.799 1.00 0.00 7 GLY A N 20
ATOM 22689 C CA . GLY A 1 7 ? 1.942 16.089 -12.600 1.00 0.00 7 GLY A CA 20
ATOM 22690 C C . GLY A 1 7 ? 0.868 17.149 -12.461 1.00 0.00 7 GLY A C 20
ATOM 22691 O O . GLY A 1 7 ? 1.116 18.226 -11.916 1.00 0.00 7 GLY A O 20
ATOM 22695 N N . CYS A 1 8 ? -0.327 16.847 -12.955 1.00 0.00 8 CYS A N 20
ATOM 22696 C CA . CYS A 1 8 ? -1.443 17.784 -12.886 1.00 0.00 8 CYS A CA 20
ATOM 22697 C C . CYS A 1 8 ? -1.994 17.869 -11.466 1.00 0.00 8 CYS A C 20
ATOM 22698 O O . CYS A 1 8 ? -2.208 18.959 -10.937 1.00 0.00 8 CYS A O 20
ATOM 22706 N N . SER A 1 9 ? -2.223 16.711 -10.855 1.00 0.00 9 SER A N 20
ATOM 22707 C CA . SER A 1 9 ? -2.754 16.654 -9.498 1.00 0.00 9 SER A CA 20
ATOM 22708 C C . SER A 1 9 ? -1.660 16.284 -8.501 1.00 0.00 9 SER A C 20
ATOM 22709 O O . SER A 1 9 ? -0.794 15.451 -8.772 1.00 0.00 9 SER A O 20
ATOM 22717 N N . PRO A 1 10 ? -1.699 16.917 -7.319 1.00 0.00 10 PRO A N 20
ATOM 22718 C CA . PRO A 1 10 ? -0.719 16.671 -6.257 1.00 0.00 10 PRO A CA 20
ATOM 22719 C C . PRO A 1 10 ? -0.876 15.288 -5.633 1.00 0.00 10 PRO A C 20
ATOM 22720 O O . PRO A 1 10 ? -0.228 14.969 -4.636 1.00 0.00 10 PRO A O 20
ATOM 22731 N N . VAL A 1 11 ? -1.741 14.471 -6.226 1.00 0.00 11 VAL A N 20
ATOM 22732 C CA . VAL A 1 11 ? -1.981 13.121 -5.728 1.00 0.00 11 VAL A CA 20
ATOM 22733 C C . VAL A 1 11 ? -0.757 12.235 -5.929 1.00 0.00 11 VAL A C 20
ATOM 22734 O O . VAL A 1 11 ? -0.097 12.297 -6.966 1.00 0.00 11 VAL A O 20
ATOM 22747 N N . ARG A 1 12 ? -0.460 11.411 -4.929 1.00 0.00 12 ARG A N 20
ATOM 22748 C CA . ARG A 1 12 ? 0.685 10.512 -4.995 1.00 0.00 12 ARG A CA 20
ATOM 22749 C C . ARG A 1 12 ? 0.334 9.141 -4.425 1.00 0.00 12 ARG A C 20
ATOM 22750 O O . ARG A 1 12 ? -0.599 9.008 -3.634 1.00 0.00 12 ARG A O 20
ATOM 22771 N N . GLU A 1 13 ? 1.088 8.125 -4.834 1.00 0.00 13 GLU A N 20
ATOM 22772 C CA . GLU A 1 13 ? 0.855 6.764 -4.364 1.00 0.00 13 GLU A CA 20
ATOM 22773 C C . GLU A 1 13 ? 1.649 6.484 -3.091 1.00 0.00 13 GLU A C 20
ATOM 22774 O O . GLU A 1 13 ? 2.829 6.820 -2.997 1.00 0.00 13 GLU A O 20
ATOM 22786 N N . ARG A 1 14 ? 0.991 5.868 -2.115 1.00 0.00 14 ARG A N 20
ATOM 22787 C CA . ARG A 1 14 ? 1.634 5.544 -0.847 1.00 0.00 14 ARG A CA 20
ATOM 22788 C C . ARG A 1 14 ? 1.816 4.036 -0.699 1.00 0.00 14 ARG A C 20
ATOM 22789 O O . ARG A 1 14 ? 0.969 3.253 -1.130 1.00 0.00 14 ARG A O 20
ATOM 22810 N N . ARG A 1 15 ? 2.927 3.636 -0.088 1.00 0.00 15 ARG A N 20
ATOM 22811 C CA . ARG A 1 15 ? 3.221 2.223 0.115 1.00 0.00 15 ARG A CA 20
ATOM 22812 C C . ARG A 1 15 ? 3.785 1.980 1.511 1.00 0.00 15 ARG A C 20
ATOM 22813 O O . ARG A 1 15 ? 4.639 2.730 1.987 1.00 0.00 15 ARG A O 20
ATOM 22834 N N . LEU A 1 16 ? 3.303 0.929 2.164 1.00 0.00 16 LEU A N 20
ATOM 22835 C CA . LEU A 1 16 ? 3.759 0.587 3.507 1.00 0.00 16 LEU A CA 20
ATOM 22836 C C . LEU A 1 16 ? 4.591 -0.691 3.491 1.00 0.00 16 LEU A C 20
ATOM 22837 O O . LEU A 1 16 ? 4.180 -1.704 2.926 1.00 0.00 16 LEU A O 20
ATOM 22853 N N . GLU A 1 17 ? 5.763 -0.636 4.116 1.00 0.00 17 GLU A N 20
ATOM 22854 C CA . GLU A 1 17 ? 6.653 -1.790 4.173 1.00 0.00 17 GLU A CA 20
ATOM 22855 C C . GLU A 1 17 ? 6.123 -2.837 5.149 1.00 0.00 17 GLU A C 20
ATOM 22856 O O . GLU A 1 17 ? 6.095 -2.616 6.360 1.00 0.00 17 GLU A O 20
ATOM 22868 N N . HIS A 1 18 ? 5.703 -3.979 4.612 1.00 0.00 18 HIS A N 20
ATOM 22869 C CA . HIS A 1 18 ? 5.173 -5.061 5.435 1.00 0.00 18 HIS A CA 20
ATOM 22870 C C . HIS A 1 18 ? 6.137 -6.243 5.463 1.00 0.00 18 HIS A C 20
ATOM 22871 O O . HIS A 1 18 ? 6.484 -6.797 4.421 1.00 0.00 18 HIS A O 20
ATOM 22886 N N . GLN A 1 19 ? 6.566 -6.622 6.663 1.00 0.00 19 GLN A N 20
ATOM 22887 C CA . GLN A 1 19 ? 7.491 -7.737 6.826 1.00 0.00 19 GLN A CA 20
ATOM 22888 C C . GLN A 1 19 ? 6.809 -9.062 6.502 1.00 0.00 19 GLN A C 20
ATOM 22889 O O . GLN A 1 19 ? 6.354 -9.774 7.398 1.00 0.00 19 GLN A O 20
ATOM 22903 N N . LEU A 1 20 ? 6.740 -9.388 5.216 1.00 0.00 20 LEU A N 20
ATOM 22904 C CA . LEU A 1 20 ? 6.113 -10.628 4.773 1.00 0.00 20 LEU A CA 20
ATOM 22905 C C . LEU A 1 20 ? 6.464 -11.780 5.708 1.00 0.00 20 LEU A C 20
ATOM 22906 O O . LEU A 1 20 ? 7.596 -12.262 5.717 1.00 0.00 20 LEU A O 20
ATOM 22922 N N . GLU A 1 21 ? 5.484 -12.218 6.493 1.00 0.00 21 GLU A N 20
ATOM 22923 C CA . GLU A 1 21 ? 5.690 -13.316 7.431 1.00 0.00 21 GLU A CA 20
ATOM 22924 C C . GLU A 1 21 ? 5.270 -14.646 6.813 1.00 0.00 21 GLU A C 20
ATOM 22925 O O . GLU A 1 21 ? 4.494 -14.698 5.858 1.00 0.00 21 GLU A O 20
ATOM 22937 N N . PRO A 1 22 ? 5.793 -15.748 7.370 1.00 0.00 22 PRO A N 20
ATOM 22938 C CA . PRO A 1 22 ? 5.487 -17.099 6.890 1.00 0.00 22 PRO A CA 20
ATOM 22939 C C . PRO A 1 22 ? 4.050 -17.510 7.194 1.00 0.00 22 PRO A C 20
ATOM 22940 O O . PRO A 1 22 ? 3.768 -18.087 8.243 1.00 0.00 22 PRO A O 20
ATOM 22951 N N . GLY A 1 23 ? 3.145 -17.209 6.267 1.00 0.00 23 GLY A N 20
ATOM 22952 C CA . GLY A 1 23 ? 1.748 -17.555 6.455 1.00 0.00 23 GLY A CA 20
ATOM 22953 C C . GLY A 1 23 ? 0.811 -16.526 5.856 1.00 0.00 23 GLY A C 20
ATOM 22954 O O . GLY A 1 23 ? -0.394 -16.759 5.752 1.00 0.00 23 GLY A O 20
ATOM 22958 N N . ASP A 1 24 ? 1.362 -15.383 5.463 1.00 0.00 24 ASP A N 20
ATOM 22959 C CA . ASP A 1 24 ? 0.567 -14.313 4.872 1.00 0.00 24 ASP A CA 20
ATOM 22960 C C . ASP A 1 24 ? 0.125 -14.682 3.459 1.00 0.00 24 ASP A C 20
ATOM 22961 O O . ASP A 1 24 ? 0.842 -15.368 2.731 1.00 0.00 24 ASP A O 20
ATOM 22970 N N . THR A 1 25 ? -1.063 -14.222 3.077 1.00 0.00 25 THR A N 20
ATOM 22971 C CA . THR A 1 25 ? -1.603 -14.505 1.753 1.00 0.00 25 THR A CA 20
ATOM 22972 C C . THR A 1 25 ? -2.185 -13.249 1.117 1.00 0.00 25 THR A C 20
ATOM 22973 O O . THR A 1 25 ? -2.578 -12.312 1.814 1.00 0.00 25 THR A O 20
ATOM 22984 N N . LEU A 1 26 ? -2.240 -13.234 -0.210 1.00 0.00 26 LEU A N 20
ATOM 22985 C CA . LEU A 1 26 ? -2.776 -12.091 -0.941 1.00 0.00 26 LEU A CA 20
ATOM 22986 C C . LEU A 1 26 ? -4.173 -11.734 -0.445 1.00 0.00 26 LEU A C 20
ATOM 22987 O O . LEU A 1 26 ? -4.477 -10.566 -0.204 1.00 0.00 26 LEU A O 20
ATOM 23003 N N . ALA A 1 27 ? -5.018 -12.748 -0.292 1.00 0.00 27 ALA A N 20
ATOM 23004 C CA . ALA A 1 27 ? -6.382 -12.541 0.181 1.00 0.00 27 ALA A CA 20
ATOM 23005 C C . ALA A 1 27 ? -6.392 -11.935 1.580 1.00 0.00 27 ALA A C 20
ATOM 23006 O O . ALA A 1 27 ? -7.259 -11.127 1.911 1.00 0.00 27 ALA A O 20
ATOM 23013 N N . GLY A 1 28 ? -5.422 -12.331 2.399 1.00 0.00 28 GLY A N 20
ATOM 23014 C CA . GLY A 1 28 ? -5.339 -11.817 3.753 1.00 0.00 28 GLY A CA 20
ATOM 23015 C C . GLY A 1 28 ? -4.918 -10.361 3.796 1.00 0.00 28 GLY A C 20
ATOM 23016 O O . GLY A 1 28 ? -5.581 -9.534 4.423 1.00 0.00 28 GLY A O 20
ATOM 23020 N N . LEU A 1 29 ? -3.812 -10.047 3.131 1.00 0.00 29 LEU A N 20
ATOM 23021 C CA . LEU A 1 29 ? -3.302 -8.681 3.096 1.00 0.00 29 LEU A CA 20
ATOM 23022 C C . LEU A 1 29 ? -4.318 -7.736 2.463 1.00 0.00 29 LEU A C 20
ATOM 23023 O O . LEU A 1 29 ? -4.572 -6.647 2.978 1.00 0.00 29 LEU A O 20
ATOM 23039 N N . ALA A 1 30 ? -4.897 -8.161 1.345 1.00 0.00 30 ALA A N 20
ATOM 23040 C CA . ALA A 1 30 ? -5.889 -7.355 0.645 1.00 0.00 30 ALA A CA 20
ATOM 23041 C C . ALA A 1 30 ? -6.901 -6.761 1.619 1.00 0.00 30 ALA A C 20
ATOM 23042 O O . ALA A 1 30 ? -7.002 -5.541 1.758 1.00 0.00 30 ALA A O 20
ATOM 23049 N N . LEU A 1 31 ? -7.650 -7.629 2.289 1.00 0.00 31 LEU A N 20
ATOM 23050 C CA . LEU A 1 31 ? -8.655 -7.190 3.250 1.00 0.00 31 LEU A CA 20
ATOM 23051 C C . LEU A 1 31 ? -7.999 -6.578 4.484 1.00 0.00 31 LEU A C 20
ATOM 23052 O O . LEU A 1 31 ? -8.407 -5.516 4.954 1.00 0.00 31 LEU A O 20
ATOM 23068 N N . LYS A 1 32 ? -6.979 -7.253 5.002 1.00 0.00 32 LYS A N 20
ATOM 23069 C CA . LYS A 1 32 ? -6.263 -6.774 6.178 1.00 0.00 32 LYS A CA 20
ATOM 23070 C C . LYS A 1 32 ? -6.164 -5.252 6.173 1.00 0.00 32 LYS A C 20
ATOM 23071 O O . LYS A 1 32 ? -6.263 -4.611 7.219 1.00 0.00 32 LYS A O 20
ATOM 23090 N N . TYR A 1 33 ? -5.970 -4.680 4.990 1.00 0.00 33 TYR A N 20
ATOM 23091 C CA . TYR A 1 33 ? -5.857 -3.233 4.850 1.00 0.00 33 TYR A CA 20
ATOM 23092 C C . TYR A 1 33 ? -7.138 -2.641 4.270 1.00 0.00 33 TYR A C 20
ATOM 23093 O O . TYR A 1 33 ? -7.889 -1.957 4.964 1.00 0.00 33 TYR A O 20
ATOM 23111 N N . GLY A 1 34 ? -7.381 -2.909 2.991 1.00 0.00 34 GLY A N 20
ATOM 23112 C CA . GLY A 1 34 ? -8.571 -2.397 2.338 1.00 0.00 34 GLY A CA 20
ATOM 23113 C C . GLY A 1 34 ? -8.414 -2.308 0.832 1.00 0.00 34 GLY A C 20
ATOM 23114 O O . GLY A 1 34 ? -8.965 -1.411 0.195 1.00 0.00 34 GLY A O 20
ATOM 23118 N N . VAL A 1 35 ? -7.659 -3.242 0.262 1.00 0.00 35 VAL A N 20
ATOM 23119 C CA . VAL A 1 35 ? -7.431 -3.266 -1.178 1.00 0.00 35 VAL A CA 20
ATOM 23120 C C . VAL A 1 35 ? -7.704 -4.650 -1.755 1.00 0.00 35 VAL A C 20
ATOM 23121 O O . VAL A 1 35 ? -8.106 -5.566 -1.037 1.00 0.00 35 VAL A O 20
ATOM 23134 N N . THR A 1 36 ? -7.484 -4.797 -3.058 1.00 0.00 36 THR A N 20
ATOM 23135 C CA . THR A 1 36 ? -7.707 -6.069 -3.732 1.00 0.00 36 THR A CA 20
ATOM 23136 C C . THR A 1 36 ? -6.387 -6.759 -4.056 1.00 0.00 36 THR A C 20
ATOM 23137 O O . THR A 1 36 ? -5.398 -6.104 -4.384 1.00 0.00 36 THR A O 20
ATOM 23148 N N . MET A 1 37 ? -6.378 -8.084 -3.963 1.00 0.00 37 MET A N 20
ATOM 23149 C CA . MET A 1 37 ? -5.179 -8.863 -4.248 1.00 0.00 37 MET A CA 20
ATOM 23150 C C . MET A 1 37 ? -4.529 -8.403 -5.549 1.00 0.00 37 MET A C 20
ATOM 23151 O O . MET A 1 37 ? -3.306 -8.314 -5.645 1.00 0.00 37 MET A O 20
ATOM 23165 N N . GLU A 1 38 ? -5.357 -8.114 -6.549 1.00 0.00 38 GLU A N 20
ATOM 23166 C CA . GLU A 1 38 ? -4.861 -7.665 -7.844 1.00 0.00 38 GLU A CA 20
ATOM 23167 C C . GLU A 1 38 ? -4.094 -6.352 -7.709 1.00 0.00 38 GLU A C 20
ATOM 23168 O O . GLU A 1 38 ? -2.951 -6.242 -8.150 1.00 0.00 38 GLU A O 20
ATOM 23180 N N . GLN A 1 39 ? -4.733 -5.361 -7.096 1.00 0.00 39 GLN A N 20
ATOM 23181 C CA . GLN A 1 39 ? -4.112 -4.056 -6.903 1.00 0.00 39 GLN A CA 20
ATOM 23182 C C . GLN A 1 39 ? -2.696 -4.203 -6.356 1.00 0.00 39 GLN A C 20
ATOM 23183 O O . GLN A 1 39 ? -1.737 -3.706 -6.948 1.00 0.00 39 GLN A O 20
ATOM 23197 N N . ILE A 1 40 ? -2.572 -4.887 -5.224 1.00 0.00 40 ILE A N 20
ATOM 23198 C CA . ILE A 1 40 ? -1.273 -5.100 -4.598 1.00 0.00 40 ILE A CA 20
ATOM 23199 C C . ILE A 1 40 ? -0.276 -5.692 -5.588 1.00 0.00 40 ILE A C 20
ATOM 23200 O O . ILE A 1 40 ? 0.835 -5.186 -5.746 1.00 0.00 40 ILE A O 20
ATOM 23216 N N . LYS A 1 41 ? -0.682 -6.768 -6.255 1.00 0.00 41 LYS A N 20
ATOM 23217 C CA . LYS A 1 41 ? 0.174 -7.429 -7.234 1.00 0.00 41 LYS A CA 20
ATOM 23218 C C . LYS A 1 41 ? 0.539 -6.478 -8.369 1.00 0.00 41 LYS A C 20
ATOM 23219 O O . LYS A 1 41 ? 1.699 -6.093 -8.519 1.00 0.00 41 LYS A O 20
ATOM 23238 N N . ARG A 1 42 ? -0.458 -6.101 -9.163 1.00 0.00 42 ARG A N 20
ATOM 23239 C CA . ARG A 1 42 ? -0.240 -5.194 -10.284 1.00 0.00 42 ARG A CA 20
ATOM 23240 C C . ARG A 1 42 ? 0.563 -3.973 -9.847 1.00 0.00 42 ARG A C 20
ATOM 23241 O O . ARG A 1 42 ? 1.385 -3.456 -10.603 1.00 0.00 42 ARG A O 20
ATOM 23262 N N . ALA A 1 43 ? 0.320 -3.517 -8.622 1.00 0.00 43 ALA A N 20
ATOM 23263 C CA . ALA A 1 43 ? 1.021 -2.359 -8.085 1.00 0.00 43 ALA A CA 20
ATOM 23264 C C . ALA A 1 43 ? 2.519 -2.624 -7.979 1.00 0.00 43 ALA A C 20
ATOM 23265 O O . ALA A 1 43 ? 3.331 -1.708 -8.096 1.00 0.00 43 ALA A O 20
ATOM 23272 N N . ASN A 1 44 ? 2.878 -3.884 -7.756 1.00 0.00 44 ASN A N 20
ATOM 23273 C CA . ASN A 1 44 ? 4.279 -4.270 -7.633 1.00 0.00 44 ASN A CA 20
ATOM 23274 C C . ASN A 1 44 ? 4.624 -5.385 -8.615 1.00 0.00 44 ASN A C 20
ATOM 23275 O O . ASN A 1 44 ? 5.617 -6.093 -8.443 1.00 0.00 44 ASN A O 20
ATOM 23286 N N . ARG A 1 45 ? 3.799 -5.535 -9.646 1.00 0.00 45 ARG A N 20
ATOM 23287 C CA . ARG A 1 45 ? 4.016 -6.564 -10.656 1.00 0.00 45 ARG A CA 20
ATOM 23288 C C . ARG A 1 45 ? 4.639 -7.811 -10.035 1.00 0.00 45 ARG A C 20
ATOM 23289 O O . ARG A 1 45 ? 5.586 -8.382 -10.578 1.00 0.00 45 ARG A O 20
ATOM 23310 N N . LEU A 1 46 ? 4.101 -8.230 -8.895 1.00 0.00 46 LEU A N 20
ATOM 23311 C CA . LEU A 1 46 ? 4.604 -9.410 -8.200 1.00 0.00 46 LEU A CA 20
ATOM 23312 C C . LEU A 1 46 ? 4.271 -10.681 -8.974 1.00 0.00 46 LEU A C 20
ATOM 23313 O O . LEU A 1 46 ? 4.847 -11.741 -8.725 1.00 0.00 46 LEU A O 20
ATOM 23329 N N . TYR A 1 47 ? 3.340 -10.568 -9.915 1.00 0.00 47 TYR A N 20
ATOM 23330 C CA . TYR A 1 47 ? 2.931 -11.708 -10.726 1.00 0.00 47 TYR A CA 20
ATOM 23331 C C . TYR A 1 47 ? 4.139 -12.381 -11.370 1.00 0.00 47 TYR A C 20
ATOM 23332 O O . TYR A 1 47 ? 4.722 -11.859 -12.322 1.00 0.00 47 TYR A O 20
ATOM 23350 N N . THR A 1 48 ? 4.511 -13.544 -10.845 1.00 0.00 48 THR A N 20
ATOM 23351 C CA . THR A 1 48 ? 5.649 -14.289 -11.367 1.00 0.00 48 THR A CA 20
ATOM 23352 C C . THR A 1 48 ? 5.314 -15.768 -11.523 1.00 0.00 48 THR A C 20
ATOM 23353 O O . THR A 1 48 ? 4.370 -16.267 -10.912 1.00 0.00 48 THR A O 20
ATOM 23364 N N . ASN A 1 49 ? 6.094 -16.464 -12.344 1.00 0.00 49 ASN A N 20
ATOM 23365 C CA . ASN A 1 49 ? 5.879 -17.887 -12.579 1.00 0.00 49 ASN A CA 20
ATOM 23366 C C . ASN A 1 49 ? 5.810 -18.652 -11.261 1.00 0.00 49 ASN A C 20
ATOM 23367 O O . ASN A 1 49 ? 5.025 -19.590 -11.117 1.00 0.00 49 ASN A O 20
ATOM 23378 N N . ASP A 1 50 ? 6.634 -18.244 -10.302 1.00 0.00 50 ASP A N 20
ATOM 23379 C CA . ASP A 1 50 ? 6.665 -18.890 -8.995 1.00 0.00 50 ASP A CA 20
ATOM 23380 C C . ASP A 1 50 ? 5.957 -18.034 -7.950 1.00 0.00 50 ASP A C 20
ATOM 23381 O O . ASP A 1 50 ? 5.835 -16.819 -8.107 1.00 0.00 50 ASP A O 20
ATOM 23390 N N . SER A 1 51 ? 5.492 -18.676 -6.883 1.00 0.00 51 SER A N 20
ATOM 23391 C CA . SER A 1 51 ? 4.791 -17.975 -5.814 1.00 0.00 51 SER A CA 20
ATOM 23392 C C . SER A 1 51 ? 5.490 -16.661 -5.476 1.00 0.00 51 SER A C 20
ATOM 23393 O O . SER A 1 51 ? 6.631 -16.431 -5.880 1.00 0.00 51 SER A O 20
ATOM 23401 N N . ILE A 1 52 ? 4.799 -15.804 -4.733 1.00 0.00 52 ILE A N 20
ATOM 23402 C CA . ILE A 1 52 ? 5.353 -14.514 -4.340 1.00 0.00 52 ILE A CA 20
ATOM 23403 C C . ILE A 1 52 ? 6.196 -14.641 -3.076 1.00 0.00 52 ILE A C 20
ATOM 23404 O O . ILE A 1 52 ? 7.092 -13.832 -2.831 1.00 0.00 52 ILE A O 20
ATOM 23420 N N . PHE A 1 53 ? 5.906 -15.662 -2.277 1.00 0.00 53 PHE A N 20
ATOM 23421 C CA . PHE A 1 53 ? 6.638 -15.896 -1.038 1.00 0.00 53 PHE A CA 20
ATOM 23422 C C . PHE A 1 53 ? 8.143 -15.787 -1.267 1.00 0.00 53 PHE A C 20
ATOM 23423 O O . PHE A 1 53 ? 8.906 -15.522 -0.337 1.00 0.00 53 PHE A O 20
ATOM 23440 N N . LEU A 1 54 ? 8.563 -15.993 -2.510 1.00 0.00 54 LEU A N 20
ATOM 23441 C CA . LEU A 1 54 ? 9.976 -15.918 -2.863 1.00 0.00 54 LEU A CA 20
ATOM 23442 C C . LEU A 1 54 ? 10.599 -14.625 -2.347 1.00 0.00 54 LEU A C 20
ATOM 23443 O O . LEU A 1 54 ? 11.737 -14.615 -1.879 1.00 0.00 54 LEU A O 20
ATOM 23459 N N . LYS A 1 55 ? 9.844 -13.535 -2.434 1.00 0.00 55 LYS A N 20
ATOM 23460 C CA . LYS A 1 55 ? 10.318 -12.236 -1.973 1.00 0.00 55 LYS A CA 20
ATOM 23461 C C . LYS A 1 55 ? 10.504 -12.230 -0.459 1.00 0.00 55 LYS A C 20
ATOM 23462 O O . LYS A 1 55 ? 10.306 -13.248 0.205 1.00 0.00 55 LYS A O 20
ATOM 23481 N N . LYS A 1 56 ? 10.883 -11.077 0.082 1.00 0.00 56 LYS A N 20
ATOM 23482 C CA . LYS A 1 56 ? 11.092 -10.937 1.518 1.00 0.00 56 LYS A CA 20
ATOM 23483 C C . LYS A 1 56 ? 10.090 -9.958 2.121 1.00 0.00 56 LYS A C 20
ATOM 23484 O O . LYS A 1 56 ? 9.429 -10.263 3.115 1.00 0.00 56 LYS A O 20
ATOM 23503 N N . THR A 1 57 ? 9.979 -8.781 1.513 1.00 0.00 57 THR A N 20
ATOM 23504 C CA . THR A 1 57 ? 9.057 -7.758 1.990 1.00 0.00 57 THR A CA 20
ATOM 23505 C C . THR A 1 57 ? 8.163 -7.256 0.862 1.00 0.00 57 THR A C 20
ATOM 23506 O O . THR A 1 57 ? 8.623 -7.042 -0.261 1.00 0.00 57 THR A O 20
ATOM 23517 N N . LEU A 1 58 ? 6.884 -7.068 1.167 1.00 0.00 58 LEU A N 20
ATOM 23518 C CA . LEU A 1 58 ? 5.924 -6.589 0.178 1.00 0.00 58 LEU A CA 20
ATOM 23519 C C . LEU A 1 58 ? 5.256 -5.300 0.647 1.00 0.00 58 LEU A C 20
ATOM 23520 O O . LEU A 1 58 ? 4.769 -5.216 1.775 1.00 0.00 58 LEU A O 20
ATOM 23536 N N . TYR A 1 59 ? 5.236 -4.300 -0.226 1.00 0.00 59 TYR A N 20
ATOM 23537 C CA . TYR A 1 59 ? 4.628 -3.015 0.098 1.00 0.00 59 TYR A CA 20
ATOM 23538 C C . TYR A 1 59 ? 3.118 -3.056 -0.118 1.00 0.00 59 TYR A C 20
ATOM 23539 O O . TYR A 1 59 ? 2.626 -3.757 -1.003 1.00 0.00 59 TYR A O 20
ATOM 23557 N N . ILE A 1 60 ? 2.390 -2.299 0.695 1.00 0.00 60 ILE A N 20
ATOM 23558 C CA . ILE A 1 60 ? 0.937 -2.247 0.592 1.00 0.00 60 ILE A CA 20
ATOM 23559 C C . ILE A 1 60 ? 0.460 -0.839 0.251 1.00 0.00 60 ILE A C 20
ATOM 23560 O O . ILE A 1 60 ? 0.733 0.126 0.965 1.00 0.00 60 ILE A O 20
ATOM 23576 N N . PRO A 1 61 ? -0.271 -0.717 -0.867 1.00 0.00 61 PRO A N 20
ATOM 23577 C CA . PRO A 1 61 ? -0.804 0.569 -1.328 1.00 0.00 61 PRO A CA 20
ATOM 23578 C C . PRO A 1 61 ? -1.916 1.092 -0.426 1.00 0.00 61 PRO A C 20
ATOM 23579 O O . PRO A 1 61 ? -2.970 0.469 -0.299 1.00 0.00 61 PRO A O 20
ATOM 23590 N N . ILE A 1 62 ? -1.674 2.240 0.198 1.00 0.00 62 ILE A N 20
ATOM 23591 C CA . ILE A 1 62 ? -2.657 2.848 1.087 1.00 0.00 62 ILE A CA 20
ATOM 23592 C C . ILE A 1 62 ? -3.497 3.886 0.351 1.00 0.00 62 ILE A C 20
ATOM 23593 O O . ILE A 1 62 ? -2.993 4.935 -0.053 1.00 0.00 62 ILE A O 20
ATOM 23609 N N . LEU A 1 63 ? -4.780 3.588 0.181 1.00 0.00 63 LEU A N 20
ATOM 23610 C CA . LEU A 1 63 ? -5.692 4.496 -0.506 1.00 0.00 63 LEU A CA 20
ATOM 23611 C C . LEU A 1 63 ? -6.533 5.282 0.495 1.00 0.00 63 LEU A C 20
ATOM 23612 O O . LEU A 1 63 ? -7.481 4.753 1.078 1.00 0.00 63 LEU A O 20
ATOM 23628 N N . THR A 1 64 ? -6.182 6.549 0.689 1.00 0.00 64 THR A N 20
ATOM 23629 C CA . THR A 1 64 ? -6.905 7.409 1.618 1.00 0.00 64 THR A CA 20
ATOM 23630 C C . THR A 1 64 ? -7.867 8.331 0.879 1.00 0.00 64 THR A C 20
ATOM 23631 O O . THR A 1 64 ? -7.498 8.965 -0.109 1.00 0.00 64 THR A O 20
ATOM 23642 N N . GLU A 1 65 ? -9.103 8.401 1.364 1.00 0.00 65 GLU A N 20
ATOM 23643 C CA . GLU A 1 65 ? -10.118 9.247 0.747 1.00 0.00 65 GLU A CA 20
ATOM 23644 C C . GLU A 1 65 ? -10.502 10.398 1.672 1.00 0.00 65 GLU A C 20
ATOM 23645 O O . GLU A 1 65 ? -11.382 10.277 2.524 1.00 0.00 65 GLU A O 20
ATOM 23657 N N . PRO A 1 66 ? -9.826 11.544 1.502 1.00 0.00 66 PRO A N 20
ATOM 23658 C CA . PRO A 1 66 ? -10.078 12.740 2.311 1.00 0.00 66 PRO A CA 20
ATOM 23659 C C . PRO A 1 66 ? -11.428 13.377 2.000 1.00 0.00 66 PRO A C 20
ATOM 23660 O O . PRO A 1 66 ? -11.790 14.401 2.579 1.00 0.00 66 PRO A O 20
ATOM 23671 N N . ARG A 1 67 ? -12.169 12.763 1.083 1.00 0.00 67 ARG A N 20
ATOM 23672 C CA . ARG A 1 67 ? -13.479 13.271 0.695 1.00 0.00 67 ARG A CA 20
ATOM 23673 C C . ARG A 1 67 ? -14.584 12.604 1.509 1.00 0.00 67 ARG A C 20
ATOM 23674 O O . ARG A 1 67 ? -15.709 12.446 1.035 1.00 0.00 67 ARG A O 20
ATOM 23695 N N . ASP A 1 68 ? -14.254 12.214 2.736 1.00 0.00 68 ASP A N 20
ATOM 23696 C CA . ASP A 1 68 ? -15.218 11.565 3.616 1.00 0.00 68 ASP A CA 20
ATOM 23697 C C . ASP A 1 68 ? -15.975 12.596 4.448 1.00 0.00 68 ASP A C 20
ATOM 23698 O O . ASP A 1 68 ? -15.749 13.800 4.320 1.00 0.00 68 ASP A O 20
ATOM 23707 N N . LEU A 1 69 ? -16.875 12.116 5.299 1.00 0.00 69 LEU A N 20
ATOM 23708 C CA . LEU A 1 69 ? -17.667 12.996 6.152 1.00 0.00 69 LEU A CA 20
ATOM 23709 C C . LEU A 1 69 ? -17.628 12.528 7.603 1.00 0.00 69 LEU A C 20
ATOM 23710 O O . LEU A 1 69 ? -17.246 11.393 7.890 1.00 0.00 69 LEU A O 20
ATOM 23726 N N . PHE A 1 70 ? -18.028 13.409 8.514 1.00 0.00 70 PHE A N 20
ATOM 23727 C CA . PHE A 1 70 ? -18.040 13.086 9.936 1.00 0.00 70 PHE A CA 20
ATOM 23728 C C . PHE A 1 70 ? -19.202 13.779 10.642 1.00 0.00 70 PHE A C 20
ATOM 23729 O O . PHE A 1 70 ? -19.398 14.985 10.498 1.00 0.00 70 PHE A O 20
ATOM 23746 N N . ASN A 1 71 ? -19.969 13.007 11.404 1.00 0.00 71 ASN A N 20
ATOM 23747 C CA . ASN A 1 71 ? -21.113 13.545 12.131 1.00 0.00 71 ASN A CA 20
ATOM 23748 C C . ASN A 1 71 ? -21.540 12.600 13.250 1.00 0.00 71 ASN A C 20
ATOM 23749 O O . ASN A 1 71 ? -21.295 11.396 13.187 1.00 0.00 71 ASN A O 20
ATOM 23760 N N . SER A 1 72 ? -22.180 13.156 14.274 1.00 0.00 72 SER A N 20
ATOM 23761 C CA . SER A 1 72 ? -22.639 12.363 15.409 1.00 0.00 72 SER A CA 20
ATOM 23762 C C . SER A 1 72 ? -23.798 11.458 15.007 1.00 0.00 72 SER A C 20
ATOM 23763 O O . SER A 1 72 ? -24.700 11.871 14.279 1.00 0.00 72 SER A O 20
ATOM 23771 N N . GLY A 1 73 ? -23.767 10.218 15.486 1.00 0.00 73 GLY A N 20
ATOM 23772 C CA . GLY A 1 73 ? -24.820 9.272 15.166 1.00 0.00 73 GLY A CA 20
ATOM 23773 C C . GLY A 1 73 ? -26.183 9.740 15.636 1.00 0.00 73 GLY A C 20
ATOM 23774 O O . GLY A 1 73 ? -26.368 10.895 16.020 1.00 0.00 73 GLY A O 20
ATOM 23778 N N . PRO A 1 74 ? -27.167 8.829 15.609 1.00 0.00 74 PRO A N 20
ATOM 23779 C CA . PRO A 1 74 ? -28.538 9.132 16.032 1.00 0.00 74 PRO A CA 20
ATOM 23780 C C . PRO A 1 74 ? -28.646 9.348 17.538 1.00 0.00 74 PRO A C 20
ATOM 23781 O O . PRO A 1 74 ? -28.344 8.452 18.326 1.00 0.00 74 PRO A O 20
ATOM 23792 N N . SER A 1 75 ? -29.077 10.542 17.931 1.00 0.00 75 SER A N 20
ATOM 23793 C CA . SER A 1 75 ? -29.222 10.876 19.343 1.00 0.00 75 SER A CA 20
ATOM 23794 C C . SER A 1 75 ? -30.504 10.278 19.914 1.00 0.00 75 SER A C 20
ATOM 23795 O O . SER A 1 75 ? -31.311 9.701 19.186 1.00 0.00 75 SER A O 20
ATOM 23803 N N . SER A 1 76 ? -30.684 10.421 21.223 1.00 0.00 76 SER A N 20
ATOM 23804 C CA . SER A 1 76 ? -31.865 9.893 21.895 1.00 0.00 76 SER A CA 20
ATOM 23805 C C . SER A 1 76 ? -32.685 11.018 22.519 1.00 0.00 76 SER A C 20
ATOM 23806 O O . SER A 1 76 ? -33.176 10.895 23.640 1.00 0.00 76 SER A O 20
ATOM 23814 N N . GLY A 1 77 ? -32.827 12.117 21.784 1.00 0.00 77 GLY A N 20
ATOM 23815 C CA . GLY A 1 77 ? -33.586 13.249 22.281 1.00 0.00 77 GLY A CA 20
ATOM 23816 C C . GLY A 1 77 ? -32.697 14.380 22.758 1.00 0.00 77 GLY A C 20
ATOM 23817 O O . GLY A 1 77 ? -31.599 14.577 22.236 1.00 0.00 77 GLY A O 20
#

Radius of gyration: 17.68 Å; Cα contacts (8 Å, |Δi|>4): 60; chains: 1; bounding box: 25×63×28 Å